Protein 2C7H (pdb70)

GO terms:
  GO:0061630 ubiquitin protein ligase activity (F, IMP)
  GO:0006275 regulation of DNA replication (P, IMP)
  GO:0006511 ubiquitin-dependent protein catabolic process (P, IMP)
  GO:0006974 DNA damage response (P, IMP)
  GO:0005515 protein binding (F, IPI)
  GO:0004842 ubiquitin-protein transferase activity (F, TAS)
  GO:0005654 nucleoplasm (C, TAS)
  GO:0005829 cytosol (C, TAS)
  GO:0180010 co-transcriptional mRNA 3'-end processing, cleavage and polyadenylation pathway (P, TAS)
  GO:0016607 nuclear speck (C, IDA)
  GO:0004842 ubiquitin-protein transferase activity (F, IDA)
  GO:0005813 centrosome (C, IDA)
  GO:0032991 protein-containing complex (C, IDA)
  GO:0006511 ubiquitin-dependent protein catabolic process (P, IDA)
  GO:0003723 RNA binding (F, HDA)
  GO:0019901 protein kinase binding (F, IPI)

Organism: Homo sapiens (NCBI:txid9606)

Solvent-accessible surface area: 5208 Å² total; per-residue (Å²): 81,86,181,51,106,74,1,12,0,79,0,51,10,65,100,55,183,90,103,26,50,1,73,11,118,61,84,93,8,56,0,51,71,0,1,110,65,0,18,50,112,56,162,31,113,57,100,50,4,31,0,18,0,18,2,35,104,94,141,113,80,22,108,78,46,108,21,84,0,30,68,110,13,27,0,39,0,95,124,44,53,98,61,58,93,230

Structure (mmCIF, N/CA/C/O backbone):
data_2C7H
#
_entry.id   2C7H
#
_cell.length_a   1.000
_cell.length_b   1.000
_cell.length_c   1.000
_cell.angle_alpha   90.00
_cell.angle_beta   90.00
_cell.angle_gamma   90.00
#
_symmetry.space_group_name_H-M   'P 1'
#
loop_
_atom_site.group_PDB
_atom_site.id
_atom_site.type_symbol
_atom_site.label_atom_id
_atom_site.label_alt_id
_atom_site.label_comp_id
_atom_site.label_asym_id
_atom_site.label_entity_id
_atom_site.label_seq_id
_atom_site.pdbx_PDB_ins_code
_atom_site.Cartn_x
_atom_site.Cartn_y
_atom_site.Cartn_z
_atom_site.occupancy
_atom_site.B_iso_or_equiv
_atom_site.auth_seq_id
_atom_site.auth_comp_id
_atom_site.auth_asym_id
_atom_site.auth_atom_id
_atom_site.pdbx_PDB_model_num
ATOM 1 N N . GLY A 1 1 ? -15.316 4.702 4.688 1.00 0.00 1 GLY A N 1
ATOM 2 C CA . GLY A 1 1 ? -15.348 5.475 3.457 1.00 0.00 1 GLY A CA 1
ATOM 3 C C . GLY A 1 1 ? -16.757 5.570 2.947 1.00 0.00 1 GLY A C 1
ATOM 4 O O . GLY A 1 1 ? -17.659 4.984 3.557 1.00 0.00 1 GLY A O 1
ATOM 10 N N . PRO A 1 2 ? -17.005 6.318 1.858 1.00 0.00 2 PRO A N 1
ATOM 11 C CA . PRO A 1 2 ? -18.340 6.425 1.274 1.00 0.00 2 PRO A CA 1
ATOM 12 C C . PRO A 1 2 ? -18.819 5.070 0.753 1.00 0.00 2 PRO A C 1
ATOM 13 O O . PRO A 1 2 ? -18.225 4.496 -0.167 1.00 0.00 2 PRO A O 1
ATOM 24 N N . LEU A 1 3 ? -19.855 4.558 1.367 1.00 0.00 3 LEU A N 1
ATOM 25 C CA . LEU A 1 3 ? -20.420 3.285 0.996 1.00 0.00 3 LEU A CA 1
ATOM 26 C C . LEU A 1 3 ? -21.127 3.427 -0.338 1.00 0.00 3 LEU A C 1
ATOM 27 O O . LEU A 1 3 ? -22.007 4.278 -0.496 1.00 0.00 3 LEU A O 1
ATOM 43 N N . GLY A 1 4 ? -20.737 2.636 -1.286 1.00 0.00 4 GLY A N 1
ATOM 44 C CA . GLY A 1 4 ? -21.333 2.708 -2.578 1.00 0.00 4 GLY A CA 1
ATOM 45 C C . GLY A 1 4 ? -20.364 2.294 -3.627 1.00 0.00 4 GLY A C 1
ATOM 46 O O . GLY A 1 4 ? -19.888 1.170 -3.615 1.00 0.00 4 GLY A O 1
ATOM 50 N N . SER A 1 5 ? -20.014 3.200 -4.493 1.00 0.00 5 SER A N 1
ATOM 51 C CA . SER A 1 5 ? -19.108 2.890 -5.579 1.00 0.00 5 SER A CA 1
ATOM 52 C C . SER A 1 5 ? -17.655 3.200 -5.198 1.00 0.00 5 SER A C 1
ATOM 53 O O . SER A 1 5 ? -16.733 3.032 -5.994 1.00 0.00 5 SER A O 1
ATOM 61 N N . MET A 1 6 ? -17.463 3.637 -3.991 1.00 0.00 6 MET A N 1
ATOM 62 C CA . MET A 1 6 ? -16.136 3.894 -3.489 1.00 0.00 6 MET A CA 1
ATOM 63 C C . MET A 1 6 ? -15.604 2.677 -2.781 1.00 0.00 6 MET A C 1
ATOM 64 O O . MET A 1 6 ? -16.361 1.873 -2.235 1.00 0.00 6 MET A O 1
ATOM 78 N N . SER A 1 7 ? -14.327 2.533 -2.807 1.00 0.00 7 SER A N 1
ATOM 79 C CA . SER A 1 7 ? -13.646 1.459 -2.192 1.00 0.00 7 SER A CA 1
ATOM 80 C C . SER A 1 7 ? -12.462 2.067 -1.511 1.00 0.00 7 SER A C 1
ATOM 81 O O . SER A 1 7 ? -11.646 2.726 -2.160 1.00 0.00 7 SER A O 1
ATOM 89 N N . CYS A 1 8 ? -12.383 1.908 -0.232 1.00 0.00 8 CYS A N 1
ATOM 90 C CA . CYS A 1 8 ? -11.380 2.578 0.521 1.00 0.00 8 CYS A CA 1
ATOM 91 C C . CYS A 1 8 ? -10.571 1.598 1.352 1.00 0.00 8 CYS A C 1
ATOM 92 O O . CYS A 1 8 ? -11.131 0.759 2.056 1.00 0.00 8 CYS A O 1
ATOM 100 N N . VAL A 1 9 ? -9.272 1.684 1.236 1.00 0.00 9 VAL A N 1
ATOM 101 C CA . VAL A 1 9 ? -8.385 0.884 2.045 1.00 0.00 9 VAL A CA 1
ATOM 102 C C . VAL A 1 9 ? -7.706 1.750 3.066 1.00 0.00 9 VAL A C 1
ATOM 103 O O . VAL A 1 9 ? -7.107 2.788 2.725 1.00 0.00 9 VAL A O 1
ATOM 116 N N . HIS A 1 10 ? -7.851 1.362 4.303 1.00 0.00 10 HIS A N 1
ATOM 117 C CA . HIS A 1 10 ? -7.172 1.985 5.397 1.00 0.00 10 HIS A CA 1
ATOM 118 C C . HIS A 1 10 ? -5.789 1.435 5.466 1.00 0.00 10 HIS A C 1
ATOM 119 O O . HIS A 1 10 ? -5.586 0.280 5.832 1.00 0.00 10 HIS A O 1
ATOM 133 N N . TYR A 1 11 ? -4.859 2.215 5.067 1.00 0.00 11 TYR A N 1
ATOM 134 C CA . TYR A 1 11 ? -3.504 1.800 5.081 1.00 0.00 11 TYR A CA 1
ATOM 135 C C . TYR A 1 11 ? -2.745 2.715 5.996 1.00 0.00 11 TYR A C 1
ATOM 136 O O . TYR A 1 11 ? -2.835 3.923 5.876 1.00 0.00 11 TYR A O 1
ATOM 154 N N . LYS A 1 12 ? -2.062 2.186 6.938 1.00 0.00 12 LYS A N 1
ATOM 155 C CA . LYS A 1 12 ? -1.286 3.028 7.763 1.00 0.00 12 LYS A CA 1
ATOM 156 C C . LYS A 1 12 ? 0.143 2.858 7.368 1.00 0.00 12 LYS A C 1
ATOM 157 O O . LYS A 1 12 ? 0.603 1.741 7.160 1.00 0.00 12 LYS A O 1
ATOM 176 N N . PHE A 1 13 ? 0.826 3.931 7.205 1.00 0.00 13 PHE A N 1
ATOM 177 C CA . PHE A 1 13 ? 2.202 3.847 6.870 1.00 0.00 13 PHE A CA 1
ATOM 178 C C . PHE A 1 13 ? 2.950 3.639 8.171 1.00 0.00 13 PHE A C 1
ATOM 179 O O . PHE A 1 13 ? 2.476 4.079 9.229 1.00 0.00 13 PHE A O 1
ATOM 196 N N . SER A 1 14 ? 4.066 2.974 8.126 1.00 0.00 14 SER A N 1
ATOM 197 C CA . SER A 1 14 ? 4.880 2.766 9.297 1.00 0.00 14 SER A CA 1
ATOM 198 C C . SER A 1 14 ? 5.420 4.102 9.825 1.00 0.00 14 SER A C 1
ATOM 199 O O . SER A 1 14 ? 5.694 4.258 11.013 1.00 0.00 14 SER A O 1
ATOM 207 N N . SER A 1 15 ? 5.512 5.062 8.931 1.00 0.00 15 SER A N 1
ATOM 208 C CA . SER A 1 15 ? 5.942 6.386 9.253 1.00 0.00 15 SER A CA 1
ATOM 209 C C . SER A 1 15 ? 4.781 7.209 9.871 1.00 0.00 15 SER A C 1
ATOM 210 O O . SER A 1 15 ? 5.010 8.256 10.469 1.00 0.00 15 SER A O 1
ATOM 218 N N . LYS A 1 16 ? 3.536 6.734 9.725 1.00 0.00 16 LYS A N 1
ATOM 219 C CA . LYS A 1 16 ? 2.397 7.450 10.257 1.00 0.00 16 LYS A CA 1
ATOM 220 C C . LYS A 1 16 ? 1.844 6.807 11.528 1.00 0.00 16 LYS A C 1
ATOM 221 O O . LYS A 1 16 ? 2.004 5.603 11.774 1.00 0.00 16 LYS A O 1
ATOM 240 N N . LEU A 1 17 ? 1.149 7.618 12.287 1.00 0.00 17 LEU A N 1
ATOM 241 C CA . LEU A 1 17 ? 0.542 7.234 13.562 1.00 0.00 17 LEU A CA 1
ATOM 242 C C . LEU A 1 17 ? -0.926 6.875 13.328 1.00 0.00 17 LEU A C 1
ATOM 243 O O . LEU A 1 17 ? -1.678 6.528 14.251 1.00 0.00 17 LEU A O 1
ATOM 259 N N . ASN A 1 18 ? -1.320 6.951 12.108 1.00 0.00 18 ASN A N 1
ATOM 260 C CA . ASN A 1 18 ? -2.700 6.879 11.742 1.00 0.00 18 ASN A CA 1
ATOM 261 C C . ASN A 1 18 ? -2.866 6.181 10.419 1.00 0.00 18 ASN A C 1
ATOM 262 O O . ASN A 1 18 ? -1.884 5.979 9.684 1.00 0.00 18 ASN A O 1
ATOM 273 N N . TYR A 1 19 ? -4.082 5.785 10.129 1.00 0.00 19 TYR A N 1
ATOM 274 C CA . TYR A 1 19 ? -4.388 5.137 8.884 1.00 0.00 19 TYR A CA 1
ATOM 275 C C . TYR A 1 19 ? -4.808 6.153 7.866 1.00 0.00 19 TYR A C 1
ATOM 276 O O . TYR A 1 19 ? -5.541 7.109 8.172 1.00 0.00 19 TYR A O 1
ATOM 294 N N . ASP A 1 20 ? -4.348 5.953 6.689 1.00 0.00 20 ASP A N 1
ATOM 295 C CA . ASP A 1 20 ? -4.615 6.806 5.577 1.00 0.00 20 ASP A CA 1
ATOM 296 C C . ASP A 1 20 ? -5.561 6.033 4.674 1.00 0.00 20 ASP A C 1
ATOM 297 O O . ASP A 1 20 ? -5.864 4.871 4.971 1.00 0.00 20 ASP A O 1
ATOM 306 N N . THR A 1 21 ? -6.008 6.606 3.594 1.00 0.00 21 THR A N 1
ATOM 307 C CA . THR A 1 21 ? -7.041 5.959 2.804 1.00 0.00 21 THR A CA 1
ATOM 308 C C . THR A 1 21 ? -6.903 6.163 1.305 1.00 0.00 21 THR A C 1
ATOM 309 O O . THR A 1 21 ? -6.931 7.293 0.814 1.00 0.00 21 THR A O 1
ATOM 320 N N . VAL A 1 22 ? -6.778 5.078 0.586 1.00 0.00 22 VAL A N 1
ATOM 321 C CA . VAL A 1 22 ? -6.818 5.139 -0.857 1.00 0.00 22 VAL A CA 1
ATOM 322 C C . VAL A 1 22 ? -8.219 4.848 -1.306 1.00 0.00 22 VAL A C 1
ATOM 323 O O . VAL A 1 22 ? -8.832 3.862 -0.869 1.00 0.00 22 VAL A O 1
ATOM 336 N N . THR A 1 23 ? -8.745 5.725 -2.094 1.00 0.00 23 THR A N 1
ATOM 337 C CA . THR A 1 23 ? -10.022 5.536 -2.667 1.00 0.00 23 THR A CA 1
ATOM 338 C C . THR A 1 23 ? -9.831 5.027 -4.071 1.00 0.00 23 THR A C 1
ATOM 339 O O . THR A 1 23 ? -9.179 5.674 -4.899 1.00 0.00 23 THR A O 1
ATOM 350 N N . PHE A 1 24 ? -10.312 3.866 -4.319 1.00 0.00 24 PHE A N 1
ATOM 351 C CA . PHE A 1 24 ? -10.173 3.251 -5.598 1.00 0.00 24 PHE A CA 1
ATOM 352 C C . PHE A 1 24 ? -11.505 2.729 -6.054 1.00 0.00 24 PHE A C 1
ATOM 353 O O . PHE A 1 24 ? -12.500 2.814 -5.318 1.00 0.00 24 PHE A O 1
ATOM 370 N N . ASP A 1 25 ? -11.530 2.227 -7.240 1.00 0.00 25 ASP A N 1
ATOM 371 C CA . ASP A 1 25 ? -12.700 1.682 -7.831 1.00 0.00 25 ASP A CA 1
ATOM 372 C C . ASP A 1 25 ? -12.587 0.178 -7.896 1.00 0.00 25 ASP A C 1
ATOM 373 O O . ASP A 1 25 ? -11.476 -0.377 -7.963 1.00 0.00 25 ASP A O 1
ATOM 382 N N . GLY A 1 26 ? -13.710 -0.467 -7.831 1.00 0.00 26 GLY A N 1
ATOM 383 C CA . GLY A 1 26 ? -13.775 -1.883 -7.916 1.00 0.00 26 GLY A CA 1
ATOM 384 C C . GLY A 1 26 ? -14.113 -2.476 -6.588 1.00 0.00 26 GLY A C 1
ATOM 385 O O . GLY A 1 26 ? -15.195 -2.237 -6.052 1.00 0.00 26 GLY A O 1
ATOM 389 N N . LEU A 1 27 ? -13.192 -3.208 -6.047 1.00 0.00 27 LEU A N 1
ATOM 390 C CA . LEU A 1 27 ? -13.356 -3.840 -4.763 1.00 0.00 27 LEU A CA 1
ATOM 391 C C . LEU A 1 27 ? -11.967 -3.993 -4.172 1.00 0.00 27 LEU A C 1
ATOM 392 O O . LEU A 1 27 ? -11.736 -3.764 -2.972 1.00 0.00 27 LEU A O 1
ATOM 408 N N . HIS A 1 28 ? -11.043 -4.366 -5.019 1.00 0.00 28 HIS A N 1
ATOM 409 C CA . HIS A 1 28 ? -9.674 -4.557 -4.630 1.00 0.00 28 HIS A CA 1
ATOM 410 C C . HIS A 1 28 ? -8.709 -3.920 -5.569 1.00 0.00 28 HIS A C 1
ATOM 411 O O . HIS A 1 28 ? -8.985 -3.741 -6.758 1.00 0.00 28 HIS A O 1
ATOM 425 N N . ILE A 1 29 ? -7.592 -3.577 -5.033 1.00 0.00 29 ILE A N 1
ATOM 426 C CA . ILE A 1 29 ? -6.581 -2.931 -5.769 1.00 0.00 29 ILE A CA 1
ATOM 427 C C . ILE A 1 29 ? -5.322 -3.774 -5.817 1.00 0.00 29 ILE A C 1
ATOM 428 O O . ILE A 1 29 ? -4.858 -4.272 -4.792 1.00 0.00 29 ILE A O 1
ATOM 444 N N . SER A 1 30 ? -4.833 -4.000 -7.010 1.00 0.00 30 SER A N 1
ATOM 445 C CA . SER A 1 30 ? -3.593 -4.700 -7.214 1.00 0.00 30 SER A CA 1
ATOM 446 C C . SER A 1 30 ? -2.448 -3.894 -6.587 1.00 0.00 30 SER A C 1
ATOM 447 O O . SER A 1 30 ? -2.430 -2.660 -6.675 1.00 0.00 30 SER A O 1
ATOM 455 N N . LEU A 1 31 ? -1.524 -4.593 -5.965 1.00 0.00 31 LEU A N 1
ATOM 456 C CA . LEU A 1 31 ? -0.420 -4.022 -5.225 1.00 0.00 31 LEU A CA 1
ATOM 457 C C . LEU A 1 31 ? 0.390 -3.057 -6.049 1.00 0.00 31 LEU A C 1
ATOM 458 O O . LEU A 1 31 ? 0.832 -2.040 -5.535 1.00 0.00 31 LEU A O 1
ATOM 474 N N . CYS A 1 32 ? 0.600 -3.379 -7.310 1.00 0.00 32 CYS A N 1
ATOM 475 C CA . CYS A 1 32 ? 1.305 -2.497 -8.203 1.00 0.00 32 CYS A CA 1
ATOM 476 C C . CYS A 1 32 ? 0.639 -1.122 -8.197 1.00 0.00 32 CYS A C 1
ATOM 477 O O . CYS A 1 32 ? 1.288 -0.126 -7.959 1.00 0.00 32 CYS A O 1
ATOM 485 N N . ASP A 1 33 ? -0.673 -1.100 -8.310 1.00 0.00 33 ASP A N 1
ATOM 486 C CA . ASP A 1 33 ? -1.383 0.159 -8.386 1.00 0.00 33 ASP A CA 1
ATOM 487 C C . ASP A 1 33 ? -1.431 0.800 -7.027 1.00 0.00 33 ASP A C 1
ATOM 488 O O . ASP A 1 33 ? -1.276 2.005 -6.893 1.00 0.00 33 ASP A O 1
ATOM 497 N N . LEU A 1 34 ? -1.578 -0.041 -6.015 1.00 0.00 34 LEU A N 1
ATOM 498 C CA . LEU A 1 34 ? -1.628 0.384 -4.620 1.00 0.00 34 LEU A CA 1
ATOM 499 C C . LEU A 1 34 ? -0.341 1.123 -4.260 1.00 0.00 34 LEU A C 1
ATOM 500 O O . LEU A 1 34 ? -0.379 2.233 -3.733 1.00 0.00 34 LEU A O 1
ATOM 516 N N . LYS A 1 35 ? 0.781 0.547 -4.625 1.00 0.00 35 LYS A N 1
ATOM 517 C CA . LYS A 1 35 ? 2.057 1.134 -4.315 1.00 0.00 35 LYS A CA 1
ATOM 518 C C . LYS A 1 35 ? 2.293 2.355 -5.149 1.00 0.00 35 LYS A C 1
ATOM 519 O O . LYS A 1 35 ? 2.687 3.387 -4.633 1.00 0.00 35 LYS A O 1
ATOM 538 N N . LYS A 1 36 ? 2.001 2.252 -6.429 1.00 0.00 36 LYS A N 1
ATOM 539 C CA . LYS A 1 36 ? 2.215 3.349 -7.352 1.00 0.00 36 LYS A CA 1
ATOM 540 C C . LYS A 1 36 ? 1.385 4.587 -6.978 1.00 0.00 36 LYS A C 1
ATOM 541 O O . LYS A 1 36 ? 1.860 5.725 -7.146 1.00 0.00 36 LYS A O 1
ATOM 560 N N . GLN A 1 37 ? 0.167 4.385 -6.453 1.00 0.00 37 GLN A N 1
ATOM 561 C CA . GLN A 1 37 ? -0.635 5.508 -5.998 1.00 0.00 37 GLN A CA 1
ATOM 562 C C . GLN A 1 37 ? 0.013 6.147 -4.787 1.00 0.00 37 GLN A C 1
ATOM 563 O O . GLN A 1 37 ? 0.244 7.356 -4.768 1.00 0.00 37 GLN A O 1
ATOM 577 N N . ILE A 1 38 ? 0.363 5.315 -3.814 1.00 0.00 38 ILE A N 1
ATOM 578 C CA . ILE A 1 38 ? 0.927 5.775 -2.538 1.00 0.00 38 ILE A CA 1
ATOM 579 C C . ILE A 1 38 ? 2.293 6.444 -2.723 1.00 0.00 38 ILE A C 1
ATOM 580 O O . ILE A 1 38 ? 2.558 7.496 -2.139 1.00 0.00 38 ILE A O 1
ATOM 596 N N . MET A 1 39 ? 3.137 5.862 -3.559 1.00 0.00 39 MET A N 1
ATOM 597 C CA . MET A 1 39 ? 4.475 6.409 -3.795 1.00 0.00 39 MET A CA 1
ATOM 598 C C . MET A 1 39 ? 4.402 7.828 -4.345 1.00 0.00 39 MET A C 1
ATOM 599 O O . MET A 1 39 ? 5.113 8.719 -3.881 1.00 0.00 39 MET A O 1
ATOM 613 N N . GLY A 1 40 ? 3.524 8.034 -5.305 1.00 0.00 40 GLY A N 1
ATOM 614 C CA . GLY A 1 40 ? 3.347 9.352 -5.897 1.00 0.00 40 GLY A CA 1
ATOM 615 C C . GLY A 1 40 ? 2.630 10.303 -4.963 1.00 0.00 40 GLY A C 1
ATOM 616 O O . GLY A 1 40 ? 2.835 11.511 -4.993 1.00 0.00 40 GLY A O 1
ATOM 620 N N . ARG A 1 41 ? 1.776 9.744 -4.160 1.00 0.00 41 ARG A N 1
ATOM 621 C CA . ARG A 1 41 ? 0.974 10.474 -3.207 1.00 0.00 41 ARG A CA 1
ATOM 622 C C . ARG A 1 41 ? 1.823 11.042 -2.076 1.00 0.00 41 ARG A C 1
ATOM 623 O O . ARG A 1 41 ? 1.798 12.239 -1.812 1.00 0.00 41 ARG A O 1
ATOM 644 N N . GLU A 1 42 ? 2.618 10.197 -1.472 1.00 0.00 42 GLU A N 1
ATOM 645 C CA . GLU A 1 42 ? 3.355 10.576 -0.279 1.00 0.00 42 GLU A CA 1
ATOM 646 C C . GLU A 1 42 ? 4.735 11.091 -0.593 1.00 0.00 42 GLU A C 1
ATOM 647 O O . GLU A 1 42 ? 5.397 11.677 0.265 1.00 0.00 42 GLU A O 1
ATOM 659 N N . LYS A 1 43 ? 5.151 10.847 -1.808 1.00 0.00 43 LYS A N 1
ATOM 660 C CA . LYS A 1 43 ? 6.460 11.197 -2.344 1.00 0.00 43 LYS A CA 1
ATOM 661 C C . LYS A 1 43 ? 7.519 10.235 -1.870 1.00 0.00 43 LYS A C 1
ATOM 662 O O . LYS A 1 43 ? 8.320 10.535 -0.968 1.00 0.00 43 LYS A O 1
ATOM 681 N N . LEU A 1 44 ? 7.464 9.057 -2.405 1.00 0.00 44 LEU A N 1
ATOM 682 C CA . LEU A 1 44 ? 8.453 8.048 -2.122 1.00 0.00 44 LEU A CA 1
ATOM 683 C C . LEU A 1 44 ? 9.440 7.964 -3.248 1.00 0.00 44 LEU A C 1
ATOM 684 O O . LEU A 1 44 ? 9.119 8.283 -4.395 1.00 0.00 44 LEU A O 1
ATOM 700 N N . LYS A 1 45 ? 10.621 7.525 -2.933 1.00 0.00 45 LYS A N 1
ATOM 701 C CA . LYS A 1 45 ? 11.628 7.332 -3.928 1.00 0.00 45 LYS A CA 1
ATOM 702 C C . LYS A 1 45 ? 11.573 5.890 -4.414 1.00 0.00 45 LYS A C 1
ATOM 703 O O . LYS A 1 45 ? 12.037 4.969 -3.750 1.00 0.00 45 LYS A O 1
ATOM 722 N N . ALA A 1 46 ? 10.991 5.702 -5.555 1.00 0.00 46 ALA A N 1
ATOM 723 C CA . ALA A 1 46 ? 10.823 4.387 -6.125 1.00 0.00 46 ALA A CA 1
ATOM 724 C C . ALA A 1 46 ? 12.114 3.927 -6.792 1.00 0.00 46 ALA A C 1
ATOM 725 O O . ALA A 1 46 ? 12.274 2.762 -7.137 1.00 0.00 46 ALA A O 1
ATOM 732 N N . ALA A 1 47 ? 13.032 4.855 -6.966 1.00 0.00 47 ALA A N 1
ATOM 733 C CA . ALA A 1 47 ? 14.334 4.561 -7.533 1.00 0.00 47 ALA A CA 1
ATOM 734 C C . ALA A 1 47 ? 15.242 3.945 -6.476 1.00 0.00 47 ALA A C 1
ATOM 735 O O . ALA A 1 47 ? 16.278 3.360 -6.791 1.00 0.00 47 ALA A O 1
ATOM 742 N N . ASP A 1 48 ? 14.850 4.079 -5.224 1.00 0.00 48 ASP A N 1
ATOM 743 C CA . ASP A 1 48 ? 15.626 3.527 -4.117 1.00 0.00 48 ASP A CA 1
ATOM 744 C C . ASP A 1 48 ? 14.826 2.474 -3.378 1.00 0.00 48 ASP A C 1
ATOM 745 O O . ASP A 1 48 ? 15.372 1.485 -2.863 1.00 0.00 48 ASP A O 1
ATOM 754 N N . CYS A 1 49 ? 13.534 2.645 -3.354 1.00 0.00 49 CYS A N 1
ATOM 755 C CA . CYS A 1 49 ? 12.708 1.804 -2.553 1.00 0.00 49 CYS A CA 1
ATOM 756 C C . CYS A 1 49 ? 11.530 1.195 -3.311 1.00 0.00 49 CYS A C 1
ATOM 757 O O . CYS A 1 49 ? 11.172 1.610 -4.417 1.00 0.00 49 CYS A O 1
ATOM 765 N N . ASP A 1 50 ? 10.960 0.204 -2.681 1.00 0.00 50 ASP A N 1
ATOM 766 C CA . ASP A 1 50 ? 9.755 -0.466 -3.079 1.00 0.00 50 ASP A CA 1
ATOM 767 C C . ASP A 1 50 ? 8.838 -0.325 -1.898 1.00 0.00 50 ASP A C 1
ATOM 768 O O . ASP A 1 50 ? 9.275 0.102 -0.811 1.00 0.00 50 ASP A O 1
ATOM 777 N N . LEU A 1 51 ? 7.635 -0.654 -2.052 1.00 0.00 51 LEU A N 1
ATOM 778 C CA . LEU A 1 51 ? 6.725 -0.484 -1.003 1.00 0.00 51 LEU A CA 1
ATOM 779 C C . LEU A 1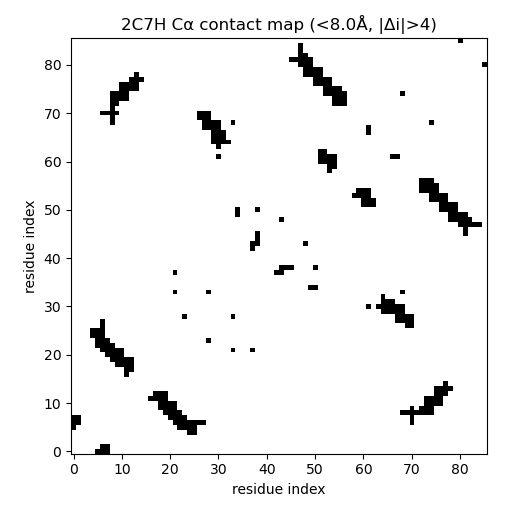 51 ? 6.236 -1.857 -0.567 1.00 0.00 51 LEU A C 1
ATOM 780 O O . LEU A 1 51 ? 5.729 -2.620 -1.355 1.00 0.00 51 LEU A O 1
ATOM 796 N N . GLN A 1 52 ? 6.463 -2.187 0.654 1.00 0.00 52 GLN A N 1
ATOM 797 C CA . GLN A 1 52 ? 6.116 -3.485 1.158 1.00 0.00 52 GLN A CA 1
ATOM 798 C C . GLN A 1 52 ? 4.910 -3.374 2.051 1.00 0.00 52 GLN A C 1
ATOM 799 O O . GLN A 1 52 ? 4.900 -2.624 3.007 1.00 0.00 52 GLN A O 1
ATOM 813 N N . ILE A 1 53 ? 3.899 -4.102 1.729 1.00 0.00 53 ILE A N 1
ATOM 814 C CA . ILE A 1 53 ? 2.642 -3.960 2.408 1.00 0.00 53 ILE A CA 1
ATOM 815 C C . ILE A 1 53 ? 2.336 -5.233 3.182 1.00 0.00 53 ILE A C 1
ATOM 816 O O . ILE A 1 53 ? 2.575 -6.340 2.696 1.00 0.00 53 ILE A O 1
ATOM 832 N N . THR A 1 54 ? 1.897 -5.086 4.390 1.00 0.00 54 THR A N 1
ATOM 833 C CA . THR A 1 54 ? 1.456 -6.211 5.175 1.00 0.00 54 THR A CA 1
ATOM 834 C C . THR A 1 54 ? 0.039 -5.947 5.682 1.00 0.00 54 THR A C 1
ATOM 835 O O . THR A 1 54 ? -0.291 -4.834 6.013 1.00 0.00 54 THR A O 1
ATOM 846 N N . ASN A 1 55 ? -0.789 -6.950 5.692 1.00 0.00 55 ASN A N 1
ATOM 847 C CA . ASN A 1 55 ? -2.144 -6.821 6.173 1.00 0.00 55 ASN A CA 1
ATOM 848 C C . ASN A 1 55 ? -2.129 -6.692 7.680 1.00 0.00 55 ASN A C 1
ATOM 849 O O . ASN A 1 55 ? -1.388 -7.395 8.349 1.00 0.00 55 ASN A O 1
ATOM 860 N N . ALA A 1 56 ? -2.938 -5.815 8.214 1.00 0.00 56 ALA A N 1
ATOM 861 C CA . ALA A 1 56 ? -2.974 -5.611 9.652 1.00 0.00 56 ALA A CA 1
ATOM 862 C C . ALA A 1 56 ? -3.943 -6.579 10.308 1.00 0.00 56 ALA A C 1
ATOM 863 O O . ALA A 1 56 ? -3.899 -6.810 11.505 1.00 0.00 56 ALA A O 1
ATOM 870 N N . GLN A 1 57 ? -4.796 -7.161 9.512 1.00 0.00 57 GLN A N 1
ATOM 871 C CA . GLN A 1 57 ? -5.857 -8.005 10.013 1.00 0.00 57 GLN A CA 1
ATOM 872 C C . GLN A 1 57 ? -5.477 -9.484 9.898 1.00 0.00 57 GLN A C 1
ATOM 873 O O . GLN A 1 57 ? -5.689 -10.261 10.826 1.00 0.00 57 GLN A O 1
ATOM 887 N N . THR A 1 58 ? -4.922 -9.867 8.755 1.00 0.00 58 THR A N 1
ATOM 888 C CA . THR A 1 58 ? -4.558 -11.255 8.512 1.00 0.00 58 THR A CA 1
ATOM 889 C C . THR A 1 58 ? -3.071 -11.453 8.728 1.00 0.00 58 THR A C 1
ATOM 890 O O . THR A 1 58 ? -2.598 -12.573 8.915 1.00 0.00 58 THR A O 1
ATOM 901 N N . LYS A 1 59 ? -2.347 -10.329 8.690 1.00 0.00 59 LYS A N 1
ATOM 902 C CA . LYS A 1 59 ? -0.894 -10.263 8.815 1.00 0.00 59 LYS A CA 1
ATOM 903 C C . LYS A 1 59 ? -0.182 -10.797 7.568 1.00 0.00 59 LYS A C 1
ATOM 904 O O . LYS A 1 59 ? 1.037 -10.974 7.570 1.00 0.00 59 LYS A O 1
ATOM 923 N N . GLU A 1 60 ? -0.938 -10.990 6.490 1.00 0.00 60 GLU A N 1
ATOM 924 C CA . GLU A 1 60 ? -0.379 -11.455 5.236 1.00 0.00 60 GLU A CA 1
ATOM 925 C C . GLU A 1 60 ? 0.437 -10.371 4.570 1.00 0.00 60 GLU A C 1
ATOM 926 O O . GLU A 1 60 ? 0.022 -9.216 4.522 1.00 0.00 60 GLU A O 1
ATOM 938 N N . GLU A 1 61 ? 1.590 -10.731 4.081 1.00 0.00 61 GLU A N 1
ATOM 939 C CA . GLU A 1 61 ? 2.434 -9.816 3.405 1.00 0.00 61 GLU A CA 1
ATOM 940 C C . GLU A 1 61 ? 2.177 -9.855 1.930 1.00 0.00 61 GLU A C 1
ATOM 941 O O . GLU A 1 61 ? 1.883 -10.905 1.360 1.00 0.00 61 GLU A O 1
ATOM 953 N N . TYR A 1 62 ? 2.292 -8.736 1.325 1.00 0.00 62 TYR A N 1
ATOM 954 C CA . TYR A 1 62 ? 2.081 -8.607 -0.095 1.00 0.00 62 TYR A CA 1
ATOM 955 C C . TYR A 1 62 ? 3.423 -8.456 -0.761 1.00 0.00 62 TYR A C 1
ATOM 956 O O . TYR A 1 62 ? 4.019 -7.377 -0.760 1.00 0.00 62 TYR A O 1
ATOM 974 N N . THR A 1 63 ? 3.926 -9.546 -1.273 1.00 0.00 63 THR A N 1
ATOM 975 C CA . THR A 1 63 ? 5.254 -9.565 -1.805 1.00 0.00 63 THR A CA 1
ATOM 976 C C . THR A 1 63 ? 5.323 -9.224 -3.301 1.00 0.00 63 THR A C 1
ATOM 977 O O . THR A 1 63 ? 6.239 -8.518 -3.729 1.00 0.00 63 THR A O 1
ATOM 988 N N . ASP A 1 64 ? 4.359 -9.674 -4.084 1.00 0.00 64 ASP A N 1
ATOM 989 C CA . ASP A 1 64 ? 4.396 -9.423 -5.531 1.00 0.00 64 ASP A CA 1
ATOM 990 C C . ASP A 1 64 ? 3.475 -8.297 -5.874 1.00 0.00 64 ASP A C 1
ATOM 991 O O . ASP A 1 64 ? 2.449 -8.149 -5.250 1.00 0.00 64 ASP A O 1
ATOM 1000 N N . ASP A 1 65 ? 3.787 -7.559 -6.921 1.00 0.00 65 ASP A N 1
ATOM 1001 C CA . ASP A 1 65 ? 2.948 -6.435 -7.357 1.00 0.00 65 ASP A CA 1
ATOM 1002 C C . ASP A 1 65 ? 1.554 -6.883 -7.826 1.00 0.00 65 ASP A C 1
ATOM 1003 O O . ASP A 1 65 ? 0.641 -6.063 -7.952 1.00 0.00 65 ASP A O 1
ATOM 1012 N N . ASN A 1 66 ? 1.394 -8.163 -8.074 1.00 0.00 66 ASN A N 1
ATOM 1013 C CA . ASN A 1 66 ? 0.110 -8.708 -8.515 1.00 0.00 66 ASN A CA 1
ATOM 1014 C C . ASN A 1 66 ? -0.798 -8.963 -7.312 1.00 0.00 66 ASN A C 1
ATOM 1015 O O . ASN A 1 66 ? -1.998 -9.225 -7.476 1.00 0.00 66 ASN A O 1
ATOM 1026 N N . ALA A 1 67 ? -0.220 -8.882 -6.108 1.00 0.00 67 ALA A N 1
ATOM 1027 C CA . ALA A 1 67 ? -0.951 -9.135 -4.884 1.00 0.00 67 ALA A CA 1
ATOM 1028 C C . ALA A 1 67 ? -2.067 -8.118 -4.750 1.00 0.00 67 ALA A C 1
ATOM 1029 O O . ALA A 1 67 ? -1.890 -6.998 -5.112 1.00 0.00 67 ALA A O 1
ATOM 1036 N N . LEU A 1 68 ? -3.206 -8.501 -4.285 1.00 0.00 68 LEU A N 1
ATOM 1037 C CA . LEU A 1 68 ? -4.329 -7.590 -4.317 1.00 0.00 68 LEU A CA 1
ATOM 1038 C C . LEU A 1 68 ? -4.827 -7.247 -2.925 1.00 0.00 68 LEU A C 1
ATOM 1039 O O . LEU A 1 68 ? -4.896 -8.126 -2.038 1.00 0.00 68 LEU A O 1
ATOM 1055 N N . ILE A 1 69 ? -5.134 -5.986 -2.710 1.00 0.00 69 ILE A N 1
ATOM 1056 C CA . ILE A 1 69 ? -5.669 -5.558 -1.440 1.00 0.00 69 ILE A CA 1
ATOM 1057 C C . ILE A 1 69 ? -7.106 -5.042 -1.626 1.00 0.00 69 ILE A C 1
ATOM 1058 O O . ILE A 1 69 ? -7.333 -4.053 -2.310 1.00 0.00 69 ILE A O 1
ATOM 1074 N N . PRO A 1 70 ? -8.086 -5.748 -1.084 1.00 0.00 70 PRO A N 1
ATOM 1075 C CA . PRO A 1 70 ? -9.480 -5.314 -1.107 1.00 0.00 70 PRO A CA 1
ATOM 1076 C C . PRO A 1 70 ? -9.783 -4.238 -0.069 1.00 0.00 70 PRO A C 1
ATOM 1077 O O . PRO A 1 70 ? -9.103 -4.136 0.949 1.00 0.00 70 PRO A O 1
ATOM 1088 N N . LYS A 1 71 ? -10.839 -3.458 -0.321 1.00 0.00 71 LYS A N 1
ATOM 1089 C CA . LYS A 1 71 ? -11.301 -2.385 0.596 1.00 0.00 71 LYS A CA 1
ATOM 1090 C C . LYS A 1 71 ? -11.648 -2.915 1.994 1.00 0.00 71 LYS A C 1
ATOM 1091 O O . LYS A 1 71 ? -11.705 -2.169 2.967 1.00 0.00 71 LYS A O 1
ATOM 1110 N N . ASN A 1 72 ? -11.838 -4.209 2.081 1.00 0.00 72 ASN A N 1
ATOM 1111 C CA . ASN A 1 72 ? -12.168 -4.879 3.350 1.00 0.00 72 ASN A CA 1
ATOM 1112 C C . ASN A 1 72 ? -10.904 -5.153 4.168 1.00 0.00 72 ASN A C 1
ATOM 1113 O O . ASN A 1 72 ? -10.967 -5.691 5.277 1.00 0.00 72 ASN A O 1
ATOM 1124 N N . SER A 1 73 ? -9.767 -4.805 3.626 1.00 0.00 73 SER A N 1
ATOM 1125 C CA . SER A 1 73 ? -8.525 -5.058 4.274 1.00 0.00 73 SER A CA 1
ATOM 1126 C C . SER A 1 73 ? -7.820 -3.768 4.639 1.00 0.00 73 SER A C 1
ATOM 1127 O O . SER A 1 73 ? -7.550 -2.936 3.778 1.00 0.00 73 SER A O 1
ATOM 1135 N N . SER A 1 74 ? -7.604 -3.569 5.906 1.00 0.00 74 SER A N 1
ATOM 1136 C CA . SER A 1 74 ? -6.791 -2.493 6.367 1.00 0.00 74 SER A CA 1
ATOM 1137 C C . SER A 1 74 ? -5.358 -3.020 6.440 1.00 0.00 74 SER A C 1
ATOM 1138 O O . SER A 1 74 ? -5.089 -4.049 7.094 1.00 0.00 74 SER A O 1
ATOM 1146 N N . VAL A 1 75 ? -4.466 -2.370 5.754 1.00 0.00 75 VAL A N 1
ATOM 1147 C CA . VAL A 1 75 ? -3.115 -2.855 5.607 1.00 0.00 75 VAL A CA 1
ATOM 1148 C C . VAL A 1 75 ? -2.085 -1.844 6.137 1.00 0.00 75 VAL A C 1
ATOM 1149 O O . VAL A 1 75 ? -2.389 -0.668 6.316 1.00 0.00 75 VAL A O 1
ATOM 1162 N N . ILE A 1 76 ? -0.906 -2.321 6.425 1.00 0.00 76 ILE A N 1
ATOM 1163 C CA . ILE A 1 76 ? 0.182 -1.507 6.919 1.00 0.00 76 ILE A CA 1
ATOM 1164 C C . ILE A 1 76 ? 1.191 -1.366 5.799 1.00 0.00 76 ILE A C 1
ATOM 1165 O O . ILE A 1 76 ? 1.538 -2.353 5.127 1.00 0.00 76 ILE A O 1
ATOM 1181 N N . VAL A 1 77 ? 1.641 -0.174 5.591 1.00 0.00 77 VAL A N 1
ATOM 1182 C CA . VAL A 1 77 ? 2.538 0.144 4.525 1.00 0.00 77 VAL A CA 1
ATOM 1183 C C . VAL A 1 77 ? 3.945 0.390 5.067 1.00 0.00 77 VAL A C 1
ATOM 1184 O O . VAL A 1 77 ? 4.166 1.306 5.861 1.00 0.00 77 VAL A O 1
ATOM 1197 N N . ARG A 1 78 ? 4.865 -0.432 4.644 1.00 0.00 78 ARG A N 1
ATOM 1198 C CA . ARG A 1 78 ? 6.241 -0.384 5.076 1.00 0.00 78 ARG A CA 1
ATOM 1199 C C . ARG A 1 78 ? 7.115 -0.008 3.868 1.00 0.00 78 ARG A C 1
ATOM 1200 O O . ARG A 1 78 ? 6.910 -0.517 2.766 1.00 0.00 78 ARG A O 1
ATOM 1221 N N . ARG A 1 79 ? 8.073 0.861 4.052 1.00 0.00 79 ARG A N 1
ATOM 1222 C CA . ARG A 1 79 ? 8.959 1.217 2.953 1.00 0.00 79 ARG A CA 1
ATOM 1223 C C . ARG A 1 79 ? 10.194 0.326 2.981 1.00 0.00 79 ARG A C 1
ATOM 1224 O O . ARG A 1 79 ? 10.870 0.247 4.004 1.00 0.00 79 ARG A O 1
ATOM 1245 N N . ILE A 1 80 ? 10.485 -0.360 1.890 1.00 0.00 80 ILE A N 1
ATOM 1246 C CA . ILE A 1 80 ? 11.660 -1.217 1.842 1.00 0.00 80 ILE A CA 1
ATOM 1247 C C . ILE A 1 80 ? 12.526 -0.851 0.649 1.00 0.00 80 ILE A C 1
ATOM 1248 O O . ILE A 1 80 ? 12.018 -0.373 -0.335 1.00 0.00 80 ILE A O 1
ATOM 1264 N N . PRO A 1 81 ? 13.832 -1.022 0.731 1.00 0.00 81 PRO A N 1
ATOM 1265 C CA . PRO A 1 81 ? 14.734 -0.733 -0.393 1.00 0.00 81 PRO A CA 1
ATOM 1266 C C . PRO A 1 81 ? 14.614 -1.786 -1.508 1.00 0.00 81 PRO A C 1
ATOM 1267 O O . PRO A 1 81 ? 14.482 -2.983 -1.225 1.00 0.00 81 PRO A O 1
ATOM 1278 N N . ILE A 1 82 ? 14.670 -1.353 -2.759 1.00 0.00 82 ILE A N 1
ATOM 1279 C CA . ILE A 1 82 ? 14.550 -2.289 -3.882 1.00 0.00 82 ILE A CA 1
ATOM 1280 C C . ILE A 1 82 ? 15.763 -3.209 -4.024 1.00 0.00 82 ILE A C 1
ATOM 1281 O O . ILE A 1 82 ? 15.670 -4.401 -3.786 1.00 0.00 82 ILE A O 1
ATOM 1297 N N . GLY A 1 83 ? 16.891 -2.660 -4.387 1.00 0.00 83 GLY A N 1
ATOM 1298 C CA . GLY A 1 83 ? 18.058 -3.473 -4.572 1.00 0.00 83 GLY A CA 1
ATOM 1299 C C . GLY A 1 83 ? 19.284 -2.639 -4.721 1.00 0.00 83 GLY A C 1
ATOM 1300 O O . GLY A 1 83 ? 19.994 -2.725 -5.714 1.00 0.00 83 GLY A O 1
ATOM 1304 N N . GLY A 1 84 ? 19.507 -1.811 -3.753 1.00 0.00 84 GLY A N 1
ATOM 1305 C CA . GLY A 1 84 ? 20.668 -0.974 -3.734 1.00 0.00 84 GLY A CA 1
ATOM 1306 C C . GLY A 1 84 ? 21.184 -0.965 -2.360 1.00 0.00 84 GLY A C 1
ATOM 1307 O O . GLY A 1 84 ? 22.126 -1.684 -2.039 1.00 0.00 84 GLY A O 1
ATOM 1311 N N . VAL A 1 85 ? 20.564 -0.182 -1.529 1.00 0.00 85 VAL A N 1
ATOM 1312 C CA . VAL A 1 85 ? 20.848 -0.248 -0.134 1.00 0.00 85 VAL A CA 1
ATOM 1313 C C . VAL A 1 85 ? 20.131 -1.465 0.418 1.00 0.00 85 VAL A C 1
ATOM 1314 O O . VAL A 1 85 ? 19.039 -1.812 -0.041 1.00 0.00 85 VAL A O 1
ATOM 1327 N N . LYS A 1 86 ? 20.772 -2.147 1.293 1.00 0.00 86 LYS A N 1
ATOM 1328 C CA . LYS A 1 86 ? 20.233 -3.328 1.904 1.00 0.00 86 LYS A CA 1
ATOM 1329 C C . LYS A 1 86 ? 20.794 -3.461 3.300 1.00 0.00 86 LYS A C 1
ATOM 1330 O O . LYS A 1 86 ? 21.951 -3.881 3.450 1.00 0.00 86 LYS A O 1
ATOM 1350 N N . GLY A 1 1 ? -22.551 10.410 3.152 1.00 0.00 1 GLY A N 2
ATOM 1351 C CA . GLY A 1 1 ? -23.049 10.415 1.784 1.00 0.00 1 GLY A CA 2
ATOM 1352 C C . GLY A 1 1 ? -24.179 9.434 1.634 1.00 0.00 1 GLY A C 2
ATOM 1353 O O . GLY A 1 1 ? -24.902 9.186 2.601 1.00 0.00 1 GLY A O 2
ATOM 1359 N N . PRO A 1 2 ? -24.378 8.863 0.446 1.00 0.00 2 PRO A N 2
ATOM 1360 C CA . PRO A 1 2 ? -25.368 7.834 0.224 1.00 0.00 2 PRO A CA 2
ATOM 1361 C C . PRO A 1 2 ? -24.684 6.485 0.378 1.00 0.00 2 PRO A C 2
ATOM 1362 O O . PRO A 1 2 ? -23.645 6.405 1.053 1.00 0.00 2 PRO A O 2
ATOM 1373 N N . LEU A 1 3 ? -25.238 5.437 -0.215 1.00 0.00 3 LEU A N 2
ATOM 1374 C CA . LEU A 1 3 ? -24.586 4.146 -0.216 1.00 0.00 3 LEU A CA 2
ATOM 1375 C C . LEU A 1 3 ? -23.305 4.294 -1.034 1.00 0.00 3 LEU A C 2
ATOM 1376 O O . LEU A 1 3 ? -23.343 4.383 -2.268 1.00 0.00 3 LEU A O 2
ATOM 1392 N N . GLY A 1 4 ? -22.208 4.406 -0.347 1.00 0.00 4 GLY A N 2
ATOM 1393 C CA . GLY A 1 4 ? -20.959 4.595 -0.986 1.00 0.00 4 GLY A CA 2
ATOM 1394 C C . GLY A 1 4 ? -20.296 3.292 -1.257 1.00 0.00 4 GLY A C 2
ATOM 1395 O O . GLY A 1 4 ? -19.801 2.630 -0.338 1.00 0.00 4 GLY A O 2
ATOM 1399 N N . SER A 1 5 ? -20.281 2.904 -2.501 1.00 0.00 5 SER A N 2
ATOM 1400 C CA . SER A 1 5 ? -19.643 1.683 -2.898 1.00 0.00 5 SER A CA 2
ATOM 1401 C C . SER A 1 5 ? -18.172 1.993 -3.255 1.00 0.00 5 SER A C 2
ATOM 1402 O O . SER A 1 5 ? -17.467 1.169 -3.859 1.00 0.00 5 SER A O 2
ATOM 1410 N N . MET A 1 6 ? -17.717 3.195 -2.842 1.00 0.00 6 MET A N 2
ATOM 1411 C CA . MET A 1 6 ? -16.341 3.628 -3.024 1.00 0.00 6 MET A CA 2
ATOM 1412 C C . MET A 1 6 ? -15.401 2.651 -2.388 1.00 0.00 6 MET A C 2
ATOM 1413 O O . MET A 1 6 ? -15.761 1.908 -1.455 1.00 0.00 6 MET A O 2
ATOM 1427 N N . SER A 1 7 ? -14.225 2.663 -2.836 1.00 0.00 7 SER A N 2
ATOM 1428 C CA . SER A 1 7 ? -13.261 1.794 -2.334 1.00 0.00 7 SER A CA 2
ATOM 1429 C C . SER A 1 7 ? -12.038 2.543 -1.906 1.00 0.00 7 SER A C 2
ATOM 1430 O O . SER A 1 7 ? -11.457 3.310 -2.676 1.00 0.00 7 SER A O 2
ATOM 1438 N N . CYS A 1 8 ? -11.693 2.362 -0.669 1.00 0.00 8 CYS A N 2
ATOM 1439 C CA . CYS A 1 8 ? -10.541 2.957 -0.095 1.00 0.00 8 CYS A CA 2
ATOM 1440 C C . CYS A 1 8 ? -9.870 1.937 0.791 1.00 0.00 8 CYS A C 2
ATOM 1441 O O . CYS A 1 8 ? -10.547 1.257 1.557 1.00 0.00 8 CYS A O 2
ATOM 1449 N N . VAL A 1 9 ? -8.577 1.829 0.709 1.00 0.00 9 VAL A N 2
ATOM 1450 C CA . VAL A 1 9 ? -7.864 0.875 1.536 1.00 0.00 9 VAL A CA 2
ATOM 1451 C C . VAL A 1 9 ? -7.172 1.628 2.625 1.00 0.00 9 VAL A C 2
ATOM 1452 O O . VAL A 1 9 ? -6.520 2.653 2.369 1.00 0.00 9 VAL A O 2
ATOM 1465 N N . HIS A 1 10 ? -7.378 1.168 3.831 1.00 0.00 10 HIS A N 2
ATOM 1466 C CA . HIS A 1 10 ? -6.754 1.733 4.982 1.00 0.00 10 HIS A CA 2
ATOM 1467 C C . HIS A 1 10 ? -5.384 1.159 5.120 1.00 0.00 10 HIS A C 2
ATOM 1468 O O . HIS A 1 10 ? -5.217 -0.050 5.303 1.00 0.00 10 HIS A O 2
ATOM 1482 N N . TYR A 1 11 ? -4.420 1.989 4.999 1.00 0.00 11 TYR A N 2
ATOM 1483 C CA . TYR A 1 11 ? -3.065 1.570 5.080 1.00 0.00 11 TYR A CA 2
ATOM 1484 C C . TYR A 1 11 ? -2.328 2.518 5.981 1.00 0.00 11 TYR A C 2
ATOM 1485 O O . TYR A 1 11 ? -2.618 3.693 5.987 1.00 0.00 11 TYR A O 2
ATOM 1503 N N . LYS A 1 12 ? -1.433 2.039 6.772 1.00 0.00 12 LYS A N 2
ATOM 1504 C CA . LYS A 1 12 ? -0.670 2.952 7.566 1.00 0.00 12 LYS A CA 2
ATOM 1505 C C . LYS A 1 12 ? 0.781 2.780 7.212 1.00 0.00 12 LYS A C 2
ATOM 1506 O O . LYS A 1 12 ? 1.246 1.663 7.023 1.00 0.00 12 LYS A O 2
ATOM 1525 N N . PHE A 1 13 ? 1.474 3.863 7.073 1.00 0.00 13 PHE A N 2
ATOM 1526 C CA . PHE A 1 13 ? 2.878 3.818 6.762 1.00 0.00 13 PHE A CA 2
ATOM 1527 C C . PHE A 1 13 ? 3.656 3.630 8.081 1.00 0.00 13 PHE A C 2
ATOM 1528 O O . PHE A 1 13 ? 3.044 3.653 9.167 1.00 0.00 13 PHE A O 2
ATOM 1545 N N . SER A 1 14 ? 4.964 3.455 7.996 1.00 0.00 14 SER A N 2
ATOM 1546 C CA . SER A 1 14 ? 5.822 3.244 9.165 1.00 0.00 14 SER A CA 2
ATOM 1547 C C . SER A 1 14 ? 5.703 4.382 10.196 1.00 0.00 14 SER A C 2
ATOM 1548 O O . SER A 1 14 ? 5.684 4.135 11.402 1.00 0.00 14 SER A O 2
ATOM 1556 N N . SER A 1 15 ? 5.563 5.607 9.723 1.00 0.00 15 SER A N 2
ATOM 1557 C CA . SER A 1 15 ? 5.471 6.752 10.609 1.00 0.00 15 SER A CA 2
ATOM 1558 C C . SER A 1 15 ? 4.010 7.065 10.976 1.00 0.00 15 SER A C 2
ATOM 1559 O O . SER A 1 15 ? 3.726 8.010 11.713 1.00 0.00 15 SER A O 2
ATOM 1567 N N . LYS A 1 16 ? 3.095 6.263 10.484 1.00 0.00 16 LYS A N 2
ATOM 1568 C CA . LYS A 1 16 ? 1.693 6.498 10.717 1.00 0.00 16 LYS A CA 2
ATOM 1569 C C . LYS A 1 16 ? 1.168 5.651 11.852 1.00 0.00 16 LYS A C 2
ATOM 1570 O O . LYS A 1 16 ? 1.365 4.426 11.892 1.00 0.00 16 LYS A O 2
ATOM 1589 N N . LEU A 1 17 ? 0.541 6.310 12.786 1.00 0.00 17 LEU A N 2
ATOM 1590 C CA . LEU A 1 17 ? -0.112 5.665 13.911 1.00 0.00 17 LEU A CA 2
ATOM 1591 C C . LEU A 1 17 ? -1.561 5.397 13.534 1.00 0.00 17 LEU A C 2
ATOM 1592 O O . LEU A 1 17 ? -2.241 4.545 14.107 1.00 0.00 17 LEU A O 2
ATOM 1608 N N . ASN A 1 18 ? -2.002 6.144 12.575 1.00 0.00 18 ASN A N 2
ATOM 1609 C CA . ASN A 1 18 ? -3.335 6.087 12.055 1.00 0.00 18 ASN A CA 2
ATOM 1610 C C . ASN A 1 18 ? -3.271 5.842 10.573 1.00 0.00 18 ASN A C 2
ATOM 1611 O O . ASN A 1 18 ? -2.313 6.251 9.911 1.00 0.00 18 ASN A O 2
ATOM 1622 N N . TYR A 1 19 ? -4.258 5.174 10.068 1.00 0.00 19 TYR A N 2
ATOM 1623 C CA . TYR A 1 19 ? -4.288 4.749 8.690 1.00 0.00 19 TYR A CA 2
ATOM 1624 C C . TYR A 1 19 ? -4.659 5.870 7.740 1.00 0.00 19 TYR A C 2
ATOM 1625 O O . TYR A 1 19 ? -5.428 6.780 8.086 1.00 0.00 19 TYR A O 2
ATOM 1643 N N . ASP A 1 20 ? -4.089 5.794 6.569 1.00 0.00 20 ASP A N 2
ATOM 1644 C CA . ASP A 1 20 ? -4.370 6.672 5.459 1.00 0.00 20 ASP A CA 2
ATOM 1645 C C . ASP A 1 20 ? -5.294 5.906 4.530 1.00 0.00 20 ASP A C 2
ATOM 1646 O O . ASP A 1 20 ? -5.532 4.705 4.751 1.00 0.00 20 ASP A O 2
ATOM 1655 N N . THR A 1 21 ? -5.797 6.545 3.492 1.00 0.00 21 THR A N 2
ATOM 1656 C CA . THR A 1 21 ? -6.676 5.870 2.563 1.00 0.00 21 THR A CA 2
ATOM 1657 C C . THR A 1 21 ? -6.363 6.172 1.100 1.00 0.00 21 THR A C 2
ATOM 1658 O O . THR A 1 21 ? -6.135 7.327 0.722 1.00 0.00 21 THR A O 2
ATOM 1669 N N . VAL A 1 22 ? -6.298 5.121 0.302 1.00 0.00 22 VAL A N 2
ATOM 1670 C CA . VAL A 1 22 ? -6.230 5.247 -1.151 1.00 0.00 22 VAL A CA 2
ATOM 1671 C C . VAL A 1 22 ? -7.582 4.953 -1.726 1.00 0.00 22 VAL A C 2
ATOM 1672 O O . VAL A 1 22 ? -8.169 3.925 -1.413 1.00 0.00 22 VAL A O 2
ATOM 1685 N N . THR A 1 23 ? -8.093 5.847 -2.510 1.00 0.00 23 THR A N 2
ATOM 1686 C CA . THR A 1 23 ? -9.344 5.634 -3.167 1.00 0.00 23 THR A CA 2
ATOM 1687 C C . THR A 1 23 ? -9.080 5.081 -4.545 1.00 0.00 23 THR A C 2
ATOM 1688 O O . THR A 1 23 ? -8.250 5.610 -5.294 1.00 0.00 23 THR A O 2
ATOM 1699 N N . PHE A 1 24 ? -9.739 4.018 -4.861 1.00 0.00 24 PHE A N 2
ATOM 1700 C CA . PHE A 1 24 ? -9.505 3.326 -6.098 1.00 0.00 24 PHE A CA 2
ATOM 1701 C C . PHE A 1 24 ? -10.822 2.761 -6.559 1.00 0.00 24 PHE A C 2
ATOM 1702 O O . PHE A 1 24 ? -11.736 2.600 -5.739 1.00 0.00 24 PHE A O 2
ATOM 1719 N N . ASP A 1 25 ? -10.948 2.473 -7.816 1.00 0.00 25 ASP A N 2
ATOM 1720 C CA . ASP A 1 25 ? -12.199 1.943 -8.315 1.00 0.00 25 ASP A CA 2
ATOM 1721 C C . ASP A 1 25 ? -12.166 0.428 -8.370 1.00 0.00 25 ASP A C 2
ATOM 1722 O O . ASP A 1 25 ? -11.183 -0.172 -8.825 1.00 0.00 25 ASP A O 2
ATOM 1731 N N . GLY A 1 26 ? -13.209 -0.181 -7.870 1.00 0.00 26 GLY A N 2
ATOM 1732 C CA . GLY A 1 26 ? -13.308 -1.614 -7.851 1.00 0.00 26 GLY A CA 2
ATOM 1733 C C . GLY A 1 26 ? -13.652 -2.092 -6.472 1.00 0.00 26 GLY A C 2
ATOM 1734 O O . GLY A 1 26 ? -14.368 -1.408 -5.751 1.00 0.00 26 GLY A O 2
ATOM 1738 N N . LEU A 1 27 ? -13.159 -3.244 -6.104 1.00 0.00 27 LEU A N 2
ATOM 1739 C CA . LEU A 1 27 ? -13.361 -3.792 -4.769 1.00 0.00 27 LEU A CA 2
ATOM 1740 C C . LEU A 1 27 ? -11.991 -3.985 -4.139 1.00 0.00 27 LEU A C 2
ATOM 1741 O O . LEU A 1 27 ? -11.767 -3.681 -2.948 1.00 0.00 27 LEU A O 2
ATOM 1757 N N . HIS A 1 28 ? -11.087 -4.475 -4.938 1.00 0.00 28 HIS A N 2
ATOM 1758 C CA . HIS A 1 28 ? -9.729 -4.683 -4.537 1.00 0.00 28 HIS A CA 2
ATOM 1759 C C . HIS A 1 28 ? -8.785 -4.131 -5.533 1.00 0.00 28 HIS A C 2
ATOM 1760 O O . HIS A 1 28 ? -9.106 -4.011 -6.718 1.00 0.00 28 HIS A O 2
ATOM 1774 N N . ILE A 1 29 ? -7.647 -3.773 -5.059 1.00 0.00 29 ILE A N 2
ATOM 1775 C CA . ILE A 1 29 ? -6.662 -3.170 -5.858 1.00 0.00 29 ILE A CA 2
ATOM 1776 C C . ILE A 1 29 ? -5.396 -4.002 -5.891 1.00 0.00 29 ILE A C 2
ATOM 1777 O O . ILE A 1 29 ? -4.897 -4.427 -4.847 1.00 0.00 29 ILE A O 2
ATOM 1793 N N . SER A 1 30 ? -4.943 -4.323 -7.097 1.00 0.00 30 SER A N 2
ATOM 1794 C CA . SER A 1 30 ? -3.673 -4.994 -7.283 1.00 0.00 30 SER A CA 2
ATOM 1795 C C . SER A 1 30 ? -2.562 -4.177 -6.615 1.00 0.00 30 SER A C 2
ATOM 1796 O O . SER A 1 30 ? -2.576 -2.944 -6.658 1.00 0.00 30 SER A O 2
ATOM 1804 N N . LEU A 1 31 ? -1.625 -4.859 -6.025 1.00 0.00 31 LEU A N 2
ATOM 1805 C CA . LEU A 1 31 ? -0.556 -4.265 -5.287 1.00 0.00 31 LEU A CA 2
ATOM 1806 C C . LEU A 1 31 ? 0.266 -3.309 -6.132 1.00 0.00 31 LEU A C 2
ATOM 1807 O O . LEU A 1 31 ? 0.697 -2.280 -5.637 1.00 0.00 31 LEU A O 2
ATOM 1823 N N . CYS A 1 32 ? 0.487 -3.654 -7.395 1.00 0.00 32 CYS A N 2
ATOM 1824 C CA . CYS A 1 32 ? 1.190 -2.760 -8.309 1.00 0.00 32 CYS A CA 2
ATOM 1825 C C . CYS A 1 32 ? 0.470 -1.419 -8.355 1.00 0.00 32 CYS A C 2
ATOM 1826 O O . CYS A 1 32 ? 1.065 -0.377 -8.136 1.00 0.00 32 CYS A O 2
ATOM 1834 N N . ASP A 1 33 ? -0.831 -1.487 -8.498 1.00 0.00 33 ASP A N 2
ATOM 1835 C CA . ASP A 1 33 ? -1.654 -0.311 -8.667 1.00 0.00 33 ASP A CA 2
ATOM 1836 C C . ASP A 1 33 ? -1.690 0.470 -7.360 1.00 0.00 33 ASP A C 2
ATOM 1837 O O . ASP A 1 33 ? -1.589 1.691 -7.355 1.00 0.00 33 ASP A O 2
ATOM 1846 N N . LEU A 1 34 ? -1.732 -0.261 -6.254 1.00 0.00 34 LEU A N 2
ATOM 1847 C CA . LEU A 1 34 ? -1.768 0.326 -4.914 1.00 0.00 34 LEU A CA 2
ATOM 1848 C C . LEU A 1 34 ? -0.441 1.007 -4.555 1.00 0.00 34 LEU A C 2
ATOM 1849 O O . LEU A 1 34 ? -0.428 2.150 -4.088 1.00 0.00 34 LEU A O 2
ATOM 1865 N N . LYS A 1 35 ? 0.672 0.331 -4.809 1.00 0.00 35 LYS A N 2
ATOM 1866 C CA . LYS A 1 35 ? 1.973 0.878 -4.466 1.00 0.00 35 LYS A CA 2
ATOM 1867 C C . LYS A 1 35 ? 2.284 2.100 -5.280 1.00 0.00 35 LYS A C 2
ATOM 1868 O O . LYS A 1 35 ? 2.801 3.076 -4.754 1.00 0.00 35 LYS A O 2
ATOM 1887 N N . LYS A 1 36 ? 1.932 2.058 -6.546 1.00 0.00 36 LYS A N 2
ATOM 1888 C CA . LYS A 1 36 ? 2.150 3.181 -7.432 1.00 0.00 36 LYS A CA 2
ATOM 1889 C C . LYS A 1 36 ? 1.328 4.404 -6.991 1.00 0.00 36 LYS A C 2
ATOM 1890 O O . LYS A 1 36 ? 1.807 5.541 -7.083 1.00 0.00 36 LYS A O 2
ATOM 1909 N N . GLN A 1 37 ? 0.119 4.162 -6.462 1.00 0.00 37 GLN A N 2
ATOM 1910 C CA . GLN A 1 37 ? -0.709 5.246 -5.927 1.00 0.00 37 GLN A CA 2
ATOM 1911 C C . GLN A 1 37 ? -0.025 5.863 -4.718 1.00 0.00 37 GLN A C 2
ATOM 1912 O O . GLN A 1 37 ? 0.097 7.081 -4.610 1.00 0.00 37 GLN A O 2
ATOM 1926 N N . ILE A 1 38 ? 0.440 5.008 -3.824 1.00 0.00 38 ILE A N 2
ATOM 1927 C CA . ILE A 1 38 ? 1.067 5.453 -2.590 1.00 0.00 38 ILE A CA 2
ATOM 1928 C C . ILE A 1 38 ? 2.373 6.191 -2.868 1.00 0.00 38 ILE A C 2
ATOM 1929 O O . ILE A 1 38 ? 2.613 7.267 -2.307 1.00 0.00 38 ILE A O 2
ATOM 1945 N N . MET A 1 39 ? 3.196 5.641 -3.758 1.00 0.00 39 MET A N 2
ATOM 1946 C CA . MET A 1 39 ? 4.465 6.274 -4.112 1.00 0.00 39 MET A CA 2
ATOM 1947 C C . MET A 1 39 ? 4.224 7.660 -4.697 1.00 0.00 39 MET A C 2
ATOM 1948 O O . MET A 1 39 ? 4.881 8.628 -4.311 1.00 0.00 39 MET A O 2
ATOM 1962 N N . GLY A 1 40 ? 3.244 7.755 -5.571 1.00 0.00 40 GLY A N 2
ATOM 1963 C CA . GLY A 1 40 ? 2.907 9.020 -6.197 1.00 0.00 40 GLY A CA 2
ATOM 1964 C C . GLY A 1 40 ? 2.297 10.004 -5.224 1.00 0.00 40 GLY A C 2
ATOM 1965 O O . GLY A 1 40 ? 2.507 11.209 -5.331 1.00 0.00 40 GLY A O 2
ATOM 1969 N N . ARG A 1 41 ? 1.558 9.494 -4.264 1.00 0.00 41 ARG A N 2
ATOM 1970 C CA . ARG A 1 41 ? 0.931 10.328 -3.255 1.00 0.00 41 ARG A CA 2
ATOM 1971 C C . ARG A 1 41 ? 1.965 10.902 -2.295 1.00 0.00 41 ARG A C 2
ATOM 1972 O O . ARG A 1 41 ? 2.019 12.109 -2.071 1.00 0.00 41 ARG A O 2
ATOM 1993 N N . GLU A 1 42 ? 2.791 10.036 -1.759 1.00 0.00 42 GLU A N 2
ATOM 1994 C CA . GLU A 1 42 ? 3.716 10.415 -0.705 1.00 0.00 42 GLU A CA 2
ATOM 1995 C C . GLU A 1 42 ? 4.995 11.011 -1.247 1.00 0.00 42 GLU A C 2
ATOM 1996 O O . GLU A 1 42 ? 5.826 11.507 -0.482 1.00 0.00 42 GLU A O 2
ATOM 2008 N N . LYS A 1 43 ? 5.136 10.972 -2.560 1.00 0.00 43 LYS A N 2
ATOM 2009 C CA . LYS A 1 43 ? 6.309 11.475 -3.294 1.00 0.00 43 LYS A CA 2
ATOM 2010 C C . LYS A 1 43 ? 7.482 10.592 -2.939 1.00 0.00 43 LYS A C 2
ATOM 2011 O O . LYS A 1 43 ? 8.580 11.045 -2.623 1.00 0.00 43 LYS A O 2
ATOM 2030 N N . LEU A 1 44 ? 7.210 9.324 -3.000 1.00 0.00 44 LEU A N 2
ATOM 2031 C CA . LEU A 1 44 ? 8.114 8.310 -2.619 1.00 0.00 44 LEU A CA 2
ATOM 2032 C C . LEU A 1 44 ? 9.049 8.026 -3.767 1.00 0.00 44 LEU A C 2
ATOM 2033 O O . LEU A 1 44 ? 8.612 7.599 -4.838 1.00 0.00 44 LEU A O 2
ATOM 2049 N N . LYS A 1 45 ? 10.306 8.296 -3.568 1.00 0.00 45 LYS A N 2
ATOM 2050 C CA . LYS A 1 45 ? 11.304 8.017 -4.570 1.00 0.00 45 LYS A CA 2
ATOM 2051 C C . LYS A 1 45 ? 11.586 6.510 -4.635 1.00 0.00 45 LYS A C 2
ATOM 2052 O O . LYS A 1 45 ? 12.175 5.917 -3.719 1.00 0.00 45 LYS A O 2
ATOM 2071 N N . ALA A 1 46 ? 11.156 5.906 -5.721 1.00 0.00 46 ALA A N 2
ATOM 2072 C CA . ALA A 1 46 ? 11.236 4.465 -5.916 1.00 0.00 46 ALA A CA 2
ATOM 2073 C C . ALA A 1 46 ? 12.649 4.022 -6.311 1.00 0.00 46 ALA A C 2
ATOM 2074 O O . ALA A 1 46 ? 12.946 2.840 -6.367 1.00 0.00 46 ALA A O 2
ATOM 2081 N N . ALA A 1 47 ? 13.512 4.988 -6.579 1.00 0.00 47 ALA A N 2
ATOM 2082 C CA . ALA A 1 47 ? 14.908 4.709 -6.895 1.00 0.00 47 ALA A CA 2
ATOM 2083 C C . ALA A 1 47 ? 15.724 4.597 -5.612 1.00 0.00 47 ALA A C 2
ATOM 2084 O O . ALA A 1 47 ? 16.936 4.349 -5.635 1.00 0.00 47 ALA A O 2
ATOM 2091 N N . ASP A 1 48 ? 15.056 4.800 -4.501 1.00 0.00 48 ASP A N 2
ATOM 2092 C CA . ASP A 1 48 ? 15.670 4.707 -3.196 1.00 0.00 48 ASP A CA 2
ATOM 2093 C C . ASP A 1 48 ? 15.173 3.472 -2.484 1.00 0.00 48 ASP A C 2
ATOM 2094 O O . ASP A 1 48 ? 15.961 2.645 -2.007 1.00 0.00 48 ASP A O 2
ATOM 2103 N N . CYS A 1 49 ? 13.872 3.328 -2.430 1.00 0.00 49 CYS A N 2
ATOM 2104 C CA . CYS A 1 49 ? 13.270 2.220 -1.752 1.00 0.00 49 CYS A CA 2
ATOM 2105 C C . CYS A 1 49 ? 12.081 1.676 -2.507 1.00 0.00 49 CYS A C 2
ATOM 2106 O O . CYS A 1 49 ? 11.531 2.328 -3.396 1.00 0.00 49 CYS A O 2
ATOM 2114 N N . ASP A 1 50 ? 11.699 0.500 -2.112 1.00 0.00 50 ASP A N 2
ATOM 2115 C CA . ASP A 1 50 ? 10.599 -0.233 -2.663 1.00 0.00 50 ASP A CA 2
ATOM 2116 C C . ASP A 1 50 ? 9.507 -0.211 -1.606 1.00 0.00 50 ASP A C 2
ATOM 2117 O O . ASP A 1 50 ? 9.756 0.207 -0.448 1.00 0.00 50 ASP A O 2
ATOM 2126 N N . LEU A 1 51 ? 8.348 -0.648 -1.942 1.00 0.00 51 LEU A N 2
ATOM 2127 C CA . LEU A 1 51 ? 7.242 -0.525 -1.068 1.00 0.00 51 LEU A CA 2
ATOM 2128 C C . LEU A 1 51 ? 6.711 -1.911 -0.705 1.00 0.00 51 LEU A C 2
ATOM 2129 O O . LEU A 1 51 ? 6.203 -2.640 -1.549 1.00 0.00 51 LEU A O 2
ATOM 2145 N N . GLN A 1 52 ? 6.866 -2.274 0.542 1.00 0.00 52 GLN A N 2
ATOM 2146 C CA . GLN A 1 52 ? 6.466 -3.574 1.023 1.00 0.00 52 GLN A CA 2
ATOM 2147 C C . GLN A 1 52 ? 5.152 -3.418 1.758 1.00 0.00 52 GLN A C 2
ATOM 2148 O O . GLN A 1 52 ? 5.040 -2.603 2.671 1.00 0.00 52 GLN A O 2
ATOM 2162 N N . ILE A 1 53 ? 4.164 -4.164 1.383 1.00 0.00 53 ILE A N 2
ATOM 2163 C CA . ILE A 1 53 ? 2.873 -4.024 2.002 1.00 0.00 53 ILE A CA 2
ATOM 2164 C C . ILE A 1 53 ? 2.554 -5.288 2.792 1.00 0.00 53 ILE A C 2
ATOM 2165 O O . ILE A 1 53 ? 2.765 -6.391 2.310 1.00 0.00 53 ILE A O 2
ATOM 2181 N N . THR A 1 54 ? 2.108 -5.132 4.004 1.00 0.00 54 THR A N 2
ATOM 2182 C CA . THR A 1 54 ? 1.815 -6.259 4.856 1.00 0.00 54 THR A CA 2
ATOM 2183 C C . THR A 1 54 ? 0.384 -6.163 5.397 1.00 0.00 54 THR A C 2
ATOM 2184 O O . THR A 1 54 ? -0.096 -5.084 5.668 1.00 0.00 54 THR A O 2
ATOM 2195 N N . ASN A 1 55 ? -0.300 -7.285 5.483 1.00 0.00 55 ASN A N 2
ATOM 2196 C CA . ASN A 1 55 ? -1.624 -7.360 6.090 1.00 0.00 55 ASN A CA 2
ATOM 2197 C C . ASN A 1 55 ? -1.579 -6.913 7.529 1.00 0.00 55 ASN A C 2
ATOM 2198 O O . ASN A 1 55 ? -0.829 -7.467 8.319 1.00 0.00 55 ASN A O 2
ATOM 2209 N N . ALA A 1 56 ? -2.388 -5.935 7.877 1.00 0.00 56 ALA A N 2
ATOM 2210 C CA . ALA A 1 56 ? -2.430 -5.439 9.248 1.00 0.00 56 ALA A CA 2
ATOM 2211 C C . ALA A 1 56 ? -3.074 -6.462 10.161 1.00 0.00 56 ALA A C 2
ATOM 2212 O O . ALA A 1 56 ? -2.752 -6.565 11.333 1.00 0.00 56 ALA A O 2
ATOM 2219 N N . GLN A 1 57 ? -3.954 -7.242 9.597 1.00 0.00 57 GLN A N 2
ATOM 2220 C CA . GLN A 1 57 ? -4.703 -8.195 10.361 1.00 0.00 57 GLN A CA 2
ATOM 2221 C C . GLN A 1 57 ? -4.012 -9.554 10.458 1.00 0.00 57 GLN A C 2
ATOM 2222 O O . GLN A 1 57 ? -3.868 -10.097 11.537 1.00 0.00 57 GLN A O 2
ATOM 2236 N N . THR A 1 58 ? -3.555 -10.086 9.347 1.00 0.00 58 THR A N 2
ATOM 2237 C CA . THR A 1 58 ? -3.012 -11.434 9.350 1.00 0.00 58 THR A CA 2
ATOM 2238 C C . THR A 1 58 ? -1.478 -11.444 9.292 1.00 0.00 58 THR A C 2
ATOM 2239 O O . THR A 1 58 ? -0.846 -12.494 9.438 1.00 0.00 58 THR A O 2
ATOM 2250 N N . LYS A 1 59 ? -0.887 -10.269 9.082 1.00 0.00 59 LYS A N 2
ATOM 2251 C CA . LYS A 1 59 ? 0.556 -10.112 8.894 1.00 0.00 59 LYS A CA 2
ATOM 2252 C C . LYS A 1 59 ? 1.111 -10.892 7.704 1.00 0.00 59 LYS A C 2
ATOM 2253 O O . LYS A 1 59 ? 2.301 -11.231 7.669 1.00 0.00 59 LYS A O 2
ATOM 2272 N N . GLU A 1 60 ? 0.264 -11.164 6.730 1.00 0.00 60 GLU A N 2
ATOM 2273 C CA . GLU A 1 60 ? 0.732 -11.738 5.505 1.00 0.00 60 GLU A CA 2
ATOM 2274 C C . GLU A 1 60 ? 1.322 -10.629 4.661 1.00 0.00 60 GLU A C 2
ATOM 2275 O O . GLU A 1 60 ? 0.681 -9.597 4.433 1.00 0.00 60 GLU A O 2
ATOM 2287 N N . GLU A 1 61 ? 2.526 -10.816 4.245 1.00 0.00 61 GLU A N 2
ATOM 2288 C CA . GLU A 1 61 ? 3.233 -9.815 3.521 1.00 0.00 61 GLU A CA 2
ATOM 2289 C C . GLU A 1 61 ? 3.001 -10.011 2.045 1.00 0.00 61 GLU A C 2
ATOM 2290 O O . GLU A 1 61 ? 3.014 -11.144 1.542 1.00 0.00 61 GLU A O 2
ATOM 2302 N N . TYR A 1 62 ? 2.790 -8.946 1.370 1.00 0.00 62 TYR A N 2
ATOM 2303 C CA . TYR A 1 62 ? 2.600 -8.957 -0.037 1.00 0.00 62 TYR A CA 2
ATOM 2304 C C . TYR A 1 62 ? 3.876 -8.463 -0.677 1.00 0.00 62 TYR A C 2
ATOM 2305 O O . TYR A 1 62 ? 4.204 -7.270 -0.595 1.00 0.00 62 TYR A O 2
ATOM 2323 N N . THR A 1 63 ? 4.602 -9.356 -1.261 1.00 0.00 63 THR A N 2
ATOM 2324 C CA . THR A 1 63 ? 5.872 -9.039 -1.822 1.00 0.00 63 THR A CA 2
ATOM 2325 C C . THR A 1 63 ? 5.807 -8.894 -3.339 1.00 0.00 63 THR A C 2
ATOM 2326 O O . THR A 1 63 ? 6.698 -8.291 -3.958 1.00 0.00 63 THR A O 2
ATOM 2337 N N . ASP A 1 64 ? 4.753 -9.419 -3.934 1.00 0.00 64 ASP A N 2
ATOM 2338 C CA . ASP A 1 64 ? 4.607 -9.360 -5.379 1.00 0.00 64 ASP A CA 2
ATOM 2339 C C . ASP A 1 64 ? 3.571 -8.360 -5.750 1.00 0.00 64 ASP A C 2
ATOM 2340 O O . ASP A 1 64 ? 2.508 -8.332 -5.148 1.00 0.00 64 ASP A O 2
ATOM 2349 N N . ASP A 1 65 ? 3.824 -7.608 -6.794 1.00 0.00 65 ASP A N 2
ATOM 2350 C CA . ASP A 1 65 ? 2.880 -6.601 -7.300 1.00 0.00 65 ASP A CA 2
ATOM 2351 C C . ASP A 1 65 ? 1.572 -7.232 -7.777 1.00 0.00 65 ASP A C 2
ATOM 2352 O O . ASP A 1 65 ? 0.559 -6.536 -7.930 1.00 0.00 65 ASP A O 2
ATOM 2361 N N . ASN A 1 66 ? 1.589 -8.548 -7.993 1.00 0.00 66 ASN A N 2
ATOM 2362 C CA . ASN A 1 66 ? 0.416 -9.281 -8.472 1.00 0.00 66 ASN A CA 2
ATOM 2363 C C . ASN A 1 66 ? -0.598 -9.518 -7.344 1.00 0.00 66 ASN A C 2
ATOM 2364 O O . ASN A 1 66 ? -1.725 -9.978 -7.592 1.00 0.00 66 ASN A O 2
ATOM 2375 N N . ALA A 1 67 ? -0.175 -9.231 -6.114 1.00 0.00 67 ALA A N 2
ATOM 2376 C CA . ALA A 1 67 ? -1.003 -9.413 -4.936 1.00 0.00 67 ALA A CA 2
ATOM 2377 C C . ALA A 1 67 ? -2.138 -8.395 -4.949 1.00 0.00 67 ALA A C 2
ATOM 2378 O O . ALA A 1 67 ? -1.992 -7.357 -5.534 1.00 0.00 67 ALA A O 2
ATOM 2385 N N . LEU A 1 68 ? -3.269 -8.712 -4.382 1.00 0.00 68 LEU A N 2
ATOM 2386 C CA . LEU A 1 68 ? -4.406 -7.792 -4.404 1.00 0.00 68 LEU A CA 2
ATOM 2387 C C . LEU A 1 68 ? -4.819 -7.387 -2.986 1.00 0.00 68 LEU A C 2
ATOM 2388 O O . LEU A 1 68 ? -4.794 -8.220 -2.072 1.00 0.00 68 LEU A O 2
ATOM 2404 N N . ILE A 1 69 ? -5.131 -6.126 -2.774 1.00 0.00 69 ILE A N 2
ATOM 2405 C CA . ILE A 1 69 ? -5.623 -5.705 -1.477 1.00 0.00 69 ILE A CA 2
ATOM 2406 C C . ILE A 1 69 ? -7.023 -5.070 -1.610 1.00 0.00 69 ILE A C 2
ATOM 2407 O O . ILE A 1 69 ? -7.204 -4.092 -2.321 1.00 0.00 69 ILE A O 2
ATOM 2423 N N . PRO A 1 70 ? -8.033 -5.679 -0.990 1.00 0.00 70 PRO A N 2
ATOM 2424 C CA . PRO A 1 70 ? -9.399 -5.145 -0.967 1.00 0.00 70 PRO A CA 2
ATOM 2425 C C . PRO A 1 70 ? -9.587 -3.983 0.008 1.00 0.00 70 PRO A C 2
ATOM 2426 O O . PRO A 1 70 ? -8.891 -3.879 1.018 1.00 0.00 70 PRO A O 2
ATOM 2437 N N . LYS A 1 71 ? -10.583 -3.141 -0.275 1.00 0.00 71 LYS A N 2
ATOM 2438 C CA . LYS A 1 71 ? -10.914 -1.993 0.584 1.00 0.00 71 LYS A CA 2
ATOM 2439 C C . LYS A 1 71 ? -11.577 -2.445 1.879 1.00 0.00 71 LYS A C 2
ATOM 2440 O O . LYS A 1 71 ? -11.775 -1.675 2.813 1.00 0.00 71 LYS A O 2
ATOM 2459 N N . ASN A 1 72 ? -11.887 -3.713 1.913 1.00 0.00 72 ASN A N 2
ATOM 2460 C CA . ASN A 1 72 ? -12.495 -4.351 3.074 1.00 0.00 72 ASN A CA 2
ATOM 2461 C C . ASN A 1 72 ? -11.407 -4.772 4.051 1.00 0.00 72 ASN A C 2
ATOM 2462 O O . ASN A 1 72 ? -11.678 -5.315 5.110 1.00 0.00 72 ASN A O 2
ATOM 2473 N N . SER A 1 73 ? -10.172 -4.528 3.673 1.00 0.00 73 SER A N 2
ATOM 2474 C CA . SER A 1 73 ? -9.042 -4.873 4.475 1.00 0.00 73 SER A CA 2
ATOM 2475 C C . SER A 1 73 ? -8.228 -3.631 4.835 1.00 0.00 73 SER A C 2
ATOM 2476 O O . SER A 1 73 ? -8.524 -2.517 4.393 1.00 0.00 73 SER A O 2
ATOM 2484 N N . SER A 1 74 ? -7.233 -3.822 5.659 1.00 0.00 74 SER A N 2
ATOM 2485 C CA . SER A 1 74 ? -6.343 -2.780 6.061 1.00 0.00 74 SER A CA 2
ATOM 2486 C C . SER A 1 74 ? -4.932 -3.348 6.057 1.00 0.00 74 SER A C 2
ATOM 2487 O O . SER A 1 74 ? -4.722 -4.531 6.422 1.00 0.00 74 SER A O 2
ATOM 2495 N N . VAL A 1 75 ? -3.992 -2.569 5.604 1.00 0.00 75 VAL A N 2
ATOM 2496 C CA . VAL A 1 75 ? -2.627 -3.021 5.448 1.00 0.00 75 VAL A CA 2
ATOM 2497 C C . VAL A 1 75 ? -1.609 -2.040 6.025 1.00 0.00 75 VAL A C 2
ATOM 2498 O O . VAL A 1 75 ? -1.911 -0.876 6.278 1.00 0.00 75 VAL A O 2
ATOM 2511 N N . ILE A 1 76 ? -0.432 -2.539 6.253 1.00 0.00 76 ILE A N 2
ATOM 2512 C CA . ILE A 1 76 ? 0.673 -1.787 6.775 1.00 0.00 76 ILE A CA 2
ATOM 2513 C C . ILE A 1 76 ? 1.633 -1.564 5.631 1.00 0.00 76 ILE A C 2
ATOM 2514 O O . ILE A 1 76 ? 1.950 -2.504 4.887 1.00 0.00 76 ILE A O 2
ATOM 2530 N N . VAL A 1 77 ? 2.062 -0.363 5.470 1.00 0.00 77 VAL A N 2
ATOM 2531 C CA . VAL A 1 77 ? 2.939 0.004 4.406 1.00 0.00 77 VAL A CA 2
ATOM 2532 C C . VAL A 1 77 ? 4.334 0.201 4.957 1.00 0.00 77 VAL A C 2
ATOM 2533 O O . VAL A 1 77 ? 4.566 1.070 5.806 1.00 0.00 77 VAL A O 2
ATOM 2546 N N . ARG A 1 78 ? 5.238 -0.605 4.501 1.00 0.00 78 ARG A N 2
ATOM 2547 C CA . ARG A 1 78 ? 6.58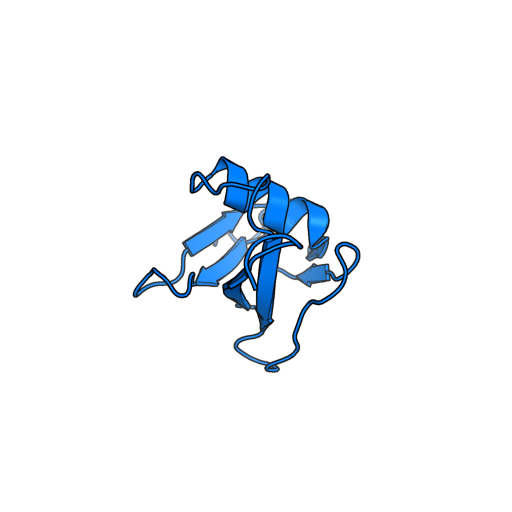2 -0.602 4.975 1.00 0.00 78 ARG A CA 2
ATOM 2548 C C . ARG A 1 78 ? 7.556 -0.294 3.843 1.00 0.00 78 ARG A C 2
ATOM 2549 O O . ARG A 1 78 ? 7.584 -0.963 2.827 1.00 0.00 78 ARG A O 2
ATOM 2570 N N . ARG A 1 79 ? 8.310 0.755 4.016 1.00 0.00 79 ARG A N 2
ATOM 2571 C CA . ARG A 1 79 ? 9.293 1.170 3.035 1.00 0.00 79 ARG A CA 2
ATOM 2572 C C . ARG A 1 79 ? 10.560 0.343 3.214 1.00 0.00 79 ARG A C 2
ATOM 2573 O O . ARG A 1 79 ? 11.183 0.385 4.287 1.00 0.00 79 ARG A O 2
ATOM 2594 N N . ILE A 1 80 ? 10.933 -0.404 2.198 1.00 0.00 80 ILE A N 2
ATOM 2595 C CA . ILE A 1 80 ? 12.089 -1.289 2.285 1.00 0.00 80 ILE A CA 2
ATOM 2596 C C . ILE A 1 80 ? 13.090 -0.964 1.182 1.00 0.00 80 ILE A C 2
ATOM 2597 O O . ILE A 1 80 ? 12.713 -0.416 0.170 1.00 0.00 80 ILE A O 2
ATOM 2613 N N . PRO A 1 81 ? 14.374 -1.255 1.375 1.00 0.00 81 PRO A N 2
ATOM 2614 C CA . PRO A 1 81 ? 15.395 -1.008 0.356 1.00 0.00 81 PRO A CA 2
ATOM 2615 C C . PRO A 1 81 ? 15.131 -1.808 -0.912 1.00 0.00 81 PRO A C 2
ATOM 2616 O O . PRO A 1 81 ? 14.958 -3.021 -0.848 1.00 0.00 81 PRO A O 2
ATOM 2627 N N . ILE A 1 82 ? 15.154 -1.123 -2.056 1.00 0.00 82 ILE A N 2
ATOM 2628 C CA . ILE A 1 82 ? 14.901 -1.726 -3.385 1.00 0.00 82 ILE A CA 2
ATOM 2629 C C . ILE A 1 82 ? 15.598 -3.064 -3.623 1.00 0.00 82 ILE A C 2
ATOM 2630 O O . ILE A 1 82 ? 15.012 -3.972 -4.218 1.00 0.00 82 ILE A O 2
ATOM 2646 N N . GLY A 1 83 ? 16.822 -3.195 -3.160 1.00 0.00 83 GLY A N 2
ATOM 2647 C CA . GLY A 1 83 ? 17.508 -4.443 -3.329 1.00 0.00 83 GLY A CA 2
ATOM 2648 C C . GLY A 1 83 ? 18.180 -4.913 -2.075 1.00 0.00 83 GLY A C 2
ATOM 2649 O O . GLY A 1 83 ? 19.101 -5.731 -2.124 1.00 0.00 83 GLY A O 2
ATOM 2653 N N . GLY A 1 84 ? 17.739 -4.401 -0.942 1.00 0.00 84 GLY A N 2
ATOM 2654 C CA . GLY A 1 84 ? 18.369 -4.735 0.315 1.00 0.00 84 GLY A CA 2
ATOM 2655 C C . GLY A 1 84 ? 19.580 -3.874 0.504 1.00 0.00 84 GLY A C 2
ATOM 2656 O O . GLY A 1 84 ? 19.660 -3.058 1.430 1.00 0.00 84 GLY A O 2
ATOM 2660 N N . VAL A 1 85 ? 20.496 -4.034 -0.401 1.00 0.00 85 VAL A N 2
ATOM 2661 C CA . VAL A 1 85 ? 21.657 -3.229 -0.493 1.00 0.00 85 VAL A CA 2
ATOM 2662 C C . VAL A 1 85 ? 21.257 -2.027 -1.322 1.00 0.00 85 VAL A C 2
ATOM 2663 O O . VAL A 1 85 ? 20.809 -2.185 -2.457 1.00 0.00 85 VAL A O 2
ATOM 2676 N N . LYS A 1 86 ? 21.309 -0.876 -0.751 1.00 0.00 86 LYS A N 2
ATOM 2677 C CA . LYS A 1 86 ? 20.998 0.331 -1.478 1.00 0.00 86 LYS A CA 2
ATOM 2678 C C . LYS A 1 86 ? 22.240 0.843 -2.186 1.00 0.00 86 LYS A C 2
ATOM 2679 O O . LYS A 1 86 ? 22.349 0.665 -3.399 1.00 0.00 86 LYS A O 2
ATOM 2699 N N . GLY A 1 1 ? -26.192 -1.686 -0.669 1.00 0.00 1 GLY A N 3
ATOM 2700 C CA . GLY A 1 1 ? -24.790 -1.988 -0.961 1.00 0.00 1 GLY A CA 3
ATOM 2701 C C . GLY A 1 1 ? -23.910 -0.846 -0.532 1.00 0.00 1 GLY A C 3
ATOM 2702 O O . GLY A 1 1 ? -24.427 0.154 -0.022 1.00 0.00 1 GLY A O 3
ATOM 2708 N N . PRO A 1 2 ? -22.576 -0.953 -0.698 1.00 0.00 2 PRO A N 3
ATOM 2709 C CA . PRO A 1 2 ? -21.657 0.124 -0.338 1.00 0.00 2 PRO A CA 3
ATOM 2710 C C . PRO A 1 2 ? -21.864 1.347 -1.233 1.00 0.00 2 PRO A C 3
ATOM 2711 O O . PRO A 1 2 ? -21.590 1.307 -2.436 1.00 0.00 2 PRO A O 3
ATOM 2722 N N . LEU A 1 3 ? -22.391 2.401 -0.666 1.00 0.00 3 LEU A N 3
ATOM 2723 C CA . LEU A 1 3 ? -22.649 3.604 -1.418 1.00 0.00 3 LEU A CA 3
ATOM 2724 C C . LEU A 1 3 ? -21.401 4.449 -1.464 1.00 0.00 3 LEU A C 3
ATOM 2725 O O . LEU A 1 3 ? -21.049 5.122 -0.483 1.00 0.00 3 LEU A O 3
ATOM 2741 N N . GLY A 1 4 ? -20.720 4.380 -2.570 1.00 0.00 4 GLY A N 3
ATOM 2742 C CA . GLY A 1 4 ? -19.504 5.107 -2.737 1.00 0.00 4 GLY A CA 3
ATOM 2743 C C . GLY A 1 4 ? -18.549 4.358 -3.624 1.00 0.00 4 GLY A C 3
ATOM 2744 O O . GLY A 1 4 ? -18.032 3.304 -3.236 1.00 0.00 4 GLY A O 3
ATOM 2748 N N . SER A 1 5 ? -18.324 4.872 -4.824 1.00 0.00 5 SER A N 3
ATOM 2749 C CA . SER A 1 5 ? -17.385 4.250 -5.743 1.00 0.00 5 SER A CA 3
ATOM 2750 C C . SER A 1 5 ? -15.990 4.539 -5.266 1.00 0.00 5 SER A C 3
ATOM 2751 O O . SER A 1 5 ? -15.051 3.737 -5.453 1.00 0.00 5 SER A O 3
ATOM 2759 N N . MET A 1 6 ? -15.883 5.652 -4.599 1.00 0.00 6 MET A N 3
ATOM 2760 C CA . MET A 1 6 ? -14.651 6.064 -3.994 1.00 0.00 6 MET A CA 3
ATOM 2761 C C . MET A 1 6 ? -14.388 5.173 -2.803 1.00 0.00 6 MET A C 3
ATOM 2762 O O . MET A 1 6 ? -15.084 5.197 -1.780 1.00 0.00 6 MET A O 3
ATOM 2776 N N . SER A 1 7 ? -13.444 4.367 -2.977 1.00 0.00 7 SER A N 3
ATOM 2777 C CA . SER A 1 7 ? -13.099 3.368 -2.068 1.00 0.00 7 SER A CA 3
ATOM 2778 C C . SER A 1 7 ? -11.820 3.765 -1.405 1.00 0.00 7 SER A C 3
ATOM 2779 O O . SER A 1 7 ? -11.030 4.477 -1.999 1.00 0.00 7 SER A O 3
ATOM 2787 N N . CYS A 1 8 ? -11.614 3.348 -0.198 1.00 0.00 8 CYS A N 3
ATOM 2788 C CA . CYS A 1 8 ? -10.432 3.731 0.497 1.00 0.00 8 CYS A CA 3
ATOM 2789 C C . CYS A 1 8 ? -9.881 2.584 1.302 1.00 0.00 8 CYS A C 3
ATOM 2790 O O . CYS A 1 8 ? -10.631 1.862 1.954 1.00 0.00 8 CYS A O 3
ATOM 2798 N N . VAL A 1 9 ? -8.591 2.415 1.253 1.00 0.00 9 VAL A N 3
ATOM 2799 C CA . VAL A 1 9 ? -7.945 1.400 2.044 1.00 0.00 9 VAL A CA 3
ATOM 2800 C C . VAL A 1 9 ? -7.245 2.092 3.166 1.00 0.00 9 VAL A C 3
ATOM 2801 O O . VAL A 1 9 ? -6.527 3.085 2.944 1.00 0.00 9 VAL A O 3
ATOM 2814 N N . HIS A 1 10 ? -7.505 1.625 4.357 1.00 0.00 10 HIS A N 3
ATOM 2815 C CA . HIS A 1 10 ? -6.862 2.126 5.530 1.00 0.00 10 HIS A CA 3
ATOM 2816 C C . HIS A 1 10 ? -5.505 1.527 5.589 1.00 0.00 10 HIS A C 3
ATOM 2817 O O . HIS A 1 10 ? -5.362 0.309 5.719 1.00 0.00 10 HIS A O 3
ATOM 2831 N N . TYR A 1 11 ? -4.523 2.333 5.455 1.00 0.00 11 TYR A N 3
ATOM 2832 C CA . TYR A 1 11 ? -3.189 1.855 5.467 1.00 0.00 11 TYR A CA 3
ATOM 2833 C C . TYR A 1 11 ? -2.366 2.755 6.338 1.00 0.00 11 TYR A C 3
ATOM 2834 O O . TYR A 1 11 ? -2.551 3.961 6.318 1.00 0.00 11 TYR A O 3
ATOM 2852 N N . LYS A 1 12 ? -1.510 2.211 7.126 1.00 0.00 12 LYS A N 3
ATOM 2853 C CA . LYS A 1 12 ? -0.666 3.055 7.904 1.00 0.00 12 LYS A CA 3
ATOM 2854 C C . LYS A 1 12 ? 0.761 2.706 7.658 1.00 0.00 12 LYS A C 3
ATOM 2855 O O . LYS A 1 12 ? 1.118 1.529 7.532 1.00 0.00 12 LYS A O 3
ATOM 2874 N N . PHE A 1 13 ? 1.552 3.714 7.508 1.00 0.00 13 PHE A N 3
ATOM 2875 C CA . PHE A 1 13 ? 2.951 3.549 7.277 1.00 0.00 13 PHE A CA 3
ATOM 2876 C C . PHE A 1 13 ? 3.632 3.486 8.633 1.00 0.00 13 PHE A C 3
ATOM 2877 O O . PHE A 1 13 ? 3.006 3.798 9.650 1.00 0.00 13 PHE A O 3
ATOM 2894 N N . SER A 1 14 ? 4.896 3.150 8.656 1.00 0.00 14 SER A N 3
ATOM 2895 C CA . SER A 1 14 ? 5.653 3.037 9.891 1.00 0.00 14 SER A CA 3
ATOM 2896 C C . SER A 1 14 ? 5.821 4.403 10.596 1.00 0.00 14 SER A C 3
ATOM 2897 O O . SER A 1 14 ? 6.189 4.477 11.775 1.00 0.00 14 SER A O 3
ATOM 2905 N N . SER A 1 15 ? 5.566 5.458 9.866 1.00 0.00 15 SER A N 3
ATOM 2906 C CA . SER A 1 15 ? 5.635 6.800 10.372 1.00 0.00 15 SER A CA 3
ATOM 2907 C C . SER A 1 15 ? 4.263 7.301 10.846 1.00 0.00 15 SER A C 3
ATOM 2908 O O . SER A 1 15 ? 4.160 8.317 11.539 1.00 0.00 15 SER A O 3
ATOM 2916 N N . LYS A 1 16 ? 3.224 6.570 10.511 1.00 0.00 16 LYS A N 3
ATOM 2917 C CA . LYS A 1 16 ? 1.874 6.988 10.808 1.00 0.00 16 LYS A CA 3
ATOM 2918 C C . LYS A 1 16 ? 1.332 6.236 11.995 1.00 0.00 16 LYS A C 3
ATOM 2919 O O . LYS A 1 16 ? 1.464 5.019 12.084 1.00 0.00 16 LYS A O 3
ATOM 2938 N N . LEU A 1 17 ? 0.736 6.963 12.900 1.00 0.00 17 LEU A N 3
ATOM 2939 C CA . LEU A 1 17 ? 0.174 6.398 14.101 1.00 0.00 17 LEU A CA 3
ATOM 2940 C C . LEU A 1 17 ? -1.269 5.988 13.862 1.00 0.00 17 LEU A C 3
ATOM 2941 O O . LEU A 1 17 ? -1.811 5.148 14.579 1.00 0.00 17 LEU A O 3
ATOM 2957 N N . ASN A 1 18 ? -1.890 6.593 12.872 1.00 0.00 18 ASN A N 3
ATOM 2958 C CA . ASN A 1 18 ? -3.237 6.232 12.495 1.00 0.00 18 ASN A CA 3
ATOM 2959 C C . ASN A 1 18 ? -3.264 5.939 11.004 1.00 0.00 18 ASN A C 3
ATOM 2960 O O . ASN A 1 18 ? -2.276 6.211 10.299 1.00 0.00 18 ASN A O 3
ATOM 2971 N N . TYR A 1 19 ? -4.360 5.417 10.515 1.00 0.00 19 TYR A N 3
ATOM 2972 C CA . TYR A 1 19 ? -4.435 4.986 9.138 1.00 0.00 19 TYR A CA 3
ATOM 2973 C C . TYR A 1 19 ? -4.724 6.103 8.154 1.00 0.00 19 TYR A C 3
ATOM 2974 O O . TYR A 1 19 ? -5.608 6.946 8.369 1.00 0.00 19 TYR A O 3
ATOM 2992 N N . ASP A 1 20 ? -3.958 6.112 7.084 1.00 0.00 20 ASP A N 3
ATOM 2993 C CA . ASP A 1 20 ? -4.208 6.981 5.957 1.00 0.00 20 ASP A CA 3
ATOM 2994 C C . ASP A 1 20 ? -5.231 6.261 5.109 1.00 0.00 20 ASP A C 3
ATOM 2995 O O . ASP A 1 20 ? -5.570 5.099 5.392 1.00 0.00 20 ASP A O 3
ATOM 3004 N N . THR A 1 21 ? -5.686 6.878 4.069 1.00 0.00 21 THR A N 3
ATOM 3005 C CA . THR A 1 21 ? -6.692 6.283 3.246 1.00 0.00 21 THR A CA 3
ATOM 3006 C C . THR A 1 21 ? -6.444 6.615 1.807 1.00 0.00 21 THR A C 3
ATOM 3007 O O . THR A 1 21 ? -6.450 7.781 1.424 1.00 0.00 21 THR A O 3
ATOM 3018 N N . VAL A 1 22 ? -6.176 5.620 1.023 1.00 0.00 22 VAL A N 3
ATOM 3019 C CA . VAL A 1 22 ? -5.953 5.850 -0.365 1.00 0.00 22 VAL A CA 3
ATOM 3020 C C . VAL A 1 22 ? -7.266 5.620 -1.098 1.00 0.00 22 VAL A C 3
ATOM 3021 O O . VAL A 1 22 ? -7.927 4.591 -0.897 1.00 0.00 22 VAL A O 3
ATOM 3034 N N . THR A 1 23 ? -7.684 6.595 -1.855 1.00 0.00 23 THR A N 3
ATOM 3035 C CA . THR A 1 23 ? -8.927 6.515 -2.546 1.00 0.00 23 THR A CA 3
ATOM 3036 C C . THR A 1 23 ? -8.778 5.992 -3.971 1.00 0.00 23 THR A C 3
ATOM 3037 O O . THR A 1 23 ? -7.997 6.510 -4.770 1.00 0.00 23 THR A O 3
ATOM 3048 N N . PHE A 1 24 ? -9.496 4.943 -4.243 1.00 0.00 24 PHE A N 3
ATOM 3049 C CA . PHE A 1 24 ? -9.487 4.260 -5.510 1.00 0.00 24 PHE A CA 3
ATOM 3050 C C . PHE A 1 24 ? -10.930 3.949 -5.871 1.00 0.00 24 PHE A C 3
ATOM 3051 O O . PHE A 1 24 ? -11.823 4.227 -5.082 1.00 0.00 24 PHE A O 3
ATOM 3068 N N . ASP A 1 25 ? -11.172 3.397 -7.020 1.00 0.00 25 ASP A N 3
ATOM 3069 C CA . ASP A 1 25 ? -12.521 3.062 -7.413 1.00 0.00 25 ASP A CA 3
ATOM 3070 C C . ASP A 1 25 ? -12.764 1.579 -7.425 1.00 0.00 25 ASP A C 3
ATOM 3071 O O . ASP A 1 25 ? -11.839 0.775 -7.667 1.00 0.00 25 ASP A O 3
ATOM 3080 N N . GLY A 1 26 ? -13.989 1.210 -7.135 1.00 0.00 26 GLY A N 3
ATOM 3081 C CA . GLY A 1 26 ? -14.379 -0.169 -7.189 1.00 0.00 26 GLY A CA 3
ATOM 3082 C C . GLY A 1 26 ? -14.622 -0.758 -5.830 1.00 0.00 26 GLY A C 3
ATOM 3083 O O . GLY A 1 26 ? -15.561 -0.367 -5.128 1.00 0.00 26 GLY A O 3
ATOM 3087 N N . LEU A 1 27 ? -13.775 -1.685 -5.457 1.00 0.00 27 LEU A N 3
ATOM 3088 C CA . LEU A 1 27 ? -13.882 -2.383 -4.184 1.00 0.00 27 LEU A CA 3
ATOM 3089 C C . LEU A 1 27 ? -12.483 -2.737 -3.726 1.00 0.00 27 LEU A C 3
ATOM 3090 O O . LEU A 1 27 ? -12.142 -2.593 -2.550 1.00 0.00 27 LEU A O 3
ATOM 3106 N N . HIS A 1 28 ? -11.670 -3.173 -4.668 1.00 0.00 28 HIS A N 3
ATOM 3107 C CA . HIS A 1 28 ? -10.297 -3.556 -4.400 1.00 0.00 28 HIS A CA 3
ATOM 3108 C C . HIS A 1 28 ? -9.337 -3.059 -5.441 1.00 0.00 28 HIS A C 3
ATOM 3109 O O . HIS A 1 28 ? -9.723 -2.780 -6.585 1.00 0.00 28 HIS A O 3
ATOM 3123 N N . ILE A 1 29 ? -8.110 -2.924 -5.025 1.00 0.00 29 ILE A N 3
ATOM 3124 C CA . ILE A 1 29 ? -7.041 -2.443 -5.839 1.00 0.00 29 ILE A CA 3
ATOM 3125 C C . ILE A 1 29 ? -5.879 -3.426 -5.817 1.00 0.00 29 ILE A C 3
ATOM 3126 O O . ILE A 1 29 ? -5.505 -3.934 -4.761 1.00 0.00 29 ILE A O 3
ATOM 3142 N N . SER A 1 30 ? -5.373 -3.748 -6.985 1.00 0.00 30 SER A N 3
ATOM 3143 C CA . SER A 1 30 ? -4.212 -4.587 -7.112 1.00 0.00 30 SER A CA 3
ATOM 3144 C C . SER A 1 30 ? -3.007 -3.885 -6.473 1.00 0.00 30 SER A C 3
ATOM 3145 O O . SER A 1 30 ? -2.837 -2.667 -6.618 1.00 0.00 30 SER A O 3
ATOM 3153 N N . LEU A 1 31 ? -2.195 -4.649 -5.793 1.00 0.00 31 LEU A N 3
ATOM 3154 C CA . LEU A 1 31 ? -1.053 -4.174 -5.052 1.00 0.00 31 LEU A CA 3
ATOM 3155 C C . LEU A 1 31 ? -0.097 -3.373 -5.913 1.00 0.00 31 LEU A C 3
ATOM 3156 O O . LEU A 1 31 ? 0.494 -2.413 -5.441 1.00 0.00 31 LEU A O 3
ATOM 3172 N N . CYS A 1 32 ? 0.067 -3.778 -7.165 1.00 0.00 32 CYS A N 3
ATOM 3173 C CA . CYS A 1 32 ? 0.897 -3.037 -8.099 1.00 0.00 32 CYS A CA 3
ATOM 3174 C C . CYS A 1 32 ? 0.440 -1.583 -8.155 1.00 0.00 32 CYS A C 3
ATOM 3175 O O . CYS A 1 32 ? 1.229 -0.675 -7.975 1.00 0.00 32 CYS A O 3
ATOM 3183 N N . ASP A 1 33 ? -0.855 -1.387 -8.274 1.00 0.00 33 ASP A N 3
ATOM 3184 C CA . ASP A 1 33 ? -1.393 -0.054 -8.432 1.00 0.00 33 ASP A CA 3
ATOM 3185 C C . ASP A 1 33 ? -1.334 0.671 -7.117 1.00 0.00 33 ASP A C 3
ATOM 3186 O O . ASP A 1 33 ? -0.949 1.838 -7.060 1.00 0.00 33 ASP A O 3
ATOM 3195 N N . LEU A 1 34 ? -1.597 -0.085 -6.065 1.00 0.00 34 LEU A N 3
ATOM 3196 C CA . LEU A 1 34 ? -1.596 0.389 -4.682 1.00 0.00 34 LEU A CA 3
ATOM 3197 C C . LEU A 1 34 ? -0.220 0.969 -4.336 1.00 0.00 34 LEU A C 3
ATOM 3198 O O . LEU A 1 34 ? -0.107 2.089 -3.827 1.00 0.00 34 LEU A O 3
ATOM 3214 N N . LYS A 1 35 ? 0.813 0.240 -4.684 1.00 0.00 35 LYS A N 3
ATOM 3215 C CA . LYS A 1 35 ? 2.162 0.649 -4.373 1.00 0.00 35 LYS A CA 3
ATOM 3216 C C . LYS A 1 35 ? 2.589 1.842 -5.182 1.00 0.00 35 LYS A C 3
ATOM 3217 O O . LYS A 1 35 ? 3.236 2.734 -4.661 1.00 0.00 35 LYS A O 3
ATOM 3236 N N . LYS A 1 36 ? 2.219 1.874 -6.442 1.00 0.00 36 LYS A N 3
ATOM 3237 C CA . LYS A 1 36 ? 2.586 2.993 -7.294 1.00 0.00 36 LYS A CA 3
ATOM 3238 C C . LYS A 1 36 ? 1.929 4.288 -6.830 1.00 0.00 36 LYS A C 3
ATOM 3239 O O . LYS A 1 36 ? 2.556 5.352 -6.859 1.00 0.00 36 LYS A O 3
ATOM 3258 N N . GLN A 1 37 ? 0.689 4.198 -6.357 1.00 0.00 37 GLN A N 3
ATOM 3259 C CA . GLN A 1 37 ? -0.005 5.377 -5.854 1.00 0.00 37 GLN A CA 3
ATOM 3260 C C . GLN A 1 37 ? 0.690 5.879 -4.594 1.00 0.00 37 GLN A C 3
ATOM 3261 O O . GLN A 1 37 ? 0.978 7.064 -4.461 1.00 0.00 37 GLN A O 3
ATOM 3275 N N . ILE A 1 38 ? 1.013 4.956 -3.704 1.00 0.00 38 ILE A N 3
ATOM 3276 C CA . ILE A 1 38 ? 1.649 5.298 -2.438 1.00 0.00 38 ILE A CA 3
ATOM 3277 C C . ILE A 1 38 ? 3.089 5.797 -2.636 1.00 0.00 38 ILE A C 3
ATOM 3278 O O . ILE A 1 38 ? 3.495 6.771 -2.010 1.00 0.00 38 ILE A O 3
ATOM 3294 N N . MET A 1 39 ? 3.841 5.161 -3.528 1.00 0.00 39 MET A N 3
ATOM 3295 C CA . MET A 1 39 ? 5.224 5.580 -3.779 1.00 0.00 39 MET A CA 3
ATOM 3296 C C . MET A 1 39 ? 5.282 6.977 -4.356 1.00 0.00 39 MET A C 3
ATOM 3297 O O . MET A 1 39 ? 6.154 7.763 -3.996 1.00 0.00 39 MET A O 3
ATOM 3311 N N . GLY A 1 40 ? 4.331 7.298 -5.206 1.00 0.00 40 GLY A N 3
ATOM 3312 C CA . GLY A 1 40 ? 4.268 8.624 -5.756 1.00 0.00 40 GLY A CA 3
ATOM 3313 C C . GLY A 1 40 ? 3.805 9.636 -4.729 1.00 0.00 40 GLY A C 3
ATOM 3314 O O . GLY A 1 40 ? 4.403 10.705 -4.581 1.00 0.00 40 GLY A O 3
ATOM 3318 N N . ARG A 1 41 ? 2.781 9.268 -3.985 1.00 0.00 41 ARG A N 3
ATOM 3319 C CA . ARG A 1 41 ? 2.190 10.136 -2.975 1.00 0.00 41 ARG A CA 3
ATOM 3320 C C . ARG A 1 41 ? 3.160 10.443 -1.827 1.00 0.00 41 ARG A C 3
ATOM 3321 O O . ARG A 1 41 ? 3.375 11.598 -1.477 1.00 0.00 41 ARG A O 3
ATOM 3342 N N . GLU A 1 42 ? 3.772 9.416 -1.280 1.00 0.00 42 GLU A N 3
ATOM 3343 C CA . GLU A 1 42 ? 4.608 9.574 -0.090 1.00 0.00 42 GLU A CA 3
ATOM 3344 C C . GLU A 1 42 ? 6.069 9.804 -0.454 1.00 0.00 42 GLU A C 3
ATOM 3345 O O . GLU A 1 42 ? 6.946 9.758 0.409 1.00 0.00 42 GLU A O 3
ATOM 3357 N N . LYS A 1 43 ? 6.304 10.091 -1.730 1.00 0.00 43 LYS A N 3
ATOM 3358 C CA . LYS A 1 43 ? 7.630 10.410 -2.276 1.00 0.00 43 LYS A CA 3
ATOM 3359 C C . LYS A 1 43 ? 8.646 9.289 -2.021 1.00 0.00 43 LYS A C 3
ATOM 3360 O O . LYS A 1 43 ? 9.773 9.546 -1.581 1.00 0.00 43 LYS A O 3
ATOM 3379 N N . LEU A 1 44 ? 8.278 8.064 -2.293 1.00 0.00 44 LEU A N 3
ATOM 3380 C CA . LEU A 1 44 ? 9.199 6.965 -2.080 1.00 0.00 44 LEU A CA 3
ATOM 3381 C C . LEU A 1 44 ? 10.165 6.811 -3.222 1.00 0.00 44 LEU A C 3
ATOM 3382 O O . LEU A 1 44 ? 9.928 7.316 -4.332 1.00 0.00 44 LEU A O 3
ATOM 3398 N N . LYS A 1 45 ? 11.243 6.131 -2.956 1.00 0.00 45 LYS A N 3
ATOM 3399 C CA . LYS A 1 45 ? 12.197 5.800 -3.967 1.00 0.00 45 LYS A CA 3
ATOM 3400 C C . LYS A 1 45 ? 11.920 4.417 -4.444 1.00 0.00 45 LYS A C 3
ATOM 3401 O O . LYS A 1 45 ? 12.119 3.464 -3.704 1.00 0.00 45 LYS A O 3
ATOM 3420 N N . ALA A 1 46 ? 11.493 4.296 -5.659 1.00 0.00 46 ALA A N 3
ATOM 3421 C CA . ALA A 1 46 ? 11.248 3.003 -6.239 1.00 0.00 46 ALA A CA 3
ATOM 3422 C C . ALA A 1 46 ? 12.576 2.415 -6.732 1.00 0.00 46 ALA A C 3
ATOM 3423 O O . ALA A 1 46 ? 12.678 1.221 -7.047 1.00 0.00 46 ALA A O 3
ATOM 3430 N N . ALA A 1 47 ? 13.590 3.274 -6.794 1.00 0.00 47 ALA A N 3
ATOM 3431 C CA . ALA A 1 47 ? 14.924 2.890 -7.225 1.00 0.00 47 ALA A CA 3
ATOM 3432 C C . ALA A 1 47 ? 15.840 2.597 -6.037 1.00 0.00 47 ALA A C 3
ATOM 3433 O O . ALA A 1 47 ? 16.922 2.048 -6.208 1.00 0.00 47 ALA A O 3
ATOM 3440 N N . ASP A 1 48 ? 15.429 2.984 -4.844 1.00 0.00 48 ASP A N 3
ATOM 3441 C CA . ASP A 1 48 ? 16.244 2.715 -3.644 1.00 0.00 48 ASP A CA 3
ATOM 3442 C C . ASP A 1 48 ? 15.539 1.742 -2.725 1.00 0.00 48 ASP A C 3
ATOM 3443 O O . ASP A 1 48 ? 16.159 0.844 -2.118 1.00 0.00 48 ASP A O 3
ATOM 3452 N N . CYS A 1 49 ? 14.253 1.894 -2.627 1.00 0.00 49 CYS A N 3
ATOM 3453 C CA . CYS A 1 49 ? 13.482 1.092 -1.741 1.00 0.00 49 CYS A CA 3
ATOM 3454 C C . CYS A 1 49 ? 12.363 0.364 -2.472 1.00 0.00 49 CYS A C 3
ATOM 3455 O O . CYS A 1 49 ? 12.144 0.554 -3.670 1.00 0.00 49 CYS A O 3
ATOM 3463 N N . ASP A 1 50 ? 11.694 -0.466 -1.741 1.00 0.00 50 ASP A N 3
ATOM 3464 C CA . ASP A 1 50 ? 10.580 -1.245 -2.192 1.00 0.00 50 ASP A CA 3
ATOM 3465 C C . ASP A 1 50 ? 9.451 -0.971 -1.241 1.00 0.00 50 ASP A C 3
ATOM 3466 O O . ASP A 1 50 ? 9.670 -0.413 -0.149 1.00 0.00 50 ASP A O 3
ATOM 3475 N N . LEU A 1 51 ? 8.287 -1.349 -1.599 1.00 0.00 51 LEU A N 3
ATOM 3476 C CA . LEU A 1 51 ? 7.172 -1.093 -0.791 1.00 0.00 51 LEU A CA 3
ATOM 3477 C C . LEU A 1 51 ? 6.517 -2.411 -0.452 1.00 0.00 51 LEU A C 3
ATOM 3478 O O . LEU A 1 51 ? 6.029 -3.116 -1.327 1.00 0.00 51 LEU A O 3
ATOM 3494 N N . GLN A 1 52 ? 6.559 -2.757 0.795 1.00 0.00 52 GLN A N 3
ATOM 3495 C CA . GLN A 1 52 ? 6.063 -4.015 1.257 1.00 0.00 52 GLN A CA 3
ATOM 3496 C C . GLN A 1 52 ? 4.810 -3.801 2.115 1.00 0.00 52 GLN A C 3
ATOM 3497 O O . GLN A 1 52 ? 4.833 -3.063 3.091 1.00 0.00 52 GLN A O 3
ATOM 3511 N N . ILE A 1 53 ? 3.728 -4.431 1.738 1.00 0.00 53 ILE A N 3
ATOM 3512 C CA . ILE A 1 53 ? 2.444 -4.203 2.389 1.00 0.00 53 ILE A CA 3
ATOM 3513 C C . ILE A 1 53 ? 2.002 -5.460 3.128 1.00 0.00 53 ILE A C 3
ATOM 3514 O O . ILE A 1 53 ? 1.990 -6.551 2.572 1.00 0.00 53 ILE A O 3
ATOM 3530 N N . THR A 1 54 ? 1.686 -5.309 4.377 1.00 0.00 54 THR A N 3
ATOM 3531 C CA . THR A 1 54 ? 1.261 -6.408 5.203 1.00 0.00 54 THR A CA 3
ATOM 3532 C C . THR A 1 54 ? -0.120 -6.109 5.770 1.00 0.00 54 THR A C 3
ATOM 3533 O O . THR A 1 54 ? -0.356 -5.021 6.214 1.00 0.00 54 THR A O 3
ATOM 3544 N N . ASN A 1 55 ? -1.022 -7.059 5.732 1.00 0.00 55 ASN A N 3
ATOM 3545 C CA . ASN A 1 55 ? -2.359 -6.870 6.301 1.00 0.00 55 ASN A CA 3
ATOM 3546 C C . ASN A 1 55 ? -2.246 -6.632 7.801 1.00 0.00 55 ASN A C 3
ATOM 3547 O O . ASN A 1 55 ? -1.437 -7.269 8.469 1.00 0.00 55 ASN A O 3
ATOM 3558 N N . ALA A 1 56 ? -3.040 -5.729 8.329 1.00 0.00 56 ALA A N 3
ATOM 3559 C CA . ALA A 1 56 ? -2.969 -5.402 9.748 1.00 0.00 56 ALA A CA 3
ATOM 3560 C C . ALA A 1 56 ? -3.716 -6.419 10.597 1.00 0.00 56 ALA A C 3
ATOM 3561 O O . ALA A 1 56 ? -3.456 -6.568 11.788 1.00 0.00 56 ALA A O 3
ATOM 3568 N N . GLN A 1 57 ? -4.624 -7.123 9.980 1.00 0.00 57 GLN A N 3
ATOM 3569 C CA . GLN A 1 57 ? -5.460 -8.067 10.679 1.00 0.00 57 GLN A CA 3
ATOM 3570 C C . GLN A 1 57 ? -4.978 -9.499 10.484 1.00 0.00 57 GLN A C 3
ATOM 3571 O O . GLN A 1 57 ? -4.832 -10.253 11.451 1.00 0.00 57 GLN A O 3
ATOM 3585 N N . THR A 1 58 ? -4.712 -9.876 9.252 1.00 0.00 58 THR A N 3
ATOM 3586 C CA . THR A 1 58 ? -4.330 -11.240 8.952 1.00 0.00 58 THR A CA 3
ATOM 3587 C C . THR A 1 58 ? -2.821 -11.379 9.019 1.00 0.00 58 THR A C 3
ATOM 3588 O O . THR A 1 58 ? -2.284 -12.479 9.166 1.00 0.00 58 THR A O 3
ATOM 3599 N N . LYS A 1 59 ? -2.147 -10.227 8.909 1.00 0.00 59 LYS A N 3
ATOM 3600 C CA . LYS A 1 59 ? -0.696 -10.117 8.895 1.00 0.00 59 LYS A CA 3
ATOM 3601 C C . LYS A 1 59 ? -0.110 -10.811 7.674 1.00 0.00 59 LYS A C 3
ATOM 3602 O O . LYS A 1 59 ? 1.061 -11.198 7.653 1.00 0.00 59 LYS A O 3
ATOM 3621 N N . GLU A 1 60 ? -0.925 -10.934 6.642 1.00 0.00 60 GLU A N 3
ATOM 3622 C CA . GLU A 1 60 ? -0.480 -11.514 5.415 1.00 0.00 60 GLU A CA 3
ATOM 3623 C C . GLU A 1 60 ? 0.276 -10.470 4.630 1.00 0.00 60 GLU A C 3
ATOM 3624 O O . GLU A 1 60 ? -0.226 -9.357 4.413 1.00 0.00 60 GLU A O 3
ATOM 3636 N N . GLU A 1 61 ? 1.473 -10.794 4.272 1.00 0.00 61 GLU A N 3
ATOM 3637 C CA . GLU A 1 61 ? 2.288 -9.942 3.513 1.00 0.00 61 GLU A CA 3
ATOM 3638 C C . GLU A 1 61 ? 2.008 -10.135 2.067 1.00 0.00 61 GLU A C 3
ATOM 3639 O O . GLU A 1 61 ? 2.032 -11.259 1.554 1.00 0.00 61 GLU A O 3
ATOM 3651 N N . TYR A 1 62 ? 1.710 -9.068 1.437 1.00 0.00 62 TYR A N 3
ATOM 3652 C CA . TYR A 1 62 ? 1.394 -9.077 0.047 1.00 0.00 62 TYR A CA 3
ATOM 3653 C C . TYR A 1 62 ? 2.675 -8.893 -0.723 1.00 0.00 62 TYR A C 3
ATOM 3654 O O . TYR A 1 62 ? 3.166 -7.773 -0.907 1.00 0.00 62 TYR A O 3
ATOM 3672 N N . THR A 1 63 ? 3.242 -9.986 -1.113 1.00 0.00 63 THR A N 3
ATOM 3673 C CA . THR A 1 63 ? 4.524 -10.002 -1.715 1.00 0.00 63 THR A CA 3
ATOM 3674 C C . THR A 1 63 ? 4.472 -9.833 -3.228 1.00 0.00 63 THR A C 3
ATOM 3675 O O . THR A 1 63 ? 5.424 -9.311 -3.828 1.00 0.00 63 THR A O 3
ATOM 3686 N N . ASP A 1 64 ? 3.382 -10.236 -3.853 1.00 0.00 64 ASP A N 3
ATOM 3687 C CA . ASP A 1 64 ? 3.298 -10.119 -5.307 1.00 0.00 64 ASP A CA 3
ATOM 3688 C C . ASP A 1 64 ? 2.443 -8.955 -5.668 1.00 0.00 64 ASP A C 3
ATOM 3689 O O . ASP A 1 64 ? 1.457 -8.691 -5.004 1.00 0.00 64 ASP A O 3
ATOM 3698 N N . ASP A 1 65 ? 2.756 -8.307 -6.755 1.00 0.00 65 ASP A N 3
ATOM 3699 C CA . ASP A 1 65 ? 2.008 -7.128 -7.195 1.00 0.00 65 ASP A CA 3
ATOM 3700 C C . ASP A 1 65 ? 0.603 -7.466 -7.665 1.00 0.00 65 ASP A C 3
ATOM 3701 O O . ASP A 1 65 ? -0.253 -6.573 -7.805 1.00 0.00 65 ASP A O 3
ATOM 3710 N N . ASN A 1 66 ? 0.358 -8.733 -7.891 1.00 0.00 66 ASN A N 3
ATOM 3711 C CA . ASN A 1 66 ? -0.940 -9.199 -8.356 1.00 0.00 66 ASN A CA 3
ATOM 3712 C C . ASN A 1 66 ? -1.908 -9.328 -7.174 1.00 0.00 66 ASN A C 3
ATOM 3713 O O . ASN A 1 66 ? -3.115 -9.498 -7.367 1.00 0.00 66 ASN A O 3
ATOM 3724 N N . ALA A 1 67 ? -1.370 -9.227 -5.958 1.00 0.00 67 ALA A N 3
ATOM 3725 C CA . ALA A 1 67 ? -2.164 -9.311 -4.748 1.00 0.00 67 ALA A CA 3
ATOM 3726 C C . ALA A 1 67 ? -3.135 -8.139 -4.717 1.00 0.00 67 ALA A C 3
ATOM 3727 O O . ALA A 1 67 ? -2.805 -7.085 -5.181 1.00 0.00 67 ALA A O 3
ATOM 3734 N N . LEU A 1 68 ? -4.324 -8.328 -4.236 1.00 0.00 68 LEU A N 3
ATOM 3735 C CA . LEU A 1 68 ? -5.309 -7.261 -4.280 1.00 0.00 68 LEU A CA 3
ATOM 3736 C C . LEU A 1 68 ? -5.722 -6.853 -2.880 1.00 0.00 68 LEU A C 3
ATOM 3737 O O . LEU A 1 68 ? -5.876 -7.713 -2.002 1.00 0.00 68 LEU A O 3
ATOM 3753 N N . ILE A 1 69 ? -5.843 -5.567 -2.639 1.00 0.00 69 ILE A N 3
ATOM 3754 C CA . ILE A 1 69 ? -6.297 -5.115 -1.347 1.00 0.00 69 ILE A CA 3
ATOM 3755 C C . ILE A 1 69 ? -7.626 -4.359 -1.492 1.00 0.00 69 ILE A C 3
ATOM 3756 O O . ILE A 1 69 ? -7.723 -3.385 -2.238 1.00 0.00 69 ILE A O 3
ATOM 3772 N N . PRO A 1 70 ? -8.674 -4.866 -0.858 1.00 0.00 70 PRO A N 3
ATOM 3773 C CA . PRO A 1 70 ? -9.985 -4.228 -0.833 1.00 0.00 70 PRO A CA 3
ATOM 3774 C C . PRO A 1 70 ? -10.114 -3.131 0.226 1.00 0.00 70 PRO A C 3
ATOM 3775 O O . PRO A 1 70 ? -9.369 -3.096 1.208 1.00 0.00 70 PRO A O 3
ATOM 3786 N N . LYS A 1 71 ? -11.113 -2.264 0.045 1.00 0.00 71 LYS A N 3
ATOM 3787 C CA . LYS A 1 71 ? -11.433 -1.204 1.021 1.00 0.00 71 LYS A CA 3
ATOM 3788 C C . LYS A 1 71 ? -12.025 -1.791 2.299 1.00 0.00 71 LYS A C 3
ATOM 3789 O O . LYS A 1 71 ? -12.286 -1.088 3.273 1.00 0.00 71 LYS A O 3
ATOM 3808 N N . ASN A 1 72 ? -12.253 -3.072 2.264 1.00 0.00 72 ASN A N 3
ATOM 3809 C CA . ASN A 1 72 ? -12.761 -3.816 3.400 1.00 0.00 72 ASN A CA 3
ATOM 3810 C C . ASN A 1 72 ? -11.629 -4.294 4.288 1.00 0.00 72 ASN A C 3
ATOM 3811 O O . ASN A 1 72 ? -11.855 -4.933 5.305 1.00 0.00 72 ASN A O 3
ATOM 3822 N N . SER A 1 73 ? -10.416 -4.003 3.896 1.00 0.00 73 SER A N 3
ATOM 3823 C CA . SER A 1 73 ? -9.272 -4.419 4.646 1.00 0.00 73 SER A CA 3
ATOM 3824 C C . SER A 1 73 ? -8.393 -3.225 5.009 1.00 0.00 73 SER A C 3
ATOM 3825 O O . SER A 1 73 ? -8.427 -2.184 4.347 1.00 0.00 73 SER A O 3
ATOM 3833 N N . SER A 1 74 ? -7.677 -3.358 6.090 1.00 0.00 74 SER A N 3
ATOM 3834 C CA . SER A 1 74 ? -6.725 -2.378 6.509 1.00 0.00 74 SER A CA 3
ATOM 3835 C C . SER A 1 74 ? -5.336 -3.012 6.474 1.00 0.00 74 SER A C 3
ATOM 3836 O O . SER A 1 74 ? -5.143 -4.153 6.943 1.00 0.00 74 SER A O 3
ATOM 3844 N N . VAL A 1 75 ? -4.390 -2.312 5.915 1.00 0.00 75 VAL A N 3
ATOM 3845 C CA . VAL A 1 75 ? -3.069 -2.847 5.724 1.00 0.00 75 VAL A CA 3
ATOM 3846 C C . VAL A 1 75 ? -1.974 -1.922 6.287 1.00 0.00 75 VAL A C 3
ATOM 3847 O O . VAL A 1 75 ? -2.177 -0.727 6.471 1.00 0.00 75 VAL A O 3
ATOM 3860 N N . ILE A 1 76 ? -0.854 -2.508 6.594 1.00 0.00 76 ILE A N 3
ATOM 3861 C CA . ILE A 1 76 ? 0.319 -1.829 7.099 1.00 0.00 76 ILE A CA 3
ATOM 3862 C C . ILE A 1 76 ? 1.268 -1.682 5.934 1.00 0.00 76 ILE A C 3
ATOM 3863 O O . ILE A 1 76 ? 1.557 -2.666 5.235 1.00 0.00 76 ILE A O 3
ATOM 3879 N N . VAL A 1 77 ? 1.738 -0.505 5.706 1.00 0.00 77 VAL A N 3
ATOM 3880 C CA . VAL A 1 77 ? 2.603 -0.266 4.595 1.00 0.00 77 VAL A CA 3
ATOM 3881 C C . VAL A 1 77 ? 4.015 -0.016 5.100 1.00 0.00 77 VAL A C 3
ATOM 3882 O O . VAL A 1 77 ? 4.276 0.955 5.814 1.00 0.00 77 VAL A O 3
ATOM 3895 N N . ARG A 1 78 ? 4.903 -0.903 4.752 1.00 0.00 78 ARG A N 3
ATOM 3896 C CA . ARG A 1 78 ? 6.248 -0.877 5.237 1.00 0.00 78 ARG A CA 3
ATOM 3897 C C . ARG A 1 78 ? 7.226 -0.658 4.086 1.00 0.00 78 ARG A C 3
ATOM 3898 O O . ARG A 1 78 ? 7.199 -1.365 3.085 1.00 0.00 78 ARG A O 3
ATOM 3919 N N . ARG A 1 79 ? 8.061 0.322 4.225 1.00 0.00 79 ARG A N 3
ATOM 3920 C CA . ARG A 1 79 ? 9.051 0.624 3.222 1.00 0.00 79 ARG A CA 3
ATOM 3921 C C . ARG A 1 79 ? 10.314 -0.148 3.513 1.00 0.00 79 ARG A C 3
ATOM 3922 O O . ARG A 1 79 ? 10.999 0.108 4.506 1.00 0.00 79 ARG A O 3
ATOM 3943 N N . ILE A 1 80 ? 10.609 -1.088 2.670 1.00 0.00 80 ILE A N 3
ATOM 3944 C CA . ILE A 1 80 ? 11.754 -1.932 2.852 1.00 0.00 80 ILE A CA 3
ATOM 3945 C C . ILE A 1 80 ? 12.769 -1.585 1.758 1.00 0.00 80 ILE A C 3
ATOM 3946 O O . ILE A 1 80 ? 12.383 -1.110 0.713 1.00 0.00 80 ILE A O 3
ATOM 3962 N N . PRO A 1 81 ? 14.057 -1.727 1.990 1.00 0.00 81 PRO A N 3
ATOM 3963 C CA . PRO A 1 81 ? 15.062 -1.394 0.980 1.00 0.00 81 PRO A CA 3
ATOM 3964 C C . PRO A 1 81 ? 15.235 -2.499 -0.081 1.00 0.00 81 PRO A C 3
ATOM 3965 O O . PRO A 1 81 ? 15.242 -3.691 0.243 1.00 0.00 81 PRO A O 3
ATOM 3976 N N . ILE A 1 82 ? 15.369 -2.112 -1.347 1.00 0.00 82 ILE A N 3
ATOM 3977 C CA . ILE A 1 82 ? 15.694 -3.100 -2.381 1.00 0.00 82 ILE A CA 3
ATOM 3978 C C . ILE A 1 82 ? 17.193 -3.320 -2.336 1.00 0.00 82 ILE A C 3
ATOM 3979 O O . ILE A 1 82 ? 17.720 -4.360 -2.719 1.00 0.00 82 ILE A O 3
ATOM 3995 N N . GLY A 1 83 ? 17.846 -2.305 -1.856 1.00 0.00 83 GLY A N 3
ATOM 3996 C CA . GLY A 1 83 ? 19.242 -2.288 -1.677 1.00 0.00 83 GLY A CA 3
ATOM 3997 C C . GLY A 1 83 ? 19.656 -0.881 -1.445 1.00 0.00 83 GLY A C 3
ATOM 3998 O O . GLY A 1 83 ? 19.914 -0.470 -0.316 1.00 0.00 83 GLY A O 3
ATOM 4002 N N . GLY A 1 84 ? 19.600 -0.116 -2.478 1.00 0.00 84 GLY A N 3
ATOM 4003 C CA . GLY A 1 84 ? 19.985 1.250 -2.411 1.00 0.00 84 GLY A CA 3
ATOM 4004 C C . GLY A 1 84 ? 20.222 1.772 -3.781 1.00 0.00 84 GLY A C 3
ATOM 4005 O O . GLY A 1 84 ? 20.148 1.005 -4.749 1.00 0.00 84 GLY A O 3
ATOM 4009 N N . VAL A 1 85 ? 20.466 3.045 -3.883 1.00 0.00 85 VAL A N 3
ATOM 4010 C CA . VAL A 1 85 ? 20.748 3.683 -5.152 1.00 0.00 85 VAL A CA 3
ATOM 4011 C C . VAL A 1 85 ? 22.022 3.141 -5.795 1.00 0.00 85 VAL A C 3
ATOM 4012 O O . VAL A 1 85 ? 23.077 3.047 -5.159 1.00 0.00 85 VAL A O 3
ATOM 4025 N N . LYS A 1 86 ? 21.886 2.721 -7.018 1.00 0.00 86 LYS A N 3
ATOM 4026 C CA . LYS A 1 86 ? 22.978 2.208 -7.791 1.00 0.00 86 LYS A CA 3
ATOM 4027 C C . LYS A 1 86 ? 23.040 3.045 -9.044 1.00 0.00 86 LYS A C 3
ATOM 4028 O O . LYS A 1 86 ? 22.317 2.746 -10.002 1.00 0.00 86 LYS A O 3
ATOM 4048 N N . GLY A 1 1 ? -16.935 9.823 -3.857 1.00 0.00 1 GLY A N 4
ATOM 4049 C CA . GLY A 1 1 ? -17.553 10.898 -3.088 1.00 0.00 1 GLY A CA 4
ATOM 4050 C C . GLY A 1 1 ? -17.791 10.454 -1.677 1.00 0.00 1 GLY A C 4
ATOM 4051 O O . GLY A 1 1 ? -17.510 9.302 -1.359 1.00 0.00 1 GLY A O 4
ATOM 4057 N N . PRO A 1 2 ? -18.279 11.341 -0.789 1.00 0.00 2 PRO A N 4
ATOM 4058 C CA . PRO A 1 2 ? -18.575 10.990 0.607 1.00 0.00 2 PRO A CA 4
ATOM 4059 C C . PRO A 1 2 ? -19.693 9.950 0.720 1.00 0.00 2 PRO A C 4
ATOM 4060 O O . PRO A 1 2 ? -19.706 9.128 1.647 1.00 0.00 2 PRO A O 4
ATOM 4071 N N . LEU A 1 3 ? -20.620 9.994 -0.213 1.00 0.00 3 LEU A N 4
ATOM 4072 C CA . LEU A 1 3 ? -21.710 9.052 -0.246 1.00 0.00 3 LEU A CA 4
ATOM 4073 C C . LEU A 1 3 ? -21.386 7.960 -1.232 1.00 0.00 3 LEU A C 4
ATOM 4074 O O . LEU A 1 3 ? -20.506 8.126 -2.098 1.00 0.00 3 LEU A O 4
ATOM 4090 N N . GLY A 1 4 ? -22.086 6.868 -1.124 1.00 0.00 4 GLY A N 4
ATOM 4091 C CA . GLY A 1 4 ? -21.860 5.775 -2.001 1.00 0.00 4 GLY A CA 4
ATOM 4092 C C . GLY A 1 4 ? -20.939 4.763 -1.389 1.00 0.00 4 GLY A C 4
ATOM 4093 O O . GLY A 1 4 ? -20.066 5.103 -0.583 1.00 0.00 4 GLY A O 4
ATOM 4097 N N . SER A 1 5 ? -21.142 3.530 -1.721 1.00 0.00 5 SER A N 4
ATOM 4098 C CA . SER A 1 5 ? -20.300 2.484 -1.246 1.00 0.00 5 SER A CA 4
ATOM 4099 C C . SER A 1 5 ? -19.153 2.312 -2.227 1.00 0.00 5 SER A C 4
ATOM 4100 O O . SER A 1 5 ? -19.328 1.771 -3.326 1.00 0.00 5 SER A O 4
ATOM 4108 N N . MET A 1 6 ? -18.012 2.834 -1.858 1.00 0.00 6 MET A N 4
ATOM 4109 C CA . MET A 1 6 ? -16.847 2.839 -2.716 1.00 0.00 6 MET A CA 4
ATOM 4110 C C . MET A 1 6 ? -15.895 1.723 -2.346 1.00 0.00 6 MET A C 4
ATOM 4111 O O . MET A 1 6 ? -16.218 0.855 -1.530 1.00 0.00 6 MET A O 4
ATOM 4125 N N . SER A 1 7 ? -14.735 1.741 -2.929 1.00 0.00 7 SER A N 4
ATOM 4126 C CA . SER A 1 7 ? -13.742 0.773 -2.664 1.00 0.00 7 SER A CA 4
ATOM 4127 C C . SER A 1 7 ? -12.572 1.491 -2.065 1.00 0.00 7 SER A C 4
ATOM 4128 O O . SER A 1 7 ? -11.924 2.318 -2.725 1.00 0.00 7 SER A O 4
ATOM 4136 N N . CYS A 1 8 ? -12.327 1.219 -0.826 1.00 0.00 8 CYS A N 4
ATOM 4137 C CA . CYS A 1 8 ? -11.327 1.916 -0.092 1.00 0.00 8 CYS A CA 4
ATOM 4138 C C . CYS A 1 8 ? -10.574 0.940 0.781 1.00 0.00 8 CYS A C 4
ATOM 4139 O O . CYS A 1 8 ? -11.185 0.089 1.416 1.00 0.00 8 CYS A O 4
ATOM 4147 N N . VAL A 1 9 ? -9.272 1.056 0.797 1.00 0.00 9 VAL A N 4
ATOM 4148 C CA . VAL A 1 9 ? -8.435 0.219 1.641 1.00 0.00 9 VAL A CA 4
ATOM 4149 C C . VAL A 1 9 ? -7.923 1.067 2.778 1.00 0.00 9 VAL A C 4
ATOM 4150 O O . VAL A 1 9 ? -7.460 2.196 2.550 1.00 0.00 9 VAL A O 4
ATOM 4163 N N . HIS A 1 10 ? -8.034 0.554 3.984 1.00 0.00 10 HIS A N 4
ATOM 4164 C CA . HIS A 1 10 ? -7.512 1.223 5.140 1.00 0.00 10 HIS A CA 4
ATOM 4165 C C . HIS A 1 10 ? -6.087 0.808 5.322 1.00 0.00 10 HIS A C 4
ATOM 4166 O O . HIS A 1 10 ? -5.799 -0.360 5.552 1.00 0.00 10 HIS A O 4
ATOM 4180 N N . TYR A 1 11 ? -5.202 1.732 5.189 1.00 0.00 11 TYR A N 4
ATOM 4181 C CA . TYR A 1 11 ? -3.809 1.441 5.310 1.00 0.00 11 TYR A CA 4
ATOM 4182 C C . TYR A 1 11 ? -3.191 2.428 6.266 1.00 0.00 11 TYR A C 4
ATOM 4183 O O . TYR A 1 11 ? -3.453 3.616 6.164 1.00 0.00 11 TYR A O 4
ATOM 4201 N N . LYS A 1 12 ? -2.437 1.986 7.228 1.00 0.00 12 LYS A N 4
ATOM 4202 C CA . LYS A 1 12 ? -1.767 2.967 8.022 1.00 0.00 12 LYS A CA 4
ATOM 4203 C C . LYS A 1 12 ? -0.312 2.893 7.688 1.00 0.00 12 LYS A C 4
ATOM 4204 O O . LYS A 1 12 ? 0.220 1.810 7.479 1.00 0.00 12 LYS A O 4
ATOM 4223 N N . PHE A 1 13 ? 0.320 4.011 7.581 1.00 0.00 13 PHE A N 4
ATOM 4224 C CA . PHE A 1 13 ? 1.720 4.017 7.278 1.00 0.00 13 PHE A CA 4
ATOM 4225 C C . PHE A 1 13 ? 2.473 3.830 8.587 1.00 0.00 13 PHE A C 4
ATOM 4226 O O . PHE A 1 13 ? 1.885 3.959 9.661 1.00 0.00 13 PHE A O 4
ATOM 4243 N N . SER A 1 14 ? 3.735 3.526 8.512 1.00 0.00 14 SER A N 4
ATOM 4244 C CA . SER A 1 14 ? 4.560 3.364 9.691 1.00 0.00 14 SER A CA 4
ATOM 4245 C C . SER A 1 14 ? 4.795 4.717 10.388 1.00 0.00 14 SER A C 4
ATOM 4246 O O . SER A 1 14 ? 5.180 4.777 11.555 1.00 0.00 14 SER A O 4
ATOM 4254 N N . SER A 1 15 ? 4.542 5.786 9.666 1.00 0.00 15 SER A N 4
ATOM 4255 C CA . SER A 1 15 ? 4.637 7.116 10.188 1.00 0.00 15 SER A CA 4
ATOM 4256 C C . SER A 1 15 ? 3.285 7.558 10.768 1.00 0.00 15 SER A C 4
ATOM 4257 O O . SER A 1 15 ? 3.192 8.551 11.500 1.00 0.00 15 SER A O 4
ATOM 4265 N N . LYS A 1 16 ? 2.247 6.801 10.459 1.00 0.00 16 LYS A N 4
ATOM 4266 C CA . LYS A 1 16 ? 0.905 7.113 10.883 1.00 0.00 16 LYS A CA 4
ATOM 4267 C C . LYS A 1 16 ? 0.455 6.198 12.008 1.00 0.00 16 LYS A C 4
ATOM 4268 O O . LYS A 1 16 ? 0.852 5.022 12.086 1.00 0.00 16 LYS A O 4
ATOM 4287 N N . LEU A 1 17 ? -0.358 6.733 12.8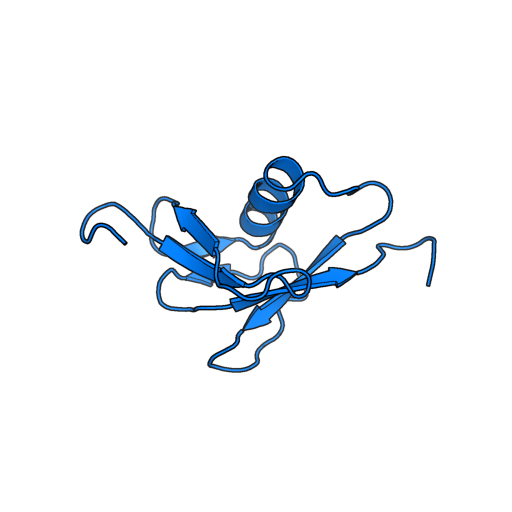68 1.00 0.00 17 LEU A N 4
ATOM 4288 C CA . LEU A 1 17 ? -0.934 5.982 13.957 1.00 0.00 17 LEU A CA 4
ATOM 4289 C C . LEU A 1 17 ? -2.320 5.524 13.535 1.00 0.00 17 LEU A C 4
ATOM 4290 O O . LEU A 1 17 ? -2.795 4.456 13.924 1.00 0.00 17 LEU A O 4
ATOM 4306 N N . ASN A 1 18 ? -2.943 6.328 12.702 1.00 0.00 18 ASN A N 4
ATOM 4307 C CA . ASN A 1 18 ? -4.278 6.060 12.212 1.00 0.00 18 ASN A CA 4
ATOM 4308 C C . ASN A 1 18 ? -4.229 5.606 10.778 1.00 0.00 18 ASN A C 4
ATOM 4309 O O . ASN A 1 18 ? -3.215 5.797 10.089 1.00 0.00 18 ASN A O 4
ATOM 4320 N N . TYR A 1 19 ? -5.304 5.015 10.327 1.00 0.00 19 TYR A N 4
ATOM 4321 C CA . TYR A 1 19 ? -5.381 4.488 8.991 1.00 0.00 19 TYR A CA 4
ATOM 4322 C C . TYR A 1 19 ? -5.822 5.531 8.005 1.00 0.00 19 TYR A C 4
ATOM 4323 O O . TYR A 1 19 ? -6.644 6.393 8.310 1.00 0.00 19 TYR A O 4
ATOM 4341 N N . ASP A 1 20 ? -5.250 5.454 6.854 1.00 0.00 20 ASP A N 4
ATOM 4342 C CA . ASP A 1 20 ? -5.524 6.326 5.747 1.00 0.00 20 ASP A CA 4
ATOM 4343 C C . ASP A 1 20 ? -6.286 5.471 4.738 1.00 0.00 20 ASP A C 4
ATOM 4344 O O . ASP A 1 20 ? -6.448 4.265 4.974 1.00 0.00 20 ASP A O 4
ATOM 4353 N N . THR A 1 21 ? -6.715 6.026 3.639 1.00 0.00 21 THR A N 4
ATOM 4354 C CA . THR A 1 21 ? -7.544 5.284 2.712 1.00 0.00 21 THR A CA 4
ATOM 4355 C C . THR A 1 21 ? -7.276 5.598 1.231 1.00 0.00 21 THR A C 4
ATOM 4356 O O . THR A 1 21 ? -7.252 6.767 0.816 1.00 0.00 21 THR A O 4
ATOM 4367 N N . VAL A 1 22 ? -7.052 4.558 0.450 1.00 0.00 22 VAL A N 4
ATOM 4368 C CA . VAL A 1 22 ? -6.955 4.698 -0.998 1.00 0.00 22 VAL A CA 4
ATOM 4369 C C . VAL A 1 22 ? -8.291 4.391 -1.623 1.00 0.00 22 VAL A C 4
ATOM 4370 O O . VAL A 1 22 ? -8.907 3.370 -1.305 1.00 0.00 22 VAL A O 4
ATOM 4383 N N . THR A 1 23 ? -8.757 5.278 -2.453 1.00 0.00 23 THR A N 4
ATOM 4384 C CA . THR A 1 23 ? -9.968 5.072 -3.172 1.00 0.00 23 THR A CA 4
ATOM 4385 C C . THR A 1 23 ? -9.629 4.502 -4.538 1.00 0.00 23 THR A C 4
ATOM 4386 O O . THR A 1 23 ? -8.826 5.092 -5.291 1.00 0.00 23 THR A O 4
ATOM 4397 N N . PHE A 1 24 ? -10.166 3.359 -4.841 1.00 0.00 24 PHE A N 4
ATOM 4398 C CA . PHE A 1 24 ? -9.878 2.706 -6.090 1.00 0.00 24 PHE A CA 4
ATOM 4399 C C . PHE A 1 24 ? -11.168 2.094 -6.596 1.00 0.00 24 PHE A C 4
ATOM 4400 O O . PHE A 1 24 ? -12.161 2.104 -5.877 1.00 0.00 24 PHE A O 4
ATOM 4417 N N . ASP A 1 25 ? -11.186 1.596 -7.801 1.00 0.00 25 ASP A N 4
ATOM 4418 C CA . ASP A 1 25 ? -12.382 0.946 -8.306 1.00 0.00 25 ASP A CA 4
ATOM 4419 C C . ASP A 1 25 ? -12.089 -0.516 -8.514 1.00 0.00 25 ASP A C 4
ATOM 4420 O O . ASP A 1 25 ? -11.151 -0.874 -9.233 1.00 0.00 25 ASP A O 4
ATOM 4429 N N . GLY A 1 26 ? -12.849 -1.346 -7.867 1.00 0.00 26 GLY A N 4
ATOM 4430 C CA . GLY A 1 26 ? -12.638 -2.760 -7.912 1.00 0.00 26 GLY A CA 4
ATOM 4431 C C . GLY A 1 26 ? -12.829 -3.325 -6.538 1.00 0.00 26 GLY A C 4
ATOM 4432 O O . GLY A 1 26 ? -13.266 -2.606 -5.637 1.00 0.00 26 GLY A O 4
ATOM 4436 N N . LEU A 1 27 ? -12.532 -4.570 -6.345 1.00 0.00 27 LEU A N 4
ATOM 4437 C CA . LEU A 1 27 ? -12.661 -5.153 -5.028 1.00 0.00 27 LEU A CA 4
ATOM 4438 C C . LEU A 1 27 ? -11.279 -5.111 -4.363 1.00 0.00 27 LEU A C 4
ATOM 4439 O O . LEU A 1 27 ? -11.142 -4.908 -3.148 1.00 0.00 27 LEU A O 4
ATOM 4455 N N . HIS A 1 28 ? -10.266 -5.259 -5.177 1.00 0.00 28 HIS A N 4
ATOM 4456 C CA . HIS A 1 28 ? -8.897 -5.298 -4.717 1.00 0.00 28 HIS A CA 4
ATOM 4457 C C . HIS A 1 28 ? -7.930 -4.682 -5.689 1.00 0.00 28 HIS A C 4
ATOM 4458 O O . HIS A 1 28 ? -8.159 -4.686 -6.907 1.00 0.00 28 HIS A O 4
ATOM 4472 N N . ILE A 1 29 ? -6.861 -4.169 -5.142 1.00 0.00 29 ILE A N 4
ATOM 4473 C CA . ILE A 1 29 ? -5.830 -3.505 -5.879 1.00 0.00 29 ILE A CA 4
ATOM 4474 C C . ILE A 1 29 ? -4.485 -4.208 -5.693 1.00 0.00 29 ILE A C 4
ATOM 4475 O O . ILE A 1 29 ? -4.094 -4.538 -4.576 1.00 0.00 29 ILE A O 4
ATOM 4491 N N . SER A 1 30 ? -3.832 -4.493 -6.793 1.00 0.00 30 SER A N 4
ATOM 4492 C CA . SER A 1 30 ? -2.523 -5.093 -6.800 1.00 0.00 30 SER A CA 4
ATOM 4493 C C . SER A 1 30 ? -1.518 -4.171 -6.085 1.00 0.00 30 SER A C 4
ATOM 4494 O O . SER A 1 30 ? -1.576 -2.942 -6.229 1.00 0.00 30 SER A O 4
ATOM 4502 N N . LEU A 1 31 ? -0.607 -4.775 -5.351 1.00 0.00 31 LEU A N 4
ATOM 4503 C CA . LEU A 1 31 ? 0.392 -4.095 -4.549 1.00 0.00 31 LEU A CA 4
ATOM 4504 C C . LEU A 1 31 ? 1.200 -3.134 -5.378 1.00 0.00 31 LEU A C 4
ATOM 4505 O O . LEU A 1 31 ? 1.497 -2.042 -4.929 1.00 0.00 31 LEU A O 4
ATOM 4521 N N . CYS A 1 32 ? 1.547 -3.547 -6.590 1.00 0.00 32 CYS A N 4
ATOM 4522 C CA . CYS A 1 32 ? 2.305 -2.712 -7.504 1.00 0.00 32 CYS A CA 4
ATOM 4523 C C . CYS A 1 32 ? 1.601 -1.374 -7.685 1.00 0.00 32 CYS A C 4
ATOM 4524 O O . CYS A 1 32 ? 2.202 -0.324 -7.516 1.00 0.00 32 CYS A O 4
ATOM 4532 N N . ASP A 1 33 ? 0.300 -1.428 -7.904 1.00 0.00 33 ASP A N 4
ATOM 4533 C CA . ASP A 1 33 ? -0.464 -0.224 -8.168 1.00 0.00 33 ASP A CA 4
ATOM 4534 C C . ASP A 1 33 ? -0.657 0.546 -6.896 1.00 0.00 33 ASP A C 4
ATOM 4535 O O . ASP A 1 33 ? -0.505 1.758 -6.864 1.00 0.00 33 ASP A O 4
ATOM 4544 N N . LEU A 1 34 ? -0.932 -0.185 -5.832 1.00 0.00 34 LEU A N 4
ATOM 4545 C CA . LEU A 1 34 ? -1.168 0.401 -4.522 1.00 0.00 34 LEU A CA 4
ATOM 4546 C C . LEU A 1 34 ? 0.050 1.177 -4.039 1.00 0.00 34 LEU A C 4
ATOM 4547 O O . LEU A 1 34 ? -0.075 2.308 -3.555 1.00 0.00 34 LEU A O 4
ATOM 4563 N N . LYS A 1 35 ? 1.222 0.595 -4.210 1.00 0.00 35 LYS A N 4
ATOM 4564 C CA . LYS A 1 35 ? 2.447 1.255 -3.821 1.00 0.00 35 LYS A CA 4
ATOM 4565 C C . LYS A 1 35 ? 2.674 2.489 -4.667 1.00 0.00 35 LYS A C 4
ATOM 4566 O O . LYS A 1 35 ? 3.097 3.502 -4.155 1.00 0.00 35 LYS A O 4
ATOM 4585 N N . LYS A 1 36 ? 2.353 2.407 -5.960 1.00 0.00 36 LYS A N 4
ATOM 4586 C CA . LYS A 1 36 ? 2.490 3.554 -6.863 1.00 0.00 36 LYS A CA 4
ATOM 4587 C C . LYS A 1 36 ? 1.600 4.705 -6.416 1.00 0.00 36 LYS A C 4
ATOM 4588 O O . LYS A 1 36 ? 2.006 5.878 -6.486 1.00 0.00 36 LYS A O 4
ATOM 4607 N N . GLN A 1 37 ? 0.407 4.377 -5.932 1.00 0.00 37 GLN A N 4
ATOM 4608 C CA . GLN A 1 37 ? -0.518 5.387 -5.456 1.00 0.00 37 GLN A CA 4
ATOM 4609 C C . GLN A 1 37 ? 0.036 6.045 -4.204 1.00 0.00 37 GLN A C 4
ATOM 4610 O O . GLN A 1 37 ? 0.147 7.263 -4.129 1.00 0.00 37 GLN A O 4
ATOM 4624 N N . ILE A 1 38 ? 0.438 5.224 -3.255 1.00 0.00 38 ILE A N 4
ATOM 4625 C CA . ILE A 1 38 ? 0.925 5.700 -1.974 1.00 0.00 38 ILE A CA 4
ATOM 4626 C C . ILE A 1 38 ? 2.270 6.434 -2.102 1.00 0.00 38 ILE A C 4
ATOM 4627 O O . ILE A 1 38 ? 2.448 7.503 -1.527 1.00 0.00 38 ILE A O 4
ATOM 4643 N N . MET A 1 39 ? 3.194 5.886 -2.881 1.00 0.00 39 MET A N 4
ATOM 4644 C CA . MET A 1 39 ? 4.508 6.510 -3.054 1.00 0.00 39 MET A CA 4
ATOM 4645 C C . MET A 1 39 ? 4.385 7.852 -3.723 1.00 0.00 39 MET A C 4
ATOM 4646 O O . MET A 1 39 ? 5.052 8.803 -3.334 1.00 0.00 39 MET A O 4
ATOM 4660 N N . GLY A 1 40 ? 3.502 7.941 -4.694 1.00 0.00 40 GLY A N 4
ATOM 4661 C CA . GLY A 1 40 ? 3.272 9.197 -5.357 1.00 0.00 40 GLY A CA 4
ATOM 4662 C C . GLY A 1 40 ? 2.584 10.187 -4.441 1.00 0.00 40 GLY A C 4
ATOM 4663 O O . GLY A 1 40 ? 2.966 11.357 -4.377 1.00 0.00 40 GLY A O 4
ATOM 4667 N N . ARG A 1 41 ? 1.603 9.697 -3.700 1.00 0.00 41 ARG A N 4
ATOM 4668 C CA . ARG A 1 41 ? 0.811 10.511 -2.787 1.00 0.00 41 ARG A CA 4
ATOM 4669 C C . ARG A 1 41 ? 1.631 11.044 -1.612 1.00 0.00 41 ARG A C 4
ATOM 4670 O O . ARG A 1 41 ? 1.554 12.228 -1.285 1.00 0.00 41 ARG A O 4
ATOM 4691 N N . GLU A 1 42 ? 2.411 10.186 -0.995 1.00 0.00 42 GLU A N 4
ATOM 4692 C CA . GLU A 1 42 ? 3.161 10.558 0.204 1.00 0.00 42 GLU A CA 4
ATOM 4693 C C . GLU A 1 42 ? 4.550 11.061 -0.121 1.00 0.00 42 GLU A C 4
ATOM 4694 O O . GLU A 1 42 ? 5.345 11.345 0.785 1.00 0.00 42 GLU A O 4
ATOM 4706 N N . LYS A 1 43 ? 4.836 11.128 -1.401 1.00 0.00 43 LYS A N 4
ATOM 4707 C CA . LYS A 1 43 ? 6.082 11.665 -1.956 1.00 0.00 43 LYS A CA 4
ATOM 4708 C C . LYS A 1 43 ? 7.275 10.804 -1.557 1.00 0.00 43 LYS A C 4
ATOM 4709 O O . LYS A 1 43 ? 8.244 11.291 -0.970 1.00 0.00 43 LYS A O 4
ATOM 4728 N N . LEU A 1 44 ? 7.189 9.525 -1.826 1.00 0.00 44 LEU A N 4
ATOM 4729 C CA . LEU A 1 44 ? 8.297 8.635 -1.539 1.00 0.00 44 LEU A CA 4
ATOM 4730 C C . LEU A 1 44 ? 9.229 8.575 -2.710 1.00 0.00 44 LEU A C 4
ATOM 4731 O O . LEU A 1 44 ? 8.831 8.890 -3.842 1.00 0.00 44 LEU A O 4
ATOM 4747 N N . LYS A 1 45 ? 10.454 8.190 -2.465 1.00 0.00 45 LYS A N 4
ATOM 4748 C CA . LYS A 1 45 ? 11.398 7.999 -3.526 1.00 0.00 45 LYS A CA 4
ATOM 4749 C C . LYS A 1 45 ? 11.388 6.535 -3.947 1.00 0.00 45 LYS A C 4
ATOM 4750 O O . LYS A 1 45 ? 11.991 5.657 -3.304 1.00 0.00 45 LYS A O 4
ATOM 4769 N N . ALA A 1 46 ? 10.704 6.292 -5.035 1.00 0.00 46 ALA A N 4
ATOM 4770 C CA . ALA A 1 46 ? 10.422 4.957 -5.524 1.00 0.00 46 ALA A CA 4
ATOM 4771 C C . ALA A 1 46 ? 11.626 4.296 -6.172 1.00 0.00 46 ALA A C 4
ATOM 4772 O O . ALA A 1 46 ? 11.653 3.084 -6.347 1.00 0.00 46 ALA A O 4
ATOM 4779 N N . ALA A 1 47 ? 12.612 5.079 -6.525 1.00 0.00 47 ALA A N 4
ATOM 4780 C CA . ALA A 1 47 ? 13.791 4.545 -7.184 1.00 0.00 47 ALA A CA 4
ATOM 4781 C C . ALA A 1 47 ? 14.870 4.195 -6.187 1.00 0.00 47 ALA A C 4
ATOM 4782 O O . ALA A 1 47 ? 15.845 3.512 -6.517 1.00 0.00 47 ALA A O 4
ATOM 4789 N N . ASP A 1 48 ? 14.693 4.641 -4.974 1.00 0.00 48 ASP A N 4
ATOM 4790 C CA . ASP A 1 48 ? 15.678 4.408 -3.941 1.00 0.00 48 ASP A CA 4
ATOM 4791 C C . ASP A 1 48 ? 15.212 3.349 -2.971 1.00 0.00 48 ASP A C 4
ATOM 4792 O O . ASP A 1 48 ? 15.993 2.496 -2.526 1.00 0.00 48 ASP A O 4
ATOM 4801 N N . CYS A 1 49 ? 13.954 3.392 -2.650 1.00 0.00 49 CYS A N 4
ATOM 4802 C CA . CYS A 1 49 ? 13.386 2.475 -1.714 1.00 0.00 49 CYS A CA 4
ATOM 4803 C C . CYS A 1 49 ? 12.124 1.843 -2.278 1.00 0.00 49 CYS A C 4
ATOM 4804 O O . CYS A 1 49 ? 11.684 2.180 -3.385 1.00 0.00 49 CYS A O 4
ATOM 4812 N N . ASP A 1 50 ? 11.557 0.946 -1.527 1.00 0.00 50 ASP A N 4
ATOM 4813 C CA . ASP A 1 50 ? 10.379 0.229 -1.929 1.00 0.00 50 ASP A CA 4
ATOM 4814 C C . ASP A 1 50 ? 9.364 0.371 -0.831 1.00 0.00 50 ASP A C 4
ATOM 4815 O O . ASP A 1 50 ? 9.677 0.874 0.265 1.00 0.00 50 ASP A O 4
ATOM 4824 N N . LEU A 1 51 ? 8.190 -0.055 -1.086 1.00 0.00 51 LEU A N 4
ATOM 4825 C CA . LEU A 1 51 ? 7.148 0.084 -0.151 1.00 0.00 51 LEU A CA 4
ATOM 4826 C C . LEU A 1 51 ? 6.666 -1.319 0.229 1.00 0.00 51 LEU A C 4
ATOM 4827 O O . LEU A 1 51 ? 6.351 -2.125 -0.619 1.00 0.00 51 LEU A O 4
ATOM 4843 N N . GLN A 1 52 ? 6.654 -1.613 1.485 1.00 0.00 52 GLN A N 4
ATOM 4844 C CA . GLN A 1 52 ? 6.319 -2.937 1.943 1.00 0.00 52 GLN A CA 4
ATOM 4845 C C . GLN A 1 52 ? 5.028 -2.908 2.721 1.00 0.00 52 GLN A C 4
ATOM 4846 O O . GLN A 1 52 ? 4.900 -2.190 3.695 1.00 0.00 52 GLN A O 4
ATOM 4860 N N . ILE A 1 53 ? 4.073 -3.658 2.284 1.00 0.00 53 ILE A N 4
ATOM 4861 C CA . ILE A 1 53 ? 2.769 -3.635 2.893 1.00 0.00 53 ILE A CA 4
ATOM 4862 C C . ILE A 1 53 ? 2.459 -4.974 3.564 1.00 0.00 53 ILE A C 4
ATOM 4863 O O . ILE A 1 53 ? 2.620 -6.031 2.966 1.00 0.00 53 ILE A O 4
ATOM 4879 N N . THR A 1 54 ? 2.078 -4.928 4.811 1.00 0.00 54 THR A N 4
ATOM 4880 C CA . THR A 1 54 ? 1.672 -6.121 5.512 1.00 0.00 54 THR A CA 4
ATOM 4881 C C . THR A 1 54 ? 0.178 -6.048 5.786 1.00 0.00 54 THR A C 4
ATOM 4882 O O . THR A 1 54 ? -0.359 -4.968 6.000 1.00 0.00 54 THR A O 4
ATOM 4893 N N . ASN A 1 55 ? -0.489 -7.162 5.734 1.00 0.00 55 ASN A N 4
ATOM 4894 C CA . ASN A 1 55 ? -1.895 -7.203 6.032 1.00 0.00 55 ASN A CA 4
ATOM 4895 C C . ASN A 1 55 ? -2.067 -7.233 7.535 1.00 0.00 55 ASN A C 4
ATOM 4896 O O . ASN A 1 55 ? -1.444 -8.046 8.206 1.00 0.00 55 ASN A O 4
ATOM 4907 N N . ALA A 1 56 ? -2.921 -6.392 8.065 1.00 0.00 56 ALA A N 4
ATOM 4908 C CA . ALA A 1 56 ? -3.115 -6.332 9.507 1.00 0.00 56 ALA A CA 4
ATOM 4909 C C . ALA A 1 56 ? -4.078 -7.411 9.985 1.00 0.00 56 ALA A C 4
ATOM 4910 O O . ALA A 1 56 ? -4.220 -7.645 11.179 1.00 0.00 56 ALA A O 4
ATOM 4917 N N . GLN A 1 57 ? -4.741 -8.054 9.052 1.00 0.00 57 GLN A N 4
ATOM 4918 C CA . GLN A 1 57 ? -5.728 -9.055 9.380 1.00 0.00 57 GLN A CA 4
ATOM 4919 C C . GLN A 1 57 ? -5.220 -10.472 9.107 1.00 0.00 57 GLN A C 4
ATOM 4920 O O . GLN A 1 57 ? -5.329 -11.345 9.965 1.00 0.00 57 GLN A O 4
ATOM 4934 N N . THR A 1 58 ? -4.646 -10.698 7.937 1.00 0.00 58 THR A N 4
ATOM 4935 C CA . THR A 1 58 ? -4.190 -12.030 7.571 1.00 0.00 58 THR A CA 4
ATOM 4936 C C . THR A 1 58 ? -2.762 -12.217 8.021 1.00 0.00 58 THR A C 4
ATOM 4937 O O . THR A 1 58 ? -2.276 -13.345 8.133 1.0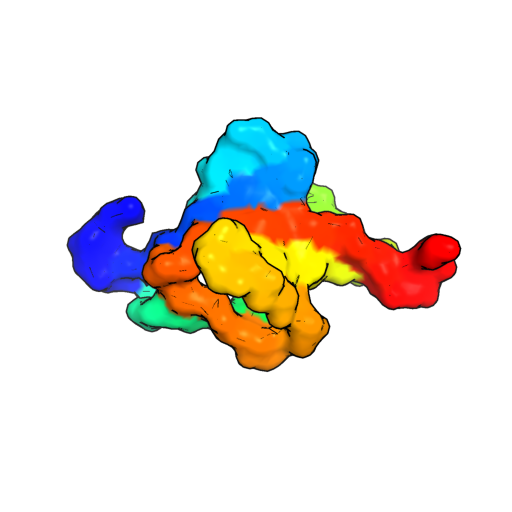0 0.00 58 THR A O 4
ATOM 4948 N N . LYS A 1 59 ? -2.100 -11.072 8.265 1.00 0.00 59 LYS A N 4
ATOM 4949 C CA . LYS A 1 59 ? -0.713 -10.974 8.708 1.00 0.00 59 LYS A CA 4
ATOM 4950 C C . LYS A 1 59 ? 0.234 -11.340 7.585 1.00 0.00 59 LYS A C 4
ATOM 4951 O O . LYS A 1 59 ? 1.424 -11.543 7.807 1.00 0.00 59 LYS A O 4
ATOM 4970 N N . GLU A 1 60 ? -0.288 -11.383 6.374 1.00 0.00 60 GLU A N 4
ATOM 4971 C CA . GLU A 1 60 ? 0.520 -11.711 5.235 1.00 0.00 60 GLU A CA 4
ATOM 4972 C C . GLU A 1 60 ? 1.280 -10.488 4.805 1.00 0.00 60 GLU A C 4
ATOM 4973 O O . GLU A 1 60 ? 0.700 -9.397 4.688 1.00 0.00 60 GLU A O 4
ATOM 4985 N N . GLU A 1 61 ? 2.549 -10.639 4.601 1.00 0.00 61 GLU A N 4
ATOM 4986 C CA . GLU A 1 61 ? 3.337 -9.559 4.158 1.00 0.00 61 GLU A CA 4
ATOM 4987 C C . GLU A 1 61 ? 3.421 -9.666 2.678 1.00 0.00 61 GLU A C 4
ATOM 4988 O O . GLU A 1 61 ? 3.779 -10.716 2.134 1.00 0.00 61 GLU A O 4
ATOM 5000 N N . TYR A 1 62 ? 3.089 -8.631 2.038 1.00 0.00 62 TYR A N 4
ATOM 5001 C CA . TYR A 1 62 ? 3.074 -8.604 0.634 1.00 0.00 62 TYR A CA 4
ATOM 5002 C C . TYR A 1 62 ? 4.431 -8.148 0.138 1.00 0.00 62 TYR A C 4
ATOM 5003 O O . TYR A 1 62 ? 4.782 -6.966 0.220 1.00 0.00 62 TYR A O 4
ATOM 5021 N N . THR A 1 63 ? 5.201 -9.096 -0.295 1.00 0.00 63 THR A N 4
ATOM 5022 C CA . THR A 1 63 ? 6.548 -8.878 -0.726 1.00 0.00 63 THR A CA 4
ATOM 5023 C C . THR A 1 63 ? 6.666 -8.828 -2.261 1.00 0.00 63 THR A C 4
ATOM 5024 O O . THR A 1 63 ? 7.629 -8.256 -2.814 1.00 0.00 63 THR A O 4
ATOM 5035 N N . ASP A 1 64 ? 5.695 -9.420 -2.944 1.00 0.00 64 ASP A N 4
ATOM 5036 C CA . ASP A 1 64 ? 5.684 -9.418 -4.397 1.00 0.00 64 ASP A CA 4
ATOM 5037 C C . ASP A 1 64 ? 4.687 -8.409 -4.843 1.00 0.00 64 ASP A C 4
ATOM 5038 O O . ASP A 1 64 ? 3.654 -8.257 -4.216 1.00 0.00 64 ASP A O 4
ATOM 5047 N N . ASP A 1 65 ? 4.926 -7.782 -5.950 1.00 0.00 65 ASP A N 4
ATOM 5048 C CA . ASP A 1 65 ? 4.045 -6.717 -6.407 1.00 0.00 65 ASP A CA 4
ATOM 5049 C C . ASP A 1 65 ? 2.754 -7.250 -6.999 1.00 0.00 65 ASP A C 4
ATOM 5050 O O . ASP A 1 65 ? 1.817 -6.483 -7.271 1.00 0.00 65 ASP A O 4
ATOM 5059 N N . ASN A 1 66 ? 2.694 -8.557 -7.158 1.00 0.00 66 ASN A N 4
ATOM 5060 C CA . ASN A 1 66 ? 1.516 -9.230 -7.692 1.00 0.00 66 ASN A CA 4
ATOM 5061 C C . ASN A 1 66 ? 0.505 -9.438 -6.569 1.00 0.00 66 ASN A C 4
ATOM 5062 O O . ASN A 1 66 ? -0.648 -9.813 -6.809 1.00 0.00 66 ASN A O 4
ATOM 5073 N N . ALA A 1 67 ? 0.957 -9.197 -5.341 1.00 0.00 67 ALA A N 4
ATOM 5074 C CA . ALA A 1 67 ? 0.133 -9.337 -4.172 1.00 0.00 67 ALA A CA 4
ATOM 5075 C C . ALA A 1 67 ? -1.023 -8.359 -4.259 1.00 0.00 67 ALA A C 4
ATOM 5076 O O . ALA A 1 67 ? -0.857 -7.277 -4.754 1.00 0.00 67 ALA A O 4
ATOM 5083 N N . LEU A 1 68 ? -2.180 -8.748 -3.843 1.00 0.00 68 LEU A N 4
ATOM 5084 C CA . LEU A 1 68 ? -3.347 -7.909 -4.011 1.00 0.00 68 LEU A CA 4
ATOM 5085 C C . LEU A 1 68 ? -3.941 -7.511 -2.673 1.00 0.00 68 LEU A C 4
ATOM 5086 O O . LEU A 1 68 ? -3.963 -8.319 -1.724 1.00 0.00 68 LEU A O 4
ATOM 5102 N N . ILE A 1 69 ? -4.345 -6.272 -2.547 1.00 0.00 69 ILE A N 4
ATOM 5103 C CA . ILE A 1 69 ? -4.985 -5.837 -1.335 1.00 0.00 69 ILE A CA 4
ATOM 5104 C C . ILE A 1 69 ? -6.440 -5.438 -1.611 1.00 0.00 69 ILE A C 4
ATOM 5105 O O . ILE A 1 69 ? -6.704 -4.523 -2.387 1.00 0.00 69 ILE A O 4
ATOM 5121 N N . PRO A 1 70 ? -7.386 -6.165 -1.030 1.00 0.00 70 PRO A N 4
ATOM 5122 C CA . PRO A 1 70 ? -8.802 -5.838 -1.116 1.00 0.00 70 PRO A CA 4
ATOM 5123 C C . PRO A 1 70 ? -9.235 -4.745 -0.148 1.00 0.00 70 PRO A C 4
ATOM 5124 O O . PRO A 1 70 ? -8.651 -4.572 0.918 1.00 0.00 70 PRO A O 4
ATOM 5135 N N . LYS A 1 71 ? -10.298 -4.038 -0.530 1.00 0.00 71 LYS A N 4
ATOM 5136 C CA . LYS A 1 71 ? -10.912 -2.968 0.288 1.00 0.00 71 LYS A CA 4
ATOM 5137 C C . LYS A 1 71 ? -11.409 -3.493 1.626 1.00 0.00 71 LYS A C 4
ATOM 5138 O O . LYS A 1 71 ? -11.607 -2.742 2.573 1.00 0.00 71 LYS A O 4
ATOM 5157 N N . ASN A 1 72 ? -11.607 -4.779 1.686 1.00 0.00 72 ASN A N 4
ATOM 5158 C CA . ASN A 1 72 ? -12.117 -5.436 2.873 1.00 0.00 72 ASN A CA 4
ATOM 5159 C C . ASN A 1 72 ? -11.025 -5.532 3.930 1.00 0.00 72 ASN A C 4
ATOM 5160 O O . ASN A 1 72 ? -11.300 -5.666 5.127 1.00 0.00 72 ASN A O 4
ATOM 5171 N N . SER A 1 73 ? -9.803 -5.407 3.492 1.00 0.00 73 SER A N 4
ATOM 5172 C CA . SER A 1 73 ? -8.678 -5.594 4.345 1.00 0.00 73 SER A CA 4
ATOM 5173 C C . SER A 1 73 ? -8.026 -4.276 4.746 1.00 0.00 73 SER A C 4
ATOM 5174 O O . SER A 1 73 ? -7.917 -3.341 3.950 1.00 0.00 73 SER A O 4
ATOM 5182 N N . SER A 1 74 ? -7.640 -4.201 5.988 1.00 0.00 74 SER A N 4
ATOM 5183 C CA . SER A 1 74 ? -6.857 -3.110 6.460 1.00 0.00 74 SER A CA 4
ATOM 5184 C C . SER A 1 74 ? -5.404 -3.579 6.457 1.00 0.00 74 SER A C 4
ATOM 5185 O O . SER A 1 74 ? -5.091 -4.679 6.960 1.00 0.00 74 SER A O 4
ATOM 5193 N N . VAL A 1 75 ? -4.544 -2.808 5.872 1.00 0.00 75 VAL A N 4
ATOM 5194 C CA . VAL A 1 75 ? -3.161 -3.176 5.745 1.00 0.00 75 VAL A CA 4
ATOM 5195 C C . VAL A 1 75 ? -2.272 -2.098 6.356 1.00 0.00 75 VAL A C 4
ATOM 5196 O O . VAL A 1 75 ? -2.729 -0.988 6.633 1.00 0.00 75 VAL A O 4
ATOM 5209 N N . ILE A 1 76 ? -1.040 -2.425 6.596 1.00 0.00 76 ILE A N 4
ATOM 5210 C CA . ILE A 1 76 ? -0.103 -1.496 7.164 1.00 0.00 76 ILE A CA 4
ATOM 5211 C C . ILE A 1 76 ? 1.063 -1.318 6.218 1.00 0.00 76 ILE A C 4
ATOM 5212 O O . ILE A 1 76 ? 1.643 -2.296 5.723 1.00 0.00 76 ILE A O 4
ATOM 5228 N N . VAL A 1 77 ? 1.379 -0.082 5.954 1.00 0.00 77 VAL A N 4
ATOM 5229 C CA . VAL A 1 77 ? 2.358 0.280 4.977 1.00 0.00 77 VAL A CA 4
ATOM 5230 C C . VAL A 1 77 ? 3.673 0.665 5.646 1.00 0.00 77 VAL A C 4
ATOM 5231 O O . VAL A 1 77 ? 3.731 1.556 6.507 1.00 0.00 77 VAL A O 4
ATOM 5244 N N . ARG A 1 78 ? 4.701 0.001 5.246 1.00 0.00 78 ARG A N 4
ATOM 5245 C CA . ARG A 1 78 ? 6.019 0.168 5.772 1.00 0.00 78 ARG A CA 4
ATOM 5246 C C . ARG A 1 78 ? 6.939 0.587 4.630 1.00 0.00 78 ARG A C 4
ATOM 5247 O O . ARG A 1 78 ? 6.748 0.167 3.502 1.00 0.00 78 ARG A O 4
ATOM 5268 N N . ARG A 1 79 ? 7.896 1.414 4.904 1.00 0.00 79 ARG A N 4
ATOM 5269 C CA . ARG A 1 79 ? 8.844 1.829 3.886 1.00 0.00 79 ARG A CA 4
ATOM 5270 C C . ARG A 1 79 ? 10.126 1.028 4.074 1.00 0.00 79 ARG A C 4
ATOM 5271 O O . ARG A 1 79 ? 10.681 1.009 5.178 1.00 0.00 79 ARG A O 4
ATOM 5292 N N . ILE A 1 80 ? 10.589 0.360 3.028 1.00 0.00 80 ILE A N 4
ATOM 5293 C CA . ILE A 1 80 ? 11.785 -0.463 3.127 1.00 0.00 80 ILE A CA 4
ATOM 5294 C C . ILE A 1 80 ? 12.770 -0.127 2.008 1.00 0.00 80 ILE A C 4
ATOM 5295 O O . ILE A 1 80 ? 12.377 0.419 0.994 1.00 0.00 80 ILE A O 4
ATOM 5311 N N . PRO A 1 81 ? 14.058 -0.397 2.187 1.00 0.00 81 PRO A N 4
ATOM 5312 C CA . PRO A 1 81 ? 15.051 -0.194 1.127 1.00 0.00 81 PRO A CA 4
ATOM 5313 C C . PRO A 1 81 ? 14.949 -1.313 0.079 1.00 0.00 81 PRO A C 4
ATOM 5314 O O . PRO A 1 81 ? 14.726 -2.471 0.435 1.00 0.00 81 PRO A O 4
ATOM 5325 N N . ILE A 1 82 ? 15.092 -0.984 -1.194 1.00 0.00 82 ILE A N 4
ATOM 5326 C CA . ILE A 1 82 ? 15.046 -2.010 -2.230 1.00 0.00 82 ILE A CA 4
ATOM 5327 C C . ILE A 1 82 ? 16.231 -2.952 -2.081 1.00 0.00 82 ILE A C 4
ATOM 5328 O O . ILE A 1 82 ? 16.070 -4.175 -2.088 1.00 0.00 82 ILE A O 4
ATOM 5344 N N . GLY A 1 83 ? 17.413 -2.358 -1.877 1.00 0.00 83 GLY A N 4
ATOM 5345 C CA . GLY A 1 83 ? 18.641 -3.108 -1.753 1.00 0.00 83 GLY A CA 4
ATOM 5346 C C . GLY A 1 83 ? 18.841 -4.046 -2.916 1.00 0.00 83 GLY A C 4
ATOM 5347 O O . GLY A 1 83 ? 19.179 -5.208 -2.732 1.00 0.00 83 GLY A O 4
ATOM 5351 N N . GLY A 1 84 ? 18.589 -3.558 -4.101 1.00 0.00 84 GLY A N 4
ATOM 5352 C CA . GLY A 1 84 ? 18.705 -4.370 -5.268 1.00 0.00 84 GLY A CA 4
ATOM 5353 C C . GLY A 1 84 ? 18.862 -3.531 -6.487 1.00 0.00 84 GLY A C 4
ATOM 5354 O O . GLY A 1 84 ? 18.215 -2.477 -6.611 1.00 0.00 84 GLY A O 4
ATOM 5358 N N . VAL A 1 85 ? 19.717 -3.950 -7.370 1.00 0.00 85 VAL A N 4
ATOM 5359 C CA . VAL A 1 85 ? 19.950 -3.230 -8.585 1.00 0.00 85 VAL A CA 4
ATOM 5360 C C . VAL A 1 85 ? 19.188 -3.857 -9.744 1.00 0.00 85 VAL A C 4
ATOM 5361 O O . VAL A 1 85 ? 19.524 -4.933 -10.246 1.00 0.00 85 VAL A O 4
ATOM 5374 N N . LYS A 1 86 ? 18.133 -3.213 -10.116 1.00 0.00 86 LYS A N 4
ATOM 5375 C CA . LYS A 1 86 ? 17.292 -3.679 -11.171 1.00 0.00 86 LYS A CA 4
ATOM 5376 C C . LYS A 1 86 ? 17.064 -2.548 -12.158 1.00 0.00 86 LYS A C 4
ATOM 5377 O O . LYS A 1 86 ? 16.001 -1.928 -12.157 1.00 0.00 86 LYS A O 4
ATOM 5397 N N . GLY A 1 1 ? -22.132 5.558 3.487 1.00 0.00 1 GLY A N 5
ATOM 5398 C CA . GLY A 1 1 ? -23.529 5.741 3.105 1.00 0.00 1 GLY A CA 5
ATOM 5399 C C . GLY A 1 1 ? -23.990 4.576 2.293 1.00 0.00 1 GLY A C 5
ATOM 5400 O O . GLY A 1 1 ? -23.557 3.458 2.553 1.00 0.00 1 GLY A O 5
ATOM 5406 N N . PRO A 1 2 ? -24.858 4.785 1.293 1.00 0.00 2 PRO A N 5
ATOM 5407 C CA . PRO A 1 2 ? -25.316 3.708 0.415 1.00 0.00 2 PRO A CA 5
ATOM 5408 C C . PRO A 1 2 ? -24.216 3.331 -0.589 1.00 0.00 2 PRO A C 5
ATOM 5409 O O . PRO A 1 2 ? -23.068 3.797 -0.458 1.00 0.00 2 PRO A O 5
ATOM 5420 N N . LEU A 1 3 ? -24.551 2.504 -1.577 1.00 0.00 3 LEU A N 5
ATOM 5421 C CA . LEU A 1 3 ? -23.583 2.112 -2.597 1.00 0.00 3 LEU A CA 5
ATOM 5422 C C . LEU A 1 3 ? -23.037 3.356 -3.269 1.00 0.00 3 LEU A C 5
ATOM 5423 O O . LEU A 1 3 ? -23.793 4.179 -3.788 1.00 0.00 3 LEU A O 5
ATOM 5439 N N . GLY A 1 4 ? -21.752 3.492 -3.245 1.00 0.00 4 GLY A N 5
ATOM 5440 C CA . GLY A 1 4 ? -21.130 4.696 -3.690 1.00 0.00 4 GLY A CA 5
ATOM 5441 C C . GLY A 1 4 ? -20.487 5.361 -2.512 1.00 0.00 4 GLY A C 5
ATOM 5442 O O . GLY A 1 4 ? -20.709 6.535 -2.226 1.00 0.00 4 GLY A O 5
ATOM 5446 N N . SER A 1 5 ? -19.719 4.580 -1.799 1.00 0.00 5 SER A N 5
ATOM 5447 C CA . SER A 1 5 ? -19.006 5.012 -0.636 1.00 0.00 5 SER A CA 5
ATOM 5448 C C . SER A 1 5 ? -17.532 5.053 -0.987 1.00 0.00 5 SER A C 5
ATOM 5449 O O . SER A 1 5 ? -16.663 5.175 -0.114 1.00 0.00 5 SER A O 5
ATOM 5457 N N . MET A 1 6 ? -17.282 5.003 -2.307 1.00 0.00 6 MET A N 5
ATOM 5458 C CA . MET A 1 6 ? -15.968 4.984 -2.905 1.00 0.00 6 MET A CA 5
ATOM 5459 C C . MET A 1 6 ? -15.229 3.723 -2.514 1.00 0.00 6 MET A C 5
ATOM 5460 O O . MET A 1 6 ? -15.810 2.781 -1.949 1.00 0.00 6 MET A O 5
ATOM 5474 N N . SER A 1 7 ? -13.988 3.676 -2.834 1.00 0.00 7 SER A N 5
ATOM 5475 C CA . SER A 1 7 ? -13.179 2.583 -2.472 1.00 0.00 7 SER A CA 5
ATOM 5476 C C . SER A 1 7 ? -11.899 3.086 -1.877 1.00 0.00 7 SER A C 5
ATOM 5477 O O . SER A 1 7 ? -11.187 3.871 -2.498 1.00 0.00 7 SER A O 5
ATOM 5485 N N . CYS A 1 8 ? -11.626 2.684 -0.667 1.00 0.00 8 CYS A N 5
ATOM 5486 C CA . CYS A 1 8 ? -10.423 3.087 -0.010 1.00 0.00 8 CYS A CA 5
ATOM 5487 C C . CYS A 1 8 ? -9.939 2.011 0.931 1.00 0.00 8 CYS A C 5
ATOM 5488 O O . CYS A 1 8 ? -10.745 1.327 1.573 1.00 0.00 8 CYS A O 5
ATOM 5496 N N . VAL A 1 9 ? -8.647 1.858 1.011 1.00 0.00 9 VAL A N 5
ATOM 5497 C CA . VAL A 1 9 ? -8.046 0.864 1.874 1.00 0.00 9 VAL A CA 5
ATOM 5498 C C . VAL A 1 9 ? -7.443 1.574 3.055 1.00 0.00 9 VAL A C 5
ATOM 5499 O O . VAL A 1 9 ? -6.770 2.605 2.886 1.00 0.00 9 VAL A O 5
ATOM 5512 N N . HIS A 1 10 ? -7.732 1.070 4.231 1.00 0.00 10 HIS A N 5
ATOM 5513 C CA . HIS A 1 10 ? -7.141 1.572 5.438 1.00 0.00 10 HIS A CA 5
ATOM 5514 C C . HIS A 1 10 ? -5.745 1.040 5.548 1.00 0.00 10 HIS A C 5
ATOM 5515 O O . HIS A 1 10 ? -5.538 -0.168 5.691 1.00 0.00 10 HIS A O 5
ATOM 5529 N N . TYR A 1 11 ? -4.800 1.906 5.435 1.00 0.00 11 TYR A N 5
ATOM 5530 C CA . TYR A 1 11 ? -3.426 1.519 5.491 1.00 0.00 11 TYR A CA 5
ATOM 5531 C C . TYR A 1 11 ? -2.704 2.437 6.428 1.00 0.00 11 TYR A C 5
ATOM 5532 O O . TYR A 1 11 ? -3.012 3.620 6.475 1.00 0.00 11 TYR A O 5
ATOM 5550 N N . LYS A 1 12 ? -1.791 1.939 7.203 1.00 0.00 12 LYS A N 5
ATOM 5551 C CA . LYS A 1 12 ? -1.009 2.847 7.978 1.00 0.00 12 LYS A CA 5
ATOM 5552 C C . LYS A 1 12 ? 0.429 2.670 7.607 1.00 0.00 12 LYS A C 5
ATOM 5553 O O . LYS A 1 12 ? 0.855 1.563 7.301 1.00 0.00 12 LYS A O 5
ATOM 5572 N N . PHE A 1 13 ? 1.150 3.741 7.562 1.00 0.00 13 PHE A N 5
ATOM 5573 C CA . PHE A 1 13 ? 2.555 3.675 7.281 1.00 0.00 13 PHE A CA 5
ATOM 5574 C C . PHE A 1 13 ? 3.238 3.389 8.607 1.00 0.00 13 PHE A C 5
ATOM 5575 O O . PHE A 1 13 ? 2.674 3.726 9.666 1.00 0.00 13 PHE A O 5
ATOM 5592 N N . SER A 1 14 ? 4.433 2.841 8.564 1.00 0.00 14 SER A N 5
ATOM 5593 C CA . SER A 1 14 ? 5.165 2.416 9.759 1.00 0.00 14 SER A CA 5
ATOM 5594 C C . SER A 1 14 ? 5.341 3.553 10.780 1.00 0.00 14 SER A C 5
ATOM 5595 O O . SER A 1 14 ? 5.384 3.321 11.985 1.00 0.00 14 SER A O 5
ATOM 5603 N N . SER A 1 15 ? 5.433 4.769 10.304 1.00 0.00 15 SER A N 5
ATOM 5604 C CA . SER A 1 15 ? 5.601 5.889 11.181 1.00 0.00 15 SER A CA 5
ATOM 5605 C C . SER A 1 15 ? 4.474 6.915 10.990 1.00 0.00 15 SER A C 5
ATOM 5606 O O . SER A 1 15 ? 4.569 8.056 11.442 1.00 0.00 15 SER A O 5
ATOM 5614 N N . LYS A 1 16 ? 3.385 6.485 10.348 1.00 0.00 16 LYS A N 5
ATOM 5615 C CA . LYS A 1 16 ? 2.229 7.361 10.160 1.00 0.00 16 LYS A CA 5
ATOM 5616 C C . LYS A 1 16 ? 1.376 7.228 11.407 1.00 0.00 16 LYS A C 5
ATOM 5617 O O . LYS A 1 16 ? 0.650 8.149 11.788 1.00 0.00 16 LYS A O 5
ATOM 5636 N N . LEU A 1 17 ? 1.471 6.031 12.017 1.00 0.00 17 LEU A N 5
ATOM 5637 C CA . LEU A 1 17 ? 0.800 5.639 13.266 1.00 0.00 17 LEU A CA 5
ATOM 5638 C C . LEU A 1 17 ? -0.688 5.390 13.065 1.00 0.00 17 LEU A C 5
ATOM 5639 O O . LEU A 1 17 ? -1.214 4.330 13.413 1.00 0.00 17 LEU A O 5
ATOM 5655 N N . ASN A 1 18 ? -1.339 6.340 12.497 1.00 0.00 18 ASN A N 5
ATOM 5656 C CA . ASN A 1 18 ? -2.753 6.253 12.264 1.00 0.00 18 ASN A CA 5
ATOM 5657 C C . ASN A 1 18 ? -3.018 5.836 10.841 1.00 0.00 18 ASN A C 5
ATOM 5658 O O . ASN A 1 18 ? -2.185 6.071 9.949 1.00 0.00 18 ASN A O 5
ATOM 5669 N N . TYR A 1 19 ? -4.142 5.194 10.626 1.00 0.00 19 TYR A N 5
ATOM 5670 C CA . TYR A 1 19 ? -4.488 4.707 9.317 1.00 0.00 19 TYR A CA 5
ATOM 5671 C C . TYR A 1 19 ? -4.928 5.809 8.398 1.00 0.00 19 TYR A C 5
ATOM 5672 O O . TYR A 1 19 ? -5.593 6.774 8.803 1.00 0.00 19 TYR A O 5
ATOM 5690 N N . ASP A 1 20 ? -4.547 5.668 7.185 1.00 0.00 20 ASP A N 5
ATOM 5691 C CA . ASP A 1 20 ? -4.862 6.570 6.127 1.00 0.00 20 ASP A CA 5
ATOM 5692 C C . ASP A 1 20 ? -5.728 5.782 5.159 1.00 0.00 20 ASP A C 5
ATOM 5693 O O . ASP A 1 20 ? -5.964 4.586 5.384 1.00 0.00 20 ASP A O 5
ATOM 5702 N N . THR A 1 21 ? -6.174 6.392 4.108 1.00 0.00 21 THR A N 5
ATOM 5703 C CA . THR A 1 21 ? -7.086 5.759 3.211 1.00 0.00 21 THR A CA 5
ATOM 5704 C C . THR A 1 21 ? -6.743 6.103 1.792 1.00 0.00 21 THR A C 5
ATOM 5705 O O . THR A 1 21 ? -6.745 7.280 1.405 1.00 0.00 21 THR A O 5
ATOM 5716 N N . VAL A 1 22 ? -6.401 5.108 1.033 1.00 0.00 22 VAL A N 5
ATOM 5717 C CA . VAL A 1 22 ? -6.059 5.323 -0.337 1.00 0.00 22 VAL A CA 5
ATOM 5718 C C . VAL A 1 22 ? -7.287 5.079 -1.206 1.00 0.00 22 VAL A C 5
ATOM 5719 O O . VAL A 1 22 ? -7.878 3.999 -1.177 1.00 0.00 22 VAL A O 5
ATOM 5732 N N . THR A 1 23 ? -7.707 6.098 -1.901 1.00 0.00 23 THR A N 5
ATOM 5733 C CA . THR A 1 23 ? -8.879 6.029 -2.721 1.00 0.00 23 THR A CA 5
ATOM 5734 C C . THR A 1 23 ? -8.572 5.480 -4.110 1.00 0.00 23 THR A C 5
ATOM 5735 O O . THR A 1 23 ? -7.654 5.954 -4.796 1.00 0.00 23 THR A O 5
ATOM 5746 N N . PHE A 1 24 ? -9.313 4.473 -4.493 1.00 0.00 24 PHE A N 5
ATOM 5747 C CA . PHE A 1 24 ? -9.176 3.824 -5.771 1.00 0.00 24 PHE A CA 5
ATOM 5748 C C . PHE A 1 24 ? -10.571 3.464 -6.255 1.00 0.00 24 PHE A C 5
ATOM 5749 O O . PHE A 1 24 ? -11.550 3.711 -5.543 1.00 0.00 24 PHE A O 5
ATOM 5766 N N . ASP A 1 25 ? -10.687 2.929 -7.436 1.00 0.00 25 ASP A N 5
ATOM 5767 C CA . ASP A 1 25 ? -11.935 2.448 -7.912 1.00 0.00 25 ASP A CA 5
ATOM 5768 C C . ASP A 1 25 ? -11.842 0.943 -8.083 1.00 0.00 25 ASP A C 5
ATOM 5769 O O . ASP A 1 25 ? -10.768 0.413 -8.409 1.00 0.00 25 ASP A O 5
ATOM 5778 N N . GLY A 1 26 ? -12.923 0.263 -7.812 1.00 0.00 26 GLY A N 5
ATOM 5779 C CA . GLY A 1 26 ? -12.939 -1.182 -7.837 1.00 0.00 26 GLY A CA 5
ATOM 5780 C C . GLY A 1 26 ? -13.106 -1.711 -6.430 1.00 0.00 26 GLY A C 5
ATOM 5781 O O . GLY A 1 26 ? -13.231 -0.923 -5.494 1.00 0.00 26 GLY A O 5
ATOM 5785 N N . LEU A 1 27 ? -13.125 -3.008 -6.259 1.00 0.00 27 LEU A N 5
ATOM 5786 C CA . LEU A 1 27 ? -13.236 -3.579 -4.924 1.00 0.00 27 LEU A CA 5
ATOM 5787 C C . LEU A 1 27 ? -11.848 -3.715 -4.326 1.00 0.00 27 LEU A C 5
ATOM 5788 O O . LEU A 1 27 ? -11.637 -3.554 -3.111 1.00 0.00 27 LEU A O 5
ATOM 5804 N N . HIS A 1 28 ? -10.909 -3.982 -5.185 1.00 0.00 28 HIS A N 5
ATOM 5805 C CA . HIS A 1 28 ? -9.532 -4.162 -4.805 1.00 0.00 28 HIS A CA 5
ATOM 5806 C C . HIS A 1 28 ? -8.600 -3.501 -5.752 1.00 0.00 28 HIS A C 5
ATOM 5807 O O . HIS A 1 28 ? -8.969 -3.185 -6.888 1.00 0.00 28 HIS A O 5
ATOM 5821 N N . ILE A 1 29 ? -7.419 -3.269 -5.279 1.00 0.00 29 ILE A N 5
ATOM 5822 C CA . ILE A 1 29 ? -6.406 -2.632 -6.038 1.00 0.00 29 ILE A CA 5
ATOM 5823 C C . ILE A 1 29 ? -5.122 -3.455 -6.014 1.00 0.00 29 ILE A C 5
ATOM 5824 O O . ILE A 1 29 ? -4.678 -3.906 -4.955 1.00 0.00 29 ILE A O 5
ATOM 5840 N N . SER A 1 30 ? -4.595 -3.714 -7.181 1.00 0.00 30 SER A N 5
ATOM 5841 C CA . SER A 1 30 ? -3.355 -4.424 -7.343 1.00 0.00 30 SER A CA 5
ATOM 5842 C C . SER A 1 30 ? -2.204 -3.636 -6.703 1.00 0.00 30 SER A C 5
ATOM 5843 O O . SER A 1 30 ? -2.215 -2.405 -6.690 1.00 0.00 30 SER A O 5
ATOM 5851 N N . LEU A 1 31 ? -1.240 -4.351 -6.179 1.00 0.00 31 LEU A N 5
ATOM 5852 C CA . LEU A 1 31 ? -0.127 -3.793 -5.451 1.00 0.00 31 LEU A CA 5
ATOM 5853 C C . LEU A 1 31 ? 0.678 -2.809 -6.277 1.00 0.00 31 LEU A C 5
ATOM 5854 O O . LEU A 1 31 ? 1.073 -1.769 -5.766 1.00 0.00 31 LEU A O 5
ATOM 5870 N N . CYS A 1 32 ? 0.925 -3.136 -7.538 1.00 0.00 32 CYS A N 5
ATOM 5871 C CA . CYS A 1 32 ? 1.638 -2.226 -8.426 1.00 0.00 32 CYS A CA 5
ATOM 5872 C C . CYS A 1 32 ? 0.894 -0.888 -8.469 1.00 0.00 32 CYS A C 5
ATOM 5873 O O . CYS A 1 32 ? 1.481 0.170 -8.281 1.00 0.00 32 CYS A O 5
ATOM 5881 N N . ASP A 1 33 ? -0.410 -0.971 -8.612 1.00 0.00 33 ASP A N 5
ATOM 5882 C CA . ASP A 1 33 ? -1.271 0.196 -8.658 1.00 0.00 33 ASP A CA 5
ATOM 5883 C C . ASP A 1 33 ? -1.260 0.927 -7.335 1.00 0.00 33 ASP A C 5
ATOM 5884 O O . ASP A 1 33 ? -1.096 2.148 -7.297 1.00 0.00 33 ASP A O 5
ATOM 5893 N N . LEU A 1 34 ? -1.383 0.169 -6.262 1.00 0.00 34 LEU A N 5
ATOM 5894 C CA . LEU A 1 34 ? -1.466 0.709 -4.908 1.00 0.00 34 LEU A CA 5
ATOM 5895 C C . LEU A 1 34 ? -0.187 1.424 -4.503 1.00 0.00 34 LEU A C 5
ATOM 5896 O O . LEU A 1 34 ? -0.235 2.552 -3.995 1.00 0.00 34 LEU A O 5
ATOM 5912 N N . LYS A 1 35 ? 0.950 0.798 -4.757 1.00 0.00 35 LYS A N 5
ATOM 5913 C CA . LYS A 1 35 ? 2.222 1.393 -4.414 1.00 0.00 35 LYS A CA 5
ATOM 5914 C C . LYS A 1 35 ? 2.435 2.658 -5.213 1.00 0.00 35 LYS A C 5
ATOM 5915 O O . LYS A 1 35 ? 2.884 3.645 -4.682 1.00 0.00 35 LYS A O 5
ATOM 5934 N N . LYS A 1 36 ? 2.075 2.628 -6.494 1.00 0.00 36 LYS A N 5
ATOM 5935 C CA . LYS A 1 36 ? 2.198 3.807 -7.352 1.00 0.00 36 LYS A CA 5
ATOM 5936 C C . LYS A 1 36 ? 1.315 4.955 -6.868 1.00 0.00 36 LYS A C 5
ATOM 5937 O O . LYS A 1 36 ? 1.723 6.120 -6.933 1.00 0.00 36 LYS A O 5
ATOM 5956 N N . GLN A 1 37 ? 0.126 4.627 -6.371 1.00 0.00 37 GLN A N 5
ATOM 5957 C CA . GLN A 1 37 ? -0.772 5.632 -5.804 1.00 0.00 37 GLN A CA 5
ATOM 5958 C C . GLN A 1 37 ? -0.119 6.283 -4.590 1.00 0.00 37 GLN A C 5
ATOM 5959 O O . GLN A 1 37 ? 0.010 7.496 -4.519 1.00 0.00 37 GLN A O 5
ATOM 5973 N N . ILE A 1 38 ? 0.362 5.453 -3.685 1.00 0.00 38 ILE A N 5
ATOM 5974 C CA . ILE A 1 38 ? 0.949 5.921 -2.432 1.00 0.00 38 ILE A CA 5
ATOM 5975 C C . ILE A 1 38 ? 2.292 6.629 -2.659 1.00 0.00 38 ILE A C 5
ATOM 5976 O O . ILE A 1 38 ? 2.511 7.746 -2.162 1.00 0.00 38 ILE A O 5
ATOM 5992 N N . MET A 1 39 ? 3.162 6.008 -3.439 1.00 0.00 39 MET A N 5
ATOM 5993 C CA . MET A 1 39 ? 4.486 6.557 -3.695 1.00 0.00 39 MET A CA 5
ATOM 5994 C C . MET A 1 39 ? 4.420 7.845 -4.468 1.00 0.00 39 MET A C 5
ATOM 5995 O O . MET A 1 39 ? 5.220 8.724 -4.254 1.00 0.00 39 MET A O 5
ATOM 6009 N N . GLY A 1 40 ? 3.461 7.972 -5.343 1.00 0.00 40 GLY A N 5
ATOM 6010 C CA . GLY A 1 40 ? 3.319 9.214 -6.053 1.00 0.00 40 GLY A CA 5
ATOM 6011 C C . GLY A 1 40 ? 2.767 10.294 -5.156 1.00 0.00 40 GLY A C 5
ATOM 6012 O O . GLY A 1 40 ? 3.312 11.404 -5.089 1.00 0.00 40 GLY A O 5
ATOM 6016 N N . ARG A 1 41 ? 1.752 9.927 -4.393 1.00 0.00 41 ARG A N 5
ATOM 6017 C CA . ARG A 1 41 ? 1.039 10.837 -3.515 1.00 0.00 41 ARG A CA 5
ATOM 6018 C C . ARG A 1 41 ? 1.959 11.463 -2.477 1.00 0.00 41 ARG A C 5
ATOM 6019 O O . ARG A 1 41 ? 2.022 12.683 -2.356 1.00 0.00 41 ARG A O 5
ATOM 6040 N N . GLU A 1 42 ? 2.710 10.639 -1.787 1.00 0.00 42 GLU A N 5
ATOM 6041 C CA . GLU A 1 42 ? 3.545 11.114 -0.678 1.00 0.00 42 GLU A CA 5
ATOM 6042 C C . GLU A 1 42 ? 4.942 11.444 -1.173 1.00 0.00 42 GLU A C 5
ATOM 6043 O O . GLU A 1 42 ? 5.809 11.869 -0.406 1.00 0.00 42 GLU A O 5
ATOM 6055 N N . LYS A 1 43 ? 5.132 11.253 -2.458 1.00 0.00 43 LYS A N 5
ATOM 6056 C CA . LYS A 1 43 ? 6.379 11.483 -3.147 1.00 0.00 43 LYS A CA 5
ATOM 6057 C C . LYS A 1 43 ? 7.511 10.617 -2.616 1.00 0.00 43 LYS A C 5
ATOM 6058 O O . LYS A 1 43 ? 8.406 11.079 -1.888 1.00 0.00 43 LYS A O 5
ATOM 6077 N N . LEU A 1 44 ? 7.409 9.355 -2.911 1.00 0.00 44 LEU A N 5
ATOM 6078 C CA . LEU A 1 44 ? 8.415 8.390 -2.579 1.00 0.00 44 LEU A CA 5
ATOM 6079 C C . LEU A 1 44 ? 9.193 8.046 -3.826 1.00 0.00 44 LEU A C 5
ATOM 6080 O O . LEU A 1 44 ? 8.614 7.989 -4.924 1.00 0.00 44 LEU A O 5
ATOM 6096 N N . LYS A 1 45 ? 10.469 7.816 -3.684 1.00 0.00 45 LYS A N 5
ATOM 6097 C CA . LYS A 1 45 ? 11.285 7.464 -4.815 1.00 0.00 45 LYS A CA 5
ATOM 6098 C C . LYS A 1 45 ? 11.384 5.952 -4.978 1.00 0.00 45 LYS A C 5
ATOM 6099 O O . LYS A 1 45 ? 12.128 5.259 -4.260 1.00 0.00 45 LYS A O 5
ATOM 6118 N N . ALA A 1 46 ? 10.641 5.457 -5.943 1.00 0.00 46 ALA A N 5
ATOM 6119 C CA . ALA A 1 46 ? 10.516 4.031 -6.205 1.00 0.00 46 ALA A CA 5
ATOM 6120 C C . ALA A 1 46 ? 11.791 3.433 -6.792 1.00 0.00 46 ALA A C 5
ATOM 6121 O O . ALA A 1 46 ? 11.976 2.218 -6.793 1.00 0.00 46 ALA A O 5
ATOM 6128 N N . ALA A 1 47 ? 12.670 4.275 -7.287 1.00 0.00 47 ALA A N 5
ATOM 6129 C CA . ALA A 1 47 ? 13.929 3.806 -7.849 1.00 0.00 47 ALA A CA 5
ATOM 6130 C C . ALA A 1 47 ? 14.993 3.673 -6.768 1.00 0.00 47 ALA A C 5
ATOM 6131 O O . ALA A 1 47 ? 16.142 3.316 -7.040 1.00 0.00 47 ALA A O 5
ATOM 6138 N N . ASP A 1 48 ? 14.607 3.956 -5.549 1.00 0.00 48 ASP A N 5
ATOM 6139 C CA . ASP A 1 48 ? 15.502 3.840 -4.410 1.00 0.00 48 ASP A CA 5
ATOM 6140 C C . ASP A 1 48 ? 14.921 2.891 -3.394 1.00 0.00 48 ASP A C 5
ATOM 6141 O O . ASP A 1 48 ? 15.633 2.105 -2.761 1.00 0.00 48 ASP A O 5
ATOM 6150 N N . CYS A 1 49 ? 13.632 2.931 -3.251 1.00 0.00 49 CYS A N 5
ATOM 6151 C CA . CYS A 1 49 ? 12.969 2.111 -2.300 1.00 0.00 49 CYS A CA 5
ATOM 6152 C C . CYS A 1 49 ? 11.733 1.478 -2.907 1.00 0.00 49 CYS A C 5
ATOM 6153 O O . CYS A 1 49 ? 11.152 2.003 -3.850 1.00 0.00 49 CYS A O 5
ATOM 6161 N N . ASP A 1 50 ? 11.363 0.356 -2.374 1.00 0.00 50 ASP A N 5
ATOM 6162 C CA . ASP A 1 50 ? 10.181 -0.345 -2.777 1.00 0.00 50 ASP A CA 5
ATOM 6163 C C . ASP A 1 50 ? 9.195 -0.205 -1.665 1.00 0.00 50 ASP A C 5
ATOM 6164 O O . ASP A 1 50 ? 9.573 0.084 -0.512 1.00 0.00 50 ASP A O 5
ATOM 6173 N N . LEU A 1 51 ? 7.978 -0.401 -1.959 1.00 0.00 51 LEU A N 5
ATOM 6174 C CA . LEU A 1 51 ? 6.977 -0.241 -0.982 1.00 0.00 51 LEU A CA 5
ATOM 6175 C C . LEU A 1 51 ? 6.470 -1.620 -0.606 1.00 0.00 51 LEU A C 5
ATOM 6176 O O . LEU A 1 51 ? 5.815 -2.295 -1.385 1.00 0.00 51 LEU A O 5
ATOM 6192 N N . GLN A 1 52 ? 6.813 -2.052 0.553 1.00 0.00 52 GLN A N 5
ATOM 6193 C CA . GLN A 1 52 ? 6.511 -3.381 0.956 1.00 0.00 52 GLN A CA 5
ATOM 6194 C C . GLN A 1 52 ? 5.342 -3.355 1.907 1.00 0.00 52 GLN A C 5
ATOM 6195 O O . GLN A 1 52 ? 5.436 -2.885 3.041 1.00 0.00 52 GLN A O 5
ATOM 6209 N N . ILE A 1 53 ? 4.244 -3.823 1.429 1.00 0.00 53 ILE A N 5
ATOM 6210 C CA . ILE A 1 53 ? 3.003 -3.741 2.142 1.00 0.00 53 ILE A CA 5
ATOM 6211 C C . ILE A 1 53 ? 2.786 -5.022 2.918 1.00 0.00 53 ILE A C 5
ATOM 6212 O O . ILE A 1 53 ? 3.039 -6.096 2.416 1.00 0.00 53 ILE A O 5
ATOM 6228 N N . THR A 1 54 ? 2.380 -4.904 4.127 1.00 0.00 54 THR A N 5
ATOM 6229 C CA . THR A 1 54 ? 2.079 -6.032 4.942 1.00 0.00 54 THR A CA 5
ATOM 6230 C C . THR A 1 54 ? 0.598 -5.952 5.335 1.00 0.00 54 THR A C 5
ATOM 6231 O O . THR A 1 54 ? 0.047 -4.879 5.391 1.00 0.00 54 THR A O 5
ATOM 6242 N N . ASN A 1 55 ? -0.045 -7.070 5.526 1.00 0.00 55 ASN A N 5
ATOM 6243 C CA . ASN A 1 55 ? -1.432 -7.094 5.958 1.00 0.00 55 ASN A CA 5
ATOM 6244 C C . ASN A 1 55 ? -1.511 -6.682 7.418 1.00 0.00 55 ASN A C 5
ATOM 6245 O O . ASN A 1 55 ? -0.667 -7.081 8.205 1.00 0.00 55 ASN A O 5
ATOM 6256 N N . ALA A 1 56 ? -2.505 -5.892 7.787 1.00 0.00 56 ALA A N 5
ATOM 6257 C CA . ALA A 1 56 ? -2.618 -5.431 9.170 1.00 0.00 56 ALA A CA 5
ATOM 6258 C C . ALA A 1 56 ? -3.172 -6.522 10.067 1.00 0.00 56 ALA A C 5
ATOM 6259 O O . ALA A 1 56 ? -2.902 -6.551 11.265 1.00 0.00 56 ALA A O 5
ATOM 6266 N N . GLN A 1 57 ? -3.928 -7.420 9.483 1.00 0.00 57 GLN A N 5
ATOM 6267 C CA . GLN A 1 57 ? -4.538 -8.511 10.217 1.00 0.00 57 GLN A CA 5
ATOM 6268 C C . GLN A 1 57 ? -3.663 -9.750 10.198 1.00 0.00 57 GLN A C 5
ATOM 6269 O O . GLN A 1 57 ? -3.243 -10.243 11.247 1.00 0.00 57 GLN A O 5
ATOM 6283 N N . THR A 1 58 ? -3.357 -10.235 9.009 1.00 0.00 58 THR A N 5
ATOM 6284 C CA . THR A 1 58 ? -2.691 -11.516 8.870 1.00 0.00 58 THR A CA 5
ATOM 6285 C C . THR A 1 58 ? -1.188 -11.346 8.929 1.00 0.00 58 THR A C 5
ATOM 6286 O O . THR A 1 58 ? -0.446 -12.305 9.151 1.00 0.00 58 THR A O 5
ATOM 6297 N N . LYS A 1 59 ? -0.751 -10.105 8.745 1.00 0.00 59 LYS A N 5
ATOM 6298 C CA . LYS A 1 59 ? 0.656 -9.732 8.710 1.00 0.00 59 LYS A CA 5
ATOM 6299 C C . LYS A 1 59 ? 1.378 -10.383 7.533 1.00 0.00 59 LYS A C 5
ATOM 6300 O O . LYS A 1 59 ? 2.601 -10.501 7.527 1.00 0.00 59 LYS A O 5
ATOM 6319 N N . GLU A 1 60 ? 0.614 -10.772 6.526 1.00 0.00 60 GLU A N 5
ATOM 6320 C CA . GLU A 1 60 ? 1.179 -11.316 5.322 1.00 0.00 60 GLU A CA 5
ATOM 6321 C C . GLU A 1 60 ? 1.769 -10.186 4.506 1.00 0.00 60 GLU A C 5
ATOM 6322 O O . GLU A 1 60 ? 1.119 -9.161 4.304 1.00 0.00 60 GLU A O 5
ATOM 6334 N N . GLU A 1 61 ? 2.975 -10.349 4.079 1.00 0.00 61 GLU A N 5
ATOM 6335 C CA . GLU A 1 61 ? 3.645 -9.369 3.315 1.00 0.00 61 GLU A CA 5
ATOM 6336 C C . GLU A 1 61 ? 3.352 -9.543 1.861 1.00 0.00 61 GLU A C 5
ATOM 6337 O O . GLU A 1 61 ? 3.322 -10.657 1.350 1.00 0.00 61 GLU A O 5
ATOM 6349 N N . TYR A 1 62 ? 3.124 -8.466 1.219 1.00 0.00 62 TYR A N 5
ATOM 6350 C CA . TYR A 1 62 ? 2.883 -8.445 -0.189 1.00 0.00 62 TYR A CA 5
ATOM 6351 C C . TYR A 1 62 ? 4.132 -7.949 -0.861 1.00 0.00 62 TYR A C 5
ATOM 6352 O O . TYR A 1 62 ? 4.452 -6.754 -0.796 1.00 0.00 62 TYR A O 5
ATOM 6370 N N . THR A 1 63 ? 4.869 -8.849 -1.430 1.00 0.00 63 THR A N 5
ATOM 6371 C CA . THR A 1 63 ? 6.089 -8.495 -2.072 1.00 0.00 63 THR A CA 5
ATOM 6372 C C . THR A 1 63 ? 5.943 -8.554 -3.591 1.00 0.00 63 THR A C 5
ATOM 6373 O O . THR A 1 63 ? 6.728 -7.944 -4.328 1.00 0.00 63 THR A O 5
ATOM 6384 N N . ASP A 1 64 ? 4.934 -9.281 -4.056 1.00 0.00 64 ASP A N 5
ATOM 6385 C CA . ASP A 1 64 ? 4.697 -9.418 -5.483 1.00 0.00 64 ASP A CA 5
ATOM 6386 C C . ASP A 1 64 ? 3.774 -8.314 -5.910 1.00 0.00 64 ASP A C 5
ATOM 6387 O O . ASP A 1 64 ? 2.743 -8.119 -5.285 1.00 0.00 64 ASP A O 5
ATOM 6396 N N . ASP A 1 65 ? 4.087 -7.641 -7.000 1.00 0.00 65 ASP A N 5
ATOM 6397 C CA . ASP A 1 65 ? 3.275 -6.494 -7.462 1.00 0.00 65 ASP A CA 5
ATOM 6398 C C . ASP A 1 65 ? 1.886 -6.928 -7.918 1.00 0.00 65 ASP A C 5
ATOM 6399 O O . ASP A 1 65 ? 0.986 -6.095 -8.090 1.00 0.00 65 ASP A O 5
ATOM 6408 N N . ASN A 1 66 ? 1.716 -8.225 -8.093 1.00 0.00 66 ASN A N 5
ATOM 6409 C CA . ASN A 1 66 ? 0.453 -8.795 -8.544 1.00 0.00 66 ASN A CA 5
ATOM 6410 C C . ASN A 1 66 ? -0.488 -9.032 -7.385 1.00 0.00 66 ASN A C 5
ATOM 6411 O O . ASN A 1 66 ? -1.648 -9.425 -7.592 1.00 0.00 66 ASN A O 5
ATOM 6422 N N . ALA A 1 67 ? 0.006 -8.818 -6.167 1.00 0.00 67 ALA A N 5
ATOM 6423 C CA . ALA A 1 67 ? -0.810 -8.945 -4.979 1.00 0.00 67 ALA A CA 5
ATOM 6424 C C . ALA A 1 67 ? -1.911 -7.909 -5.032 1.00 0.00 67 ALA A C 5
ATOM 6425 O O . ALA A 1 67 ? -1.692 -6.823 -5.513 1.00 0.00 67 ALA A O 5
ATOM 6432 N N . LEU A 1 68 ? -3.079 -8.245 -4.602 1.00 0.00 68 LEU A N 5
ATOM 6433 C CA . LEU A 1 68 ? -4.182 -7.321 -4.672 1.00 0.00 68 LEU A CA 5
ATOM 6434 C C . LEU A 1 68 ? -4.676 -7.014 -3.279 1.00 0.00 68 LEU A C 5
ATOM 6435 O O . LEU A 1 68 ? -4.728 -7.914 -2.417 1.00 0.00 68 LEU A O 5
ATOM 6451 N N . ILE A 1 69 ? -4.967 -5.774 -3.013 1.00 0.00 69 ILE A N 5
ATOM 6452 C CA . ILE A 1 69 ? -5.490 -5.428 -1.725 1.00 0.00 69 ILE A CA 5
ATOM 6453 C C . ILE A 1 69 ? -6.891 -4.820 -1.866 1.00 0.00 69 ILE A C 5
ATOM 6454 O O . ILE A 1 69 ? -7.069 -3.792 -2.512 1.00 0.00 69 ILE A O 5
ATOM 6470 N N . PRO A 1 70 ? -7.902 -5.498 -1.330 1.00 0.00 70 PRO A N 5
ATOM 6471 C CA . PRO A 1 70 ? -9.273 -4.997 -1.307 1.00 0.00 70 PRO A CA 5
ATOM 6472 C C . PRO A 1 70 ? -9.511 -3.945 -0.231 1.00 0.00 70 PRO A C 5
ATOM 6473 O O . PRO A 1 70 ? -8.832 -3.919 0.800 1.00 0.00 70 PRO A O 5
ATOM 6484 N N . LYS A 1 71 ? -10.522 -3.110 -0.454 1.00 0.00 71 LYS A N 5
ATOM 6485 C CA . LYS A 1 71 ? -10.918 -2.059 0.503 1.00 0.00 71 LYS A CA 5
ATOM 6486 C C . LYS A 1 71 ? -11.539 -2.653 1.754 1.00 0.00 71 LYS A C 5
ATOM 6487 O O . LYS A 1 71 ? -11.792 -1.961 2.736 1.00 0.00 71 LYS A O 5
ATOM 6506 N N . ASN A 1 72 ? -11.765 -3.930 1.700 1.00 0.00 72 ASN A N 5
ATOM 6507 C CA . ASN A 1 72 ? -12.328 -4.686 2.800 1.00 0.00 72 ASN A CA 5
ATOM 6508 C C . ASN A 1 72 ? -11.224 -5.027 3.798 1.00 0.00 72 ASN A C 5
ATOM 6509 O O . ASN A 1 72 ? -11.487 -5.360 4.963 1.00 0.00 72 ASN A O 5
ATOM 6520 N N . SER A 1 73 ? -9.999 -4.926 3.347 1.00 0.00 73 SER A N 5
ATOM 6521 C CA . SER A 1 73 ? -8.853 -5.252 4.145 1.00 0.00 73 SER A CA 5
ATOM 6522 C C . SER A 1 73 ? -8.130 -3.989 4.599 1.00 0.00 73 SER A C 5
ATOM 6523 O O . SER A 1 73 ? -8.301 -2.916 4.013 1.00 0.00 73 SER A O 5
ATOM 6531 N N . SER A 1 74 ? -7.365 -4.110 5.642 1.00 0.00 74 SER A N 5
ATOM 6532 C CA . SER A 1 74 ? -6.538 -3.042 6.111 1.00 0.00 74 SER A CA 5
ATOM 6533 C C . SER A 1 74 ? -5.102 -3.537 6.051 1.00 0.00 74 SER A C 5
ATOM 6534 O O . SER A 1 74 ? -4.821 -4.699 6.396 1.00 0.00 74 SER A O 5
ATOM 6542 N N . VAL A 1 75 ? -4.216 -2.715 5.590 1.00 0.00 75 VAL A N 5
ATOM 6543 C CA . VAL A 1 75 ? -2.844 -3.114 5.408 1.00 0.00 75 VAL A CA 5
ATOM 6544 C C . VAL A 1 75 ? -1.889 -2.095 6.024 1.00 0.00 75 VAL A C 5
ATOM 6545 O O . VAL A 1 75 ? -2.288 -1.000 6.396 1.00 0.00 75 VAL A O 5
ATOM 6558 N N . ILE A 1 76 ? -0.661 -2.475 6.166 1.00 0.00 76 ILE A N 5
ATOM 6559 C CA . ILE A 1 76 ? 0.357 -1.632 6.723 1.00 0.00 76 ILE A CA 5
ATOM 6560 C C . ILE A 1 76 ? 1.442 -1.443 5.694 1.00 0.00 76 ILE A C 5
ATOM 6561 O O . ILE A 1 76 ? 1.920 -2.402 5.086 1.00 0.00 76 ILE A O 5
ATOM 6577 N N . VAL A 1 77 ? 1.797 -0.228 5.495 1.00 0.00 77 VAL A N 5
ATO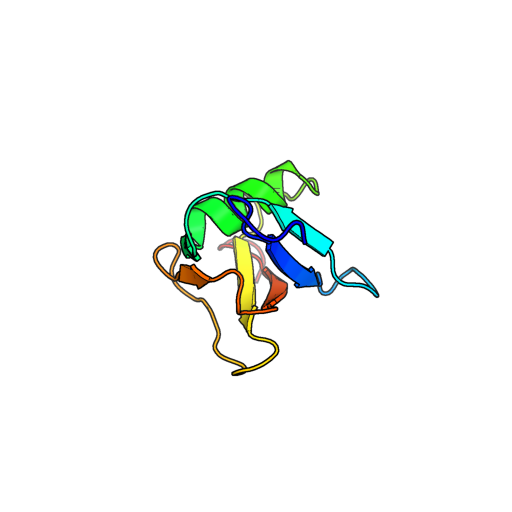M 6578 C CA . VAL A 1 77 ? 2.704 0.161 4.468 1.00 0.00 77 VAL A CA 5
ATOM 6579 C C . VAL A 1 77 ? 4.074 0.417 5.057 1.00 0.00 77 VAL A C 5
ATOM 6580 O O . VAL A 1 77 ? 4.228 1.238 5.966 1.00 0.00 77 VAL A O 5
ATOM 6593 N N . ARG A 1 78 ? 5.052 -0.293 4.558 1.00 0.00 78 ARG A N 5
ATOM 6594 C CA . ARG A 1 78 ? 6.393 -0.173 5.037 1.00 0.00 78 ARG A CA 5
ATOM 6595 C C . ARG A 1 78 ? 7.324 0.082 3.853 1.00 0.00 78 ARG A C 5
ATOM 6596 O O . ARG A 1 78 ? 7.278 -0.624 2.852 1.00 0.00 78 ARG A O 5
ATOM 6617 N N . ARG A 1 79 ? 8.121 1.097 3.946 1.00 0.00 79 ARG A N 5
ATOM 6618 C CA . ARG A 1 79 ? 9.046 1.432 2.892 1.00 0.00 79 ARG A CA 5
ATOM 6619 C C . ARG A 1 79 ? 10.341 0.681 3.102 1.00 0.00 79 ARG A C 5
ATOM 6620 O O . ARG A 1 79 ? 10.936 0.743 4.185 1.00 0.00 79 ARG A O 5
ATOM 6641 N N . ILE A 1 80 ? 10.765 -0.043 2.086 1.00 0.00 80 ILE A N 5
ATOM 6642 C CA . ILE A 1 80 ? 11.967 -0.829 2.180 1.00 0.00 80 ILE A CA 5
ATOM 6643 C C . ILE A 1 80 ? 12.937 -0.412 1.087 1.00 0.00 80 ILE A C 5
ATOM 6644 O O . ILE A 1 80 ? 12.528 -0.095 -0.014 1.00 0.00 80 ILE A O 5
ATOM 6660 N N . PRO A 1 81 ? 14.215 -0.377 1.372 1.00 0.00 81 PRO A N 5
ATOM 6661 C CA . PRO A 1 81 ? 15.227 -0.027 0.377 1.00 0.00 81 PRO A CA 5
ATOM 6662 C C . PRO A 1 81 ? 15.457 -1.190 -0.602 1.00 0.00 81 PRO A C 5
ATOM 6663 O O . PRO A 1 81 ? 15.705 -2.324 -0.181 1.00 0.00 81 PRO A O 5
ATOM 6674 N N . ILE A 1 82 ? 15.393 -0.922 -1.887 1.00 0.00 82 ILE A N 5
ATOM 6675 C CA . ILE A 1 82 ? 15.584 -1.985 -2.878 1.00 0.00 82 ILE A CA 5
ATOM 6676 C C . ILE A 1 82 ? 17.041 -2.429 -2.949 1.00 0.00 82 ILE A C 5
ATOM 6677 O O . ILE A 1 82 ? 17.332 -3.586 -3.232 1.00 0.00 82 ILE A O 5
ATOM 6693 N N . GLY A 1 83 ? 17.949 -1.510 -2.682 1.00 0.00 83 GLY A N 5
ATOM 6694 C CA . GLY A 1 83 ? 19.348 -1.854 -2.674 1.00 0.00 83 GLY A CA 5
ATOM 6695 C C . GLY A 1 83 ? 19.749 -2.462 -1.364 1.00 0.00 83 GLY A C 5
ATOM 6696 O O . GLY A 1 83 ? 20.759 -3.156 -1.274 1.00 0.00 83 GLY A O 5
ATOM 6700 N N . GLY A 1 84 ? 18.959 -2.205 -0.349 1.00 0.00 84 GLY A N 5
ATOM 6701 C CA . GLY A 1 84 ? 19.223 -2.757 0.948 1.00 0.00 84 GLY A CA 5
ATOM 6702 C C . GLY A 1 84 ? 18.708 -4.162 1.019 1.00 0.00 84 GLY A C 5
ATOM 6703 O O . GLY A 1 84 ? 19.461 -5.099 1.293 1.00 0.00 84 GLY A O 5
ATOM 6707 N N . VAL A 1 85 ? 17.438 -4.312 0.724 1.00 0.00 85 VAL A N 5
ATOM 6708 C CA . VAL A 1 85 ? 16.794 -5.593 0.709 1.00 0.00 85 VAL A CA 5
ATOM 6709 C C . VAL A 1 85 ? 16.832 -6.126 -0.717 1.00 0.00 85 VAL A C 5
ATOM 6710 O O . VAL A 1 85 ? 16.015 -5.744 -1.569 1.00 0.00 85 VAL A O 5
ATOM 6723 N N . LYS A 1 86 ? 17.817 -6.932 -0.983 1.00 0.00 86 LYS A N 5
ATOM 6724 C CA . LYS A 1 86 ? 18.024 -7.497 -2.295 1.00 0.00 86 LYS A CA 5
ATOM 6725 C C . LYS A 1 86 ? 17.259 -8.808 -2.430 1.00 0.00 86 LYS A C 5
ATOM 6726 O O . LYS A 1 86 ? 17.779 -9.863 -2.000 1.00 0.00 86 LYS A O 5
ATOM 6746 N N . GLY A 1 1 ? -16.644 7.223 -7.661 1.00 0.00 1 GLY A N 6
ATOM 6747 C CA . GLY A 1 1 ? -18.020 6.716 -7.821 1.00 0.00 1 GLY A CA 6
ATOM 6748 C C . GLY A 1 1 ? -19.043 7.834 -7.749 1.00 0.00 1 GLY A C 6
ATOM 6749 O O . GLY A 1 1 ? -18.888 8.733 -6.932 1.00 0.00 1 GLY A O 6
ATOM 6755 N N . PRO A 1 2 ? -20.090 7.824 -8.634 1.00 0.00 2 PRO A N 6
ATOM 6756 C CA . PRO A 1 2 ? -21.164 8.847 -8.647 1.00 0.00 2 PRO A CA 6
ATOM 6757 C C . PRO A 1 2 ? -21.878 8.968 -7.298 1.00 0.00 2 PRO A C 6
ATOM 6758 O O . PRO A 1 2 ? -22.044 10.071 -6.762 1.00 0.00 2 PRO A O 6
ATOM 6769 N N . LEU A 1 3 ? -22.309 7.849 -6.753 1.00 0.00 3 LEU A N 6
ATOM 6770 C CA . LEU A 1 3 ? -22.904 7.857 -5.429 1.00 0.00 3 LEU A CA 6
ATOM 6771 C C . LEU A 1 3 ? -21.795 7.722 -4.450 1.00 0.00 3 LEU A C 6
ATOM 6772 O O . LEU A 1 3 ? -21.694 8.462 -3.470 1.00 0.00 3 LEU A O 6
ATOM 6788 N N . GLY A 1 4 ? -20.949 6.782 -4.729 1.00 0.00 4 GLY A N 6
ATOM 6789 C CA . GLY A 1 4 ? -19.851 6.528 -3.902 1.00 0.00 4 GLY A CA 6
ATOM 6790 C C . GLY A 1 4 ? -19.539 5.079 -3.889 1.00 0.00 4 GLY A C 6
ATOM 6791 O O . GLY A 1 4 ? -18.947 4.577 -4.848 1.00 0.00 4 GLY A O 6
ATOM 6795 N N . SER A 1 5 ? -19.981 4.389 -2.817 1.00 0.00 5 SER A N 6
ATOM 6796 C CA . SER A 1 5 ? -19.671 2.980 -2.582 1.00 0.00 5 SER A CA 6
ATOM 6797 C C . SER A 1 5 ? -18.149 2.870 -2.527 1.00 0.00 5 SER A C 6
ATOM 6798 O O . SER A 1 5 ? -17.540 1.874 -2.934 1.00 0.00 5 SER A O 6
ATOM 6806 N N . MET A 1 6 ? -17.568 3.924 -1.961 1.00 0.00 6 MET A N 6
ATOM 6807 C CA . MET A 1 6 ? -16.152 4.157 -1.943 1.00 0.00 6 MET A CA 6
ATOM 6808 C C . MET A 1 6 ? -15.388 3.095 -1.189 1.00 0.00 6 MET A C 6
ATOM 6809 O O . MET A 1 6 ? -15.910 2.432 -0.274 1.00 0.00 6 MET A O 6
ATOM 6823 N N . SER A 1 7 ? -14.169 2.945 -1.558 1.00 0.00 7 SER A N 6
ATOM 6824 C CA . SER A 1 7 ? -13.331 1.966 -1.003 1.00 0.00 7 SER A CA 6
ATOM 6825 C C . SER A 1 7 ? -12.059 2.569 -0.516 1.00 0.00 7 SER A C 6
ATOM 6826 O O . SER A 1 7 ? -11.437 3.385 -1.205 1.00 0.00 7 SER A O 6
ATOM 6834 N N . CYS A 1 8 ? -11.682 2.183 0.660 1.00 0.00 8 CYS A N 6
ATOM 6835 C CA . CYS A 1 8 ? -10.498 2.670 1.270 1.00 0.00 8 CYS A CA 6
ATOM 6836 C C . CYS A 1 8 ? -9.887 1.592 2.105 1.00 0.00 8 CYS A C 6
ATOM 6837 O O . CYS A 1 8 ? -10.594 0.808 2.736 1.00 0.00 8 CYS A O 6
ATOM 6845 N N . VAL A 1 9 ? -8.606 1.514 2.061 1.00 0.00 9 VAL A N 6
ATOM 6846 C CA . VAL A 1 9 ? -7.882 0.556 2.826 1.00 0.00 9 VAL A CA 6
ATOM 6847 C C . VAL A 1 9 ? -7.170 1.255 3.950 1.00 0.00 9 VAL A C 6
ATOM 6848 O O . VAL A 1 9 ? -6.446 2.241 3.719 1.00 0.00 9 VAL A O 6
ATOM 6861 N N . HIS A 1 10 ? -7.431 0.795 5.155 1.00 0.00 10 HIS A N 6
ATOM 6862 C CA . HIS A 1 10 ? -6.754 1.286 6.328 1.00 0.00 10 HIS A CA 6
ATOM 6863 C C . HIS A 1 10 ? -5.357 0.752 6.340 1.00 0.00 10 HIS A C 6
ATOM 6864 O O . HIS A 1 10 ? -5.137 -0.438 6.602 1.00 0.00 10 HIS A O 6
ATOM 6878 N N . TYR A 1 11 ? -4.433 1.592 6.034 1.00 0.00 11 TYR A N 6
ATOM 6879 C CA . TYR A 1 11 ? -3.064 1.207 5.978 1.00 0.00 11 TYR A CA 6
ATOM 6880 C C . TYR A 1 11 ? -2.275 2.118 6.881 1.00 0.00 11 TYR A C 6
ATOM 6881 O O . TYR A 1 11 ? -2.485 3.321 6.867 1.00 0.00 11 TYR A O 6
ATOM 6899 N N . LYS A 1 12 ? -1.418 1.596 7.692 1.00 0.00 12 LYS A N 6
ATOM 6900 C CA . LYS A 1 12 ? -0.607 2.496 8.456 1.00 0.00 12 LYS A CA 6
ATOM 6901 C C . LYS A 1 12 ? 0.794 2.441 7.917 1.00 0.00 12 LYS A C 6
ATOM 6902 O O . LYS A 1 12 ? 1.305 1.365 7.603 1.00 0.00 12 LYS A O 6
ATOM 6921 N N . PHE A 1 13 ? 1.385 3.575 7.740 1.00 0.00 13 PHE A N 6
ATOM 6922 C CA . PHE A 1 13 ? 2.744 3.639 7.301 1.00 0.00 13 PHE A CA 6
ATOM 6923 C C . PHE A 1 13 ? 3.556 3.839 8.558 1.00 0.00 13 PHE A C 6
ATOM 6924 O O . PHE A 1 13 ? 3.000 4.259 9.564 1.00 0.00 13 PHE A O 6
ATOM 6941 N N . SER A 1 14 ? 4.831 3.575 8.510 1.00 0.00 14 SER A N 6
ATOM 6942 C CA . SER A 1 14 ? 5.692 3.691 9.671 1.00 0.00 14 SER A CA 6
ATOM 6943 C C . SER A 1 14 ? 5.711 5.132 10.253 1.00 0.00 14 SER A C 6
ATOM 6944 O O . SER A 1 14 ? 5.935 5.308 11.452 1.00 0.00 14 SER A O 6
ATOM 6952 N N . SER A 1 15 ? 5.449 6.141 9.430 1.00 0.00 15 SER A N 6
ATOM 6953 C CA . SER A 1 15 ? 5.454 7.516 9.906 1.00 0.00 15 SER A CA 6
ATOM 6954 C C . SER A 1 15 ? 4.058 7.915 10.456 1.00 0.00 15 SER A C 6
ATOM 6955 O O . SER A 1 15 ? 3.904 8.942 11.126 1.00 0.00 15 SER A O 6
ATOM 6963 N N . LYS A 1 16 ? 3.061 7.089 10.193 1.00 0.00 16 LYS A N 6
ATOM 6964 C CA . LYS A 1 16 ? 1.716 7.313 10.704 1.00 0.00 16 LYS A CA 6
ATOM 6965 C C . LYS A 1 16 ? 1.568 6.490 11.972 1.00 0.00 16 LYS A C 6
ATOM 6966 O O . LYS A 1 16 ? 1.960 5.327 11.994 1.00 0.00 16 LYS A O 6
ATOM 6985 N N . LEU A 1 17 ? 1.050 7.068 13.026 1.00 0.00 17 LEU A N 6
ATOM 6986 C CA . LEU A 1 17 ? 0.842 6.293 14.247 1.00 0.00 17 LEU A CA 6
ATOM 6987 C C . LEU A 1 17 ? -0.507 5.605 14.180 1.00 0.00 17 LEU A C 6
ATOM 6988 O O . LEU A 1 17 ? -0.745 4.586 14.839 1.00 0.00 17 LEU A O 6
ATOM 7004 N N . ASN A 1 18 ? -1.372 6.158 13.369 1.00 0.00 18 ASN A N 6
ATOM 7005 C CA . ASN A 1 18 ? -2.691 5.619 13.139 1.00 0.00 18 ASN A CA 6
ATOM 7006 C C . ASN A 1 18 ? -2.830 5.305 11.684 1.00 0.00 18 ASN A C 6
ATOM 7007 O O . ASN A 1 18 ? -1.995 5.729 10.880 1.00 0.00 18 ASN A O 6
ATOM 7018 N N . TYR A 1 19 ? -3.860 4.606 11.329 1.00 0.00 19 TYR A N 6
ATOM 7019 C CA . TYR A 1 19 ? -4.036 4.167 9.970 1.00 0.00 19 TYR A CA 6
ATOM 7020 C C . TYR A 1 19 ? -4.504 5.281 9.070 1.00 0.00 19 TYR A C 6
ATOM 7021 O O . TYR A 1 19 ? -5.266 6.177 9.481 1.00 0.00 19 TYR A O 6
ATOM 7039 N N . ASP A 1 20 ? -4.027 5.229 7.873 1.00 0.00 20 ASP A N 6
ATOM 7040 C CA . ASP A 1 20 ? -4.349 6.159 6.832 1.00 0.00 20 ASP A CA 6
ATOM 7041 C C . ASP A 1 20 ? -5.299 5.410 5.909 1.00 0.00 20 ASP A C 6
ATOM 7042 O O . ASP A 1 20 ? -5.545 4.214 6.132 1.00 0.00 20 ASP A O 6
ATOM 7051 N N . THR A 1 21 ? -5.793 6.033 4.885 1.00 0.00 21 THR A N 6
ATOM 7052 C CA . THR A 1 21 ? -6.779 5.411 4.055 1.00 0.00 21 THR A CA 6
ATOM 7053 C C . THR A 1 21 ? -6.578 5.739 2.595 1.00 0.00 21 THR A C 6
ATOM 7054 O O . THR A 1 21 ? -6.726 6.893 2.175 1.00 0.00 21 THR A O 6
ATOM 7065 N N . VAL A 1 22 ? -6.242 4.732 1.820 1.00 0.00 22 VAL A N 6
ATOM 7066 C CA . VAL A 1 22 ? -6.039 4.918 0.409 1.00 0.00 22 VAL A CA 6
ATOM 7067 C C . VAL A 1 22 ? -7.337 4.571 -0.306 1.00 0.00 22 VAL A C 6
ATOM 7068 O O . VAL A 1 22 ? -8.005 3.597 0.055 1.00 0.00 22 VAL A O 6
ATOM 7081 N N . THR A 1 23 ? -7.715 5.374 -1.258 1.00 0.00 23 THR A N 6
ATOM 7082 C CA . THR A 1 23 ? -8.982 5.222 -1.921 1.00 0.00 23 THR A CA 6
ATOM 7083 C C . THR A 1 23 ? -8.846 4.705 -3.351 1.00 0.00 23 THR A C 6
ATOM 7084 O O . THR A 1 23 ? -7.870 5.012 -4.049 1.00 0.00 23 THR A O 6
ATOM 7095 N N . PHE A 1 24 ? -9.813 3.907 -3.756 1.00 0.00 24 PHE A N 6
ATOM 7096 C CA . PHE A 1 24 ? -9.897 3.345 -5.096 1.00 0.00 24 PHE A CA 6
ATOM 7097 C C . PHE A 1 24 ? -11.343 2.948 -5.346 1.00 0.00 24 PHE A C 6
ATOM 7098 O O . PHE A 1 24 ? -12.099 2.780 -4.384 1.00 0.00 24 PHE A O 6
ATOM 7115 N N . ASP A 1 25 ? -11.753 2.848 -6.588 1.00 0.00 25 ASP A N 6
ATOM 7116 C CA . ASP A 1 25 ? -13.092 2.372 -6.891 1.00 0.00 25 ASP A CA 6
ATOM 7117 C C . ASP A 1 25 ? -13.042 0.927 -7.266 1.00 0.00 25 ASP A C 6
ATOM 7118 O O . ASP A 1 25 ? -12.452 0.554 -8.282 1.00 0.00 25 ASP A O 6
ATOM 7127 N N . GLY A 1 26 ? -13.650 0.132 -6.462 1.00 0.00 26 GLY A N 6
ATOM 7128 C CA . GLY A 1 26 ? -13.627 -1.291 -6.623 1.00 0.00 26 GLY A CA 6
ATOM 7129 C C . GLY A 1 26 ? -13.523 -1.913 -5.267 1.00 0.00 26 GLY A C 6
ATOM 7130 O O . GLY A 1 26 ? -13.395 -1.198 -4.292 1.00 0.00 26 GLY A O 6
ATOM 7134 N N . LEU A 1 27 ? -13.574 -3.199 -5.176 1.00 0.00 27 LEU A N 6
ATOM 7135 C CA . LEU A 1 27 ? -13.518 -3.852 -3.887 1.00 0.00 27 LEU A CA 6
ATOM 7136 C C . LEU A 1 27 ? -12.078 -4.057 -3.449 1.00 0.00 27 LEU A C 6
ATOM 7137 O O . LEU A 1 27 ? -11.756 -3.993 -2.249 1.00 0.00 27 LEU A O 6
ATOM 7153 N N . HIS A 1 28 ? -11.217 -4.276 -4.403 1.00 0.00 28 HIS A N 6
ATOM 7154 C CA . HIS A 1 28 ? -9.827 -4.545 -4.119 1.00 0.00 28 HIS A CA 6
ATOM 7155 C C . HIS A 1 28 ? -8.889 -3.993 -5.138 1.00 0.00 28 HIS A C 6
ATOM 7156 O O . HIS A 1 28 ? -9.227 -3.852 -6.322 1.00 0.00 28 HIS A O 6
ATOM 7170 N N . ILE A 1 29 ? -7.714 -3.689 -4.672 1.00 0.00 29 ILE A N 6
ATOM 7171 C CA . ILE A 1 29 ? -6.696 -3.102 -5.466 1.00 0.00 29 ILE A CA 6
ATOM 7172 C C . ILE A 1 29 ? -5.422 -3.955 -5.428 1.00 0.00 29 ILE A C 6
ATOM 7173 O O . ILE A 1 29 ? -5.000 -4.407 -4.366 1.00 0.00 29 ILE A O 6
ATOM 7189 N N . SER A 1 30 ? -4.876 -4.223 -6.589 1.00 0.00 30 SER A N 6
ATOM 7190 C CA . SER A 1 30 ? -3.635 -4.962 -6.730 1.00 0.00 30 SER A CA 6
ATOM 7191 C C . SER A 1 30 ? -2.490 -4.212 -6.054 1.00 0.00 30 SER A C 6
ATOM 7192 O O . SER A 1 30 ? -2.479 -2.990 -6.031 1.00 0.00 30 SER A O 6
ATOM 7200 N N . LEU A 1 31 ? -1.544 -4.947 -5.534 1.00 0.00 31 LEU A N 6
ATOM 7201 C CA . LEU A 1 31 ? -0.397 -4.415 -4.840 1.00 0.00 31 LEU A CA 6
ATOM 7202 C C . LEU A 1 31 ? 0.400 -3.469 -5.728 1.00 0.00 31 LEU A C 6
ATOM 7203 O O . LEU A 1 31 ? 0.842 -2.428 -5.271 1.00 0.00 31 LEU A O 6
ATOM 7219 N N . CYS A 1 32 ? 0.575 -3.840 -6.986 1.00 0.00 32 CYS A N 6
ATOM 7220 C CA . CYS A 1 32 ? 1.245 -2.989 -7.962 1.00 0.00 32 CYS A CA 6
ATOM 7221 C C . CYS A 1 32 ? 0.544 -1.616 -8.029 1.00 0.00 32 CYS A C 6
ATOM 7222 O O . CYS A 1 32 ? 1.183 -0.583 -7.928 1.00 0.00 32 CYS A O 6
ATOM 7230 N N . ASP A 1 33 ? -0.774 -1.636 -8.095 1.00 0.00 33 ASP A N 6
ATOM 7231 C CA . ASP A 1 33 ? -1.574 -0.418 -8.161 1.00 0.00 33 ASP A CA 6
ATOM 7232 C C . ASP A 1 33 ? -1.518 0.319 -6.840 1.00 0.00 33 ASP A C 6
ATOM 7233 O O . ASP A 1 33 ? -1.326 1.535 -6.794 1.00 0.00 33 ASP A O 6
ATOM 7242 N N . LEU A 1 34 ? -1.654 -0.440 -5.770 1.00 0.00 34 LEU A N 6
ATOM 7243 C CA . LEU A 1 34 ? -1.699 0.093 -4.421 1.00 0.00 34 LEU A CA 6
ATOM 7244 C C . LEU A 1 34 ? -0.402 0.779 -4.035 1.00 0.00 34 LEU A C 6
ATOM 7245 O O . LEU A 1 34 ? -0.424 1.893 -3.503 1.00 0.00 34 LEU A O 6
ATOM 7261 N N . LYS A 1 35 ? 0.723 0.140 -4.324 1.00 0.00 35 LYS A N 6
ATOM 7262 C CA . LYS A 1 35 ? 2.005 0.719 -4.007 1.00 0.00 35 LYS A CA 6
ATOM 7263 C C . LYS A 1 35 ? 2.214 2.000 -4.757 1.00 0.00 35 LYS A C 6
ATOM 7264 O O . LYS A 1 35 ? 2.629 2.964 -4.175 1.00 0.00 35 LYS A O 6
ATOM 7283 N N . LYS A 1 36 ? 1.859 2.026 -6.036 1.00 0.00 36 LYS A N 6
ATOM 7284 C CA . LYS A 1 36 ? 2.004 3.244 -6.847 1.00 0.00 36 LYS A CA 6
ATOM 7285 C C . LYS A 1 36 ? 1.158 4.384 -6.284 1.00 0.00 36 LYS A C 6
ATOM 7286 O O . LYS A 1 36 ? 1.573 5.555 -6.308 1.00 0.00 36 LYS A O 6
ATOM 7305 N N . GLN A 1 37 ? -0.003 4.045 -5.752 1.00 0.00 37 GLN A N 6
ATOM 7306 C CA . GLN A 1 37 ? -0.860 5.029 -5.134 1.00 0.00 37 GLN A CA 6
ATOM 7307 C C . GLN A 1 37 ? -0.272 5.542 -3.837 1.00 0.00 37 GLN A C 6
ATOM 7308 O O . GLN A 1 37 ? -0.274 6.748 -3.585 1.00 0.00 37 GLN A O 6
ATOM 7322 N N . ILE A 1 38 ? 0.265 4.645 -3.037 1.00 0.00 38 ILE A N 6
ATOM 7323 C CA . ILE A 1 38 ? 0.844 5.014 -1.753 1.00 0.00 38 ILE A CA 6
ATOM 7324 C C . ILE A 1 38 ? 2.199 5.717 -1.929 1.00 0.00 38 ILE A C 6
ATOM 7325 O O . ILE A 1 38 ? 2.522 6.661 -1.194 1.00 0.00 38 ILE A O 6
ATOM 7341 N N . MET A 1 39 ? 2.971 5.283 -2.913 1.00 0.00 39 MET A N 6
ATOM 7342 C CA . MET A 1 39 ? 4.262 5.896 -3.192 1.00 0.00 39 MET A CA 6
ATOM 7343 C C . MET A 1 39 ? 4.079 7.341 -3.587 1.00 0.00 39 MET A C 6
ATOM 7344 O O . MET A 1 39 ? 4.756 8.212 -3.065 1.00 0.00 39 MET A O 6
ATOM 7358 N N . GLY A 1 40 ? 3.129 7.601 -4.469 1.00 0.00 40 GLY A N 6
ATOM 7359 C CA . GLY A 1 40 ? 2.842 8.966 -4.864 1.00 0.00 40 GLY A CA 6
ATOM 7360 C C . GLY A 1 40 ? 2.261 9.768 -3.702 1.00 0.00 40 GLY A C 6
ATOM 7361 O O . GLY A 1 40 ? 2.629 10.937 -3.493 1.00 0.00 40 GLY A O 6
ATOM 7365 N N . ARG A 1 41 ? 1.412 9.101 -2.924 1.00 0.00 41 ARG A N 6
ATOM 7366 C CA . ARG A 1 41 ? 0.741 9.641 -1.725 1.00 0.00 41 ARG A CA 6
ATOM 7367 C C . ARG A 1 41 ? 1.761 10.205 -0.736 1.00 0.00 41 ARG A C 6
ATOM 7368 O O . ARG A 1 41 ? 1.636 11.330 -0.271 1.00 0.00 41 ARG A O 6
ATOM 7389 N N . GLU A 1 42 ? 2.769 9.421 -0.429 1.00 0.00 42 GLU A N 6
ATOM 7390 C CA . GLU A 1 42 ? 3.764 9.818 0.558 1.00 0.00 42 GLU A CA 6
ATOM 7391 C C . GLU A 1 42 ? 5.040 10.335 -0.071 1.00 0.00 42 GLU A C 6
ATOM 7392 O O . GLU A 1 42 ? 6.006 10.649 0.636 1.00 0.00 42 GLU A O 6
ATOM 7404 N N . LYS A 1 43 ? 5.021 10.473 -1.384 1.00 0.00 43 LYS A N 6
ATOM 7405 C CA . LYS A 1 43 ? 6.127 11.035 -2.153 1.00 0.00 43 LYS A CA 6
ATOM 7406 C C . LYS A 1 43 ? 7.402 10.162 -2.058 1.00 0.00 43 LYS A C 6
ATOM 7407 O O . LYS A 1 43 ? 8.520 10.681 -2.080 1.00 0.00 43 LYS A O 6
ATOM 7426 N N . LEU A 1 44 ? 7.215 8.840 -2.017 1.00 0.00 44 LEU A N 6
ATOM 7427 C CA . LEU A 1 44 ? 8.330 7.893 -1.924 1.00 0.00 44 LEU A CA 6
ATOM 7428 C C . LEU A 1 44 ? 9.187 7.893 -3.162 1.00 0.00 44 LEU A C 6
ATOM 7429 O O . LEU A 1 44 ? 8.729 8.214 -4.270 1.00 0.00 44 LEU A O 6
ATOM 7445 N N . LYS A 1 45 ? 10.420 7.522 -2.980 1.00 0.00 45 LYS A N 6
ATOM 7446 C CA . LYS A 1 45 ? 11.318 7.344 -4.069 1.00 0.00 45 LYS A CA 6
ATOM 7447 C C . LYS A 1 45 ? 11.383 5.851 -4.412 1.00 0.00 45 LYS A C 6
ATOM 7448 O O . LYS A 1 45 ? 11.962 5.031 -3.678 1.00 0.00 45 LYS A O 6
ATOM 7467 N N . ALA A 1 46 ? 10.784 5.496 -5.502 1.00 0.00 46 ALA A N 6
ATOM 7468 C CA . ALA A 1 46 ? 10.731 4.112 -5.927 1.00 0.00 46 ALA A CA 6
ATOM 7469 C C . ALA A 1 46 ? 12.050 3.708 -6.570 1.00 0.00 46 ALA A C 6
ATOM 7470 O O . ALA A 1 46 ? 12.260 2.548 -6.927 1.00 0.00 46 ALA A O 6
ATOM 7477 N N . ALA A 1 47 ? 12.921 4.690 -6.734 1.00 0.00 47 ALA A N 6
ATOM 7478 C CA . ALA A 1 47 ? 14.248 4.486 -7.280 1.00 0.00 47 ALA A CA 6
ATOM 7479 C C . ALA A 1 47 ? 15.221 4.035 -6.193 1.00 0.00 47 ALA A C 6
ATOM 7480 O O . ALA A 1 47 ? 16.368 3.724 -6.472 1.00 0.00 47 ALA A O 6
ATOM 7487 N N . ASP A 1 48 ? 14.760 4.012 -4.955 1.00 0.00 48 ASP A N 6
ATOM 7488 C CA . ASP A 1 48 ? 15.590 3.521 -3.845 1.00 0.00 48 ASP A CA 6
ATOM 7489 C C . ASP A 1 48 ? 14.831 2.498 -3.060 1.00 0.00 48 ASP A C 6
ATOM 7490 O O . ASP A 1 48 ? 15.373 1.457 -2.656 1.00 0.00 48 ASP A O 6
ATOM 7499 N N . CYS A 1 49 ? 13.579 2.768 -2.824 1.00 0.00 49 CYS A N 6
ATOM 7500 C CA . CYS A 1 49 ? 12.812 1.851 -2.035 1.00 0.00 49 CYS A CA 6
ATOM 7501 C C . CYS A 1 49 ? 11.584 1.271 -2.754 1.00 0.00 49 CYS A C 6
ATOM 7502 O O . CYS A 1 49 ? 11.065 1.839 -3.711 1.00 0.00 49 CYS A O 6
ATOM 7510 N N . ASP A 1 50 ? 11.164 0.131 -2.250 1.00 0.00 50 ASP A N 6
ATOM 7511 C CA . ASP A 1 50 ? 10.001 -0.618 -2.675 1.00 0.00 50 ASP A CA 6
ATOM 7512 C C . ASP A 1 50 ? 9.040 -0.565 -1.516 1.00 0.00 50 ASP A C 6
ATOM 7513 O O . ASP A 1 50 ? 9.417 -0.158 -0.399 1.00 0.00 50 ASP A O 6
ATOM 7522 N N . LEU A 1 51 ? 7.862 -0.974 -1.718 1.00 0.00 51 LEU A N 6
ATOM 7523 C CA . LEU A 1 51 ? 6.897 -0.851 -0.703 1.00 0.00 51 LEU A CA 6
ATOM 7524 C C . LEU A 1 51 ? 6.391 -2.233 -0.334 1.00 0.00 51 LEU A C 6
ATOM 7525 O O . LEU A 1 51 ? 5.795 -2.915 -1.138 1.00 0.00 51 LEU A O 6
ATOM 7541 N N . GLN A 1 52 ? 6.674 -2.666 0.852 1.00 0.00 52 GLN A N 6
ATOM 7542 C CA . GLN A 1 52 ? 6.273 -3.980 1.245 1.00 0.00 52 GLN A CA 6
ATOM 7543 C C . GLN A 1 52 ? 5.123 -3.901 2.208 1.00 0.00 52 GLN A C 6
ATOM 7544 O O . GLN A 1 52 ? 5.220 -3.304 3.275 1.00 0.00 52 GLN A O 6
ATOM 7558 N N . ILE A 1 53 ? 4.042 -4.490 1.839 1.00 0.00 53 ILE A N 6
ATOM 7559 C CA . ILE A 1 53 ? 2.834 -4.342 2.586 1.00 0.00 53 ILE A CA 6
ATOM 7560 C C . ILE A 1 53 ? 2.544 -5.623 3.350 1.00 0.00 53 ILE A C 6
ATOM 7561 O O . ILE A 1 53 ? 2.727 -6.707 2.837 1.00 0.00 53 ILE A O 6
ATOM 7577 N N . THR A 1 54 ? 2.173 -5.493 4.570 1.00 0.00 54 THR A N 6
ATOM 7578 C CA . THR A 1 54 ? 1.781 -6.610 5.378 1.00 0.00 54 THR A CA 6
ATOM 7579 C C . THR A 1 54 ? 0.318 -6.410 5.763 1.00 0.00 54 THR A C 6
ATOM 7580 O O . THR A 1 54 ? -0.133 -5.308 5.797 1.00 0.00 54 THR A O 6
ATOM 7591 N N . ASN A 1 55 ? -0.418 -7.453 5.977 1.00 0.00 55 ASN A N 6
ATOM 7592 C CA . ASN A 1 55 ? -1.786 -7.320 6.443 1.00 0.00 55 ASN A CA 6
ATOM 7593 C C . ASN A 1 55 ? -1.757 -7.022 7.935 1.00 0.00 55 ASN A C 6
ATOM 7594 O O . ASN A 1 55 ? -0.874 -7.498 8.631 1.00 0.00 55 ASN A O 6
ATOM 7605 N N . ALA A 1 56 ? -2.685 -6.231 8.420 1.00 0.00 56 ALA A N 6
ATOM 7606 C CA . ALA A 1 56 ? -2.707 -5.860 9.835 1.00 0.00 56 ALA A CA 6
ATOM 7607 C C . ALA A 1 56 ? -3.490 -6.869 10.644 1.00 0.00 56 ALA A C 6
ATOM 7608 O O . ALA A 1 56 ? -3.310 -6.996 11.854 1.00 0.00 56 ALA A O 6
ATOM 7615 N N . GLN A 1 57 ? -4.344 -7.586 9.972 1.00 0.00 57 GLN A N 6
ATOM 7616 C CA . GLN A 1 57 ? -5.213 -8.538 10.604 1.00 0.00 57 GLN A CA 6
ATOM 7617 C C . GLN A 1 57 ? -4.621 -9.944 10.520 1.00 0.00 57 GLN A C 6
ATOM 7618 O O . GLN A 1 57 ? -4.529 -10.643 11.517 1.00 0.00 57 GLN A O 6
ATOM 7632 N N . THR A 1 58 ? -4.195 -10.341 9.335 1.00 0.00 58 THR A N 6
ATOM 7633 C CA . THR A 1 58 ? -3.691 -11.687 9.134 1.00 0.00 58 THR A CA 6
ATOM 7634 C C . THR A 1 58 ? -2.176 -11.715 9.294 1.00 0.00 58 THR A C 6
ATOM 7635 O O . THR A 1 58 ? -1.587 -12.758 9.592 1.00 0.00 58 THR A O 6
ATOM 7646 N N . LYS A 1 59 ? -1.570 -10.538 9.122 1.00 0.00 59 LYS A N 6
ATOM 7647 C CA . LYS A 1 59 ? -0.119 -10.330 9.126 1.00 0.00 59 LYS A CA 6
ATOM 7648 C C . LYS A 1 59 ? 0.561 -10.970 7.906 1.00 0.00 59 LYS A C 6
ATOM 7649 O O . LYS A 1 59 ? 1.778 -11.159 7.883 1.00 0.00 59 LYS A O 6
ATOM 7668 N N . GLU A 1 60 ? -0.233 -11.238 6.876 1.00 0.00 60 GLU A N 6
ATOM 7669 C CA . GLU A 1 60 ? 0.269 -11.774 5.618 1.00 0.00 60 GLU A CA 6
ATOM 7670 C C . GLU A 1 60 ? 1.069 -10.692 4.894 1.00 0.00 60 GLU A C 6
ATOM 7671 O O . GLU A 1 60 ? 0.567 -9.592 4.691 1.00 0.00 60 GLU A O 6
ATOM 7683 N N . GLU A 1 61 ? 2.285 -10.981 4.536 1.00 0.00 61 GLU A N 6
ATOM 7684 C CA . GLU A 1 61 ? 3.077 -10.063 3.805 1.00 0.00 61 GLU A CA 6
ATOM 7685 C C . GLU A 1 61 ? 2.852 -10.221 2.335 1.00 0.00 61 GLU A C 6
ATOM 7686 O O . GLU A 1 61 ? 2.940 -11.325 1.789 1.00 0.00 61 GLU A O 6
ATOM 7698 N N . TYR A 1 62 ? 2.551 -9.136 1.715 1.00 0.00 62 TYR A N 6
ATOM 7699 C CA . TYR A 1 62 ? 2.305 -9.092 0.310 1.00 0.00 62 TYR A CA 6
ATOM 7700 C C . TYR A 1 62 ? 3.598 -8.753 -0.376 1.00 0.00 62 TYR A C 6
ATOM 7701 O O . TYR A 1 62 ? 4.053 -7.601 -0.362 1.00 0.00 62 TYR A O 6
ATOM 7719 N N . THR A 1 63 ? 4.212 -9.753 -0.898 1.00 0.00 63 THR A N 6
ATOM 7720 C CA . THR A 1 63 ? 5.483 -9.626 -1.511 1.00 0.00 63 THR A CA 6
ATOM 7721 C C . THR A 1 63 ? 5.368 -9.535 -3.041 1.00 0.00 63 THR A C 6
ATOM 7722 O O . THR A 1 63 ? 6.103 -8.776 -3.689 1.00 0.00 63 THR A O 6
ATOM 7733 N N . ASP A 1 64 ? 4.415 -10.262 -3.606 1.00 0.00 64 ASP A N 6
ATOM 7734 C CA . ASP A 1 64 ? 4.223 -10.287 -5.056 1.00 0.00 64 ASP A CA 6
ATOM 7735 C C . ASP A 1 64 ? 3.340 -9.128 -5.433 1.00 0.00 64 ASP A C 6
ATOM 7736 O O . ASP A 1 64 ? 2.314 -8.920 -4.802 1.00 0.00 64 ASP A O 6
ATOM 7745 N N . ASP A 1 65 ? 3.684 -8.411 -6.485 1.00 0.00 65 ASP A N 6
ATOM 7746 C CA . ASP A 1 65 ? 2.939 -7.193 -6.898 1.00 0.00 65 ASP A CA 6
ATOM 7747 C C . ASP A 1 65 ? 1.538 -7.514 -7.375 1.00 0.00 65 ASP A C 6
ATOM 7748 O O . ASP A 1 65 ? 0.694 -6.618 -7.525 1.00 0.00 65 ASP A O 6
ATOM 7757 N N . ASN A 1 66 ? 1.289 -8.777 -7.593 1.00 0.00 66 ASN A N 6
ATOM 7758 C CA . ASN A 1 66 ? 0.015 -9.239 -8.087 1.00 0.00 66 ASN A CA 6
ATOM 7759 C C . ASN A 1 66 ? -0.918 -9.570 -6.944 1.00 0.00 66 ASN A C 6
ATOM 7760 O O . ASN A 1 66 ? -2.058 -9.977 -7.167 1.00 0.00 66 ASN A O 6
ATOM 7771 N N . ALA A 1 67 ? -0.426 -9.418 -5.715 1.00 0.00 67 ALA A N 6
ATOM 7772 C CA . ALA A 1 67 ? -1.252 -9.588 -4.533 1.00 0.00 67 ALA A CA 6
ATOM 7773 C C . ALA A 1 67 ? -2.315 -8.505 -4.527 1.00 0.00 67 ALA A C 6
ATOM 7774 O O . ALA A 1 67 ? -2.082 -7.440 -5.053 1.00 0.00 67 ALA A O 6
ATOM 7781 N N . LEU A 1 68 ? -3.467 -8.776 -4.002 1.00 0.00 68 LEU A N 6
ATOM 7782 C CA . LEU A 1 68 ? -4.535 -7.795 -4.012 1.00 0.00 68 LEU A CA 6
ATOM 7783 C C . LEU A 1 68 ? -4.940 -7.430 -2.598 1.00 0.00 68 LEU A C 6
ATOM 7784 O O . LEU A 1 68 ? -5.003 -8.308 -1.725 1.00 0.00 68 LEU A O 6
ATOM 7800 N N . ILE A 1 69 ? -5.161 -6.161 -2.342 1.00 0.00 69 ILE A N 6
ATOM 7801 C CA . ILE A 1 69 ? -5.647 -5.769 -1.041 1.00 0.00 69 ILE A CA 6
ATOM 7802 C C . ILE A 1 69 ? -7.044 -5.154 -1.168 1.00 0.00 69 ILE A C 6
ATOM 7803 O O . ILE A 1 69 ? -7.244 -4.177 -1.893 1.00 0.00 69 ILE A O 6
ATOM 7819 N N . PRO A 1 70 ? -8.030 -5.772 -0.537 1.00 0.00 70 PRO A N 6
ATOM 7820 C CA . PRO A 1 70 ? -9.390 -5.264 -0.501 1.00 0.00 70 PRO A CA 6
ATOM 7821 C C . PRO A 1 70 ? -9.607 -4.221 0.589 1.00 0.00 70 PRO A C 6
ATOM 7822 O O . PRO A 1 70 ? -8.919 -4.210 1.610 1.00 0.00 70 PRO A O 6
ATOM 7833 N N . LYS A 1 71 ? -10.636 -3.394 0.398 1.00 0.00 71 LYS A N 6
ATOM 7834 C CA . LYS A 1 71 ? -11.049 -2.368 1.381 1.00 0.00 71 LYS A CA 6
ATOM 7835 C C . LYS A 1 71 ? -11.722 -3.016 2.591 1.00 0.00 71 LYS A C 6
ATOM 7836 O O . LYS A 1 71 ? -12.244 -2.357 3.488 1.00 0.00 71 LYS A O 6
ATOM 7855 N N . ASN A 1 72 ? -11.740 -4.314 2.556 1.00 0.00 72 ASN A N 6
ATOM 7856 C CA . ASN A 1 72 ? -12.251 -5.132 3.624 1.00 0.00 72 ASN A CA 6
ATOM 7857 C C . ASN A 1 72 ? -11.159 -5.413 4.629 1.00 0.00 72 ASN A C 6
ATOM 7858 O O . ASN A 1 72 ? -11.435 -5.762 5.773 1.00 0.00 72 ASN A O 6
ATOM 7869 N N . SER A 1 73 ? -9.925 -5.230 4.216 1.00 0.00 73 SER A N 6
ATOM 7870 C CA . SER A 1 73 ? -8.804 -5.556 5.040 1.00 0.00 73 SER A CA 6
ATOM 7871 C C . SER A 1 73 ? -7.986 -4.322 5.393 1.00 0.00 73 SER A C 6
ATOM 7872 O O . SER A 1 73 ? -7.976 -3.330 4.664 1.00 0.00 73 SER A O 6
ATOM 7880 N N . SER A 1 74 ? -7.347 -4.382 6.528 1.00 0.00 74 SER A N 6
ATOM 7881 C CA . SER A 1 74 ? -6.474 -3.343 6.965 1.00 0.00 74 SER A CA 6
ATOM 7882 C C . SER A 1 74 ? -5.050 -3.864 6.796 1.00 0.00 74 SER A C 6
ATOM 7883 O O . SER A 1 74 ? -4.780 -5.042 7.087 1.00 0.00 74 SER A O 6
ATOM 7891 N N . VAL A 1 75 ? -4.158 -3.036 6.304 1.00 0.00 75 VAL A N 6
ATOM 7892 C CA . VAL A 1 75 ? -2.798 -3.453 6.063 1.00 0.00 75 VAL A CA 6
ATOM 7893 C C . VAL A 1 75 ? -1.754 -2.497 6.701 1.00 0.00 75 VAL A C 6
ATOM 7894 O O . VAL A 1 75 ? -2.050 -1.354 7.042 1.00 0.00 75 VAL A O 6
ATOM 7907 N N . ILE A 1 76 ? -0.567 -3.008 6.884 1.00 0.00 76 ILE A N 6
ATOM 7908 C CA . ILE A 1 76 ? 0.564 -2.308 7.453 1.00 0.00 76 ILE A CA 6
ATOM 7909 C C . ILE A 1 76 ? 1.548 -2.076 6.328 1.00 0.00 76 ILE A C 6
ATOM 7910 O O . ILE A 1 76 ? 1.930 -3.016 5.634 1.00 0.00 76 ILE A O 6
ATOM 7926 N N . VAL A 1 77 ? 1.943 -0.870 6.136 1.00 0.00 77 VAL A N 6
ATOM 7927 C CA . VAL A 1 77 ? 2.832 -0.539 5.059 1.00 0.00 77 VAL A CA 6
ATOM 7928 C C . VAL A 1 77 ? 4.247 -0.375 5.585 1.00 0.00 77 VAL A C 6
ATOM 7929 O O . VAL A 1 77 ? 4.489 0.432 6.495 1.00 0.00 77 VAL A O 6
ATOM 7942 N N . ARG A 1 78 ? 5.165 -1.137 5.034 1.00 0.00 78 ARG A N 6
ATOM 7943 C CA . ARG A 1 78 ? 6.536 -1.102 5.455 1.00 0.00 78 ARG A CA 6
ATOM 7944 C C . ARG A 1 78 ? 7.439 -0.773 4.261 1.00 0.00 78 ARG A C 6
ATOM 7945 O O . ARG A 1 78 ? 7.404 -1.443 3.233 1.00 0.00 78 ARG A O 6
ATOM 7966 N N . ARG A 1 79 ? 8.227 0.253 4.393 1.00 0.00 79 ARG A N 6
ATOM 7967 C CA . ARG A 1 79 ? 9.105 0.692 3.315 1.00 0.00 79 ARG A CA 6
ATOM 7968 C C . ARG A 1 79 ? 10.390 -0.123 3.330 1.00 0.00 79 ARG A C 6
ATOM 7969 O O . ARG A 1 79 ? 11.109 -0.134 4.332 1.00 0.00 79 ARG A O 6
ATOM 7990 N N . ILE A 1 80 ? 10.671 -0.818 2.247 1.00 0.00 80 ILE A N 6
ATOM 7991 C CA . ILE A 1 80 ? 11.862 -1.654 2.170 1.00 0.00 80 ILE A CA 6
ATOM 7992 C C . ILE A 1 80 ? 12.698 -1.251 0.948 1.00 0.00 80 ILE A C 6
ATOM 7993 O O . ILE A 1 80 ? 12.164 -0.700 0.024 1.00 0.00 80 ILE A O 6
ATOM 8009 N N . PRO A 1 81 ? 14.010 -1.470 0.944 1.00 0.00 81 PRO A N 6
ATOM 8010 C CA . PRO A 1 81 ? 14.863 -1.110 -0.210 1.00 0.00 81 PRO A CA 6
ATOM 8011 C C . PRO A 1 81 ? 14.596 -2.013 -1.426 1.00 0.00 81 PRO A C 6
ATOM 8012 O O . PRO A 1 81 ? 14.438 -3.219 -1.273 1.00 0.00 81 PRO A O 6
ATOM 8023 N N . ILE A 1 82 ? 14.557 -1.436 -2.627 1.00 0.00 82 ILE A N 6
ATOM 8024 C CA . ILE A 1 82 ? 14.354 -2.238 -3.859 1.00 0.00 82 ILE A CA 6
ATOM 8025 C C . ILE A 1 82 ? 15.562 -3.120 -4.124 1.00 0.00 82 ILE A C 6
ATOM 8026 O O . ILE A 1 82 ? 15.450 -4.220 -4.661 1.00 0.00 82 ILE A O 6
ATOM 8042 N N . GLY A 1 83 ? 16.703 -2.621 -3.731 1.00 0.00 83 GLY A N 6
ATOM 8043 C CA . GLY A 1 83 ? 17.933 -3.321 -3.925 1.00 0.00 83 GLY A CA 6
ATOM 8044 C C . GLY A 1 83 ? 19.060 -2.374 -4.244 1.00 0.00 83 GLY A C 6
ATOM 8045 O O . GLY A 1 83 ? 19.988 -2.719 -4.978 1.00 0.00 83 GLY A O 6
ATOM 8049 N N . GLY A 1 84 ? 18.961 -1.166 -3.732 1.00 0.00 84 GLY A N 6
ATOM 8050 C CA . GLY A 1 84 ? 19.963 -0.177 -3.960 1.00 0.00 84 GLY A CA 6
ATOM 8051 C C . GLY A 1 84 ? 19.361 0.957 -4.713 1.00 0.00 84 GLY A C 6
ATOM 8052 O O . GLY A 1 84 ? 18.252 0.816 -5.228 1.00 0.00 84 GLY A O 6
ATOM 8056 N N . VAL A 1 85 ? 20.028 2.075 -4.758 1.00 0.00 85 VAL A N 6
ATOM 8057 C CA . VAL A 1 85 ? 19.526 3.200 -5.504 1.00 0.00 85 VAL A CA 6
ATOM 8058 C C . VAL A 1 85 ? 19.761 2.967 -7.003 1.00 0.00 85 VAL A C 6
ATOM 8059 O O . VAL A 1 85 ? 20.901 2.856 -7.477 1.00 0.00 85 VAL A O 6
ATOM 8072 N N . LYS A 1 86 ? 18.691 2.808 -7.719 1.00 0.00 86 LYS A N 6
ATOM 8073 C CA . LYS A 1 86 ? 18.763 2.517 -9.123 1.00 0.00 86 LYS A CA 6
ATOM 8074 C C . LYS A 1 86 ? 18.104 3.630 -9.914 1.00 0.00 86 LYS A C 6
ATOM 8075 O O . LYS A 1 86 ? 16.915 3.513 -10.267 1.00 0.00 86 LYS A O 6
ATOM 8095 N N . GLY A 1 1 ? -18.142 4.401 -11.816 1.00 0.00 1 GLY A N 7
ATOM 8096 C CA . GLY A 1 1 ? -18.227 5.119 -10.546 1.00 0.00 1 GLY A CA 7
ATOM 8097 C C . GLY A 1 1 ? -18.926 4.279 -9.503 1.00 0.00 1 GLY A C 7
ATOM 8098 O O . GLY A 1 1 ? -19.832 3.509 -9.841 1.00 0.00 1 GLY A O 7
ATOM 8104 N N . PRO A 1 2 ? -18.515 4.372 -8.229 1.00 0.00 2 PRO A N 7
ATOM 8105 C CA . PRO A 1 2 ? -19.107 3.574 -7.157 1.00 0.00 2 PRO A CA 7
ATOM 8106 C C . PRO A 1 2 ? -20.514 4.043 -6.788 1.00 0.00 2 PRO A C 7
ATOM 8107 O O . PRO A 1 2 ? -20.767 5.257 -6.666 1.00 0.00 2 PRO A O 7
ATOM 8118 N N . LEU A 1 3 ? -21.426 3.100 -6.634 1.00 0.00 3 LEU A N 7
ATOM 8119 C CA . LEU A 1 3 ? -22.787 3.410 -6.216 1.00 0.00 3 LEU A CA 7
ATOM 8120 C C . LEU A 1 3 ? -22.780 3.783 -4.745 1.00 0.00 3 LEU A C 7
ATOM 8121 O O . LEU A 1 3 ? -23.439 4.733 -4.316 1.00 0.00 3 LEU A O 7
ATOM 8137 N N . GLY A 1 4 ? -22.011 3.050 -3.988 1.00 0.00 4 GLY A N 7
ATOM 8138 C CA . GLY A 1 4 ? -21.850 3.326 -2.606 1.00 0.00 4 GLY A CA 7
ATOM 8139 C C . GLY A 1 4 ? -20.616 2.668 -2.097 1.00 0.00 4 GLY A C 7
ATOM 8140 O O . GLY A 1 4 ? -20.006 1.881 -2.829 1.00 0.00 4 GLY A O 7
ATOM 8144 N N . SER A 1 5 ? -20.249 2.981 -0.867 1.00 0.00 5 SER A N 7
ATOM 8145 C CA . SER A 1 5 ? -19.073 2.427 -0.213 1.00 0.00 5 SER A CA 7
ATOM 8146 C C . SER A 1 5 ? -17.804 2.711 -1.023 1.00 0.00 5 SER A C 7
ATOM 8147 O O . SER A 1 5 ? -17.334 1.863 -1.799 1.00 0.00 5 SER A O 7
ATOM 8155 N N . MET A 1 6 ? -17.284 3.917 -0.880 1.00 0.00 6 MET A N 7
ATOM 8156 C CA . MET A 1 6 ? -16.080 4.291 -1.580 1.00 0.00 6 MET A CA 7
ATOM 8157 C C . MET A 1 6 ? -14.926 3.534 -1.000 1.00 0.00 6 MET A C 7
ATOM 8158 O O . MET A 1 6 ? -14.775 3.447 0.232 1.00 0.00 6 MET A O 7
ATOM 8172 N N . SER A 1 7 ? -14.129 2.988 -1.854 1.00 0.00 7 SER A N 7
ATOM 8173 C CA . SER A 1 7 ? -13.112 2.115 -1.460 1.00 0.00 7 SER A CA 7
ATOM 8174 C C . SER A 1 7 ? -11.928 2.844 -0.937 1.00 0.00 7 SER A C 7
ATOM 8175 O O . SER A 1 7 ? -11.279 3.609 -1.643 1.00 0.00 7 SER A O 7
ATOM 8183 N N . CYS A 1 8 ? -11.686 2.626 0.305 1.00 0.00 8 CYS A N 7
ATOM 8184 C CA . CYS A 1 8 ? -10.634 3.230 1.001 1.00 0.00 8 CYS A CA 7
ATOM 8185 C C . CYS A 1 8 ? -10.010 2.212 1.935 1.00 0.00 8 CYS A C 7
ATOM 8186 O O . CYS A 1 8 ? -10.715 1.469 2.613 1.00 0.00 8 CYS A O 7
ATOM 8194 N N . VAL A 1 9 ? -8.713 2.141 1.916 1.00 0.00 9 VAL A N 7
ATOM 8195 C CA . VAL A 1 9 ? -7.982 1.203 2.741 1.00 0.00 9 VAL A CA 7
ATOM 8196 C C . VAL A 1 9 ? -7.309 1.939 3.854 1.00 0.00 9 VAL A C 7
ATOM 8197 O O . VAL A 1 9 ? -6.634 2.953 3.617 1.00 0.00 9 VAL A O 7
ATOM 8210 N N . HIS A 1 10 ? -7.538 1.470 5.053 1.00 0.00 10 HIS A N 7
ATOM 8211 C CA . HIS A 1 10 ? -6.890 1.986 6.209 1.00 0.00 10 HIS A CA 7
ATOM 8212 C C . HIS A 1 10 ? -5.518 1.395 6.277 1.00 0.00 10 HIS A C 7
ATOM 8213 O O . HIS A 1 10 ? -5.350 0.211 6.561 1.00 0.00 10 HIS A O 7
ATOM 8227 N N . TYR A 1 11 ? -4.558 2.182 5.964 1.00 0.00 11 TYR A N 7
ATOM 8228 C CA . TYR A 1 11 ? -3.207 1.740 5.960 1.00 0.00 11 TYR A CA 7
ATOM 8229 C C . TYR A 1 11 ? -2.446 2.543 6.974 1.00 0.00 11 TYR A C 7
ATOM 8230 O O . TYR A 1 11 ? -2.724 3.727 7.151 1.00 0.00 11 TYR A O 7
ATOM 8248 N N . LYS A 1 12 ? -1.536 1.935 7.671 1.00 0.00 12 LYS A N 7
ATOM 8249 C CA . LYS A 1 12 ? -0.723 2.703 8.559 1.00 0.00 12 LYS A CA 7
ATOM 8250 C C . LYS A 1 12 ? 0.723 2.509 8.233 1.00 0.00 12 LYS A C 7
ATOM 8251 O O . LYS A 1 12 ? 1.220 1.384 8.152 1.00 0.00 12 LYS A O 7
ATOM 8270 N N . PHE A 1 13 ? 1.376 3.593 7.992 1.00 0.00 13 PHE A N 7
ATOM 8271 C CA . PHE A 1 13 ? 2.779 3.593 7.714 1.00 0.00 13 PHE A CA 7
ATOM 8272 C C . PHE A 1 13 ? 3.493 3.494 9.047 1.00 0.00 13 PHE A C 7
ATOM 8273 O O . PHE A 1 13 ? 2.905 3.843 10.096 1.00 0.00 13 PHE A O 7
ATOM 8290 N N . SER A 1 14 ? 4.717 3.040 9.033 1.00 0.00 14 SER A N 7
ATOM 8291 C CA . SER A 1 14 ? 5.522 2.958 10.234 1.00 0.00 14 SER A CA 7
ATOM 8292 C C . SER A 1 14 ? 5.633 4.347 10.898 1.00 0.00 14 SER A C 7
ATOM 8293 O O . SER A 1 14 ? 5.539 4.476 12.114 1.00 0.00 14 SER A O 7
ATOM 8301 N N . SER A 1 15 ? 5.739 5.375 10.074 1.00 0.00 15 SER A N 7
ATOM 8302 C CA . SER A 1 15 ? 5.856 6.732 10.528 1.00 0.00 15 SER A CA 7
ATOM 8303 C C . SER A 1 15 ? 4.482 7.403 10.739 1.00 0.00 15 SER A C 7
ATOM 8304 O O . SER A 1 15 ? 4.388 8.491 11.325 1.00 0.00 15 SER A O 7
ATOM 8312 N N . LYS A 1 16 ? 3.427 6.729 10.318 1.00 0.00 16 LYS A N 7
ATOM 8313 C CA . LYS A 1 16 ? 2.094 7.297 10.374 1.00 0.00 16 LYS A CA 7
ATOM 8314 C C . LYS A 1 16 ? 1.530 7.086 11.767 1.00 0.00 16 LYS A C 7
ATOM 8315 O O . LYS A 1 16 ? 0.828 7.958 12.304 1.00 0.00 16 LYS A O 7
ATOM 8334 N N . LEU A 1 17 ? 1.847 5.902 12.339 1.00 0.00 17 LEU A N 7
ATOM 8335 C CA . LEU A 1 17 ? 1.426 5.451 13.692 1.00 0.00 17 LEU A CA 7
ATOM 8336 C C . LEU A 1 17 ? -0.062 5.076 13.669 1.00 0.00 17 LEU A C 7
ATOM 8337 O O . LEU A 1 17 ? -0.460 3.982 14.077 1.00 0.00 17 LEU A O 7
ATOM 8353 N N . ASN A 1 18 ? -0.843 5.979 13.177 1.00 0.00 18 ASN A N 7
ATOM 8354 C CA . ASN A 1 18 ? -2.263 5.830 13.044 1.00 0.00 18 ASN A CA 7
ATOM 8355 C C . ASN A 1 18 ? -2.551 5.467 11.613 1.00 0.00 18 ASN A C 7
ATOM 8356 O O . ASN A 1 18 ? -1.650 5.539 10.766 1.00 0.00 18 ASN A O 7
ATOM 8367 N N . TYR A 1 19 ? -3.764 5.090 11.318 1.00 0.00 19 TYR A N 7
ATOM 8368 C CA . TYR A 1 19 ? -4.100 4.698 9.969 1.00 0.00 19 TYR A CA 7
ATOM 8369 C C . TYR A 1 19 ? -4.524 5.887 9.149 1.00 0.00 19 TYR A C 7
ATOM 8370 O O . TYR A 1 19 ? -4.978 6.908 9.685 1.00 0.00 19 TYR A O 7
ATOM 8388 N N . ASP A 1 20 ? -4.371 5.756 7.874 1.00 0.00 20 ASP A N 7
ATOM 8389 C CA . ASP A 1 20 ? -4.770 6.745 6.905 1.00 0.00 20 ASP A CA 7
ATOM 8390 C C . ASP A 1 20 ? -5.622 6.003 5.880 1.00 0.00 20 ASP A C 7
ATOM 8391 O O . ASP A 1 20 ? -5.768 4.788 6.004 1.00 0.00 20 ASP A O 7
ATOM 8400 N N . THR A 1 21 ? -6.152 6.667 4.885 1.00 0.00 21 THR A N 7
ATOM 8401 C CA . THR A 1 21 ? -7.078 6.038 3.984 1.00 0.00 21 THR A CA 7
ATOM 8402 C C . THR A 1 21 ? -6.764 6.335 2.548 1.00 0.00 21 THR A C 7
ATOM 8403 O O . THR A 1 21 ? -6.779 7.493 2.117 1.00 0.00 21 THR A O 7
ATOM 8414 N N . VAL A 1 22 ? -6.466 5.306 1.810 1.00 0.00 22 VAL A N 7
ATOM 8415 C CA . VAL A 1 22 ? -6.204 5.462 0.418 1.00 0.00 22 VAL A CA 7
ATOM 8416 C C . VAL A 1 22 ? -7.462 5.072 -0.376 1.00 0.00 22 VAL A C 7
ATOM 8417 O O . VAL A 1 22 ? -8.015 3.985 -0.188 1.00 0.00 22 VAL A O 7
ATOM 8430 N N . THR A 1 23 ? -7.948 5.984 -1.180 1.00 0.00 23 THR A N 7
ATOM 8431 C CA . THR A 1 23 ? -9.163 5.774 -1.948 1.00 0.00 23 THR A CA 7
ATOM 8432 C C . THR A 1 23 ? -8.846 5.208 -3.325 1.00 0.00 23 THR A C 7
ATOM 8433 O O . THR A 1 23 ? -7.835 5.583 -3.924 1.00 0.00 23 THR A O 7
ATOM 8444 N N . PHE A 1 24 ? -9.680 4.317 -3.826 1.00 0.00 24 PHE A N 7
ATOM 8445 C CA . PHE A 1 24 ? -9.450 3.747 -5.136 1.00 0.00 24 PHE A CA 7
ATOM 8446 C C . PHE A 1 24 ? -10.752 3.277 -5.751 1.00 0.00 24 PHE A C 7
ATOM 8447 O O . PHE A 1 24 ? -11.797 3.270 -5.091 1.00 0.00 24 PHE A O 7
ATOM 8464 N N . ASP A 1 25 ? -10.683 2.891 -6.994 1.00 0.00 25 ASP A N 7
ATOM 8465 C CA . ASP A 1 25 ? -11.821 2.372 -7.725 1.00 0.00 25 ASP A CA 7
ATOM 8466 C C . ASP A 1 25 ? -11.766 0.866 -7.725 1.00 0.00 25 ASP A C 7
ATOM 8467 O O . ASP A 1 25 ? -10.714 0.283 -7.971 1.00 0.00 25 ASP A O 7
ATOM 8476 N N . GLY A 1 26 ? -12.861 0.247 -7.432 1.00 0.00 26 GLY A N 7
ATOM 8477 C CA . GLY A 1 26 ? -12.901 -1.184 -7.381 1.00 0.00 26 GLY A CA 7
ATOM 8478 C C . GLY A 1 26 ? -13.031 -1.645 -5.969 1.00 0.00 26 GLY A C 7
ATOM 8479 O O . GLY A 1 26 ? -13.056 -0.823 -5.061 1.00 0.00 26 GLY A O 7
ATOM 8483 N N . LEU A 1 27 ? -13.109 -2.926 -5.760 1.00 0.00 27 LEU A N 7
ATOM 8484 C CA . LEU A 1 27 ? -13.264 -3.454 -4.419 1.00 0.00 27 LEU A CA 7
ATOM 8485 C C . LEU A 1 27 ? -11.870 -3.619 -3.818 1.00 0.00 27 LEU A C 7
ATOM 8486 O O . LEU A 1 27 ? -11.639 -3.407 -2.613 1.00 0.00 27 LEU A O 7
ATOM 8502 N N . HIS A 1 28 ? -10.948 -3.951 -4.670 1.00 0.00 28 HIS A N 7
ATOM 8503 C CA . HIS A 1 28 ? -9.581 -4.169 -4.292 1.00 0.00 28 HIS A CA 7
ATOM 8504 C C . HIS A 1 28 ? -8.625 -3.565 -5.272 1.00 0.00 28 HIS A C 7
ATOM 8505 O O . HIS A 1 28 ? -9.011 -3.176 -6.382 1.00 0.00 28 HIS A O 7
ATOM 8519 N N . ILE A 1 29 ? -7.409 -3.436 -4.850 1.00 0.00 29 ILE A N 7
ATOM 8520 C CA . ILE A 1 29 ? -6.393 -2.820 -5.633 1.00 0.00 29 ILE A CA 7
ATOM 8521 C C . ILE A 1 29 ? -5.106 -3.635 -5.621 1.00 0.00 29 ILE A C 7
ATOM 8522 O O . ILE A 1 29 ? -4.667 -4.100 -4.567 1.00 0.00 29 ILE A O 7
ATOM 8538 N N . SER A 1 30 ? -4.558 -3.870 -6.796 1.00 0.00 30 SER A N 7
ATOM 8539 C CA . SER A 1 30 ? -3.282 -4.528 -6.930 1.00 0.00 30 SER A CA 7
ATOM 8540 C C . SER A 1 30 ? -2.170 -3.668 -6.288 1.00 0.00 30 SER A C 7
ATOM 8541 O O . SER A 1 30 ? -2.187 -2.430 -6.375 1.00 0.00 30 SER A O 7
ATOM 8549 N N . LEU A 1 31 ? -1.230 -4.338 -5.674 1.00 0.00 31 LEU A N 7
ATOM 8550 C CA . LEU A 1 31 ? -0.147 -3.752 -4.912 1.00 0.00 31 LEU A CA 7
ATOM 8551 C C . LEU A 1 31 ? 0.661 -2.728 -5.700 1.00 0.00 31 LEU A C 7
ATOM 8552 O O . LEU A 1 31 ? 1.040 -1.702 -5.151 1.00 0.00 31 LEU A O 7
ATOM 8568 N N . CYS A 1 32 ? 0.923 -2.999 -6.968 1.00 0.00 32 CYS A N 7
ATOM 8569 C CA . CYS A 1 32 ? 1.652 -2.055 -7.812 1.00 0.00 32 CYS A CA 7
ATOM 8570 C C . CYS A 1 32 ? 0.953 -0.696 -7.824 1.00 0.00 32 CYS A C 7
ATOM 8571 O O . CYS A 1 32 ? 1.581 0.335 -7.594 1.00 0.00 32 CYS A O 7
ATOM 8579 N N . ASP A 1 33 ? -0.357 -0.717 -7.994 1.00 0.00 33 ASP A N 7
ATOM 8580 C CA . ASP A 1 33 ? -1.137 0.507 -8.083 1.00 0.00 33 ASP A CA 7
ATOM 8581 C C . ASP A 1 33 ? -1.183 1.162 -6.714 1.00 0.00 33 ASP A C 7
ATOM 8582 O O . ASP A 1 33 ? -0.965 2.370 -6.575 1.00 0.00 33 ASP A O 7
ATOM 8591 N N . LEU A 1 34 ? -1.365 0.325 -5.701 1.00 0.00 34 LEU A N 7
ATOM 8592 C CA . LEU A 1 34 ? -1.496 0.773 -4.318 1.00 0.00 34 LEU A CA 7
ATOM 8593 C C . LEU A 1 34 ? -0.228 1.434 -3.813 1.00 0.00 34 LEU A C 7
ATOM 8594 O O . LEU A 1 34 ? -0.281 2.521 -3.225 1.00 0.00 34 LEU A O 7
ATOM 8610 N N . LYS A 1 35 ? 0.911 0.809 -4.071 1.00 0.00 35 LYS A N 7
ATOM 8611 C CA . LYS A 1 35 ? 2.181 1.365 -3.660 1.00 0.00 35 LYS A CA 7
ATOM 8612 C C . LYS A 1 35 ? 2.412 2.690 -4.323 1.00 0.00 35 LYS A C 7
ATOM 8613 O O . LYS A 1 35 ? 2.806 3.628 -3.675 1.00 0.00 35 LYS A O 7
ATOM 8632 N N . LYS A 1 36 ? 2.096 2.775 -5.607 1.00 0.00 36 LYS A N 7
ATOM 8633 C CA . LYS A 1 36 ? 2.263 4.019 -6.350 1.00 0.00 36 LYS A CA 7
ATOM 8634 C C . LYS A 1 36 ? 1.404 5.139 -5.780 1.00 0.00 36 LYS A C 7
ATOM 8635 O O . LYS A 1 36 ? 1.835 6.304 -5.754 1.00 0.00 36 LYS A O 7
ATOM 8654 N N . GLN A 1 37 ? 0.219 4.796 -5.294 1.00 0.00 37 GLN A N 7
ATOM 8655 C CA . GLN A 1 37 ? -0.644 5.784 -4.681 1.00 0.00 37 GLN A CA 7
ATOM 8656 C C . GLN A 1 37 ? -0.071 6.222 -3.353 1.00 0.00 37 GLN A C 7
ATOM 8657 O O . GLN A 1 37 ? 0.026 7.398 -3.086 1.00 0.00 37 GLN A O 7
ATOM 8671 N N . ILE A 1 38 ? 0.364 5.267 -2.548 1.00 0.00 38 ILE A N 7
ATOM 8672 C CA . ILE A 1 38 ? 0.905 5.571 -1.224 1.00 0.00 38 ILE A CA 7
ATOM 8673 C C . ILE A 1 38 ? 2.248 6.315 -1.325 1.00 0.00 38 ILE A C 7
ATOM 8674 O O . ILE A 1 38 ? 2.510 7.260 -0.566 1.00 0.00 38 ILE A O 7
ATOM 8690 N N . MET A 1 39 ? 3.068 5.922 -2.285 1.00 0.00 39 MET A N 7
ATOM 8691 C CA . MET A 1 39 ? 4.341 6.588 -2.520 1.00 0.00 39 MET A CA 7
ATOM 8692 C C . MET A 1 39 ? 4.105 8.030 -2.945 1.00 0.00 39 MET A C 7
ATOM 8693 O O . MET A 1 39 ? 4.817 8.929 -2.524 1.00 0.00 39 MET A O 7
ATOM 8707 N N . GLY A 1 40 ? 3.086 8.240 -3.757 1.00 0.00 40 GLY A N 7
ATOM 8708 C CA . GLY A 1 40 ? 2.713 9.580 -4.189 1.00 0.00 40 GLY A CA 7
ATOM 8709 C C . GLY A 1 40 ? 2.040 10.366 -3.073 1.00 0.00 40 GLY A C 7
ATOM 8710 O O . GLY A 1 40 ? 2.152 11.577 -2.995 1.00 0.00 40 GLY A O 7
ATOM 8714 N N . ARG A 1 41 ? 1.338 9.655 -2.233 1.00 0.00 41 ARG A N 7
ATOM 8715 C CA . ARG A 1 41 ? 0.604 10.197 -1.090 1.00 0.00 41 ARG A CA 7
ATOM 8716 C C . ARG A 1 41 ? 1.563 10.811 -0.068 1.00 0.00 41 ARG A C 7
ATOM 8717 O O . ARG A 1 41 ? 1.412 11.970 0.329 1.00 0.00 41 ARG A O 7
ATOM 8738 N N . GLU A 1 42 ? 2.565 10.039 0.314 1.00 0.00 42 GLU A N 7
ATOM 8739 C CA . GLU A 1 42 ? 3.491 10.431 1.374 1.00 0.00 42 GLU A CA 7
ATOM 8740 C C . GLU A 1 42 ? 4.745 11.095 0.854 1.00 0.00 42 GLU A C 7
ATOM 8741 O O . GLU A 1 42 ? 5.465 11.746 1.615 1.00 0.00 42 GLU A O 7
ATOM 8753 N N . LYS A 1 43 ? 4.998 10.900 -0.415 1.00 0.00 43 LYS A N 7
ATOM 8754 C CA . LYS A 1 43 ? 6.178 11.378 -1.136 1.00 0.00 43 LYS A CA 7
ATOM 8755 C C . LYS A 1 43 ? 7.380 10.486 -0.903 1.00 0.00 43 LYS A C 7
ATOM 8756 O O . LYS A 1 43 ? 8.314 10.825 -0.168 1.00 0.00 43 LYS A O 7
ATOM 8775 N N . LEU A 1 44 ? 7.305 9.314 -1.459 1.00 0.00 44 LEU A N 7
ATOM 8776 C CA . LEU A 1 44 ? 8.398 8.380 -1.404 1.00 0.00 44 LEU A CA 7
ATOM 8777 C C . LEU A 1 44 ? 9.235 8.422 -2.660 1.00 0.00 44 LEU A C 7
ATOM 8778 O O . LEU A 1 44 ? 8.827 8.977 -3.692 1.00 0.00 44 LEU A O 7
ATOM 8794 N N . LYS A 1 45 ? 10.388 7.823 -2.562 1.00 0.00 45 LYS A N 7
ATOM 8795 C CA . LYS A 1 45 ? 11.309 7.677 -3.652 1.00 0.00 45 LYS A CA 7
ATOM 8796 C C . LYS A 1 45 ? 11.310 6.215 -4.121 1.00 0.00 45 LYS A C 7
ATOM 8797 O O . LYS A 1 45 ? 11.906 5.326 -3.489 1.00 0.00 45 LYS A O 7
ATOM 8816 N N . ALA A 1 46 ? 10.627 5.970 -5.210 1.00 0.00 46 ALA A N 7
ATOM 8817 C CA . ALA A 1 46 ? 10.401 4.619 -5.712 1.00 0.00 46 ALA A CA 7
ATOM 8818 C C . ALA A 1 46 ? 11.643 4.011 -6.367 1.00 0.00 46 ALA A C 7
ATOM 8819 O O . ALA A 1 46 ? 11.707 2.807 -6.593 1.00 0.00 46 ALA A O 7
ATOM 8826 N N . ALA A 1 47 ? 12.629 4.835 -6.653 1.00 0.00 47 ALA A N 7
ATOM 8827 C CA . ALA A 1 47 ? 13.871 4.355 -7.244 1.00 0.00 47 ALA A CA 7
ATOM 8828 C C . ALA A 1 47 ? 14.892 4.040 -6.153 1.00 0.00 47 ALA A C 7
ATOM 8829 O O . ALA A 1 47 ? 16.042 3.666 -6.425 1.00 0.00 47 ALA A O 7
ATOM 8836 N N . ASP A 1 48 ? 14.472 4.202 -4.923 1.00 0.00 48 ASP A N 7
ATOM 8837 C CA . ASP A 1 48 ? 15.332 3.955 -3.774 1.00 0.00 48 ASP A CA 7
ATOM 8838 C C . ASP A 1 48 ? 14.759 2.864 -2.902 1.00 0.00 48 ASP A C 7
ATOM 8839 O O . ASP A 1 48 ? 15.488 2.035 -2.356 1.00 0.00 48 ASP A O 7
ATOM 8848 N N . CYS A 1 49 ? 13.467 2.831 -2.793 1.00 0.00 49 CYS A N 7
ATOM 8849 C CA . CYS A 1 49 ? 12.847 1.899 -1.911 1.00 0.00 49 CYS A CA 7
ATOM 8850 C C . CYS A 1 49 ? 11.607 1.290 -2.520 1.00 0.00 49 CYS A C 7
ATOM 8851 O O . CYS A 1 49 ? 11.048 1.811 -3.496 1.00 0.00 49 CYS A O 7
ATOM 8859 N N . ASP A 1 50 ? 11.197 0.200 -1.950 1.00 0.00 50 ASP A N 7
ATOM 8860 C CA . ASP A 1 50 ? 9.999 -0.478 -2.328 1.00 0.00 50 ASP A CA 7
ATOM 8861 C C . ASP A 1 50 ? 9.076 -0.383 -1.148 1.00 0.00 50 ASP A C 7
ATOM 8862 O O . ASP A 1 50 ? 9.512 -0.032 -0.033 1.00 0.00 50 ASP A O 7
ATOM 8871 N N . LEU A 1 51 ? 7.864 -0.684 -1.340 1.00 0.00 51 LEU A N 7
ATOM 8872 C CA . LEU A 1 51 ? 6.917 -0.507 -0.317 1.00 0.00 51 LEU A CA 7
ATOM 8873 C C . LEU A 1 51 ? 6.344 -1.858 0.057 1.00 0.00 51 LEU A C 7
ATOM 8874 O O . LEU A 1 51 ? 5.575 -2.446 -0.682 1.00 0.00 51 LEU A O 7
ATOM 8890 N N . GLN A 1 52 ? 6.755 -2.360 1.184 1.00 0.00 52 GLN A N 7
ATOM 8891 C CA . GLN A 1 52 ? 6.354 -3.670 1.603 1.00 0.00 52 GLN A CA 7
ATOM 8892 C C . GLN A 1 52 ? 5.103 -3.513 2.418 1.00 0.00 52 GLN A C 7
ATOM 8893 O O . GLN A 1 52 ? 5.081 -2.772 3.400 1.00 0.00 52 GLN A O 7
ATOM 8907 N N . ILE A 1 53 ? 4.076 -4.165 2.030 1.00 0.00 53 ILE A N 7
ATOM 8908 C CA . ILE A 1 53 ? 2.835 -4.021 2.717 1.00 0.00 53 ILE A CA 7
ATOM 8909 C C . ILE A 1 53 ? 2.532 -5.318 3.444 1.00 0.00 53 ILE A C 7
ATOM 8910 O O . ILE A 1 53 ? 2.765 -6.399 2.915 1.00 0.00 53 ILE A O 7
ATOM 8926 N N . THR A 1 54 ? 2.116 -5.223 4.654 1.00 0.00 54 THR A N 7
ATOM 8927 C CA . THR A 1 54 ? 1.694 -6.366 5.406 1.00 0.00 54 THR A CA 7
ATOM 8928 C C . THR A 1 54 ? 0.274 -6.110 5.864 1.00 0.00 54 THR A C 7
ATOM 8929 O O . THR A 1 54 ? -0.064 -4.998 6.171 1.00 0.00 54 THR A O 7
ATOM 8940 N N . ASN A 1 55 ? -0.562 -7.101 5.846 1.00 0.00 55 ASN A N 7
ATOM 8941 C CA . ASN A 1 55 ? -1.933 -6.924 6.295 1.00 0.00 55 ASN A CA 7
ATOM 8942 C C . ASN A 1 55 ? -1.953 -6.761 7.808 1.00 0.00 55 ASN A C 7
ATOM 8943 O O . ASN A 1 55 ? -1.224 -7.440 8.497 1.00 0.00 55 ASN A O 7
ATOM 8954 N N . ALA A 1 56 ? -2.774 -5.869 8.316 1.00 0.00 56 ALA A N 7
ATOM 8955 C CA . ALA A 1 56 ? -2.838 -5.622 9.754 1.00 0.00 56 ALA A CA 7
ATOM 8956 C C . ALA A 1 56 ? -3.608 -6.719 10.450 1.00 0.00 56 ALA A C 7
ATOM 8957 O O . ALA A 1 56 ? -3.338 -7.068 11.595 1.00 0.00 56 ALA A O 7
ATOM 8964 N N . GLN A 1 57 ? -4.526 -7.281 9.736 1.00 0.00 57 GLN A N 7
ATOM 8965 C CA . GLN A 1 57 ? -5.449 -8.240 10.273 1.00 0.00 57 GLN A CA 7
ATOM 8966 C C . GLN A 1 57 ? -4.974 -9.671 10.066 1.00 0.00 57 GLN A C 7
ATOM 8967 O O . GLN A 1 57 ? -4.938 -10.459 11.003 1.00 0.00 57 GLN A O 7
ATOM 8981 N N . THR A 1 58 ? -4.593 -10.000 8.856 1.00 0.00 58 THR A N 7
ATOM 8982 C CA . THR A 1 58 ? -4.225 -11.359 8.545 1.00 0.00 58 THR A CA 7
ATOM 8983 C C . THR A 1 58 ? -2.730 -11.527 8.709 1.00 0.00 58 THR A C 7
ATOM 8984 O O . THR A 1 58 ? -2.224 -12.635 8.826 1.00 0.00 58 THR A O 7
ATOM 8995 N N . LYS A 1 59 ? -2.036 -10.384 8.714 1.00 0.00 59 LYS A N 7
ATOM 8996 C CA . LYS A 1 59 ? -0.591 -10.298 8.809 1.00 0.00 59 LYS A CA 7
ATOM 8997 C C . LYS A 1 59 ? 0.106 -10.904 7.591 1.00 0.00 59 LYS A C 7
ATOM 8998 O O . LYS A 1 59 ? 1.286 -11.240 7.642 1.00 0.00 59 LYS A O 7
ATOM 9017 N N . GLU A 1 60 ? -0.618 -10.977 6.483 1.00 0.00 60 GLU A N 7
ATOM 9018 C CA . GLU A 1 60 ? -0.062 -11.474 5.233 1.00 0.00 60 GLU A CA 7
ATOM 9019 C C . GLU A 1 60 ? 0.782 -10.392 4.593 1.00 0.00 60 GLU A C 7
ATOM 9020 O O . GLU A 1 60 ? 0.333 -9.252 4.466 1.00 0.00 60 GLU A O 7
ATOM 9032 N N . GLU A 1 61 ? 1.985 -10.723 4.226 1.00 0.00 61 GLU A N 7
ATOM 9033 C CA . GLU A 1 61 ? 2.825 -9.815 3.546 1.00 0.00 61 GLU A CA 7
ATOM 9034 C C . GLU A 1 61 ? 2.513 -9.842 2.083 1.00 0.00 61 GLU A C 7
ATOM 9035 O O . GLU A 1 61 ? 2.298 -10.899 1.495 1.00 0.00 61 GLU A O 7
ATOM 9047 N N . TYR A 1 62 ? 2.460 -8.707 1.517 1.00 0.00 62 TYR A N 7
ATOM 9048 C CA . TYR A 1 62 ? 2.229 -8.572 0.113 1.00 0.00 62 TYR A CA 7
ATOM 9049 C C . TYR A 1 62 ? 3.579 -8.429 -0.551 1.00 0.00 62 TYR A C 7
ATOM 9050 O O . TYR A 1 62 ? 4.213 -7.368 -0.491 1.00 0.00 62 TYR A O 7
ATOM 9068 N N . THR A 1 63 ? 4.059 -9.522 -1.077 1.00 0.00 63 THR A N 7
ATOM 9069 C CA . THR A 1 63 ? 5.369 -9.587 -1.655 1.00 0.00 63 THR A CA 7
ATOM 9070 C C . THR A 1 63 ? 5.391 -9.291 -3.158 1.00 0.00 63 THR A C 7
ATOM 9071 O O . THR A 1 63 ? 6.279 -8.578 -3.644 1.00 0.00 63 THR A O 7
ATOM 9082 N N . ASP A 1 64 ? 4.421 -9.803 -3.886 1.00 0.00 64 ASP A N 7
ATOM 9083 C CA . ASP A 1 64 ? 4.399 -9.606 -5.333 1.00 0.00 64 ASP A CA 7
ATOM 9084 C C . ASP A 1 64 ? 3.591 -8.372 -5.632 1.00 0.00 64 ASP A C 7
ATOM 9085 O O . ASP A 1 64 ? 2.617 -8.113 -4.948 1.00 0.00 64 ASP A O 7
ATOM 9094 N N . ASP A 1 65 ? 3.942 -7.646 -6.678 1.00 0.00 65 ASP A N 7
ATOM 9095 C CA . ASP A 1 65 ? 3.229 -6.398 -7.042 1.00 0.00 65 ASP A CA 7
ATOM 9096 C C . ASP A 1 65 ? 1.802 -6.695 -7.472 1.00 0.00 65 ASP A C 7
ATOM 9097 O O . ASP A 1 65 ? 0.950 -5.799 -7.538 1.00 0.00 65 ASP A O 7
ATOM 9106 N N . ASN A 1 66 ? 1.551 -7.944 -7.764 1.00 0.00 66 ASN A N 7
ATOM 9107 C CA . ASN A 1 66 ? 0.249 -8.390 -8.206 1.00 0.00 66 ASN A CA 7
ATOM 9108 C C . ASN A 1 66 ? -0.626 -8.773 -7.032 1.00 0.00 66 ASN A C 7
ATOM 9109 O O . ASN A 1 66 ? -1.779 -9.150 -7.216 1.00 0.00 66 ASN A O 7
ATOM 9120 N N . ALA A 1 67 ? -0.082 -8.674 -5.822 1.00 0.00 67 ALA A N 7
ATOM 9121 C CA . ALA A 1 67 ? -0.849 -8.949 -4.624 1.00 0.00 67 ALA A CA 7
ATOM 9122 C C . ALA A 1 67 ? -1.932 -7.892 -4.483 1.00 0.00 67 ALA A C 7
ATOM 9123 O O . ALA A 1 67 ? -1.723 -6.767 -4.872 1.00 0.00 67 ALA A O 7
ATOM 9130 N N . LEU A 1 68 ? -3.073 -8.236 -3.982 1.00 0.00 68 LEU A N 7
ATOM 9131 C CA . LEU A 1 68 ? -4.178 -7.295 -3.984 1.00 0.00 68 LEU A CA 7
ATOM 9132 C C . LEU A 1 68 ? -4.651 -6.939 -2.577 1.00 0.00 68 LEU A C 7
ATOM 9133 O O . LEU A 1 68 ? -4.726 -7.810 -1.688 1.00 0.00 68 LEU A O 7
ATOM 9149 N N . ILE A 1 69 ? -4.925 -5.675 -2.354 1.00 0.00 69 ILE A N 7
ATOM 9150 C CA . ILE A 1 69 ? -5.474 -5.262 -1.083 1.00 0.00 69 ILE A CA 7
ATOM 9151 C C . ILE A 1 69 ? -6.895 -4.711 -1.282 1.00 0.00 69 ILE A C 7
ATOM 9152 O O . ILE A 1 69 ? -7.102 -3.771 -2.038 1.00 0.00 69 ILE A O 7
ATOM 9168 N N . PRO A 1 70 ? -7.883 -5.352 -0.676 1.00 0.00 70 PRO A N 7
ATOM 9169 C CA . PRO A 1 70 ? -9.264 -4.873 -0.677 1.00 0.00 70 PRO A CA 7
ATOM 9170 C C . PRO A 1 70 ? -9.520 -3.801 0.380 1.00 0.00 70 PRO A C 7
ATOM 9171 O O . PRO A 1 70 ? -8.863 -3.769 1.423 1.00 0.00 70 PRO A O 7
ATOM 9182 N N . LYS A 1 71 ? -10.520 -2.957 0.135 1.00 0.00 71 LYS A N 7
ATOM 9183 C CA . LYS A 1 71 ? -10.849 -1.865 1.047 1.00 0.00 71 LYS A CA 7
ATOM 9184 C C . LYS A 1 71 ? -11.414 -2.312 2.383 1.00 0.00 71 LYS A C 7
ATOM 9185 O O . LYS A 1 71 ? -11.550 -1.522 3.299 1.00 0.00 71 LYS A O 7
ATOM 9204 N N . ASN A 1 72 ? -11.742 -3.568 2.488 1.00 0.00 72 ASN A N 7
ATOM 9205 C CA . ASN A 1 72 ? -12.226 -4.104 3.768 1.00 0.00 72 ASN A CA 7
ATOM 9206 C C . ASN A 1 72 ? -11.073 -4.572 4.643 1.00 0.00 72 ASN A C 7
ATOM 9207 O O . ASN A 1 72 ? -11.272 -5.021 5.764 1.00 0.00 72 ASN A O 7
ATOM 9218 N N . SER A 1 73 ? -9.872 -4.470 4.125 1.00 0.00 73 SER A N 7
ATOM 9219 C CA . SER A 1 73 ? -8.702 -4.847 4.857 1.00 0.00 73 SER A CA 7
ATOM 9220 C C . SER A 1 73 ? -7.927 -3.605 5.294 1.00 0.00 73 SER A C 7
ATOM 9221 O O . SER A 1 73 ? -7.852 -2.614 4.560 1.00 0.00 73 SER A O 7
ATOM 9229 N N . SER A 1 74 ? -7.417 -3.639 6.491 1.00 0.00 74 SER A N 7
ATOM 9230 C CA . SER A 1 74 ? -6.540 -2.612 6.970 1.00 0.00 74 SER A CA 7
ATOM 9231 C C . SER A 1 74 ? -5.116 -3.167 6.829 1.00 0.00 74 SER A C 7
ATOM 9232 O O . SER A 1 74 ? -4.867 -4.331 7.191 1.00 0.00 74 SER A O 7
ATOM 9240 N N . VAL A 1 75 ? -4.210 -2.406 6.263 1.00 0.00 75 VAL A N 7
ATOM 9241 C CA . VAL A 1 75 ? -2.864 -2.905 6.031 1.00 0.00 75 VAL A CA 7
ATOM 9242 C C . VAL A 1 75 ? -1.780 -1.991 6.633 1.00 0.00 75 VAL A C 7
ATOM 9243 O O . VAL A 1 75 ? -2.023 -0.824 6.933 1.00 0.00 75 VAL A O 7
ATOM 9256 N N . ILE A 1 76 ? -0.613 -2.547 6.831 1.00 0.00 76 ILE A N 7
ATOM 9257 C CA . ILE A 1 76 ? 0.528 -1.858 7.399 1.00 0.00 76 ILE A CA 7
ATOM 9258 C C . ILE A 1 76 ? 1.482 -1.574 6.259 1.00 0.00 76 ILE A C 7
ATOM 9259 O O . ILE A 1 76 ? 1.732 -2.452 5.420 1.00 0.00 76 ILE A O 7
ATOM 9275 N N . VAL A 1 77 ? 2.001 -0.390 6.217 1.00 0.00 77 VAL A N 7
ATOM 9276 C CA . VAL A 1 77 ? 2.867 0.017 5.150 1.00 0.00 77 VAL A CA 7
ATOM 9277 C C . VAL A 1 77 ? 4.291 0.207 5.673 1.00 0.00 77 VAL A C 7
ATOM 9278 O O . VAL A 1 77 ? 4.545 1.059 6.538 1.00 0.00 77 VAL A O 7
ATOM 9291 N N . ARG A 1 78 ? 5.200 -0.584 5.154 1.00 0.00 78 ARG A N 7
ATOM 9292 C CA . ARG A 1 78 ? 6.581 -0.588 5.571 1.00 0.00 78 ARG A CA 7
ATOM 9293 C C . ARG A 1 78 ? 7.489 -0.227 4.385 1.00 0.00 78 ARG A C 7
ATOM 9294 O O . ARG A 1 78 ? 7.440 -0.870 3.344 1.00 0.00 78 ARG A O 7
ATOM 9315 N N . ARG A 1 79 ? 8.284 0.804 4.528 1.00 0.00 79 ARG A N 7
ATOM 9316 C CA . ARG A 1 79 ? 9.237 1.163 3.487 1.00 0.00 79 ARG A CA 7
ATOM 9317 C C . ARG A 1 79 ? 10.431 0.223 3.570 1.00 0.00 79 ARG A C 7
ATOM 9318 O O . ARG A 1 79 ? 11.073 0.136 4.618 1.00 0.00 79 ARG A O 7
ATOM 9339 N N . ILE A 1 80 ? 10.719 -0.489 2.509 1.00 0.00 80 ILE A N 7
ATOM 9340 C CA . ILE A 1 80 ? 11.857 -1.371 2.517 1.00 0.00 80 ILE A CA 7
ATOM 9341 C C . ILE A 1 80 ? 12.815 -0.986 1.407 1.00 0.00 80 ILE A C 7
ATOM 9342 O O . ILE A 1 80 ? 12.398 -0.470 0.380 1.00 0.00 80 ILE A O 7
ATOM 9358 N N . PRO A 1 81 ? 14.101 -1.154 1.611 1.00 0.00 81 PRO A N 7
ATOM 9359 C CA . PRO A 1 81 ? 15.096 -0.855 0.593 1.00 0.00 81 PRO A CA 7
ATOM 9360 C C . PRO A 1 81 ? 15.076 -1.902 -0.517 1.00 0.00 81 PRO A C 7
ATOM 9361 O O . PRO A 1 81 ? 14.985 -3.105 -0.251 1.00 0.00 81 PRO A O 7
ATOM 9372 N N . ILE A 1 82 ? 15.130 -1.458 -1.745 1.00 0.00 82 ILE A N 7
ATOM 9373 C CA . ILE A 1 82 ? 15.199 -2.382 -2.860 1.00 0.00 82 ILE A CA 7
ATOM 9374 C C . ILE A 1 82 ? 16.622 -2.856 -3.022 1.00 0.00 82 ILE A C 7
ATOM 9375 O O . ILE A 1 82 ? 16.876 -3.953 -3.498 1.00 0.00 82 ILE A O 7
ATOM 9391 N N . GLY A 1 83 ? 17.548 -2.022 -2.610 1.00 0.00 83 GLY A N 7
ATOM 9392 C CA . GLY A 1 83 ? 18.925 -2.284 -2.832 1.00 0.00 83 GLY A CA 7
ATOM 9393 C C . GLY A 1 83 ? 19.268 -1.903 -4.242 1.00 0.00 83 GLY A C 7
ATOM 9394 O O . GLY A 1 83 ? 19.764 -0.799 -4.496 1.00 0.00 83 GLY A O 7
ATOM 9398 N N . GLY A 1 84 ? 18.939 -2.766 -5.159 1.00 0.00 84 GLY A N 7
ATOM 9399 C CA . GLY A 1 84 ? 19.184 -2.501 -6.530 1.00 0.00 84 GLY A CA 7
ATOM 9400 C C . GLY A 1 84 ? 18.339 -3.350 -7.425 1.00 0.00 84 GLY A C 7
ATOM 9401 O O . GLY A 1 84 ? 18.827 -3.857 -8.432 1.00 0.00 84 GLY A O 7
ATOM 9405 N N . VAL A 1 85 ? 17.077 -3.526 -7.066 1.00 0.00 85 VAL A N 7
ATOM 9406 C CA . VAL A 1 85 ? 16.165 -4.291 -7.903 1.00 0.00 85 VAL A CA 7
ATOM 9407 C C . VAL A 1 85 ? 15.713 -3.408 -9.053 1.00 0.00 85 VAL A C 7
ATOM 9408 O O . VAL A 1 85 ? 14.730 -2.660 -8.957 1.00 0.00 85 VAL A O 7
ATOM 9421 N N . LYS A 1 86 ? 16.504 -3.426 -10.078 1.00 0.00 86 LYS A N 7
ATOM 9422 C CA . LYS A 1 86 ? 16.308 -2.638 -11.251 1.00 0.00 86 LYS A CA 7
ATOM 9423 C C . LYS A 1 86 ? 16.524 -3.538 -12.431 1.00 0.00 86 LYS A C 7
ATOM 9424 O O . LYS A 1 86 ? 15.560 -4.073 -12.958 1.00 0.00 86 LYS A O 7
ATOM 9444 N N . GLY A 1 1 ? -28.457 1.129 -6.028 1.00 0.00 1 GLY A N 8
ATOM 9445 C CA . GLY A 1 1 ? -27.465 0.204 -6.563 1.00 0.00 1 GLY A CA 8
ATOM 9446 C C . GLY A 1 1 ? -26.290 0.113 -5.638 1.00 0.00 1 GLY A C 8
ATOM 9447 O O . GLY A 1 1 ? -26.273 0.804 -4.621 1.00 0.00 1 GLY A O 8
ATOM 9453 N N . PRO A 1 2 ? -25.302 -0.748 -5.930 1.00 0.00 2 PRO A N 8
ATOM 9454 C CA . PRO A 1 2 ? -24.083 -0.861 -5.121 1.00 0.00 2 PRO A CA 8
ATOM 9455 C C . PRO A 1 2 ? -23.343 0.473 -5.066 1.00 0.00 2 PRO A C 8
ATOM 9456 O O . PRO A 1 2 ? -23.063 1.087 -6.111 1.00 0.00 2 PRO A O 8
ATOM 9467 N N . LEU A 1 3 ? -23.078 0.937 -3.877 1.00 0.00 3 LEU A N 8
ATOM 9468 C CA . LEU A 1 3 ? -22.383 2.183 -3.692 1.00 0.00 3 LEU A CA 8
ATOM 9469 C C . LEU A 1 3 ? -20.936 1.916 -3.354 1.00 0.00 3 LEU A C 8
ATOM 9470 O O . LEU A 1 3 ? -20.622 0.936 -2.664 1.00 0.00 3 LEU A O 8
ATOM 9486 N N . GLY A 1 4 ? -20.063 2.753 -3.864 1.00 0.00 4 GLY A N 8
ATOM 9487 C CA . GLY A 1 4 ? -18.660 2.612 -3.593 1.00 0.00 4 GLY A CA 8
ATOM 9488 C C . GLY A 1 4 ? -18.313 3.135 -2.227 1.00 0.00 4 GLY A C 8
ATOM 9489 O O . GLY A 1 4 ? -17.482 2.546 -1.522 1.00 0.00 4 GLY A O 8
ATOM 9493 N N . SER A 1 5 ? -18.962 4.257 -1.860 1.00 0.00 5 SER A N 8
ATOM 9494 C CA . SER A 1 5 ? -18.806 4.914 -0.555 1.00 0.00 5 SER A CA 8
ATOM 9495 C C . SER A 1 5 ? -17.367 5.394 -0.359 1.00 0.00 5 SER A C 8
ATOM 9496 O O . SER A 1 5 ? -16.920 5.609 0.778 1.00 0.00 5 SER A O 8
ATOM 9504 N N . MET A 1 6 ? -16.710 5.674 -1.490 1.00 0.00 6 MET A N 8
ATOM 9505 C CA . MET A 1 6 ? -15.302 5.963 -1.570 1.00 0.00 6 MET A CA 8
ATOM 9506 C C . MET A 1 6 ? -14.483 4.862 -0.978 1.00 0.00 6 MET A C 8
ATOM 9507 O O . MET A 1 6 ? -14.303 4.745 0.248 1.00 0.00 6 MET A O 8
ATOM 9521 N N . SER A 1 7 ? -14.013 4.061 -1.861 1.00 0.00 7 SER A N 8
ATOM 9522 C CA . SER A 1 7 ? -13.278 2.886 -1.570 1.00 0.00 7 SER A CA 8
ATOM 9523 C C . SER A 1 7 ? -12.008 3.292 -0.874 1.00 0.00 7 SER A C 8
ATOM 9524 O O . SER A 1 7 ? -11.225 4.062 -1.423 1.00 0.00 7 SER A O 8
ATOM 9532 N N . CYS A 1 8 ? -11.811 2.827 0.313 1.00 0.00 8 CYS A N 8
ATOM 9533 C CA . CYS A 1 8 ? -10.680 3.257 1.054 1.00 0.00 8 CYS A CA 8
ATOM 9534 C C . CYS A 1 8 ? -10.019 2.115 1.782 1.00 0.00 8 CYS A C 8
ATOM 9535 O O . CYS A 1 8 ? -10.687 1.289 2.398 1.00 0.00 8 CYS A O 8
ATOM 9543 N N . VAL A 1 9 ? -8.724 2.053 1.694 1.00 0.00 9 VAL A N 8
ATOM 9544 C CA . VAL A 1 9 ? -7.967 1.067 2.422 1.00 0.00 9 VAL A CA 8
ATOM 9545 C C . VAL A 1 9 ? -7.262 1.768 3.554 1.00 0.00 9 VAL A C 8
ATOM 9546 O O . VAL A 1 9 ? -6.585 2.790 3.333 1.00 0.00 9 VAL A O 8
ATOM 9559 N N . HIS A 1 10 ? -7.476 1.275 4.754 1.00 0.00 10 HIS A N 8
ATOM 9560 C CA . HIS A 1 10 ? -6.801 1.792 5.920 1.00 0.00 10 HIS A CA 8
ATOM 9561 C C . HIS A 1 10 ? -5.410 1.246 5.934 1.00 0.00 10 HIS A C 8
ATOM 9562 O O . HIS A 1 10 ? -5.219 0.034 5.952 1.00 0.00 10 HIS A O 8
ATOM 9576 N N . TYR A 1 11 ? -4.453 2.104 5.893 1.00 0.00 11 TYR A N 8
ATOM 9577 C CA . TYR A 1 11 ? -3.094 1.673 5.885 1.00 0.00 11 TYR A CA 8
ATOM 9578 C C . TYR A 1 11 ? -2.304 2.488 6.866 1.00 0.00 11 TYR A C 8
ATOM 9579 O O . TYR A 1 11 ? -2.525 3.687 6.985 1.00 0.00 11 TYR A O 8
ATOM 9597 N N . LYS A 1 12 ? -1.431 1.872 7.605 1.00 0.00 12 LYS A N 8
ATOM 9598 C CA . LYS A 1 12 ? -0.572 2.652 8.434 1.00 0.00 12 LYS A CA 8
ATOM 9599 C C . LYS A 1 12 ? 0.832 2.402 7.994 1.00 0.00 12 LYS A C 8
ATOM 9600 O O . LYS A 1 12 ? 1.156 1.314 7.537 1.00 0.00 12 LYS A O 8
ATOM 9619 N N . PHE A 1 13 ? 1.645 3.388 8.082 1.00 0.00 13 PHE A N 8
ATOM 9620 C CA . PHE A 1 13 ? 3.007 3.254 7.674 1.00 0.00 13 PHE A CA 8
ATOM 9621 C C . PHE A 1 13 ? 3.812 2.863 8.907 1.00 0.00 13 PHE A C 8
ATOM 9622 O O . PHE A 1 13 ? 3.285 2.912 10.028 1.00 0.00 13 PHE A O 8
ATOM 9639 N N . SER A 1 14 ? 5.056 2.479 8.719 1.00 0.00 14 SER A N 8
ATOM 9640 C CA . SER A 1 14 ? 5.961 2.184 9.818 1.00 0.00 14 SER A CA 8
ATOM 9641 C C . SER A 1 14 ? 6.222 3.451 10.667 1.00 0.00 14 SER A C 8
ATOM 9642 O O . SER A 1 14 ? 6.724 3.390 11.789 1.00 0.00 14 SER A O 8
ATOM 9650 N N . SER A 1 15 ? 5.899 4.582 10.094 1.00 0.00 15 SER A N 8
ATOM 9651 C CA . SER A 1 15 ? 5.903 5.846 10.755 1.00 0.00 15 SER A CA 8
ATOM 9652 C C . SER A 1 15 ? 4.645 6.587 10.300 1.00 0.00 15 SER A C 8
ATOM 9653 O O . SER A 1 15 ? 4.548 6.987 9.138 1.00 0.00 15 SER A O 8
ATOM 9661 N N . LYS A 1 16 ? 3.674 6.708 11.195 1.00 0.00 16 LYS A N 8
ATOM 9662 C CA . LYS A 1 16 ? 2.402 7.305 10.909 1.00 0.00 16 LYS A CA 8
ATOM 9663 C C . LYS A 1 16 ? 1.563 7.320 12.186 1.00 0.00 16 LYS A C 8
ATOM 9664 O O . LYS A 1 16 ? 0.833 8.283 12.441 1.00 0.00 16 LYS A O 8
ATOM 9683 N N . LEU A 1 17 ? 1.668 6.222 12.958 1.00 0.00 17 LEU A N 8
ATOM 9684 C CA . LEU A 1 17 ? 0.940 5.978 14.226 1.00 0.00 17 LEU A CA 8
ATOM 9685 C C . LEU A 1 17 ? -0.503 5.584 13.962 1.00 0.00 17 LEU A C 8
ATOM 9686 O O . LEU A 1 17 ? -0.979 4.555 14.439 1.00 0.00 17 LEU A O 8
ATOM 9702 N N . ASN A 1 18 ? -1.170 6.383 13.196 1.00 0.00 18 ASN A N 8
ATOM 9703 C CA . ASN A 1 18 ? -2.560 6.166 12.868 1.00 0.00 18 ASN A CA 8
ATOM 9704 C C . ASN A 1 18 ? -2.654 5.590 11.482 1.00 0.00 18 ASN A C 8
ATOM 9705 O O . ASN A 1 18 ? -1.644 5.501 10.769 1.00 0.00 18 ASN A O 8
ATOM 9716 N N . TYR A 1 19 ? -3.837 5.197 11.090 1.00 0.00 19 TYR A N 8
ATOM 9717 C CA . TYR A 1 19 ? -4.040 4.697 9.763 1.00 0.00 19 TYR A CA 8
ATOM 9718 C C . TYR A 1 19 ? -4.513 5.801 8.877 1.00 0.00 19 TYR A C 8
ATOM 9719 O O . TYR A 1 19 ? -5.275 6.690 9.303 1.00 0.00 19 TYR A O 8
ATOM 9737 N N . ASP A 1 20 ? -4.068 5.769 7.682 1.00 0.00 20 ASP A N 8
ATOM 9738 C CA . ASP A 1 20 ? -4.499 6.687 6.688 1.00 0.00 20 ASP A CA 8
ATOM 9739 C C . ASP A 1 20 ? -5.438 5.903 5.800 1.00 0.00 20 ASP A C 8
ATOM 9740 O O . ASP A 1 20 ? -5.607 4.692 6.010 1.00 0.00 20 ASP A O 8
ATOM 9749 N N . THR A 1 21 ? -6.007 6.517 4.838 1.00 0.00 21 THR A N 8
ATOM 9750 C CA . THR A 1 21 ? -6.995 5.897 4.049 1.00 0.00 21 THR A CA 8
ATOM 9751 C C . THR A 1 21 ? -6.836 6.323 2.630 1.00 0.00 21 THR A C 8
ATOM 9752 O O . THR A 1 21 ? -6.963 7.507 2.311 1.00 0.00 21 THR A O 8
ATOM 9763 N N . VAL A 1 22 ? -6.537 5.388 1.785 1.00 0.00 22 VAL A N 8
ATOM 9764 C CA . VAL A 1 22 ? -6.350 5.696 0.408 1.00 0.00 22 VAL A CA 8
ATOM 9765 C C . VAL A 1 22 ? -7.649 5.454 -0.349 1.00 0.00 22 VAL A C 8
ATOM 9766 O O . VAL A 1 22 ? -8.192 4.344 -0.342 1.00 0.00 22 VAL A O 8
ATOM 9779 N N . THR A 1 23 ? -8.195 6.506 -0.906 1.00 0.00 23 THR A N 8
ATOM 9780 C CA . THR A 1 23 ? -9.404 6.397 -1.656 1.00 0.00 23 THR A CA 8
ATOM 9781 C C . THR A 1 23 ? -9.145 6.108 -3.121 1.00 0.00 23 THR A C 8
ATOM 9782 O O . THR A 1 23 ? -8.434 6.858 -3.819 1.00 0.00 23 THR A O 8
ATOM 9793 N N . PHE A 1 24 ? -9.734 5.049 -3.575 1.00 0.00 24 PHE A N 8
ATOM 9794 C CA . PHE A 1 24 ? -9.571 4.546 -4.909 1.00 0.00 24 PHE A CA 8
ATOM 9795 C C . PHE A 1 24 ? -10.938 4.241 -5.450 1.00 0.00 24 PHE A C 8
ATOM 9796 O O . PHE A 1 24 ? -11.930 4.434 -4.742 1.00 0.00 24 PHE A O 8
ATOM 9813 N N . ASP A 1 25 ? -11.017 3.824 -6.675 1.00 0.00 25 ASP A N 8
ATOM 9814 C CA . ASP A 1 25 ? -12.287 3.417 -7.215 1.00 0.00 25 ASP A CA 8
ATOM 9815 C C . ASP A 1 25 ? -12.249 1.933 -7.502 1.00 0.00 25 ASP A C 8
ATOM 9816 O O . ASP A 1 25 ? -11.235 1.414 -7.996 1.00 0.00 25 ASP A O 8
ATOM 9825 N N . GLY A 1 26 ? -13.299 1.256 -7.140 1.00 0.00 26 GLY A N 8
ATOM 9826 C CA . GLY A 1 26 ? -13.368 -0.166 -7.287 1.00 0.00 26 GLY A CA 8
ATOM 9827 C C . GLY A 1 26 ? -13.492 -0.795 -5.934 1.00 0.00 26 GLY A C 8
ATOM 9828 O O . GLY A 1 26 ? -13.424 -0.096 -4.929 1.00 0.00 26 GLY A O 8
ATOM 9832 N N . LEU A 1 27 ? -13.677 -2.075 -5.878 1.00 0.00 27 LEU A N 8
ATOM 9833 C CA . LEU A 1 27 ? -13.798 -2.744 -4.603 1.00 0.00 27 LEU A CA 8
ATOM 9834 C C . LEU A 1 27 ? -12.377 -2.988 -4.074 1.00 0.00 27 LEU A C 8
ATOM 9835 O O . LEU A 1 27 ? -12.095 -2.888 -2.864 1.00 0.00 27 LEU A O 8
ATOM 9851 N N . HIS A 1 28 ? -11.484 -3.267 -4.983 1.00 0.00 28 HIS A N 8
ATOM 9852 C CA . HIS A 1 28 ? -10.111 -3.525 -4.638 1.00 0.00 28 HIS A CA 8
ATOM 9853 C C . HIS A 1 28 ? -9.138 -2.827 -5.524 1.00 0.00 28 HIS A C 8
ATOM 9854 O O . HIS A 1 28 ? -9.470 -2.396 -6.639 1.00 0.00 28 HIS A O 8
ATOM 9868 N N . ILE A 1 29 ? -7.954 -2.685 -5.013 1.00 0.00 29 ILE A N 8
ATOM 9869 C CA . ILE A 1 29 ? -6.897 -2.028 -5.689 1.00 0.00 29 ILE A CA 8
ATOM 9870 C C . ILE A 1 29 ? -5.663 -2.908 -5.731 1.00 0.00 29 ILE A C 8
ATOM 9871 O O . ILE A 1 29 ? -5.233 -3.442 -4.714 1.00 0.00 29 ILE A O 8
ATOM 9887 N N . SER A 1 30 ? -5.157 -3.114 -6.914 1.00 0.00 30 SER A N 8
ATOM 9888 C CA . SER A 1 30 ? -3.944 -3.854 -7.121 1.00 0.00 30 SER A CA 8
ATOM 9889 C C . SER A 1 30 ? -2.790 -3.179 -6.385 1.00 0.00 30 SER A C 8
ATOM 9890 O O . SER A 1 30 ? -2.704 -1.950 -6.343 1.00 0.00 30 SER A O 8
ATOM 9898 N N . LEU A 1 31 ? -1.931 -3.983 -5.816 1.00 0.00 31 LEU A N 8
ATOM 9899 C CA . LEU A 1 31 ? -0.810 -3.537 -5.030 1.00 0.00 31 LEU A CA 8
ATOM 9900 C C . LEU A 1 31 ? 0.073 -2.572 -5.795 1.00 0.00 31 LEU A C 8
ATOM 9901 O O . LEU A 1 31 ? 0.535 -1.592 -5.232 1.00 0.00 31 LEU A O 8
ATOM 9917 N N . CYS A 1 32 ? 0.306 -2.850 -7.072 1.00 0.00 32 CYS A N 8
ATOM 9918 C CA . CYS A 1 32 ? 1.097 -1.967 -7.908 1.00 0.00 32 CYS A CA 8
ATOM 9919 C C . CYS A 1 32 ? 0.490 -0.573 -7.895 1.00 0.00 32 CYS A C 8
ATOM 9920 O O . CYS A 1 32 ? 1.166 0.393 -7.613 1.00 0.00 32 CYS A O 8
ATOM 9928 N N . ASP A 1 33 ? -0.811 -0.508 -8.069 1.00 0.00 33 ASP A N 8
ATOM 9929 C CA . ASP A 1 33 ? -1.507 0.764 -8.136 1.00 0.00 33 ASP A CA 8
ATOM 9930 C C . ASP A 1 33 ? -1.452 1.420 -6.770 1.00 0.00 33 ASP A C 8
ATOM 9931 O O . ASP A 1 33 ? -1.085 2.576 -6.648 1.00 0.00 33 ASP A O 8
ATOM 9940 N N . LEU A 1 34 ? -1.695 0.613 -5.740 1.00 0.00 34 LEU A N 8
ATOM 9941 C CA . LEU A 1 34 ? -1.727 1.079 -4.349 1.00 0.00 34 LEU A CA 8
ATOM 9942 C C . LEU A 1 34 ? -0.384 1.663 -3.913 1.00 0.00 34 LEU A C 8
ATOM 9943 O O . LEU A 1 34 ? -0.327 2.761 -3.345 1.00 0.00 34 LEU A O 8
ATOM 9959 N N . LYS A 1 35 ? 0.690 0.962 -4.213 1.00 0.00 35 LYS A N 8
ATOM 9960 C CA . LYS A 1 35 ? 2.011 1.419 -3.837 1.00 0.00 35 LYS A CA 8
ATOM 9961 C C . LYS A 1 35 ? 2.376 2.667 -4.594 1.00 0.00 35 LYS A C 8
ATOM 9962 O O . LYS A 1 35 ? 2.928 3.605 -4.027 1.00 0.00 35 LYS A O 8
ATOM 9981 N N . LYS A 1 36 ? 2.028 2.695 -5.863 1.00 0.00 36 LYS A N 8
ATOM 9982 C CA . LYS A 1 36 ? 2.288 3.848 -6.701 1.00 0.00 36 LYS A CA 8
ATOM 9983 C C . LYS A 1 36 ? 1.487 5.072 -6.223 1.00 0.00 36 LYS A C 8
ATOM 9984 O O . LYS A 1 36 ? 1.973 6.208 -6.325 1.00 0.00 36 LYS A O 8
ATOM 10003 N N . GLN A 1 37 ? 0.270 4.842 -5.700 1.00 0.00 37 GLN A N 8
ATOM 10004 C CA . GLN A 1 37 ? -0.547 5.921 -5.121 1.00 0.00 37 GLN A CA 8
ATOM 10005 C C . GLN A 1 37 ? 0.180 6.525 -3.932 1.00 0.00 37 GLN A C 8
ATOM 10006 O O . GLN A 1 37 ? 0.357 7.740 -3.839 1.00 0.00 37 GLN A O 8
ATOM 10020 N N . ILE A 1 38 ? 0.626 5.654 -3.047 1.00 0.00 38 ILE A N 8
ATOM 10021 C CA . ILE A 1 38 ? 1.266 6.053 -1.797 1.00 0.00 38 ILE A CA 8
ATOM 10022 C C . ILE A 1 38 ? 2.618 6.716 -2.044 1.00 0.00 38 ILE A C 8
ATOM 10023 O O . ILE A 1 38 ? 2.893 7.806 -1.518 1.00 0.00 38 ILE A O 8
ATOM 10039 N N . MET A 1 39 ? 3.438 6.090 -2.875 1.00 0.00 39 MET A N 8
ATOM 10040 C CA . MET A 1 39 ? 4.773 6.611 -3.171 1.00 0.00 39 MET A CA 8
ATOM 10041 C C . MET A 1 39 ? 4.686 7.957 -3.858 1.00 0.00 39 MET A C 8
ATOM 10042 O O . MET A 1 39 ? 5.462 8.859 -3.567 1.00 0.00 39 MET A O 8
ATOM 10056 N N . GLY A 1 40 ? 3.697 8.101 -4.716 1.00 0.00 40 GLY A N 8
ATOM 10057 C CA . GLY A 1 40 ? 3.493 9.344 -5.423 1.00 0.00 40 GLY A CA 8
ATOM 10058 C C . GLY A 1 40 ? 2.944 10.425 -4.526 1.00 0.00 40 GLY A C 8
ATOM 10059 O O . GLY A 1 40 ? 3.218 11.606 -4.728 1.00 0.00 40 GLY A O 8
ATOM 10063 N N . ARG A 1 41 ? 2.165 10.020 -3.548 1.00 0.00 41 ARG A N 8
ATOM 10064 C CA . ARG A 1 41 ? 1.568 10.934 -2.595 1.00 0.00 41 ARG A CA 8
ATOM 10065 C C . ARG A 1 41 ? 2.605 11.484 -1.621 1.00 0.00 41 ARG A C 8
ATOM 10066 O O . ARG A 1 41 ? 2.698 12.695 -1.422 1.00 0.00 41 ARG A O 8
ATOM 10087 N N . GLU A 1 42 ? 3.396 10.614 -1.029 1.00 0.00 42 GLU A N 8
ATOM 10088 C CA . GLU A 1 42 ? 4.345 11.069 -0.016 1.00 0.00 42 GLU A CA 8
ATOM 10089 C C . GLU A 1 42 ? 5.718 11.378 -0.565 1.00 0.00 42 GLU A C 8
ATOM 10090 O O . GLU A 1 42 ? 6.600 11.796 0.179 1.00 0.00 42 GLU A O 8
ATOM 10102 N N . LYS A 1 43 ? 5.883 11.166 -1.849 1.00 0.00 43 LYS A N 8
ATOM 10103 C CA . LYS A 1 43 ? 7.110 11.486 -2.593 1.00 0.00 43 LYS A CA 8
ATOM 10104 C C . LYS A 1 43 ? 8.240 10.527 -2.233 1.00 0.00 43 LYS A C 8
ATOM 10105 O O . LYS A 1 43 ? 9.399 10.932 -2.061 1.00 0.00 43 LYS A O 8
ATOM 10124 N N . LEU A 1 44 ? 7.908 9.254 -2.185 1.00 0.00 44 LEU A N 8
ATOM 10125 C CA . LEU A 1 44 ? 8.880 8.222 -1.882 1.00 0.00 44 LEU A CA 8
ATOM 10126 C C . LEU A 1 44 ? 9.813 7.996 -3.054 1.00 0.00 44 LEU A C 8
ATOM 10127 O O . LEU A 1 44 ? 9.520 8.388 -4.193 1.00 0.00 44 LEU A O 8
ATOM 10143 N N . LYS A 1 45 ? 10.914 7.359 -2.781 1.00 0.00 45 LYS A N 8
ATOM 10144 C CA . LYS A 1 45 ? 11.878 7.045 -3.788 1.00 0.00 45 LYS A CA 8
ATOM 10145 C C . LYS A 1 45 ? 11.607 5.655 -4.360 1.00 0.00 45 LYS A C 8
ATOM 10146 O O . LYS A 1 45 ? 11.993 4.630 -3.784 1.00 0.00 45 LYS A O 8
ATOM 10165 N N . ALA A 1 46 ? 10.978 5.638 -5.512 1.00 0.00 46 ALA A N 8
ATOM 10166 C CA . ALA A 1 46 ? 10.505 4.408 -6.134 1.00 0.00 46 ALA A CA 8
ATOM 10167 C C . ALA A 1 46 ? 11.606 3.650 -6.857 1.00 0.00 46 ALA A C 8
ATOM 10168 O O . ALA A 1 46 ? 11.443 2.475 -7.198 1.00 0.00 46 ALA A O 8
ATOM 10175 N N . ALA A 1 47 ? 12.721 4.301 -7.093 1.00 0.00 47 ALA A N 8
ATOM 10176 C CA . ALA A 1 47 ? 13.808 3.648 -7.813 1.00 0.00 47 ALA A CA 8
ATOM 10177 C C . ALA A 1 47 ? 14.912 3.231 -6.862 1.00 0.00 47 ALA A C 8
ATOM 10178 O O . ALA A 1 47 ? 15.888 2.581 -7.253 1.00 0.00 47 ALA A O 8
ATOM 10185 N N . ASP A 1 48 ? 14.751 3.596 -5.618 1.00 0.00 48 ASP A N 8
ATOM 10186 C CA . ASP A 1 48 ? 15.730 3.281 -4.601 1.00 0.00 48 ASP A CA 8
ATOM 10187 C C . ASP A 1 48 ? 15.222 2.133 -3.772 1.00 0.00 48 ASP A C 8
ATOM 10188 O O . ASP A 1 48 ? 15.946 1.188 -3.474 1.00 0.00 48 ASP A O 8
ATOM 10197 N N . CYS A 1 49 ? 13.961 2.188 -3.445 1.00 0.00 49 CYS A N 8
ATOM 10198 C CA . CYS A 1 49 ? 13.367 1.184 -2.630 1.00 0.00 49 CYS A CA 8
ATOM 10199 C C . CYS A 1 49 ? 12.042 0.733 -3.215 1.00 0.00 49 CYS A C 8
ATOM 10200 O O . CYS A 1 49 ? 11.487 1.375 -4.113 1.00 0.00 49 CYS A O 8
ATOM 10208 N N . ASP A 1 50 ? 11.559 -0.363 -2.711 1.00 0.00 50 ASP A N 8
ATOM 10209 C CA . ASP A 1 50 ? 10.289 -0.912 -3.090 1.00 0.00 50 ASP A CA 8
ATOM 10210 C C . ASP A 1 50 ? 9.388 -0.682 -1.921 1.00 0.00 50 ASP A C 8
ATOM 10211 O O . ASP A 1 50 ? 9.860 -0.434 -0.792 1.00 0.00 50 ASP A O 8
ATOM 10220 N N . LEU A 1 51 ? 8.158 -0.761 -2.138 1.00 0.00 51 LEU A N 8
ATOM 10221 C CA . LEU A 1 51 ? 7.247 -0.571 -1.108 1.00 0.00 51 LEU A CA 8
ATOM 10222 C C . LEU A 1 51 ? 6.668 -1.927 -0.776 1.00 0.00 51 LEU A C 8
ATOM 10223 O O . LEU A 1 51 ? 6.234 -2.651 -1.651 1.00 0.00 51 LEU A O 8
ATOM 10239 N N . GLN A 1 52 ? 6.757 -2.305 0.450 1.00 0.00 52 GLN A N 8
ATOM 10240 C CA . GLN A 1 52 ? 6.275 -3.581 0.872 1.00 0.00 52 GLN A CA 8
ATOM 10241 C C . GLN A 1 52 ? 5.067 -3.391 1.734 1.00 0.00 52 GLN A C 8
ATOM 10242 O O . GLN A 1 52 ? 5.076 -2.599 2.674 1.00 0.00 52 GLN A O 8
ATOM 10256 N N . ILE A 1 53 ? 4.030 -4.080 1.414 1.00 0.00 53 ILE A N 8
ATOM 10257 C CA . ILE A 1 53 ? 2.807 -3.929 2.127 1.00 0.00 53 ILE A CA 8
ATOM 10258 C C . ILE A 1 53 ? 2.509 -5.209 2.877 1.00 0.00 53 ILE A C 8
ATOM 10259 O O . ILE A 1 53 ? 2.675 -6.303 2.348 1.00 0.00 53 ILE A O 8
ATOM 10275 N N . THR A 1 54 ? 2.150 -5.074 4.101 1.00 0.00 54 THR A N 8
ATOM 10276 C CA . THR A 1 54 ? 1.772 -6.182 4.923 1.00 0.00 54 THR A CA 8
ATOM 10277 C C . THR A 1 54 ? 0.314 -5.974 5.298 1.00 0.00 54 THR A C 8
ATOM 10278 O O . THR A 1 54 ? -0.154 -4.867 5.266 1.00 0.00 54 THR A O 8
ATOM 10289 N N . ASN A 1 55 ? -0.402 -7.005 5.568 1.00 0.00 55 ASN A N 8
ATOM 10290 C CA . ASN A 1 55 ? -1.776 -6.865 5.985 1.00 0.00 55 ASN A CA 8
ATOM 10291 C C . ASN A 1 55 ? -1.807 -6.597 7.494 1.00 0.00 55 ASN A C 8
ATOM 10292 O O . ASN A 1 55 ? -0.964 -7.098 8.211 1.00 0.00 55 ASN A O 8
ATOM 10303 N N . ALA A 1 56 ? -2.756 -5.816 7.969 1.00 0.00 56 ALA A N 8
ATOM 10304 C CA . ALA A 1 56 ? -2.841 -5.505 9.404 1.00 0.00 56 ALA A CA 8
ATOM 10305 C C . ALA A 1 56 ? -3.787 -6.462 10.120 1.00 0.00 56 ALA A C 8
ATOM 10306 O O . ALA A 1 56 ? -3.837 -6.510 11.340 1.00 0.00 56 ALA A O 8
ATOM 10313 N N . GLN A 1 57 ? -4.538 -7.201 9.346 1.00 0.00 57 GLN A N 8
ATOM 10314 C CA . GLN A 1 57 ? -5.545 -8.106 9.866 1.00 0.00 57 GLN A CA 8
ATOM 10315 C C . GLN A 1 57 ? -5.068 -9.552 9.803 1.00 0.00 57 GLN A C 8
ATOM 10316 O O . GLN A 1 57 ? -5.345 -10.348 10.703 1.00 0.00 57 GLN A O 8
ATOM 10330 N N . THR A 1 58 ? -4.395 -9.904 8.730 1.00 0.00 58 THR A N 8
ATOM 10331 C CA . THR A 1 58 ? -3.896 -11.248 8.573 1.00 0.00 58 THR A CA 8
ATOM 10332 C C . THR A 1 58 ? -2.423 -11.277 8.930 1.00 0.00 58 THR A C 8
ATOM 10333 O O . THR A 1 58 ? -1.891 -12.296 9.367 1.00 0.00 58 THR A O 8
ATOM 10344 N N . LYS A 1 59 ? -1.796 -10.097 8.784 1.00 0.00 59 LYS A N 8
ATOM 10345 C CA . LYS A 1 59 ? -0.369 -9.872 8.999 1.00 0.00 59 LYS A CA 8
ATOM 10346 C C . LYS A 1 59 ? 0.467 -10.568 7.924 1.00 0.00 59 LYS A C 8
ATOM 10347 O O . LYS A 1 59 ? 1.650 -10.835 8.112 1.00 0.00 59 LYS A O 8
ATOM 10366 N N . GLU A 1 60 ? -0.150 -10.783 6.771 1.00 0.00 60 GLU A N 8
ATOM 10367 C CA . GLU A 1 60 ? 0.510 -11.413 5.636 1.00 0.00 60 GLU A CA 8
ATOM 10368 C C . GLU A 1 60 ? 1.167 -10.341 4.759 1.00 0.00 60 GLU A C 8
ATOM 10369 O O . GLU A 1 60 ? 0.564 -9.294 4.504 1.00 0.00 60 GLU A O 8
ATOM 10381 N N . GLU A 1 61 ? 2.392 -10.578 4.331 1.00 0.00 61 GLU A N 8
ATOM 10382 C CA . GLU A 1 61 ? 3.063 -9.686 3.430 1.00 0.00 61 GLU A CA 8
ATOM 10383 C C . GLU A 1 61 ? 2.582 -9.890 2.006 1.00 0.00 61 GLU A C 8
ATOM 10384 O O . GLU A 1 61 ? 2.347 -11.021 1.569 1.00 0.00 61 GLU A O 8
ATOM 10396 N N . TYR A 1 62 ? 2.454 -8.811 1.299 1.00 0.00 62 TYR A N 8
ATOM 10397 C CA . TYR A 1 62 ? 2.133 -8.840 -0.103 1.00 0.00 62 TYR A CA 8
ATOM 10398 C C . TYR A 1 62 ? 3.408 -8.562 -0.872 1.00 0.00 62 TYR A C 8
ATOM 10399 O O . TYR A 1 62 ? 3.865 -7.414 -0.976 1.00 0.00 62 TYR A O 8
ATOM 10417 N N . THR A 1 63 ? 4.007 -9.612 -1.347 1.00 0.00 63 THR A N 8
ATOM 10418 C CA . THR A 1 63 ? 5.294 -9.551 -1.975 1.00 0.00 63 THR A CA 8
ATOM 10419 C C . THR A 1 63 ? 5.246 -9.128 -3.450 1.00 0.00 63 THR A C 8
ATOM 10420 O O . THR A 1 63 ? 6.168 -8.476 -3.946 1.00 0.00 63 THR A O 8
ATOM 10431 N N . ASP A 1 64 ? 4.179 -9.468 -4.134 1.00 0.00 64 ASP A N 8
ATOM 10432 C CA . ASP A 1 64 ? 4.050 -9.130 -5.552 1.00 0.00 64 ASP A CA 8
ATOM 10433 C C . ASP A 1 64 ? 3.080 -8.009 -5.784 1.00 0.00 64 ASP A C 8
ATOM 10434 O O . ASP A 1 64 ? 2.002 -7.997 -5.211 1.00 0.00 64 ASP A O 8
ATOM 10443 N N . ASP A 1 65 ? 3.436 -7.100 -6.705 1.00 0.00 65 ASP A N 8
ATOM 10444 C CA . ASP A 1 65 ? 2.583 -5.929 -7.106 1.00 0.00 65 ASP A CA 8
ATOM 10445 C C . ASP A 1 65 ? 1.270 -6.386 -7.746 1.00 0.00 65 ASP A C 8
ATOM 10446 O O . ASP A 1 65 ? 0.373 -5.576 -8.034 1.00 0.00 65 ASP A O 8
ATOM 10455 N N . ASN A 1 66 ? 1.174 -7.670 -7.971 1.00 0.00 66 ASN A N 8
ATOM 10456 C CA . ASN A 1 66 ? 0.009 -8.292 -8.560 1.00 0.00 66 ASN A CA 8
ATOM 10457 C C . ASN A 1 66 ? -0.980 -8.727 -7.499 1.00 0.00 66 ASN A C 8
ATOM 10458 O O . ASN A 1 66 ? -2.028 -9.292 -7.809 1.00 0.00 66 ASN A O 8
ATOM 10469 N N . ALA A 1 67 ? -0.643 -8.486 -6.243 1.00 0.00 67 ALA A N 8
ATOM 10470 C CA . ALA A 1 67 ? -1.560 -8.749 -5.154 1.00 0.00 67 ALA A CA 8
ATOM 10471 C C . ALA A 1 67 ? -2.602 -7.644 -5.145 1.00 0.00 67 ALA A C 8
ATOM 10472 O O . ALA A 1 67 ? -2.333 -6.557 -5.625 1.00 0.00 67 ALA A O 8
ATOM 10479 N N . LEU A 1 68 ? -3.772 -7.914 -4.678 1.00 0.00 68 LEU A N 8
ATOM 10480 C CA . LEU A 1 68 ? -4.814 -6.920 -4.658 1.00 0.00 68 LEU A CA 8
ATOM 10481 C C . LEU A 1 68 ? -5.254 -6.645 -3.232 1.00 0.00 68 LEU A C 8
ATOM 10482 O O . LEU A 1 68 ? -5.364 -7.582 -2.416 1.00 0.00 68 LEU A O 8
ATOM 10498 N N . ILE A 1 69 ? -5.453 -5.401 -2.895 1.00 0.00 69 ILE A N 8
ATOM 10499 C CA . ILE A 1 69 ? -5.943 -5.083 -1.586 1.00 0.00 69 ILE A CA 8
ATOM 10500 C C . ILE A 1 69 ? -7.320 -4.422 -1.698 1.00 0.00 69 ILE A C 8
ATOM 10501 O O . ILE A 1 69 ? -7.476 -3.397 -2.347 1.00 0.00 69 ILE A O 8
ATOM 10517 N N . PRO A 1 70 ? -8.340 -5.059 -1.146 1.00 0.00 70 PRO A N 8
ATOM 10518 C CA . PRO A 1 70 ? -9.688 -4.512 -1.109 1.00 0.00 70 PRO A CA 8
ATOM 10519 C C . PRO A 1 70 ? -9.874 -3.483 -0.002 1.00 0.00 70 PRO A C 8
ATOM 10520 O O . PRO A 1 70 ? -9.144 -3.476 0.993 1.00 0.00 70 PRO A O 8
ATOM 10531 N N . LYS A 1 71 ? -10.895 -2.652 -0.150 1.00 0.00 71 LYS A N 8
ATOM 10532 C CA . LYS A 1 71 ? -11.238 -1.625 0.850 1.00 0.00 71 LYS A CA 8
ATOM 10533 C C . LYS A 1 71 ? -11.812 -2.259 2.129 1.00 0.00 71 LYS A C 8
ATOM 10534 O O . LYS A 1 71 ? -12.208 -1.571 3.062 1.00 0.00 71 LYS A O 8
ATOM 10553 N N . ASN A 1 72 ? -11.886 -3.555 2.144 1.00 0.00 72 ASN A N 8
ATOM 10554 C CA . ASN A 1 72 ? -12.407 -4.296 3.286 1.00 0.00 72 ASN A CA 8
ATOM 10555 C C . ASN A 1 72 ? -11.293 -4.581 4.271 1.00 0.00 72 ASN A C 8
ATOM 10556 O O . ASN A 1 72 ? -11.539 -5.016 5.399 1.00 0.00 72 ASN A O 8
ATOM 10567 N N . SER A 1 73 ? -10.078 -4.345 3.857 1.00 0.00 73 SER A N 8
ATOM 10568 C CA . SER A 1 73 ? -8.953 -4.733 4.643 1.00 0.00 73 SER A CA 8
ATOM 10569 C C . SER A 1 73 ? -8.053 -3.561 4.990 1.00 0.00 73 SER A C 8
ATOM 10570 O O . SER A 1 73 ? -7.969 -2.578 4.255 1.00 0.00 73 SER A O 8
ATOM 10578 N N . SER A 1 74 ? -7.423 -3.665 6.134 1.00 0.00 74 SER A N 8
ATOM 10579 C CA . SER A 1 74 ? -6.466 -2.704 6.578 1.00 0.00 74 SER A CA 8
ATOM 10580 C C . SER A 1 74 ? -5.080 -3.301 6.372 1.00 0.00 74 SER A C 8
ATOM 10581 O O . SER A 1 74 ? -4.848 -4.478 6.703 1.00 0.00 74 SER A O 8
ATOM 10589 N N . VAL A 1 75 ? -4.190 -2.542 5.812 1.00 0.00 75 VAL A N 8
ATOM 10590 C CA . VAL A 1 75 ? -2.856 -3.005 5.544 1.00 0.00 75 VAL A CA 8
ATOM 10591 C C . VAL A 1 75 ? -1.809 -2.054 6.151 1.00 0.00 75 VAL A C 8
ATOM 10592 O O . VAL A 1 75 ? -2.143 -0.985 6.650 1.00 0.00 75 VAL A O 8
ATOM 10605 N N . ILE A 1 76 ? -0.578 -2.471 6.153 1.00 0.00 76 ILE A N 8
ATOM 10606 C CA . ILE A 1 76 ? 0.518 -1.727 6.723 1.00 0.00 76 ILE A CA 8
ATOM 10607 C C . ILE A 1 76 ? 1.576 -1.524 5.667 1.00 0.00 76 ILE A C 8
ATOM 10608 O O . ILE A 1 76 ? 1.906 -2.446 4.917 1.00 0.00 76 ILE A O 8
ATOM 10624 N N . VAL A 1 77 ? 2.084 -0.338 5.610 1.00 0.00 77 VAL A N 8
ATOM 10625 C CA . VAL A 1 77 ? 3.002 0.065 4.595 1.00 0.00 77 VAL A CA 8
ATOM 10626 C C . VAL A 1 77 ? 4.421 0.169 5.166 1.00 0.00 77 VAL A C 8
ATOM 10627 O O . VAL A 1 77 ? 4.647 0.819 6.191 1.00 0.00 77 VAL A O 8
ATOM 10640 N N . ARG A 1 78 ? 5.350 -0.473 4.503 1.00 0.00 78 ARG A N 8
ATOM 10641 C CA . ARG A 1 78 ? 6.729 -0.538 4.928 1.00 0.00 78 ARG A CA 8
ATOM 10642 C C . ARG A 1 78 ? 7.637 -0.325 3.710 1.00 0.00 78 ARG A C 8
ATOM 10643 O O . ARG A 1 78 ? 7.412 -0.913 2.667 1.00 0.00 78 ARG A O 8
ATOM 10664 N N . ARG A 1 79 ? 8.639 0.512 3.821 1.00 0.00 79 ARG A N 8
ATOM 10665 C CA . ARG A 1 79 ? 9.542 0.717 2.693 1.00 0.00 79 ARG A CA 8
ATOM 10666 C C . ARG A 1 79 ? 10.673 -0.300 2.807 1.00 0.00 79 ARG A C 8
ATOM 10667 O O . ARG A 1 79 ? 11.239 -0.472 3.898 1.00 0.00 79 ARG A O 8
ATOM 10688 N N . ILE A 1 80 ? 11.001 -0.987 1.736 1.00 0.00 80 ILE A N 8
ATOM 10689 C CA . ILE A 1 80 ? 12.066 -1.983 1.784 1.00 0.00 80 ILE A CA 8
ATOM 10690 C C . ILE A 1 80 ? 13.033 -1.782 0.619 1.00 0.00 80 ILE A C 8
ATOM 10691 O O . ILE A 1 80 ? 12.647 -1.254 -0.407 1.00 0.00 80 ILE A O 8
ATOM 10707 N N . PRO A 1 81 ? 14.296 -2.171 0.759 1.00 0.00 81 PRO A N 8
ATOM 10708 C CA . PRO A 1 81 ? 15.259 -2.065 -0.333 1.00 0.00 81 PRO A CA 8
ATOM 10709 C C . PRO A 1 81 ? 14.919 -3.051 -1.460 1.00 0.00 81 PRO A C 8
ATOM 10710 O O . PRO A 1 81 ? 14.710 -4.248 -1.201 1.00 0.00 81 PRO A O 8
ATOM 10721 N N . ILE A 1 82 ? 14.847 -2.541 -2.698 1.00 0.00 82 ILE A N 8
ATOM 10722 C CA . ILE A 1 82 ? 14.547 -3.367 -3.890 1.00 0.00 82 ILE A CA 8
ATOM 10723 C C . ILE A 1 82 ? 15.448 -4.607 -3.967 1.00 0.00 82 ILE A C 8
ATOM 10724 O O . ILE A 1 82 ? 14.978 -5.719 -4.192 1.00 0.00 82 ILE A O 8
ATOM 10740 N N . GLY A 1 83 ? 16.715 -4.412 -3.723 1.00 0.00 83 GLY A N 8
ATOM 10741 C CA . GLY A 1 83 ? 17.638 -5.514 -3.679 1.00 0.00 83 GLY A CA 8
ATOM 10742 C C . GLY A 1 83 ? 18.423 -5.486 -2.393 1.00 0.00 83 GLY A C 8
ATOM 10743 O O . GLY A 1 83 ? 18.499 -6.478 -1.659 1.00 0.00 83 GLY A O 8
ATOM 10747 N N . GLY A 1 84 ? 18.999 -4.349 -2.129 1.00 0.00 84 GLY A N 8
ATOM 10748 C CA . GLY A 1 84 ? 19.765 -4.127 -0.935 1.00 0.00 84 GLY A CA 8
ATOM 10749 C C . GLY A 1 84 ? 20.578 -2.915 -1.127 1.00 0.00 84 GLY A C 8
ATOM 10750 O O . GLY A 1 84 ? 20.242 -1.844 -0.615 1.00 0.00 84 GLY A O 8
ATOM 10754 N N . VAL A 1 85 ? 21.621 -3.058 -1.901 1.00 0.00 85 VAL A N 8
ATOM 10755 C CA . VAL A 1 85 ? 22.405 -1.932 -2.301 1.00 0.00 85 VAL A CA 8
ATOM 10756 C C . VAL A 1 85 ? 21.581 -1.161 -3.315 1.00 0.00 85 VAL A C 8
ATOM 10757 O O . VAL A 1 85 ? 20.904 -1.761 -4.169 1.00 0.00 85 VAL A O 8
ATOM 10770 N N . LYS A 1 86 ? 21.553 0.114 -3.169 1.00 0.00 86 LYS A N 8
ATOM 10771 C CA . LYS A 1 86 ? 20.680 0.938 -3.946 1.00 0.00 86 LYS A CA 8
ATOM 10772 C C . LYS A 1 86 ? 21.264 2.312 -4.071 1.00 0.00 86 LYS A C 8
ATOM 10773 O O . LYS A 1 86 ? 21.082 2.966 -5.110 1.00 0.00 86 LYS A O 8
ATOM 10793 N N . GLY A 1 1 ? -26.482 6.094 1.627 1.00 0.00 1 GLY A N 9
ATOM 10794 C CA . GLY A 1 1 ? -25.181 5.712 1.105 1.00 0.00 1 GLY A CA 9
ATOM 10795 C C . GLY A 1 1 ? -24.127 5.833 2.175 1.00 0.00 1 GLY A C 9
ATOM 10796 O O . GLY A 1 1 ? -24.170 6.776 2.976 1.00 0.00 1 GLY A O 9
ATOM 10802 N N . PRO A 1 2 ? -23.188 4.884 2.252 1.00 0.00 2 PRO A N 9
ATOM 10803 C CA . PRO A 1 2 ? -22.118 4.904 3.245 1.00 0.00 2 PRO A CA 9
ATOM 10804 C C . PRO A 1 2 ? -20.912 5.724 2.777 1.00 0.00 2 PRO A C 9
ATOM 10805 O O . PRO A 1 2 ? -20.820 6.099 1.590 1.00 0.00 2 PRO A O 9
ATOM 10816 N N . LEU A 1 3 ? -19.997 6.004 3.691 1.00 0.00 3 LEU A N 9
ATOM 10817 C CA . LEU A 1 3 ? -18.767 6.714 3.355 1.00 0.00 3 LEU A CA 9
ATOM 10818 C C . LEU A 1 3 ? -17.880 5.818 2.484 1.00 0.00 3 LEU A C 9
ATOM 10819 O O . LEU A 1 3 ? -17.182 6.290 1.586 1.00 0.00 3 LEU A O 9
ATOM 10835 N N . GLY A 1 4 ? -17.952 4.519 2.722 1.00 0.00 4 GLY A N 9
ATOM 10836 C CA . GLY A 1 4 ? -17.183 3.565 1.947 1.00 0.00 4 GLY A CA 9
ATOM 10837 C C . GLY A 1 4 ? -17.881 3.169 0.651 1.00 0.00 4 GLY A C 9
ATOM 10838 O O . GLY A 1 4 ? -17.817 2.009 0.235 1.00 0.00 4 GLY A O 9
ATOM 10842 N N . SER A 1 5 ? -18.529 4.144 0.009 1.00 0.00 5 SER A N 9
ATOM 10843 C CA . SER A 1 5 ? -19.259 3.928 -1.233 1.00 0.00 5 SER A CA 9
ATOM 10844 C C . SER A 1 5 ? -18.288 3.590 -2.338 1.00 0.00 5 SER A C 9
ATOM 10845 O O . SER A 1 5 ? -18.459 2.622 -3.096 1.00 0.00 5 SER A O 9
ATOM 10853 N N . MET A 1 6 ? -17.258 4.338 -2.369 1.00 0.00 6 MET A N 9
ATOM 10854 C CA . MET A 1 6 ? -16.200 4.149 -3.323 1.00 0.00 6 MET A CA 9
ATOM 10855 C C . MET A 1 6 ? -15.161 3.251 -2.721 1.00 0.00 6 MET A C 9
ATOM 10856 O O . MET A 1 6 ? -15.314 2.795 -1.586 1.00 0.00 6 MET A O 9
ATOM 10870 N N . SER A 1 7 ? -14.137 2.972 -3.427 1.00 0.00 7 SER A N 9
ATOM 10871 C CA . SER A 1 7 ? -13.175 2.054 -2.943 1.00 0.00 7 SER A CA 9
ATOM 10872 C C . SER A 1 7 ? -12.024 2.750 -2.285 1.00 0.00 7 SER A C 9
ATOM 10873 O O . SER A 1 7 ? -11.415 3.644 -2.866 1.00 0.00 7 SER A O 9
ATOM 10881 N N . CYS A 1 8 ? -11.744 2.343 -1.076 1.00 0.00 8 CYS A N 9
ATOM 10882 C CA . CYS A 1 8 ? -10.686 2.902 -0.306 1.00 0.00 8 CYS A CA 9
ATOM 10883 C C . CYS A 1 8 ? -10.109 1.835 0.605 1.00 0.00 8 CYS A C 9
ATOM 10884 O O . CYS A 1 8 ? -10.859 1.063 1.200 1.00 0.00 8 CYS A O 9
ATOM 10892 N N . VAL A 1 9 ? -8.804 1.760 0.673 1.00 0.00 9 VAL A N 9
ATOM 10893 C CA . VAL A 1 9 ? -8.140 0.816 1.557 1.00 0.00 9 VAL A CA 9
ATOM 10894 C C . VAL A 1 9 ? -7.555 1.591 2.702 1.00 0.00 9 VAL A C 9
ATOM 10895 O O . VAL A 1 9 ? -6.955 2.662 2.486 1.00 0.00 9 VAL A O 9
ATOM 10908 N N . HIS A 1 10 ? -7.752 1.092 3.902 1.00 0.00 10 HIS A N 9
ATOM 10909 C CA . HIS A 1 10 ? -7.167 1.689 5.061 1.00 0.00 10 HIS A CA 9
ATOM 10910 C C . HIS A 1 10 ? -5.779 1.168 5.196 1.00 0.00 10 HIS A C 9
ATOM 10911 O O . HIS A 1 10 ? -5.570 -0.010 5.472 1.00 0.00 10 HIS A O 9
ATOM 10925 N N . TYR A 1 11 ? -4.840 2.001 4.960 1.00 0.00 11 TYR A N 9
ATOM 10926 C CA . TYR A 1 11 ? -3.482 1.591 5.021 1.00 0.00 11 TYR A CA 9
ATOM 10927 C C . TYR A 1 11 ? -2.738 2.525 5.917 1.00 0.00 11 TYR A C 9
ATOM 10928 O O . TYR A 1 11 ? -2.990 3.729 5.910 1.00 0.00 11 TYR A O 9
ATOM 10946 N N . LYS A 1 12 ? -1.882 2.009 6.718 1.00 0.00 12 LYS A N 9
ATOM 10947 C CA . LYS A 1 12 ? -1.065 2.862 7.498 1.00 0.00 12 LYS A CA 9
ATOM 10948 C C . LYS A 1 12 ? 0.357 2.564 7.164 1.00 0.00 12 LYS A C 9
ATOM 10949 O O . LYS A 1 12 ? 0.733 1.402 6.956 1.00 0.00 12 LYS A O 9
ATOM 10968 N N . PHE A 1 13 ? 1.120 3.587 7.029 1.00 0.00 13 PHE A N 9
ATOM 10969 C CA . PHE A 1 13 ? 2.492 3.445 6.681 1.00 0.00 13 PHE A CA 9
ATOM 10970 C C . PHE A 1 13 ? 3.258 3.338 7.972 1.00 0.00 13 PHE A C 9
ATOM 10971 O O . PHE A 1 13 ? 2.777 3.812 8.998 1.00 0.00 13 PHE A O 9
ATOM 10988 N N . SER A 1 14 ? 4.429 2.750 7.931 1.00 0.00 14 SER A N 9
ATOM 10989 C CA . SER A 1 14 ? 5.285 2.633 9.099 1.00 0.00 14 SER A CA 9
ATOM 10990 C C . SER A 1 14 ? 5.595 4.029 9.704 1.00 0.00 14 SER A C 9
ATOM 10991 O O . SER A 1 14 ? 5.775 4.168 10.915 1.00 0.00 14 SER A O 9
ATOM 10999 N N . SER A 1 15 ? 5.604 5.043 8.853 1.00 0.00 15 SER A N 9
ATOM 11000 C CA . SER A 1 15 ? 5.858 6.412 9.250 1.00 0.00 15 SER A CA 9
ATOM 11001 C C . SER A 1 15 ? 4.577 7.106 9.775 1.00 0.00 15 SER A C 9
ATOM 11002 O O . SER A 1 15 ? 4.638 8.198 10.341 1.00 0.00 15 SER A O 9
ATOM 11010 N N . LYS A 1 16 ? 3.436 6.478 9.588 1.00 0.00 16 LYS A N 9
ATOM 11011 C CA . LYS A 1 16 ? 2.171 7.067 9.996 1.00 0.00 16 LYS A CA 9
ATOM 11012 C C . LYS A 1 16 ? 1.695 6.470 11.295 1.00 0.00 16 LYS A C 9
ATOM 11013 O O . LYS A 1 16 ? 2.098 5.371 11.663 1.00 0.00 16 LYS A O 9
ATOM 11032 N N . LEU A 1 17 ? 0.868 7.200 11.984 1.00 0.00 17 LEU A N 9
ATOM 11033 C CA . LEU A 1 17 ? 0.305 6.767 13.240 1.00 0.00 17 LEU A CA 9
ATOM 11034 C C . LEU A 1 17 ? -1.078 6.195 12.989 1.00 0.00 17 LEU A C 9
ATOM 11035 O O . LEU A 1 17 ? -1.453 5.149 13.521 1.00 0.00 17 LEU A O 9
ATOM 11051 N N . ASN A 1 18 ? -1.828 6.876 12.165 1.00 0.00 18 ASN A N 9
ATOM 11052 C CA . ASN A 1 18 ? -3.177 6.460 11.842 1.00 0.00 18 ASN A CA 9
ATOM 11053 C C . ASN A 1 18 ? -3.275 6.078 10.385 1.00 0.00 18 ASN A C 9
ATOM 11054 O O . ASN A 1 18 ? -2.360 6.362 9.589 1.00 0.00 18 ASN A O 9
ATOM 11065 N N . TYR A 1 19 ? -4.370 5.450 10.030 1.00 0.00 19 TYR A N 9
ATOM 11066 C CA . TYR A 1 19 ? -4.573 4.974 8.687 1.00 0.00 19 TYR A CA 9
ATOM 11067 C C . TYR A 1 19 ? -4.923 6.073 7.728 1.00 0.00 19 TYR A C 9
ATOM 11068 O O . TYR A 1 19 ? -5.536 7.080 8.086 1.00 0.00 19 TYR A O 9
ATOM 11086 N N . ASP A 1 20 ? -4.519 5.874 6.530 1.00 0.00 20 ASP A N 9
ATOM 11087 C CA . ASP A 1 20 ? -4.832 6.732 5.441 1.00 0.00 20 ASP A CA 9
ATOM 11088 C C . ASP A 1 20 ? -5.747 5.913 4.540 1.00 0.00 20 ASP A C 9
ATOM 11089 O O . ASP A 1 20 ? -5.969 4.725 4.824 1.00 0.00 20 ASP A O 9
ATOM 11098 N N . THR A 1 21 ? -6.237 6.471 3.488 1.00 0.00 21 THR A N 9
ATOM 11099 C CA . THR A 1 21 ? -7.195 5.810 2.670 1.00 0.00 21 THR A CA 9
ATOM 11100 C C . THR A 1 21 ? -6.917 6.075 1.227 1.00 0.00 21 THR A C 9
ATOM 11101 O O . THR A 1 21 ? -6.996 7.212 0.766 1.00 0.00 21 THR A O 9
ATOM 11112 N N . VAL A 1 22 ? -6.550 5.047 0.527 1.00 0.00 22 VAL A N 9
ATOM 11113 C CA . VAL A 1 22 ? -6.251 5.177 -0.864 1.00 0.00 22 VAL A CA 9
ATOM 11114 C C . VAL A 1 22 ? -7.477 4.799 -1.682 1.00 0.00 22 VAL A C 9
ATOM 11115 O O . VAL A 1 22 ? -8.064 3.730 -1.481 1.00 0.00 22 VAL A O 9
ATOM 11128 N N . THR A 1 23 ? -7.908 5.693 -2.519 1.00 0.00 23 THR A N 9
ATOM 11129 C CA . THR A 1 23 ? -9.044 5.457 -3.359 1.00 0.00 23 THR A CA 9
ATOM 11130 C C . THR A 1 23 ? -8.624 4.780 -4.648 1.00 0.00 23 THR A C 9
ATOM 11131 O O . THR A 1 23 ? -7.572 5.106 -5.217 1.00 0.00 23 THR A O 9
ATOM 11142 N N . PHE A 1 24 ? -9.412 3.839 -5.102 1.00 0.00 24 PHE A N 9
ATOM 11143 C CA . PHE A 1 24 ? -9.085 3.110 -6.298 1.00 0.00 24 PHE A CA 9
ATOM 11144 C C . PHE A 1 24 ? -10.338 2.704 -7.036 1.00 0.00 24 PHE A C 9
ATOM 11145 O O . PHE A 1 24 ? -11.456 2.790 -6.496 1.00 0.00 24 PHE A O 9
ATOM 11162 N N . ASP A 1 25 ? -10.160 2.270 -8.246 1.00 0.00 25 ASP A N 9
ATOM 11163 C CA . ASP A 1 25 ? -11.241 1.870 -9.081 1.00 0.00 25 ASP A CA 9
ATOM 11164 C C . ASP A 1 25 ? -11.332 0.364 -9.105 1.00 0.00 25 ASP A C 9
ATOM 11165 O O . ASP A 1 25 ? -10.398 -0.320 -9.532 1.00 0.00 25 ASP A O 9
ATOM 11174 N N . GLY A 1 26 ? -12.425 -0.148 -8.603 1.00 0.00 26 GLY A N 9
ATOM 11175 C CA . GLY A 1 26 ? -12.629 -1.576 -8.545 1.00 0.00 26 GLY A CA 9
ATOM 11176 C C . GLY A 1 26 ? -12.847 -2.019 -7.121 1.00 0.00 26 GLY A C 9
ATOM 11177 O O . GLY A 1 26 ? -12.781 -1.204 -6.217 1.00 0.00 26 GLY A O 9
ATOM 11181 N N . LEU A 1 27 ? -13.106 -3.287 -6.909 1.00 0.00 27 LEU A N 9
ATOM 11182 C CA . LEU A 1 27 ? -13.335 -3.812 -5.559 1.00 0.00 27 LEU A CA 9
ATOM 11183 C C . LEU A 1 27 ? -12.004 -3.968 -4.842 1.00 0.00 27 LEU A C 9
ATOM 11184 O O . LEU A 1 27 ? -11.896 -3.820 -3.607 1.00 0.00 27 LEU A O 9
ATOM 11200 N N . HIS A 1 28 ? -11.002 -4.243 -5.619 1.00 0.00 28 HIS A N 9
ATOM 11201 C CA . HIS A 1 28 ? -9.675 -4.430 -5.129 1.00 0.00 28 HIS A CA 9
ATOM 11202 C C . HIS A 1 28 ? -8.663 -3.846 -6.054 1.00 0.00 28 HIS A C 9
ATOM 11203 O O . HIS A 1 28 ? -8.956 -3.586 -7.231 1.00 0.00 28 HIS A O 9
ATOM 11217 N N . ILE A 1 29 ? -7.511 -3.581 -5.519 1.00 0.00 29 ILE A N 9
ATOM 11218 C CA . ILE A 1 29 ? -6.461 -2.972 -6.250 1.00 0.00 29 ILE A CA 9
ATOM 11219 C C . ILE A 1 29 ? -5.200 -3.810 -6.199 1.00 0.00 29 ILE A C 9
ATOM 11220 O O . ILE A 1 29 ? -4.771 -4.250 -5.131 1.00 0.00 29 ILE A O 9
ATOM 11236 N N . SER A 1 30 ? -4.661 -4.080 -7.355 1.00 0.00 30 SER A N 9
ATOM 11237 C CA . SER A 1 30 ? -3.418 -4.769 -7.478 1.00 0.00 30 SER A CA 9
ATOM 11238 C C . SER A 1 30 ? -2.297 -3.949 -6.821 1.00 0.00 30 SER A C 9
ATOM 11239 O O . SER A 1 30 ? -2.265 -2.713 -6.912 1.00 0.00 30 SER A O 9
ATOM 11247 N N . LEU A 1 31 ? -1.398 -4.652 -6.187 1.00 0.00 31 LEU A N 9
ATOM 11248 C CA . LEU A 1 31 ? -0.299 -4.109 -5.427 1.00 0.00 31 LEU A CA 9
ATOM 11249 C C . LEU A 1 31 ? 0.548 -3.140 -6.247 1.00 0.00 31 LEU A C 9
ATOM 11250 O O . LEU A 1 31 ? 0.969 -2.114 -5.732 1.00 0.00 31 LEU A O 9
ATOM 11266 N N . CYS A 1 32 ? 0.780 -3.467 -7.511 1.00 0.00 32 CYS A N 9
ATOM 11267 C CA . CYS A 1 32 ? 1.526 -2.590 -8.409 1.00 0.00 32 CYS A CA 9
ATOM 11268 C C . CYS A 1 32 ? 0.881 -1.205 -8.467 1.00 0.00 32 CYS A C 9
ATOM 11269 O O . CYS A 1 32 ? 1.547 -0.194 -8.270 1.00 0.00 32 CYS A O 9
ATOM 11277 N N . ASP A 1 33 ? -0.430 -1.181 -8.616 1.00 0.00 33 ASP A N 9
ATOM 11278 C CA . ASP A 1 33 ? -1.155 0.074 -8.791 1.00 0.00 33 ASP A CA 9
ATOM 11279 C C . ASP A 1 33 ? -1.199 0.803 -7.473 1.00 0.00 33 ASP A C 9
ATOM 11280 O O . ASP A 1 33 ? -0.990 2.007 -7.405 1.00 0.00 33 ASP A O 9
ATOM 11289 N N . LEU A 1 34 ? -1.383 0.032 -6.416 1.00 0.00 34 LEU A N 9
ATOM 11290 C CA . LEU A 1 34 ? -1.474 0.564 -5.066 1.00 0.00 34 LEU A CA 9
ATOM 11291 C C . LEU A 1 34 ? -0.173 1.249 -4.658 1.00 0.00 34 LEU A C 9
ATOM 11292 O O . LEU A 1 34 ? -0.183 2.375 -4.146 1.00 0.00 34 LEU A O 9
ATOM 11308 N N . LYS A 1 35 ? 0.937 0.589 -4.923 1.00 0.00 35 LYS A N 9
ATOM 11309 C CA . LYS A 1 35 ? 2.237 1.129 -4.594 1.00 0.00 35 LYS A CA 9
ATOM 11310 C C . LYS A 1 35 ? 2.526 2.356 -5.421 1.00 0.00 35 LYS A C 9
ATOM 11311 O O . LYS A 1 35 ? 3.046 3.333 -4.912 1.00 0.00 35 LYS A O 9
ATOM 11330 N N . LYS A 1 36 ? 2.145 2.317 -6.691 1.00 0.00 36 LYS A N 9
ATOM 11331 C CA . LYS A 1 36 ? 2.335 3.458 -7.581 1.00 0.00 36 LYS A CA 9
ATOM 11332 C C . LYS A 1 36 ? 1.566 4.672 -7.092 1.00 0.00 36 LYS A C 9
ATOM 11333 O O . LYS A 1 36 ? 2.090 5.799 -7.122 1.00 0.00 36 LYS A O 9
ATOM 11352 N N . GLN A 1 37 ? 0.350 4.454 -6.607 1.00 0.00 37 GLN A N 9
ATOM 11353 C CA . GLN A 1 37 ? -0.438 5.551 -6.095 1.00 0.00 37 GLN A CA 9
ATOM 11354 C C . GLN A 1 37 ? 0.193 6.115 -4.843 1.00 0.00 37 GLN A C 9
ATOM 11355 O O . GLN A 1 37 ? 0.438 7.304 -4.758 1.00 0.00 37 GLN A O 9
ATOM 11369 N N . ILE A 1 38 ? 0.514 5.244 -3.900 1.00 0.00 38 ILE A N 9
ATOM 11370 C CA . ILE A 1 38 ? 1.090 5.664 -2.623 1.00 0.00 38 ILE A CA 9
ATOM 11371 C C . ILE A 1 38 ? 2.434 6.367 -2.815 1.00 0.00 38 ILE A C 9
ATOM 11372 O O . ILE A 1 38 ? 2.672 7.430 -2.233 1.00 0.00 38 ILE A O 9
ATOM 11388 N N . MET A 1 39 ? 3.279 5.816 -3.668 1.00 0.00 39 MET A N 9
ATOM 11389 C CA . MET A 1 39 ? 4.597 6.388 -3.886 1.00 0.00 39 MET A CA 9
ATOM 11390 C C . MET A 1 39 ? 4.514 7.773 -4.496 1.00 0.00 39 MET A C 9
ATOM 11391 O O . MET A 1 39 ? 5.170 8.702 -4.025 1.00 0.00 39 MET A O 9
ATOM 11405 N N . GLY A 1 40 ? 3.673 7.927 -5.493 1.00 0.00 40 GLY A N 9
ATOM 11406 C CA . GLY A 1 40 ? 3.542 9.210 -6.143 1.00 0.00 40 GLY A CA 9
ATOM 11407 C C . GLY A 1 40 ? 2.826 10.229 -5.294 1.00 0.00 40 GLY A C 9
ATOM 11408 O O . GLY A 1 40 ? 3.154 11.429 -5.323 1.00 0.00 40 GLY A O 9
ATOM 11412 N N . ARG A 1 41 ? 1.887 9.760 -4.525 1.00 0.00 41 ARG A N 9
ATOM 11413 C CA . ARG A 1 41 ? 1.076 10.601 -3.683 1.00 0.00 41 ARG A CA 9
ATOM 11414 C C . ARG A 1 41 ? 1.834 11.086 -2.450 1.00 0.00 41 ARG A C 9
ATOM 11415 O O . ARG A 1 41 ? 1.832 12.277 -2.140 1.00 0.00 41 ARG A O 9
ATOM 11436 N N . GLU A 1 42 ? 2.517 10.187 -1.779 1.00 0.00 42 GLU A N 9
ATOM 11437 C CA . GLU A 1 42 ? 3.183 10.529 -0.528 1.00 0.00 42 GLU A CA 9
ATOM 11438 C C . GLU A 1 42 ? 4.639 10.915 -0.737 1.00 0.00 42 GLU A C 9
ATOM 11439 O O . GLU A 1 42 ? 5.412 10.990 0.217 1.00 0.00 42 GLU A O 9
ATOM 11451 N N . LYS A 1 43 ? 4.997 11.146 -1.991 1.00 0.00 43 LYS A N 9
ATOM 11452 C CA . LYS A 1 43 ? 6.317 11.682 -2.403 1.00 0.00 43 LYS A CA 9
ATOM 11453 C C . LYS A 1 43 ? 7.446 10.678 -2.147 1.00 0.00 43 LYS A C 9
ATOM 11454 O O . LYS A 1 43 ? 8.594 11.079 -1.876 1.00 0.00 43 LYS A O 9
ATOM 11473 N N . LEU A 1 44 ? 7.153 9.398 -2.293 1.00 0.00 44 LEU A N 9
ATOM 11474 C CA . LEU A 1 44 ? 8.144 8.366 -2.038 1.00 0.00 44 LEU A CA 9
ATOM 11475 C C . LEU A 1 44 ? 9.188 8.266 -3.139 1.00 0.00 44 LEU A C 9
ATOM 11476 O O . LEU A 1 44 ? 9.095 8.908 -4.200 1.00 0.00 44 LEU A O 9
ATOM 11492 N N . LYS A 1 45 ? 10.147 7.435 -2.875 1.00 0.00 45 LYS A N 9
ATOM 11493 C CA . LYS A 1 45 ? 11.236 7.131 -3.753 1.00 0.00 45 LYS A CA 9
ATOM 11494 C C . LYS A 1 45 ? 11.063 5.706 -4.268 1.00 0.00 45 LYS A C 9
ATOM 11495 O O . LYS A 1 45 ? 11.208 4.742 -3.523 1.00 0.00 45 LYS A O 9
ATOM 11514 N N . ALA A 1 46 ? 10.718 5.584 -5.522 1.00 0.00 46 ALA A N 9
ATOM 11515 C CA . ALA A 1 46 ? 10.420 4.284 -6.108 1.00 0.00 46 ALA A CA 9
ATOM 11516 C C . ALA A 1 46 ? 11.667 3.558 -6.575 1.00 0.00 46 ALA A C 9
ATOM 11517 O O . ALA A 1 46 ? 11.659 2.341 -6.732 1.00 0.00 46 ALA A O 9
ATOM 11524 N N . ALA A 1 47 ? 12.727 4.293 -6.791 1.00 0.00 47 ALA A N 9
ATOM 11525 C CA . ALA A 1 47 ? 13.950 3.701 -7.317 1.00 0.00 47 ALA A CA 9
ATOM 11526 C C . ALA A 1 47 ? 15.017 3.606 -6.252 1.00 0.00 47 ALA A C 9
ATOM 11527 O O . ALA A 1 47 ? 16.008 2.888 -6.409 1.00 0.00 47 ALA A O 9
ATOM 11534 N N . ASP A 1 48 ? 14.811 4.320 -5.169 1.00 0.00 48 ASP A N 9
ATOM 11535 C CA . ASP A 1 48 ? 15.791 4.372 -4.101 1.00 0.00 48 ASP A CA 9
ATOM 11536 C C . ASP A 1 48 ? 15.461 3.301 -3.083 1.00 0.00 48 ASP A C 9
ATOM 11537 O O . ASP A 1 48 ? 16.325 2.788 -2.403 1.00 0.00 48 ASP A O 9
ATOM 11546 N N . CYS A 1 49 ? 14.193 2.956 -2.996 1.00 0.00 49 CYS A N 9
ATOM 11547 C CA . CYS A 1 49 ? 13.728 1.959 -2.063 1.00 0.00 49 CYS A CA 9
ATOM 11548 C C . CYS A 1 49 ? 12.550 1.242 -2.678 1.00 0.00 49 CYS A C 9
ATOM 11549 O O . CYS A 1 49 ? 12.010 1.694 -3.694 1.00 0.00 49 CYS A O 9
ATOM 11557 N N . ASP A 1 50 ? 12.154 0.144 -2.092 1.00 0.00 50 ASP A N 9
ATOM 11558 C CA . ASP A 1 50 ? 11.055 -0.624 -2.626 1.00 0.00 50 ASP A CA 9
ATOM 11559 C C . ASP A 1 50 ? 9.898 -0.491 -1.657 1.00 0.00 50 ASP A C 9
ATOM 11560 O O . ASP A 1 50 ? 10.081 -0.009 -0.521 1.00 0.00 50 ASP A O 9
ATOM 11569 N N . LEU A 1 51 ? 8.751 -0.928 -2.041 1.00 0.00 51 LEU A N 9
ATOM 11570 C CA . LEU A 1 51 ? 7.594 -0.755 -1.229 1.00 0.00 51 LEU A CA 9
ATOM 11571 C C . LEU A 1 51 ? 6.915 -2.097 -1.037 1.00 0.00 51 LEU A C 9
ATOM 11572 O O . LEU A 1 51 ? 6.543 -2.755 -2.002 1.00 0.00 51 LEU A O 9
ATOM 11588 N N . GLN A 1 52 ? 6.803 -2.524 0.190 1.00 0.00 52 GLN A N 9
ATOM 11589 C CA . GLN A 1 52 ? 6.220 -3.800 0.478 1.00 0.00 52 GLN A CA 9
ATOM 11590 C C . GLN A 1 52 ? 5.024 -3.622 1.393 1.00 0.00 52 GLN A C 9
ATOM 11591 O O . GLN A 1 52 ? 5.064 -2.846 2.342 1.00 0.00 52 GLN A O 9
ATOM 11605 N N . ILE A 1 53 ? 3.972 -4.317 1.110 1.00 0.00 53 ILE A N 9
ATOM 11606 C CA . ILE A 1 53 ? 2.753 -4.183 1.857 1.00 0.00 53 ILE A CA 9
ATOM 11607 C C . ILE A 1 53 ? 2.437 -5.494 2.588 1.00 0.00 53 ILE A C 9
ATOM 11608 O O . ILE A 1 53 ? 2.637 -6.578 2.047 1.00 0.00 53 ILE A O 9
ATOM 11624 N N . THR A 1 54 ? 2.051 -5.386 3.830 1.00 0.00 54 THR A N 9
ATOM 11625 C CA . THR A 1 54 ? 1.650 -6.514 4.634 1.00 0.00 54 THR A CA 9
ATOM 11626 C C . THR A 1 54 ? 0.217 -6.272 5.108 1.00 0.00 54 THR A C 9
ATOM 11627 O O . THR A 1 54 ? -0.169 -5.144 5.304 1.00 0.00 54 THR A O 9
ATOM 11638 N N . ASN A 1 55 ? -0.572 -7.300 5.237 1.00 0.00 55 ASN A N 9
ATOM 11639 C CA . ASN A 1 55 ? -1.930 -7.139 5.715 1.00 0.00 55 ASN A CA 9
ATOM 11640 C C . ASN A 1 55 ? -1.911 -6.880 7.217 1.00 0.00 55 ASN A C 9
ATOM 11641 O O . ASN A 1 55 ? -1.177 -7.535 7.943 1.00 0.00 55 ASN A O 9
ATOM 11652 N N . ALA A 1 56 ? -2.716 -5.945 7.682 1.00 0.00 56 ALA A N 9
ATOM 11653 C CA . ALA A 1 56 ? -2.731 -5.591 9.100 1.00 0.00 56 ALA A CA 9
ATOM 11654 C C . ALA A 1 56 ? -3.577 -6.563 9.899 1.00 0.00 56 ALA A C 9
ATOM 11655 O O . ALA A 1 56 ? -3.460 -6.660 11.126 1.00 0.00 56 ALA A O 9
ATOM 11662 N N . GLN A 1 57 ? -4.421 -7.270 9.210 1.00 0.00 57 GLN A N 9
ATOM 11663 C CA . GLN A 1 57 ? -5.361 -8.172 9.825 1.00 0.00 57 GLN A CA 9
ATOM 11664 C C . GLN A 1 57 ? -4.864 -9.615 9.747 1.00 0.00 57 GLN A C 9
ATOM 11665 O O . GLN A 1 57 ? -4.752 -10.296 10.767 1.00 0.00 57 GLN A O 9
ATOM 11679 N N . THR A 1 58 ? -4.522 -10.061 8.549 1.00 0.00 58 THR A N 9
ATOM 11680 C CA . THR A 1 58 ? -4.162 -11.449 8.325 1.00 0.00 58 THR A CA 9
ATOM 11681 C C . THR A 1 58 ? -2.668 -11.627 8.464 1.00 0.00 58 THR A C 9
ATOM 11682 O O . THR A 1 58 ? -2.166 -12.752 8.603 1.00 0.00 58 THR A O 9
ATOM 11693 N N . LYS A 1 59 ? -1.961 -10.487 8.407 1.00 0.00 59 LYS A N 9
ATOM 11694 C CA . LYS A 1 59 ? -0.509 -10.401 8.534 1.00 0.00 59 LYS A CA 9
ATOM 11695 C C . LYS A 1 59 ? 0.191 -11.025 7.340 1.00 0.00 59 LYS A C 9
ATOM 11696 O O . LYS A 1 59 ? 1.396 -11.274 7.372 1.00 0.00 59 LYS A O 9
ATOM 11715 N N . GLU A 1 60 ? -0.554 -11.208 6.266 1.00 0.00 60 GLU A N 9
ATOM 11716 C CA . GLU A 1 60 ? -0.005 -11.793 5.079 1.00 0.00 60 GLU A CA 9
ATOM 11717 C C . GLU A 1 60 ? 0.738 -10.726 4.290 1.00 0.00 60 GLU A C 9
ATOM 11718 O O . GLU A 1 60 ? 0.222 -9.620 4.109 1.00 0.00 60 GLU A O 9
ATOM 11730 N N . GLU A 1 61 ? 1.938 -11.029 3.860 1.00 0.00 61 GLU A N 9
ATOM 11731 C CA . GLU A 1 61 ? 2.696 -10.122 3.082 1.00 0.00 61 GLU A CA 9
ATOM 11732 C C . GLU A 1 61 ? 2.310 -10.224 1.634 1.00 0.00 61 GLU A C 9
ATOM 11733 O O . GLU A 1 61 ? 1.934 -11.294 1.137 1.00 0.00 61 GLU A O 9
ATOM 11745 N N . TYR A 1 62 ? 2.374 -9.123 0.981 1.00 0.00 62 TYR A N 9
ATOM 11746 C CA . TYR A 1 62 ? 2.103 -9.042 -0.421 1.00 0.00 62 TYR A CA 9
ATOM 11747 C C . TYR A 1 62 ? 3.424 -8.835 -1.117 1.00 0.00 62 TYR A C 9
ATOM 11748 O O . TYR A 1 62 ? 4.010 -7.747 -1.047 1.00 0.00 62 TYR A O 9
ATOM 11766 N N . THR A 1 63 ? 3.924 -9.872 -1.717 1.00 0.00 63 THR A N 9
ATOM 11767 C CA . THR A 1 63 ? 5.230 -9.829 -2.316 1.00 0.00 63 THR A CA 9
ATOM 11768 C C . THR A 1 63 ? 5.181 -9.633 -3.828 1.00 0.00 63 THR A C 9
ATOM 11769 O O . THR A 1 63 ? 6.014 -8.903 -4.398 1.00 0.00 63 THR A O 9
ATOM 11780 N N . ASP A 1 64 ? 4.202 -10.240 -4.475 1.00 0.00 64 ASP A N 9
ATOM 11781 C CA . ASP A 1 64 ? 4.088 -10.144 -5.924 1.00 0.00 64 ASP A CA 9
ATOM 11782 C C . ASP A 1 64 ? 3.262 -8.925 -6.240 1.00 0.00 64 ASP A C 9
ATOM 11783 O O . ASP A 1 64 ? 2.275 -8.677 -5.574 1.00 0.00 64 ASP A O 9
ATOM 11792 N N . ASP A 1 65 ? 3.624 -8.183 -7.255 1.00 0.00 65 ASP A N 9
ATOM 11793 C CA . ASP A 1 65 ? 2.908 -6.946 -7.610 1.00 0.00 65 ASP A CA 9
ATOM 11794 C C . ASP A 1 65 ? 1.510 -7.209 -8.142 1.00 0.00 65 ASP A C 9
ATOM 11795 O O . ASP A 1 65 ? 0.697 -6.279 -8.280 1.00 0.00 65 ASP A O 9
ATOM 11804 N N . ASN A 1 66 ? 1.226 -8.463 -8.416 1.00 0.00 66 ASN A N 9
ATOM 11805 C CA . ASN A 1 66 ? -0.078 -8.874 -8.903 1.00 0.00 66 ASN A CA 9
ATOM 11806 C C . ASN A 1 66 ? -0.994 -9.187 -7.735 1.00 0.00 66 ASN A C 9
ATOM 11807 O O . ASN A 1 66 ? -2.187 -9.493 -7.928 1.00 0.00 66 ASN A O 9
ATOM 11818 N N . ALA A 1 67 ? -0.437 -9.126 -6.514 1.00 0.00 67 ALA A N 9
ATOM 11819 C CA . ALA A 1 67 ? -1.212 -9.333 -5.310 1.00 0.00 67 ALA A CA 9
ATOM 11820 C C . ALA A 1 67 ? -2.243 -8.238 -5.204 1.00 0.00 67 ALA A C 9
ATOM 11821 O O . ALA A 1 67 ? -1.973 -7.122 -5.580 1.00 0.00 67 ALA A O 9
ATOM 11828 N N . LEU A 1 68 ? -3.400 -8.542 -4.741 1.00 0.00 68 LEU A N 9
ATOM 11829 C CA . LEU A 1 68 ? -4.462 -7.573 -4.746 1.00 0.00 68 LEU A CA 9
ATOM 11830 C C . LEU A 1 68 ? -4.916 -7.235 -3.338 1.00 0.00 68 LEU A C 9
ATOM 11831 O O . LEU A 1 68 ? -4.984 -8.124 -2.460 1.00 0.00 68 LEU A O 9
ATOM 11847 N N . ILE A 1 69 ? -5.146 -5.974 -3.090 1.00 0.00 69 ILE A N 9
ATOM 11848 C CA . ILE A 1 69 ? -5.663 -5.563 -1.818 1.00 0.00 69 ILE A CA 9
ATOM 11849 C C . ILE A 1 69 ? -7.050 -4.930 -2.009 1.00 0.00 69 ILE A C 9
ATOM 11850 O O . ILE A 1 69 ? -7.205 -3.963 -2.742 1.00 0.00 69 ILE A O 9
ATOM 11866 N N . PRO A 1 70 ? -8.071 -5.527 -1.421 1.00 0.00 70 PRO A N 9
ATOM 11867 C CA . PRO A 1 70 ? -9.435 -5.013 -1.472 1.00 0.00 70 PRO A CA 9
ATOM 11868 C C . PRO A 1 70 ? -9.719 -3.901 -0.466 1.00 0.00 70 PRO A C 9
ATOM 11869 O O . PRO A 1 70 ? -9.046 -3.769 0.558 1.00 0.00 70 PRO A O 9
ATOM 11880 N N . LYS A 1 71 ? -10.772 -3.149 -0.749 1.00 0.00 71 LYS A N 9
ATOM 11881 C CA . LYS A 1 71 ? -11.248 -2.050 0.116 1.00 0.00 71 LYS A CA 9
ATOM 11882 C C . LYS A 1 71 ? -11.814 -2.570 1.440 1.00 0.00 71 LYS A C 9
ATOM 11883 O O . LYS A 1 71 ? -12.126 -1.800 2.344 1.00 0.00 71 LYS A O 9
ATOM 11902 N N . ASN A 1 72 ? -11.965 -3.875 1.525 1.00 0.00 72 ASN A N 9
ATOM 11903 C CA . ASN A 1 72 ? -12.475 -4.523 2.722 1.00 0.00 72 ASN A CA 9
ATOM 11904 C C . ASN A 1 72 ? -11.358 -4.844 3.697 1.00 0.00 72 ASN A C 9
ATOM 11905 O O . ASN A 1 72 ? -11.604 -5.372 4.776 1.00 0.00 72 ASN A O 9
ATOM 11916 N N . SER A 1 73 ? -10.142 -4.538 3.330 1.00 0.00 73 SER A N 9
ATOM 11917 C CA . SER A 1 73 ? -9.023 -4.868 4.160 1.00 0.00 73 SER A CA 9
ATOM 11918 C C . SER A 1 73 ? -8.224 -3.638 4.565 1.00 0.00 73 SER A C 9
ATOM 11919 O O . SER A 1 73 ? -8.305 -2.581 3.932 1.00 0.00 73 SER A O 9
ATOM 11927 N N . SER A 1 74 ? -7.507 -3.776 5.648 1.00 0.00 74 SER A N 9
ATOM 11928 C CA . SER A 1 74 ? -6.614 -2.767 6.120 1.00 0.00 74 SER A CA 9
ATOM 11929 C C . SER A 1 74 ? -5.198 -3.336 6.034 1.00 0.00 74 SER A C 9
ATOM 11930 O O . SER A 1 74 ? -4.948 -4.478 6.468 1.00 0.00 74 SER A O 9
ATOM 11938 N N . VAL A 1 75 ? -4.289 -2.595 5.460 1.00 0.00 75 VAL A N 9
ATOM 11939 C CA . VAL A 1 75 ? -2.945 -3.088 5.256 1.00 0.00 75 VAL A CA 9
ATOM 11940 C C . VAL A 1 75 ? -1.874 -2.137 5.812 1.00 0.00 75 VAL A C 9
ATOM 11941 O O . VAL A 1 75 ? -2.130 -0.954 6.065 1.00 0.00 75 VAL A O 9
ATOM 11954 N N . ILE A 1 76 ? -0.707 -2.684 6.026 1.00 0.00 76 ILE A N 9
ATOM 11955 C CA . ILE A 1 76 ? 0.449 -1.979 6.529 1.00 0.00 76 ILE A CA 9
ATOM 11956 C C . ILE A 1 76 ? 1.377 -1.749 5.362 1.00 0.00 76 ILE A C 9
ATOM 11957 O O . ILE A 1 76 ? 1.768 -2.705 4.672 1.00 0.00 76 ILE A O 9
ATOM 11973 N N . VAL A 1 77 ? 1.718 -0.526 5.123 1.00 0.00 77 VAL A N 9
ATOM 11974 C CA . VAL A 1 77 ? 2.574 -0.198 4.019 1.00 0.00 77 VAL A CA 9
ATOM 11975 C C . VAL A 1 77 ? 3.967 0.111 4.551 1.00 0.00 77 VAL A C 9
ATOM 11976 O O . VAL A 1 77 ? 4.146 1.027 5.367 1.00 0.00 77 VAL A O 9
ATOM 11989 N N . ARG A 1 78 ? 4.933 -0.652 4.106 1.00 0.00 78 ARG A N 9
ATOM 11990 C CA . ARG A 1 78 ? 6.269 -0.584 4.633 1.00 0.00 78 ARG A CA 9
ATOM 11991 C C . ARG A 1 78 ? 7.298 -0.388 3.514 1.00 0.00 78 ARG A C 9
ATOM 11992 O O . ARG A 1 78 ? 7.292 -1.097 2.513 1.00 0.00 78 ARG A O 9
ATOM 12013 N N . ARG A 1 79 ? 8.171 0.571 3.688 1.00 0.00 79 ARG A N 9
ATOM 12014 C CA . ARG A 1 79 ? 9.230 0.816 2.724 1.00 0.00 79 ARG A CA 9
ATOM 12015 C C . ARG A 1 79 ? 10.379 -0.139 3.030 1.00 0.00 79 ARG A C 9
ATOM 12016 O O . ARG A 1 79 ? 10.913 -0.126 4.144 1.00 0.00 79 ARG A O 9
ATOM 12037 N N . ILE A 1 80 ? 10.744 -0.968 2.079 1.00 0.00 80 ILE A N 9
ATOM 12038 C CA . ILE A 1 80 ? 11.771 -1.971 2.311 1.00 0.00 80 ILE A CA 9
ATOM 12039 C C . ILE A 1 80 ? 12.974 -1.735 1.398 1.00 0.00 80 ILE A C 9
ATOM 12040 O O . ILE A 1 80 ? 12.850 -1.053 0.371 1.00 0.00 80 ILE A O 9
ATOM 12056 N N . PRO A 1 81 ? 14.161 -2.227 1.779 1.00 0.00 81 PRO A N 9
ATOM 12057 C CA . PRO A 1 81 ? 15.361 -2.066 0.975 1.00 0.00 81 PRO A CA 9
ATOM 12058 C C . PRO A 1 81 ? 15.272 -2.772 -0.357 1.00 0.00 81 PRO A C 9
ATOM 12059 O O . PRO A 1 81 ? 14.914 -3.945 -0.428 1.00 0.00 81 PRO A O 9
ATOM 12070 N N . ILE A 1 82 ? 15.611 -2.055 -1.417 1.00 0.00 82 ILE A N 9
ATOM 12071 C CA . ILE A 1 82 ? 15.681 -2.655 -2.759 1.00 0.00 82 ILE A CA 9
ATOM 12072 C C . ILE A 1 82 ? 16.778 -3.718 -2.789 1.00 0.00 82 ILE A C 9
ATOM 12073 O O . ILE A 1 82 ? 16.765 -4.629 -3.602 1.00 0.00 82 ILE A O 9
ATOM 12089 N N . GLY A 1 83 ? 17.711 -3.548 -1.899 1.00 0.00 83 GLY A N 9
ATOM 12090 C CA . GLY A 1 83 ? 18.776 -4.468 -1.673 1.00 0.00 83 GLY A CA 9
ATOM 12091 C C . GLY A 1 83 ? 19.355 -4.160 -0.326 1.00 0.00 83 GLY A C 9
ATOM 12092 O O . GLY A 1 83 ? 19.324 -4.973 0.595 1.00 0.00 83 GLY A O 9
ATOM 12096 N N . GLY A 1 84 ? 19.808 -2.946 -0.197 1.00 0.00 84 GLY A N 9
ATOM 12097 C CA . GLY A 1 84 ? 20.328 -2.447 1.039 1.00 0.00 84 GLY A CA 9
ATOM 12098 C C . GLY A 1 84 ? 19.888 -1.026 1.230 1.00 0.00 84 GLY A C 9
ATOM 12099 O O . GLY A 1 84 ? 19.731 -0.545 2.361 1.00 0.00 84 GLY A O 9
ATOM 12103 N N . VAL A 1 85 ? 19.669 -0.351 0.112 1.00 0.00 85 VAL A N 9
ATOM 12104 C CA . VAL A 1 85 ? 19.217 1.015 0.126 1.00 0.00 85 VAL A CA 9
ATOM 12105 C C . VAL A 1 85 ? 17.788 1.078 0.627 1.00 0.00 85 VAL A C 9
ATOM 12106 O O . VAL A 1 85 ? 16.868 0.479 0.037 1.00 0.00 85 VAL A O 9
ATOM 12119 N N . LYS A 1 86 ? 17.657 1.717 1.739 1.00 0.00 86 LYS A N 9
ATOM 12120 C CA . LYS A 1 86 ? 16.420 2.016 2.392 1.00 0.00 86 LYS A CA 9
ATOM 12121 C C . LYS A 1 86 ? 16.687 3.157 3.317 1.00 0.00 86 LYS A C 9
ATOM 12122 O O . LYS A 1 86 ? 17.756 3.133 3.982 1.00 0.00 86 LYS A O 9
ATOM 12142 N N . GLY A 1 1 ? -17.861 9.671 -5.299 1.00 0.00 1 GLY A N 10
ATOM 12143 C CA . GLY A 1 1 ? -19.147 9.938 -4.658 1.00 0.00 1 GLY A CA 10
ATOM 12144 C C . GLY A 1 1 ? -18.963 10.162 -3.173 1.00 0.00 1 GLY A C 10
ATOM 12145 O O . GLY A 1 1 ? -18.250 9.403 -2.533 1.00 0.00 1 GLY A O 10
ATOM 12151 N N . PRO A 1 2 ? -19.610 11.185 -2.584 1.00 0.00 2 PRO A N 10
ATOM 12152 C CA . PRO A 1 2 ? -19.451 11.534 -1.151 1.00 0.00 2 PRO A CA 10
ATOM 12153 C C . PRO A 1 2 ? -20.336 10.670 -0.226 1.00 0.00 2 PRO A C 10
ATOM 12154 O O . PRO A 1 2 ? -20.904 11.162 0.764 1.00 0.00 2 PRO A O 10
ATOM 12165 N N . LEU A 1 3 ? -20.401 9.395 -0.511 1.00 0.00 3 LEU A N 10
ATOM 12166 C CA . LEU A 1 3 ? -21.247 8.486 0.227 1.00 0.00 3 LEU A CA 10
ATOM 12167 C C . LEU A 1 3 ? -20.486 7.243 0.672 1.00 0.00 3 LEU A C 10
ATOM 12168 O O . LEU A 1 3 ? -19.444 6.910 0.097 1.00 0.00 3 LEU A O 10
ATOM 12184 N N . GLY A 1 4 ? -21.013 6.553 1.671 1.00 0.00 4 GLY A N 10
ATOM 12185 C CA . GLY A 1 4 ? -20.346 5.393 2.251 1.00 0.00 4 GLY A CA 10
ATOM 12186 C C . GLY A 1 4 ? -20.541 4.118 1.452 1.00 0.00 4 GLY A C 10
ATOM 12187 O O . GLY A 1 4 ? -21.049 3.114 1.959 1.00 0.00 4 GLY A O 10
ATOM 12191 N N . SER A 1 5 ? -20.178 4.171 0.211 1.00 0.00 5 SER A N 10
ATOM 12192 C CA . SER A 1 5 ? -20.201 3.046 -0.680 1.00 0.00 5 SER A CA 10
ATOM 12193 C C . SER A 1 5 ? -19.167 3.278 -1.752 1.00 0.00 5 SER A C 10
ATOM 12194 O O . SER A 1 5 ? -19.412 3.978 -2.734 1.00 0.00 5 SER A O 10
ATOM 12202 N N . MET A 1 6 ? -17.995 2.771 -1.498 1.00 0.00 6 MET A N 10
ATOM 12203 C CA . MET A 1 6 ? -16.865 2.891 -2.375 1.00 0.00 6 MET A CA 10
ATOM 12204 C C . MET A 1 6 ? -15.872 1.855 -1.950 1.00 0.00 6 MET A C 10
ATOM 12205 O O . MET A 1 6 ? -16.127 1.123 -0.987 1.00 0.00 6 MET A O 10
ATOM 12219 N N . SER A 1 7 ? -14.764 1.776 -2.613 1.00 0.00 7 SER A N 10
ATOM 12220 C CA . SER A 1 7 ? -13.761 0.855 -2.203 1.00 0.00 7 SER A CA 10
ATOM 12221 C C . SER A 1 7 ? -12.585 1.593 -1.601 1.00 0.00 7 SER A C 10
ATOM 12222 O O . SER A 1 7 ? -11.914 2.374 -2.268 1.00 0.00 7 SER A O 10
ATOM 12230 N N . CYS A 1 8 ? -12.376 1.374 -0.337 1.00 0.00 8 CYS A N 10
ATOM 12231 C CA . CYS A 1 8 ? -11.334 2.032 0.386 1.00 0.00 8 CYS A CA 10
ATOM 12232 C C . CYS A 1 8 ? -10.546 1.040 1.220 1.00 0.00 8 CYS A C 10
ATOM 12233 O O . CYS A 1 8 ? -11.121 0.150 1.855 1.00 0.00 8 CYS A O 10
ATOM 12241 N N . VAL A 1 9 ? -9.252 1.171 1.183 1.00 0.00 9 VAL A N 10
ATOM 12242 C CA . VAL A 1 9 ? -8.368 0.347 1.962 1.00 0.00 9 VAL A CA 10
ATOM 12243 C C . VAL A 1 9 ? -7.743 1.191 3.037 1.00 0.00 9 VAL A C 10
ATOM 12244 O O . VAL A 1 9 ? -7.201 2.277 2.753 1.00 0.00 9 VAL A O 10
ATOM 12257 N N . HIS A 1 10 ? -7.867 0.731 4.253 1.00 0.00 10 HIS A N 10
ATOM 12258 C CA . HIS A 1 10 ? -7.256 1.356 5.377 1.00 0.00 10 HIS A CA 10
ATOM 12259 C C . HIS A 1 10 ? -5.838 0.895 5.443 1.00 0.00 10 HIS A C 10
ATOM 12260 O O . HIS A 1 10 ? -5.563 -0.285 5.686 1.00 0.00 10 HIS A O 10
ATOM 12274 N N . TYR A 1 11 ? -4.955 1.786 5.189 1.00 0.00 11 TYR A N 10
ATOM 12275 C CA . TYR A 1 11 ? -3.577 1.473 5.174 1.00 0.00 11 TYR A CA 10
ATOM 12276 C C . TYR A 1 11 ? -2.876 2.439 6.076 1.00 0.00 11 TYR A C 10
ATOM 12277 O O . TYR A 1 11 ? -3.231 3.594 6.111 1.00 0.00 11 TYR A O 10
ATOM 12295 N N . LYS A 1 12 ? -1.936 2.005 6.825 1.00 0.00 12 LYS A N 10
ATOM 12296 C CA . LYS A 1 12 ? -1.200 2.956 7.597 1.00 0.00 12 LYS A CA 10
ATOM 12297 C C . LYS A 1 12 ? 0.251 2.816 7.239 1.00 0.00 12 LYS A C 10
ATOM 12298 O O . LYS A 1 12 ? 0.735 1.701 7.029 1.00 0.00 12 LYS A O 10
ATOM 12317 N N . PHE A 1 13 ? 0.933 3.912 7.116 1.00 0.00 13 PHE A N 10
ATOM 12318 C CA . PHE A 1 13 ? 2.337 3.870 6.820 1.00 0.00 13 PHE A CA 10
ATOM 12319 C C . PHE A 1 13 ? 3.101 3.546 8.105 1.00 0.00 13 PHE A C 10
ATOM 12320 O O . PHE A 1 13 ? 2.512 3.541 9.208 1.00 0.00 13 PHE A O 10
ATOM 12337 N N . SER A 1 14 ? 4.381 3.295 7.977 1.00 0.00 14 SER A N 10
ATOM 12338 C CA . SER A 1 14 ? 5.231 2.926 9.085 1.00 0.00 14 SER A CA 10
ATOM 12339 C C . SER A 1 14 ? 5.221 3.996 10.199 1.00 0.00 14 SER A C 10
ATOM 12340 O O . SER A 1 14 ? 5.186 3.671 11.395 1.00 0.00 14 SER A O 10
ATOM 12348 N N . SER A 1 15 ? 5.176 5.250 9.808 1.00 0.00 15 SER A N 10
ATOM 12349 C CA . SER A 1 15 ? 5.197 6.329 10.760 1.00 0.00 15 SER A CA 10
ATOM 12350 C C . SER A 1 15 ? 3.787 6.934 10.980 1.00 0.00 15 SER A C 10
ATOM 12351 O O . SER A 1 15 ? 3.631 7.957 11.651 1.00 0.00 15 SER A O 10
ATOM 12359 N N . LYS A 1 16 ? 2.768 6.275 10.448 1.00 0.00 16 LYS A N 10
ATOM 12360 C CA . LYS A 1 16 ? 1.399 6.727 10.646 1.00 0.00 16 LYS A CA 10
ATOM 12361 C C . LYS A 1 16 ? 0.816 6.025 11.854 1.00 0.00 16 LYS A C 10
ATOM 12362 O O . LYS A 1 16 ? 0.998 4.804 12.025 1.00 0.00 16 LYS A O 10
ATOM 12381 N N . LEU A 1 17 ? 0.148 6.773 12.692 1.00 0.00 17 LEU A N 10
ATOM 12382 C CA . LEU A 1 17 ? -0.472 6.220 13.883 1.00 0.00 17 LEU A CA 10
ATOM 12383 C C . LEU A 1 17 ? -1.939 5.935 13.614 1.00 0.00 17 LEU A C 10
ATOM 12384 O O . LEU A 1 17 ? -2.564 5.097 14.273 1.00 0.00 17 LEU A O 10
ATOM 12400 N N . ASN A 1 18 ? -2.481 6.637 12.655 1.00 0.00 18 ASN A N 10
ATOM 12401 C CA . ASN A 1 18 ? -3.847 6.443 12.221 1.00 0.00 18 ASN A CA 10
ATOM 12402 C C . ASN A 1 18 ? -3.803 5.763 10.883 1.00 0.00 18 ASN A C 10
ATOM 12403 O O . ASN A 1 18 ? -2.744 5.734 10.235 1.00 0.00 18 ASN A O 10
ATOM 12414 N N . TYR A 1 19 ? -4.900 5.234 10.448 1.00 0.00 19 TYR A N 10
ATOM 12415 C CA . TYR A 1 19 ? -4.949 4.608 9.159 1.00 0.00 19 TYR A CA 10
ATOM 12416 C C . TYR A 1 19 ? -5.390 5.595 8.120 1.00 0.00 19 TYR A C 10
ATOM 12417 O O . TYR A 1 19 ? -6.272 6.423 8.357 1.00 0.00 19 TYR A O 10
ATOM 12435 N N . ASP A 1 20 ? -4.756 5.534 7.008 1.00 0.00 20 ASP A N 10
ATOM 12436 C CA . ASP A 1 20 ? -5.087 6.329 5.868 1.00 0.00 20 ASP A CA 10
ATOM 12437 C C . ASP A 1 20 ? -6.016 5.512 5.014 1.00 0.00 20 ASP A C 10
ATOM 12438 O O . ASP A 1 20 ? -6.223 4.323 5.279 1.00 0.00 20 ASP A O 10
ATOM 12447 N N . THR A 1 21 ? -6.542 6.094 4.000 1.00 0.00 21 THR A N 10
ATOM 12448 C CA . THR A 1 21 ? -7.466 5.433 3.162 1.00 0.00 21 THR A CA 10
ATOM 12449 C C . THR A 1 21 ? -7.162 5.714 1.730 1.00 0.00 21 THR A C 10
ATOM 12450 O O . THR A 1 21 ? -6.936 6.863 1.341 1.00 0.00 21 THR A O 10
ATOM 12461 N N . VAL A 1 22 ? -7.073 4.680 0.970 1.00 0.00 22 VAL A N 10
ATOM 12462 C CA . VAL A 1 22 ? -6.866 4.813 -0.423 1.00 0.00 22 VAL A CA 10
ATOM 12463 C C . VAL A 1 22 ? -8.141 4.344 -1.102 1.00 0.00 22 VAL A C 10
ATOM 12464 O O . VAL A 1 22 ? -8.763 3.371 -0.641 1.00 0.00 22 VAL A O 10
ATOM 12477 N N . THR A 1 23 ? -8.571 5.031 -2.124 1.00 0.00 23 THR A N 10
ATOM 12478 C CA . THR A 1 23 ? -9.829 4.704 -2.737 1.00 0.00 23 THR A CA 10
ATOM 12479 C C . THR A 1 23 ? -9.683 4.246 -4.182 1.00 0.00 23 THR A C 10
ATOM 12480 O O . THR A 1 23 ? -8.823 4.722 -4.926 1.00 0.00 23 THR A O 10
ATOM 12491 N N . PHE A 1 24 ? -10.508 3.310 -4.542 1.00 0.00 24 PHE A N 10
ATOM 12492 C CA . PHE A 1 24 ? -10.566 2.726 -5.859 1.00 0.00 24 PHE A CA 10
ATOM 12493 C C . PHE A 1 24 ? -11.979 2.218 -6.054 1.00 0.00 24 PHE A C 10
ATOM 12494 O O . PHE A 1 24 ? -12.794 2.330 -5.128 1.00 0.00 24 PHE A O 10
ATOM 12511 N N . ASP A 1 25 ? -12.295 1.700 -7.205 1.00 0.00 25 ASP A N 10
ATOM 12512 C CA . ASP A 1 25 ? -13.636 1.193 -7.428 1.00 0.00 25 ASP A CA 10
ATOM 12513 C C . ASP A 1 25 ? -13.585 -0.235 -7.905 1.00 0.00 25 ASP A C 10
ATOM 12514 O O . ASP A 1 25 ? -12.813 -0.567 -8.816 1.00 0.00 25 ASP A O 10
ATOM 12523 N N . GLY A 1 26 ? -14.362 -1.074 -7.275 1.00 0.00 26 GLY A N 10
ATOM 12524 C CA . GLY A 1 26 ? -14.388 -2.468 -7.603 1.00 0.00 26 GLY A CA 10
ATOM 12525 C C . GLY A 1 26 ? -14.394 -3.301 -6.350 1.00 0.00 26 GLY A C 10
ATOM 12526 O O . GLY A 1 26 ? -15.338 -3.234 -5.555 1.00 0.00 26 GLY A O 10
ATOM 12530 N N . LEU A 1 27 ? -13.350 -4.048 -6.134 1.00 0.00 27 LEU A N 10
ATOM 12531 C CA . LEU A 1 27 ? -13.264 -4.876 -4.949 1.00 0.00 27 LEU A CA 10
ATOM 12532 C C . LEU A 1 27 ? -11.843 -4.847 -4.420 1.00 0.00 27 LEU A C 10
ATOM 12533 O O . LEU A 1 27 ? -11.618 -4.649 -3.215 1.00 0.00 27 LEU A O 10
ATOM 12549 N N . HIS A 1 28 ? -10.897 -5.000 -5.316 1.00 0.00 28 HIS A N 10
ATOM 12550 C CA . HIS A 1 28 ? -9.493 -5.051 -4.957 1.00 0.00 28 HIS A CA 10
ATOM 12551 C C . HIS A 1 28 ? -8.609 -4.348 -5.934 1.00 0.00 28 HIS A C 10
ATOM 12552 O O . HIS A 1 28 ? -8.981 -4.136 -7.088 1.00 0.00 28 HIS A O 10
ATOM 12566 N N . ILE A 1 29 ? -7.448 -3.987 -5.456 1.00 0.00 29 ILE A N 10
ATOM 12567 C CA . ILE A 1 29 ? -6.468 -3.308 -6.233 1.00 0.00 29 ILE A CA 10
ATOM 12568 C C . ILE A 1 29 ? -5.137 -4.067 -6.191 1.00 0.00 29 ILE A C 10
ATOM 12569 O O . ILE A 1 29 ? -4.679 -4.468 -5.121 1.00 0.00 29 ILE A O 10
ATOM 12585 N N . SER A 1 30 ? -4.568 -4.310 -7.348 1.00 0.00 30 SER A N 10
ATOM 12586 C CA . SER A 1 30 ? -3.291 -4.989 -7.471 1.00 0.00 30 SER A CA 10
ATOM 12587 C C . SER A 1 30 ? -2.173 -4.154 -6.823 1.00 0.00 30 SER A C 10
ATOM 12588 O O . SER A 1 30 ? -2.237 -2.924 -6.805 1.00 0.00 30 SER A O 10
ATOM 12596 N N . LEU A 1 31 ? -1.170 -4.829 -6.309 1.00 0.00 31 LEU A N 10
ATOM 12597 C CA . LEU A 1 31 ? -0.095 -4.235 -5.554 1.00 0.00 31 LEU A CA 10
ATOM 12598 C C . LEU A 1 31 ? 0.665 -3.156 -6.310 1.00 0.00 31 LEU A C 10
ATOM 12599 O O . LEU A 1 31 ? 0.948 -2.111 -5.739 1.00 0.00 31 LEU A O 10
ATOM 12615 N N . CYS A 1 32 ? 1.004 -3.393 -7.571 1.00 0.00 32 CYS A N 10
ATOM 12616 C CA . CYS A 1 32 ? 1.685 -2.363 -8.362 1.00 0.00 32 CYS A CA 10
ATOM 12617 C C . CYS A 1 32 ? 0.843 -1.081 -8.388 1.00 0.00 32 CYS A C 10
ATOM 12618 O O . CYS A 1 32 ? 1.342 0.008 -8.099 1.00 0.00 32 CYS A O 10
ATOM 12626 N N . ASP A 1 33 ? -0.441 -1.245 -8.622 1.00 0.00 33 ASP A N 10
ATOM 12627 C CA . ASP A 1 33 ? -1.389 -0.136 -8.685 1.00 0.00 33 ASP A CA 10
ATOM 12628 C C . ASP A 1 33 ? -1.502 0.540 -7.334 1.00 0.00 33 ASP A C 10
ATOM 12629 O O . ASP A 1 33 ? -1.517 1.777 -7.231 1.00 0.00 33 ASP A O 10
ATOM 12638 N N . LEU A 1 34 ? -1.553 -0.283 -6.312 1.00 0.00 34 LEU A N 10
ATOM 12639 C CA . LEU A 1 34 ? -1.687 0.136 -4.927 1.00 0.00 34 LEU A CA 10
ATOM 12640 C C . LEU A 1 34 ? -0.474 0.975 -4.506 1.00 0.00 34 LEU A C 10
ATOM 12641 O O . LEU A 1 34 ? -0.623 2.082 -3.973 1.00 0.00 34 LEU A O 10
ATOM 12657 N N . LYS A 1 35 ? 0.707 0.481 -4.821 1.00 0.00 35 LYS A N 10
ATOM 12658 C CA . LYS A 1 35 ? 1.942 1.148 -4.459 1.00 0.00 35 LYS A CA 10
ATOM 12659 C C . LYS A 1 35 ? 2.099 2.456 -5.205 1.00 0.00 35 LYS A C 10
ATOM 12660 O O . LYS A 1 35 ? 2.479 3.454 -4.619 1.00 0.00 35 LYS A O 10
ATOM 12679 N N . LYS A 1 36 ? 1.765 2.459 -6.491 1.00 0.00 36 LYS A N 10
ATOM 12680 C CA . LYS A 1 36 ? 1.879 3.667 -7.316 1.00 0.00 36 LYS A CA 10
ATOM 12681 C C . LYS A 1 36 ? 0.987 4.798 -6.804 1.00 0.00 36 LYS A C 10
ATOM 12682 O O . LYS A 1 36 ? 1.371 5.983 -6.864 1.00 0.00 36 LYS A O 10
ATOM 12701 N N . GLN A 1 37 ? -0.179 4.451 -6.282 1.00 0.00 37 GLN A N 10
ATOM 12702 C CA . GLN A 1 37 ? -1.063 5.454 -5.707 1.00 0.00 37 GLN A CA 10
ATOM 12703 C C . GLN A 1 37 ? -0.470 6.016 -4.426 1.00 0.00 37 GLN A C 10
ATOM 12704 O O . GLN A 1 37 ? -0.344 7.231 -4.262 1.00 0.00 37 GLN A O 10
ATOM 12718 N N . ILE A 1 38 ? -0.050 5.127 -3.560 1.00 0.00 38 ILE A N 10
ATOM 12719 C CA . ILE A 1 38 ? 0.452 5.499 -2.246 1.00 0.00 38 ILE A CA 10
ATOM 12720 C C . ILE A 1 38 ? 1.804 6.223 -2.322 1.00 0.00 38 ILE A C 10
ATOM 12721 O O . ILE A 1 38 ? 1.996 7.248 -1.681 1.00 0.00 38 ILE A O 10
ATOM 12737 N N . MET A 1 39 ? 2.716 5.720 -3.139 1.00 0.00 39 MET A N 10
ATOM 12738 C CA . MET A 1 39 ? 4.052 6.323 -3.254 1.00 0.00 39 MET A CA 10
ATOM 12739 C C . MET A 1 39 ? 3.974 7.734 -3.785 1.00 0.00 39 MET A C 10
ATOM 12740 O O . MET A 1 39 ? 4.698 8.607 -3.326 1.00 0.00 39 MET A O 10
ATOM 12754 N N . GLY A 1 40 ? 3.065 7.961 -4.709 1.00 0.00 40 GLY A N 10
ATOM 12755 C CA . GLY A 1 40 ? 2.870 9.290 -5.237 1.00 0.00 40 GLY A CA 10
ATOM 12756 C C . GLY A 1 40 ? 2.292 10.209 -4.181 1.00 0.00 40 GLY A C 10
ATOM 12757 O O . GLY A 1 40 ? 2.740 11.340 -4.013 1.00 0.00 40 GLY A O 10
ATOM 12761 N N . ARG A 1 41 ? 1.342 9.685 -3.425 1.00 0.00 41 ARG A N 10
ATOM 12762 C CA . ARG A 1 41 ? 0.656 10.432 -2.377 1.00 0.00 41 ARG A CA 10
ATOM 12763 C C . ARG A 1 41 ? 1.590 10.791 -1.220 1.00 0.00 41 ARG A C 10
ATOM 12764 O O . ARG A 1 41 ? 1.522 11.887 -0.670 1.00 0.00 41 ARG A O 10
ATOM 12785 N N . GLU A 1 42 ? 2.472 9.889 -0.880 1.00 0.00 42 GLU A N 10
ATOM 12786 C CA . GLU A 1 42 ? 3.347 10.086 0.261 1.00 0.00 42 GLU A CA 10
ATOM 12787 C C . GLU A 1 42 ? 4.732 10.503 -0.179 1.00 0.00 42 GLU A C 10
ATOM 12788 O O . GLU A 1 42 ? 5.676 10.525 0.623 1.00 0.00 42 GLU A O 10
ATOM 12800 N N . LYS A 1 43 ? 4.830 10.849 -1.457 1.00 0.00 43 LYS A N 10
ATOM 12801 C CA . LYS A 1 43 ? 6.024 11.436 -2.049 1.00 0.00 43 LYS A CA 10
ATOM 12802 C C . LYS A 1 43 ? 7.254 10.526 -1.917 1.00 0.00 43 LYS A C 10
ATOM 12803 O O . LYS A 1 43 ? 8.378 11.010 -1.741 1.00 0.00 43 LYS A O 10
ATOM 12822 N N . LEU A 1 44 ? 7.051 9.229 -2.067 1.00 0.00 44 LEU A N 10
ATOM 12823 C CA . LEU A 1 44 ? 8.140 8.279 -1.928 1.00 0.00 44 LEU A CA 10
ATOM 12824 C C . LEU A 1 44 ? 9.098 8.303 -3.090 1.00 0.00 44 LEU A C 10
ATOM 12825 O O . LEU A 1 44 ? 8.733 8.662 -4.221 1.00 0.00 44 LEU A O 10
ATOM 12841 N N . LYS A 1 45 ? 10.323 7.928 -2.807 1.00 0.00 45 LYS A N 10
ATOM 12842 C CA . LYS A 1 45 ? 11.326 7.788 -3.821 1.00 0.00 45 LYS A CA 10
ATOM 12843 C C . LYS A 1 45 ? 11.200 6.401 -4.475 1.00 0.00 45 LYS A C 10
ATOM 12844 O O . LYS A 1 45 ? 11.671 5.381 -3.951 1.00 0.00 45 LYS A O 10
ATOM 12863 N N . ALA A 1 46 ? 10.583 6.384 -5.632 1.00 0.00 46 ALA A N 10
ATOM 12864 C CA . ALA A 1 46 ? 10.257 5.151 -6.331 1.00 0.00 46 ALA A CA 10
ATOM 12865 C C . ALA A 1 46 ? 11.430 4.625 -7.147 1.00 0.00 46 ALA A C 10
ATOM 12866 O O . ALA A 1 46 ? 11.379 3.526 -7.688 1.00 0.00 46 ALA A O 10
ATOM 12873 N N . ALA A 1 47 ? 12.474 5.413 -7.245 1.00 0.00 47 ALA A N 10
ATOM 12874 C CA . ALA A 1 47 ? 13.665 5.008 -7.973 1.00 0.00 47 ALA A CA 10
ATOM 12875 C C . ALA A 1 47 ? 14.739 4.558 -7.001 1.00 0.00 47 ALA A C 10
ATOM 12876 O O . ALA A 1 47 ? 15.869 4.267 -7.391 1.00 0.00 47 ALA A O 10
ATOM 12883 N N . ASP A 1 48 ? 14.375 4.481 -5.744 1.00 0.00 48 ASP A N 10
ATOM 12884 C CA . ASP A 1 48 ? 15.318 4.097 -4.706 1.00 0.00 48 ASP A CA 10
ATOM 12885 C C . ASP A 1 48 ? 14.738 3.012 -3.848 1.00 0.00 48 ASP A C 10
ATOM 12886 O O . ASP A 1 48 ? 15.420 2.065 -3.467 1.00 0.00 48 ASP A O 10
ATOM 12895 N N . CYS A 1 49 ? 13.491 3.131 -3.540 1.00 0.00 49 CYS A N 10
ATOM 12896 C CA . CYS A 1 49 ? 12.874 2.195 -2.672 1.00 0.00 49 CYS A CA 10
ATOM 12897 C C . CYS A 1 49 ? 11.649 1.574 -3.315 1.00 0.00 49 CYS A C 10
ATOM 12898 O O . CYS A 1 49 ? 11.212 1.978 -4.402 1.00 0.00 49 CYS A O 10
ATOM 12906 N N . ASP A 1 50 ? 11.119 0.600 -2.645 1.00 0.00 50 ASP A N 10
ATOM 12907 C CA . ASP A 1 50 ? 9.930 -0.078 -3.047 1.00 0.00 50 ASP A CA 10
ATOM 12908 C C . ASP A 1 50 ? 8.987 -0.025 -1.886 1.00 0.00 50 ASP A C 10
ATOM 12909 O O . ASP A 1 50 ? 9.396 0.300 -0.754 1.00 0.00 50 ASP A O 10
ATOM 12918 N N . LEU A 1 51 ? 7.780 -0.341 -2.119 1.00 0.00 51 LEU A N 10
ATOM 12919 C CA . LEU A 1 51 ? 6.808 -0.271 -1.109 1.00 0.00 51 LEU A CA 10
ATOM 12920 C C . LEU A 1 51 ? 6.372 -1.685 -0.751 1.00 0.00 51 LEU A C 10
ATOM 12921 O O . LEU A 1 51 ? 5.889 -2.421 -1.584 1.00 0.00 51 LEU A O 10
ATOM 12937 N N . GLN A 1 52 ? 6.590 -2.065 0.462 1.00 0.00 52 GLN A N 10
ATOM 12938 C CA . GLN A 1 52 ? 6.252 -3.384 0.899 1.00 0.00 52 GLN A CA 10
ATOM 12939 C C . GLN A 1 52 ? 5.009 -3.289 1.731 1.00 0.00 52 GLN A C 10
ATOM 12940 O O . GLN A 1 52 ? 4.941 -2.508 2.684 1.00 0.00 52 GLN A O 10
ATOM 12954 N N . ILE A 1 53 ? 4.033 -4.040 1.385 1.00 0.00 53 ILE A N 10
ATOM 12955 C CA . ILE A 1 53 ? 2.782 -3.960 2.062 1.00 0.00 53 ILE A CA 10
ATOM 12956 C C . ILE A 1 53 ? 2.606 -5.215 2.895 1.00 0.00 53 ILE A C 10
ATOM 12957 O O . ILE A 1 53 ? 2.950 -6.309 2.462 1.00 0.00 53 ILE A O 10
ATOM 12973 N N . THR A 1 54 ? 2.178 -5.056 4.095 1.00 0.00 54 THR A N 10
ATOM 12974 C CA . THR A 1 54 ? 1.945 -6.167 4.970 1.00 0.00 54 THR A CA 10
ATOM 12975 C C . THR A 1 54 ? 0.533 -6.066 5.516 1.00 0.00 54 THR A C 10
ATOM 12976 O O . THR A 1 54 ? 0.090 -4.996 5.829 1.00 0.00 54 THR A O 10
ATOM 12987 N N . ASN A 1 55 ? -0.182 -7.155 5.563 1.00 0.00 55 ASN A N 10
ATOM 12988 C CA . ASN A 1 55 ? -1.546 -7.136 6.075 1.00 0.00 55 ASN A CA 10
ATOM 12989 C C . ASN A 1 55 ? -1.550 -6.774 7.560 1.00 0.00 55 ASN A C 10
ATOM 12990 O O . ASN A 1 55 ? -0.760 -7.309 8.329 1.00 0.00 55 ASN A O 10
ATOM 13001 N N . ALA A 1 56 ? -2.446 -5.886 7.966 1.00 0.00 56 ALA A N 10
ATOM 13002 C CA . ALA A 1 56 ? -2.502 -5.443 9.357 1.00 0.00 56 ALA A CA 10
ATOM 13003 C C . ALA A 1 56 ? -3.110 -6.510 10.235 1.00 0.00 56 ALA A C 10
ATOM 13004 O O . ALA A 1 56 ? -2.873 -6.556 11.430 1.00 0.00 56 ALA A O 10
ATOM 13011 N N . GLN A 1 57 ? -3.876 -7.367 9.637 1.00 0.00 57 GLN A N 10
ATOM 13012 C CA . GLN A 1 57 ? -4.568 -8.400 10.361 1.00 0.00 57 GLN A CA 10
ATOM 13013 C C . GLN A 1 57 ? -3.771 -9.696 10.351 1.00 0.00 57 GLN A C 10
ATOM 13014 O O . GLN A 1 57 ? -3.417 -10.221 11.395 1.00 0.00 57 GLN A O 10
ATOM 13028 N N . THR A 1 58 ? -3.445 -10.170 9.174 1.00 0.00 58 THR A N 10
ATOM 13029 C CA . THR A 1 58 ? -2.845 -11.476 9.029 1.00 0.00 58 THR A CA 10
ATOM 13030 C C . THR A 1 58 ? -1.321 -11.405 9.029 1.00 0.00 58 THR A C 10
ATOM 13031 O O . THR A 1 58 ? -0.644 -12.421 9.224 1.00 0.00 58 THR A O 10
ATOM 13042 N N . LYS A 1 59 ? -0.787 -10.193 8.829 1.00 0.00 59 LYS A N 10
ATOM 13043 C CA . LYS A 1 59 ? 0.650 -9.956 8.688 1.00 0.00 59 LYS A CA 10
ATOM 13044 C C . LYS A 1 59 ? 1.232 -10.630 7.454 1.00 0.00 59 LYS A C 10
ATOM 13045 O O . LYS A 1 59 ? 2.445 -10.831 7.345 1.00 0.00 59 LYS A O 10
ATOM 13064 N N . GLU A 1 60 ? 0.363 -10.925 6.505 1.00 0.00 60 GLU A N 10
ATOM 13065 C CA . GLU A 1 60 ? 0.769 -11.483 5.239 1.00 0.00 60 GLU A CA 10
ATOM 13066 C C . GLU A 1 60 ? 1.457 -10.389 4.454 1.00 0.00 60 GLU A C 10
ATOM 13067 O O . GLU A 1 60 ? 0.856 -9.338 4.192 1.00 0.00 60 GLU A O 10
ATOM 13079 N N . GLU A 1 61 ? 2.703 -10.584 4.150 1.00 0.00 61 GLU A N 10
ATOM 13080 C CA . GLU A 1 61 ? 3.415 -9.652 3.370 1.00 0.00 61 GLU A CA 10
ATOM 13081 C C . GLU A 1 61 ? 3.122 -9.861 1.928 1.00 0.00 61 GLU A C 10
ATOM 13082 O O . GLU A 1 61 ? 3.029 -11.001 1.448 1.00 0.00 61 GLU A O 10
ATOM 13094 N N . TYR A 1 62 ? 2.967 -8.789 1.258 1.00 0.00 62 TYR A N 10
ATOM 13095 C CA . TYR A 1 62 ? 2.716 -8.797 -0.148 1.00 0.00 62 TYR A CA 10
ATOM 13096 C C . TYR A 1 62 ? 4.019 -8.477 -0.847 1.00 0.00 62 TYR A C 10
ATOM 13097 O O . TYR A 1 62 ? 4.434 -7.323 -0.919 1.00 0.00 62 TYR A O 10
ATOM 13115 N N . THR A 1 63 ? 4.694 -9.509 -1.272 1.00 0.00 63 THR A N 10
ATOM 13116 C CA . THR A 1 63 ? 5.999 -9.396 -1.876 1.00 0.00 63 THR A CA 10
ATOM 13117 C C . THR A 1 63 ? 5.914 -9.333 -3.394 1.00 0.00 63 THR A C 10
ATOM 13118 O O . THR A 1 63 ? 6.846 -8.874 -4.079 1.00 0.00 63 THR A O 10
ATOM 13129 N N . ASP A 1 64 ? 4.812 -9.785 -3.903 1.00 0.00 64 ASP A N 10
ATOM 13130 C CA . ASP A 1 64 ? 4.598 -9.917 -5.326 1.00 0.00 64 ASP A CA 10
ATOM 13131 C C . ASP A 1 64 ? 3.798 -8.748 -5.797 1.00 0.00 64 ASP A C 10
ATOM 13132 O O . ASP A 1 64 ? 2.761 -8.482 -5.246 1.00 0.00 64 ASP A O 10
ATOM 13141 N N . ASP A 1 65 ? 4.231 -8.061 -6.841 1.00 0.00 65 ASP A N 10
ATOM 13142 C CA . ASP A 1 65 ? 3.472 -6.885 -7.324 1.00 0.00 65 ASP A CA 10
ATOM 13143 C C . ASP A 1 65 ? 2.177 -7.277 -7.989 1.00 0.00 65 ASP A C 10
ATOM 13144 O O . ASP A 1 65 ? 1.337 -6.429 -8.291 1.00 0.00 65 ASP A O 10
ATOM 13153 N N . ASN A 1 66 ? 2.004 -8.558 -8.173 1.00 0.00 66 ASN A N 10
ATOM 13154 C CA . ASN A 1 66 ? 0.783 -9.098 -8.712 1.00 0.00 66 ASN A CA 10
ATOM 13155 C C . ASN A 1 66 ? -0.165 -9.484 -7.586 1.00 0.00 66 ASN A C 10
ATOM 13156 O O . ASN A 1 66 ? -1.249 -10.010 -7.832 1.00 0.00 66 ASN A O 10
ATOM 13167 N N . ALA A 1 67 ? 0.255 -9.226 -6.334 1.00 0.00 67 ALA A N 10
ATOM 13168 C CA . ALA A 1 67 ? -0.596 -9.454 -5.181 1.00 0.00 67 ALA A CA 10
ATOM 13169 C C . ALA A 1 67 ? -1.695 -8.425 -5.201 1.00 0.00 67 ALA A C 10
ATOM 13170 O O . ALA A 1 67 ? -1.492 -7.339 -5.685 1.00 0.00 67 ALA A O 10
ATOM 13177 N N . LEU A 1 68 ? -2.838 -8.763 -4.734 1.00 0.00 68 LEU A N 10
ATOM 13178 C CA . LEU A 1 68 ? -3.955 -7.850 -4.773 1.00 0.00 68 LEU A CA 10
ATOM 13179 C C . LEU A 1 68 ? -4.422 -7.511 -3.364 1.00 0.00 68 LEU A C 10
ATOM 13180 O O . LEU A 1 68 ? -4.428 -8.385 -2.480 1.00 0.00 68 LEU A O 10
ATOM 13196 N N . ILE A 1 69 ? -4.736 -6.267 -3.117 1.00 0.00 69 ILE A N 10
ATOM 13197 C CA . ILE A 1 69 ? -5.283 -5.900 -1.834 1.00 0.00 69 ILE A CA 10
ATOM 13198 C C . ILE A 1 69 ? -6.734 -5.425 -2.002 1.00 0.00 69 ILE A C 10
ATOM 13199 O O . ILE A 1 69 ? -7.002 -4.443 -2.696 1.00 0.00 69 ILE A O 10
ATOM 13215 N N . PRO A 1 70 ? -7.685 -6.169 -1.448 1.00 0.00 70 PRO A N 10
ATOM 13216 C CA . PRO A 1 70 ? -9.090 -5.791 -1.447 1.00 0.00 70 PRO A CA 10
ATOM 13217 C C . PRO A 1 70 ? -9.412 -4.739 -0.414 1.00 0.00 70 PRO A C 10
ATOM 13218 O O . PRO A 1 70 ? -8.687 -4.565 0.565 1.00 0.00 70 PRO A O 10
ATOM 13229 N N . LYS A 1 71 ? -10.549 -4.072 -0.601 1.00 0.00 71 LYS A N 10
ATOM 13230 C CA . LYS A 1 71 ? -11.022 -3.052 0.345 1.00 0.00 71 LYS A CA 10
ATOM 13231 C C . LYS A 1 71 ? -11.400 -3.676 1.688 1.00 0.00 71 LYS A C 10
ATOM 13232 O O . LYS A 1 71 ? -11.663 -2.992 2.663 1.00 0.00 71 LYS A O 10
ATOM 13251 N N . ASN A 1 72 ? -11.417 -4.977 1.710 1.00 0.00 72 ASN A N 10
ATOM 13252 C CA . ASN A 1 72 ? -11.762 -5.740 2.884 1.00 0.00 72 ASN A CA 10
ATOM 13253 C C . ASN A 1 72 ? -10.528 -5.983 3.744 1.00 0.00 72 ASN A C 10
ATOM 13254 O O . ASN A 1 72 ? -10.612 -6.570 4.821 1.00 0.00 72 ASN A O 10
ATOM 13265 N N . SER A 1 73 ? -9.390 -5.541 3.271 1.00 0.00 73 SER A N 10
ATOM 13266 C CA . SER A 1 73 ? -8.157 -5.743 3.965 1.00 0.00 73 SER A CA 10
ATOM 13267 C C . SER A 1 73 ? -7.559 -4.422 4.432 1.00 0.00 73 SER A C 10
ATOM 13268 O O . SER A 1 73 ? -7.427 -3.478 3.654 1.00 0.00 73 SER A O 10
ATOM 13276 N N . SER A 1 74 ? -7.283 -4.334 5.709 1.00 0.00 74 SER A N 10
ATOM 13277 C CA . SER A 1 74 ? -6.549 -3.232 6.254 1.00 0.00 74 SER A CA 10
ATOM 13278 C C . SER A 1 74 ? -5.079 -3.633 6.201 1.00 0.00 74 SER A C 10
ATOM 13279 O O . SER A 1 74 ? -4.703 -4.702 6.713 1.00 0.00 74 SER A O 10
ATOM 13287 N N . VAL A 1 75 ? -4.265 -2.846 5.562 1.00 0.00 75 VAL A N 10
ATOM 13288 C CA . VAL A 1 75 ? -2.877 -3.205 5.376 1.00 0.00 75 VAL A CA 10
ATOM 13289 C C . VAL A 1 75 ? -1.913 -2.142 5.927 1.00 0.00 75 VAL A C 10
ATOM 13290 O O . VAL A 1 75 ? -2.265 -0.982 6.083 1.00 0.00 75 VAL A O 10
ATOM 13303 N N . ILE A 1 76 ? -0.728 -2.572 6.261 1.00 0.00 76 ILE A N 10
ATOM 13304 C CA . ILE A 1 76 ? 0.323 -1.724 6.763 1.00 0.00 76 ILE A CA 10
ATOM 13305 C C . ILE A 1 76 ? 1.282 -1.489 5.614 1.00 0.00 76 ILE A C 10
ATOM 13306 O O . ILE A 1 76 ? 1.669 -2.432 4.908 1.00 0.00 76 ILE A O 10
ATOM 13322 N N . VAL A 1 77 ? 1.633 -0.272 5.417 1.00 0.00 77 VAL A N 10
ATOM 13323 C CA . VAL A 1 77 ? 2.474 0.121 4.334 1.00 0.00 77 VAL A CA 10
ATOM 13324 C C . VAL A 1 77 ? 3.871 0.445 4.862 1.00 0.00 77 VAL A C 10
ATOM 13325 O O . VAL A 1 77 ? 4.029 1.256 5.788 1.00 0.00 77 VAL A O 10
ATOM 13338 N N . ARG A 1 78 ? 4.861 -0.194 4.302 1.00 0.00 78 ARG A N 10
ATOM 13339 C CA . ARG A 1 78 ? 6.217 -0.033 4.728 1.00 0.00 78 ARG A CA 10
ATOM 13340 C C . ARG A 1 78 ? 7.114 0.214 3.513 1.00 0.00 78 ARG A C 10
ATOM 13341 O O . ARG A 1 78 ? 6.870 -0.315 2.453 1.00 0.00 78 ARG A O 10
ATOM 13362 N N . ARG A 1 79 ? 8.126 1.018 3.667 1.00 0.00 79 ARG A N 10
ATOM 13363 C CA . ARG A 1 79 ? 9.040 1.298 2.579 1.00 0.00 79 ARG A CA 10
ATOM 13364 C C . ARG A 1 79 ? 10.308 0.457 2.732 1.00 0.00 79 ARG A C 10
ATOM 13365 O O . ARG A 1 79 ? 10.959 0.484 3.783 1.00 0.00 79 ARG A O 10
ATOM 13386 N N . ILE A 1 80 ? 10.655 -0.275 1.698 1.00 0.00 80 ILE A N 10
ATOM 13387 C CA . ILE A 1 80 ? 11.823 -1.137 1.725 1.00 0.00 80 ILE A CA 10
ATOM 13388 C C . ILE A 1 80 ? 12.766 -0.776 0.575 1.00 0.00 80 ILE A C 10
ATOM 13389 O O . ILE A 1 80 ? 12.335 -0.189 -0.400 1.00 0.00 80 ILE A O 10
ATOM 13405 N N . PRO A 1 81 ? 14.055 -1.070 0.688 1.00 0.00 81 PRO A N 10
ATOM 13406 C CA . PRO A 1 81 ? 15.015 -0.816 -0.392 1.00 0.00 81 PRO A CA 10
ATOM 13407 C C . PRO A 1 81 ? 14.865 -1.830 -1.548 1.00 0.00 81 PRO A C 10
ATOM 13408 O O . PRO A 1 81 ? 14.801 -3.045 -1.315 1.00 0.00 81 PRO A O 10
ATOM 13419 N N . ILE A 1 82 ? 14.801 -1.332 -2.786 1.00 0.00 82 ILE A N 10
ATOM 13420 C CA . ILE A 1 82 ? 14.700 -2.207 -3.962 1.00 0.00 82 ILE A CA 10
ATOM 13421 C C . ILE A 1 82 ? 15.929 -3.110 -4.091 1.00 0.00 82 ILE A C 10
ATOM 13422 O O . ILE A 1 82 ? 15.803 -4.301 -4.390 1.00 0.00 82 ILE A O 10
ATOM 13438 N N . GLY A 1 83 ? 17.102 -2.546 -3.854 1.00 0.00 83 GLY A N 10
ATOM 13439 C CA . GLY A 1 83 ? 18.317 -3.321 -3.938 1.00 0.00 83 GLY A CA 10
ATOM 13440 C C . GLY A 1 83 ? 19.544 -2.490 -3.665 1.00 0.00 83 GLY A C 10
ATOM 13441 O O . GLY A 1 83 ? 20.628 -2.755 -4.197 1.00 0.00 83 GLY A O 10
ATOM 13445 N N . GLY A 1 84 ? 19.378 -1.476 -2.860 1.00 0.00 84 GLY A N 10
ATOM 13446 C CA . GLY A 1 84 ? 20.477 -0.629 -2.494 1.00 0.00 84 GLY A CA 10
ATOM 13447 C C . GLY A 1 84 ? 20.981 -1.019 -1.146 1.00 0.00 84 GLY A C 10
ATOM 13448 O O . GLY A 1 84 ? 22.101 -1.509 -1.005 1.00 0.00 84 GLY A O 10
ATOM 13452 N N . VAL A 1 85 ? 20.141 -0.844 -0.159 1.00 0.00 85 VAL A N 10
ATOM 13453 C CA . VAL A 1 85 ? 20.464 -1.229 1.192 1.00 0.00 85 VAL A CA 10
ATOM 13454 C C . VAL A 1 85 ? 20.315 -2.742 1.309 1.00 0.00 85 VAL A C 10
ATOM 13455 O O . VAL A 1 85 ? 19.206 -3.267 1.435 1.00 0.00 85 VAL A O 10
ATOM 13468 N N . LYS A 1 86 ? 21.419 -3.418 1.207 1.00 0.00 86 LYS A N 10
ATOM 13469 C CA . LYS A 1 86 ? 21.478 -4.845 1.209 1.00 0.00 86 LYS A CA 10
ATOM 13470 C C . LYS A 1 86 ? 22.857 -5.260 1.659 1.00 0.00 86 LYS A C 10
ATOM 13471 O O . LYS A 1 86 ? 22.972 -5.977 2.661 1.00 0.00 86 LYS A O 10
ATOM 13491 N N . GLY A 1 1 ? -12.955 9.596 -6.248 1.00 0.00 1 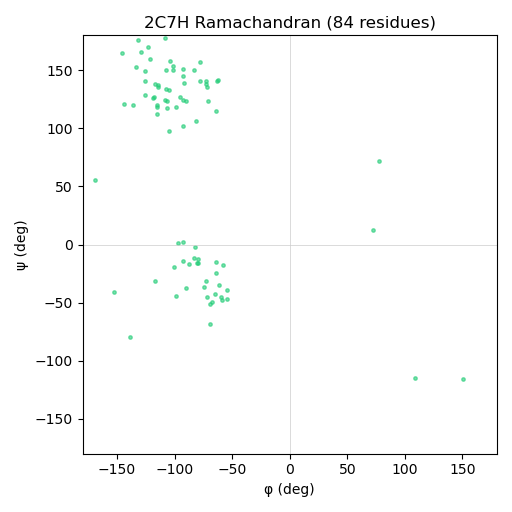GLY A N 11
ATOM 13492 C CA . GLY A 1 1 ? -14.229 9.316 -6.901 1.00 0.00 1 GLY A CA 11
ATOM 13493 C C . GLY A 1 1 ? -15.354 9.957 -6.141 1.00 0.00 1 GLY A C 11
ATOM 13494 O O . GLY A 1 1 ? -15.186 11.076 -5.657 1.00 0.00 1 GLY A O 11
ATOM 13500 N N . PRO A 1 2 ? -16.520 9.289 -6.009 1.00 0.00 2 PRO A N 11
ATOM 13501 C CA . PRO A 1 2 ? -17.651 9.829 -5.252 1.00 0.00 2 PRO A CA 11
ATOM 13502 C C . PRO A 1 2 ? -17.333 9.925 -3.760 1.00 0.00 2 PRO A C 11
ATOM 13503 O O . PRO A 1 2 ? -16.390 9.269 -3.265 1.00 0.00 2 PRO A O 11
ATOM 13514 N N . LEU A 1 3 ? -18.104 10.717 -3.048 1.00 0.00 3 LEU A N 11
ATOM 13515 C CA . LEU A 1 3 ? -17.886 10.949 -1.631 1.00 0.00 3 LEU A CA 11
ATOM 13516 C C . LEU A 1 3 ? -18.409 9.776 -0.794 1.00 0.00 3 LEU A C 11
ATOM 13517 O O . LEU A 1 3 ? -19.438 9.877 -0.094 1.00 0.00 3 LEU A O 11
ATOM 13533 N N . GLY A 1 4 ? -17.731 8.667 -0.920 1.00 0.00 4 GLY A N 11
ATOM 13534 C CA . GLY A 1 4 ? -18.076 7.479 -0.212 1.00 0.00 4 GLY A CA 11
ATOM 13535 C C . GLY A 1 4 ? -18.468 6.374 -1.168 1.00 0.00 4 GLY A C 11
ATOM 13536 O O . GLY A 1 4 ? -18.419 6.565 -2.388 1.00 0.00 4 GLY A O 11
ATOM 13540 N N . SER A 1 5 ? -18.802 5.211 -0.613 1.00 0.00 5 SER A N 11
ATOM 13541 C CA . SER A 1 5 ? -19.256 4.032 -1.358 1.00 0.00 5 SER A CA 11
ATOM 13542 C C . SER A 1 5 ? -18.150 3.453 -2.256 1.00 0.00 5 SER A C 11
ATOM 13543 O O . SER A 1 5 ? -18.417 2.598 -3.118 1.00 0.00 5 SER A O 11
ATOM 13551 N N . MET A 1 6 ? -16.923 3.851 -2.023 1.00 0.00 6 MET A N 11
ATOM 13552 C CA . MET A 1 6 ? -15.839 3.396 -2.851 1.00 0.00 6 MET A CA 11
ATOM 13553 C C . MET A 1 6 ? -15.110 2.266 -2.192 1.00 0.00 6 MET A C 11
ATOM 13554 O O . MET A 1 6 ? -15.390 1.912 -1.038 1.00 0.00 6 MET A O 11
ATOM 13568 N N . SER A 1 7 ? -14.183 1.702 -2.901 1.00 0.00 7 SER A N 11
ATOM 13569 C CA . SER A 1 7 ? -13.379 0.675 -2.367 1.00 0.00 7 SER A CA 11
ATOM 13570 C C . SER A 1 7 ? -12.202 1.322 -1.659 1.00 0.00 7 SER A C 11
ATOM 13571 O O . SER A 1 7 ? -11.355 1.955 -2.287 1.00 0.00 7 SER A O 11
ATOM 13579 N N . CYS A 1 8 ? -12.181 1.210 -0.374 1.00 0.00 8 CYS A N 11
ATOM 13580 C CA . CYS A 1 8 ? -11.170 1.853 0.413 1.00 0.00 8 CYS A CA 11
ATOM 13581 C C . CYS A 1 8 ? -10.426 0.856 1.282 1.00 0.00 8 CYS A C 11
ATOM 13582 O O . CYS A 1 8 ? -11.036 -0.024 1.882 1.00 0.00 8 CYS A O 11
ATOM 13590 N N . VAL A 1 9 ? -9.122 0.971 1.317 1.00 0.00 9 VAL A N 11
ATOM 13591 C CA . VAL A 1 9 ? -8.308 0.125 2.166 1.00 0.00 9 VAL A CA 11
ATOM 13592 C C . VAL A 1 9 ? -7.769 0.929 3.319 1.00 0.00 9 VAL A C 11
ATOM 13593 O O . VAL A 1 9 ? -7.163 1.995 3.123 1.00 0.00 9 VAL A O 11
ATOM 13606 N N . HIS A 1 10 ? -8.043 0.444 4.496 1.00 0.00 10 HIS A N 11
ATOM 13607 C CA . HIS A 1 10 ? -7.546 0.996 5.715 1.00 0.00 10 HIS A CA 11
ATOM 13608 C C . HIS A 1 10 ? -6.126 0.563 5.888 1.00 0.00 10 HIS A C 11
ATOM 13609 O O . HIS A 1 10 ? -5.844 -0.628 6.105 1.00 0.00 10 HIS A O 11
ATOM 13623 N N . TYR A 1 11 ? -5.242 1.484 5.769 1.00 0.00 11 TYR A N 11
ATOM 13624 C CA . TYR A 1 11 ? -3.860 1.182 5.853 1.00 0.00 11 TYR A CA 11
ATOM 13625 C C . TYR A 1 11 ? -3.217 2.102 6.855 1.00 0.00 11 TYR A C 11
ATOM 13626 O O . TYR A 1 11 ? -3.593 3.264 6.946 1.00 0.00 11 TYR A O 11
ATOM 13644 N N . LYS A 1 12 ? -2.301 1.616 7.632 1.00 0.00 12 LYS A N 11
ATOM 13645 C CA . LYS A 1 12 ? -1.576 2.519 8.477 1.00 0.00 12 LYS A CA 11
ATOM 13646 C C . LYS A 1 12 ? -0.136 2.475 8.069 1.00 0.00 12 LYS A C 11
ATOM 13647 O O . LYS A 1 12 ? 0.430 1.398 7.868 1.00 0.00 12 LYS A O 11
ATOM 13666 N N . PHE A 1 13 ? 0.434 3.619 7.881 1.00 0.00 13 PHE A N 11
ATOM 13667 C CA . PHE A 1 13 ? 1.795 3.706 7.444 1.00 0.00 13 PHE A CA 11
ATOM 13668 C C . PHE A 1 13 ? 2.686 3.616 8.666 1.00 0.00 13 PHE A C 11
ATOM 13669 O O . PHE A 1 13 ? 2.214 3.802 9.782 1.00 0.00 13 PHE A O 11
ATOM 13686 N N . SER A 1 14 ? 3.946 3.344 8.463 1.00 0.00 14 SER A N 11
ATOM 13687 C CA . SER A 1 14 ? 4.935 3.313 9.520 1.00 0.00 14 SER A CA 11
ATOM 13688 C C . SER A 1 14 ? 4.992 4.657 10.283 1.00 0.00 14 SER A C 11
ATOM 13689 O O . SER A 1 14 ? 5.369 4.699 11.457 1.00 0.00 14 SER A O 11
ATOM 13697 N N . SER A 1 15 ? 4.585 5.728 9.612 1.00 0.00 15 SER A N 11
ATOM 13698 C CA . SER A 1 15 ? 4.564 7.056 10.195 1.00 0.00 15 SER A CA 11
ATOM 13699 C C . SER A 1 15 ? 3.169 7.400 10.777 1.00 0.00 15 SER A C 11
ATOM 13700 O O . SER A 1 15 ? 2.998 8.428 11.431 1.00 0.00 15 SER A O 11
ATOM 13708 N N . LYS A 1 16 ? 2.175 6.559 10.521 1.00 0.00 16 LYS A N 11
ATOM 13709 C CA . LYS A 1 16 ? 0.816 6.843 10.955 1.00 0.00 16 LYS A CA 11
ATOM 13710 C C . LYS A 1 16 ? 0.393 5.869 12.023 1.00 0.00 16 LYS A C 11
ATOM 13711 O O . LYS A 1 16 ? 0.435 4.661 11.817 1.00 0.00 16 LYS A O 11
ATOM 13730 N N . LEU A 1 17 ? -0.021 6.378 13.152 1.00 0.00 17 LEU A N 11
ATOM 13731 C CA . LEU A 1 17 ? -0.464 5.523 14.241 1.00 0.00 17 LEU A CA 11
ATOM 13732 C C . LEU A 1 17 ? -1.943 5.234 14.117 1.00 0.00 17 LEU A C 11
ATOM 13733 O O . LEU A 1 17 ? -2.513 4.467 14.886 1.00 0.00 17 LEU A O 11
ATOM 13749 N N . ASN A 1 18 ? -2.557 5.852 13.163 1.00 0.00 18 ASN A N 11
ATOM 13750 C CA . ASN A 1 18 ? -3.950 5.629 12.866 1.00 0.00 18 ASN A CA 11
ATOM 13751 C C . ASN A 1 18 ? -4.057 5.181 11.433 1.00 0.00 18 ASN A C 11
ATOM 13752 O O . ASN A 1 18 ? -3.071 5.273 10.680 1.00 0.00 18 ASN A O 11
ATOM 13763 N N . TYR A 1 19 ? -5.199 4.691 11.050 1.00 0.00 19 TYR A N 11
ATOM 13764 C CA . TYR A 1 19 ? -5.366 4.195 9.716 1.00 0.00 19 TYR A CA 11
ATOM 13765 C C . TYR A 1 19 ? -5.857 5.254 8.771 1.00 0.00 19 TYR A C 11
ATOM 13766 O O . TYR A 1 19 ? -6.659 6.125 9.133 1.00 0.00 19 TYR A O 11
ATOM 13784 N N . ASP A 1 20 ? -5.364 5.172 7.581 1.00 0.00 20 ASP A N 11
ATOM 13785 C CA . ASP A 1 20 ? -5.707 6.049 6.499 1.00 0.00 20 ASP A CA 11
ATOM 13786 C C . ASP A 1 20 ? -6.474 5.188 5.500 1.00 0.00 20 ASP A C 11
ATOM 13787 O O . ASP A 1 20 ? -6.591 3.977 5.704 1.00 0.00 20 ASP A O 11
ATOM 13796 N N . THR A 1 21 ? -6.940 5.755 4.436 1.00 0.00 21 THR A N 11
ATOM 13797 C CA . THR A 1 21 ? -7.765 5.052 3.512 1.00 0.00 21 THR A CA 11
ATOM 13798 C C . THR A 1 21 ? -7.417 5.416 2.096 1.00 0.00 21 THR A C 11
ATOM 13799 O O . THR A 1 21 ? -7.521 6.584 1.693 1.00 0.00 21 THR A O 11
ATOM 13810 N N . VAL A 1 22 ? -6.978 4.446 1.357 1.00 0.00 22 VAL A N 11
ATOM 13811 C CA . VAL A 1 22 ? -6.677 4.648 -0.025 1.00 0.00 22 VAL A CA 11
ATOM 13812 C C . VAL A 1 22 ? -7.915 4.220 -0.813 1.00 0.00 22 VAL A C 11
ATOM 13813 O O . VAL A 1 22 ? -8.606 3.267 -0.406 1.00 0.00 22 VAL A O 11
ATOM 13826 N N . THR A 1 23 ? -8.235 4.924 -1.861 1.00 0.00 23 THR A N 11
ATOM 13827 C CA . THR A 1 23 ? -9.451 4.659 -2.583 1.00 0.00 23 THR A CA 11
ATOM 13828 C C . THR A 1 23 ? -9.217 4.192 -4.016 1.00 0.00 23 THR A C 11
ATOM 13829 O O . THR A 1 23 ? -8.407 4.758 -4.756 1.00 0.00 23 THR A O 11
ATOM 13840 N N . PHE A 1 24 ? -9.918 3.149 -4.373 1.00 0.00 24 PHE A N 11
ATOM 13841 C CA . PHE A 1 24 ? -9.893 2.557 -5.686 1.00 0.00 24 PHE A CA 11
ATOM 13842 C C . PHE A 1 24 ? -11.288 2.096 -6.013 1.00 0.00 24 PHE A C 11
ATOM 13843 O O . PHE A 1 24 ? -12.200 2.247 -5.188 1.00 0.00 24 PHE A O 11
ATOM 13860 N N . ASP A 1 25 ? -11.483 1.587 -7.182 1.00 0.00 25 ASP A N 11
ATOM 13861 C CA . ASP A 1 25 ? -12.785 1.108 -7.568 1.00 0.00 25 ASP A CA 11
ATOM 13862 C C . ASP A 1 25 ? -12.704 -0.359 -7.916 1.00 0.00 25 ASP A C 11
ATOM 13863 O O . ASP A 1 25 ? -11.820 -0.770 -8.684 1.00 0.00 25 ASP A O 11
ATOM 13872 N N . GLY A 1 26 ? -13.562 -1.150 -7.325 1.00 0.00 26 GLY A N 11
ATOM 13873 C CA . GLY A 1 26 ? -13.593 -2.548 -7.624 1.00 0.00 26 GLY A CA 11
ATOM 13874 C C . GLY A 1 26 ? -13.766 -3.372 -6.383 1.00 0.00 26 GLY A C 11
ATOM 13875 O O . GLY A 1 26 ? -14.803 -3.310 -5.726 1.00 0.00 26 GLY A O 11
ATOM 13879 N N . LEU A 1 27 ? -12.764 -4.131 -6.055 1.00 0.00 27 LEU A N 11
ATOM 13880 C CA . LEU A 1 27 ? -12.794 -4.973 -4.882 1.00 0.00 27 LEU A CA 11
ATOM 13881 C C . LEU A 1 27 ? -11.395 -5.019 -4.292 1.00 0.00 27 LEU A C 11
ATOM 13882 O O . LEU A 1 27 ? -11.210 -4.909 -3.067 1.00 0.00 27 LEU A O 11
ATOM 13898 N N . HIS A 1 28 ? -10.413 -5.145 -5.158 1.00 0.00 28 HIS A N 11
ATOM 13899 C CA . HIS A 1 28 ? -9.030 -5.247 -4.745 1.00 0.00 28 HIS A CA 11
ATOM 13900 C C . HIS A 1 28 ? -8.083 -4.563 -5.679 1.00 0.00 28 HIS A C 11
ATOM 13901 O O . HIS A 1 28 ? -8.347 -4.416 -6.875 1.00 0.00 28 HIS A O 11
ATOM 13915 N N . ILE A 1 29 ? -6.981 -4.156 -5.131 1.00 0.00 29 ILE A N 11
ATOM 13916 C CA . ILE A 1 29 ? -5.989 -3.455 -5.862 1.00 0.00 29 ILE A CA 11
ATOM 13917 C C . ILE A 1 29 ? -4.653 -4.197 -5.816 1.00 0.00 29 ILE A C 11
ATOM 13918 O O . ILE A 1 29 ? -4.229 -4.667 -4.762 1.00 0.00 29 ILE A O 11
ATOM 13934 N N . SER A 1 30 ? -4.039 -4.348 -6.962 1.00 0.00 30 SER A N 11
ATOM 13935 C CA . SER A 1 30 ? -2.736 -4.960 -7.064 1.00 0.00 30 SER A CA 11
ATOM 13936 C C . SER A 1 30 ? -1.691 -4.095 -6.345 1.00 0.00 30 SER A C 11
ATOM 13937 O O . SER A 1 30 ? -1.792 -2.872 -6.317 1.00 0.00 30 SER A O 11
ATOM 13945 N N . LEU A 1 31 ? -0.717 -4.743 -5.771 1.00 0.00 31 LEU A N 11
ATOM 13946 C CA . LEU A 1 31 ? 0.299 -4.134 -4.961 1.00 0.00 31 LEU A CA 11
ATOM 13947 C C . LEU A 1 31 ? 1.078 -3.052 -5.689 1.00 0.00 31 LEU A C 11
ATOM 13948 O O . LEU A 1 31 ? 1.343 -2.007 -5.111 1.00 0.00 31 LEU A O 11
ATOM 13964 N N . CYS A 1 32 ? 1.455 -3.298 -6.936 1.00 0.00 32 CYS A N 11
ATOM 13965 C CA . CYS A 1 32 ? 2.162 -2.292 -7.718 1.00 0.00 32 CYS A CA 11
ATOM 13966 C C . CYS A 1 32 ? 1.320 -1.015 -7.783 1.00 0.00 32 CYS A C 11
ATOM 13967 O O . CYS A 1 32 ? 1.810 0.072 -7.482 1.00 0.00 32 CYS A O 11
ATOM 13975 N N . ASP A 1 33 ? 0.038 -1.185 -8.058 1.00 0.00 33 ASP A N 11
ATOM 13976 C CA . ASP A 1 33 ? -0.914 -0.083 -8.143 1.00 0.00 33 ASP A CA 11
ATOM 13977 C C . ASP A 1 33 ? -1.030 0.596 -6.793 1.00 0.00 33 ASP A C 11
ATOM 13978 O O . ASP A 1 33 ? -0.906 1.815 -6.683 1.00 0.00 33 ASP A O 11
ATOM 13987 N N . LEU A 1 34 ? -1.188 -0.224 -5.775 1.00 0.00 34 LEU A N 11
ATOM 13988 C CA . LEU A 1 34 ? -1.394 0.203 -4.390 1.00 0.00 34 LEU A CA 11
ATOM 13989 C C . LEU A 1 34 ? -0.226 1.068 -3.911 1.00 0.00 34 LEU A C 11
ATOM 13990 O O . LEU A 1 34 ? -0.419 2.165 -3.378 1.00 0.00 34 LEU A O 11
ATOM 14006 N N . LYS A 1 35 ? 0.972 0.598 -4.165 1.00 0.00 35 LYS A N 11
ATOM 14007 C CA . LYS A 1 35 ? 2.165 1.290 -3.747 1.00 0.00 35 LYS A CA 11
ATOM 14008 C C . LYS A 1 35 ? 2.350 2.567 -4.529 1.00 0.00 35 LYS A C 11
ATOM 14009 O O . LYS A 1 35 ? 2.661 3.598 -3.956 1.00 0.00 35 LYS A O 11
ATOM 14028 N N . LYS A 1 36 ? 2.133 2.503 -5.836 1.00 0.00 36 LYS A N 11
ATOM 14029 C CA . LYS A 1 36 ? 2.289 3.673 -6.696 1.00 0.00 36 LYS A CA 11
ATOM 14030 C C . LYS A 1 36 ? 1.325 4.789 -6.316 1.00 0.00 36 LYS A C 11
ATOM 14031 O O . LYS A 1 36 ? 1.712 5.970 -6.316 1.00 0.00 36 LYS A O 11
ATOM 14050 N N . GLN A 1 37 ? 0.088 4.432 -5.965 1.00 0.00 37 GLN A N 11
ATOM 14051 C CA . GLN A 1 37 ? -0.885 5.428 -5.538 1.00 0.00 37 GLN A CA 11
ATOM 14052 C C . GLN A 1 37 ? -0.430 6.072 -4.240 1.00 0.00 37 GLN A C 11
ATOM 14053 O O . GLN A 1 37 ? -0.326 7.282 -4.151 1.00 0.00 37 GLN A O 11
ATOM 14067 N N . ILE A 1 38 ? -0.086 5.243 -3.266 1.00 0.00 38 ILE A N 11
ATOM 14068 C CA . ILE A 1 38 ? 0.307 5.722 -1.936 1.00 0.00 38 ILE A CA 11
ATOM 14069 C C . ILE A 1 38 ? 1.591 6.557 -1.986 1.00 0.00 38 ILE A C 11
ATOM 14070 O O . ILE A 1 38 ? 1.641 7.674 -1.445 1.00 0.00 38 ILE A O 11
ATOM 14086 N N . MET A 1 39 ? 2.600 6.049 -2.677 1.00 0.00 39 MET A N 11
ATOM 14087 C CA . MET A 1 39 ? 3.879 6.736 -2.764 1.00 0.00 39 MET A CA 11
ATOM 14088 C C . MET A 1 39 ? 3.745 8.061 -3.501 1.00 0.00 39 MET A C 11
ATOM 14089 O O . MET A 1 39 ? 4.421 9.019 -3.174 1.00 0.00 39 MET A O 11
ATOM 14103 N N . GLY A 1 40 ? 2.864 8.119 -4.471 1.00 0.00 40 GLY A N 11
ATOM 14104 C CA . GLY A 1 40 ? 2.624 9.371 -5.156 1.00 0.00 40 GLY A CA 11
ATOM 14105 C C . GLY A 1 40 ? 1.834 10.331 -4.287 1.00 0.00 40 GLY A C 11
ATOM 14106 O O . GLY A 1 40 ? 2.176 11.509 -4.157 1.00 0.00 40 GLY A O 11
ATOM 14110 N N . ARG A 1 41 ? 0.826 9.788 -3.637 1.00 0.00 41 ARG A N 11
ATOM 14111 C CA . ARG A 1 41 ? -0.128 10.518 -2.805 1.00 0.00 41 ARG A CA 11
ATOM 14112 C C . ARG A 1 41 ? 0.561 11.245 -1.658 1.00 0.00 41 ARG A C 11
ATOM 14113 O O . ARG A 1 41 ? 0.254 12.404 -1.347 1.00 0.00 41 ARG A O 11
ATOM 14134 N N . GLU A 1 42 ? 1.493 10.583 -1.039 1.00 0.00 42 GLU A N 11
ATOM 14135 C CA . GLU A 1 42 ? 2.145 11.147 0.120 1.00 0.00 42 GLU A CA 11
ATOM 14136 C C . GLU A 1 42 ? 3.513 11.651 -0.197 1.00 0.00 42 GLU A C 11
ATOM 14137 O O . GLU A 1 42 ? 4.255 12.080 0.705 1.00 0.00 42 GLU A O 11
ATOM 14149 N N . LYS A 1 43 ? 3.814 11.669 -1.476 1.00 0.00 43 LYS A N 11
ATOM 14150 C CA . LYS A 1 43 ? 5.050 12.198 -1.989 1.00 0.00 43 LYS A CA 11
ATOM 14151 C C . LYS A 1 43 ? 6.258 11.451 -1.410 1.00 0.00 43 LYS A C 11
ATOM 14152 O O . LYS A 1 43 ? 7.043 11.992 -0.613 1.00 0.00 43 LYS A O 11
ATOM 14171 N N . LEU A 1 44 ? 6.332 10.185 -1.743 1.00 0.00 44 LEU A N 11
ATOM 14172 C CA . LEU A 1 44 ? 7.418 9.333 -1.334 1.00 0.00 44 LEU A CA 11
ATOM 14173 C C . LEU A 1 44 ? 8.415 9.190 -2.465 1.00 0.00 44 LEU A C 11
ATOM 14174 O O . LEU A 1 44 ? 8.254 9.821 -3.522 1.00 0.00 44 LEU A O 11
ATOM 14190 N N . LYS A 1 45 ? 9.434 8.376 -2.267 1.00 0.00 45 LYS A N 11
ATOM 14191 C CA . LYS A 1 45 ? 10.376 8.092 -3.323 1.00 0.00 45 LYS A CA 11
ATOM 14192 C C . LYS A 1 45 ? 10.174 6.658 -3.853 1.00 0.00 45 LYS A C 11
ATOM 14193 O O . LYS A 1 45 ? 10.641 5.669 -3.264 1.00 0.00 45 LYS A O 11
ATOM 14212 N N . ALA A 1 46 ? 9.500 6.568 -4.977 1.00 0.00 46 ALA A N 11
ATOM 14213 C CA . ALA A 1 46 ? 9.148 5.297 -5.593 1.00 0.00 46 ALA A CA 11
ATOM 14214 C C . ALA A 1 46 ? 10.297 4.769 -6.426 1.00 0.00 46 ALA A C 11
ATOM 14215 O O . ALA A 1 46 ? 10.368 3.581 -6.750 1.00 0.00 46 ALA A O 11
ATOM 14222 N N . ALA A 1 47 ? 11.202 5.653 -6.757 1.00 0.00 47 ALA A N 11
ATOM 14223 C CA . ALA A 1 47 ? 12.351 5.321 -7.571 1.00 0.00 47 ALA A CA 11
ATOM 14224 C C . ALA A 1 47 ? 13.535 4.943 -6.706 1.00 0.00 47 ALA A C 11
ATOM 14225 O O . ALA A 1 47 ? 14.653 4.795 -7.199 1.00 0.00 47 ALA A O 11
ATOM 14232 N N . ASP A 1 48 ? 13.308 4.789 -5.422 1.00 0.00 48 ASP A N 11
ATOM 14233 C CA . ASP A 1 48 ? 14.393 4.418 -4.537 1.00 0.00 48 ASP A CA 11
ATOM 14234 C C . ASP A 1 48 ? 14.000 3.312 -3.612 1.00 0.00 48 ASP A C 11
ATOM 14235 O O . ASP A 1 48 ? 14.727 2.365 -3.442 1.00 0.00 48 ASP A O 11
ATOM 14244 N N . CYS A 1 49 ? 12.869 3.429 -3.006 1.00 0.00 49 CYS A N 11
ATOM 14245 C CA . CYS A 1 49 ? 12.483 2.469 -2.015 1.00 0.00 49 CYS A CA 11
ATOM 14246 C C . CYS A 1 49 ? 11.295 1.647 -2.490 1.00 0.00 49 CYS A C 11
ATOM 14247 O O . CYS A 1 49 ? 10.766 1.860 -3.593 1.00 0.00 49 CYS A O 11
ATOM 14255 N N . ASP A 1 50 ? 10.904 0.703 -1.687 1.00 0.00 50 ASP A N 11
ATOM 14256 C CA . ASP A 1 50 ? 9.783 -0.133 -1.979 1.00 0.00 50 ASP A CA 11
ATOM 14257 C C . ASP A 1 50 ? 8.822 -0.029 -0.834 1.00 0.00 50 ASP A C 11
ATOM 14258 O O . ASP A 1 50 ? 9.183 0.430 0.259 1.00 0.00 50 ASP A O 11
ATOM 14267 N N . LEU A 1 51 ? 7.639 -0.427 -1.049 1.00 0.00 51 LEU A N 11
ATOM 14268 C CA . LEU A 1 51 ? 6.652 -0.283 -0.071 1.00 0.00 51 LEU A CA 11
ATOM 14269 C C . LEU A 1 51 ? 6.150 -1.666 0.315 1.00 0.00 51 LEU A C 11
ATOM 14270 O O . LEU A 1 51 ? 5.509 -2.351 -0.456 1.00 0.00 51 LEU A O 11
ATOM 14286 N N . GLN A 1 52 ? 6.494 -2.074 1.483 1.00 0.00 52 GLN A N 11
ATOM 14287 C CA . GLN A 1 52 ? 6.168 -3.374 1.965 1.00 0.00 52 GLN A CA 11
ATOM 14288 C C . GLN A 1 52 ? 4.867 -3.307 2.687 1.00 0.00 52 GLN A C 11
ATOM 14289 O O . GLN A 1 52 ? 4.706 -2.573 3.654 1.00 0.00 52 GLN A O 11
ATOM 14303 N N . ILE A 1 53 ? 3.952 -4.049 2.223 1.00 0.00 53 ILE A N 11
ATOM 14304 C CA . ILE A 1 53 ? 2.644 -4.006 2.741 1.00 0.00 53 ILE A CA 11
ATOM 14305 C C . ILE A 1 53 ? 2.412 -5.303 3.460 1.00 0.00 53 ILE A C 11
ATOM 14306 O O . ILE A 1 53 ? 2.691 -6.364 2.937 1.00 0.00 53 ILE A O 11
ATOM 14322 N N . THR A 1 54 ? 1.992 -5.223 4.654 1.00 0.00 54 THR A N 11
ATOM 14323 C CA . THR A 1 54 ? 1.762 -6.391 5.434 1.00 0.00 54 THR A CA 11
ATOM 14324 C C . THR A 1 54 ? 0.319 -6.394 5.890 1.00 0.00 54 THR A C 11
ATOM 14325 O O . THR A 1 54 ? -0.216 -5.361 6.184 1.00 0.00 54 THR A O 11
ATOM 14336 N N . ASN A 1 55 ? -0.312 -7.527 5.881 1.00 0.00 55 ASN A N 11
ATOM 14337 C CA . ASN A 1 55 ? -1.679 -7.635 6.349 1.00 0.00 55 ASN A CA 11
ATOM 14338 C C . ASN A 1 55 ? -1.716 -7.339 7.826 1.00 0.00 55 ASN A C 11
ATOM 14339 O O . ASN A 1 55 ? -0.914 -7.882 8.576 1.00 0.00 55 ASN A O 11
ATOM 14350 N N . ALA A 1 56 ? -2.627 -6.490 8.252 1.00 0.00 56 ALA A N 11
ATOM 14351 C CA . ALA A 1 56 ? -2.704 -6.116 9.659 1.00 0.00 56 ALA A CA 11
ATOM 14352 C C . ALA A 1 56 ? -3.143 -7.291 10.502 1.00 0.00 56 ALA A C 11
ATOM 14353 O O . ALA A 1 56 ? -2.715 -7.453 11.647 1.00 0.00 56 ALA A O 11
ATOM 14360 N N . GLN A 1 57 ? -3.932 -8.136 9.911 1.00 0.00 57 GLN A N 11
ATOM 14361 C CA . GLN A 1 57 ? -4.510 -9.238 10.611 1.00 0.00 57 GLN A CA 11
ATOM 14362 C C . GLN A 1 57 ? -3.652 -10.486 10.522 1.00 0.00 57 GLN A C 11
ATOM 14363 O O . GLN A 1 57 ? -3.196 -11.009 11.539 1.00 0.00 57 GLN A O 11
ATOM 14377 N N . THR A 1 58 ? -3.393 -10.933 9.313 1.00 0.00 58 THR A N 11
ATOM 14378 C CA . THR A 1 58 ? -2.723 -12.193 9.113 1.00 0.00 58 THR A CA 11
ATOM 14379 C C . THR A 1 58 ? -1.214 -12.023 9.167 1.00 0.00 58 THR A C 11
ATOM 14380 O O . THR A 1 58 ? -0.478 -12.994 9.293 1.00 0.00 58 THR A O 11
ATOM 14391 N N . LYS A 1 59 ? -0.769 -10.763 9.070 1.00 0.00 59 LYS A N 11
ATOM 14392 C CA . LYS A 1 59 ? 0.644 -10.394 9.052 1.00 0.00 59 LYS A CA 11
ATOM 14393 C C . LYS A 1 59 ? 1.348 -10.925 7.812 1.00 0.00 59 LYS A C 11
ATOM 14394 O O . LYS A 1 59 ? 2.572 -11.004 7.758 1.00 0.00 59 LYS A O 11
ATOM 14413 N N . GLU A 1 60 ? 0.551 -11.224 6.810 1.00 0.00 60 GLU A N 11
ATOM 14414 C CA . GLU A 1 60 ? 1.006 -11.670 5.513 1.00 0.00 60 GLU A CA 11
ATOM 14415 C C . GLU A 1 60 ? 1.682 -10.511 4.802 1.00 0.00 60 GLU A C 11
ATOM 14416 O O . GLU A 1 60 ? 1.068 -9.466 4.601 1.00 0.00 60 GLU A O 11
ATOM 14428 N N . GLU A 1 61 ? 2.923 -10.668 4.477 1.00 0.00 61 GLU A N 11
ATOM 14429 C CA . GLU A 1 61 ? 3.641 -9.671 3.767 1.00 0.00 61 GLU A CA 11
ATOM 14430 C C . GLU A 1 61 ? 3.415 -9.830 2.296 1.00 0.00 61 GLU A C 11
ATOM 14431 O O . GLU A 1 61 ? 3.382 -10.952 1.766 1.00 0.00 61 GLU A O 11
ATOM 14443 N N . TYR A 1 62 ? 3.235 -8.741 1.651 1.00 0.00 62 TYR A N 11
ATOM 14444 C CA . TYR A 1 62 ? 3.032 -8.725 0.237 1.00 0.00 62 TYR A CA 11
ATOM 14445 C C . TYR A 1 62 ? 4.338 -8.343 -0.430 1.00 0.00 62 TYR A C 11
ATOM 14446 O O . TYR A 1 62 ? 4.665 -7.173 -0.569 1.00 0.00 62 TYR A O 11
ATOM 14464 N N . THR A 1 63 ? 5.118 -9.347 -0.739 1.00 0.00 63 THR A N 11
ATOM 14465 C CA . THR A 1 63 ? 6.430 -9.168 -1.298 1.00 0.00 63 THR A CA 11
ATOM 14466 C C . THR A 1 63 ? 6.411 -8.937 -2.815 1.00 0.00 63 THR A C 11
ATOM 14467 O O . THR A 1 63 ? 7.167 -8.114 -3.331 1.00 0.00 63 THR A O 11
ATOM 14478 N N . ASP A 1 64 ? 5.545 -9.658 -3.518 1.00 0.00 64 ASP A N 11
ATOM 14479 C CA . ASP A 1 64 ? 5.447 -9.519 -4.971 1.00 0.00 64 ASP A CA 11
ATOM 14480 C C . ASP A 1 64 ? 4.538 -8.406 -5.335 1.00 0.00 64 ASP A C 11
ATOM 14481 O O . ASP A 1 64 ? 3.456 -8.294 -4.781 1.00 0.00 64 ASP A O 11
ATOM 14490 N N . ASP A 1 65 ? 4.922 -7.629 -6.337 1.00 0.00 65 ASP A N 11
ATOM 14491 C CA . ASP A 1 65 ? 4.146 -6.452 -6.775 1.00 0.00 65 ASP A CA 11
ATOM 14492 C C . ASP A 1 65 ? 2.811 -6.864 -7.372 1.00 0.00 65 ASP A C 11
ATOM 14493 O O . ASP A 1 65 ? 1.915 -6.037 -7.571 1.00 0.00 65 ASP A O 11
ATOM 14502 N N . ASN A 1 66 ? 2.681 -8.130 -7.629 1.00 0.00 66 ASN A N 11
ATOM 14503 C CA . ASN A 1 66 ? 1.500 -8.675 -8.239 1.00 0.00 66 ASN A CA 11
ATOM 14504 C C . ASN A 1 66 ? 0.500 -9.154 -7.189 1.00 0.00 66 ASN A C 11
ATOM 14505 O O . ASN A 1 66 ? -0.567 -9.667 -7.530 1.00 0.00 66 ASN A O 11
ATOM 14516 N N . ALA A 1 67 ? 0.845 -8.984 -5.915 1.00 0.00 67 ALA A N 11
ATOM 14517 C CA . ALA A 1 67 ? -0.060 -9.321 -4.826 1.00 0.00 67 ALA A CA 11
ATOM 14518 C C . ALA A 1 67 ? -1.220 -8.344 -4.834 1.00 0.00 67 ALA A C 11
ATOM 14519 O O . ALA A 1 67 ? -1.073 -7.251 -5.314 1.00 0.00 67 ALA A O 11
ATOM 14526 N N . LEU A 1 68 ? -2.356 -8.745 -4.374 1.00 0.00 68 LEU A N 11
ATOM 14527 C CA . LEU A 1 68 ? -3.520 -7.884 -4.404 1.00 0.00 68 LEU A CA 11
ATOM 14528 C C . LEU A 1 68 ? -4.039 -7.602 -2.999 1.00 0.00 68 LEU A C 11
ATOM 14529 O O . LEU A 1 68 ? -4.045 -8.499 -2.147 1.00 0.00 68 LEU A O 11
ATOM 14545 N N . ILE A 1 69 ? -4.415 -6.378 -2.726 1.00 0.00 69 ILE A N 11
ATOM 14546 C CA . ILE A 1 69 ? -5.014 -6.069 -1.446 1.00 0.00 69 ILE A CA 11
ATOM 14547 C C . ILE A 1 69 ? -6.472 -5.629 -1.643 1.00 0.00 69 ILE A C 11
ATOM 14548 O O . ILE A 1 69 ? -6.748 -4.643 -2.332 1.00 0.00 69 ILE A O 11
ATOM 14564 N N . PRO A 1 70 ? -7.420 -6.403 -1.114 1.00 0.00 70 PRO A N 11
ATOM 14565 C CA . PRO A 1 70 ? -8.835 -6.055 -1.147 1.00 0.00 70 PRO A CA 11
ATOM 14566 C C . PRO A 1 70 ? -9.216 -4.973 -0.149 1.00 0.00 70 PRO A C 11
ATOM 14567 O O . PRO A 1 70 ? -8.607 -4.836 0.911 1.00 0.00 70 PRO A O 11
ATOM 14578 N N . LYS A 1 71 ? -10.280 -4.246 -0.476 1.00 0.00 71 LYS A N 11
ATOM 14579 C CA . LYS A 1 71 ? -10.800 -3.154 0.364 1.00 0.00 71 LYS A CA 11
ATOM 14580 C C . LYS A 1 71 ? -11.292 -3.669 1.710 1.00 0.00 71 LYS A C 11
ATOM 14581 O O . LYS A 1 71 ? -11.412 -2.927 2.674 1.00 0.00 71 LYS A O 11
ATOM 14600 N N . ASN A 1 72 ? -11.527 -4.943 1.772 1.00 0.00 72 ASN A N 11
ATOM 14601 C CA . ASN A 1 72 ? -12.088 -5.570 2.952 1.00 0.00 72 ASN A CA 11
ATOM 14602 C C . ASN A 1 72 ? -10.995 -5.919 3.943 1.00 0.00 72 ASN A C 11
ATOM 14603 O O . ASN A 1 72 ? -11.272 -6.372 5.047 1.00 0.00 72 ASN A O 11
ATOM 14614 N N . SER A 1 73 ? -9.761 -5.706 3.555 1.00 0.00 73 SER A N 11
ATOM 14615 C CA . SER A 1 73 ? -8.650 -6.038 4.392 1.00 0.00 73 SER A CA 11
ATOM 14616 C C . SER A 1 73 ? -7.858 -4.795 4.774 1.00 0.00 73 SER A C 11
ATOM 14617 O O . SER A 1 73 ? -7.695 -3.876 3.969 1.00 0.00 73 SER A O 11
ATOM 14625 N N . SER A 1 74 ? -7.439 -4.741 6.008 1.00 0.00 74 SER A N 11
ATOM 14626 C CA . SER A 1 74 ? -6.641 -3.661 6.488 1.00 0.00 74 SER A CA 11
ATOM 14627 C C . SER A 1 74 ? -5.184 -4.099 6.418 1.00 0.00 74 SER A C 11
ATOM 14628 O O . SER A 1 74 ? -4.848 -5.248 6.775 1.00 0.00 74 SER A O 11
ATOM 14636 N N . VAL A 1 75 ? -4.332 -3.235 5.942 1.00 0.00 75 VAL A N 11
ATOM 14637 C CA . VAL A 1 75 ? -2.941 -3.561 5.789 1.00 0.00 75 VAL A CA 11
ATOM 14638 C C . VAL A 1 75 ? -2.037 -2.503 6.432 1.00 0.00 75 VAL A C 11
ATOM 14639 O O . VAL A 1 75 ? -2.445 -1.360 6.650 1.00 0.00 75 VAL A O 11
ATOM 14652 N N . ILE A 1 76 ? -0.849 -2.909 6.757 1.00 0.00 76 ILE A N 11
ATOM 14653 C CA . ILE A 1 76 ? 0.158 -2.068 7.344 1.00 0.00 76 ILE A CA 11
ATOM 14654 C C . ILE A 1 76 ? 1.111 -1.717 6.234 1.00 0.00 76 ILE A C 11
ATOM 14655 O O . ILE A 1 76 ? 1.520 -2.594 5.462 1.00 0.00 76 ILE A O 11
ATOM 14671 N N . VAL A 1 77 ? 1.437 -0.477 6.126 1.00 0.00 77 VAL A N 11
ATOM 14672 C CA . VAL A 1 77 ? 2.259 -0.008 5.054 1.00 0.00 77 VAL A CA 11
ATOM 14673 C C . VAL A 1 77 ? 3.627 0.403 5.583 1.00 0.00 77 VAL A C 11
ATOM 14674 O O . VAL A 1 77 ? 3.776 1.429 6.262 1.00 0.00 77 VAL A O 11
ATOM 14687 N N . ARG A 1 78 ? 4.592 -0.405 5.284 1.00 0.00 78 ARG A N 11
ATOM 14688 C CA . ARG A 1 78 ? 5.944 -0.241 5.740 1.00 0.00 78 ARG A CA 11
ATOM 14689 C C . ARG A 1 78 ? 6.852 0.142 4.572 1.00 0.00 78 ARG A C 11
ATOM 14690 O O . ARG A 1 78 ? 6.916 -0.552 3.586 1.00 0.00 78 ARG A O 11
ATOM 14711 N N . ARG A 1 79 ? 7.541 1.239 4.679 1.00 0.00 79 ARG A N 11
ATOM 14712 C CA . ARG A 1 79 ? 8.478 1.621 3.629 1.00 0.00 79 ARG A CA 11
ATOM 14713 C C . ARG A 1 79 ? 9.784 0.859 3.834 1.00 0.00 79 ARG A C 11
ATOM 14714 O O . ARG A 1 79 ? 10.380 0.943 4.909 1.00 0.00 79 ARG A O 11
ATOM 14735 N N . ILE A 1 80 ? 10.211 0.105 2.838 1.00 0.00 80 ILE A N 11
ATOM 14736 C CA . ILE A 1 80 ? 11.439 -0.670 2.944 1.00 0.00 80 ILE A CA 11
ATOM 14737 C C . ILE A 1 80 ? 12.389 -0.348 1.780 1.00 0.00 80 ILE A C 11
ATOM 14738 O O . ILE A 1 80 ? 11.960 0.152 0.749 1.00 0.00 80 ILE A O 11
ATOM 14754 N N . PRO A 1 81 ? 13.686 -0.571 1.943 1.00 0.00 81 PRO A N 11
ATOM 14755 C CA . PRO A 1 81 ? 14.658 -0.380 0.861 1.00 0.00 81 PRO A CA 11
ATOM 14756 C C . PRO A 1 81 ? 14.537 -1.498 -0.200 1.00 0.00 81 PRO A C 11
ATOM 14757 O O . PRO A 1 81 ? 14.424 -2.675 0.144 1.00 0.00 81 PRO A O 11
ATOM 14768 N N . ILE A 1 82 ? 14.570 -1.128 -1.480 1.00 0.00 82 ILE A N 11
ATOM 14769 C CA . ILE A 1 82 ? 14.453 -2.105 -2.590 1.00 0.00 82 ILE A CA 11
ATOM 14770 C C . ILE A 1 82 ? 15.598 -3.120 -2.595 1.00 0.00 82 ILE A C 11
ATOM 14771 O O . ILE A 1 82 ? 15.448 -4.239 -3.089 1.00 0.00 82 ILE A O 11
ATOM 14787 N N . GLY A 1 83 ? 16.729 -2.719 -2.086 1.00 0.00 83 GLY A N 11
ATOM 14788 C CA . GLY A 1 83 ? 17.869 -3.571 -2.063 1.00 0.00 83 GLY A CA 11
ATOM 14789 C C . GLY A 1 83 ? 18.977 -2.984 -2.878 1.00 0.00 83 GLY A C 11
ATOM 14790 O O . GLY A 1 83 ? 19.984 -2.531 -2.335 1.00 0.00 83 GLY A O 11
ATOM 14794 N N . GLY A 1 84 ? 18.787 -2.970 -4.168 1.00 0.00 84 GLY A N 11
ATOM 14795 C CA . GLY A 1 84 ? 19.758 -2.428 -5.053 1.00 0.00 84 GLY A CA 11
ATOM 14796 C C . GLY A 1 84 ? 19.160 -2.094 -6.387 1.00 0.00 84 GLY A C 11
ATOM 14797 O O . GLY A 1 84 ? 18.629 -1.013 -6.578 1.00 0.00 84 GLY A O 11
ATOM 14801 N N . VAL A 1 85 ? 19.225 -3.020 -7.301 1.00 0.00 85 VAL A N 11
ATOM 14802 C CA . VAL A 1 85 ? 18.721 -2.808 -8.642 1.00 0.00 85 VAL A CA 11
ATOM 14803 C C . VAL A 1 85 ? 17.588 -3.787 -8.951 1.00 0.00 85 VAL A C 11
ATOM 14804 O O . VAL A 1 85 ? 17.821 -4.996 -9.081 1.00 0.00 85 VAL A O 11
ATOM 14817 N N . LYS A 1 86 ? 16.386 -3.276 -9.017 1.00 0.00 86 LYS A N 11
ATOM 14818 C CA . LYS A 1 86 ? 15.205 -4.040 -9.383 1.00 0.00 86 LYS A CA 11
ATOM 14819 C C . LYS A 1 86 ? 14.190 -3.126 -10.062 1.00 0.00 86 LYS A C 11
ATOM 14820 O O . LYS A 1 86 ? 13.171 -2.774 -9.447 1.00 0.00 86 LYS A O 11
ATOM 14840 N N . GLY A 1 1 ? -16.955 5.243 -7.015 1.00 0.00 1 GLY A N 12
ATOM 14841 C CA . GLY A 1 1 ? -18.341 4.958 -7.387 1.00 0.00 1 GLY A CA 12
ATOM 14842 C C . GLY A 1 1 ? -19.208 4.805 -6.165 1.00 0.00 1 GLY A C 12
ATOM 14843 O O . GLY A 1 1 ? -18.725 4.998 -5.054 1.00 0.00 1 GLY A O 12
ATOM 14849 N N . PRO A 1 2 ? -20.493 4.406 -6.324 1.00 0.00 2 PRO A N 12
ATOM 14850 C CA . PRO A 1 2 ? -21.442 4.190 -5.198 1.00 0.00 2 PRO A CA 12
ATOM 14851 C C . PRO A 1 2 ? -21.152 2.866 -4.481 1.00 0.00 2 PRO A C 12
ATOM 14852 O O . PRO A 1 2 ? -22.051 2.075 -4.184 1.00 0.00 2 PRO A O 12
ATOM 14863 N N . LEU A 1 3 ? -19.906 2.658 -4.179 1.00 0.00 3 LEU A N 12
ATOM 14864 C CA . LEU A 1 3 ? -19.450 1.446 -3.580 1.00 0.00 3 LEU A CA 12
ATOM 14865 C C . LEU A 1 3 ? -19.311 1.678 -2.083 1.00 0.00 3 LEU A C 12
ATOM 14866 O O . LEU A 1 3 ? -18.221 1.997 -1.590 1.00 0.00 3 LEU A O 12
ATOM 14882 N N . GLY A 1 4 ? -20.431 1.605 -1.381 1.00 0.00 4 GLY A N 12
ATOM 14883 C CA . GLY A 1 4 ? -20.473 1.912 0.046 1.00 0.00 4 GLY A CA 12
ATOM 14884 C C . GLY A 1 4 ? -20.592 3.409 0.236 1.00 0.00 4 GLY A C 12
ATOM 14885 O O . GLY A 1 4 ? -21.570 3.919 0.784 1.00 0.00 4 GLY A O 12
ATOM 14889 N N . SER A 1 5 ? -19.593 4.086 -0.242 1.00 0.00 5 SER A N 12
ATOM 14890 C CA . SER A 1 5 ? -19.517 5.504 -0.318 1.00 0.00 5 SER A CA 12
ATOM 14891 C C . SER A 1 5 ? -18.375 5.772 -1.237 1.00 0.00 5 SER A C 12
ATOM 14892 O O . SER A 1 5 ? -18.526 6.292 -2.336 1.00 0.00 5 SER A O 12
ATOM 14900 N N . MET A 1 6 ? -17.264 5.328 -0.793 1.00 0.00 6 MET A N 12
ATOM 14901 C CA . MET A 1 6 ? -16.016 5.359 -1.516 1.00 0.00 6 MET A CA 12
ATOM 14902 C C . MET A 1 6 ? -15.241 4.149 -1.060 1.00 0.00 6 MET A C 12
ATOM 14903 O O . MET A 1 6 ? -15.259 3.822 0.139 1.00 0.00 6 MET A O 12
ATOM 14917 N N . SER A 1 7 ? -14.627 3.458 -1.969 1.00 0.00 7 SER A N 12
ATOM 14918 C CA . SER A 1 7 ? -13.831 2.321 -1.635 1.00 0.00 7 SER A CA 12
ATOM 14919 C C . SER A 1 7 ? -12.530 2.817 -1.080 1.00 0.00 7 SER A C 12
ATOM 14920 O O . SER A 1 7 ? -11.830 3.569 -1.742 1.00 0.00 7 SER A O 12
ATOM 14928 N N . CYS A 1 8 ? -12.224 2.452 0.123 1.00 0.00 8 CYS A N 12
ATOM 14929 C CA . CYS A 1 8 ? -11.040 2.939 0.735 1.00 0.00 8 CYS A CA 12
ATOM 14930 C C . CYS A 1 8 ? -10.316 1.854 1.489 1.00 0.00 8 CYS A C 12
ATOM 14931 O O . CYS A 1 8 ? -10.936 0.998 2.118 1.00 0.00 8 CYS A O 12
ATOM 14939 N N . VAL A 1 9 ? -9.018 1.874 1.394 1.00 0.00 9 VAL A N 12
ATOM 14940 C CA . VAL A 1 9 ? -8.188 0.961 2.128 1.00 0.00 9 VAL A CA 12
ATOM 14941 C C . VAL A 1 9 ? -7.519 1.730 3.239 1.00 0.00 9 VAL A C 12
ATOM 14942 O O . VAL A 1 9 ? -6.907 2.789 2.995 1.00 0.00 9 VAL A O 12
ATOM 14955 N N . HIS A 1 10 ? -7.704 1.251 4.441 1.00 0.00 10 HIS A N 12
ATOM 14956 C CA . HIS A 1 10 ? -7.075 1.800 5.605 1.00 0.00 10 HIS A CA 12
ATOM 14957 C C . HIS A 1 10 ? -5.678 1.281 5.651 1.00 0.00 10 HIS A C 12
ATOM 14958 O O . HIS A 1 10 ? -5.464 0.072 5.779 1.00 0.00 10 HIS A O 12
ATOM 14972 N N . TYR A 1 11 ? -4.742 2.146 5.511 1.00 0.00 11 TYR A N 12
ATOM 14973 C CA . TYR A 1 11 ? -3.380 1.742 5.528 1.00 0.00 11 TYR A CA 12
ATOM 14974 C C . TYR A 1 11 ? -2.623 2.620 6.484 1.00 0.00 11 TYR A C 12
ATOM 14975 O O . TYR A 1 11 ? -2.902 3.818 6.583 1.00 0.00 11 TYR A O 12
ATOM 14993 N N . LYS A 1 12 ? -1.716 2.065 7.214 1.00 0.00 12 LYS A N 12
ATOM 14994 C CA . LYS A 1 12 ? -0.886 2.882 8.036 1.00 0.00 12 LYS A CA 12
ATOM 14995 C C . LYS A 1 12 ? 0.547 2.516 7.821 1.00 0.00 12 LYS A C 12
ATOM 14996 O O . LYS A 1 12 ? 0.892 1.348 7.709 1.00 0.00 12 LYS A O 12
ATOM 15015 N N . PHE A 1 13 ? 1.358 3.509 7.720 1.00 0.00 13 PHE A N 12
ATOM 15016 C CA . PHE A 1 13 ? 2.751 3.344 7.424 1.00 0.00 13 PHE A CA 12
ATOM 15017 C C . PHE A 1 13 ? 3.492 3.100 8.718 1.00 0.00 13 PHE A C 12
ATOM 15018 O O . PHE A 1 13 ? 2.943 3.335 9.787 1.00 0.00 13 PHE A O 12
ATOM 15035 N N . SER A 1 14 ? 4.718 2.643 8.631 1.00 0.00 14 SER A N 12
ATOM 15036 C CA . SER A 1 14 ? 5.580 2.516 9.797 1.00 0.00 14 SER A CA 12
ATOM 15037 C C . SER A 1 14 ? 5.738 3.909 10.461 1.00 0.00 14 SER A C 12
ATOM 15038 O O . SER A 1 14 ? 5.836 4.039 11.676 1.00 0.00 14 SER A O 12
ATOM 15046 N N . SER A 1 15 ? 5.694 4.930 9.627 1.00 0.00 15 SER A N 12
ATOM 15047 C CA . SER A 1 15 ? 5.838 6.309 10.027 1.00 0.00 15 SER A CA 12
ATOM 15048 C C . SER A 1 15 ? 4.489 6.921 10.515 1.00 0.00 15 SER A C 12
ATOM 15049 O O . SER A 1 15 ? 4.474 7.990 11.122 1.00 0.00 15 SER A O 12
ATOM 15057 N N . LYS A 1 16 ? 3.370 6.245 10.251 1.00 0.00 16 LYS A N 12
ATOM 15058 C CA . LYS A 1 16 ? 2.051 6.812 10.536 1.00 0.00 16 LYS A CA 12
ATOM 15059 C C . LYS A 1 16 ? 1.318 5.999 11.590 1.00 0.00 16 LYS A C 12
ATOM 15060 O O . LYS A 1 16 ? 1.160 4.794 11.456 1.00 0.00 16 LYS A O 12
ATOM 15079 N N . LEU A 1 17 ? 0.874 6.666 12.626 1.00 0.00 17 LEU A N 12
ATOM 15080 C CA . LEU A 1 17 ? 0.209 6.012 13.743 1.00 0.00 17 LEU A CA 12
ATOM 15081 C C . LEU A 1 17 ? -1.227 5.626 13.408 1.00 0.00 17 LEU A C 12
ATOM 15082 O O . LEU A 1 17 ? -1.686 4.532 13.762 1.00 0.00 17 LEU A O 12
ATOM 15098 N N . ASN A 1 18 ? -1.930 6.495 12.723 1.00 0.00 18 ASN A N 12
ATOM 15099 C CA . ASN A 1 18 ? -3.316 6.229 12.394 1.00 0.00 18 ASN A CA 12
ATOM 15100 C C . ASN A 1 18 ? -3.438 5.853 10.943 1.00 0.00 18 ASN A C 12
ATOM 15101 O O . ASN A 1 18 ? -2.540 6.150 10.130 1.00 0.00 18 ASN A O 12
ATOM 15112 N N . TYR A 1 19 ? -4.524 5.198 10.609 1.00 0.00 19 TYR A N 12
ATOM 15113 C CA . TYR A 1 19 ? -4.735 4.736 9.266 1.00 0.00 19 TYR A CA 12
ATOM 15114 C C . TYR A 1 19 ? -5.157 5.837 8.358 1.00 0.00 19 TYR A C 12
ATOM 15115 O O . TYR A 1 19 ? -6.003 6.675 8.709 1.00 0.00 19 TYR A O 12
ATOM 15133 N N . ASP A 1 20 ? -4.581 5.831 7.208 1.00 0.00 20 ASP A N 12
ATOM 15134 C CA . ASP A 1 20 ? -4.913 6.746 6.173 1.00 0.00 20 ASP A CA 12
ATOM 15135 C C . ASP A 1 20 ? -5.817 5.972 5.244 1.00 0.00 20 ASP A C 12
ATOM 15136 O O . ASP A 1 20 ? -5.959 4.753 5.413 1.00 0.00 20 ASP A O 12
ATOM 15145 N N . THR A 1 21 ? -6.387 6.602 4.281 1.00 0.00 21 THR A N 12
ATOM 15146 C CA . THR A 1 21 ? -7.329 5.933 3.433 1.00 0.00 21 THR A CA 12
ATOM 15147 C C . THR A 1 21 ? -7.166 6.285 1.964 1.00 0.00 21 THR A C 12
ATOM 15148 O O . THR A 1 21 ? -7.230 7.459 1.579 1.00 0.00 21 THR A O 12
ATOM 15159 N N . VAL A 1 22 ? -6.950 5.278 1.148 1.00 0.00 22 VAL A N 12
ATOM 15160 C CA . VAL A 1 22 ? -6.899 5.472 -0.284 1.00 0.00 22 VAL A CA 12
ATOM 15161 C C . VAL A 1 22 ? -8.254 5.199 -0.859 1.00 0.00 22 VAL A C 12
ATOM 15162 O O . VAL A 1 22 ? -8.767 4.088 -0.769 1.00 0.00 22 VAL A O 12
ATOM 15175 N N . THR A 1 23 ? -8.850 6.224 -1.368 1.00 0.00 23 THR A N 12
ATOM 15176 C CA . THR A 1 23 ? -10.132 6.152 -1.971 1.00 0.00 23 THR A CA 12
ATOM 15177 C C . THR A 1 23 ? -9.977 5.809 -3.435 1.00 0.00 23 THR A C 12
ATOM 15178 O O . THR A 1 23 ? -9.473 6.615 -4.224 1.00 0.00 23 THR A O 12
ATOM 15189 N N . PHE A 1 24 ? -10.384 4.647 -3.798 1.00 0.00 24 PHE A N 12
ATOM 15190 C CA . PHE A 1 24 ? -10.162 4.162 -5.124 1.00 0.00 24 PHE A CA 12
ATOM 15191 C C . PHE A 1 24 ? -11.469 3.684 -5.709 1.00 0.00 24 PHE A C 12
ATOM 15192 O O . PHE A 1 24 ? -12.403 3.351 -4.971 1.00 0.00 24 PHE A O 12
ATOM 15209 N N . ASP A 1 25 ? -11.570 3.689 -6.995 1.00 0.00 25 ASP A N 12
ATOM 15210 C CA . ASP A 1 25 ? -12.762 3.213 -7.636 1.00 0.00 25 ASP A CA 12
ATOM 15211 C C . ASP A 1 25 ? -12.577 1.776 -8.048 1.00 0.00 25 ASP A C 12
ATOM 15212 O O . ASP A 1 25 ? -11.886 1.465 -9.021 1.00 0.00 25 ASP A O 12
ATOM 15221 N N . GLY A 1 26 ? -13.137 0.918 -7.269 1.00 0.00 26 GLY A N 12
ATOM 15222 C CA . GLY A 1 26 ? -13.051 -0.503 -7.486 1.00 0.00 26 GLY A CA 12
ATOM 15223 C C . GLY A 1 26 ? -13.299 -1.215 -6.189 1.00 0.00 26 GLY A C 12
ATOM 15224 O O . GLY A 1 26 ? -13.637 -0.568 -5.198 1.00 0.00 26 GLY A O 12
ATOM 15228 N N . LEU A 1 27 ? -13.151 -2.502 -6.165 1.00 0.00 27 LEU A N 12
ATOM 15229 C CA . LEU A 1 27 ? -13.360 -3.251 -4.942 1.00 0.00 27 LEU A CA 12
ATOM 15230 C C . LEU A 1 27 ? -11.991 -3.512 -4.314 1.00 0.00 27 LEU A C 12
ATOM 15231 O O . LEU A 1 27 ? -11.790 -3.376 -3.092 1.00 0.00 27 LEU A O 12
ATOM 15247 N N . HIS A 1 28 ? -11.060 -3.864 -5.151 1.00 0.00 28 HIS A N 12
ATOM 15248 C CA . HIS A 1 28 ? -9.709 -4.146 -4.742 1.00 0.00 28 HIS A CA 12
ATOM 15249 C C . HIS A 1 28 ? -8.718 -3.572 -5.685 1.00 0.00 28 HIS A C 12
ATOM 15250 O O . HIS A 1 28 ? -8.993 -3.413 -6.876 1.00 0.00 28 HIS A O 12
ATOM 15264 N N . ILE A 1 29 ? -7.587 -3.250 -5.158 1.00 0.00 29 ILE A N 12
ATOM 15265 C CA . ILE A 1 29 ? -6.557 -2.645 -5.909 1.00 0.00 29 ILE A CA 12
ATOM 15266 C C . ILE A 1 29 ? -5.289 -3.492 -5.893 1.00 0.00 29 ILE A C 12
ATOM 15267 O O . ILE A 1 29 ? -4.858 -3.970 -4.839 1.00 0.00 29 ILE A O 12
ATOM 15283 N N . SER A 1 30 ? -4.764 -3.736 -7.077 1.00 0.00 30 SER A N 12
ATOM 15284 C CA . SER A 1 30 ? -3.532 -4.466 -7.282 1.00 0.00 30 SER A CA 12
ATOM 15285 C C . SER A 1 30 ? -2.398 -3.786 -6.512 1.00 0.00 30 SER A C 12
ATOM 15286 O O . SER A 1 30 ? -2.342 -2.566 -6.461 1.00 0.00 30 SER A O 12
ATOM 15294 N N . LEU A 1 31 ? -1.516 -4.570 -5.934 1.00 0.00 31 LEU A N 12
ATOM 15295 C CA . LEU A 1 31 ? -0.435 -4.077 -5.105 1.00 0.00 31 LEU A CA 12
ATOM 15296 C C . LEU A 1 31 ? 0.452 -3.066 -5.809 1.00 0.00 31 LEU A C 12
ATOM 15297 O O . LEU A 1 31 ? 0.822 -2.078 -5.207 1.00 0.00 31 LEU A O 12
ATOM 15313 N N . CYS A 1 32 ? 0.790 -3.299 -7.074 1.00 0.00 32 CYS A N 12
ATOM 15314 C CA . CYS A 1 32 ? 1.616 -2.341 -7.805 1.00 0.00 32 CYS A CA 12
ATOM 15315 C C . CYS A 1 32 ? 0.923 -0.986 -7.825 1.00 0.00 32 CYS A C 12
ATOM 15316 O O . CYS A 1 32 ? 1.509 0.032 -7.474 1.00 0.00 32 CYS A O 12
ATOM 15324 N N . ASP A 1 33 ? -0.346 -1.022 -8.122 1.00 0.00 33 ASP A N 12
ATOM 15325 C CA . ASP A 1 33 ? -1.188 0.151 -8.206 1.00 0.00 33 ASP A CA 12
ATOM 15326 C C . ASP A 1 33 ? -1.347 0.789 -6.843 1.00 0.00 33 ASP A C 12
ATOM 15327 O O . ASP A 1 33 ? -1.202 1.996 -6.688 1.00 0.00 33 ASP A O 12
ATOM 15336 N N . LEU A 1 34 ? -1.584 -0.052 -5.862 1.00 0.00 34 LEU A N 12
ATOM 15337 C CA . LEU A 1 34 ? -1.752 0.339 -4.466 1.00 0.00 34 LEU A CA 12
ATOM 15338 C C . LEU A 1 34 ? -0.500 1.054 -3.970 1.00 0.00 34 LEU A C 12
ATOM 15339 O O . LEU A 1 34 ? -0.584 2.129 -3.363 1.00 0.00 34 LEU A O 12
ATOM 15355 N N . LYS A 1 35 ? 0.653 0.480 -4.268 1.00 0.00 35 LYS A N 12
ATOM 15356 C CA . LYS A 1 35 ? 1.906 1.062 -3.872 1.00 0.00 35 LYS A CA 12
ATOM 15357 C C . LYS A 1 35 ? 2.111 2.389 -4.547 1.00 0.00 35 LYS A C 12
ATOM 15358 O O . LYS A 1 35 ? 2.507 3.329 -3.907 1.00 0.00 35 LYS A O 12
ATOM 15377 N N . LYS A 1 36 ? 1.786 2.473 -5.829 1.00 0.00 36 LYS A N 12
ATOM 15378 C CA . LYS A 1 36 ? 1.937 3.722 -6.576 1.00 0.00 36 LYS A CA 12
ATOM 15379 C C . LYS A 1 36 ? 1.074 4.844 -5.996 1.00 0.00 36 LYS A C 12
ATOM 15380 O O . LYS A 1 36 ? 1.529 6.001 -5.911 1.00 0.00 36 LYS A O 12
ATOM 15399 N N . GLN A 1 37 ? -0.140 4.501 -5.561 1.00 0.00 37 GLN A N 12
ATOM 15400 C CA . GLN A 1 37 ? -1.032 5.476 -4.935 1.00 0.00 37 GLN A CA 12
ATOM 15401 C C . GLN A 1 37 ? -0.390 6.010 -3.660 1.00 0.00 37 GLN A C 12
ATOM 15402 O O . GLN A 1 37 ? -0.315 7.224 -3.438 1.00 0.00 37 GLN A O 12
ATOM 15416 N N . ILE A 1 38 ? 0.103 5.095 -2.844 1.00 0.00 38 ILE A N 12
ATOM 15417 C CA . ILE A 1 38 ? 0.717 5.443 -1.578 1.00 0.00 38 ILE A CA 12
ATOM 15418 C C . ILE A 1 38 ? 2.043 6.178 -1.786 1.00 0.00 38 ILE A C 12
ATOM 15419 O O . ILE A 1 38 ? 2.299 7.181 -1.142 1.00 0.00 38 ILE A O 12
ATOM 15435 N N . MET A 1 39 ? 2.849 5.704 -2.721 1.00 0.00 39 MET A N 12
ATOM 15436 C CA . MET A 1 39 ? 4.159 6.304 -3.003 1.00 0.00 39 MET A CA 12
ATOM 15437 C C . MET A 1 39 ? 4.013 7.740 -3.458 1.00 0.00 39 MET A C 12
ATOM 15438 O O . MET A 1 39 ? 4.777 8.599 -3.045 1.00 0.00 39 MET A O 12
ATOM 15452 N N . GLY A 1 40 ? 3.020 7.997 -4.287 1.00 0.00 40 GLY A N 12
ATOM 15453 C CA . GLY A 1 40 ? 2.790 9.345 -4.761 1.00 0.00 40 GLY A CA 12
ATOM 15454 C C . GLY A 1 40 ? 2.225 10.229 -3.670 1.00 0.00 40 GLY A C 12
ATOM 15455 O O . GLY A 1 40 ? 2.563 11.407 -3.564 1.00 0.00 40 GLY A O 12
ATOM 15459 N N . ARG A 1 41 ? 1.392 9.651 -2.834 1.00 0.00 41 ARG A N 12
ATOM 15460 C CA . ARG A 1 41 ? 0.754 10.382 -1.753 1.00 0.00 41 ARG A CA 12
ATOM 15461 C C . ARG A 1 41 ? 1.736 10.704 -0.626 1.00 0.00 41 ARG A C 12
ATOM 15462 O O . ARG A 1 41 ? 1.784 11.829 -0.135 1.00 0.00 41 ARG A O 12
ATOM 15483 N N . GLU A 1 42 ? 2.530 9.732 -0.253 1.00 0.00 42 GLU A N 12
ATOM 15484 C CA . GLU A 1 42 ? 3.455 9.860 0.854 1.00 0.00 42 GLU A CA 12
ATOM 15485 C C . GLU A 1 42 ? 4.800 10.343 0.369 1.00 0.00 42 GLU A C 12
ATOM 15486 O O . GLU A 1 42 ? 5.757 10.392 1.138 1.00 0.00 42 GLU A O 12
ATOM 15498 N N . LYS A 1 43 ? 4.847 10.737 -0.902 1.00 0.00 43 LYS A N 12
ATOM 15499 C CA . LYS A 1 43 ? 6.061 11.176 -1.575 1.00 0.00 43 LYS A CA 12
ATOM 15500 C C . LYS A 1 43 ? 7.267 10.281 -1.328 1.00 0.00 43 LYS A C 12
ATOM 15501 O O . LYS A 1 43 ? 8.211 10.642 -0.612 1.00 0.00 43 LYS A O 12
ATOM 15520 N N . LEU A 1 44 ? 7.181 9.075 -1.832 1.00 0.00 44 LEU A N 12
ATOM 15521 C CA . LEU A 1 44 ? 8.247 8.113 -1.697 1.00 0.00 44 LEU A CA 12
ATOM 15522 C C . LEU A 1 44 ? 9.162 8.139 -2.874 1.00 0.00 44 LEU A C 12
ATOM 15523 O O . LEU A 1 44 ? 8.734 8.353 -4.013 1.00 0.00 44 LEU A O 12
ATOM 15539 N N . LYS A 1 45 ? 10.404 7.911 -2.601 1.00 0.00 45 LYS A N 12
ATOM 15540 C CA . LYS A 1 45 ? 11.389 7.770 -3.616 1.00 0.00 45 LYS A CA 12
ATOM 15541 C C . LYS A 1 45 ? 11.467 6.295 -4.043 1.00 0.00 45 LYS A C 12
ATOM 15542 O O . LYS A 1 45 ? 12.047 5.440 -3.347 1.00 0.00 45 LYS A O 12
ATOM 15561 N N . ALA A 1 46 ? 10.858 6.001 -5.166 1.00 0.00 46 ALA A N 12
ATOM 15562 C CA . ALA A 1 46 ? 10.760 4.641 -5.682 1.00 0.00 46 ALA A CA 12
ATOM 15563 C C . ALA A 1 46 ? 12.076 4.201 -6.320 1.00 0.00 46 ALA A C 12
ATOM 15564 O O . ALA A 1 46 ? 12.304 3.020 -6.559 1.00 0.00 46 ALA A O 12
ATOM 15571 N N . ALA A 1 47 ? 12.952 5.161 -6.559 1.00 0.00 47 ALA A N 12
ATOM 15572 C CA . ALA A 1 47 ? 14.280 4.887 -7.099 1.00 0.00 47 ALA A CA 12
ATOM 15573 C C . ALA A 1 47 ? 15.256 4.583 -5.959 1.00 0.00 47 ALA A C 12
ATOM 15574 O O . ALA A 1 47 ? 16.476 4.488 -6.156 1.00 0.00 47 ALA A O 12
ATOM 15581 N N . ASP A 1 48 ? 14.711 4.449 -4.770 1.00 0.00 48 ASP A N 12
ATOM 15582 C CA . ASP A 1 48 ? 15.483 4.133 -3.580 1.00 0.00 48 ASP A CA 12
ATOM 15583 C C . ASP A 1 48 ? 14.853 2.991 -2.829 1.00 0.00 48 ASP A C 12
ATOM 15584 O O . ASP A 1 48 ? 15.531 2.056 -2.422 1.00 0.00 48 ASP A O 12
ATOM 15593 N N . CYS A 1 49 ? 13.564 3.041 -2.666 1.00 0.00 49 CYS A N 12
ATOM 15594 C CA . CYS A 1 49 ? 12.906 2.054 -1.875 1.00 0.00 49 CYS A CA 12
ATOM 15595 C C . CYS A 1 49 ? 11.672 1.492 -2.565 1.00 0.00 49 CYS A C 12
ATOM 15596 O O . CYS A 1 49 ? 11.214 2.018 -3.589 1.00 0.00 49 CYS A O 12
ATOM 15604 N N . ASP A 1 50 ? 11.168 0.420 -2.015 1.00 0.00 50 ASP A N 12
ATOM 15605 C CA . ASP A 1 50 ? 9.992 -0.250 -2.505 1.00 0.00 50 ASP A CA 12
ATOM 15606 C C . ASP A 1 50 ? 9.022 -0.289 -1.369 1.00 0.00 50 ASP A C 12
ATOM 15607 O O . ASP A 1 50 ? 9.376 0.027 -0.219 1.00 0.00 50 ASP A O 12
ATOM 15616 N N . LEU A 1 51 ? 7.849 -0.681 -1.633 1.00 0.00 51 LEU A N 12
ATOM 15617 C CA . LEU A 1 51 ? 6.852 -0.637 -0.650 1.00 0.00 51 LEU A CA 12
ATOM 15618 C C . LEU A 1 51 ? 6.363 -2.060 -0.383 1.00 0.00 51 LEU A C 12
ATOM 15619 O O . LEU A 1 51 ? 6.057 -2.804 -1.298 1.00 0.00 51 LEU A O 12
ATOM 15635 N N . GLN A 1 52 ? 6.368 -2.457 0.849 1.00 0.00 52 GLN A N 12
ATOM 15636 C CA . GLN A 1 52 ? 5.947 -3.781 1.217 1.00 0.00 52 GLN A CA 12
ATOM 15637 C C . GLN A 1 52 ? 4.723 -3.668 2.088 1.00 0.00 52 GLN A C 12
ATOM 15638 O O . GLN A 1 52 ? 4.744 -3.043 3.135 1.00 0.00 52 GLN A O 12
ATOM 15652 N N . ILE A 1 53 ? 3.673 -4.253 1.666 1.00 0.00 53 ILE A N 12
ATOM 15653 C CA . ILE A 1 53 ? 2.424 -4.084 2.340 1.00 0.00 53 ILE A CA 12
ATOM 15654 C C . ILE A 1 53 ? 2.090 -5.355 3.096 1.00 0.00 53 ILE A C 12
ATOM 15655 O O . ILE A 1 53 ? 2.319 -6.444 2.605 1.00 0.00 53 ILE A O 12
ATOM 15671 N N . THR A 1 54 ? 1.653 -5.212 4.299 1.00 0.00 54 THR A N 12
ATOM 15672 C CA . THR A 1 54 ? 1.278 -6.322 5.130 1.00 0.00 54 THR A CA 12
ATOM 15673 C C . THR A 1 54 ? -0.172 -6.134 5.566 1.00 0.00 54 THR A C 12
ATOM 15674 O O . THR A 1 54 ? -0.619 -5.034 5.679 1.00 0.00 54 THR A O 12
ATOM 15685 N N . ASN A 1 55 ? -0.894 -7.192 5.749 1.00 0.00 55 ASN A N 12
ATOM 15686 C CA . ASN A 1 55 ? -2.267 -7.107 6.211 1.00 0.00 55 ASN A CA 12
ATOM 15687 C C . ASN A 1 55 ? -2.275 -6.783 7.694 1.00 0.00 55 ASN A C 12
ATOM 15688 O O . ASN A 1 55 ? -1.449 -7.299 8.438 1.00 0.00 55 ASN A O 12
ATOM 15699 N N . ALA A 1 56 ? -3.187 -5.946 8.131 1.00 0.00 56 ALA A N 12
ATOM 15700 C CA . ALA A 1 56 ? -3.252 -5.575 9.538 1.00 0.00 56 ALA A CA 12
ATOM 15701 C C . ALA A 1 56 ? -3.977 -6.635 10.356 1.00 0.00 56 ALA A C 12
ATOM 15702 O O . ALA A 1 56 ? -3.748 -6.775 11.546 1.00 0.00 56 ALA A O 12
ATOM 15709 N N . GLN A 1 57 ? -4.819 -7.396 9.706 1.00 0.00 57 GLN A N 12
ATOM 15710 C CA . GLN A 1 57 ? -5.635 -8.388 10.382 1.00 0.00 57 GLN A CA 12
ATOM 15711 C C . GLN A 1 57 ? -4.995 -9.780 10.337 1.00 0.00 57 GLN A C 12
ATOM 15712 O O . GLN A 1 57 ? -4.924 -10.467 11.353 1.00 0.00 57 GLN A O 12
ATOM 15726 N N . THR A 1 58 ? -4.541 -10.196 9.176 1.00 0.00 58 THR A N 12
ATOM 15727 C CA . THR A 1 58 ? -3.978 -11.521 9.029 1.00 0.00 58 THR A CA 12
ATOM 15728 C C . THR A 1 58 ? -2.484 -11.474 9.279 1.00 0.00 58 THR A C 12
ATOM 15729 O O . THR A 1 58 ? -1.860 -12.485 9.604 1.00 0.00 58 THR A O 12
ATOM 15740 N N . LYS A 1 59 ? -1.926 -10.265 9.129 1.00 0.00 59 LYS A N 12
ATOM 15741 C CA . LYS A 1 59 ? -0.500 -9.984 9.299 1.00 0.00 59 LYS A CA 12
ATOM 15742 C C . LYS A 1 59 ? 0.301 -10.681 8.204 1.00 0.00 59 LYS A C 12
ATOM 15743 O O . LYS A 1 59 ? 1.490 -10.968 8.370 1.00 0.00 59 LYS A O 12
ATOM 15762 N N . GLU A 1 60 ? -0.350 -10.902 7.074 1.00 0.00 60 GLU A N 12
ATOM 15763 C CA . GLU A 1 60 ? 0.263 -11.563 5.941 1.00 0.00 60 GLU A CA 12
ATOM 15764 C C . GLU A 1 60 ? 0.874 -10.507 5.028 1.00 0.00 60 GLU A C 12
ATOM 15765 O O . GLU A 1 60 ? 0.254 -9.463 4.799 1.00 0.00 60 GLU A O 12
ATOM 15777 N N . GLU A 1 61 ? 2.079 -10.741 4.544 1.00 0.00 61 GLU A N 12
ATOM 15778 C CA . GLU A 1 61 ? 2.705 -9.825 3.647 1.00 0.00 61 GLU A CA 12
ATOM 15779 C C . GLU A 1 61 ? 2.185 -9.993 2.234 1.00 0.00 61 GLU A C 12
ATOM 15780 O O . GLU A 1 61 ? 1.807 -11.091 1.804 1.00 0.00 61 GLU A O 12
ATOM 15792 N N . TYR A 1 62 ? 2.146 -8.910 1.538 1.00 0.00 62 TYR A N 12
ATOM 15793 C CA . TYR A 1 62 ? 1.847 -8.898 0.149 1.00 0.00 62 TYR A CA 12
ATOM 15794 C C . TYR A 1 62 ? 3.165 -8.689 -0.543 1.00 0.00 62 TYR A C 12
ATOM 15795 O O . TYR A 1 62 ? 3.683 -7.573 -0.609 1.00 0.00 62 TYR A O 12
ATOM 15813 N N . THR A 1 63 ? 3.749 -9.774 -0.946 1.00 0.00 63 THR A N 12
ATOM 15814 C CA . THR A 1 63 ? 5.073 -9.772 -1.478 1.00 0.00 63 THR A CA 12
ATOM 15815 C C . THR A 1 63 ? 5.141 -9.346 -2.937 1.00 0.00 63 THR A C 12
ATOM 15816 O O . THR A 1 63 ? 5.952 -8.487 -3.298 1.00 0.00 63 THR A O 12
ATOM 15827 N N . ASP A 1 64 ? 4.290 -9.897 -3.768 1.00 0.00 64 ASP A N 12
ATOM 15828 C CA . ASP A 1 64 ? 4.368 -9.611 -5.191 1.00 0.00 64 ASP A CA 12
ATOM 15829 C C . ASP A 1 64 ? 3.438 -8.499 -5.523 1.00 0.00 64 ASP A C 12
ATOM 15830 O O . ASP A 1 64 ? 2.357 -8.430 -4.972 1.00 0.00 64 ASP A O 12
ATOM 15839 N N . ASP A 1 65 ? 3.806 -7.670 -6.471 1.00 0.00 65 ASP A N 12
ATOM 15840 C CA . ASP A 1 65 ? 2.998 -6.503 -6.847 1.00 0.00 65 ASP A CA 12
ATOM 15841 C C . ASP A 1 65 ? 1.695 -6.896 -7.553 1.00 0.00 65 ASP A C 12
ATOM 15842 O O . ASP A 1 65 ? 0.838 -6.044 -7.837 1.00 0.00 65 ASP A O 12
ATOM 15851 N N . ASN A 1 66 ? 1.547 -8.184 -7.790 1.00 0.00 66 ASN A N 12
ATOM 15852 C CA . ASN A 1 66 ? 0.336 -8.757 -8.368 1.00 0.00 66 ASN A CA 12
ATOM 15853 C C . ASN A 1 66 ? -0.655 -9.122 -7.292 1.00 0.00 66 ASN A C 12
ATOM 15854 O O . ASN A 1 66 ? -1.790 -9.531 -7.589 1.00 0.00 66 ASN A O 12
ATOM 15865 N N . ALA A 1 67 ? -0.228 -9.011 -6.043 1.00 0.00 67 ALA A N 12
ATOM 15866 C CA . ALA A 1 67 ? -1.095 -9.251 -4.913 1.00 0.00 67 ALA A CA 12
ATOM 15867 C C . ALA A 1 67 ? -2.157 -8.148 -4.877 1.00 0.00 67 ALA A C 12
ATOM 15868 O O . ALA A 1 67 ? -1.918 -7.074 -5.372 1.00 0.00 67 ALA A O 12
ATOM 15875 N N . LEU A 1 68 ? -3.317 -8.421 -4.381 1.00 0.00 68 LEU A N 12
ATOM 15876 C CA . LEU A 1 68 ? -4.389 -7.439 -4.429 1.00 0.00 68 LEU A CA 12
ATOM 15877 C C . LEU A 1 68 ? -4.855 -7.047 -3.030 1.00 0.00 68 LEU A C 12
ATOM 15878 O O . LEU A 1 68 ? -4.938 -7.909 -2.139 1.00 0.00 68 LEU A O 12
ATOM 15894 N N . ILE A 1 69 ? -5.100 -5.771 -2.802 1.00 0.00 69 ILE A N 12
ATOM 15895 C CA . ILE A 1 69 ? -5.637 -5.352 -1.522 1.00 0.00 69 ILE A CA 12
ATOM 15896 C C . ILE A 1 69 ? -7.049 -4.761 -1.699 1.00 0.00 69 ILE A C 12
ATOM 15897 O O . ILE A 1 69 ? -7.238 -3.765 -2.397 1.00 0.00 69 ILE A O 12
ATOM 15913 N N . PRO A 1 70 ? -8.057 -5.421 -1.132 1.00 0.00 70 PRO A N 12
ATOM 15914 C CA . PRO A 1 70 ? -9.439 -4.941 -1.151 1.00 0.00 70 PRO A CA 12
ATOM 15915 C C . PRO A 1 70 ? -9.720 -3.875 -0.094 1.00 0.00 70 PRO A C 12
ATOM 15916 O O . PRO A 1 70 ? -9.086 -3.842 0.965 1.00 0.00 70 PRO A O 12
ATOM 15927 N N . LYS A 1 71 ? -10.715 -3.031 -0.374 1.00 0.00 71 LYS A N 12
ATOM 15928 C CA . LYS A 1 71 ? -11.127 -1.953 0.539 1.00 0.00 71 LYS A CA 12
ATOM 15929 C C . LYS A 1 71 ? -11.568 -2.473 1.900 1.00 0.00 71 LYS A C 12
ATOM 15930 O O . LYS A 1 71 ? -11.500 -1.768 2.893 1.00 0.00 71 LYS A O 12
ATOM 15949 N N . ASN A 1 72 ? -12.010 -3.704 1.947 1.00 0.00 72 ASN A N 12
ATOM 15950 C CA . ASN A 1 72 ? -12.459 -4.305 3.202 1.00 0.00 72 ASN A CA 12
ATOM 15951 C C . ASN A 1 72 ? -11.297 -4.712 4.097 1.00 0.00 72 ASN A C 12
ATOM 15952 O O . ASN A 1 72 ? -11.510 -5.145 5.213 1.00 0.00 72 ASN A O 12
ATOM 15963 N N . SER A 1 73 ? -10.087 -4.593 3.622 1.00 0.00 73 SER A N 12
ATOM 15964 C CA . SER A 1 73 ? -8.956 -5.005 4.402 1.00 0.00 73 SER A CA 12
ATOM 15965 C C . SER A 1 73 ? -8.053 -3.823 4.741 1.00 0.00 73 SER A C 12
ATOM 15966 O O . SER A 1 73 ? -7.794 -2.965 3.891 1.00 0.00 73 SER A O 12
ATOM 15974 N N . SER A 1 74 ? -7.649 -3.739 5.990 1.00 0.00 74 SER A N 12
ATOM 15975 C CA . SER A 1 74 ? -6.715 -2.739 6.424 1.00 0.00 74 SER A CA 12
ATOM 15976 C C . SER A 1 74 ? -5.324 -3.324 6.305 1.00 0.00 74 SER A C 12
ATOM 15977 O O . SER A 1 74 ? -5.101 -4.501 6.648 1.00 0.00 74 SER A O 12
ATOM 15985 N N . VAL A 1 75 ? -4.410 -2.556 5.812 1.00 0.00 75 VAL A N 12
ATOM 15986 C CA . VAL A 1 75 ? -3.073 -3.020 5.613 1.00 0.00 75 VAL A CA 12
ATOM 15987 C C . VAL A 1 75 ? -2.041 -2.080 6.250 1.00 0.00 75 VAL A C 12
ATOM 15988 O O . VAL A 1 75 ? -2.294 -0.893 6.457 1.00 0.00 75 VAL A O 12
ATOM 16001 N N . ILE A 1 76 ? -0.918 -2.633 6.582 1.00 0.00 76 ILE A N 12
ATOM 16002 C CA . ILE A 1 76 ? 0.183 -1.925 7.166 1.00 0.00 76 ILE A CA 12
ATOM 16003 C C . ILE A 1 76 ? 1.196 -1.722 6.061 1.00 0.00 76 ILE A C 12
ATOM 16004 O O . ILE A 1 76 ? 1.488 -2.651 5.294 1.00 0.00 76 ILE A O 12
ATOM 16020 N N . VAL A 1 77 ? 1.700 -0.548 5.960 1.00 0.00 77 VAL A N 12
ATOM 16021 C CA . VAL A 1 77 ? 2.592 -0.199 4.906 1.00 0.00 77 VAL A CA 12
ATOM 16022 C C . VAL A 1 77 ? 4.016 -0.089 5.433 1.00 0.00 77 VAL A C 12
ATOM 16023 O O . VAL A 1 77 ? 4.353 0.834 6.189 1.00 0.00 77 VAL A O 12
ATOM 16036 N N . ARG A 1 78 ? 4.822 -1.024 5.040 1.00 0.00 78 ARG A N 12
ATOM 16037 C CA . ARG A 1 78 ? 6.178 -1.129 5.467 1.00 0.00 78 ARG A CA 12
ATOM 16038 C C . ARG A 1 78 ? 7.066 -0.756 4.285 1.00 0.00 78 ARG A C 12
ATOM 16039 O O . ARG A 1 78 ? 6.840 -1.196 3.170 1.00 0.00 78 ARG A O 12
ATOM 16060 N N . ARG A 1 79 ? 8.026 0.064 4.499 1.00 0.00 79 ARG A N 12
ATOM 16061 C CA . ARG A 1 79 ? 8.894 0.459 3.420 1.00 0.00 79 ARG A CA 12
ATOM 16062 C C . ARG A 1 79 ? 10.135 -0.421 3.440 1.00 0.00 79 ARG A C 12
ATOM 16063 O O . ARG A 1 79 ? 10.752 -0.596 4.499 1.00 0.00 79 ARG A O 12
ATOM 16084 N N . ILE A 1 80 ? 10.483 -0.993 2.300 1.00 0.00 80 ILE A N 12
ATOM 16085 C CA . ILE A 1 80 ? 11.623 -1.895 2.204 1.00 0.00 80 ILE A CA 12
ATOM 16086 C C . ILE A 1 80 ? 12.569 -1.432 1.089 1.00 0.00 80 ILE A C 12
ATOM 16087 O O . ILE A 1 80 ? 12.153 -0.692 0.209 1.00 0.00 80 ILE A O 12
ATOM 16103 N N . PRO A 1 81 ? 13.851 -1.796 1.133 1.00 0.00 81 PRO A N 12
ATOM 16104 C CA . PRO A 1 81 ? 14.809 -1.410 0.090 1.00 0.00 81 PRO A CA 12
ATOM 16105 C C . PRO A 1 81 ? 14.592 -2.201 -1.213 1.00 0.00 81 PRO A C 12
ATOM 16106 O O . PRO A 1 81 ? 14.233 -3.375 -1.187 1.00 0.00 81 PRO A O 12
ATOM 16117 N N . ILE A 1 82 ? 14.802 -1.557 -2.338 1.00 0.00 82 ILE A N 12
ATOM 16118 C CA . ILE A 1 82 ? 14.705 -2.237 -3.628 1.00 0.00 82 ILE A CA 12
ATOM 16119 C C . ILE A 1 82 ? 16.006 -2.961 -3.916 1.00 0.00 82 ILE A C 12
ATOM 16120 O O . ILE A 1 82 ? 16.031 -3.992 -4.584 1.00 0.00 82 ILE A O 12
ATOM 16136 N N . GLY A 1 83 ? 17.064 -2.416 -3.388 1.00 0.00 83 GLY A N 12
ATOM 16137 C CA . GLY A 1 83 ? 18.376 -2.896 -3.626 1.00 0.00 83 GLY A CA 12
ATOM 16138 C C . GLY A 1 83 ? 19.252 -1.732 -3.983 1.00 0.00 83 GLY A C 12
ATOM 16139 O O . GLY A 1 83 ? 20.208 -1.412 -3.265 1.00 0.00 83 GLY A O 12
ATOM 16143 N N . GLY A 1 84 ? 18.898 -1.084 -5.078 1.00 0.00 84 GLY A N 12
ATOM 16144 C CA . GLY A 1 84 ? 19.592 0.092 -5.534 1.00 0.00 84 GLY A CA 12
ATOM 16145 C C . GLY A 1 84 ? 20.962 -0.238 -6.045 1.00 0.00 84 GLY A C 12
ATOM 16146 O O . GLY A 1 84 ? 21.123 -0.681 -7.182 1.00 0.00 84 GLY A O 12
ATOM 16150 N N . VAL A 1 85 ? 21.938 -0.057 -5.206 1.00 0.00 85 VAL A N 12
ATOM 16151 C CA . VAL A 1 85 ? 23.290 -0.358 -5.554 1.00 0.00 85 VAL A CA 12
ATOM 16152 C C . VAL A 1 85 ? 23.582 -1.830 -5.288 1.00 0.00 85 VAL A C 12
ATOM 16153 O O . VAL A 1 85 ? 23.714 -2.273 -4.142 1.00 0.00 85 VAL A O 12
ATOM 16166 N N . LYS A 1 86 ? 23.575 -2.592 -6.344 1.00 0.00 86 LYS A N 12
ATOM 16167 C CA . LYS A 1 86 ? 23.834 -3.998 -6.282 1.00 0.00 86 LYS A CA 12
ATOM 16168 C C . LYS A 1 86 ? 24.942 -4.344 -7.243 1.00 0.00 86 LYS A C 12
ATOM 16169 O O . LYS A 1 86 ? 24.678 -4.492 -8.457 1.00 0.00 86 LYS A O 12
ATOM 16189 N N . GLY A 1 1 ? -25.882 9.889 -5.256 1.00 0.00 1 GLY A N 13
ATOM 16190 C CA . GLY A 1 1 ? -26.736 8.747 -4.927 1.00 0.00 1 GLY A CA 13
ATOM 16191 C C . GLY A 1 1 ? -26.248 8.085 -3.669 1.00 0.00 1 GLY A C 13
ATOM 16192 O O . GLY A 1 1 ? -25.681 8.762 -2.819 1.00 0.00 1 GLY A O 13
ATOM 16198 N N . PRO A 1 2 ? -26.454 6.775 -3.502 1.00 0.00 2 PRO A N 13
ATOM 16199 C CA . PRO A 1 2 ? -25.970 6.041 -2.332 1.00 0.00 2 PRO A CA 13
ATOM 16200 C C . PRO A 1 2 ? -24.449 6.005 -2.296 1.00 0.00 2 PRO A C 13
ATOM 16201 O O . PRO A 1 2 ? -23.810 5.479 -3.221 1.00 0.00 2 PRO A O 13
ATOM 16212 N N . LEU A 1 3 ? -23.873 6.593 -1.276 1.00 0.00 3 LEU A N 13
ATOM 16213 C CA . LEU A 1 3 ? -22.448 6.571 -1.128 1.00 0.00 3 LEU A CA 13
ATOM 16214 C C . LEU A 1 3 ? -22.006 5.316 -0.390 1.00 0.00 3 LEU A C 13
ATOM 16215 O O . LEU A 1 3 ? -22.833 4.599 0.182 1.00 0.00 3 LEU A O 13
ATOM 16231 N N . GLY A 1 4 ? -20.739 5.062 -0.390 1.00 0.00 4 GLY A N 13
ATOM 16232 C CA . GLY A 1 4 ? -20.232 3.852 0.185 1.00 0.00 4 GLY A CA 13
ATOM 16233 C C . GLY A 1 4 ? -19.593 3.020 -0.883 1.00 0.00 4 GLY A C 13
ATOM 16234 O O . GLY A 1 4 ? -19.082 1.939 -0.625 1.00 0.00 4 GLY A O 13
ATOM 16238 N N . SER A 1 5 ? -19.608 3.547 -2.093 1.00 0.00 5 SER A N 13
ATOM 16239 C CA . SER A 1 5 ? -19.047 2.878 -3.235 1.00 0.00 5 SER A CA 13
ATOM 16240 C C . SER A 1 5 ? -17.625 3.340 -3.495 1.00 0.00 5 SER A C 13
ATOM 16241 O O . SER A 1 5 ? -16.974 2.891 -4.433 1.00 0.00 5 SER A O 13
ATOM 16249 N N . MET A 1 6 ? -17.144 4.224 -2.664 1.00 0.00 6 MET A N 13
ATOM 16250 C CA . MET A 1 6 ? -15.769 4.651 -2.773 1.00 0.00 6 MET A CA 13
ATOM 16251 C C . MET A 1 6 ? -14.895 3.656 -2.084 1.00 0.00 6 MET A C 13
ATOM 16252 O O . MET A 1 6 ? -14.953 3.486 -0.852 1.00 0.00 6 MET A O 13
ATOM 16266 N N . SER A 1 7 ? -14.147 2.976 -2.865 1.00 0.00 7 SER A N 13
ATOM 16267 C CA . SER A 1 7 ? -13.282 1.954 -2.420 1.00 0.00 7 SER A CA 13
ATOM 16268 C C . SER A 1 7 ? -12.076 2.574 -1.772 1.00 0.00 7 SER A C 13
ATOM 16269 O O . SER A 1 7 ? -11.360 3.348 -2.401 1.00 0.00 7 SER A O 13
ATOM 16277 N N . CYS A 1 8 ? -11.874 2.278 -0.526 1.00 0.00 8 CYS A N 13
ATOM 16278 C CA . CYS A 1 8 ? -10.788 2.844 0.193 1.00 0.00 8 CYS A CA 13
ATOM 16279 C C . CYS A 1 8 ? -10.151 1.810 1.090 1.00 0.00 8 CYS A C 13
ATOM 16280 O O . CYS A 1 8 ? -10.850 1.048 1.751 1.00 0.00 8 CYS A O 13
ATOM 16288 N N . VAL A 1 9 ? -8.846 1.771 1.097 1.00 0.00 9 VAL A N 13
ATOM 16289 C CA . VAL A 1 9 ? -8.121 0.860 1.952 1.00 0.00 9 VAL A CA 13
ATOM 16290 C C . VAL A 1 9 ? -7.495 1.646 3.079 1.00 0.00 9 VAL A C 13
ATOM 16291 O O . VAL A 1 9 ? -6.807 2.653 2.834 1.00 0.00 9 VAL A O 13
ATOM 16304 N N . HIS A 1 10 ? -7.792 1.234 4.289 1.00 0.00 10 HIS A N 13
ATOM 16305 C CA . HIS A 1 10 ? -7.190 1.781 5.467 1.00 0.00 10 HIS A CA 13
ATOM 16306 C C . HIS A 1 10 ? -5.811 1.218 5.602 1.00 0.00 10 HIS A C 13
ATOM 16307 O O . HIS A 1 10 ? -5.635 0.022 5.881 1.00 0.00 10 HIS A O 13
ATOM 16321 N N . TYR A 1 11 ? -4.849 2.033 5.379 1.00 0.00 11 TYR A N 13
ATOM 16322 C CA . TYR A 1 11 ? -3.494 1.604 5.441 1.00 0.00 11 TYR A CA 13
ATOM 16323 C C . TYR A 1 11 ? -2.743 2.514 6.363 1.00 0.00 11 TYR A C 13
ATOM 16324 O O . TYR A 1 11 ? -2.935 3.723 6.329 1.00 0.00 11 TYR A O 13
ATOM 16342 N N . LYS A 1 12 ? -1.941 1.978 7.213 1.00 0.00 12 LYS A N 13
ATOM 16343 C CA . LYS A 1 12 ? -1.133 2.836 8.014 1.00 0.00 12 LYS A CA 13
ATOM 16344 C C . LYS A 1 12 ? 0.296 2.565 7.641 1.00 0.00 12 LYS A C 13
ATOM 16345 O O . LYS A 1 12 ? 0.680 1.415 7.441 1.00 0.00 12 LYS A O 13
ATOM 16364 N N . PHE A 1 13 ? 1.051 3.588 7.485 1.00 0.00 13 PHE A N 13
ATOM 16365 C CA . PHE A 1 13 ? 2.418 3.443 7.086 1.00 0.00 13 PHE A CA 13
ATOM 16366 C C . PHE A 1 13 ? 3.246 3.292 8.347 1.00 0.00 13 PHE A C 13
ATOM 16367 O O . PHE A 1 13 ? 2.771 3.640 9.419 1.00 0.00 13 PHE A O 13
ATOM 16384 N N . SER A 1 14 ? 4.447 2.771 8.239 1.00 0.00 14 SER A N 13
ATOM 16385 C CA . SER A 1 14 ? 5.360 2.687 9.368 1.00 0.00 14 SER A CA 13
ATOM 16386 C C . SER A 1 14 ? 5.627 4.098 9.940 1.00 0.00 14 SER A C 13
ATOM 16387 O O . SER A 1 14 ? 5.814 4.281 11.148 1.00 0.00 14 SER A O 13
ATOM 16395 N N . SER A 1 15 ? 5.570 5.087 9.065 1.00 0.00 15 SER A N 13
ATOM 16396 C CA . SER A 1 15 ? 5.792 6.455 9.425 1.00 0.00 15 SER A CA 13
ATOM 16397 C C . SER A 1 15 ? 4.492 7.130 9.932 1.00 0.00 15 SER A C 13
ATOM 16398 O O . SER A 1 15 ? 4.492 8.314 10.276 1.00 0.00 15 SER A O 13
ATOM 16406 N N . LYS A 1 16 ? 3.400 6.381 9.997 1.00 0.00 16 LYS A N 13
ATOM 16407 C CA . LYS A 1 16 ? 2.146 6.904 10.520 1.00 0.00 16 LYS A CA 13
ATOM 16408 C C . LYS A 1 16 ? 1.608 6.053 11.654 1.00 0.00 16 LYS A C 13
ATOM 16409 O O . LYS A 1 16 ? 1.651 4.820 11.624 1.00 0.00 16 LYS A O 13
ATOM 16428 N N . LEU A 1 17 ? 1.120 6.717 12.649 1.00 0.00 17 LEU A N 13
ATOM 16429 C CA . LEU A 1 17 ? 0.560 6.072 13.798 1.00 0.00 17 LEU A CA 13
ATOM 16430 C C . LEU A 1 17 ? -0.904 5.749 13.538 1.00 0.00 17 LEU A C 13
ATOM 16431 O O . LEU A 1 17 ? -1.449 4.805 14.100 1.00 0.00 17 LEU A O 13
ATOM 16447 N N . ASN A 1 18 ? -1.528 6.532 12.676 1.00 0.00 18 ASN A N 13
ATOM 16448 C CA . ASN A 1 18 ? -2.936 6.334 12.322 1.00 0.00 18 ASN A CA 13
ATOM 16449 C C . ASN A 1 18 ? -3.063 5.840 10.894 1.00 0.00 18 ASN A C 13
ATOM 16450 O O . ASN A 1 18 ? -2.076 5.827 10.141 1.00 0.00 18 ASN A O 13
ATOM 16461 N N . TYR A 1 19 ? -4.266 5.470 10.509 1.00 0.00 19 TYR A N 13
ATOM 16462 C CA . TYR A 1 19 ? -4.527 4.916 9.194 1.00 0.00 19 TYR A CA 13
ATOM 16463 C C . TYR A 1 19 ? -4.917 5.984 8.195 1.00 0.00 19 TYR A C 13
ATOM 16464 O O . TYR A 1 19 ? -5.661 6.912 8.511 1.00 0.00 19 TYR A O 13
ATOM 16482 N N . ASP A 1 20 ? -4.410 5.846 7.014 1.00 0.00 20 ASP A N 13
ATOM 16483 C CA . ASP A 1 20 ? -4.767 6.673 5.883 1.00 0.00 20 ASP A CA 13
ATOM 16484 C C . ASP A 1 20 ? -5.692 5.851 5.019 1.00 0.00 20 ASP A C 13
ATOM 16485 O O . ASP A 1 20 ? -5.894 4.663 5.295 1.00 0.00 20 ASP A O 13
ATOM 16494 N N . THR A 1 21 ? -6.222 6.425 3.979 1.00 0.00 21 THR A N 13
ATOM 16495 C CA . THR A 1 21 ? -7.103 5.716 3.107 1.00 0.00 21 THR A CA 13
ATOM 16496 C C . THR A 1 21 ? -6.779 6.039 1.700 1.00 0.00 21 THR A C 13
ATOM 16497 O O . THR A 1 21 ? -6.572 7.208 1.355 1.00 0.00 21 THR A O 13
ATOM 16508 N N . VAL A 1 22 ? -6.656 5.043 0.903 1.00 0.00 22 VAL A N 13
ATOM 16509 C CA . VAL A 1 22 ? -6.422 5.254 -0.476 1.00 0.00 22 VAL A CA 13
ATOM 16510 C C . VAL A 1 22 ? -7.670 4.863 -1.238 1.00 0.00 22 VAL A C 13
ATOM 16511 O O . VAL A 1 22 ? -8.223 3.780 -1.016 1.00 0.00 22 VAL A O 13
ATOM 16524 N N . THR A 1 23 ? -8.171 5.764 -2.026 1.00 0.00 23 THR A N 13
ATOM 16525 C CA . THR A 1 23 ? -9.323 5.501 -2.814 1.00 0.00 23 THR A CA 13
ATOM 16526 C C . THR A 1 23 ? -8.933 4.966 -4.162 1.00 0.00 23 THR A C 13
ATOM 16527 O O . THR A 1 23 ? -7.915 5.381 -4.732 1.00 0.00 23 THR A O 13
ATOM 16538 N N . PHE A 1 24 ? -9.686 4.023 -4.634 1.00 0.00 24 PHE A N 13
ATOM 16539 C CA . PHE A 1 24 ? -9.428 3.388 -5.890 1.00 0.00 24 PHE A CA 13
ATOM 16540 C C . PHE A 1 24 ? -10.738 2.934 -6.474 1.00 0.00 24 PHE A C 13
ATOM 16541 O O . PHE A 1 24 ? -11.779 3.046 -5.819 1.00 0.00 24 PHE A O 13
ATOM 16558 N N . ASP A 1 25 ? -10.697 2.439 -7.675 1.00 0.00 25 ASP A N 13
ATOM 16559 C CA . ASP A 1 25 ? -11.860 1.932 -8.316 1.00 0.00 25 ASP A CA 13
ATOM 16560 C C . ASP A 1 25 ? -11.765 0.443 -8.347 1.00 0.00 25 ASP A C 13
ATOM 16561 O O . ASP A 1 25 ? -10.670 -0.107 -8.561 1.00 0.00 25 ASP A O 13
ATOM 16570 N N . GLY A 1 26 ? -12.864 -0.213 -8.132 1.00 0.00 26 GLY A N 13
ATOM 16571 C CA . GLY A 1 26 ? -12.884 -1.647 -8.096 1.00 0.00 26 GLY A CA 13
ATOM 16572 C C . GLY A 1 26 ? -13.117 -2.130 -6.692 1.00 0.00 26 GLY A C 13
ATOM 16573 O O . GLY A 1 26 ? -13.352 -1.327 -5.793 1.00 0.00 26 GLY A O 13
ATOM 16577 N N . LEU A 1 27 ? -13.062 -3.406 -6.486 1.00 0.00 27 LEU A N 13
ATOM 16578 C CA . LEU A 1 27 ? -13.265 -3.956 -5.164 1.00 0.00 27 LEU A CA 13
ATOM 16579 C C . LEU A 1 27 ? -11.901 -4.025 -4.490 1.00 0.00 27 LEU A C 13
ATOM 16580 O O . LEU A 1 27 ? -11.735 -3.705 -3.302 1.00 0.00 27 LEU A O 13
ATOM 16596 N N . HIS A 1 28 ? -10.933 -4.413 -5.255 1.00 0.00 28 HIS A N 13
ATOM 16597 C CA . HIS A 1 28 ? -9.596 -4.567 -4.770 1.00 0.00 28 HIS A CA 13
ATOM 16598 C C . HIS A 1 28 ? -8.600 -3.950 -5.674 1.00 0.00 28 HIS A C 13
ATOM 16599 O O . HIS A 1 28 ? -8.848 -3.768 -6.870 1.00 0.00 28 HIS A O 13
ATOM 16613 N N . ILE A 1 29 ? -7.496 -3.607 -5.104 1.00 0.00 29 ILE A N 13
ATOM 16614 C CA . ILE A 1 29 ? -6.451 -2.987 -5.813 1.00 0.00 29 ILE A CA 13
ATOM 16615 C C . ILE A 1 29 ? -5.179 -3.810 -5.714 1.00 0.00 29 ILE A C 13
ATOM 16616 O O . ILE A 1 29 ? -4.771 -4.215 -4.626 1.00 0.00 29 ILE A O 13
ATOM 16632 N N . SER A 1 30 ? -4.616 -4.118 -6.858 1.00 0.00 30 SER A N 13
ATOM 16633 C CA . SER A 1 30 ? -3.375 -4.839 -6.948 1.00 0.00 30 SER A CA 13
ATOM 16634 C C . SER A 1 30 ? -2.273 -4.046 -6.250 1.00 0.00 30 SER A C 13
ATOM 16635 O O . SER A 1 30 ? -2.288 -2.816 -6.250 1.00 0.00 30 SER A O 13
ATOM 16643 N N . LEU A 1 31 ? -1.349 -4.746 -5.664 1.00 0.00 31 LEU A N 13
ATOM 16644 C CA . LEU A 1 31 ? -0.268 -4.172 -4.917 1.00 0.00 31 LEU A CA 13
ATOM 16645 C C . LEU A 1 31 ? 0.564 -3.238 -5.776 1.00 0.00 31 LEU A C 13
ATOM 16646 O O . LEU A 1 31 ? 1.021 -2.220 -5.299 1.00 0.00 31 LEU A O 13
ATOM 16662 N N . CYS A 1 32 ? 0.769 -3.602 -7.034 1.00 0.00 32 CYS A N 13
ATOM 16663 C CA . CYS A 1 32 ? 1.463 -2.734 -7.978 1.00 0.00 32 CYS A CA 13
ATOM 16664 C C . CYS A 1 32 ? 0.752 -1.393 -8.031 1.00 0.00 32 CYS A C 13
ATOM 16665 O O . CYS A 1 32 ? 1.358 -0.349 -7.859 1.00 0.00 32 CYS A O 13
ATOM 16673 N N . ASP A 1 33 ? -0.548 -1.455 -8.145 1.00 0.00 33 ASP A N 13
ATOM 16674 C CA . ASP A 1 33 ? -1.364 -0.280 -8.280 1.00 0.00 33 ASP A CA 13
ATOM 16675 C C . ASP A 1 33 ? -1.358 0.510 -7.002 1.00 0.00 33 ASP A C 13
ATOM 16676 O O . ASP A 1 33 ? -1.206 1.728 -7.019 1.00 0.00 33 ASP A O 13
ATOM 16685 N N . LEU A 1 34 ? -1.449 -0.196 -5.905 1.00 0.00 34 LEU A N 13
ATOM 16686 C CA . LEU A 1 34 ? -1.487 0.405 -4.592 1.00 0.00 34 LEU A CA 13
ATOM 16687 C C . LEU A 1 34 ? -0.147 1.062 -4.219 1.00 0.00 34 LEU A C 13
ATOM 16688 O O . LEU A 1 34 ? -0.125 2.219 -3.785 1.00 0.00 34 LEU A O 13
ATOM 16704 N N . LYS A 1 35 ? 0.958 0.357 -4.441 1.00 0.00 35 LYS A N 13
ATOM 16705 C CA . LYS A 1 35 ? 2.274 0.876 -4.081 1.00 0.00 35 LYS A CA 13
ATOM 16706 C C . LYS A 1 35 ? 2.616 2.100 -4.879 1.00 0.00 35 LYS A C 13
ATOM 16707 O O . LYS A 1 35 ? 3.099 3.071 -4.328 1.00 0.00 35 LYS A O 13
ATOM 16726 N N . LYS A 1 36 ? 2.326 2.064 -6.166 1.00 0.00 36 LYS A N 13
ATOM 16727 C CA . LYS A 1 36 ? 2.619 3.182 -7.048 1.00 0.00 36 LYS A CA 13
ATOM 16728 C C . LYS A 1 36 ? 1.860 4.439 -6.613 1.00 0.00 36 LYS A C 13
ATOM 16729 O O . LYS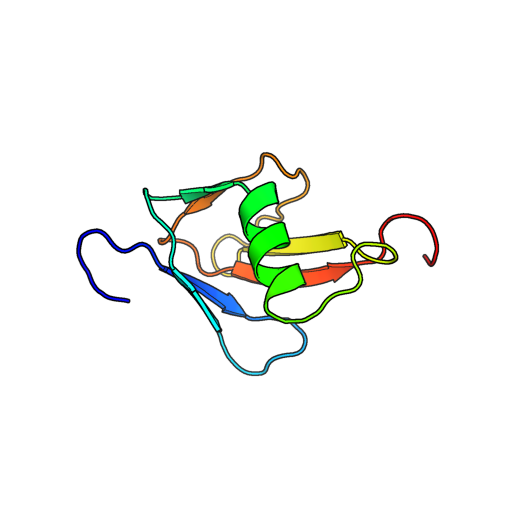 A 1 36 ? 2.403 5.552 -6.660 1.00 0.00 36 LYS A O 13
ATOM 16748 N N . GLN A 1 37 ? 0.633 4.261 -6.139 1.00 0.00 37 GLN A N 13
ATOM 16749 C CA . GLN A 1 37 ? -0.152 5.389 -5.674 1.00 0.00 37 GLN A CA 13
ATOM 16750 C C . GLN A 1 37 ? 0.413 5.923 -4.364 1.00 0.00 37 GLN A C 13
ATOM 16751 O O . GLN A 1 37 ? 0.589 7.129 -4.196 1.00 0.00 37 GLN A O 13
ATOM 16765 N N . ILE A 1 38 ? 0.743 5.015 -3.459 1.00 0.00 38 ILE A N 13
ATOM 16766 C CA . ILE A 1 38 ? 1.275 5.389 -2.153 1.00 0.00 38 ILE A CA 13
ATOM 16767 C C . ILE A 1 38 ? 2.658 6.033 -2.274 1.00 0.00 38 ILE A C 13
ATOM 16768 O O . ILE A 1 38 ? 2.937 7.027 -1.610 1.00 0.00 38 ILE A O 13
ATOM 16784 N N . MET A 1 39 ? 3.498 5.496 -3.153 1.00 0.00 39 MET A N 13
ATOM 16785 C CA . MET A 1 39 ? 4.843 6.045 -3.357 1.00 0.00 39 MET A CA 13
ATOM 16786 C C . MET A 1 39 ? 4.764 7.480 -3.822 1.00 0.00 39 MET A C 13
ATOM 16787 O O . MET A 1 39 ? 5.524 8.328 -3.361 1.00 0.00 39 MET A O 13
ATOM 16801 N N . GLY A 1 40 ? 3.815 7.757 -4.694 1.00 0.00 40 GLY A N 13
ATOM 16802 C CA . GLY A 1 40 ? 3.643 9.100 -5.177 1.00 0.00 40 GLY A CA 13
ATOM 16803 C C . GLY A 1 40 ? 3.044 10.004 -4.128 1.00 0.00 40 GLY A C 13
ATOM 16804 O O . GLY A 1 40 ? 3.465 11.137 -3.962 1.00 0.00 40 GLY A O 13
ATOM 16808 N N . ARG A 1 41 ? 2.102 9.476 -3.390 1.00 0.00 41 ARG A N 13
ATOM 16809 C CA . ARG A 1 41 ? 1.395 10.229 -2.369 1.00 0.00 41 ARG A CA 13
ATOM 16810 C C . ARG A 1 41 ? 2.294 10.584 -1.179 1.00 0.00 41 ARG A C 13
ATOM 16811 O O . ARG A 1 41 ? 2.380 11.745 -0.777 1.00 0.00 41 ARG A O 13
ATOM 16832 N N . GLU A 1 42 ? 2.988 9.601 -0.661 1.00 0.00 42 GLU A N 13
ATOM 16833 C CA . GLU A 1 42 ? 3.777 9.763 0.560 1.00 0.00 42 GLU A CA 13
ATOM 16834 C C . GLU A 1 42 ? 5.126 10.378 0.284 1.00 0.00 42 GLU A C 13
ATOM 16835 O O . GLU A 1 42 ? 5.827 10.813 1.210 1.00 0.00 42 GLU A O 13
ATOM 16847 N N . LYS A 1 43 ? 5.473 10.387 -0.983 1.00 0.00 43 LYS A N 13
ATOM 16848 C CA . LYS A 1 43 ? 6.730 10.888 -1.519 1.00 0.00 43 LYS A CA 13
ATOM 16849 C C . LYS A 1 43 ? 7.856 9.909 -1.239 1.00 0.00 43 LYS A C 13
ATOM 16850 O O . LYS A 1 43 ? 8.752 10.163 -0.429 1.00 0.00 43 LYS A O 13
ATOM 16869 N N . LEU A 1 44 ? 7.756 8.755 -1.844 1.00 0.00 44 LEU A N 13
ATOM 16870 C CA . LEU A 1 44 ? 8.782 7.750 -1.710 1.00 0.00 44 LEU A CA 13
ATOM 16871 C C . LEU A 1 44 ? 9.711 7.753 -2.874 1.00 0.00 44 LEU A C 13
ATOM 16872 O O . LEU A 1 44 ? 9.344 8.136 -3.993 1.00 0.00 44 LEU A O 13
ATOM 16888 N N . LYS A 1 45 ? 10.902 7.327 -2.609 1.00 0.00 45 LYS A N 13
ATOM 16889 C CA . LYS A 1 45 ? 11.900 7.167 -3.605 1.00 0.00 45 LYS A CA 13
ATOM 16890 C C . LYS A 1 45 ? 12.081 5.692 -3.924 1.00 0.00 45 LYS A C 13
ATOM 16891 O O . LYS A 1 45 ? 12.714 4.931 -3.169 1.00 0.00 45 LYS A O 13
ATOM 16910 N N . ALA A 1 46 ? 11.508 5.293 -5.038 1.00 0.00 46 ALA A N 13
ATOM 16911 C CA . ALA A 1 46 ? 11.474 3.903 -5.468 1.00 0.00 46 ALA A CA 13
ATOM 16912 C C . ALA A 1 46 ? 12.842 3.406 -5.951 1.00 0.00 46 ALA A C 13
ATOM 16913 O O . ALA A 1 46 ? 13.028 2.221 -6.213 1.00 0.00 46 ALA A O 13
ATOM 16920 N N . ALA A 1 47 ? 13.798 4.307 -6.065 1.00 0.00 47 ALA A N 13
ATOM 16921 C CA . ALA A 1 47 ? 15.139 3.918 -6.464 1.00 0.00 47 ALA A CA 13
ATOM 16922 C C . ALA A 1 47 ? 15.992 3.626 -5.247 1.00 0.00 47 ALA A C 13
ATOM 16923 O O . ALA A 1 47 ? 17.101 3.112 -5.359 1.00 0.00 47 ALA A O 13
ATOM 16930 N N . ASP A 1 48 ? 15.471 3.942 -4.084 1.00 0.00 48 ASP A N 13
ATOM 16931 C CA . ASP A 1 48 ? 16.212 3.731 -2.852 1.00 0.00 48 ASP A CA 13
ATOM 16932 C C . ASP A 1 48 ? 15.559 2.647 -2.034 1.00 0.00 48 ASP A C 13
ATOM 16933 O O . ASP A 1 48 ? 16.231 1.775 -1.490 1.00 0.00 48 ASP A O 13
ATOM 16942 N N . CYS A 1 49 ? 14.252 2.687 -1.970 1.00 0.00 49 CYS A N 13
ATOM 16943 C CA . CYS A 1 49 ? 13.511 1.756 -1.167 1.00 0.00 49 CYS A CA 13
ATOM 16944 C C . CYS A 1 49 ? 12.386 1.113 -1.972 1.00 0.00 49 CYS A C 13
ATOM 16945 O O . CYS A 1 49 ? 12.101 1.512 -3.103 1.00 0.00 49 CYS A O 13
ATOM 16953 N N . ASP A 1 50 ? 11.764 0.130 -1.380 1.00 0.00 50 ASP A N 13
ATOM 16954 C CA . ASP A 1 50 ? 10.646 -0.579 -1.954 1.00 0.00 50 ASP A CA 13
ATOM 16955 C C . ASP A 1 50 ? 9.522 -0.507 -0.944 1.00 0.00 50 ASP A C 13
ATOM 16956 O O . ASP A 1 50 ? 9.745 -0.096 0.212 1.00 0.00 50 ASP A O 13
ATOM 16965 N N . LEU A 1 51 ? 8.361 -0.913 -1.318 1.00 0.00 51 LEU A N 13
ATOM 16966 C CA . LEU A 1 51 ? 7.232 -0.753 -0.476 1.00 0.00 51 LEU A CA 13
ATOM 16967 C C . LEU A 1 51 ? 6.628 -2.121 -0.181 1.00 0.00 51 LEU A C 13
ATOM 16968 O O . LEU A 1 51 ? 6.160 -2.813 -1.073 1.00 0.00 51 LEU A O 13
ATOM 16984 N N . GLN A 1 52 ? 6.660 -2.506 1.057 1.00 0.00 52 GLN A N 13
ATOM 16985 C CA . GLN A 1 52 ? 6.222 -3.815 1.457 1.00 0.00 52 GLN A CA 13
ATOM 16986 C C . GLN A 1 52 ? 4.986 -3.711 2.339 1.00 0.00 52 GLN A C 13
ATOM 16987 O O . GLN A 1 52 ? 5.038 -3.202 3.447 1.00 0.00 52 GLN A O 13
ATOM 17001 N N . ILE A 1 53 ? 3.889 -4.178 1.840 1.00 0.00 53 ILE A N 13
ATOM 17002 C CA . ILE A 1 53 ? 2.630 -4.063 2.536 1.00 0.00 53 ILE A CA 13
ATOM 17003 C C . ILE A 1 53 ? 2.314 -5.377 3.257 1.00 0.00 53 ILE A C 13
ATOM 17004 O O . ILE A 1 53 ? 2.530 -6.449 2.723 1.00 0.00 53 ILE A O 13
ATOM 17020 N N . THR A 1 54 ? 1.882 -5.282 4.479 1.00 0.00 54 THR A N 13
ATOM 17021 C CA . THR A 1 54 ? 1.550 -6.426 5.286 1.00 0.00 54 THR A CA 13
ATOM 17022 C C . THR A 1 54 ? 0.102 -6.295 5.793 1.00 0.00 54 THR A C 13
ATOM 17023 O O . THR A 1 54 ? -0.304 -5.228 6.206 1.00 0.00 54 THR A O 13
ATOM 17034 N N . ASN A 1 55 ? -0.671 -7.364 5.714 1.00 0.00 55 ASN A N 13
ATOM 17035 C CA . ASN A 1 55 ? -2.066 -7.366 6.185 1.00 0.00 55 ASN A CA 13
ATOM 17036 C C . ASN A 1 55 ? -2.119 -7.075 7.676 1.00 0.00 55 ASN A C 13
ATOM 17037 O O . ASN A 1 55 ? -1.344 -7.644 8.436 1.00 0.00 55 ASN A O 13
ATOM 17048 N N . ALA A 1 56 ? -3.028 -6.210 8.101 1.00 0.00 56 ALA A N 13
ATOM 17049 C CA . ALA A 1 56 ? -3.123 -5.843 9.514 1.00 0.00 56 ALA A CA 13
ATOM 17050 C C . ALA A 1 56 ? -3.725 -6.972 10.344 1.00 0.00 56 ALA A C 13
ATOM 17051 O O . ALA A 1 56 ? -3.443 -7.103 11.528 1.00 0.00 56 ALA A O 13
ATOM 17058 N N . GLN A 1 57 ? -4.512 -7.804 9.708 1.00 0.00 57 GLN A N 13
ATOM 17059 C CA . GLN A 1 57 ? -5.194 -8.888 10.387 1.00 0.00 57 GLN A CA 13
ATOM 17060 C C . GLN A 1 57 ? -4.400 -10.179 10.332 1.00 0.00 57 GLN A C 13
ATOM 17061 O O . GLN A 1 57 ? -4.143 -10.806 11.355 1.00 0.00 57 GLN A O 13
ATOM 17075 N N . THR A 1 58 ? -4.008 -10.572 9.151 1.00 0.00 58 THR A N 13
ATOM 17076 C CA . THR A 1 58 ? -3.387 -11.862 8.969 1.00 0.00 58 THR A CA 13
ATOM 17077 C C . THR A 1 58 ? -1.866 -11.776 9.001 1.00 0.00 58 THR A C 13
ATOM 17078 O O . THR A 1 58 ? -1.183 -12.796 9.159 1.00 0.00 58 THR A O 13
ATOM 17089 N N . LYS A 1 59 ? -1.343 -10.552 8.856 1.00 0.00 59 LYS A N 13
ATOM 17090 C CA . LYS A 1 59 ? 0.094 -10.300 8.755 1.00 0.00 59 LYS A CA 13
ATOM 17091 C C . LYS A 1 59 ? 0.705 -10.957 7.531 1.00 0.00 59 LYS A C 13
ATOM 17092 O O . LYS A 1 59 ? 1.896 -11.248 7.480 1.00 0.00 59 LYS A O 13
ATOM 17111 N N . GLU A 1 60 ? -0.133 -11.137 6.536 1.00 0.00 60 GLU A N 13
ATOM 17112 C CA . GLU A 1 60 ? 0.252 -11.645 5.248 1.00 0.00 60 GLU A CA 13
ATOM 17113 C C . GLU A 1 60 ? 1.015 -10.542 4.530 1.00 0.00 60 GLU A C 13
ATOM 17114 O O . GLU A 1 60 ? 0.476 -9.454 4.301 1.00 0.00 60 GLU A O 13
ATOM 17126 N N . GLU A 1 61 ? 2.254 -10.790 4.252 1.00 0.00 61 GLU A N 13
ATOM 17127 C CA . GLU A 1 61 ? 3.102 -9.847 3.614 1.00 0.00 61 GLU A CA 13
ATOM 17128 C C . GLU A 1 61 ? 2.986 -9.956 2.133 1.00 0.00 61 GLU A C 13
ATOM 17129 O O . GLU A 1 61 ? 3.135 -11.038 1.553 1.00 0.00 61 GLU A O 13
ATOM 17141 N N . TYR A 1 62 ? 2.717 -8.858 1.536 1.00 0.00 62 TYR A N 13
ATOM 17142 C CA . TYR A 1 62 ? 2.552 -8.769 0.120 1.00 0.00 62 TYR A CA 13
ATOM 17143 C C . TYR A 1 62 ? 3.830 -8.256 -0.470 1.00 0.00 62 TYR A C 13
ATOM 17144 O O . TYR A 1 62 ? 4.164 -7.078 -0.327 1.00 0.00 62 TYR A O 13
ATOM 17162 N N . THR A 1 63 ? 4.572 -9.137 -1.064 1.00 0.00 63 THR A N 13
ATOM 17163 C CA . THR A 1 63 ? 5.837 -8.787 -1.636 1.00 0.00 63 THR A CA 13
ATOM 17164 C C . THR A 1 63 ? 5.789 -8.928 -3.165 1.00 0.00 63 THR A C 13
ATOM 17165 O O . THR A 1 63 ? 6.761 -8.643 -3.876 1.00 0.00 63 THR A O 13
ATOM 17176 N N . ASP A 1 64 ? 4.645 -9.380 -3.660 1.00 0.00 64 ASP A N 13
ATOM 17177 C CA . ASP A 1 64 ? 4.412 -9.522 -5.092 1.00 0.00 64 ASP A CA 13
ATOM 17178 C C . ASP A 1 64 ? 3.490 -8.423 -5.521 1.00 0.00 64 ASP A C 13
ATOM 17179 O O . ASP A 1 64 ? 2.453 -8.242 -4.917 1.00 0.00 64 ASP A O 13
ATOM 17188 N N . ASP A 1 65 ? 3.817 -7.730 -6.586 1.00 0.00 65 ASP A N 13
ATOM 17189 C CA . ASP A 1 65 ? 2.987 -6.617 -7.102 1.00 0.00 65 ASP A CA 13
ATOM 17190 C C . ASP A 1 65 ? 1.642 -7.114 -7.601 1.00 0.00 65 ASP A C 13
ATOM 17191 O O . ASP A 1 65 ? 0.718 -6.328 -7.852 1.00 0.00 65 ASP A O 13
ATOM 17200 N N . ASN A 1 66 ? 1.537 -8.409 -7.738 1.00 0.00 66 ASN A N 13
ATOM 17201 C CA . ASN A 1 66 ? 0.317 -9.054 -8.174 1.00 0.00 66 ASN A CA 13
ATOM 17202 C C . ASN A 1 66 ? -0.561 -9.447 -7.003 1.00 0.00 66 ASN A C 13
ATOM 17203 O O . ASN A 1 66 ? -1.614 -10.049 -7.187 1.00 0.00 66 ASN A O 13
ATOM 17214 N N . ALA A 1 67 ? -0.122 -9.115 -5.796 1.00 0.00 67 ALA A N 13
ATOM 17215 C CA . ALA A 1 67 ? -0.933 -9.312 -4.618 1.00 0.00 67 ALA A CA 13
ATOM 17216 C C . ALA A 1 67 ? -2.043 -8.291 -4.666 1.00 0.00 67 ALA A C 13
ATOM 17217 O O . ALA A 1 67 ? -1.856 -7.235 -5.216 1.00 0.00 67 ALA A O 13
ATOM 17224 N N . LEU A 1 68 ? -3.181 -8.606 -4.162 1.00 0.00 68 LEU A N 13
ATOM 17225 C CA . LEU A 1 68 ? -4.301 -7.698 -4.251 1.00 0.00 68 LEU A CA 13
ATOM 17226 C C . LEU A 1 68 ? -4.783 -7.289 -2.865 1.00 0.00 68 LEU A C 13
ATOM 17227 O O . LEU A 1 68 ? -4.778 -8.110 -1.940 1.00 0.00 68 LEU A O 13
ATOM 17243 N N . ILE A 1 69 ? -5.107 -6.029 -2.682 1.00 0.00 69 ILE A N 13
ATOM 17244 C CA . ILE A 1 69 ? -5.666 -5.591 -1.420 1.00 0.00 69 ILE A CA 13
ATOM 17245 C C . ILE A 1 69 ? -7.076 -5.007 -1.636 1.00 0.00 69 ILE A C 13
ATOM 17246 O O . ILE A 1 69 ? -7.244 -4.012 -2.336 1.00 0.00 69 ILE A O 13
ATOM 17262 N N . PRO A 1 70 ? -8.107 -5.669 -1.101 1.00 0.00 70 PRO A N 13
ATOM 17263 C CA . PRO A 1 70 ? -9.485 -5.186 -1.165 1.00 0.00 70 PRO A CA 13
ATOM 17264 C C . PRO A 1 70 ? -9.779 -4.059 -0.176 1.00 0.00 70 PRO A C 13
ATOM 17265 O O . PRO A 1 70 ? -9.177 -3.973 0.895 1.00 0.00 70 PRO A O 13
ATOM 17276 N N . LYS A 1 71 ? -10.746 -3.227 -0.535 1.00 0.00 71 LYS A N 13
ATOM 17277 C CA . LYS A 1 71 ? -11.166 -2.065 0.274 1.00 0.00 71 LYS A CA 13
ATOM 17278 C C . LYS A 1 71 ? -11.652 -2.424 1.665 1.00 0.00 71 LYS A C 13
ATOM 17279 O O . LYS A 1 71 ? -11.617 -1.608 2.567 1.00 0.00 71 LYS A O 13
ATOM 17298 N N . ASN A 1 72 ? -12.095 -3.626 1.841 1.00 0.00 72 ASN A N 13
ATOM 17299 C CA . ASN A 1 72 ? -12.573 -4.051 3.149 1.00 0.00 72 ASN A CA 13
ATOM 17300 C C . ASN A 1 72 ? -11.424 -4.389 4.088 1.00 0.00 72 ASN A C 13
ATOM 17301 O O . ASN A 1 72 ? -11.596 -4.398 5.303 1.00 0.00 72 ASN A O 13
ATOM 17312 N N . SER A 1 73 ? -10.251 -4.597 3.547 1.00 0.00 73 SER A N 13
ATOM 17313 C CA . SER A 1 73 ? -9.138 -5.023 4.362 1.00 0.00 73 SER A CA 13
ATOM 17314 C C . SER A 1 73 ? -8.217 -3.848 4.707 1.00 0.00 73 SER A C 13
ATOM 17315 O O . SER A 1 73 ? -7.996 -2.957 3.883 1.00 0.00 73 SER A O 13
ATOM 17323 N N . SER A 1 74 ? -7.741 -3.823 5.931 1.00 0.00 74 SER A N 13
ATOM 17324 C CA . SER A 1 74 ? -6.819 -2.824 6.372 1.00 0.00 74 SER A CA 13
ATOM 17325 C C . SER A 1 74 ? -5.423 -3.446 6.315 1.00 0.00 74 SER A C 13
ATOM 17326 O O . SER A 1 74 ? -5.234 -4.625 6.687 1.00 0.00 74 SER A O 13
ATOM 17334 N N . VAL A 1 75 ? -4.472 -2.709 5.824 1.00 0.00 75 VAL A N 13
ATOM 17335 C CA . VAL A 1 75 ? -3.131 -3.207 5.668 1.00 0.00 75 VAL A CA 13
ATOM 17336 C C . VAL A 1 75 ? -2.114 -2.216 6.251 1.00 0.00 75 VAL A C 13
ATOM 17337 O O . VAL A 1 75 ? -2.395 -1.024 6.383 1.00 0.00 75 VAL A O 13
ATOM 17350 N N . ILE A 1 76 ? -0.972 -2.714 6.617 1.00 0.00 76 ILE A N 13
ATOM 17351 C CA . ILE A 1 76 ? 0.100 -1.917 7.174 1.00 0.00 76 ILE A CA 13
ATOM 17352 C C . ILE A 1 76 ? 1.153 -1.767 6.087 1.00 0.00 76 ILE A C 13
ATOM 17353 O O . ILE A 1 76 ? 1.539 -2.751 5.452 1.00 0.00 76 ILE A O 13
ATOM 17369 N N . VAL A 1 77 ? 1.589 -0.568 5.856 1.00 0.00 77 VAL A N 13
ATOM 17370 C CA . VAL A 1 77 ? 2.520 -0.292 4.793 1.00 0.00 77 VAL A CA 13
ATOM 17371 C C . VAL A 1 77 ? 3.911 -0.029 5.362 1.00 0.00 77 VAL A C 13
ATOM 17372 O O . VAL A 1 77 ? 4.138 0.965 6.055 1.00 0.00 77 VAL A O 13
ATOM 17385 N N . ARG A 1 78 ? 4.811 -0.922 5.067 1.00 0.00 78 ARG A N 13
ATOM 17386 C CA . ARG A 1 78 ? 6.171 -0.882 5.551 1.00 0.00 78 ARG A CA 13
ATOM 17387 C C . ARG A 1 78 ? 7.098 -0.466 4.400 1.00 0.00 78 ARG A C 13
ATOM 17388 O O . ARG A 1 78 ? 6.865 -0.835 3.245 1.00 0.00 78 ARG A O 13
ATOM 17409 N N . ARG A 1 79 ? 8.119 0.299 4.686 1.00 0.00 79 ARG A N 13
ATOM 17410 C CA . ARG A 1 79 ? 9.057 0.691 3.654 1.00 0.00 79 ARG A CA 13
ATOM 17411 C C . ARG A 1 79 ? 10.335 -0.106 3.836 1.00 0.00 79 ARG A C 13
ATOM 17412 O O . ARG A 1 79 ? 11.011 0.021 4.854 1.00 0.00 79 ARG A O 13
ATOM 17433 N N . ILE A 1 80 ? 10.670 -0.910 2.870 1.00 0.00 80 ILE A N 13
ATOM 17434 C CA . ILE A 1 80 ? 11.819 -1.779 2.994 1.00 0.00 80 ILE A CA 13
ATOM 17435 C C . ILE A 1 80 ? 12.898 -1.384 1.984 1.00 0.00 80 ILE A C 13
ATOM 17436 O O . ILE A 1 80 ? 12.594 -0.764 0.979 1.00 0.00 80 ILE A O 13
ATOM 17452 N N . PRO A 1 81 ? 14.160 -1.678 2.260 1.00 0.00 81 PRO A N 13
ATOM 17453 C CA . PRO A 1 81 ? 15.257 -1.377 1.344 1.00 0.00 81 PRO A CA 13
ATOM 17454 C C . PRO A 1 81 ? 15.269 -2.338 0.154 1.00 0.00 81 PRO A C 13
ATOM 17455 O O . PRO A 1 81 ? 14.965 -3.523 0.293 1.00 0.00 81 PRO A O 13
ATOM 17466 N N . ILE A 1 82 ? 15.619 -1.838 -1.001 1.00 0.00 82 ILE A N 13
ATOM 17467 C CA . ILE A 1 82 ? 15.723 -2.684 -2.187 1.00 0.00 82 ILE A CA 13
ATOM 17468 C C . ILE A 1 82 ? 17.084 -3.350 -2.233 1.00 0.00 82 ILE A C 13
ATOM 17469 O O . ILE A 1 82 ? 17.320 -4.259 -3.011 1.00 0.00 82 ILE A O 13
ATOM 17485 N N . GLY A 1 83 ? 17.986 -2.829 -1.462 1.00 0.00 83 GLY A N 13
ATOM 17486 C CA . GLY A 1 83 ? 19.291 -3.380 -1.380 1.00 0.00 83 GLY A CA 13
ATOM 17487 C C . GLY A 1 83 ? 20.295 -2.393 -1.850 1.00 0.00 83 GLY A C 13
ATOM 17488 O O . GLY A 1 83 ? 21.022 -1.783 -1.050 1.00 0.00 83 GLY A O 13
ATOM 17492 N N . GLY A 1 84 ? 20.316 -2.209 -3.126 1.00 0.00 84 GLY A N 13
ATOM 17493 C CA . GLY A 1 84 ? 21.174 -1.285 -3.738 1.00 0.00 84 GLY A CA 13
ATOM 17494 C C . GLY A 1 84 ? 20.392 -0.531 -4.733 1.00 0.00 84 GLY A C 13
ATOM 17495 O O . GLY A 1 84 ? 19.402 -1.066 -5.263 1.00 0.00 84 GLY A O 13
ATOM 17499 N N . VAL A 1 85 ? 20.798 0.678 -4.979 1.00 0.00 85 VAL A N 13
ATOM 17500 C CA . VAL A 1 85 ? 20.095 1.580 -5.865 1.00 0.00 85 VAL A CA 13
ATOM 17501 C C . VAL A 1 85 ? 20.022 1.040 -7.291 1.00 0.00 85 VAL A C 13
ATOM 17502 O O . VAL A 1 85 ? 21.036 0.642 -7.889 1.00 0.00 85 VAL A O 13
ATOM 17515 N N . LYS A 1 86 ? 18.820 0.974 -7.785 1.00 0.00 86 LYS A N 13
ATOM 17516 C CA . LYS A 1 86 ? 18.519 0.506 -9.104 1.00 0.00 86 LYS A CA 13
ATOM 17517 C C . LYS A 1 86 ? 17.283 1.220 -9.614 1.00 0.00 86 LYS A C 13
ATOM 17518 O O . LYS A 1 86 ? 17.384 1.957 -10.612 1.00 0.00 86 LYS A O 13
ATOM 17538 N N . GLY A 1 1 ? -27.151 -1.342 -3.748 1.00 0.00 1 GLY A N 14
ATOM 17539 C CA . GLY A 1 1 ? -26.189 -0.706 -2.857 1.00 0.00 1 GLY A CA 14
ATOM 17540 C C . GLY A 1 1 ? -25.654 0.556 -3.474 1.00 0.00 1 GLY A C 14
ATOM 17541 O O . GLY A 1 1 ? -25.006 0.491 -4.520 1.00 0.00 1 GLY A O 14
ATOM 17547 N N . PRO A 1 2 ? -25.944 1.732 -2.894 1.00 0.00 2 PRO A N 14
ATOM 17548 C CA . PRO A 1 2 ? -25.463 3.007 -3.422 1.00 0.00 2 PRO A CA 14
ATOM 17549 C C . PRO A 1 2 ? -23.953 3.140 -3.296 1.00 0.00 2 PRO A C 14
ATOM 17550 O O . PRO A 1 2 ? -23.396 3.052 -2.188 1.00 0.00 2 PRO A O 14
ATOM 17561 N N . LEU A 1 3 ? -23.292 3.344 -4.404 1.00 0.00 3 LEU A N 14
ATOM 17562 C CA . LEU A 1 3 ? -21.863 3.519 -4.394 1.00 0.00 3 LEU A CA 14
ATOM 17563 C C . LEU A 1 3 ? -21.500 4.932 -3.986 1.00 0.00 3 LEU A C 14
ATOM 17564 O O . LEU A 1 3 ? -21.459 5.864 -4.801 1.00 0.00 3 LEU A O 14
ATOM 17580 N N . GLY A 1 4 ? -21.296 5.091 -2.719 1.00 0.00 4 GLY A N 14
ATOM 17581 C CA . GLY A 1 4 ? -20.958 6.349 -2.170 1.00 0.00 4 GLY A CA 14
ATOM 17582 C C . GLY A 1 4 ? -19.883 6.188 -1.157 1.00 0.00 4 GLY A C 14
ATOM 17583 O O . GLY A 1 4 ? -19.587 5.054 -0.757 1.00 0.00 4 GLY A O 14
ATOM 17587 N N . SER A 1 5 ? -19.272 7.293 -0.773 1.00 0.00 5 SER A N 14
ATOM 17588 C CA . SER A 1 5 ? -18.220 7.330 0.229 1.00 0.00 5 SER A CA 14
ATOM 17589 C C . SER A 1 5 ? -16.913 6.701 -0.292 1.00 0.00 5 SER A C 14
ATOM 17590 O O . SER A 1 5 ? -15.998 6.398 0.499 1.00 0.00 5 SER A O 14
ATOM 17598 N N . MET A 1 6 ? -16.824 6.544 -1.625 1.00 0.00 6 MET A N 14
ATOM 17599 C CA . MET A 1 6 ? -15.635 6.028 -2.301 1.00 0.00 6 MET A CA 14
ATOM 17600 C C . MET A 1 6 ? -15.273 4.610 -1.843 1.00 0.00 6 MET A C 14
ATOM 17601 O O . MET A 1 6 ? -16.089 3.886 -1.236 1.00 0.00 6 MET A O 14
ATOM 17615 N N . SER A 1 7 ? -14.082 4.227 -2.149 1.00 0.00 7 SER A N 14
ATOM 17616 C CA . SER A 1 7 ? -13.530 2.991 -1.768 1.00 0.00 7 SER A CA 14
ATOM 17617 C C . SER A 1 7 ? -12.173 3.301 -1.217 1.00 0.00 7 SER A C 14
ATOM 17618 O O . SER A 1 7 ? -11.329 3.870 -1.918 1.00 0.00 7 SER A O 14
ATOM 17626 N N . CYS A 1 8 ? -11.982 3.000 0.028 1.00 0.00 8 CYS A N 14
ATOM 17627 C CA . CYS A 1 8 ? -10.791 3.391 0.716 1.00 0.00 8 CYS A CA 14
ATOM 17628 C C . CYS A 1 8 ? -10.204 2.222 1.506 1.00 0.00 8 CYS A C 14
ATOM 17629 O O . CYS A 1 8 ? -10.932 1.518 2.199 1.00 0.00 8 CYS A O 14
ATOM 17637 N N . VAL A 1 9 ? -8.900 2.037 1.411 1.00 0.00 9 VAL A N 14
ATOM 17638 C CA . VAL A 1 9 ? -8.205 1.009 2.187 1.00 0.00 9 VAL A CA 14
ATOM 17639 C C . VAL A 1 9 ? -7.429 1.703 3.279 1.00 0.00 9 VAL A C 14
ATOM 17640 O O . VAL A 1 9 ? -6.781 2.734 3.024 1.00 0.00 9 VAL A O 14
ATOM 17653 N N . HIS A 1 10 ? -7.520 1.177 4.476 1.00 0.00 10 HIS A N 14
ATOM 17654 C CA . HIS A 1 10 ? -6.783 1.699 5.601 1.00 0.00 10 HIS A CA 14
ATOM 17655 C C . HIS A 1 10 ? -5.398 1.111 5.605 1.00 0.00 10 HIS A C 14
ATOM 17656 O O . HIS A 1 10 ? -5.233 -0.106 5.603 1.00 0.00 10 HIS A O 14
ATOM 17670 N N . TYR A 1 11 ? -4.418 1.953 5.580 1.00 0.00 11 TYR A N 14
ATOM 17671 C CA . TYR A 1 11 ? -3.054 1.508 5.559 1.00 0.00 11 TYR A CA 14
ATOM 17672 C C . TYR A 1 11 ? -2.223 2.337 6.512 1.00 0.00 11 TYR A C 14
ATOM 17673 O O . TYR A 1 11 ? -2.465 3.534 6.655 1.00 0.00 11 TYR A O 14
ATOM 17691 N N . LYS A 1 12 ? -1.287 1.726 7.192 1.00 0.00 12 LYS A N 14
ATOM 17692 C CA . LYS A 1 12 ? -0.387 2.492 8.023 1.00 0.00 12 LYS A CA 14
ATOM 17693 C C . LYS A 1 12 ? 1.052 2.226 7.622 1.00 0.00 12 LYS A C 14
ATOM 17694 O O . LYS A 1 12 ? 1.523 1.091 7.626 1.00 0.00 12 LYS A O 14
ATOM 17713 N N . PHE A 1 13 ? 1.678 3.258 7.162 1.00 0.00 13 PHE A N 14
ATOM 17714 C CA . PHE A 1 13 ? 3.072 3.259 6.736 1.00 0.00 13 PHE A CA 14
ATOM 17715 C C . PHE A 1 13 ? 4.009 3.081 7.917 1.00 0.00 13 PHE A C 14
ATOM 17716 O O . PHE A 1 13 ? 3.606 3.234 9.076 1.00 0.00 13 PHE A O 14
ATOM 17733 N N . SER A 1 14 ? 5.253 2.775 7.614 1.00 0.00 14 SER A N 14
ATOM 17734 C CA . SER A 1 14 ? 6.301 2.629 8.593 1.00 0.00 14 SER A CA 14
ATOM 17735 C C . SER A 1 14 ? 6.448 3.912 9.441 1.00 0.00 14 SER A C 14
ATOM 17736 O O . SER A 1 14 ? 6.657 3.847 10.643 1.00 0.00 14 SER A O 14
ATOM 17744 N N . SER A 1 15 ? 6.281 5.060 8.825 1.00 0.00 15 SER A N 14
ATOM 17745 C CA . SER A 1 15 ? 6.400 6.295 9.553 1.00 0.00 15 SER A CA 14
ATOM 17746 C C . SER A 1 15 ? 5.011 6.921 9.760 1.00 0.00 15 SER A C 14
ATOM 17747 O O . SER A 1 15 ? 4.889 8.114 10.054 1.00 0.00 15 SER A O 14
ATOM 17755 N N . LYS A 1 16 ? 3.976 6.118 9.641 1.00 0.00 16 LYS A N 14
ATOM 17756 C CA . LYS A 1 16 ? 2.634 6.599 9.866 1.00 0.00 16 LYS A CA 14
ATOM 17757 C C . LYS A 1 16 ? 2.250 6.179 11.267 1.00 0.00 16 LYS A C 14
ATOM 17758 O O . LYS A 1 16 ? 2.563 5.059 11.688 1.00 0.00 16 LYS A O 14
ATOM 17777 N N . LEU A 1 17 ? 1.609 7.051 11.984 1.00 0.00 17 LEU A N 14
ATOM 17778 C CA . LEU A 1 17 ? 1.260 6.776 13.364 1.00 0.00 17 LEU A CA 14
ATOM 17779 C C . LEU A 1 17 ? -0.110 6.133 13.426 1.00 0.00 17 LEU A C 14
ATOM 17780 O O . LEU A 1 17 ? -0.387 5.271 14.275 1.00 0.00 17 LEU A O 14
ATOM 17796 N N . ASN A 1 18 ? -0.941 6.506 12.497 1.00 0.00 18 ASN A N 14
ATOM 17797 C CA . ASN A 1 18 ? -2.293 6.008 12.404 1.00 0.00 18 ASN A CA 14
ATOM 17798 C C . ASN A 1 18 ? -2.524 5.547 10.994 1.00 0.00 18 ASN A C 14
ATOM 17799 O O . ASN A 1 18 ? -1.629 5.674 10.149 1.00 0.00 18 ASN A O 14
ATOM 17810 N N . TYR A 1 19 ? -3.684 5.004 10.720 1.00 0.00 19 TYR A N 14
ATOM 17811 C CA . TYR A 1 19 ? -3.977 4.548 9.383 1.00 0.00 19 TYR A CA 14
ATOM 17812 C C . TYR A 1 19 ? -4.454 5.685 8.515 1.00 0.00 19 TYR A C 14
ATOM 17813 O O . TYR A 1 19 ? -5.107 6.630 8.992 1.00 0.00 19 TYR A O 14
ATOM 17831 N N . ASP A 1 20 ? -4.116 5.600 7.274 1.00 0.00 20 ASP A N 14
ATOM 17832 C CA . ASP A 1 20 ? -4.512 6.543 6.265 1.00 0.00 20 ASP A CA 14
ATOM 17833 C C . ASP A 1 20 ? -5.402 5.775 5.290 1.00 0.00 20 ASP A C 14
ATOM 17834 O O . ASP A 1 20 ? -5.575 4.566 5.461 1.00 0.00 20 ASP A O 14
ATOM 17843 N N . THR A 1 21 ? -5.923 6.414 4.281 1.00 0.00 21 THR A N 14
ATOM 17844 C CA . THR A 1 21 ? -6.883 5.808 3.420 1.00 0.00 21 THR A CA 14
ATOM 17845 C C . THR A 1 21 ? -6.582 6.122 1.990 1.00 0.00 21 THR A C 14
ATOM 17846 O O . THR A 1 21 ? -6.496 7.297 1.598 1.00 0.00 21 THR A O 14
ATOM 17857 N N . VAL A 1 22 ? -6.391 5.105 1.216 1.00 0.00 22 VAL A N 14
ATOM 17858 C CA . VAL A 1 22 ? -6.135 5.286 -0.173 1.00 0.00 22 VAL A CA 14
ATOM 17859 C C . VAL A 1 22 ? -7.458 5.137 -0.915 1.00 0.00 22 VAL A C 14
ATOM 17860 O O . VAL A 1 22 ? -8.249 4.243 -0.601 1.00 0.00 22 VAL A O 14
ATOM 17873 N N . THR A 1 23 ? -7.719 6.023 -1.826 1.00 0.00 23 THR A N 14
ATOM 17874 C CA . THR A 1 23 ? -8.965 6.042 -2.519 1.00 0.00 23 THR A CA 14
ATOM 17875 C C . THR A 1 23 ? -8.834 5.459 -3.916 1.00 0.00 23 THR A C 14
ATOM 17876 O O . THR A 1 23 ? -7.956 5.858 -4.699 1.00 0.00 23 THR A O 14
ATOM 17887 N N . PHE A 1 24 ? -9.668 4.503 -4.201 1.00 0.00 24 PHE A N 14
ATOM 17888 C CA . PHE A 1 24 ? -9.674 3.826 -5.465 1.00 0.00 24 PHE A CA 14
ATOM 17889 C C . PHE A 1 24 ? -11.113 3.562 -5.866 1.00 0.00 24 PHE A C 14
ATOM 17890 O O . PHE A 1 24 ? -12.033 3.822 -5.086 1.00 0.00 24 PHE A O 14
ATOM 17907 N N . ASP A 1 25 ? -11.313 3.093 -7.059 1.00 0.00 25 ASP A N 14
ATOM 17908 C CA . ASP A 1 25 ? -12.607 2.706 -7.518 1.00 0.00 25 ASP A CA 14
ATOM 17909 C C . ASP A 1 25 ? -12.656 1.206 -7.572 1.00 0.00 25 ASP A C 14
ATOM 17910 O O . ASP A 1 25 ? -11.678 0.566 -7.984 1.00 0.00 25 ASP A O 14
ATOM 17919 N N . GLY A 1 26 ? -13.743 0.642 -7.131 1.00 0.00 26 GLY A N 14
ATOM 17920 C CA . GLY A 1 26 ? -13.881 -0.780 -7.125 1.00 0.00 26 GLY A CA 14
ATOM 17921 C C . GLY A 1 26 ? -14.003 -1.305 -5.727 1.00 0.00 26 GLY A C 14
ATOM 17922 O O . GLY A 1 26 ? -14.215 -0.536 -4.785 1.00 0.00 26 GLY A O 14
ATOM 17926 N N . LEU A 1 27 ? -13.873 -2.592 -5.573 1.00 0.00 27 LEU A N 14
ATOM 17927 C CA . LEU A 1 27 ? -13.972 -3.207 -4.267 1.00 0.00 27 LEU A CA 14
ATOM 17928 C C . LEU A 1 27 ? -12.568 -3.429 -3.730 1.00 0.00 27 LEU A C 14
ATOM 17929 O O . LEU A 1 27 ? -12.315 -3.335 -2.509 1.00 0.00 27 LEU A O 14
ATOM 17945 N N . HIS A 1 28 ? -11.650 -3.671 -4.636 1.00 0.00 28 HIS A N 14
ATOM 17946 C CA . HIS A 1 28 ? -10.279 -3.945 -4.284 1.00 0.00 28 HIS A CA 14
ATOM 17947 C C . HIS A 1 28 ? -9.289 -3.380 -5.261 1.00 0.00 28 HIS A C 14
ATOM 17948 O O . HIS A 1 28 ? -9.552 -3.292 -6.462 1.00 0.00 28 HIS A O 14
ATOM 17962 N N . ILE A 1 29 ? -8.160 -3.009 -4.731 1.00 0.00 29 ILE A N 14
ATOM 17963 C CA . ILE A 1 29 ? -7.116 -2.392 -5.479 1.00 0.00 29 ILE A CA 14
ATOM 17964 C C . ILE A 1 29 ? -5.901 -3.303 -5.588 1.00 0.00 29 ILE A C 14
ATOM 17965 O O . ILE A 1 29 ? -5.389 -3.798 -4.587 1.00 0.00 29 ILE A O 14
ATOM 17981 N N . SER A 1 30 ? -5.497 -3.568 -6.803 1.00 0.00 30 SER A N 14
ATOM 17982 C CA . SER A 1 30 ? -4.325 -4.355 -7.077 1.00 0.00 30 SER A CA 14
ATOM 17983 C C . SER A 1 30 ? -3.078 -3.637 -6.550 1.00 0.00 30 SER A C 14
ATOM 17984 O O . SER A 1 30 ? -2.981 -2.408 -6.626 1.00 0.00 30 SER A O 14
ATOM 17992 N N . LEU A 1 31 ? -2.146 -4.409 -6.043 1.00 0.00 31 LEU A N 14
ATOM 17993 C CA . LEU A 1 31 ? -0.937 -3.933 -5.416 1.00 0.00 31 LEU A CA 14
ATOM 17994 C C . LEU A 1 31 ? -0.147 -3.003 -6.311 1.00 0.00 31 LEU A C 14
ATOM 17995 O O . LEU A 1 31 ? 0.393 -2.013 -5.841 1.00 0.00 31 LEU A O 14
ATOM 18011 N N . CYS A 1 32 ? -0.064 -3.336 -7.588 1.00 0.00 32 CYS A N 14
ATOM 18012 C CA . CYS A 1 32 ? 0.607 -2.491 -8.559 1.00 0.00 32 CYS A CA 14
ATOM 18013 C C . CYS A 1 32 ? 0.042 -1.052 -8.501 1.00 0.00 32 CYS A C 14
ATOM 18014 O O . CYS A 1 32 ? 0.789 -0.099 -8.400 1.00 0.00 32 CYS A O 14
ATOM 18022 N N . ASP A 1 33 ? -1.271 -0.924 -8.462 1.00 0.00 33 ASP A N 14
ATOM 18023 C CA . ASP A 1 33 ? -1.911 0.400 -8.419 1.00 0.00 33 ASP A CA 14
ATOM 18024 C C . ASP A 1 33 ? -1.761 1.002 -7.043 1.00 0.00 33 ASP A C 14
ATOM 18025 O O . ASP A 1 33 ? -1.472 2.193 -6.887 1.00 0.00 33 ASP A O 14
ATOM 18034 N N . LEU A 1 34 ? -1.908 0.142 -6.052 1.00 0.00 34 LEU A N 14
ATOM 18035 C CA . LEU A 1 34 ? -1.859 0.512 -4.644 1.00 0.00 34 LEU A CA 14
ATOM 18036 C C . LEU A 1 34 ? -0.520 1.157 -4.314 1.00 0.00 34 LEU A C 14
ATOM 18037 O O . LEU A 1 34 ? -0.469 2.237 -3.722 1.00 0.00 34 LEU A O 14
ATOM 18053 N N . LYS A 1 35 ? 0.541 0.534 -4.756 1.00 0.00 35 LYS A N 14
ATOM 18054 C CA . LYS A 1 35 ? 1.859 1.021 -4.477 1.00 0.00 35 LYS A CA 14
ATOM 18055 C C . LYS A 1 35 ? 2.143 2.281 -5.235 1.00 0.00 35 LYS A C 14
ATOM 18056 O O . LYS A 1 35 ? 2.619 3.228 -4.667 1.00 0.00 35 LYS A O 14
ATOM 18075 N N . LYS A 1 36 ? 1.794 2.309 -6.504 1.00 0.00 36 LYS A N 14
ATOM 18076 C CA . LYS A 1 36 ? 2.104 3.455 -7.355 1.00 0.00 36 LYS A CA 14
ATOM 18077 C C . LYS A 1 36 ? 1.442 4.726 -6.849 1.00 0.00 36 LYS A C 14
ATOM 18078 O O . LYS A 1 36 ? 2.058 5.801 -6.873 1.00 0.00 36 LYS A O 14
ATOM 18097 N N . GLN A 1 37 ? 0.223 4.602 -6.344 1.00 0.00 37 GLN A N 14
ATOM 18098 C CA . GLN A 1 37 ? -0.450 5.739 -5.743 1.00 0.00 37 GLN A CA 14
ATOM 18099 C C . GLN A 1 37 ? 0.278 6.221 -4.491 1.00 0.00 37 GLN A C 14
ATOM 18100 O O . GLN A 1 37 ? 0.521 7.421 -4.323 1.00 0.00 37 GLN A O 14
ATOM 18114 N N . ILE A 1 38 ? 0.664 5.287 -3.650 1.00 0.00 38 ILE A N 14
ATOM 18115 C CA . ILE A 1 38 ? 1.301 5.611 -2.379 1.00 0.00 38 ILE A CA 14
ATOM 18116 C C . ILE A 1 38 ? 2.757 6.087 -2.566 1.00 0.00 38 ILE A C 14
ATOM 18117 O O . ILE A 1 38 ? 3.174 7.066 -1.950 1.00 0.00 38 ILE A O 14
ATOM 18133 N N . MET A 1 39 ? 3.497 5.430 -3.454 1.00 0.00 39 MET A N 14
ATOM 18134 C CA . MET A 1 39 ? 4.910 5.764 -3.704 1.00 0.00 39 MET A CA 14
ATOM 18135 C C . MET A 1 39 ? 5.037 7.175 -4.234 1.00 0.00 39 MET A C 14
ATOM 18136 O O . MET A 1 39 ? 5.952 7.903 -3.864 1.00 0.00 39 MET A O 14
ATOM 18150 N N . GLY A 1 40 ? 4.096 7.570 -5.066 1.00 0.00 40 GLY A N 14
ATOM 18151 C CA . GLY A 1 40 ? 4.086 8.921 -5.567 1.00 0.00 40 GLY A CA 14
ATOM 18152 C C . GLY A 1 40 ? 3.649 9.911 -4.506 1.00 0.00 40 GLY A C 14
ATOM 18153 O O . GLY A 1 40 ? 4.256 10.976 -4.340 1.00 0.00 40 GLY A O 14
ATOM 18157 N N . ARG A 1 41 ? 2.624 9.535 -3.759 1.00 0.00 41 ARG A N 14
ATOM 18158 C CA . ARG A 1 41 ? 2.042 10.393 -2.737 1.00 0.00 41 ARG A CA 14
ATOM 18159 C C . ARG A 1 41 ? 3.011 10.685 -1.600 1.00 0.00 41 ARG A C 14
ATOM 18160 O O . ARG A 1 41 ? 3.200 11.841 -1.225 1.00 0.00 41 ARG A O 14
ATOM 18181 N N . GLU A 1 42 ? 3.648 9.655 -1.094 1.00 0.00 42 GLU A N 14
ATOM 18182 C CA . GLU A 1 42 ? 4.529 9.786 0.073 1.00 0.00 42 GLU A CA 14
ATOM 18183 C C . GLU A 1 42 ? 5.942 10.112 -0.336 1.00 0.00 42 GLU A C 14
ATOM 18184 O O . GLU A 1 42 ? 6.854 10.084 0.488 1.00 0.00 42 GLU A O 14
ATOM 18196 N N . LYS A 1 43 ? 6.102 10.447 -1.601 1.00 0.00 43 LYS A N 14
ATOM 18197 C CA . LYS A 1 43 ? 7.377 10.823 -2.185 1.00 0.00 43 LYS A CA 14
ATOM 18198 C C . LYS A 1 43 ? 8.430 9.741 -1.954 1.00 0.00 43 LYS A C 14
ATOM 18199 O O . LYS A 1 43 ? 9.411 9.944 -1.226 1.00 0.00 43 LYS A O 14
ATOM 18218 N N . LEU A 1 44 ? 8.186 8.575 -2.486 1.00 0.00 44 LEU A N 14
ATOM 18219 C CA . LEU A 1 44 ? 9.130 7.500 -2.367 1.00 0.00 44 LEU A CA 14
ATOM 18220 C C . LEU A 1 44 ? 10.064 7.495 -3.523 1.00 0.00 44 LEU A C 14
ATOM 18221 O O . LEU A 1 44 ? 9.680 7.837 -4.639 1.00 0.00 44 LEU A O 14
ATOM 18237 N N . LYS A 1 45 ? 11.273 7.118 -3.273 1.00 0.00 45 LYS A N 14
ATOM 18238 C CA . LYS A 1 45 ? 12.233 6.989 -4.317 1.00 0.00 45 LYS A CA 14
ATOM 18239 C C . LYS A 1 45 ? 12.259 5.532 -4.775 1.00 0.00 45 LYS A C 14
ATOM 18240 O O . LYS A 1 45 ? 12.826 4.651 -4.119 1.00 0.00 45 LYS A O 14
ATOM 18259 N N . ALA A 1 46 ? 11.619 5.286 -5.886 1.00 0.00 46 ALA A N 14
ATOM 18260 C CA . ALA A 1 46 ? 11.451 3.949 -6.428 1.00 0.00 46 ALA A CA 14
ATOM 18261 C C . ALA A 1 46 ? 12.764 3.395 -7.012 1.00 0.00 46 ALA A C 14
ATOM 18262 O O . ALA A 1 46 ? 12.861 2.213 -7.369 1.00 0.00 46 ALA A O 14
ATOM 18269 N N . ALA A 1 47 ? 13.765 4.252 -7.095 1.00 0.00 47 ALA A N 14
ATOM 18270 C CA . ALA A 1 47 ? 15.092 3.871 -7.555 1.00 0.00 47 ALA A CA 14
ATOM 18271 C C . ALA A 1 47 ? 15.967 3.423 -6.386 1.00 0.00 47 ALA A C 14
ATOM 18272 O O . ALA A 1 47 ? 17.128 3.033 -6.572 1.00 0.00 47 ALA A O 14
ATOM 18279 N N . ASP A 1 48 ? 15.417 3.485 -5.195 1.00 0.00 48 ASP A N 14
ATOM 18280 C CA . ASP A 1 48 ? 16.140 3.099 -3.986 1.00 0.00 48 ASP A CA 14
ATOM 18281 C C . ASP A 1 48 ? 15.318 2.120 -3.165 1.00 0.00 48 ASP A C 14
ATOM 18282 O O . ASP A 1 48 ? 15.844 1.148 -2.598 1.00 0.00 48 ASP A O 14
ATOM 18291 N N . CYS A 1 49 ? 14.026 2.331 -3.144 1.00 0.00 49 CYS A N 14
ATOM 18292 C CA . CYS A 1 49 ? 13.158 1.528 -2.344 1.00 0.00 49 CYS A CA 14
ATOM 18293 C C . CYS A 1 49 ? 11.981 0.969 -3.142 1.00 0.00 49 CYS A C 14
ATOM 18294 O O . CYS A 1 49 ? 11.689 1.402 -4.262 1.00 0.00 49 CYS A O 14
ATOM 18302 N N . ASP A 1 50 ? 11.335 0.015 -2.533 1.00 0.00 50 ASP A N 14
ATOM 18303 C CA . ASP A 1 50 ? 10.149 -0.649 -3.016 1.00 0.00 50 ASP A CA 14
ATOM 18304 C C . ASP A 1 50 ? 9.109 -0.526 -1.927 1.00 0.00 50 ASP A C 14
ATOM 18305 O O . ASP A 1 50 ? 9.428 -0.121 -0.793 1.00 0.00 50 ASP A O 14
ATOM 18314 N N . LEU A 1 51 ? 7.910 -0.862 -2.223 1.00 0.00 51 LEU A N 14
ATOM 18315 C CA . LEU A 1 51 ? 6.878 -0.739 -1.279 1.00 0.00 51 LEU A CA 14
ATOM 18316 C C . LEU A 1 51 ? 6.304 -2.115 -0.971 1.00 0.00 51 LEU A C 14
ATOM 18317 O O . LEU A 1 51 ? 5.686 -2.744 -1.822 1.00 0.00 51 LEU A O 14
ATOM 18333 N N . GLN A 1 52 ? 6.532 -2.589 0.223 1.00 0.00 52 GLN A N 14
ATOM 18334 C CA . GLN A 1 52 ? 6.071 -3.891 0.602 1.00 0.00 52 GLN A CA 14
ATOM 18335 C C . GLN A 1 52 ? 4.935 -3.765 1.603 1.00 0.00 52 GLN A C 14
ATOM 18336 O O . GLN A 1 52 ? 5.122 -3.334 2.737 1.00 0.00 52 GLN A O 14
ATOM 18350 N N . ILE A 1 53 ? 3.778 -4.121 1.174 1.00 0.00 53 ILE A N 14
ATOM 18351 C CA . ILE A 1 53 ? 2.577 -3.978 1.963 1.00 0.00 53 ILE A CA 14
ATOM 18352 C C . ILE A 1 53 ? 2.353 -5.286 2.712 1.00 0.00 53 ILE A C 14
ATOM 18353 O O . ILE A 1 53 ? 2.562 -6.347 2.164 1.00 0.00 53 ILE A O 14
ATOM 18369 N N . THR A 1 54 ? 2.018 -5.213 3.940 1.00 0.00 54 THR A N 14
ATOM 18370 C CA . THR A 1 54 ? 1.776 -6.379 4.740 1.00 0.00 54 THR A CA 14
ATOM 18371 C C . THR A 1 54 ? 0.357 -6.299 5.329 1.00 0.00 54 THR A C 14
ATOM 18372 O O . THR A 1 54 ? -0.121 -5.228 5.610 1.00 0.00 54 THR A O 14
ATOM 18383 N N . ASN A 1 55 ? -0.325 -7.412 5.430 1.00 0.00 55 ASN A N 14
ATOM 18384 C CA . ASN A 1 55 ? -1.667 -7.443 5.998 1.00 0.00 55 ASN A CA 14
ATOM 18385 C C . ASN A 1 55 ? -1.623 -7.148 7.483 1.00 0.00 55 ASN A C 14
ATOM 18386 O O . ASN A 1 55 ? -0.768 -7.678 8.192 1.00 0.00 55 ASN A O 14
ATOM 18397 N N . ALA A 1 56 ? -2.538 -6.315 7.957 1.00 0.00 56 ALA A N 14
ATOM 18398 C CA . ALA A 1 56 ? -2.576 -5.948 9.370 1.00 0.00 56 ALA A CA 14
ATOM 18399 C C . ALA A 1 56 ? -3.037 -7.108 10.230 1.00 0.00 56 ALA A C 14
ATOM 18400 O O . ALA A 1 56 ? -2.650 -7.227 11.389 1.00 0.00 56 ALA A O 14
ATOM 18407 N N . GLN A 1 57 ? -3.830 -7.971 9.659 1.00 0.00 57 GLN A N 14
ATOM 18408 C CA . GLN A 1 57 ? -4.373 -9.088 10.386 1.00 0.00 57 GLN A CA 14
ATOM 18409 C C . GLN A 1 57 ? -3.477 -10.305 10.270 1.00 0.00 57 GLN A C 14
ATOM 18410 O O . GLN A 1 57 ? -2.970 -10.817 11.262 1.00 0.00 57 GLN A O 14
ATOM 18424 N N . THR A 1 58 ? -3.247 -10.726 9.059 1.00 0.00 58 THR A N 14
ATOM 18425 C CA . THR A 1 58 ? -2.603 -11.990 8.807 1.00 0.00 58 THR A CA 14
ATOM 18426 C C . THR A 1 58 ? -1.092 -11.851 8.683 1.00 0.00 58 THR A C 14
ATOM 18427 O O . THR A 1 58 ? -0.362 -12.827 8.823 1.00 0.00 58 THR A O 14
ATOM 18438 N N . LYS A 1 59 ? -0.627 -10.617 8.459 1.00 0.00 59 LYS A N 14
ATOM 18439 C CA . LYS A 1 59 ? 0.783 -10.342 8.176 1.00 0.00 59 LYS A CA 14
ATOM 18440 C C . LYS A 1 59 ? 1.249 -10.961 6.851 1.00 0.00 59 LYS A C 14
ATOM 18441 O O . LYS A 1 59 ? 2.447 -11.180 6.622 1.00 0.00 59 LYS A O 14
ATOM 18460 N N . GLU A 1 60 ? 0.280 -11.194 5.977 1.00 0.00 60 GLU A N 14
ATOM 18461 C CA . GLU A 1 60 ? 0.508 -11.617 4.610 1.00 0.00 60 GLU A CA 14
ATOM 18462 C C . GLU A 1 60 ? 1.182 -10.462 3.883 1.00 0.00 60 GLU A C 14
ATOM 18463 O O . GLU A 1 60 ? 0.613 -9.370 3.781 1.00 0.00 60 GLU A O 14
ATOM 18475 N N . GLU A 1 61 ? 2.383 -10.668 3.452 1.00 0.00 61 GLU A N 14
ATOM 18476 C CA . GLU A 1 61 ? 3.114 -9.672 2.766 1.00 0.00 61 GLU A CA 14
ATOM 18477 C C . GLU A 1 61 ? 2.816 -9.729 1.307 1.00 0.00 61 GLU A C 14
ATOM 18478 O O . GLU A 1 61 ? 2.883 -10.783 0.669 1.00 0.00 61 GLU A O 14
ATOM 18490 N N . TYR A 1 62 ? 2.471 -8.622 0.796 1.00 0.00 62 TYR A N 14
ATOM 18491 C CA . TYR A 1 62 ? 2.115 -8.495 -0.573 1.00 0.00 62 TYR A CA 14
ATOM 18492 C C . TYR A 1 62 ? 3.336 -8.127 -1.365 1.00 0.00 62 TYR A C 14
ATOM 18493 O O . TYR A 1 62 ? 3.742 -6.965 -1.415 1.00 0.00 62 TYR A O 14
ATOM 18511 N N . THR A 1 63 ? 3.971 -9.138 -1.878 1.00 0.00 63 THR A N 14
ATOM 18512 C CA . THR A 1 63 ? 5.163 -8.995 -2.653 1.00 0.00 63 THR A CA 14
ATOM 18513 C C . THR A 1 63 ? 4.852 -9.038 -4.154 1.00 0.00 63 THR A C 14
ATOM 18514 O O . THR A 1 63 ? 5.574 -8.453 -4.974 1.00 0.00 63 THR A O 14
ATOM 18525 N N . ASP A 1 64 ? 3.763 -9.715 -4.510 1.00 0.00 64 ASP A N 14
ATOM 18526 C CA . ASP A 1 64 ? 3.381 -9.856 -5.913 1.00 0.00 64 ASP A CA 14
ATOM 18527 C C . ASP A 1 64 ? 2.486 -8.711 -6.272 1.00 0.00 64 ASP A C 14
ATOM 18528 O O . ASP A 1 64 ? 1.541 -8.434 -5.554 1.00 0.00 64 ASP A O 14
ATOM 18537 N N . ASP A 1 65 ? 2.717 -8.099 -7.412 1.00 0.00 65 ASP A N 14
ATOM 18538 C CA . ASP A 1 65 ? 1.956 -6.914 -7.831 1.00 0.00 65 ASP A CA 14
ATOM 18539 C C . ASP A 1 65 ? 0.510 -7.257 -8.156 1.00 0.00 65 ASP A C 14
ATOM 18540 O O . ASP A 1 65 ? -0.345 -6.367 -8.270 1.00 0.00 65 ASP A O 14
ATOM 18549 N N . ASN A 1 66 ? 0.241 -8.544 -8.279 1.00 0.00 66 ASN A N 14
ATOM 18550 C CA . ASN A 1 66 ? -1.101 -9.049 -8.578 1.00 0.00 66 ASN A CA 14
ATOM 18551 C C . ASN A 1 66 ? -1.930 -9.162 -7.327 1.00 0.00 66 ASN A C 14
ATOM 18552 O O . ASN A 1 66 ? -3.139 -9.442 -7.402 1.00 0.00 66 ASN A O 14
ATOM 18563 N N . ALA A 1 67 ? -1.284 -8.983 -6.177 1.00 0.00 67 ALA A N 14
ATOM 18564 C CA . ALA A 1 67 ? -1.966 -9.029 -4.905 1.00 0.00 67 ALA A CA 14
ATOM 18565 C C . ALA A 1 67 ? -2.970 -7.908 -4.855 1.00 0.00 67 ALA A C 14
ATOM 18566 O O . ALA A 1 67 ? -2.680 -6.828 -5.291 1.00 0.00 67 ALA A O 14
ATOM 18573 N N . LEU A 1 68 ? -4.136 -8.167 -4.392 1.00 0.00 68 LEU A N 14
ATOM 18574 C CA . LEU A 1 68 ? -5.163 -7.160 -4.376 1.00 0.00 68 LEU A CA 14
ATOM 18575 C C . LEU A 1 68 ? -5.582 -6.865 -2.957 1.00 0.00 68 LEU A C 14
ATOM 18576 O O . LEU A 1 68 ? -5.680 -7.787 -2.121 1.00 0.00 68 LEU A O 14
ATOM 18592 N N . ILE A 1 69 ? -5.764 -5.620 -2.642 1.00 0.00 69 ILE A N 14
ATOM 18593 C CA . ILE A 1 69 ? -6.206 -5.288 -1.321 1.00 0.00 69 ILE A CA 14
ATOM 18594 C C . ILE A 1 69 ? -7.585 -4.609 -1.390 1.00 0.00 69 ILE A C 14
ATOM 18595 O O . ILE A 1 69 ? -7.755 -3.596 -2.051 1.00 0.00 69 ILE A O 14
ATOM 18611 N N . PRO A 1 70 ? -8.588 -5.215 -0.773 1.00 0.00 70 PRO A N 14
ATOM 18612 C CA . PRO A 1 70 ? -9.942 -4.661 -0.708 1.00 0.00 70 PRO A CA 14
ATOM 18613 C C . PRO A 1 70 ? -10.097 -3.564 0.336 1.00 0.00 70 PRO A C 14
ATOM 18614 O O . PRO A 1 70 ? -9.352 -3.504 1.315 1.00 0.00 70 PRO A O 14
ATOM 18625 N N . LYS A 1 71 ? -11.116 -2.728 0.146 1.00 0.00 71 LYS A N 14
ATOM 18626 C CA . LYS A 1 71 ? -11.434 -1.644 1.091 1.00 0.00 71 LYS A CA 14
ATOM 18627 C C . LYS A 1 71 ? -11.988 -2.180 2.405 1.00 0.00 71 LYS A C 14
ATOM 18628 O O . LYS A 1 71 ? -12.236 -1.437 3.345 1.00 0.00 71 LYS A O 14
ATOM 18647 N N . ASN A 1 72 ? -12.194 -3.467 2.441 1.00 0.00 72 ASN A N 14
ATOM 18648 C CA . ASN A 1 72 ? -12.690 -4.149 3.625 1.00 0.00 72 ASN A CA 14
ATOM 18649 C C . ASN A 1 72 ? -11.544 -4.555 4.531 1.00 0.00 72 ASN A C 14
ATOM 18650 O O . ASN A 1 72 ? -11.756 -5.062 5.630 1.00 0.00 72 ASN A O 14
ATOM 18661 N N . SER A 1 73 ? -10.341 -4.322 4.089 1.00 0.00 73 SER A N 14
ATOM 18662 C CA . SER A 1 73 ? -9.186 -4.752 4.809 1.00 0.00 73 SER A CA 14
ATOM 18663 C C . SER A 1 73 ? -8.277 -3.580 5.143 1.00 0.00 73 SER A C 14
ATOM 18664 O O . SER A 1 73 ? -8.359 -2.514 4.522 1.00 0.00 73 SER A O 14
ATOM 18672 N N . SER A 1 74 ? -7.462 -3.765 6.145 1.00 0.00 74 SER A N 14
ATOM 18673 C CA . SER A 1 74 ? -6.502 -2.794 6.543 1.00 0.00 74 SER A CA 14
ATOM 18674 C C . SER A 1 74 ? -5.126 -3.425 6.396 1.00 0.00 74 SER A C 14
ATOM 18675 O O . SER A 1 74 ? -4.934 -4.614 6.718 1.00 0.00 74 SER A O 14
ATOM 18683 N N . VAL A 1 75 ? -4.202 -2.680 5.886 1.00 0.00 75 VAL A N 14
ATOM 18684 C CA . VAL A 1 75 ? -2.885 -3.180 5.635 1.00 0.00 75 VAL A CA 14
ATOM 18685 C C . VAL A 1 75 ? -1.812 -2.252 6.199 1.00 0.00 75 VAL A C 14
ATOM 18686 O O . VAL A 1 75 ? -2.078 -1.104 6.557 1.00 0.00 75 VAL A O 14
ATOM 18699 N N . ILE A 1 76 ? -0.633 -2.766 6.310 1.00 0.00 76 ILE A N 14
ATOM 18700 C CA . ILE A 1 76 ? 0.503 -2.047 6.810 1.00 0.00 76 ILE A CA 14
ATOM 18701 C C . ILE A 1 76 ? 1.400 -1.825 5.616 1.00 0.00 76 ILE A C 14
ATOM 18702 O O . ILE A 1 76 ? 1.644 -2.749 4.859 1.00 0.00 76 ILE A O 14
ATOM 18718 N N . VAL A 1 77 ? 1.865 -0.653 5.428 1.00 0.00 77 VAL A N 14
ATOM 18719 C CA . VAL A 1 77 ? 2.671 -0.367 4.278 1.00 0.00 77 VAL A CA 14
ATOM 18720 C C . VAL A 1 77 ? 4.111 -0.053 4.677 1.00 0.00 77 VAL A C 14
ATOM 18721 O O . VAL A 1 77 ? 4.422 1.000 5.243 1.00 0.00 77 VAL A O 14
ATOM 18734 N N . ARG A 1 78 ? 4.962 -0.994 4.406 1.00 0.00 78 ARG A N 14
ATOM 18735 C CA . ARG A 1 78 ? 6.342 -0.940 4.795 1.00 0.00 78 ARG A CA 14
ATOM 18736 C C . ARG A 1 78 ? 7.206 -0.582 3.590 1.00 0.00 78 ARG A C 14
ATOM 18737 O O . ARG A 1 78 ? 7.063 -1.160 2.515 1.00 0.00 78 ARG A O 14
ATOM 18758 N N . ARG A 1 79 ? 8.080 0.355 3.755 1.00 0.00 79 ARG A N 14
ATOM 18759 C CA . ARG A 1 79 ? 8.981 0.722 2.688 1.00 0.00 79 ARG A CA 14
ATOM 18760 C C . ARG A 1 79 ? 10.241 -0.119 2.810 1.00 0.00 79 ARG A C 14
ATOM 18761 O O . ARG A 1 79 ? 10.937 -0.054 3.828 1.00 0.00 79 ARG A O 14
ATOM 18782 N N . ILE A 1 80 ? 10.515 -0.925 1.817 1.00 0.00 80 ILE A N 14
ATOM 18783 C CA . ILE A 1 80 ? 11.666 -1.797 1.865 1.00 0.00 80 ILE A CA 14
ATOM 18784 C C . ILE A 1 80 ? 12.650 -1.428 0.756 1.00 0.00 80 ILE A C 14
ATOM 18785 O O . ILE A 1 80 ? 12.247 -0.879 -0.242 1.00 0.00 80 ILE A O 14
ATOM 18801 N N . PRO A 1 81 ? 13.941 -1.666 0.939 1.00 0.00 81 PRO A N 14
ATOM 18802 C CA . PRO A 1 81 ? 14.953 -1.361 -0.087 1.00 0.00 81 PRO A CA 14
ATOM 18803 C C . PRO A 1 81 ? 14.940 -2.384 -1.250 1.00 0.00 81 PRO A C 14
ATOM 18804 O O . PRO A 1 81 ? 14.814 -3.599 -1.024 1.00 0.00 81 PRO A O 14
ATOM 18815 N N . ILE A 1 82 ? 15.066 -1.894 -2.474 1.00 0.00 82 ILE A N 14
ATOM 18816 C CA . ILE A 1 82 ? 15.112 -2.776 -3.648 1.00 0.00 82 ILE A CA 14
ATOM 18817 C C . ILE A 1 82 ? 16.481 -3.434 -3.773 1.00 0.00 82 ILE A C 14
ATOM 18818 O O . ILE A 1 82 ? 16.594 -4.641 -4.001 1.00 0.00 82 ILE A O 14
ATOM 18834 N N . GLY A 1 83 ? 17.496 -2.640 -3.584 1.00 0.00 83 GLY A N 14
ATOM 18835 C CA . GLY A 1 83 ? 18.852 -3.075 -3.705 1.00 0.00 83 GLY A CA 14
ATOM 18836 C C . GLY A 1 83 ? 19.753 -1.942 -3.346 1.00 0.00 83 GLY A C 14
ATOM 18837 O O . GLY A 1 83 ? 20.463 -1.413 -4.193 1.00 0.00 83 GLY A O 14
ATOM 18841 N N . GLY A 1 84 ? 19.685 -1.536 -2.107 1.00 0.00 84 GLY A N 14
ATOM 18842 C CA . GLY A 1 84 ? 20.450 -0.421 -1.651 1.00 0.00 84 GLY A CA 14
ATOM 18843 C C . GLY A 1 84 ? 20.677 -0.496 -0.170 1.00 0.00 84 GLY A C 14
ATOM 18844 O O . GLY A 1 84 ? 19.829 -1.020 0.571 1.00 0.00 84 GLY A O 14
ATOM 18848 N N . VAL A 1 85 ? 21.802 0.003 0.265 1.00 0.00 85 VAL A N 14
ATOM 18849 C CA . VAL A 1 85 ? 22.164 -0.027 1.667 1.00 0.00 85 VAL A CA 14
ATOM 18850 C C . VAL A 1 85 ? 21.615 1.184 2.420 1.00 0.00 85 VAL A C 14
ATOM 18851 O O . VAL A 1 85 ? 22.005 2.339 2.183 1.00 0.00 85 VAL A O 14
ATOM 18864 N N . LYS A 1 86 ? 20.689 0.924 3.294 1.00 0.00 86 LYS A N 14
ATOM 18865 C CA . LYS A 1 86 ? 20.058 1.959 4.052 1.00 0.00 86 LYS A CA 14
ATOM 18866 C C . LYS A 1 86 ? 20.194 1.618 5.515 1.00 0.00 86 LYS A C 14
ATOM 18867 O O . LYS A 1 86 ? 19.256 1.028 6.091 1.00 0.00 86 LYS A O 14
ATOM 18887 N N . GLY A 1 1 ? -18.220 8.300 -7.935 1.00 0.00 1 GLY A N 15
ATOM 18888 C CA . GLY A 1 1 ? -17.878 6.912 -8.220 1.00 0.00 1 GLY A CA 15
ATOM 18889 C C . GLY A 1 1 ? -19.104 6.036 -8.183 1.00 0.00 1 GLY A C 15
ATOM 18890 O O . GLY A 1 1 ? -20.203 6.546 -7.937 1.00 0.00 1 GLY A O 15
ATOM 18896 N N . PRO A 1 2 ? -18.962 4.714 -8.429 1.00 0.00 2 PRO A N 15
ATOM 18897 C CA . PRO A 1 2 ? -20.090 3.777 -8.403 1.00 0.00 2 PRO A CA 15
ATOM 18898 C C . PRO A 1 2 ? -20.723 3.724 -7.009 1.00 0.00 2 PRO A C 15
ATOM 18899 O O . PRO A 1 2 ? -21.944 3.873 -6.846 1.00 0.00 2 PRO A O 15
ATOM 18910 N N . LEU A 1 3 ? -19.889 3.531 -6.014 1.00 0.00 3 LEU A N 15
ATOM 18911 C CA . LEU A 1 3 ? -20.318 3.546 -4.640 1.00 0.00 3 LEU A CA 15
ATOM 18912 C C . LEU A 1 3 ? -20.082 4.938 -4.066 1.00 0.00 3 LEU A C 15
ATOM 18913 O O . LEU A 1 3 ? -18.996 5.509 -4.232 1.00 0.00 3 LEU A O 15
ATOM 18929 N N . GLY A 1 4 ? -21.098 5.485 -3.420 1.00 0.00 4 GLY A N 15
ATOM 18930 C CA . GLY A 1 4 ? -21.012 6.811 -2.827 1.00 0.00 4 GLY A CA 15
ATOM 18931 C C . GLY A 1 4 ? -19.993 6.883 -1.713 1.00 0.00 4 GLY A C 15
ATOM 18932 O O . GLY A 1 4 ? -19.211 7.825 -1.645 1.00 0.00 4 GLY A O 15
ATOM 18936 N N . SER A 1 5 ? -19.971 5.862 -0.872 1.00 0.00 5 SER A N 15
ATOM 18937 C CA . SER A 1 5 ? -19.040 5.803 0.250 1.00 0.00 5 SER A CA 15
ATOM 18938 C C . SER A 1 5 ? -17.631 5.543 -0.245 1.00 0.00 5 SER A C 15
ATOM 18939 O O . SER A 1 5 ? -16.644 5.941 0.383 1.00 0.00 5 SER A O 15
ATOM 18947 N N . MET A 1 6 ? -17.587 4.928 -1.396 1.00 0.00 6 MET A N 15
ATOM 18948 C CA . MET A 1 6 ? -16.381 4.470 -2.070 1.00 0.00 6 MET A CA 15
ATOM 18949 C C . MET A 1 6 ? -15.662 3.397 -1.275 1.00 0.00 6 MET A C 15
ATOM 18950 O O . MET A 1 6 ? -16.045 3.060 -0.143 1.00 0.00 6 MET A O 15
ATOM 18964 N N . SER A 1 7 ? -14.657 2.852 -1.861 1.00 0.00 7 SER A N 15
ATOM 18965 C CA . SER A 1 7 ? -13.877 1.864 -1.235 1.00 0.00 7 SER A CA 15
ATOM 18966 C C . SER A 1 7 ? -12.642 2.496 -0.667 1.00 0.00 7 SER A C 15
ATOM 18967 O O . SER A 1 7 ? -12.053 3.390 -1.283 1.00 0.00 7 SER A O 15
ATOM 18975 N N . CYS A 1 8 ? -12.262 2.073 0.496 1.00 0.00 8 CYS A N 15
ATOM 18976 C CA . CYS A 1 8 ? -11.099 2.606 1.114 1.00 0.00 8 CYS A CA 15
ATOM 18977 C C . CYS A 1 8 ? -10.364 1.542 1.900 1.00 0.00 8 CYS A C 15
ATOM 18978 O O . CYS A 1 8 ? -10.983 0.740 2.613 1.00 0.00 8 CYS A O 15
ATOM 18986 N N . VAL A 1 9 ? -9.072 1.512 1.745 1.00 0.00 9 VAL A N 15
ATOM 18987 C CA . VAL A 1 9 ? -8.236 0.578 2.466 1.00 0.00 9 VAL A CA 15
ATOM 18988 C C . VAL A 1 9 ? -7.503 1.343 3.533 1.00 0.00 9 VAL A C 15
ATOM 18989 O O . VAL A 1 9 ? -6.871 2.378 3.244 1.00 0.00 9 VAL A O 15
ATOM 19002 N N . HIS A 1 10 ? -7.638 0.880 4.748 1.00 0.00 10 HIS A N 15
ATOM 19003 C CA . HIS A 1 10 ? -6.964 1.461 5.868 1.00 0.00 10 HIS A CA 15
ATOM 19004 C C . HIS A 1 10 ? -5.560 0.948 5.907 1.00 0.00 10 HIS A C 15
ATOM 19005 O O . HIS A 1 10 ? -5.336 -0.260 6.028 1.00 0.00 10 HIS A O 15
ATOM 19019 N N . TYR A 1 11 ? -4.631 1.832 5.766 1.00 0.00 11 TYR A N 15
ATOM 19020 C CA . TYR A 1 11 ? -3.253 1.476 5.775 1.00 0.00 11 TYR A CA 15
ATOM 19021 C C . TYR A 1 11 ? -2.524 2.435 6.682 1.00 0.00 11 TYR A C 15
ATOM 19022 O O . TYR A 1 11 ? -2.845 3.612 6.715 1.00 0.00 11 TYR A O 15
ATOM 19040 N N . LYS A 1 12 ? -1.597 1.967 7.436 1.00 0.00 12 LYS A N 15
ATOM 19041 C CA . LYS A 1 12 ? -0.822 2.882 8.219 1.00 0.00 12 LYS A CA 15
ATOM 19042 C C . LYS A 1 12 ? 0.621 2.662 7.880 1.00 0.00 12 LYS A C 15
ATOM 19043 O O . LYS A 1 12 ? 1.036 1.527 7.646 1.00 0.00 12 LYS A O 15
ATOM 19062 N N . PHE A 1 13 ? 1.369 3.715 7.796 1.00 0.00 13 PHE A N 15
ATOM 19063 C CA . PHE A 1 13 ? 2.761 3.593 7.475 1.00 0.00 13 PHE A CA 15
ATOM 19064 C C . PHE A 1 13 ? 3.520 3.281 8.765 1.00 0.00 13 PHE A C 15
ATOM 19065 O O . PHE A 1 13 ? 2.957 3.432 9.853 1.00 0.00 13 PHE A O 15
ATOM 19082 N N . SER A 1 14 ? 4.759 2.848 8.657 1.00 0.00 14 SER A N 15
ATOM 19083 C CA . SER A 1 14 ? 5.587 2.512 9.814 1.00 0.00 14 SER A CA 15
ATOM 19084 C C . SER A 1 14 ? 5.700 3.708 10.776 1.00 0.00 14 SER A C 15
ATOM 19085 O O . SER A 1 14 ? 5.645 3.566 11.995 1.00 0.00 14 SER A O 15
ATOM 19093 N N . SER A 1 15 ? 5.781 4.885 10.217 1.00 0.00 15 SER A N 15
ATOM 19094 C CA . SER A 1 15 ? 5.928 6.074 10.998 1.00 0.00 15 SER A CA 15
ATOM 19095 C C . SER A 1 15 ? 4.571 6.565 11.545 1.00 0.00 15 SER A C 15
ATOM 19096 O O . SER A 1 15 ? 4.514 7.501 12.330 1.00 0.00 15 SER A O 15
ATOM 19104 N N . LYS A 1 16 ? 3.493 5.897 11.167 1.00 0.00 16 LYS A N 15
ATOM 19105 C CA . LYS A 1 16 ? 2.169 6.333 11.539 1.00 0.00 16 LYS A CA 15
ATOM 19106 C C . LYS A 1 16 ? 1.483 5.418 12.540 1.00 0.00 16 LYS A C 15
ATOM 19107 O O . LYS A 1 16 ? 1.631 4.187 12.506 1.00 0.00 16 LYS A O 15
ATOM 19126 N N . LEU A 1 17 ? 0.743 6.036 13.428 1.00 0.00 17 LEU A N 15
ATOM 19127 C CA . LEU A 1 17 ? -0.011 5.338 14.444 1.00 0.00 17 LEU A CA 15
ATOM 19128 C C . LEU A 1 17 ? -1.445 5.126 13.962 1.00 0.00 17 LEU A C 15
ATOM 19129 O O . LEU A 1 17 ? -2.052 4.077 14.203 1.00 0.00 17 LEU A O 15
ATOM 19145 N N . ASN A 1 18 ? -1.980 6.112 13.267 1.00 0.00 18 ASN A N 15
ATOM 19146 C CA . ASN A 1 18 ? -3.337 6.002 12.760 1.00 0.00 18 ASN A CA 15
ATOM 19147 C C . ASN A 1 18 ? -3.306 5.619 11.301 1.00 0.00 18 ASN A C 15
ATOM 19148 O O . ASN A 1 18 ? -2.295 5.831 10.615 1.00 0.00 18 ASN A O 15
ATOM 19159 N N . TYR A 1 19 ? -4.387 5.061 10.832 1.00 0.00 19 TYR A N 15
ATOM 19160 C CA . TYR A 1 19 ? -4.474 4.582 9.475 1.00 0.00 19 TYR A CA 15
ATOM 19161 C C . TYR A 1 19 ? -4.967 5.647 8.530 1.00 0.00 19 TYR A C 15
ATOM 19162 O O . TYR A 1 19 ? -5.901 6.395 8.841 1.00 0.00 19 TYR A O 15
ATOM 19180 N N . ASP A 1 20 ? -4.337 5.716 7.397 1.00 0.00 20 ASP A N 15
ATOM 19181 C CA . ASP A 1 20 ? -4.773 6.544 6.301 1.00 0.00 20 ASP A CA 15
ATOM 19182 C C . ASP A 1 20 ? -5.588 5.669 5.396 1.00 0.00 20 ASP A C 15
ATOM 19183 O O . ASP A 1 20 ? -5.670 4.451 5.616 1.00 0.00 20 ASP A O 15
ATOM 19192 N N . THR A 1 21 ? -6.170 6.231 4.396 1.00 0.00 21 THR A N 15
ATOM 19193 C CA . THR A 1 21 ? -7.035 5.476 3.546 1.00 0.00 21 THR A CA 15
ATOM 19194 C C . THR A 1 21 ? -6.857 5.790 2.072 1.00 0.00 21 THR A C 15
ATOM 19195 O O . THR A 1 21 ? -6.761 6.955 1.675 1.00 0.00 21 THR A O 15
ATOM 19206 N N . VAL A 1 22 ? -6.782 4.756 1.272 1.00 0.00 22 VAL A N 15
ATOM 19207 C CA . VAL A 1 22 ? -6.799 4.917 -0.163 1.00 0.00 22 VAL A CA 15
ATOM 19208 C C . VAL A 1 22 ? -8.204 4.744 -0.643 1.00 0.00 22 VAL A C 15
ATOM 19209 O O . VAL A 1 22 ? -8.809 3.687 -0.455 1.00 0.00 22 VAL A O 15
ATOM 19222 N N . THR A 1 23 ? -8.741 5.793 -1.163 1.00 0.00 23 THR A N 15
ATOM 19223 C CA . THR A 1 23 ? -10.044 5.809 -1.701 1.00 0.00 23 THR A CA 15
ATOM 19224 C C . THR A 1 23 ? -9.979 5.455 -3.165 1.00 0.00 23 THR A C 15
ATOM 19225 O O . THR A 1 23 ? -9.379 6.173 -3.977 1.00 0.00 23 THR A O 15
ATOM 19236 N N . PHE A 1 24 ? -10.543 4.350 -3.490 1.00 0.00 24 PHE A N 15
ATOM 19237 C CA . PHE A 1 24 ? -10.519 3.838 -4.820 1.00 0.00 24 PHE A CA 15
ATOM 19238 C C . PHE A 1 24 ? -11.926 3.347 -5.140 1.00 0.00 24 PHE A C 15
ATOM 19239 O O . PHE A 1 24 ? -12.747 3.217 -4.224 1.00 0.00 24 PHE A O 15
ATOM 19256 N N . ASP A 1 25 ? -12.233 3.101 -6.389 1.00 0.00 25 ASP A N 15
ATOM 19257 C CA . ASP A 1 25 ? -13.585 2.739 -6.754 1.00 0.00 25 ASP A CA 15
ATOM 19258 C C . ASP A 1 25 ? -13.729 1.268 -7.065 1.00 0.00 25 ASP A C 15
ATOM 19259 O O . ASP A 1 25 ? -14.807 0.793 -7.459 1.00 0.00 25 ASP A O 15
ATOM 19268 N N . GLY A 1 26 ? -12.677 0.564 -6.841 1.00 0.00 26 GLY A N 15
ATOM 19269 C CA . GLY A 1 26 ? -12.664 -0.857 -7.030 1.00 0.00 26 GLY A CA 15
ATOM 19270 C C . GLY A 1 26 ? -13.079 -1.565 -5.762 1.00 0.00 26 GLY A C 15
ATOM 19271 O O . GLY A 1 26 ? -13.407 -0.923 -4.774 1.00 0.00 26 GLY A O 15
ATOM 19275 N N . LEU A 1 27 ? -13.083 -2.859 -5.782 1.00 0.00 27 LEU A N 15
ATOM 19276 C CA . LEU A 1 27 ? -13.378 -3.641 -4.598 1.00 0.00 27 LEU A CA 15
ATOM 19277 C C . LEU A 1 27 ? -12.036 -3.876 -3.897 1.00 0.00 27 LEU A C 15
ATOM 19278 O O . LEU A 1 27 ? -11.907 -3.793 -2.657 1.00 0.00 27 LEU A O 15
ATOM 19294 N N . HIS A 1 28 ? -11.047 -4.127 -4.709 1.00 0.00 28 HIS A N 15
ATOM 19295 C CA . HIS A 1 28 ? -9.694 -4.364 -4.277 1.00 0.00 28 HIS A CA 15
ATOM 19296 C C . HIS A 1 28 ? -8.718 -3.744 -5.213 1.00 0.00 28 HIS A C 15
ATOM 19297 O O . HIS A 1 28 ? -9.010 -3.550 -6.392 1.00 0.00 28 HIS A O 15
ATOM 19311 N N . ILE A 1 29 ? -7.585 -3.422 -4.696 1.00 0.00 29 ILE A N 15
ATOM 19312 C CA . ILE A 1 29 ? -6.565 -2.809 -5.460 1.00 0.00 29 ILE A CA 15
ATOM 19313 C C . ILE A 1 29 ? -5.282 -3.625 -5.398 1.00 0.00 29 ILE A C 15
ATOM 19314 O O . ILE A 1 29 ? -4.855 -4.051 -4.326 1.00 0.00 29 ILE A O 15
ATOM 19330 N N . SER A 1 30 ? -4.731 -3.902 -6.554 1.00 0.00 30 SER A N 15
ATOM 19331 C CA . SER A 1 30 ? -3.499 -4.635 -6.674 1.00 0.00 30 SER A CA 15
ATOM 19332 C C . SER A 1 30 ? -2.353 -3.856 -6.020 1.00 0.00 30 SER A C 15
ATOM 19333 O O . SER A 1 30 ? -2.325 -2.629 -6.064 1.00 0.00 30 SER A O 15
ATOM 19341 N N . LEU A 1 31 ? -1.437 -4.575 -5.426 1.00 0.00 31 LEU A N 15
ATOM 19342 C CA . LEU A 1 31 ? -0.323 -4.031 -4.685 1.00 0.00 31 LEU A CA 15
ATOM 19343 C C . LEU A 1 31 ? 0.506 -3.054 -5.495 1.00 0.00 31 LEU A C 15
ATOM 19344 O O . LEU A 1 31 ? 0.850 -2.010 -4.995 1.00 0.00 31 LEU A O 15
ATOM 19360 N N . CYS A 1 32 ? 0.814 -3.384 -6.745 1.00 0.00 32 CYS A N 15
ATOM 19361 C CA . CYS A 1 32 ? 1.581 -2.470 -7.597 1.00 0.00 32 CYS A CA 15
ATOM 19362 C C . CYS A 1 32 ? 0.861 -1.133 -7.696 1.00 0.00 32 CYS A C 15
ATOM 19363 O O . CYS A 1 32 ? 1.450 -0.076 -7.479 1.00 0.00 32 CYS A O 15
ATOM 19371 N N . ASP A 1 33 ? -0.426 -1.211 -7.918 1.00 0.00 33 ASP A N 15
ATOM 19372 C CA . ASP A 1 33 ? -1.284 -0.054 -8.073 1.00 0.00 33 ASP A CA 15
ATOM 19373 C C . ASP A 1 33 ? -1.368 0.707 -6.776 1.00 0.00 33 ASP A C 15
ATOM 19374 O O . ASP A 1 33 ? -1.228 1.926 -6.751 1.00 0.00 33 ASP A O 15
ATOM 19383 N N . LEU A 1 34 ? -1.528 -0.030 -5.703 1.00 0.00 34 LEU A N 15
ATOM 19384 C CA . LEU A 1 34 ? -1.630 0.519 -4.365 1.00 0.00 34 LEU A CA 15
ATOM 19385 C C . LEU A 1 34 ? -0.341 1.226 -3.964 1.00 0.00 34 LEU A C 15
ATOM 19386 O O . LEU A 1 34 ? -0.375 2.337 -3.428 1.00 0.00 34 LEU A O 15
ATOM 19402 N N . LYS A 1 35 ? 0.792 0.602 -4.259 1.00 0.00 35 LYS A N 15
ATOM 19403 C CA . LYS A 1 35 ? 2.075 1.182 -3.944 1.00 0.00 35 LYS A CA 15
ATOM 19404 C C . LYS A 1 35 ? 2.267 2.475 -4.707 1.00 0.00 35 LYS A C 15
ATOM 19405 O O . LYS A 1 35 ? 2.723 3.455 -4.151 1.00 0.00 35 LYS A O 15
ATOM 19424 N N . LYS A 1 36 ? 1.868 2.480 -5.972 1.00 0.00 36 LYS A N 15
ATOM 19425 C CA . LYS A 1 36 ? 1.959 3.678 -6.807 1.00 0.00 36 LYS A CA 15
ATOM 19426 C C . LYS A 1 36 ? 1.113 4.820 -6.246 1.00 0.00 36 LYS A C 15
ATOM 19427 O O . LYS A 1 36 ? 1.520 5.991 -6.307 1.00 0.00 36 LYS A O 15
ATOM 19446 N N . GLN A 1 37 ? -0.049 4.487 -5.701 1.00 0.00 37 GLN A N 15
ATOM 19447 C CA . GLN A 1 37 ? -0.920 5.488 -5.099 1.00 0.00 37 GLN A CA 15
ATOM 19448 C C . GLN A 1 37 ? -0.251 6.079 -3.866 1.00 0.00 37 GLN A C 15
ATOM 19449 O O . GLN A 1 37 ? -0.117 7.292 -3.738 1.00 0.00 37 GLN A O 15
ATOM 19463 N N . ILE A 1 38 ? 0.221 5.207 -2.993 1.00 0.00 38 ILE A N 15
ATOM 19464 C CA . ILE A 1 38 ? 0.842 5.623 -1.745 1.00 0.00 38 ILE A CA 15
ATOM 19465 C C . ILE A 1 38 ? 2.157 6.370 -1.990 1.00 0.00 38 ILE A C 15
ATOM 19466 O O . ILE A 1 38 ? 2.400 7.420 -1.396 1.00 0.00 38 ILE A O 15
ATOM 19482 N N . MET A 1 39 ? 2.973 5.864 -2.898 1.00 0.00 39 MET A N 15
ATOM 19483 C CA . MET A 1 39 ? 4.265 6.484 -3.185 1.00 0.00 39 MET A CA 15
ATOM 19484 C C . MET A 1 39 ? 4.091 7.853 -3.805 1.00 0.00 39 MET A C 15
ATOM 19485 O O . MET A 1 39 ? 4.865 8.761 -3.530 1.00 0.00 39 MET A O 15
ATOM 19499 N N . GLY A 1 40 ? 3.064 8.009 -4.611 1.00 0.00 40 GLY A N 15
ATOM 19500 C CA . GLY A 1 40 ? 2.782 9.300 -5.195 1.00 0.00 40 GLY A CA 15
ATOM 19501 C C . GLY A 1 40 ? 2.213 10.262 -4.169 1.00 0.00 40 GLY A C 15
ATOM 19502 O O . GLY A 1 40 ? 2.585 11.443 -4.125 1.00 0.00 40 GLY A O 15
ATOM 19506 N N . ARG A 1 41 ? 1.348 9.738 -3.319 1.00 0.00 41 ARG A N 15
ATOM 19507 C CA . ARG A 1 41 ? 0.662 10.514 -2.291 1.00 0.00 41 ARG A CA 15
ATOM 19508 C C . ARG A 1 41 ? 1.619 11.018 -1.217 1.00 0.00 41 ARG A C 15
ATOM 19509 O O . ARG A 1 41 ? 1.599 12.196 -0.861 1.00 0.00 41 ARG A O 15
ATOM 19530 N N . GLU A 1 42 ? 2.452 10.127 -0.719 1.00 0.00 42 GLU A N 15
ATOM 19531 C CA . GLU A 1 42 ? 3.341 10.433 0.404 1.00 0.00 42 GLU A CA 15
ATOM 19532 C C . GLU A 1 42 ? 4.678 10.937 -0.077 1.00 0.00 42 GLU A C 15
ATOM 19533 O O . GLU A 1 42 ? 5.566 11.229 0.733 1.00 0.00 42 GLU A O 15
ATOM 19545 N N . LYS A 1 43 ? 4.799 11.055 -1.385 1.00 0.00 43 LYS A N 15
ATOM 19546 C CA . LYS A 1 43 ? 5.992 11.539 -2.060 1.00 0.00 43 LYS A CA 15
ATOM 19547 C C . LYS A 1 43 ? 7.197 10.669 -1.742 1.00 0.00 43 LYS A C 15
ATOM 19548 O O . LYS A 1 43 ? 8.130 11.085 -1.044 1.00 0.00 43 LYS A O 15
ATOM 19567 N N . LEU A 1 44 ? 7.134 9.442 -2.186 1.00 0.00 44 LEU A N 15
ATOM 19568 C CA . LEU A 1 44 ? 8.227 8.526 -1.992 1.00 0.00 44 LEU A CA 15
ATOM 19569 C C . LEU A 1 44 ? 9.138 8.501 -3.194 1.00 0.00 44 LEU A C 15
ATOM 19570 O O . LEU A 1 44 ? 8.845 9.112 -4.230 1.00 0.00 44 LEU A O 15
ATOM 19586 N N . LYS A 1 45 ? 10.225 7.797 -3.051 1.00 0.00 45 LYS A N 15
ATOM 19587 C CA . LYS A 1 45 ? 11.201 7.619 -4.096 1.00 0.00 45 LYS A CA 15
ATOM 19588 C C . LYS A 1 45 ? 11.087 6.186 -4.664 1.00 0.00 45 LYS A C 15
ATOM 19589 O O . LYS A 1 45 ? 11.575 5.210 -4.071 1.00 0.00 45 LYS A O 15
ATOM 19608 N N . ALA A 1 46 ? 10.448 6.073 -5.804 1.00 0.00 46 ALA A N 15
ATOM 19609 C CA . ALA A 1 46 ? 10.150 4.779 -6.416 1.00 0.00 46 ALA A CA 15
ATOM 19610 C C . ALA A 1 46 ? 11.360 4.182 -7.133 1.00 0.00 46 ALA A C 15
ATOM 19611 O O . ALA A 1 46 ? 11.361 3.002 -7.505 1.00 0.00 46 ALA A O 15
ATOM 19618 N N . ALA A 1 47 ? 12.377 4.988 -7.340 1.00 0.00 47 ALA A N 15
ATOM 19619 C CA . ALA A 1 47 ? 13.587 4.536 -8.012 1.00 0.00 47 ALA A CA 15
ATOM 19620 C C . ALA A 1 47 ? 14.679 4.210 -7.014 1.00 0.00 47 ALA A C 15
ATOM 19621 O O . ALA A 1 47 ? 15.799 3.877 -7.389 1.00 0.00 47 ALA A O 15
ATOM 19628 N N . ASP A 1 48 ? 14.349 4.287 -5.753 1.00 0.00 48 ASP A N 15
ATOM 19629 C CA . ASP A 1 48 ? 15.329 4.031 -4.701 1.00 0.00 48 ASP A CA 15
ATOM 19630 C C . ASP A 1 48 ? 14.808 2.945 -3.778 1.00 0.00 48 ASP A C 15
ATOM 19631 O O . ASP A 1 48 ? 15.539 2.035 -3.380 1.00 0.00 48 ASP A O 15
ATOM 19640 N N . CYS A 1 49 ? 13.532 3.003 -3.479 1.00 0.00 49 CYS A N 15
ATOM 19641 C CA . CYS A 1 49 ? 12.951 2.048 -2.588 1.00 0.00 49 CYS A CA 15
ATOM 19642 C C . CYS A 1 49 ? 11.641 1.516 -3.141 1.00 0.00 49 CYS A C 15
ATOM 19643 O O . CYS A 1 49 ? 11.058 2.092 -4.076 1.00 0.00 49 CYS A O 15
ATOM 19651 N N . ASP A 1 50 ? 11.204 0.429 -2.573 1.00 0.00 50 ASP A N 15
ATOM 19652 C CA . ASP A 1 50 ? 9.982 -0.230 -2.938 1.00 0.00 50 ASP A CA 15
ATOM 19653 C C . ASP A 1 50 ? 9.095 -0.147 -1.727 1.00 0.00 50 ASP A C 15
ATOM 19654 O O . ASP A 1 50 ? 9.558 0.221 -0.626 1.00 0.00 50 ASP A O 15
ATOM 19663 N N . LEU A 1 51 ? 7.887 -0.499 -1.872 1.00 0.00 51 LEU A N 15
ATOM 19664 C CA . LEU A 1 51 ? 6.973 -0.350 -0.820 1.00 0.00 51 LEU A CA 15
ATOM 19665 C C . LEU A 1 51 ? 6.491 -1.734 -0.368 1.00 0.00 51 LEU A C 15
ATOM 19666 O O . LEU A 1 51 ? 6.014 -2.531 -1.158 1.00 0.00 51 LEU A O 15
ATOM 19682 N N . GLN A 1 52 ? 6.660 -2.021 0.878 1.00 0.00 52 GLN A N 15
ATOM 19683 C CA . GLN A 1 52 ? 6.309 -3.313 1.420 1.00 0.00 52 GLN A CA 15
ATOM 19684 C C . GLN A 1 52 ? 5.011 -3.201 2.188 1.00 0.00 52 GLN A C 15
ATOM 19685 O O . GLN A 1 52 ? 4.899 -2.398 3.097 1.00 0.00 52 GLN A O 15
ATOM 19699 N N . ILE A 1 53 ? 4.043 -3.981 1.838 1.00 0.00 53 ILE A N 15
ATOM 19700 C CA . ILE A 1 53 ? 2.779 -3.926 2.516 1.00 0.00 53 ILE A CA 15
ATOM 19701 C C . ILE A 1 53 ? 2.496 -5.252 3.214 1.00 0.00 53 ILE A C 15
ATOM 19702 O O . ILE A 1 53 ? 2.639 -6.320 2.629 1.00 0.00 53 ILE A O 15
ATOM 19718 N N . THR A 1 54 ? 2.190 -5.177 4.467 1.00 0.00 54 THR A N 15
ATOM 19719 C CA . THR A 1 54 ? 1.845 -6.334 5.246 1.00 0.00 54 THR A CA 15
ATOM 19720 C C . THR A 1 54 ? 0.402 -6.191 5.691 1.00 0.00 54 THR A C 15
ATOM 19721 O O . THR A 1 54 ? -0.063 -5.091 5.888 1.00 0.00 54 THR A O 15
ATOM 19732 N N . ASN A 1 55 ? -0.307 -7.266 5.805 1.00 0.00 55 ASN A N 15
ATOM 19733 C CA . ASN A 1 55 ? -1.669 -7.198 6.282 1.00 0.00 55 ASN A CA 15
ATOM 19734 C C . ASN A 1 55 ? -1.652 -7.013 7.790 1.00 0.00 55 ASN A C 15
ATOM 19735 O O . ASN A 1 55 ? -0.873 -7.653 8.471 1.00 0.00 55 ASN A O 15
ATOM 19746 N N . ALA A 1 56 ? -2.509 -6.158 8.313 1.00 0.00 56 ALA A N 15
ATOM 19747 C CA . ALA A 1 56 ? -2.530 -5.883 9.754 1.00 0.00 56 ALA A CA 15
ATOM 19748 C C . ALA A 1 56 ? -3.254 -6.984 10.507 1.00 0.00 56 ALA A C 15
ATOM 19749 O O . ALA A 1 56 ? -3.055 -7.187 11.708 1.00 0.00 56 ALA A O 15
ATOM 19756 N N . GLN A 1 57 ? -4.070 -7.694 9.789 1.00 0.00 57 GLN A N 15
ATOM 19757 C CA . GLN A 1 57 ? -4.911 -8.720 10.348 1.00 0.00 57 GLN A CA 15
ATOM 19758 C C . GLN A 1 57 ? -4.290 -10.101 10.152 1.00 0.00 57 GLN A C 15
ATOM 19759 O O . GLN A 1 57 ? -4.053 -10.825 11.110 1.00 0.00 57 GLN A O 15
ATOM 19773 N N . THR A 1 58 ? -4.001 -10.452 8.911 1.00 0.00 58 THR A N 15
ATOM 19774 C CA . THR A 1 58 ? -3.531 -11.792 8.594 1.00 0.00 58 THR A CA 15
ATOM 19775 C C . THR A 1 58 ? -2.030 -11.861 8.773 1.00 0.00 58 THR A C 15
ATOM 19776 O O . THR A 1 58 ? -1.447 -12.936 8.917 1.00 0.00 58 THR A O 15
ATOM 19787 N N . LYS A 1 59 ? -1.415 -10.678 8.762 1.00 0.00 59 LYS A N 15
ATOM 19788 C CA . LYS A 1 59 ? 0.018 -10.510 8.845 1.00 0.00 59 LYS A CA 15
ATOM 19789 C C . LYS A 1 59 ? 0.726 -11.118 7.659 1.00 0.00 59 LYS A C 15
ATOM 19790 O O . LYS A 1 59 ? 1.931 -11.383 7.708 1.00 0.00 59 LYS A O 15
ATOM 19809 N N . GLU A 1 60 ? -0.008 -11.299 6.576 1.00 0.00 60 GLU A N 15
ATOM 19810 C CA . GLU A 1 60 ? 0.580 -11.793 5.376 1.00 0.00 60 GLU A CA 15
ATOM 19811 C C . GLU A 1 60 ? 1.313 -10.646 4.722 1.00 0.00 60 GLU A C 15
ATOM 19812 O O . GLU A 1 60 ? 0.760 -9.540 4.593 1.00 0.00 60 GLU A O 15
ATOM 19824 N N . GLU A 1 61 ? 2.539 -10.869 4.374 1.00 0.00 61 GLU A N 15
ATOM 19825 C CA . GLU A 1 61 ? 3.317 -9.847 3.777 1.00 0.00 61 GLU A CA 15
ATOM 19826 C C . GLU A 1 61 ? 3.190 -9.999 2.293 1.00 0.00 61 GLU A C 15
ATOM 19827 O O . GLU A 1 61 ? 3.393 -11.091 1.742 1.00 0.00 61 GLU A O 15
ATOM 19839 N N . TYR A 1 62 ? 2.848 -8.955 1.657 1.00 0.00 62 TYR A N 15
ATOM 19840 C CA . TYR A 1 62 ? 2.637 -8.971 0.260 1.00 0.00 62 TYR A CA 15
ATOM 19841 C C . TYR A 1 62 ? 3.910 -8.543 -0.422 1.00 0.00 62 TYR A C 15
ATOM 19842 O O . TYR A 1 62 ? 4.207 -7.356 -0.514 1.00 0.00 62 TYR A O 15
ATOM 19860 N N . THR A 1 63 ? 4.679 -9.505 -0.824 1.00 0.00 63 THR A N 15
ATOM 19861 C CA . THR A 1 63 ? 5.947 -9.265 -1.439 1.00 0.00 63 THR A CA 15
ATOM 19862 C C . THR A 1 63 ? 5.841 -9.197 -2.971 1.00 0.00 63 THR A C 15
ATOM 19863 O O . THR A 1 63 ? 6.696 -8.615 -3.647 1.00 0.00 63 THR A O 15
ATOM 19874 N N . ASP A 1 64 ? 4.786 -9.770 -3.505 1.00 0.00 64 ASP A N 15
ATOM 19875 C CA . ASP A 1 64 ? 4.545 -9.756 -4.936 1.00 0.00 64 ASP A CA 15
ATOM 19876 C C . ASP A 1 64 ? 3.586 -8.661 -5.263 1.00 0.00 64 ASP A C 15
ATOM 19877 O O . ASP A 1 64 ? 2.534 -8.561 -4.646 1.00 0.00 64 ASP A O 15
ATOM 19886 N N . ASP A 1 65 ? 3.887 -7.881 -6.273 1.00 0.00 65 ASP A N 15
ATOM 19887 C CA . ASP A 1 65 ? 3.062 -6.718 -6.612 1.00 0.00 65 ASP A CA 15
ATOM 19888 C C . ASP A 1 65 ? 1.739 -7.098 -7.257 1.00 0.00 65 ASP A C 15
ATOM 19889 O O . ASP A 1 65 ? 0.879 -6.231 -7.513 1.00 0.00 65 ASP A O 15
ATOM 19898 N N . ASN A 1 66 ? 1.563 -8.368 -7.490 1.00 0.00 66 ASN A N 15
ATOM 19899 C CA . ASN A 1 66 ? 0.334 -8.887 -8.058 1.00 0.00 66 ASN A CA 15
ATOM 19900 C C . ASN A 1 66 ? -0.689 -9.133 -6.954 1.00 0.00 66 ASN A C 15
ATOM 19901 O O . ASN A 1 66 ? -1.859 -9.400 -7.236 1.00 0.00 66 ASN A O 15
ATOM 19912 N N . ALA A 1 67 ? -0.232 -9.042 -5.693 1.00 0.00 67 ALA A N 15
ATOM 19913 C CA . ALA A 1 67 ? -1.093 -9.225 -4.538 1.00 0.00 67 ALA A CA 15
ATOM 19914 C C . ALA A 1 67 ? -2.181 -8.180 -4.554 1.00 0.00 67 ALA A C 15
ATOM 19915 O O . ALA A 1 67 ? -1.958 -7.082 -5.019 1.00 0.00 67 ALA A O 15
ATOM 19922 N N . LEU A 1 68 ? -3.340 -8.511 -4.097 1.00 0.00 68 LEU A N 15
ATOM 19923 C CA . LEU A 1 68 ? -4.430 -7.574 -4.131 1.00 0.00 68 LEU A CA 15
ATOM 19924 C C . LEU A 1 68 ? -4.892 -7.252 -2.723 1.00 0.00 68 LEU A C 15
ATOM 19925 O O . LEU A 1 68 ? -4.941 -8.145 -1.855 1.00 0.00 68 LEU A O 15
ATOM 19941 N N . ILE A 1 69 ? -5.157 -5.996 -2.458 1.00 0.00 69 ILE A N 15
ATOM 19942 C CA . ILE A 1 69 ? -5.667 -5.628 -1.168 1.00 0.00 69 ILE A CA 15
ATOM 19943 C C . ILE A 1 69 ? -7.076 -5.037 -1.308 1.00 0.00 69 ILE A C 15
ATOM 19944 O O . ILE A 1 69 ? -7.270 -4.006 -1.956 1.00 0.00 69 ILE A O 15
ATOM 19960 N N . PRO A 1 70 ? -8.073 -5.728 -0.763 1.00 0.00 70 PRO A N 15
ATOM 19961 C CA . PRO A 1 70 ? -9.453 -5.263 -0.754 1.00 0.00 70 PRO A CA 15
ATOM 19962 C C . PRO A 1 70 ? -9.706 -4.221 0.324 1.00 0.00 70 PRO A C 15
ATOM 19963 O O . PRO A 1 70 ? -9.023 -4.184 1.352 1.00 0.00 70 PRO A O 15
ATOM 19974 N N . LYS A 1 71 ? -10.737 -3.412 0.117 1.00 0.00 71 LYS A N 15
ATOM 19975 C CA . LYS A 1 71 ? -11.130 -2.372 1.071 1.00 0.00 71 LYS A CA 15
ATOM 19976 C C . LYS A 1 71 ? -11.687 -2.964 2.353 1.00 0.00 71 LYS A C 15
ATOM 19977 O O . LYS A 1 71 ? -11.936 -2.269 3.335 1.00 0.00 71 LYS A O 15
ATOM 19996 N N . ASN A 1 72 ? -11.861 -4.249 2.326 1.00 0.00 72 ASN A N 15
ATOM 19997 C CA . ASN A 1 72 ? -12.368 -5.007 3.446 1.00 0.00 72 ASN A CA 15
ATOM 19998 C C . ASN A 1 72 ? -11.233 -5.340 4.424 1.00 0.00 72 ASN A C 15
ATOM 19999 O O . ASN A 1 72 ? -11.485 -5.782 5.546 1.00 0.00 72 ASN A O 15
ATOM 20010 N N . SER A 1 73 ? -9.990 -5.121 3.999 1.00 0.00 73 SER A N 15
ATOM 20011 C CA . SER A 1 73 ? -8.827 -5.424 4.815 1.00 0.00 73 SER A CA 15
ATOM 20012 C C . SER A 1 73 ? -8.089 -4.141 5.238 1.00 0.00 73 SER A C 15
ATOM 20013 O O . SER A 1 73 ? -8.167 -3.108 4.557 1.00 0.00 73 SER A O 15
ATOM 20021 N N . SER A 1 74 ? -7.423 -4.211 6.366 1.00 0.00 74 SER A N 15
ATOM 20022 C CA . SER A 1 74 ? -6.574 -3.144 6.844 1.00 0.00 74 SER A CA 15
ATOM 20023 C C . SER A 1 74 ? -5.113 -3.635 6.731 1.00 0.00 74 SER A C 15
ATOM 20024 O O . SER A 1 74 ? -4.804 -4.777 7.124 1.00 0.00 74 SER A O 15
ATOM 20032 N N . VAL A 1 75 ? -4.238 -2.826 6.181 1.00 0.00 75 VAL A N 15
ATOM 20033 C CA . VAL A 1 75 ? -2.860 -3.231 5.950 1.00 0.00 75 VAL A CA 15
ATOM 20034 C C . VAL A 1 75 ? -1.836 -2.220 6.546 1.00 0.00 75 VAL A C 15
ATOM 20035 O O . VAL A 1 75 ? -2.174 -1.079 6.843 1.00 0.00 75 VAL A O 15
ATOM 20048 N N . ILE A 1 76 ? -0.611 -2.671 6.744 1.00 0.00 76 ILE A N 15
ATOM 20049 C CA . ILE A 1 76 ? 0.472 -1.862 7.297 1.00 0.00 76 ILE A CA 15
ATOM 20050 C C . ILE A 1 76 ? 1.493 -1.653 6.189 1.00 0.00 76 ILE A C 15
ATOM 20051 O O . ILE A 1 76 ? 1.883 -2.612 5.507 1.00 0.00 76 ILE A O 15
ATOM 20067 N N . VAL A 1 77 ? 1.927 -0.444 6.014 1.00 0.00 77 VAL A N 15
ATOM 20068 C CA . VAL A 1 77 ? 2.814 -0.106 4.935 1.00 0.00 77 VAL A CA 15
ATOM 20069 C C . VAL A 1 77 ? 4.220 0.204 5.463 1.00 0.00 77 VAL A C 15
ATOM 20070 O O . VAL A 1 77 ? 4.391 0.999 6.389 1.00 0.00 77 VAL A O 15
ATOM 20083 N N . ARG A 1 78 ? 5.193 -0.426 4.863 1.00 0.00 78 ARG A N 15
ATOM 20084 C CA . ARG A 1 78 ? 6.581 -0.337 5.219 1.00 0.00 78 ARG A CA 15
ATOM 20085 C C . ARG A 1 78 ? 7.361 0.041 3.961 1.00 0.00 78 ARG A C 15
ATOM 20086 O O . ARG A 1 78 ? 6.932 -0.257 2.868 1.00 0.00 78 ARG A O 15
ATOM 20107 N N . ARG A 1 79 ? 8.469 0.692 4.108 1.00 0.00 79 ARG A N 15
ATOM 20108 C CA . ARG A 1 79 ? 9.287 1.058 2.976 1.00 0.00 79 ARG A CA 15
ATOM 20109 C C . ARG A 1 79 ? 10.569 0.230 3.004 1.00 0.00 79 ARG A C 15
ATOM 20110 O O . ARG A 1 79 ? 11.245 0.174 4.033 1.00 0.00 79 ARG A O 15
ATOM 20131 N N . ILE A 1 80 ? 10.882 -0.429 1.894 1.00 0.00 80 ILE A N 15
ATOM 20132 C CA . ILE A 1 80 ? 12.029 -1.340 1.820 1.00 0.00 80 ILE A CA 15
ATOM 20133 C C . ILE A 1 80 ? 12.867 -1.061 0.552 1.00 0.00 80 ILE A C 15
ATOM 20134 O O . ILE A 1 80 ? 12.385 -0.410 -0.347 1.00 0.00 80 ILE A O 15
ATOM 20150 N N . PRO A 1 81 ? 14.134 -1.512 0.481 1.00 0.00 81 PRO A N 15
ATOM 20151 C CA . PRO A 1 81 ? 14.975 -1.326 -0.723 1.00 0.00 81 PRO A CA 15
ATOM 20152 C C . PRO A 1 81 ? 14.450 -2.127 -1.925 1.00 0.00 81 PRO A C 15
ATOM 20153 O O . PRO A 1 81 ? 14.055 -3.285 -1.779 1.00 0.00 81 PRO A O 15
ATOM 20164 N N . ILE A 1 82 ? 14.463 -1.517 -3.107 1.00 0.00 82 ILE A N 15
ATOM 20165 C CA . ILE A 1 82 ? 13.979 -2.187 -4.335 1.00 0.00 82 ILE A CA 15
ATOM 20166 C C . ILE A 1 82 ? 14.764 -3.442 -4.693 1.00 0.00 82 ILE A C 15
ATOM 20167 O O . ILE A 1 82 ? 14.197 -4.403 -5.197 1.00 0.00 82 ILE A O 15
ATOM 20183 N N . GLY A 1 83 ? 16.053 -3.436 -4.457 1.00 0.00 83 GLY A N 15
ATOM 20184 C CA . GLY A 1 83 ? 16.825 -4.595 -4.796 1.00 0.00 83 GLY A CA 15
ATOM 20185 C C . GLY A 1 83 ? 18.266 -4.278 -5.025 1.00 0.00 83 GLY A C 15
ATOM 20186 O O . GLY A 1 83 ? 19.125 -4.675 -4.239 1.00 0.00 83 GLY A O 15
ATOM 20190 N N . GLY A 1 84 ? 18.532 -3.540 -6.082 1.00 0.00 84 GLY A N 15
ATOM 20191 C CA . GLY A 1 84 ? 19.886 -3.192 -6.438 1.00 0.00 84 GLY A CA 15
ATOM 20192 C C . GLY A 1 84 ? 20.324 -2.003 -5.666 1.00 0.00 84 GLY A C 15
ATOM 20193 O O . GLY A 1 84 ? 21.458 -1.944 -5.169 1.00 0.00 84 GLY A O 15
ATOM 20197 N N . VAL A 1 85 ? 19.421 -1.049 -5.558 1.00 0.00 85 VAL A N 15
ATOM 20198 C CA . VAL A 1 85 ? 19.640 0.113 -4.745 1.00 0.00 85 VAL A CA 15
ATOM 20199 C C . VAL A 1 85 ? 19.497 -0.300 -3.283 1.00 0.00 85 VAL A C 15
ATOM 20200 O O . VAL A 1 85 ? 18.390 -0.380 -2.732 1.00 0.00 85 VAL A O 15
ATOM 20213 N N . LYS A 1 86 ? 20.605 -0.678 -2.737 1.00 0.00 86 LYS A N 15
ATOM 20214 C CA . LYS A 1 86 ? 20.743 -1.145 -1.396 1.00 0.00 86 LYS A CA 15
ATOM 20215 C C . LYS A 1 86 ? 22.084 -0.685 -0.891 1.00 0.00 86 LYS A C 15
ATOM 20216 O O . LYS A 1 86 ? 23.013 -0.585 -1.718 1.00 0.00 86 LYS A O 15
ATOM 20236 N N . GLY A 1 1 ? -19.707 -3.018 -6.385 1.00 0.00 1 GLY A N 16
ATOM 20237 C CA . GLY A 1 1 ? -19.471 -3.048 -4.949 1.00 0.00 1 GLY A CA 16
ATOM 20238 C C . GLY A 1 1 ? -19.783 -1.720 -4.313 1.00 0.00 1 GLY A C 16
ATOM 20239 O O . GLY A 1 1 ? -20.354 -0.844 -4.962 1.00 0.00 1 GLY A O 16
ATOM 20245 N N . PRO A 1 2 ? -19.392 -1.517 -3.045 1.00 0.00 2 PRO A N 16
ATOM 20246 C CA . PRO A 1 2 ? -19.667 -0.288 -2.298 1.00 0.00 2 PRO A CA 16
ATOM 20247 C C . PRO A 1 2 ? -18.699 0.851 -2.656 1.00 0.00 2 PRO A C 16
ATOM 20248 O O . PRO A 1 2 ? -18.075 1.452 -1.779 1.00 0.00 2 PRO A O 16
ATOM 20259 N N . LEU A 1 3 ? -18.603 1.171 -3.933 1.00 0.00 3 LEU A N 16
ATOM 20260 C CA . LEU A 1 3 ? -17.717 2.242 -4.378 1.00 0.00 3 LEU A CA 16
ATOM 20261 C C . LEU A 1 3 ? -18.429 3.583 -4.285 1.00 0.00 3 LEU A C 16
ATOM 20262 O O . LEU A 1 3 ? -17.824 4.640 -4.459 1.00 0.00 3 LEU A O 16
ATOM 20278 N N . GLY A 1 4 ? -19.715 3.530 -3.950 1.00 0.00 4 GLY A N 16
ATOM 20279 C CA . GLY A 1 4 ? -20.535 4.720 -3.846 1.00 0.00 4 GLY A CA 16
ATOM 20280 C C . GLY A 1 4 ? -20.474 5.317 -2.461 1.00 0.00 4 GLY A C 16
ATOM 20281 O O . GLY A 1 4 ? -21.439 5.915 -1.974 1.00 0.00 4 GLY A O 16
ATOM 20285 N N . SER A 1 5 ? -19.355 5.135 -1.829 1.00 0.00 5 SER A N 16
ATOM 20286 C CA . SER A 1 5 ? -19.101 5.640 -0.519 1.00 0.00 5 SER A CA 16
ATOM 20287 C C . SER A 1 5 ? -17.592 5.911 -0.448 1.00 0.00 5 SER A C 16
ATOM 20288 O O . SER A 1 5 ? -17.006 6.021 0.630 1.00 0.00 5 SER A O 16
ATOM 20296 N N . MET A 1 6 ? -17.008 6.120 -1.652 1.00 0.00 6 MET A N 16
ATOM 20297 C CA . MET A 1 6 ? -15.573 6.274 -1.874 1.00 0.00 6 MET A CA 16
ATOM 20298 C C . MET A 1 6 ? -14.778 5.083 -1.415 1.00 0.00 6 MET A C 16
ATOM 20299 O O . MET A 1 6 ? -14.668 4.788 -0.212 1.00 0.00 6 MET A O 16
ATOM 20313 N N . SER A 1 7 ? -14.204 4.412 -2.360 1.00 0.00 7 SER A N 16
ATOM 20314 C CA . SER A 1 7 ? -13.480 3.217 -2.084 1.00 0.00 7 SER A CA 16
ATOM 20315 C C . SER A 1 7 ? -12.177 3.580 -1.445 1.00 0.00 7 SER A C 16
ATOM 20316 O O . SER A 1 7 ? -11.393 4.334 -2.009 1.00 0.00 7 SER A O 16
ATOM 20324 N N . CYS A 1 8 ? -11.961 3.092 -0.258 1.00 0.00 8 CYS A N 16
ATOM 20325 C CA . CYS A 1 8 ? -10.791 3.449 0.468 1.00 0.00 8 CYS A CA 16
ATOM 20326 C C . CYS A 1 8 ? -10.317 2.321 1.345 1.00 0.00 8 CYS A C 16
ATOM 20327 O O . CYS A 1 8 ? -11.124 1.576 1.911 1.00 0.00 8 CYS A O 16
ATOM 20335 N N . VAL A 1 9 ? -9.027 2.183 1.432 1.00 0.00 9 VAL A N 16
ATOM 20336 C CA . VAL A 1 9 ? -8.404 1.178 2.259 1.00 0.00 9 VAL A CA 16
ATOM 20337 C C . VAL A 1 9 ? -7.805 1.881 3.445 1.00 0.00 9 VAL A C 16
ATOM 20338 O O . VAL A 1 9 ? -7.217 2.965 3.291 1.00 0.00 9 VAL A O 16
ATOM 20351 N N . HIS A 1 10 ? -7.987 1.310 4.606 1.00 0.00 10 HIS A N 16
ATOM 20352 C CA . HIS A 1 10 ? -7.395 1.833 5.805 1.00 0.00 10 HIS A CA 16
ATOM 20353 C C . HIS A 1 10 ? -5.997 1.318 5.879 1.00 0.00 10 HIS A C 16
ATOM 20354 O O . HIS A 1 10 ? -5.779 0.125 6.069 1.00 0.00 10 HIS A O 16
ATOM 20368 N N . TYR A 1 11 ? -5.062 2.173 5.689 1.00 0.00 11 TYR A N 16
ATOM 20369 C CA . TYR A 1 11 ? -3.700 1.761 5.686 1.00 0.00 11 TYR A CA 16
ATOM 20370 C C . TYR A 1 11 ? -2.944 2.570 6.691 1.00 0.00 11 TYR A C 16
ATOM 20371 O O . TYR A 1 11 ? -3.211 3.757 6.848 1.00 0.00 11 TYR A O 16
ATOM 20389 N N . LYS A 1 12 ? -2.052 1.966 7.406 1.00 0.00 12 LYS A N 16
ATOM 20390 C CA . LYS A 1 12 ? -1.246 2.744 8.283 1.00 0.00 12 LYS A CA 16
ATOM 20391 C C . LYS A 1 12 ? 0.213 2.506 8.024 1.00 0.00 12 LYS A C 16
ATOM 20392 O O . LYS A 1 12 ? 0.692 1.376 8.016 1.00 0.00 12 LYS A O 16
ATOM 20411 N N . PHE A 1 13 ? 0.883 3.581 7.744 1.00 0.00 13 PHE A N 16
ATOM 20412 C CA . PHE A 1 13 ? 2.281 3.589 7.392 1.00 0.00 13 PHE A CA 16
ATOM 20413 C C . PHE A 1 13 ? 3.098 3.594 8.679 1.00 0.00 13 PHE A C 16
ATOM 20414 O O . PHE A 1 13 ? 2.549 3.731 9.749 1.00 0.00 13 PHE A O 16
ATOM 20431 N N . SER A 1 14 ? 4.386 3.450 8.577 1.00 0.00 14 SER A N 16
ATOM 20432 C CA . SER A 1 14 ? 5.257 3.653 9.710 1.00 0.00 14 SER A CA 16
ATOM 20433 C C . SER A 1 14 ? 5.176 5.138 10.158 1.00 0.00 14 SER A C 16
ATOM 20434 O O . SER A 1 14 ? 5.383 5.470 11.320 1.00 0.00 14 SER A O 16
ATOM 20442 N N . SER A 1 15 ? 4.853 6.005 9.204 1.00 0.00 15 SER A N 16
ATOM 20443 C CA . SER A 1 15 ? 4.693 7.423 9.434 1.00 0.00 15 SER A CA 16
ATOM 20444 C C . SER A 1 15 ? 3.274 7.723 9.990 1.00 0.00 15 SER A C 16
ATOM 20445 O O . SER A 1 15 ? 3.035 8.754 10.600 1.00 0.00 15 SER A O 16
ATOM 20453 N N . LYS A 1 16 ? 2.351 6.795 9.773 1.00 0.00 16 LYS A N 16
ATOM 20454 C CA . LYS A 1 16 ? 0.968 6.950 10.211 1.00 0.00 16 LYS A CA 16
ATOM 20455 C C . LYS A 1 16 ? 0.669 5.964 11.317 1.00 0.00 16 LYS A C 16
ATOM 20456 O O . LYS A 1 16 ? 0.454 4.787 11.067 1.00 0.00 16 LYS A O 16
ATOM 20475 N N . LEU A 1 17 ? 0.672 6.449 12.534 1.00 0.00 17 LEU A N 16
ATOM 20476 C CA . LEU A 1 17 ? 0.445 5.610 13.712 1.00 0.00 17 LEU A CA 16
ATOM 20477 C C . LEU A 1 17 ? -0.964 5.039 13.700 1.00 0.00 17 LEU A C 16
ATOM 20478 O O . LEU A 1 17 ? -1.207 3.913 14.133 1.00 0.00 17 LEU A O 16
ATOM 20494 N N . ASN A 1 18 ? -1.866 5.811 13.173 1.00 0.00 18 ASN A N 16
ATOM 20495 C CA . ASN A 1 18 ? -3.231 5.396 13.002 1.00 0.00 18 ASN A CA 16
ATOM 20496 C C . ASN A 1 18 ? -3.528 5.313 11.526 1.00 0.00 18 ASN A C 16
ATOM 20497 O O . ASN A 1 18 ? -2.729 5.793 10.706 1.00 0.00 18 ASN A O 16
ATOM 20508 N N . TYR A 1 19 ? -4.654 4.743 11.179 1.00 0.00 19 TYR A N 16
ATOM 20509 C CA . TYR A 1 19 ? -4.969 4.490 9.790 1.00 0.00 19 TYR A CA 16
ATOM 20510 C C . TYR A 1 19 ? -5.262 5.730 9.003 1.00 0.00 19 TYR A C 16
ATOM 20511 O O . TYR A 1 19 ? -5.750 6.731 9.524 1.00 0.00 19 TYR A O 16
ATOM 20529 N N . ASP A 1 20 ? -4.903 5.654 7.772 1.00 0.00 20 ASP A N 16
ATOM 20530 C CA . ASP A 1 20 ? -5.134 6.676 6.800 1.00 0.00 20 ASP A CA 16
ATOM 20531 C C . ASP A 1 20 ? -5.946 5.992 5.709 1.00 0.00 20 ASP A C 16
ATOM 20532 O O . ASP A 1 20 ? -6.167 4.775 5.791 1.00 0.00 20 ASP A O 16
ATOM 20541 N N . THR A 1 21 ? -6.352 6.697 4.706 1.00 0.00 21 THR A N 16
ATOM 20542 C CA . THR A 1 21 ? -7.203 6.126 3.694 1.00 0.00 21 THR A CA 16
ATOM 20543 C C . THR A 1 21 ? -6.787 6.487 2.273 1.00 0.00 21 THR A C 16
ATOM 20544 O O . THR A 1 21 ? -6.586 7.655 1.949 1.00 0.00 21 THR A O 16
ATOM 20555 N N . VAL A 1 22 ? -6.626 5.469 1.449 1.00 0.00 22 VAL A N 16
ATOM 20556 C CA . VAL A 1 22 ? -6.400 5.664 0.020 1.00 0.00 22 VAL A CA 16
ATOM 20557 C C . VAL A 1 22 ? -7.702 5.548 -0.715 1.00 0.00 22 VAL A C 16
ATOM 20558 O O . VAL A 1 22 ? -8.324 4.495 -0.703 1.00 0.00 22 VAL A O 16
ATOM 20571 N N . THR A 1 23 ? -8.129 6.617 -1.304 1.00 0.00 23 THR A N 16
ATOM 20572 C CA . THR A 1 23 ? -9.308 6.618 -2.092 1.00 0.00 23 THR A CA 16
ATOM 20573 C C . THR A 1 23 ? -8.967 6.178 -3.512 1.00 0.00 23 THR A C 16
ATOM 20574 O O . THR A 1 23 ? -8.060 6.739 -4.154 1.00 0.00 23 THR A O 16
ATOM 20585 N N . PHE A 1 24 ? -9.647 5.163 -3.979 1.00 0.00 24 PHE A N 16
ATOM 20586 C CA . PHE A 1 24 ? -9.380 4.586 -5.264 1.00 0.00 24 PHE A CA 16
ATOM 20587 C C . PHE A 1 24 ? -10.704 4.196 -5.889 1.00 0.00 24 PHE A C 16
ATOM 20588 O O . PHE A 1 24 ? -11.749 4.352 -5.261 1.00 0.00 24 PHE A O 16
ATOM 20605 N N . ASP A 1 25 ? -10.673 3.712 -7.095 1.00 0.00 25 ASP A N 16
ATOM 20606 C CA . ASP A 1 25 ? -11.883 3.296 -7.776 1.00 0.00 25 ASP A CA 16
ATOM 20607 C C . ASP A 1 25 ? -11.996 1.787 -7.827 1.00 0.00 25 ASP A C 16
ATOM 20608 O O . ASP A 1 25 ? -11.005 1.088 -8.065 1.00 0.00 25 ASP A O 16
ATOM 20617 N N . GLY A 1 26 ? -13.178 1.292 -7.564 1.00 0.00 26 GLY A N 16
ATOM 20618 C CA . GLY A 1 26 ? -13.421 -0.112 -7.661 1.00 0.00 26 GLY A CA 16
ATOM 20619 C C . GLY A 1 26 ? -13.700 -0.739 -6.331 1.00 0.00 26 GLY A C 16
ATOM 20620 O O . GLY A 1 26 ? -14.306 -0.115 -5.452 1.00 0.00 26 GLY A O 16
ATOM 20624 N N . LEU A 1 27 ? -13.302 -1.968 -6.188 1.00 0.00 27 LEU A N 16
ATOM 20625 C CA . LEU A 1 27 ? -13.473 -2.704 -4.957 1.00 0.00 27 LEU A CA 16
ATOM 20626 C C . LEU A 1 27 ? -12.097 -2.944 -4.362 1.00 0.00 27 LEU A C 16
ATOM 20627 O O . LEU A 1 27 ? -11.885 -2.825 -3.145 1.00 0.00 27 LEU A O 16
ATOM 20643 N N . HIS A 1 28 ? -11.162 -3.243 -5.224 1.00 0.00 28 HIS A N 16
ATOM 20644 C CA . HIS A 1 28 ? -9.808 -3.520 -4.830 1.00 0.00 28 HIS A CA 16
ATOM 20645 C C . HIS A 1 28 ? -8.813 -2.904 -5.747 1.00 0.00 28 HIS A C 16
ATOM 20646 O O . HIS A 1 28 ? -9.118 -2.581 -6.904 1.00 0.00 28 HIS A O 16
ATOM 20660 N N . ILE A 1 29 ? -7.641 -2.727 -5.232 1.00 0.00 29 ILE A N 16
ATOM 20661 C CA . ILE A 1 29 ? -6.573 -2.124 -5.942 1.00 0.00 29 ILE A CA 16
ATOM 20662 C C . ILE A 1 29 ? -5.326 -3.007 -5.877 1.00 0.00 29 ILE A C 16
ATOM 20663 O O . ILE A 1 29 ? -4.961 -3.497 -4.811 1.00 0.00 29 ILE A O 16
ATOM 20679 N N . SER A 1 30 ? -4.738 -3.271 -7.030 1.00 0.00 30 SER A N 16
ATOM 20680 C CA . SER A 1 30 ? -3.516 -4.053 -7.131 1.00 0.00 30 SER A CA 16
ATOM 20681 C C . SER A 1 30 ? -2.386 -3.355 -6.385 1.00 0.00 30 SER A C 16
ATOM 20682 O O . SER A 1 30 ? -2.345 -2.136 -6.329 1.00 0.00 30 SER A O 16
ATOM 20690 N N . LEU A 1 31 ? -1.489 -4.132 -5.836 1.00 0.00 31 LEU A N 16
ATOM 20691 C CA . LEU A 1 31 ? -0.390 -3.658 -5.029 1.00 0.00 31 LEU A CA 16
ATOM 20692 C C . LEU A 1 31 ? 0.488 -2.668 -5.767 1.00 0.00 31 LEU A C 16
ATOM 20693 O O . LEU A 1 31 ? 0.913 -1.681 -5.183 1.00 0.00 31 LEU A O 16
ATOM 20709 N N . CYS A 1 32 ? 0.768 -2.936 -7.036 1.00 0.00 32 CYS A N 16
ATOM 20710 C CA . CYS A 1 32 ? 1.535 -2.005 -7.850 1.00 0.00 32 CYS A CA 16
ATOM 20711 C C . CYS A 1 32 ? 0.852 -0.636 -7.834 1.00 0.00 32 CYS A C 16
ATOM 20712 O O . CYS A 1 32 ? 1.470 0.371 -7.527 1.00 0.00 32 CYS A O 16
ATOM 20720 N N . ASP A 1 33 ? -0.445 -0.644 -8.030 1.00 0.00 33 ASP A N 16
ATOM 20721 C CA . ASP A 1 33 ? -1.243 0.570 -8.070 1.00 0.00 33 ASP A CA 16
ATOM 20722 C C . ASP A 1 33 ? -1.328 1.190 -6.686 1.00 0.00 33 ASP A C 16
ATOM 20723 O O . ASP A 1 33 ? -1.173 2.395 -6.526 1.00 0.00 33 ASP A O 16
ATOM 20732 N N . LEU A 1 34 ? -1.528 0.340 -5.696 1.00 0.00 34 LEU A N 16
ATOM 20733 C CA . LEU A 1 34 ? -1.658 0.733 -4.294 1.00 0.00 34 LEU A CA 16
ATOM 20734 C C . LEU A 1 34 ? -0.397 1.450 -3.825 1.00 0.00 34 LEU A C 16
ATOM 20735 O O . LEU A 1 34 ? -0.468 2.531 -3.225 1.00 0.00 34 LEU A O 16
ATOM 20751 N N . LYS A 1 35 ? 0.751 0.876 -4.140 1.00 0.00 35 LYS A N 16
ATOM 20752 C CA . LYS A 1 35 ? 2.004 1.468 -3.762 1.00 0.00 35 LYS A CA 16
ATOM 20753 C C . LYS A 1 35 ? 2.223 2.763 -4.503 1.00 0.00 35 LYS A C 16
ATOM 20754 O O . LYS A 1 35 ? 2.683 3.709 -3.927 1.00 0.00 35 LYS A O 16
ATOM 20773 N N . LYS A 1 36 ? 1.833 2.809 -5.771 1.00 0.00 36 LYS A N 16
ATOM 20774 C CA . LYS A 1 36 ? 1.981 4.024 -6.578 1.00 0.00 36 LYS A CA 16
ATOM 20775 C C . LYS A 1 36 ? 1.186 5.187 -5.997 1.00 0.00 36 LYS A C 16
ATOM 20776 O O . LYS A 1 36 ? 1.649 6.334 -6.034 1.00 0.00 36 LYS A O 16
ATOM 20795 N N . GLN A 1 37 ? 0.014 4.888 -5.449 1.00 0.00 37 GLN A N 16
ATOM 20796 C CA . GLN A 1 37 ? -0.811 5.900 -4.798 1.00 0.00 37 GLN A CA 16
ATOM 20797 C C . GLN A 1 37 ? -0.080 6.441 -3.570 1.00 0.00 37 GLN A C 16
ATOM 20798 O O . GLN A 1 37 ? 0.091 7.644 -3.400 1.00 0.00 37 GLN A O 16
ATOM 20812 N N . ILE A 1 38 ? 0.389 5.528 -2.748 1.00 0.00 38 ILE A N 16
ATOM 20813 C CA . ILE A 1 38 ? 1.008 5.872 -1.482 1.00 0.00 38 ILE A CA 16
ATOM 20814 C C . ILE A 1 38 ? 2.405 6.485 -1.659 1.00 0.00 38 ILE A C 16
ATOM 20815 O O . ILE A 1 38 ? 2.741 7.461 -0.996 1.00 0.00 38 ILE A O 16
ATOM 20831 N N . MET A 1 39 ? 3.194 5.928 -2.572 1.00 0.00 39 MET A N 16
ATOM 20832 C CA . MET A 1 39 ? 4.560 6.408 -2.819 1.00 0.00 39 MET A CA 16
ATOM 20833 C C . MET A 1 39 ? 4.541 7.847 -3.249 1.00 0.00 39 MET A C 16
ATOM 20834 O O . MET A 1 39 ? 5.308 8.660 -2.739 1.00 0.00 39 MET A O 16
ATOM 20848 N N . GLY A 1 40 ? 3.627 8.167 -4.147 1.00 0.00 40 GLY A N 16
ATOM 20849 C CA . GLY A 1 40 ? 3.507 9.518 -4.624 1.00 0.00 40 GLY A CA 16
ATOM 20850 C C . GLY A 1 40 ? 2.972 10.441 -3.558 1.00 0.00 40 GLY A C 16
ATOM 20851 O O . GLY A 1 40 ? 3.372 11.600 -3.471 1.00 0.00 40 GLY A O 16
ATOM 20855 N N . ARG A 1 41 ? 2.105 9.912 -2.723 1.00 0.00 41 ARG A N 16
ATOM 20856 C CA . ARG A 1 41 ? 1.487 10.682 -1.674 1.00 0.00 41 ARG A CA 16
ATOM 20857 C C . ARG A 1 41 ? 2.460 11.015 -0.555 1.00 0.00 41 ARG A C 16
ATOM 20858 O O . ARG A 1 41 ? 2.540 12.150 -0.112 1.00 0.00 41 ARG A O 16
ATOM 20879 N N . GLU A 1 42 ? 3.207 10.037 -0.113 1.00 0.00 42 GLU A N 16
ATOM 20880 C CA . GLU A 1 42 ? 4.085 10.223 1.029 1.00 0.00 42 GLU A CA 16
ATOM 20881 C C . GLU A 1 42 ? 5.474 10.662 0.610 1.00 0.00 42 GLU A C 16
ATOM 20882 O O . GLU A 1 42 ? 6.356 10.870 1.454 1.00 0.00 42 GLU A O 16
ATOM 20894 N N . LYS A 1 43 ? 5.661 10.769 -0.680 1.00 0.00 43 LYS A N 16
ATOM 20895 C CA . LYS A 1 43 ? 6.906 11.206 -1.317 1.00 0.00 43 LYS A CA 16
ATOM 20896 C C . LYS A 1 43 ? 8.017 10.171 -1.085 1.00 0.00 43 LYS A C 16
ATOM 20897 O O . LYS A 1 43 ? 8.961 10.404 -0.316 1.00 0.00 43 LYS A O 16
ATOM 20916 N N . LEU A 1 44 ? 7.856 9.004 -1.670 1.00 0.00 44 LEU A N 16
ATOM 20917 C CA . LEU A 1 44 ? 8.851 7.945 -1.528 1.00 0.00 44 LEU A CA 16
ATOM 20918 C C . LEU A 1 44 ? 9.850 7.891 -2.674 1.00 0.00 44 LEU A C 16
ATOM 20919 O O . LEU A 1 44 ? 9.694 8.556 -3.710 1.00 0.00 44 LEU A O 16
ATOM 20935 N N . LYS A 1 45 ? 10.872 7.088 -2.471 1.00 0.00 45 LYS A N 16
ATOM 20936 C CA . LYS A 1 45 ? 11.882 6.813 -3.457 1.00 0.00 45 LYS A CA 16
ATOM 20937 C C . LYS A 1 45 ? 11.769 5.343 -3.897 1.00 0.00 45 LYS A C 16
ATOM 20938 O O . LYS A 1 45 ? 12.203 4.429 -3.194 1.00 0.00 45 LYS A O 16
ATOM 20957 N N . ALA A 1 46 ? 11.178 5.125 -5.048 1.00 0.00 46 ALA A N 16
ATOM 20958 C CA . ALA A 1 46 ? 10.885 3.774 -5.526 1.00 0.00 46 ALA A CA 16
ATOM 20959 C C . ALA A 1 46 ? 12.087 3.126 -6.209 1.00 0.00 46 ALA A C 16
ATOM 20960 O O . ALA A 1 46 ? 12.054 1.951 -6.578 1.00 0.00 46 ALA A O 16
ATOM 20967 N N . ALA A 1 47 ? 13.139 3.887 -6.393 1.00 0.00 47 ALA A N 16
ATOM 20968 C CA . ALA A 1 47 ? 14.362 3.356 -6.975 1.00 0.00 47 ALA A CA 16
ATOM 20969 C C . ALA A 1 47 ? 15.307 2.892 -5.877 1.00 0.00 47 ALA A C 16
ATOM 20970 O O . ALA A 1 47 ? 16.367 2.323 -6.141 1.00 0.00 47 ALA A O 16
ATOM 20977 N N . ASP A 1 48 ? 14.910 3.118 -4.650 1.00 0.00 48 ASP A N 16
ATOM 20978 C CA . ASP A 1 48 ? 15.740 2.775 -3.506 1.00 0.00 48 ASP A CA 16
ATOM 20979 C C . ASP A 1 48 ? 14.974 1.952 -2.492 1.00 0.00 48 ASP A C 16
ATOM 20980 O O . ASP A 1 48 ? 15.533 1.097 -1.798 1.00 0.00 48 ASP A O 16
ATOM 20989 N N . CYS A 1 49 ? 13.705 2.172 -2.423 1.00 0.00 49 CYS A N 16
ATOM 20990 C CA . CYS A 1 49 ? 12.900 1.517 -1.462 1.00 0.00 49 CYS A CA 16
ATOM 20991 C C . CYS A 1 49 ? 11.650 0.938 -2.121 1.00 0.00 49 CYS A C 16
ATOM 20992 O O . CYS A 1 49 ? 11.233 1.380 -3.198 1.00 0.00 49 CYS A O 16
ATOM 21000 N N . ASP A 1 50 ? 11.081 -0.046 -1.487 1.00 0.00 50 ASP A N 16
ATOM 21001 C CA . ASP A 1 50 ? 9.844 -0.638 -1.920 1.00 0.00 50 ASP A CA 16
ATOM 21002 C C . ASP A 1 50 ? 8.875 -0.458 -0.810 1.00 0.00 50 ASP A C 16
ATOM 21003 O O . ASP A 1 50 ? 9.265 -0.201 0.345 1.00 0.00 50 ASP A O 16
ATOM 21012 N N . LEU A 1 51 ? 7.661 -0.589 -1.109 1.00 0.00 51 LEU A N 16
ATOM 21013 C CA . LEU A 1 51 ? 6.662 -0.385 -0.161 1.00 0.00 51 LEU A CA 16
ATOM 21014 C C . LEU A 1 51 ? 6.067 -1.739 0.172 1.00 0.00 51 LEU A C 16
ATOM 21015 O O . LEU A 1 51 ? 5.416 -2.364 -0.648 1.00 0.00 51 LEU A O 16
ATOM 21031 N N . GLN A 1 52 ? 6.354 -2.223 1.338 1.00 0.00 52 GLN A N 16
ATOM 21032 C CA . GLN A 1 52 ? 5.936 -3.530 1.700 1.00 0.00 52 GLN A CA 16
ATOM 21033 C C . GLN A 1 52 ? 4.684 -3.441 2.498 1.00 0.00 52 GLN A C 16
ATOM 21034 O O . GLN A 1 52 ? 4.650 -2.866 3.586 1.00 0.00 52 GLN A O 16
ATOM 21048 N N . ILE A 1 53 ? 3.665 -3.986 1.965 1.00 0.00 53 ILE A N 16
ATOM 21049 C CA . ILE A 1 53 ? 2.379 -3.891 2.564 1.00 0.00 53 ILE A CA 16
ATOM 21050 C C . ILE A 1 53 ? 2.054 -5.231 3.197 1.00 0.00 53 ILE A C 16
ATOM 21051 O O . ILE A 1 53 ? 2.244 -6.288 2.571 1.00 0.00 53 ILE A O 16
ATOM 21067 N N . THR A 1 54 ? 1.638 -5.203 4.421 1.00 0.00 54 THR A N 16
ATOM 21068 C CA . THR A 1 54 ? 1.298 -6.396 5.142 1.00 0.00 54 THR A CA 16
ATOM 21069 C C . THR A 1 54 ? -0.133 -6.276 5.683 1.00 0.00 54 THR A C 16
ATOM 21070 O O . THR A 1 54 ? -0.552 -5.193 6.061 1.00 0.00 54 THR A O 16
ATOM 21081 N N . ASN A 1 55 ? -0.882 -7.362 5.658 1.00 0.00 55 ASN A N 16
ATOM 21082 C CA . ASN A 1 55 ? -2.209 -7.405 6.226 1.00 0.00 55 ASN A CA 16
ATOM 21083 C C . ASN A 1 55 ? -2.170 -7.133 7.710 1.00 0.00 55 ASN A C 16
ATOM 21084 O O . ASN A 1 55 ? -1.431 -7.787 8.449 1.00 0.00 55 ASN A O 16
ATOM 21095 N N . ALA A 1 56 ? -2.987 -6.207 8.155 1.00 0.00 56 ALA A N 16
ATOM 21096 C CA . ALA A 1 56 ? -3.042 -5.839 9.556 1.00 0.00 56 ALA A CA 16
ATOM 21097 C C . ALA A 1 56 ? -3.675 -6.952 10.369 1.00 0.00 56 ALA A C 16
ATOM 21098 O O . ALA A 1 56 ? -3.359 -7.144 11.544 1.00 0.00 56 ALA A O 16
ATOM 21105 N N . GLN A 1 57 ? -4.551 -7.687 9.738 1.00 0.00 57 GLN A N 16
ATOM 21106 C CA . GLN A 1 57 ? -5.284 -8.746 10.393 1.00 0.00 57 GLN A CA 16
ATOM 21107 C C . GLN A 1 57 ? -4.531 -10.063 10.353 1.00 0.00 57 GLN A C 16
ATOM 21108 O O . GLN A 1 57 ? -4.187 -10.620 11.389 1.00 0.00 57 GLN A O 16
ATOM 21122 N N . THR A 1 58 ? -4.225 -10.518 9.167 1.00 0.00 58 THR A N 16
ATOM 21123 C CA . THR A 1 58 ? -3.681 -11.844 8.985 1.00 0.00 58 THR A CA 16
ATOM 21124 C C . THR A 1 58 ? -2.150 -11.859 9.035 1.00 0.00 58 THR A C 16
ATOM 21125 O O . THR A 1 58 ? -1.537 -12.921 9.194 1.00 0.00 58 THR A O 16
ATOM 21136 N N . LYS A 1 59 ? -1.541 -10.670 8.936 1.00 0.00 59 LYS A N 16
ATOM 21137 C CA . LYS A 1 59 ? -0.094 -10.517 8.816 1.00 0.00 59 LYS A CA 16
ATOM 21138 C C . LYS A 1 59 ? 0.460 -11.138 7.543 1.00 0.00 59 LYS A C 16
ATOM 21139 O O . LYS A 1 59 ? 1.646 -11.407 7.441 1.00 0.00 59 LYS A O 16
ATOM 21158 N N . GLU A 1 60 ? -0.403 -11.308 6.560 1.00 0.00 60 GLU A N 16
ATOM 21159 C CA . GLU A 1 60 ? -0.004 -11.785 5.258 1.00 0.00 60 GLU A CA 16
ATOM 21160 C C . GLU A 1 60 ? 0.701 -10.648 4.538 1.00 0.00 60 GLU A C 16
ATOM 21161 O O . GLU A 1 60 ? 0.139 -9.557 4.380 1.00 0.00 60 GLU A O 16
ATOM 21173 N N . GLU A 1 61 ? 1.909 -10.871 4.152 1.00 0.00 61 GLU A N 16
ATOM 21174 C CA . GLU A 1 61 ? 2.646 -9.875 3.461 1.00 0.00 61 GLU A CA 16
ATOM 21175 C C . GLU A 1 61 ? 2.435 -10.095 1.985 1.00 0.00 61 GLU A C 16
ATOM 21176 O O . GLU A 1 61 ? 2.745 -11.156 1.459 1.00 0.00 61 GLU A O 16
ATOM 21188 N N . TYR A 1 62 ? 1.886 -9.109 1.343 1.00 0.00 62 TYR A N 16
ATOM 21189 C CA . TYR A 1 62 ? 1.532 -9.163 -0.064 1.00 0.00 62 TYR A CA 16
ATOM 21190 C C . TYR A 1 62 ? 2.724 -9.525 -0.952 1.00 0.00 62 TYR A C 16
ATOM 21191 O O . TYR A 1 62 ? 2.707 -10.539 -1.630 1.00 0.00 62 TYR A O 16
ATOM 21209 N N . THR A 1 63 ? 3.691 -8.651 -0.982 1.00 0.00 63 THR A N 16
ATOM 21210 C CA . THR A 1 63 ? 5.024 -8.797 -1.600 1.00 0.00 63 THR A CA 16
ATOM 21211 C C . THR A 1 63 ? 5.031 -8.715 -3.123 1.00 0.00 63 THR A C 16
ATOM 21212 O O . THR A 1 63 ? 5.941 -8.136 -3.730 1.00 0.00 63 THR A O 16
ATOM 21223 N N . ASP A 1 64 ? 4.019 -9.250 -3.705 1.00 0.00 64 ASP A N 16
ATOM 21224 C CA . ASP A 1 64 ? 3.900 -9.364 -5.136 1.00 0.00 64 ASP A CA 16
ATOM 21225 C C . ASP A 1 64 ? 3.104 -8.202 -5.617 1.00 0.00 64 ASP A C 16
ATOM 21226 O O . ASP A 1 64 ? 2.047 -7.941 -5.070 1.00 0.00 64 ASP A O 16
ATOM 21235 N N . ASP A 1 65 ? 3.552 -7.532 -6.651 1.00 0.00 65 ASP A N 16
ATOM 21236 C CA . ASP A 1 65 ? 2.876 -6.309 -7.137 1.00 0.00 65 ASP A CA 16
ATOM 21237 C C . ASP A 1 65 ? 1.477 -6.612 -7.675 1.00 0.00 65 ASP A C 16
ATOM 21238 O O . ASP A 1 65 ? 0.644 -5.708 -7.848 1.00 0.00 65 ASP A O 16
ATOM 21247 N N . ASN A 1 66 ? 1.224 -7.881 -7.891 1.00 0.00 66 ASN A N 16
ATOM 21248 C CA . ASN A 1 66 ? -0.032 -8.371 -8.424 1.00 0.00 66 ASN A CA 16
ATOM 21249 C C . ASN A 1 66 ? -0.980 -8.716 -7.306 1.00 0.00 66 ASN A C 16
ATOM 21250 O O . ASN A 1 66 ? -2.094 -9.173 -7.548 1.00 0.00 66 ASN A O 16
ATOM 21261 N N . ALA A 1 67 ? -0.528 -8.566 -6.080 1.00 0.00 67 ALA A N 16
ATOM 21262 C CA . ALA A 1 67 ? -1.378 -8.807 -4.950 1.00 0.00 67 ALA A CA 16
ATOM 21263 C C . ALA A 1 67 ? -2.374 -7.676 -4.861 1.00 0.00 67 ALA A C 16
ATOM 21264 O O . ALA A 1 67 ? -2.045 -6.579 -5.199 1.00 0.00 67 ALA A O 16
ATOM 21271 N N . LEU A 1 68 ? -3.568 -7.931 -4.452 1.00 0.00 68 LEU A N 16
ATOM 21272 C CA . LEU A 1 68 ? -4.593 -6.904 -4.492 1.00 0.00 68 LEU A CA 16
ATOM 21273 C C . LEU A 1 68 ? -5.096 -6.571 -3.103 1.00 0.00 68 LEU A C 16
ATOM 21274 O O . LEU A 1 68 ? -5.240 -7.476 -2.256 1.00 0.00 68 LEU A O 16
ATOM 21290 N N . ILE A 1 69 ? -5.295 -5.303 -2.831 1.00 0.00 69 ILE A N 16
ATOM 21291 C CA . ILE A 1 69 ? -5.841 -4.909 -1.552 1.00 0.00 69 ILE A CA 16
ATOM 21292 C C . ILE A 1 69 ? -7.232 -4.289 -1.769 1.00 0.00 69 ILE A C 16
ATOM 21293 O O . ILE A 1 69 ? -7.371 -3.289 -2.469 1.00 0.00 69 ILE A O 16
ATOM 21309 N N . PRO A 1 70 ? -8.269 -4.927 -1.250 1.00 0.00 70 PRO A N 16
ATOM 21310 C CA . PRO A 1 70 ? -9.634 -4.409 -1.305 1.00 0.00 70 PRO A CA 16
ATOM 21311 C C . PRO A 1 70 ? -9.932 -3.365 -0.232 1.00 0.00 70 PRO A C 16
ATOM 21312 O O . PRO A 1 70 ? -9.284 -3.317 0.816 1.00 0.00 70 PRO A O 16
ATOM 21323 N N . LYS A 1 71 ? -10.975 -2.559 -0.471 1.00 0.00 71 LYS A N 16
ATOM 21324 C CA . LYS A 1 71 ? -11.439 -1.558 0.510 1.00 0.00 71 LYS A CA 16
ATOM 21325 C C . LYS A 1 71 ? -12.155 -2.228 1.675 1.00 0.00 71 LYS A C 16
ATOM 21326 O O . LYS A 1 71 ? -12.744 -1.566 2.520 1.00 0.00 71 LYS A O 16
ATOM 21345 N N . ASN A 1 72 ? -12.151 -3.518 1.665 1.00 0.00 72 ASN A N 16
ATOM 21346 C CA . ASN A 1 72 ? -12.735 -4.321 2.712 1.00 0.00 72 ASN A CA 16
ATOM 21347 C C . ASN A 1 72 ? -11.705 -4.548 3.797 1.00 0.00 72 ASN A C 16
ATOM 21348 O O . ASN A 1 72 ? -12.047 -4.859 4.941 1.00 0.00 72 ASN A O 16
ATOM 21359 N N . SER A 1 73 ? -10.452 -4.353 3.443 1.00 0.00 73 SER A N 16
ATOM 21360 C CA . SER A 1 73 ? -9.359 -4.663 4.320 1.00 0.00 73 SER A CA 16
ATOM 21361 C C . SER A 1 73 ? -8.649 -3.408 4.852 1.00 0.00 73 SER A C 16
ATOM 21362 O O . SER A 1 73 ? -8.818 -2.290 4.328 1.00 0.00 73 SER A O 16
ATOM 21370 N N . SER A 1 74 ? -7.903 -3.610 5.914 1.00 0.00 74 SER A N 16
ATOM 21371 C CA . SER A 1 74 ? -7.036 -2.623 6.491 1.00 0.00 74 SER A CA 16
ATOM 21372 C C . SER A 1 74 ? -5.629 -3.219 6.474 1.00 0.00 74 SER A C 16
ATOM 21373 O O . SER A 1 74 ? -5.442 -4.381 6.881 1.00 0.00 74 SER A O 16
ATOM 21381 N N . VAL A 1 75 ? -4.667 -2.481 5.988 1.00 0.00 75 VAL A N 16
ATOM 21382 C CA . VAL A 1 75 ? -3.323 -3.004 5.840 1.00 0.00 75 VAL A CA 16
ATOM 21383 C C . VAL A 1 75 ? -2.261 -2.095 6.458 1.00 0.00 75 VAL A C 16
ATOM 21384 O O . VAL A 1 75 ? -2.486 -0.898 6.683 1.00 0.00 75 VAL A O 16
ATOM 21397 N N . ILE A 1 76 ? -1.128 -2.680 6.745 1.00 0.00 76 ILE A N 16
ATOM 21398 C CA . ILE A 1 76 ? -0.001 -1.994 7.316 1.00 0.00 76 ILE A CA 16
ATOM 21399 C C . ILE A 1 76 ? 0.960 -1.692 6.195 1.00 0.00 76 ILE A C 16
ATOM 21400 O O . ILE A 1 76 ? 1.311 -2.583 5.404 1.00 0.00 76 ILE A O 16
ATOM 21416 N N . VAL A 1 77 ? 1.365 -0.474 6.112 1.00 0.00 77 VAL A N 16
ATOM 21417 C CA . VAL A 1 77 ? 2.217 -0.026 5.060 1.00 0.00 77 VAL A CA 16
ATOM 21418 C C . VAL A 1 77 ? 3.594 0.269 5.617 1.00 0.00 77 VAL A C 16
ATOM 21419 O O . VAL A 1 77 ? 3.788 1.205 6.398 1.00 0.00 77 VAL A O 16
ATOM 21432 N N . ARG A 1 78 ? 4.528 -0.531 5.239 1.00 0.00 78 ARG A N 16
ATOM 21433 C CA . ARG A 1 78 ? 5.850 -0.446 5.759 1.00 0.00 78 ARG A CA 16
ATOM 21434 C C . ARG A 1 78 ? 6.838 -0.210 4.623 1.00 0.00 78 ARG A C 16
ATOM 21435 O O . ARG A 1 78 ? 6.740 -0.815 3.577 1.00 0.00 78 ARG A O 16
ATOM 21456 N N . ARG A 1 79 ? 7.762 0.672 4.819 1.00 0.00 79 ARG A N 16
ATOM 21457 C CA . ARG A 1 79 ? 8.739 0.972 3.795 1.00 0.00 79 ARG A CA 16
ATOM 21458 C C . ARG A 1 79 ? 9.984 0.119 3.990 1.00 0.00 79 ARG A C 16
ATOM 21459 O O . ARG A 1 79 ? 10.544 0.078 5.086 1.00 0.00 79 ARG A O 16
ATOM 21480 N N . ILE A 1 80 ? 10.407 -0.554 2.940 1.00 0.00 80 ILE A N 16
ATOM 21481 C CA . ILE A 1 80 ? 11.569 -1.425 3.006 1.00 0.00 80 ILE A CA 16
ATOM 21482 C C . ILE A 1 80 ? 12.559 -1.021 1.919 1.00 0.00 80 ILE A C 16
ATOM 21483 O O . ILE A 1 80 ? 12.157 -0.452 0.917 1.00 0.00 80 ILE A O 16
ATOM 21499 N N . PRO A 1 81 ? 13.851 -1.254 2.103 1.00 0.00 81 PRO A N 16
ATOM 21500 C CA . PRO A 1 81 ? 14.855 -0.951 1.073 1.00 0.00 81 PRO A CA 16
ATOM 21501 C C . PRO A 1 81 ? 14.897 -2.049 0.002 1.00 0.00 81 PRO A C 16
ATOM 21502 O O . PRO A 1 81 ? 14.701 -3.226 0.305 1.00 0.00 81 PRO A O 16
ATOM 21513 N N . ILE A 1 82 ? 15.136 -1.691 -1.228 1.00 0.00 82 ILE A N 16
ATOM 21514 C CA . ILE A 1 82 ? 15.218 -2.707 -2.260 1.00 0.00 82 ILE A CA 16
ATOM 21515 C C . ILE A 1 82 ? 16.650 -3.115 -2.521 1.00 0.00 82 ILE A C 16
ATOM 21516 O O . ILE A 1 82 ? 16.930 -4.298 -2.720 1.00 0.00 82 ILE A O 16
ATOM 21532 N N . GLY A 1 83 ? 17.551 -2.134 -2.502 1.00 0.00 83 GLY A N 16
ATOM 21533 C CA . GLY A 1 83 ? 18.940 -2.384 -2.798 1.00 0.00 83 GLY A CA 16
ATOM 21534 C C . GLY A 1 83 ? 19.115 -2.983 -4.175 1.00 0.00 83 GLY A C 16
ATOM 21535 O O . GLY A 1 83 ? 19.786 -4.004 -4.353 1.00 0.00 83 GLY A O 16
ATOM 21539 N N . GLY A 1 84 ? 18.516 -2.351 -5.151 1.00 0.00 84 GLY A N 16
ATOM 21540 C CA . GLY A 1 84 ? 18.571 -2.827 -6.489 1.00 0.00 84 GLY A CA 16
ATOM 21541 C C . GLY A 1 84 ? 19.670 -2.140 -7.213 1.00 0.00 84 GLY A C 16
ATOM 21542 O O . GLY A 1 84 ? 19.445 -1.484 -8.237 1.00 0.00 84 GLY A O 16
ATOM 21546 N N . VAL A 1 85 ? 20.856 -2.266 -6.677 1.00 0.00 85 VAL A N 16
ATOM 21547 C CA . VAL A 1 85 ? 22.005 -1.606 -7.218 1.00 0.00 85 VAL A CA 16
ATOM 21548 C C . VAL A 1 85 ? 22.509 -2.358 -8.427 1.00 0.00 85 VAL A C 16
ATOM 21549 O O . VAL A 1 85 ? 23.263 -3.322 -8.318 1.00 0.00 85 VAL A O 16
ATOM 21562 N N . LYS A 1 86 ? 22.004 -1.974 -9.541 1.00 0.00 86 LYS A N 16
ATOM 21563 C CA . LYS A 1 86 ? 22.399 -2.520 -10.800 1.00 0.00 86 LYS A CA 16
ATOM 21564 C C . LYS A 1 86 ? 22.541 -1.390 -11.798 1.00 0.00 86 LYS A C 16
ATOM 21565 O O . LYS A 1 86 ? 23.664 -0.934 -12.030 1.00 0.00 86 LYS A O 16
ATOM 21585 N N . GLY A 1 1 ? -20.112 4.392 3.000 1.00 0.00 1 GLY A N 17
ATOM 21586 C CA . GLY A 1 1 ? -21.224 5.276 3.346 1.00 0.00 1 GLY A CA 17
ATOM 21587 C C . GLY A 1 1 ? -22.536 4.726 2.835 1.00 0.00 1 GLY A C 17
ATOM 21588 O O . GLY A 1 1 ? -22.692 3.508 2.756 1.00 0.00 1 GLY A O 17
ATOM 21594 N N . PRO A 1 2 ? -23.497 5.601 2.419 1.00 0.00 2 PRO A N 17
ATOM 21595 C CA . PRO A 1 2 ? -24.823 5.177 1.895 1.00 0.00 2 PRO A CA 17
ATOM 21596 C C . PRO A 1 2 ? -24.714 4.595 0.484 1.00 0.00 2 PRO A C 17
ATOM 21597 O O . PRO A 1 2 ? -25.713 4.272 -0.165 1.00 0.00 2 PRO A O 17
ATOM 21608 N N . LEU A 1 3 ? -23.507 4.517 0.018 1.00 0.00 3 LEU A N 17
ATOM 21609 C CA . LEU A 1 3 ? -23.171 3.965 -1.238 1.00 0.00 3 LEU A CA 17
ATOM 21610 C C . LEU A 1 3 ? -21.819 3.307 -1.113 1.00 0.00 3 LEU A C 17
ATOM 21611 O O . LEU A 1 3 ? -21.047 3.647 -0.195 1.00 0.00 3 LEU A O 17
ATOM 21627 N N . GLY A 1 4 ? -21.555 2.359 -1.960 1.00 0.00 4 GLY A N 17
ATOM 21628 C CA . GLY A 1 4 ? -20.280 1.703 -1.970 1.00 0.00 4 GLY A CA 17
ATOM 21629 C C . GLY A 1 4 ? -19.593 1.939 -3.277 1.00 0.00 4 GLY A C 17
ATOM 21630 O O . GLY A 1 4 ? -18.736 1.174 -3.688 1.00 0.00 4 GLY A O 17
ATOM 21634 N N . SER A 1 5 ? -19.964 3.021 -3.922 1.00 0.00 5 SER A N 17
ATOM 21635 C CA . SER A 1 5 ? -19.470 3.351 -5.239 1.00 0.00 5 SER A CA 17
ATOM 21636 C C . SER A 1 5 ? -18.080 3.976 -5.206 1.00 0.00 5 SER A C 17
ATOM 21637 O O . SER A 1 5 ? -17.491 4.272 -6.242 1.00 0.00 5 SER A O 17
ATOM 21645 N N . MET A 1 6 ? -17.579 4.172 -4.036 1.00 0.00 6 MET A N 17
ATOM 21646 C CA . MET A 1 6 ? -16.237 4.651 -3.854 1.00 0.00 6 MET A CA 17
ATOM 21647 C C . MET A 1 6 ? -15.484 3.613 -3.089 1.00 0.00 6 MET A C 17
ATOM 21648 O O . MET A 1 6 ? -16.076 2.849 -2.294 1.00 0.00 6 MET A O 17
ATOM 21662 N N . SER A 1 7 ? -14.227 3.569 -3.294 1.00 0.00 7 SER A N 17
ATOM 21663 C CA . SER A 1 7 ? -13.425 2.568 -2.713 1.00 0.00 7 SER A CA 17
ATOM 21664 C C . SER A 1 7 ? -12.175 3.169 -2.132 1.00 0.00 7 SER A C 17
ATOM 21665 O O . SER A 1 7 ? -11.518 3.984 -2.770 1.00 0.00 7 SER A O 17
ATOM 21673 N N . CYS A 1 8 ? -11.863 2.780 -0.925 1.00 0.00 8 CYS A N 17
ATOM 21674 C CA . CYS A 1 8 ? -10.718 3.284 -0.231 1.00 0.00 8 CYS A CA 17
ATOM 21675 C C . CYS A 1 8 ? -10.111 2.195 0.625 1.00 0.00 8 CYS A C 17
ATOM 21676 O O . CYS A 1 8 ? -10.839 1.400 1.219 1.00 0.00 8 CYS A O 17
ATOM 21684 N N . VAL A 1 9 ? -8.808 2.154 0.693 1.00 0.00 9 VAL A N 17
ATOM 21685 C CA . VAL A 1 9 ? -8.133 1.178 1.524 1.00 0.00 9 VAL A CA 17
ATOM 21686 C C . VAL A 1 9 ? -7.573 1.894 2.722 1.00 0.00 9 VAL A C 17
ATOM 21687 O O . VAL A 1 9 ? -6.937 2.949 2.574 1.00 0.00 9 VAL A O 17
ATOM 21700 N N . HIS A 1 10 ? -7.852 1.362 3.892 1.00 0.00 10 HIS A N 17
ATOM 21701 C CA . HIS A 1 10 ? -7.282 1.877 5.109 1.00 0.00 10 HIS A CA 17
ATOM 21702 C C . HIS A 1 10 ? -5.899 1.338 5.254 1.00 0.00 10 HIS A C 17
ATOM 21703 O O . HIS A 1 10 ? -5.706 0.139 5.447 1.00 0.00 10 HIS A O 17
ATOM 21717 N N . TYR A 1 11 ? -4.948 2.184 5.122 1.00 0.00 11 TYR A N 17
ATOM 21718 C CA . TYR A 1 11 ? -3.587 1.776 5.225 1.00 0.00 11 TYR A CA 17
ATOM 21719 C C . TYR A 1 11 ? -2.880 2.724 6.146 1.00 0.00 11 TYR A C 17
ATOM 21720 O O . TYR A 1 11 ? -3.230 3.905 6.207 1.00 0.00 11 TYR A O 17
ATOM 21738 N N . LYS A 1 12 ? -1.943 2.242 6.878 1.00 0.00 12 LYS A N 17
ATOM 21739 C CA . LYS A 1 12 ? -1.151 3.113 7.676 1.00 0.00 12 LYS A CA 17
ATOM 21740 C C . LYS A 1 12 ? 0.288 2.765 7.410 1.00 0.00 12 LYS A C 17
ATOM 21741 O O . LYS A 1 12 ? 0.624 1.597 7.207 1.00 0.00 12 LYS A O 17
ATOM 21760 N N . PHE A 1 13 ? 1.113 3.746 7.360 1.00 0.00 13 PHE A N 17
ATOM 21761 C CA . PHE A 1 13 ? 2.502 3.543 7.061 1.00 0.00 13 PHE A CA 17
ATOM 21762 C C . PHE A 1 13 ? 3.238 3.309 8.362 1.00 0.00 13 PHE A C 17
ATOM 21763 O O . PHE A 1 13 ? 2.670 3.502 9.432 1.00 0.00 13 PHE A O 17
ATOM 21780 N N . SER A 1 14 ? 4.473 2.894 8.275 1.00 0.00 14 SER A N 17
ATOM 21781 C CA . SER A 1 14 ? 5.312 2.709 9.435 1.00 0.00 14 SER A CA 17
ATOM 21782 C C . SER A 1 14 ? 5.425 4.005 10.255 1.00 0.00 14 SER A C 17
ATOM 21783 O O . SER A 1 14 ? 5.398 3.981 11.490 1.00 0.00 14 SER A O 17
ATOM 21791 N N . SER A 1 15 ? 5.475 5.124 9.562 1.00 0.00 15 SER A N 17
ATOM 21792 C CA . SER A 1 15 ? 5.608 6.406 10.196 1.00 0.00 15 SER A CA 17
ATOM 21793 C C . SER A 1 15 ? 4.232 7.034 10.500 1.00 0.00 15 SER A C 17
ATOM 21794 O O . SER A 1 15 ? 4.159 8.167 10.966 1.00 0.00 15 SER A O 17
ATOM 21802 N N . LYS A 1 16 ? 3.149 6.309 10.229 1.00 0.00 16 LYS A N 17
ATOM 21803 C CA . LYS A 1 16 ? 1.815 6.836 10.461 1.00 0.00 16 LYS A CA 17
ATOM 21804 C C . LYS A 1 16 ? 1.105 5.985 11.497 1.00 0.00 16 LYS A C 17
ATOM 21805 O O . LYS A 1 16 ? 1.023 4.754 11.364 1.00 0.00 16 LYS A O 17
ATOM 21824 N N . LEU A 1 17 ? 0.621 6.613 12.525 1.00 0.00 17 LEU A N 17
ATOM 21825 C CA . LEU A 1 17 ? -0.108 5.907 13.543 1.00 0.00 17 LEU A CA 17
ATOM 21826 C C . LEU A 1 17 ? -1.553 5.755 13.083 1.00 0.00 17 LEU A C 17
ATOM 21827 O O . LEU A 1 17 ? -2.153 4.684 13.212 1.00 0.00 17 LEU A O 17
ATOM 21843 N N . ASN A 1 18 ? -2.087 6.808 12.513 1.00 0.00 18 ASN A N 17
ATOM 21844 C CA . ASN A 1 18 ? -3.462 6.807 12.039 1.00 0.00 18 ASN A CA 17
ATOM 21845 C C . ASN A 1 18 ? -3.512 6.228 10.641 1.00 0.00 18 ASN A C 17
ATOM 21846 O O . ASN A 1 18 ? -2.498 6.231 9.924 1.00 0.00 18 ASN A O 17
ATOM 21857 N N . TYR A 1 19 ? -4.668 5.741 10.241 1.00 0.00 19 TYR A N 17
ATOM 21858 C CA . TYR A 1 19 ? -4.821 5.186 8.916 1.00 0.00 19 TYR A CA 17
ATOM 21859 C C . TYR A 1 19 ? -5.205 6.256 7.933 1.00 0.00 19 TYR A C 17
ATOM 21860 O O . TYR A 1 19 ? -5.926 7.208 8.274 1.00 0.00 19 TYR A O 17
ATOM 21878 N N . ASP A 1 20 ? -4.745 6.099 6.738 1.00 0.00 20 ASP A N 17
ATOM 21879 C CA . ASP A 1 20 ? -5.052 6.992 5.657 1.00 0.00 20 ASP A CA 17
ATOM 21880 C C . ASP A 1 20 ? -5.906 6.203 4.692 1.00 0.00 20 ASP A C 17
ATOM 21881 O O . ASP A 1 20 ? -6.077 4.989 4.886 1.00 0.00 20 ASP A O 17
ATOM 21890 N N . THR A 1 21 ? -6.405 6.821 3.671 1.00 0.00 21 THR A N 17
ATOM 21891 C CA . THR A 1 21 ? -7.304 6.166 2.782 1.00 0.00 21 THR A CA 17
ATOM 21892 C C . THR A 1 21 ? -7.020 6.526 1.366 1.00 0.00 21 THR A C 17
ATOM 21893 O O . THR A 1 21 ? -7.119 7.699 0.969 1.00 0.00 21 THR A O 17
ATOM 21904 N N . VAL A 1 22 ? -6.631 5.554 0.612 1.00 0.00 22 VAL A N 17
ATOM 21905 C CA . VAL A 1 22 ? -6.381 5.772 -0.766 1.00 0.00 22 VAL A CA 17
ATOM 21906 C C . VAL A 1 22 ? -7.631 5.387 -1.550 1.00 0.00 22 VAL A C 17
ATOM 21907 O O . VAL A 1 22 ? -8.144 4.274 -1.411 1.00 0.00 22 VAL A O 17
ATOM 21920 N N . THR A 1 23 ? -8.169 6.326 -2.269 1.00 0.00 23 THR A N 17
ATOM 21921 C CA . THR A 1 23 ? -9.352 6.095 -3.046 1.00 0.00 23 THR A CA 17
ATOM 21922 C C . THR A 1 23 ? -9.000 5.574 -4.425 1.00 0.00 23 THR A C 17
ATOM 21923 O O . THR A 1 23 ? -8.007 6.007 -5.030 1.00 0.00 23 THR A O 17
ATOM 21934 N N . PHE A 1 24 ? -9.775 4.638 -4.895 1.00 0.00 24 PHE A N 17
ATOM 21935 C CA . PHE A 1 24 ? -9.549 4.013 -6.175 1.00 0.00 24 PHE A CA 17
ATOM 21936 C C . PHE A 1 24 ? -10.877 3.546 -6.719 1.00 0.00 24 PHE A C 17
ATOM 21937 O O . PHE A 1 24 ? -11.890 3.591 -6.006 1.00 0.00 24 PHE A O 17
ATOM 21954 N N . ASP A 1 25 ? -10.893 3.122 -7.945 1.00 0.00 25 ASP A N 17
ATOM 21955 C CA . ASP A 1 25 ? -12.097 2.595 -8.550 1.00 0.00 25 ASP A CA 17
ATOM 21956 C C . ASP A 1 25 ? -12.027 1.081 -8.587 1.00 0.00 25 ASP A C 17
ATOM 21957 O O . ASP A 1 25 ? -10.971 0.508 -8.888 1.00 0.00 25 ASP A O 17
ATOM 21966 N N . GLY A 1 26 ? -13.119 0.437 -8.282 1.00 0.00 26 GLY A N 17
ATOM 21967 C CA . GLY A 1 26 ? -13.151 -0.996 -8.286 1.00 0.00 26 GLY A CA 17
ATOM 21968 C C . GLY A 1 26 ? -13.265 -1.535 -6.897 1.00 0.00 26 GLY A C 17
ATOM 21969 O O . GLY A 1 26 ? -13.418 -0.781 -5.957 1.00 0.00 26 GLY A O 17
ATOM 21973 N N . LEU A 1 27 ? -13.182 -2.818 -6.753 1.00 0.00 27 LEU A N 17
ATOM 21974 C CA . LEU A 1 27 ? -13.308 -3.446 -5.456 1.00 0.00 27 LEU A CA 17
ATOM 21975 C C . LEU A 1 27 ? -11.925 -3.516 -4.804 1.00 0.00 27 LEU A C 17
ATOM 21976 O O . LEU A 1 27 ? -11.781 -3.399 -3.570 1.00 0.00 27 LEU A O 17
ATOM 21992 N N . HIS A 1 28 ? -10.912 -3.645 -5.634 1.00 0.00 28 HIS A N 17
ATOM 21993 C CA . HIS A 1 28 ? -9.550 -3.823 -5.165 1.00 0.00 28 HIS A CA 17
ATOM 21994 C C . HIS A 1 28 ? -8.520 -3.211 -6.072 1.00 0.00 28 HIS A C 17
ATOM 21995 O O . HIS A 1 28 ? -8.767 -2.991 -7.260 1.00 0.00 28 HIS A O 17
ATOM 22009 N N . ILE A 1 29 ? -7.377 -2.937 -5.502 1.00 0.00 29 ILE A N 17
ATOM 22010 C CA . ILE A 1 29 ? -6.282 -2.349 -6.207 1.00 0.00 29 ILE A CA 17
ATOM 22011 C C . ILE A 1 29 ? -5.054 -3.254 -6.126 1.00 0.00 29 ILE A C 17
ATOM 22012 O O . ILE A 1 29 ? -4.693 -3.732 -5.050 1.00 0.00 29 ILE A O 17
ATOM 22028 N N . SER A 1 30 ? -4.476 -3.542 -7.270 1.00 0.00 30 SER A N 17
ATOM 22029 C CA . SER A 1 30 ? -3.293 -4.373 -7.360 1.00 0.00 30 SER A CA 17
ATOM 22030 C C . SER A 1 30 ? -2.117 -3.698 -6.650 1.00 0.00 30 SER A C 17
ATOM 22031 O O . SER A 1 30 ? -2.019 -2.481 -6.631 1.00 0.00 30 SER A O 17
ATOM 22039 N N . LEU A 1 31 ? -1.253 -4.495 -6.069 1.00 0.00 31 LEU A N 17
ATOM 22040 C CA . LEU A 1 31 ? -0.126 -4.034 -5.282 1.00 0.00 31 LEU A CA 17
ATOM 22041 C C . LEU A 1 31 ? 0.797 -3.122 -6.071 1.00 0.00 31 LEU A C 17
ATOM 22042 O O . LEU A 1 31 ? 1.257 -2.118 -5.549 1.00 0.00 31 LEU A O 17
ATOM 22058 N N . CYS A 1 32 ? 1.072 -3.485 -7.310 1.00 0.00 32 CYS A N 17
ATOM 22059 C CA . CYS A 1 32 ? 1.875 -2.668 -8.205 1.00 0.00 32 CYS A CA 17
ATOM 22060 C C . CYS A 1 32 ? 1.282 -1.269 -8.286 1.00 0.00 32 CYS A C 17
ATOM 22061 O O . CYS A 1 32 ? 1.987 -0.283 -8.138 1.00 0.00 32 CYS A O 17
ATOM 22069 N N . ASP A 1 33 ? -0.027 -1.208 -8.435 1.00 0.00 33 ASP A N 17
ATOM 22070 C CA . ASP A 1 33 ? -0.740 0.050 -8.513 1.00 0.00 33 ASP A CA 17
ATOM 22071 C C . ASP A 1 33 ? -0.682 0.743 -7.178 1.00 0.00 33 ASP A C 17
ATOM 22072 O O . ASP A 1 33 ? -0.258 1.888 -7.076 1.00 0.00 33 ASP A O 17
ATOM 22081 N N . LEU A 1 34 ? -1.015 -0.009 -6.150 1.00 0.00 34 LEU A N 17
ATOM 22082 C CA . LEU A 1 34 ? -1.121 0.494 -4.791 1.00 0.00 34 LEU A CA 17
ATOM 22083 C C . LEU A 1 34 ? 0.183 1.095 -4.282 1.00 0.00 34 LEU A C 17
ATOM 22084 O O . LEU A 1 34 ? 0.180 2.187 -3.718 1.00 0.00 34 LEU A O 17
ATOM 22100 N N . LYS A 1 35 ? 1.289 0.410 -4.506 1.00 0.00 35 LYS A N 17
ATOM 22101 C CA . LYS A 1 35 ? 2.580 0.907 -4.073 1.00 0.00 35 LYS A CA 17
ATOM 22102 C C . LYS A 1 35 ? 2.919 2.206 -4.775 1.00 0.00 35 LYS A C 17
ATOM 22103 O O . LYS A 1 35 ? 3.392 3.132 -4.148 1.00 0.00 35 LYS A O 17
ATOM 22122 N N . LYS A 1 36 ? 2.631 2.282 -6.073 1.00 0.00 36 LYS A N 17
ATOM 22123 C CA . LYS A 1 36 ? 2.885 3.502 -6.849 1.00 0.00 36 LYS A CA 17
ATOM 22124 C C . LYS A 1 36 ? 2.070 4.665 -6.292 1.00 0.00 36 LYS A C 17
ATOM 22125 O O . LYS A 1 36 ? 2.568 5.799 -6.196 1.00 0.00 36 LYS A O 17
ATOM 22144 N N . GLN A 1 37 ? 0.839 4.372 -5.881 1.00 0.00 37 GLN A N 17
ATOM 22145 C CA . GLN A 1 37 ? -0.038 5.379 -5.316 1.00 0.00 37 GLN A CA 17
ATOM 22146 C C . GLN A 1 37 ? 0.507 5.835 -3.956 1.00 0.00 37 GLN A C 17
ATOM 22147 O O . GLN A 1 37 ? 0.700 7.027 -3.719 1.00 0.00 37 GLN A O 17
ATOM 22161 N N . ILE A 1 38 ? 0.814 4.870 -3.104 1.00 0.00 38 ILE A N 17
ATOM 22162 C CA . ILE A 1 38 ? 1.250 5.138 -1.733 1.00 0.00 38 ILE A CA 17
ATOM 22163 C C . ILE A 1 38 ? 2.656 5.753 -1.656 1.00 0.00 38 ILE A C 17
ATOM 22164 O O . ILE A 1 38 ? 2.900 6.670 -0.856 1.00 0.00 38 ILE A O 17
ATOM 22180 N N . MET A 1 39 ? 3.571 5.293 -2.497 1.00 0.00 39 MET A N 17
ATOM 22181 C CA . MET A 1 39 ? 4.921 5.861 -2.510 1.00 0.00 39 MET A CA 17
ATOM 22182 C C . MET A 1 39 ? 4.868 7.307 -2.943 1.00 0.00 39 MET A C 17
ATOM 22183 O O . MET A 1 39 ? 5.632 8.137 -2.465 1.00 0.00 39 MET A O 17
ATOM 22197 N N . GLY A 1 40 ? 3.942 7.611 -3.822 1.00 0.00 40 GLY A N 17
ATOM 22198 C CA . GLY A 1 40 ? 3.740 8.975 -4.219 1.00 0.00 40 GLY A CA 17
ATOM 22199 C C . GLY A 1 40 ? 3.064 9.774 -3.128 1.00 0.00 40 GLY A C 17
ATOM 22200 O O . GLY A 1 40 ? 3.378 10.930 -2.922 1.00 0.00 40 GLY A O 17
ATOM 22204 N N . ARG A 1 41 ? 2.172 9.125 -2.418 1.00 0.00 41 ARG A N 17
ATOM 22205 C CA . ARG A 1 41 ? 1.381 9.725 -1.346 1.00 0.00 41 ARG A CA 17
ATOM 22206 C C . ARG A 1 41 ? 2.262 10.252 -0.214 1.00 0.00 41 ARG A C 17
ATOM 22207 O O . ARG A 1 41 ? 2.146 11.412 0.181 1.00 0.00 41 ARG A O 17
ATOM 22228 N N . GLU A 1 42 ? 3.155 9.416 0.279 1.00 0.00 42 GLU A N 17
ATOM 22229 C CA . GLU A 1 42 ? 3.995 9.786 1.422 1.00 0.00 42 GLU A CA 17
ATOM 22230 C C . GLU A 1 42 ? 5.327 10.345 0.983 1.00 0.00 42 GLU A C 17
ATOM 22231 O O . GLU A 1 42 ? 6.148 10.742 1.809 1.00 0.00 42 GLU A O 17
ATOM 22243 N N . LYS A 1 43 ? 5.514 10.383 -0.316 1.00 0.00 43 LYS A N 17
ATOM 22244 C CA . LYS A 1 43 ? 6.717 10.904 -0.982 1.00 0.00 43 LYS A CA 17
ATOM 22245 C C . LYS A 1 43 ? 7.922 10.027 -0.668 1.00 0.00 43 LYS A C 17
ATOM 22246 O O . LYS A 1 43 ? 8.813 10.410 0.100 1.00 0.00 43 LYS A O 17
ATOM 22265 N N . LEU A 1 44 ? 7.905 8.838 -1.182 1.00 0.00 44 LEU A N 17
ATOM 22266 C CA . LEU A 1 44 ? 8.997 7.918 -0.990 1.00 0.00 44 LEU A CA 17
ATOM 22267 C C . LEU A 1 44 ? 9.967 7.957 -2.136 1.00 0.00 44 LEU A C 17
ATOM 22268 O O . LEU A 1 44 ? 9.620 8.379 -3.246 1.00 0.00 44 LEU A O 17
ATOM 22284 N N . LYS A 1 45 ? 11.178 7.517 -1.868 1.00 0.00 45 LYS A N 17
ATOM 22285 C CA . LYS A 1 45 ? 12.145 7.318 -2.904 1.00 0.00 45 LYS A CA 17
ATOM 22286 C C . LYS A 1 45 ? 11.908 5.917 -3.488 1.00 0.00 45 LYS A C 17
ATOM 22287 O O . LYS A 1 45 ? 12.302 4.899 -2.917 1.00 0.00 45 LYS A O 17
ATOM 22306 N N . ALA A 1 46 ? 11.257 5.882 -4.617 1.00 0.00 46 ALA A N 17
ATOM 22307 C CA . ALA A 1 46 ? 10.748 4.643 -5.188 1.00 0.00 46 ALA A CA 17
ATOM 22308 C C . ALA A 1 46 ? 11.787 3.855 -5.972 1.00 0.00 46 ALA A C 17
ATOM 22309 O O . ALA A 1 46 ? 11.538 2.723 -6.390 1.00 0.00 46 ALA A O 17
ATOM 22316 N N . ALA A 1 47 ? 12.941 4.426 -6.174 1.00 0.00 47 ALA A N 17
ATOM 22317 C CA . ALA A 1 47 ? 13.970 3.736 -6.925 1.00 0.00 47 ALA A CA 17
ATOM 22318 C C . ALA A 1 47 ? 15.012 3.159 -5.997 1.00 0.00 47 ALA A C 17
ATOM 22319 O O . ALA A 1 47 ? 15.809 2.315 -6.385 1.00 0.00 47 ALA A O 17
ATOM 22326 N N . ASP A 1 48 ? 14.970 3.582 -4.762 1.00 0.00 48 ASP A N 17
ATOM 22327 C CA . ASP A 1 48 ? 15.968 3.178 -3.781 1.00 0.00 48 ASP A CA 17
ATOM 22328 C C . ASP A 1 48 ? 15.448 2.175 -2.783 1.00 0.00 48 ASP A C 17
ATOM 22329 O O . ASP A 1 48 ? 16.230 1.522 -2.095 1.00 0.00 48 ASP A O 17
ATOM 22338 N N . CYS A 1 49 ? 14.161 2.041 -2.688 1.00 0.00 49 CYS A N 17
ATOM 22339 C CA . CYS A 1 49 ? 13.570 1.134 -1.742 1.00 0.00 49 CYS A CA 17
ATOM 22340 C C . CYS A 1 49 ? 12.278 0.579 -2.300 1.00 0.00 49 CYS A C 17
ATOM 22341 O O . CYS A 1 49 ? 11.806 1.047 -3.341 1.00 0.00 49 CYS A O 17
ATOM 22349 N N . ASP A 1 50 ? 11.727 -0.407 -1.638 1.00 0.00 50 ASP A N 17
ATOM 22350 C CA . ASP A 1 50 ? 10.512 -1.049 -2.085 1.00 0.00 50 ASP A CA 17
ATOM 22351 C C . ASP A 1 50 ? 9.466 -0.912 -1.015 1.00 0.00 50 ASP A C 17
ATOM 22352 O O . ASP A 1 50 ? 9.777 -0.598 0.148 1.00 0.00 50 ASP A O 17
ATOM 22361 N N . LEU A 1 51 ? 8.260 -1.159 -1.370 1.00 0.00 51 LEU A N 17
ATOM 22362 C CA . LEU A 1 51 ? 7.189 -1.014 -0.473 1.00 0.00 51 LEU A CA 17
ATOM 22363 C C . LEU A 1 51 ? 6.556 -2.380 -0.250 1.00 0.00 51 LEU A C 17
ATOM 22364 O O . LEU A 1 51 ? 6.017 -2.978 -1.161 1.00 0.00 51 LEU A O 17
ATOM 22380 N N . GLN A 1 52 ? 6.661 -2.881 0.924 1.00 0.00 52 GLN A N 17
ATOM 22381 C CA . GLN A 1 52 ? 6.141 -4.178 1.217 1.00 0.00 52 GLN A CA 17
ATOM 22382 C C . GLN A 1 52 ? 4.954 -4.041 2.142 1.00 0.00 52 GLN A C 17
ATOM 22383 O O . GLN A 1 52 ? 5.078 -3.650 3.301 1.00 0.00 52 GLN A O 17
ATOM 22397 N N . ILE A 1 53 ? 3.824 -4.352 1.630 1.00 0.00 53 ILE A N 17
ATOM 22398 C CA . ILE A 1 53 ? 2.591 -4.136 2.322 1.00 0.00 53 ILE A CA 17
ATOM 22399 C C . ILE A 1 53 ? 2.242 -5.362 3.134 1.00 0.00 53 ILE A C 17
ATOM 22400 O O . ILE A 1 53 ? 2.416 -6.475 2.678 1.00 0.00 53 ILE A O 17
ATOM 22416 N N . THR A 1 54 ? 1.826 -5.166 4.333 1.00 0.00 54 THR A N 17
ATOM 22417 C CA . THR A 1 54 ? 1.428 -6.244 5.174 1.00 0.00 54 THR A CA 17
ATOM 22418 C C . THR A 1 54 ? -0.041 -6.063 5.518 1.00 0.00 54 THR A C 17
ATOM 22419 O O . THR A 1 54 ? -0.509 -4.953 5.614 1.00 0.00 54 THR A O 17
ATOM 22430 N N . ASN A 1 55 ? -0.766 -7.124 5.645 1.00 0.00 55 ASN A N 17
ATOM 22431 C CA . ASN A 1 55 ? -2.150 -7.032 6.045 1.00 0.00 55 ASN A CA 17
ATOM 22432 C C . ASN A 1 55 ? -2.210 -6.722 7.535 1.00 0.00 55 ASN A C 17
ATOM 22433 O O . ASN A 1 55 ? -1.395 -7.224 8.279 1.00 0.00 55 ASN A O 17
ATOM 22444 N N . ALA A 1 56 ? -3.146 -5.894 7.969 1.00 0.00 56 ALA A N 17
ATOM 22445 C CA . ALA A 1 56 ? -3.260 -5.566 9.394 1.00 0.00 56 ALA A CA 17
ATOM 22446 C C . ALA A 1 56 ? -4.088 -6.614 10.120 1.00 0.00 56 ALA A C 17
ATOM 22447 O O . ALA A 1 56 ? -3.893 -6.886 11.302 1.00 0.00 56 ALA A O 17
ATOM 22454 N N . GLN A 1 57 ? -4.961 -7.223 9.386 1.00 0.00 57 GLN A N 17
ATOM 22455 C CA . GLN A 1 57 ? -5.910 -8.172 9.907 1.00 0.00 57 GLN A CA 17
ATOM 22456 C C . GLN A 1 57 ? -5.311 -9.574 9.995 1.00 0.00 57 GLN A C 17
ATOM 22457 O O . GLN A 1 57 ? -5.425 -10.241 11.026 1.00 0.00 57 GLN A O 17
ATOM 22471 N N . THR A 1 58 ? -4.689 -10.015 8.923 1.00 0.00 58 THR A N 17
ATOM 22472 C CA . THR A 1 58 ? -4.145 -11.353 8.860 1.00 0.00 58 THR A CA 17
ATOM 22473 C C . THR A 1 58 ? -2.652 -11.326 9.168 1.00 0.00 58 THR A C 17
ATOM 22474 O O . THR A 1 58 ? -2.053 -12.346 9.533 1.00 0.00 58 THR A O 17
ATOM 22485 N N . LYS A 1 59 ? -2.064 -10.136 9.011 1.00 0.00 59 LYS A N 17
ATOM 22486 C CA . LYS A 1 59 ? -0.628 -9.906 9.167 1.00 0.00 59 LYS A CA 17
ATOM 22487 C C . LYS A 1 59 ? 0.158 -10.734 8.170 1.00 0.00 59 LYS A C 17
ATOM 22488 O O . LYS A 1 59 ? 1.238 -11.244 8.470 1.00 0.00 59 LYS A O 17
ATOM 22507 N N . GLU A 1 60 ? -0.394 -10.862 6.984 1.00 0.00 60 GLU A N 17
ATOM 22508 C CA . GLU A 1 60 ? 0.250 -11.568 5.902 1.00 0.00 60 GLU A CA 17
ATOM 22509 C C . GLU A 1 60 ? 0.856 -10.521 4.968 1.00 0.00 60 GLU A C 17
ATOM 22510 O O . GLU A 1 60 ? 0.191 -9.521 4.660 1.00 0.00 60 GLU A O 17
ATOM 22522 N N . GLU A 1 61 ? 2.102 -10.694 4.572 1.00 0.00 61 GLU A N 17
ATOM 22523 C CA . GLU A 1 61 ? 2.734 -9.751 3.711 1.00 0.00 61 GLU A CA 17
ATOM 22524 C C . GLU A 1 61 ? 2.369 -9.967 2.247 1.00 0.00 61 GLU A C 17
ATOM 22525 O O . GLU A 1 61 ? 2.114 -11.093 1.795 1.00 0.00 61 GLU A O 17
ATOM 22537 N N . TYR A 1 62 ? 2.332 -8.886 1.532 1.00 0.00 62 TYR A N 17
ATOM 22538 C CA . TYR A 1 62 ? 2.140 -8.886 0.115 1.00 0.00 62 TYR A CA 17
ATOM 22539 C C . TYR A 1 62 ? 3.469 -8.511 -0.502 1.00 0.00 62 TYR A C 17
ATOM 22540 O O . TYR A 1 62 ? 3.875 -7.345 -0.462 1.00 0.00 62 TYR A O 17
ATOM 22558 N N . THR A 1 63 ? 4.176 -9.492 -0.981 1.00 0.00 63 THR A N 17
ATOM 22559 C CA . THR A 1 63 ? 5.498 -9.283 -1.530 1.00 0.00 63 THR A CA 17
ATOM 22560 C C . THR A 1 63 ? 5.475 -9.177 -3.055 1.00 0.00 63 THR A C 17
ATOM 22561 O O . THR A 1 63 ? 6.319 -8.518 -3.663 1.00 0.00 63 THR A O 17
ATOM 22572 N N . ASP A 1 64 ? 4.496 -9.805 -3.660 1.00 0.00 64 ASP A N 17
ATOM 22573 C CA . ASP A 1 64 ? 4.385 -9.826 -5.107 1.00 0.00 64 ASP A CA 17
ATOM 22574 C C . ASP A 1 64 ? 3.548 -8.674 -5.552 1.00 0.00 64 ASP A C 17
ATOM 22575 O O . ASP A 1 64 ? 2.438 -8.519 -5.083 1.00 0.00 64 ASP A O 17
ATOM 22584 N N . ASP A 1 65 ? 4.039 -7.887 -6.493 1.00 0.00 65 ASP A N 17
ATOM 22585 C CA . ASP A 1 65 ? 3.313 -6.681 -6.967 1.00 0.00 65 ASP A CA 17
ATOM 22586 C C . ASP A 1 65 ? 2.033 -7.014 -7.702 1.00 0.00 65 ASP A C 17
ATOM 22587 O O . ASP A 1 65 ? 1.239 -6.131 -8.028 1.00 0.00 65 ASP A O 17
ATOM 22596 N N . ASN A 1 66 ? 1.813 -8.269 -7.926 1.00 0.00 66 ASN A N 17
ATOM 22597 C CA . ASN A 1 66 ? 0.618 -8.709 -8.575 1.00 0.00 66 ASN A CA 17
ATOM 22598 C C . ASN A 1 66 ? -0.434 -9.112 -7.552 1.00 0.00 66 ASN A C 17
ATOM 22599 O O . ASN A 1 66 ? -1.533 -9.528 -7.912 1.00 0.00 66 ASN A O 17
ATOM 22610 N N . ALA A 1 67 ? -0.097 -8.959 -6.262 1.00 0.00 67 ALA A N 17
ATOM 22611 C CA . ALA A 1 67 ? -1.054 -9.184 -5.187 1.00 0.00 67 ALA A CA 17
ATOM 22612 C C . ALA A 1 67 ? -2.075 -8.061 -5.219 1.00 0.00 67 ALA A C 17
ATOM 22613 O O . ALA A 1 67 ? -1.783 -7.002 -5.718 1.00 0.00 67 ALA A O 17
ATOM 22620 N N . LEU A 1 68 ? -3.259 -8.294 -4.765 1.00 0.00 68 LEU A N 17
ATOM 22621 C CA . LEU A 1 68 ? -4.286 -7.267 -4.810 1.00 0.00 68 LEU A CA 17
ATOM 22622 C C . LEU A 1 68 ? -4.773 -6.902 -3.410 1.00 0.00 68 LEU A C 17
ATOM 22623 O O . LEU A 1 68 ? -4.912 -7.785 -2.552 1.00 0.00 68 LEU A O 17
ATOM 22639 N N . ILE A 1 69 ? -4.974 -5.628 -3.143 1.00 0.00 69 ILE A N 17
ATOM 22640 C CA . ILE A 1 69 ? -5.536 -5.235 -1.869 1.00 0.00 69 ILE A CA 17
ATOM 22641 C C . ILE A 1 69 ? -6.903 -4.554 -2.077 1.00 0.00 69 ILE A C 17
ATOM 22642 O O . ILE A 1 69 ? -7.011 -3.545 -2.769 1.00 0.00 69 ILE A O 17
ATOM 22658 N N . PRO A 1 70 ? -7.961 -5.156 -1.546 1.00 0.00 70 PRO A N 17
ATOM 22659 C CA . PRO A 1 70 ? -9.319 -4.606 -1.603 1.00 0.00 70 PRO A CA 17
ATOM 22660 C C . PRO A 1 70 ? -9.595 -3.529 -0.568 1.00 0.00 70 PRO A C 17
ATOM 22661 O O . PRO A 1 70 ? -8.927 -3.440 0.460 1.00 0.00 70 PRO A O 17
ATOM 22672 N N . LYS A 1 71 ? -10.642 -2.746 -0.826 1.00 0.00 71 LYS A N 17
ATOM 22673 C CA . LYS A 1 71 ? -11.097 -1.694 0.097 1.00 0.00 71 LYS A CA 17
ATOM 22674 C C . LYS A 1 71 ? -11.659 -2.289 1.373 1.00 0.00 71 LYS A C 17
ATOM 22675 O O . LYS A 1 71 ? -11.831 -1.600 2.374 1.00 0.00 71 LYS A O 17
ATOM 22694 N N . ASN A 1 72 ? -11.957 -3.562 1.314 1.00 0.00 72 ASN A N 17
ATOM 22695 C CA . ASN A 1 72 ? -12.486 -4.298 2.448 1.00 0.00 72 ASN A CA 17
ATOM 22696 C C . ASN A 1 72 ? -11.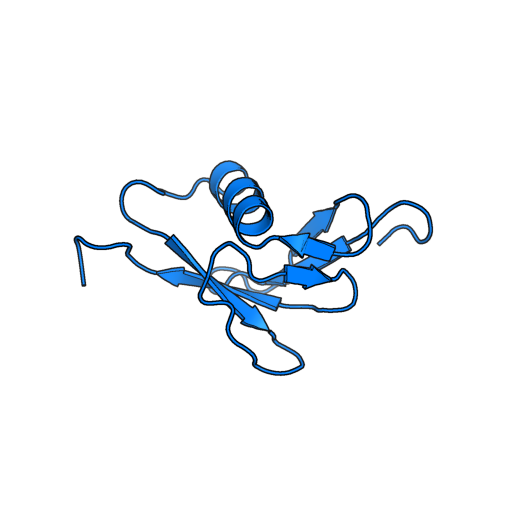405 -4.481 3.489 1.00 0.00 72 ASN A C 17
ATOM 22697 O O . ASN A 1 72 ? -11.678 -4.576 4.676 1.00 0.00 72 ASN A O 17
ATOM 22708 N N . SER A 1 73 ? -10.181 -4.463 3.047 1.00 0.00 73 SER A N 17
ATOM 22709 C CA . SER A 1 73 ? -9.078 -4.756 3.895 1.00 0.00 73 SER A CA 17
ATOM 22710 C C . SER A 1 73 ? -8.404 -3.496 4.416 1.00 0.00 73 SER A C 17
ATOM 22711 O O . SER A 1 73 ? -8.592 -2.393 3.887 1.00 0.00 73 SER A O 17
ATOM 22719 N N . SER A 1 74 ? -7.682 -3.661 5.489 1.00 0.00 74 SER A N 17
ATOM 22720 C CA . SER A 1 74 ? -6.873 -2.623 6.041 1.00 0.00 74 SER A CA 17
ATOM 22721 C C . SER A 1 74 ? -5.454 -3.168 6.125 1.00 0.00 74 SER A C 17
ATOM 22722 O O . SER A 1 74 ? -5.233 -4.286 6.630 1.00 0.00 74 SER A O 17
ATOM 22730 N N . VAL A 1 75 ? -4.515 -2.442 5.589 1.00 0.00 75 VAL A N 17
ATOM 22731 C CA . VAL A 1 75 ? -3.163 -2.928 5.482 1.00 0.00 75 VAL A CA 17
ATOM 22732 C C . VAL A 1 75 ? -2.137 -1.977 6.115 1.00 0.00 75 VAL A C 17
ATOM 22733 O O . VAL A 1 75 ? -2.373 -0.778 6.260 1.00 0.00 75 VAL A O 17
ATOM 22746 N N . ILE A 1 76 ? -1.024 -2.537 6.511 1.00 0.00 76 ILE A N 17
ATOM 22747 C CA . ILE A 1 76 ? 0.068 -1.808 7.103 1.00 0.00 76 ILE A CA 17
ATOM 22748 C C . ILE A 1 76 ? 1.131 -1.692 6.032 1.00 0.00 76 ILE A C 17
ATOM 22749 O O . ILE A 1 76 ? 1.511 -2.687 5.410 1.00 0.00 76 ILE A O 17
ATOM 22765 N N . VAL A 1 77 ? 1.576 -0.518 5.793 1.00 0.00 77 VAL A N 17
ATOM 22766 C CA . VAL A 1 77 ? 2.512 -0.265 4.749 1.00 0.00 77 VAL A CA 17
ATOM 22767 C C . VAL A 1 77 ? 3.927 -0.162 5.317 1.00 0.00 77 VAL A C 17
ATOM 22768 O O . VAL A 1 77 ? 4.248 0.787 6.045 1.00 0.00 77 VAL A O 17
ATOM 22781 N N . ARG A 1 78 ? 4.749 -1.133 4.990 1.00 0.00 78 ARG A N 17
ATOM 22782 C CA . ARG A 1 78 ? 6.110 -1.197 5.472 1.00 0.00 78 ARG A CA 17
ATOM 22783 C C . ARG A 1 78 ? 7.080 -0.941 4.323 1.00 0.00 78 ARG A C 17
ATOM 22784 O O . ARG A 1 78 ? 6.951 -1.512 3.253 1.00 0.00 78 ARG A O 17
ATOM 22805 N N . ARG A 1 79 ? 8.018 -0.067 4.529 1.00 0.00 79 ARG A N 17
ATOM 22806 C CA . ARG A 1 79 ? 9.016 0.213 3.520 1.00 0.00 79 ARG A CA 17
ATOM 22807 C C . ARG A 1 79 ? 10.180 -0.734 3.736 1.00 0.00 79 ARG A C 17
ATOM 22808 O O . ARG A 1 79 ? 10.702 -0.830 4.852 1.00 0.00 79 ARG A O 17
ATOM 22829 N N . ILE A 1 80 ? 10.581 -1.433 2.710 1.00 0.00 80 ILE A N 17
ATOM 22830 C CA . ILE A 1 80 ? 11.662 -2.377 2.844 1.00 0.00 80 ILE A CA 17
ATOM 22831 C C . ILE A 1 80 ? 12.783 -2.026 1.882 1.00 0.00 80 ILE A C 17
ATOM 22832 O O . ILE A 1 80 ? 12.543 -1.423 0.832 1.00 0.00 80 ILE A O 17
ATOM 22848 N N . PRO A 1 81 ? 14.013 -2.337 2.232 1.00 0.00 81 PRO A N 17
ATOM 22849 C CA . PRO A 1 81 ? 15.148 -2.067 1.374 1.00 0.00 81 PRO A CA 17
ATOM 22850 C C . PRO A 1 81 ? 15.252 -3.069 0.219 1.00 0.00 81 PRO A C 17
ATOM 22851 O O . PRO A 1 81 ? 15.057 -4.276 0.395 1.00 0.00 81 PRO A O 17
ATOM 22862 N N . ILE A 1 82 ? 15.554 -2.574 -0.944 1.00 0.00 82 ILE A N 17
ATOM 22863 C CA . ILE A 1 82 ? 15.798 -3.437 -2.085 1.00 0.00 82 ILE A CA 17
ATOM 22864 C C . ILE A 1 82 ? 17.283 -3.775 -2.105 1.00 0.00 82 ILE A C 17
ATOM 22865 O O . ILE A 1 82 ? 17.718 -4.739 -2.712 1.00 0.00 82 ILE A O 17
ATOM 22881 N N . GLY A 1 83 ? 18.038 -2.937 -1.444 1.00 0.00 83 GLY A N 17
ATOM 22882 C CA . GLY A 1 83 ? 19.454 -3.066 -1.368 1.00 0.00 83 GLY A CA 17
ATOM 22883 C C . GLY A 1 83 ? 20.065 -1.767 -1.775 1.00 0.00 83 GLY A C 17
ATOM 22884 O O . GLY A 1 83 ? 20.792 -1.134 -1.011 1.00 0.00 83 GLY A O 17
ATOM 22888 N N . GLY A 1 84 ? 19.708 -1.349 -2.959 1.00 0.00 84 GLY A N 17
ATOM 22889 C CA . GLY A 1 84 ? 20.160 -0.098 -3.493 1.00 0.00 84 GLY A CA 17
ATOM 22890 C C . GLY A 1 84 ? 20.432 -0.229 -4.958 1.00 0.00 84 GLY A C 17
ATOM 22891 O O . GLY A 1 84 ? 21.506 0.118 -5.437 1.00 0.00 84 GLY A O 17
ATOM 22895 N N . VAL A 1 85 ? 19.461 -0.734 -5.685 1.00 0.00 85 VAL A N 17
ATOM 22896 C CA . VAL A 1 85 ? 19.660 -0.977 -7.086 1.00 0.00 85 VAL A CA 17
ATOM 22897 C C . VAL A 1 85 ? 19.099 0.143 -7.913 1.00 0.00 85 VAL A C 17
ATOM 22898 O O . VAL A 1 85 ? 17.909 0.169 -8.252 1.00 0.00 85 VAL A O 17
ATOM 22911 N N . LYS A 1 86 ? 19.948 1.077 -8.168 1.00 0.00 86 LYS A N 17
ATOM 22912 C CA . LYS A 1 86 ? 19.680 2.181 -9.000 1.00 0.00 86 LYS A CA 17
ATOM 22913 C C . LYS A 1 86 ? 20.994 2.638 -9.574 1.00 0.00 86 LYS A C 17
ATOM 22914 O O . LYS A 1 86 ? 21.144 2.619 -10.802 1.00 0.00 86 LYS A O 17
ATOM 22934 N N . GLY A 1 1 ? -15.819 10.799 -0.760 1.00 0.00 1 GLY A N 18
ATOM 22935 C CA . GLY A 1 1 ? -16.884 9.925 -0.275 1.00 0.00 1 GLY A CA 18
ATOM 22936 C C . GLY A 1 1 ? -16.481 8.462 -0.297 1.00 0.00 1 GLY A C 18
ATOM 22937 O O . GLY A 1 1 ? -16.559 7.818 -1.342 1.00 0.00 1 GLY A O 18
ATOM 22943 N N . PRO A 1 2 ? -16.067 7.884 0.854 1.00 0.00 2 PRO A N 18
ATOM 22944 C CA . PRO A 1 2 ? -15.631 6.475 0.928 1.00 0.00 2 PRO A CA 18
ATOM 22945 C C . PRO A 1 2 ? -16.775 5.487 0.657 1.00 0.00 2 PRO A C 18
ATOM 22946 O O . PRO A 1 2 ? -16.551 4.372 0.207 1.00 0.00 2 PRO A O 18
ATOM 22957 N N . LEU A 1 3 ? -17.998 5.921 0.903 1.00 0.00 3 LEU A N 18
ATOM 22958 C CA . LEU A 1 3 ? -19.172 5.084 0.683 1.00 0.00 3 LEU A CA 18
ATOM 22959 C C . LEU A 1 3 ? -19.825 5.483 -0.631 1.00 0.00 3 LEU A C 18
ATOM 22960 O O . LEU A 1 3 ? -20.945 5.081 -0.943 1.00 0.00 3 LEU A O 18
ATOM 22976 N N . GLY A 1 4 ? -19.113 6.267 -1.403 1.00 0.00 4 GLY A N 18
ATOM 22977 C CA . GLY A 1 4 ? -19.628 6.758 -2.643 1.00 0.00 4 GLY A CA 18
ATOM 22978 C C . GLY A 1 4 ? -19.219 5.908 -3.812 1.00 0.00 4 GLY A C 18
ATOM 22979 O O . GLY A 1 4 ? -18.602 6.405 -4.756 1.00 0.00 4 GLY A O 18
ATOM 22983 N N . SER A 1 5 ? -19.536 4.614 -3.724 1.00 0.00 5 SER A N 18
ATOM 22984 C CA . SER A 1 5 ? -19.289 3.621 -4.780 1.00 0.00 5 SER A CA 18
ATOM 22985 C C . SER A 1 5 ? -17.798 3.405 -5.062 1.00 0.00 5 SER A C 18
ATOM 22986 O O . SER A 1 5 ? -17.426 2.803 -6.067 1.00 0.00 5 SER A O 18
ATOM 22994 N N . MET A 1 6 ? -16.960 3.853 -4.164 1.00 0.00 6 MET A N 18
ATOM 22995 C CA . MET A 1 6 ? -15.550 3.717 -4.340 1.00 0.00 6 MET A CA 18
ATOM 22996 C C . MET A 1 6 ? -15.013 2.720 -3.370 1.00 0.00 6 MET A C 18
ATOM 22997 O O . MET A 1 6 ? -15.631 2.449 -2.342 1.00 0.00 6 MET A O 18
ATOM 23011 N N . SER A 1 7 ? -13.895 2.173 -3.686 1.00 0.00 7 SER A N 18
ATOM 23012 C CA . SER A 1 7 ? -13.263 1.212 -2.864 1.00 0.00 7 SER A CA 18
ATOM 23013 C C . SER A 1 7 ? -12.191 1.887 -2.056 1.00 0.00 7 SER A C 18
ATOM 23014 O O . SER A 1 7 ? -11.365 2.614 -2.605 1.00 0.00 7 SER A O 18
ATOM 23022 N N . CYS A 1 8 ? -12.216 1.683 -0.777 1.00 0.00 8 CYS A N 18
ATOM 23023 C CA . CYS A 1 8 ? -11.291 2.336 0.093 1.00 0.00 8 CYS A CA 18
ATOM 23024 C C . CYS A 1 8 ? -10.571 1.332 0.978 1.00 0.00 8 CYS A C 18
ATOM 23025 O O . CYS A 1 8 ? -11.209 0.504 1.616 1.00 0.00 8 CYS A O 18
ATOM 23033 N N . VAL A 1 9 ? -9.263 1.405 0.998 1.00 0.00 9 VAL A N 18
ATOM 23034 C CA . VAL A 1 9 ? -8.455 0.545 1.847 1.00 0.00 9 VAL A CA 18
ATOM 23035 C C . VAL A 1 9 ? -7.908 1.362 2.985 1.00 0.00 9 VAL A C 18
ATOM 23036 O O . VAL A 1 9 ? -7.388 2.475 2.778 1.00 0.00 9 VAL A O 18
ATOM 23049 N N . HIS A 1 10 ? -8.067 0.838 4.173 1.00 0.00 10 HIS A N 18
ATOM 23050 C CA . HIS A 1 10 ? -7.527 1.438 5.350 1.00 0.00 10 HIS A CA 18
ATOM 23051 C C . HIS A 1 10 ? -6.121 0.947 5.516 1.00 0.00 10 HIS A C 18
ATOM 23052 O O . HIS A 1 10 ? -5.893 -0.245 5.737 1.00 0.00 10 HIS A O 18
ATOM 23066 N N . TYR A 1 11 ? -5.191 1.828 5.368 1.00 0.00 11 TYR A N 18
ATOM 23067 C CA . TYR A 1 11 ? -3.811 1.461 5.445 1.00 0.00 11 TYR A CA 18
ATOM 23068 C C . TYR A 1 11 ? -3.107 2.325 6.460 1.00 0.00 11 TYR A C 18
ATOM 23069 O O . TYR A 1 11 ? -3.308 3.534 6.492 1.00 0.00 11 TYR A O 18
ATOM 23087 N N . LYS A 1 12 ? -2.335 1.738 7.315 1.00 0.00 12 LYS A N 18
ATOM 23088 C CA . LYS A 1 12 ? -1.576 2.534 8.229 1.00 0.00 12 LYS A CA 18
ATOM 23089 C C . LYS A 1 12 ? -0.115 2.290 7.991 1.00 0.00 12 LYS A C 18
ATOM 23090 O O . LYS A 1 12 ? 0.314 1.163 7.788 1.00 0.00 12 LYS A O 18
ATOM 23109 N N . PHE A 1 13 ? 0.626 3.340 7.972 1.00 0.00 13 PHE A N 18
ATOM 23110 C CA . PHE A 1 13 ? 2.027 3.283 7.688 1.00 0.00 13 PHE A CA 18
ATOM 23111 C C . PHE A 1 13 ? 2.734 3.158 9.013 1.00 0.00 13 PHE A C 18
ATOM 23112 O O . PHE A 1 13 ? 2.116 3.398 10.050 1.00 0.00 13 PHE A O 18
ATOM 23129 N N . SER A 1 14 ? 3.993 2.796 8.995 1.00 0.00 14 SER A N 18
ATOM 23130 C CA . SER A 1 14 ? 4.807 2.744 10.203 1.00 0.00 14 SER A CA 18
ATOM 23131 C C . SER A 1 14 ? 4.807 4.130 10.896 1.00 0.00 14 SER A C 18
ATOM 23132 O O . SER A 1 14 ? 4.851 4.235 12.119 1.00 0.00 14 SER A O 18
ATOM 23140 N N . SER A 1 15 ? 4.714 5.166 10.082 1.00 0.00 15 SER A N 18
ATOM 23141 C CA . SER A 1 15 ? 4.705 6.538 10.531 1.00 0.00 15 SER A CA 18
ATOM 23142 C C . SER A 1 15 ? 3.292 6.989 10.992 1.00 0.00 15 SER A C 18
ATOM 23143 O O . SER A 1 15 ? 3.138 8.065 11.565 1.00 0.00 15 SER A O 18
ATOM 23151 N N . LYS A 1 16 ? 2.277 6.167 10.758 1.00 0.00 16 LYS A N 18
ATOM 23152 C CA . LYS A 1 16 ? 0.910 6.534 11.097 1.00 0.00 16 LYS A CA 18
ATOM 23153 C C . LYS A 1 16 ? 0.417 5.729 12.283 1.00 0.00 16 LYS A C 18
ATOM 23154 O O . LYS A 1 16 ? 0.796 4.561 12.464 1.00 0.00 16 LYS A O 18
ATOM 23173 N N . LEU A 1 17 ? -0.402 6.336 13.087 1.00 0.00 17 LEU A N 18
ATOM 23174 C CA . LEU A 1 17 ? -1.074 5.627 14.139 1.00 0.00 17 LEU A CA 18
ATOM 23175 C C . LEU A 1 17 ? -2.413 5.161 13.613 1.00 0.00 17 LEU A C 18
ATOM 23176 O O . LEU A 1 17 ? -2.789 4.006 13.763 1.00 0.00 17 LEU A O 18
ATOM 23192 N N . ASN A 1 18 ? -3.104 6.057 12.956 1.00 0.00 18 ASN A N 18
ATOM 23193 C CA . ASN A 1 18 ? -4.428 5.769 12.460 1.00 0.00 18 ASN A CA 18
ATOM 23194 C C . ASN A 1 18 ? -4.354 5.375 11.018 1.00 0.00 18 ASN A C 18
ATOM 23195 O O . ASN A 1 18 ? -3.406 5.749 10.305 1.00 0.00 18 ASN A O 18
ATOM 23206 N N . TYR A 1 19 ? -5.336 4.640 10.575 1.00 0.00 19 TYR A N 18
ATOM 23207 C CA . TYR A 1 19 ? -5.382 4.198 9.212 1.00 0.00 19 TYR A CA 18
ATOM 23208 C C . TYR A 1 19 ? -5.789 5.316 8.295 1.00 0.00 19 TYR A C 18
ATOM 23209 O O . TYR A 1 19 ? -6.724 6.079 8.584 1.00 0.00 19 TYR A O 18
ATOM 23227 N N . ASP A 1 20 ? -5.093 5.401 7.216 1.00 0.00 20 ASP A N 18
ATOM 23228 C CA . ASP A 1 20 ? -5.338 6.355 6.170 1.00 0.00 20 ASP A CA 18
ATOM 23229 C C . ASP A 1 20 ? -6.210 5.623 5.167 1.00 0.00 20 ASP A C 18
ATOM 23230 O O . ASP A 1 20 ? -6.462 4.419 5.340 1.00 0.00 20 ASP A O 18
ATOM 23239 N N . THR A 1 21 ? -6.620 6.261 4.136 1.00 0.00 21 THR A N 18
ATOM 23240 C CA . THR A 1 21 ? -7.532 5.659 3.229 1.00 0.00 21 THR A CA 18
ATOM 23241 C C . THR A 1 21 ? -7.154 5.937 1.806 1.00 0.00 21 THR A C 18
ATOM 23242 O O . THR A 1 21 ? -6.868 7.081 1.435 1.00 0.00 21 THR A O 18
ATOM 23253 N N . VAL A 1 22 ? -7.066 4.900 1.033 1.00 0.00 22 VAL A N 18
ATOM 23254 C CA . VAL A 1 22 ? -6.787 5.045 -0.357 1.00 0.00 22 VAL A CA 18
ATOM 23255 C C . VAL A 1 22 ? -8.021 4.604 -1.127 1.00 0.00 22 VAL A C 18
ATOM 23256 O O . VAL A 1 22 ? -8.663 3.617 -0.753 1.00 0.00 22 VAL A O 18
ATOM 23269 N N . THR A 1 23 ? -8.393 5.349 -2.127 1.00 0.00 23 THR A N 18
ATOM 23270 C CA . THR A 1 23 ? -9.561 5.039 -2.893 1.00 0.00 23 THR A CA 18
ATOM 23271 C C . THR A 1 23 ? -9.204 4.622 -4.309 1.00 0.00 23 THR A C 18
ATOM 23272 O O . THR A 1 23 ? -8.289 5.186 -4.926 1.00 0.00 23 THR A O 18
ATOM 23283 N N . PHE A 1 24 ? -9.885 3.616 -4.790 1.00 0.00 24 PHE A N 18
ATOM 23284 C CA . PHE A 1 24 ? -9.655 3.063 -6.103 1.00 0.00 24 PHE A CA 18
ATOM 23285 C C . PHE A 1 24 ? -10.939 2.460 -6.635 1.00 0.00 24 PHE A C 18
ATOM 23286 O O . PHE A 1 24 ? -11.973 2.443 -5.932 1.00 0.00 24 PHE A O 18
ATOM 23303 N N . ASP A 1 25 ? -10.884 1.990 -7.853 1.00 0.00 25 ASP A N 18
ATOM 23304 C CA . ASP A 1 25 ? -11.975 1.303 -8.480 1.00 0.00 25 ASP A CA 18
ATOM 23305 C C . ASP A 1 25 ? -11.667 -0.165 -8.481 1.00 0.00 25 ASP A C 18
ATOM 23306 O O . ASP A 1 25 ? -10.496 -0.552 -8.525 1.00 0.00 25 ASP A O 18
ATOM 23315 N N . GLY A 1 26 ? -12.682 -0.980 -8.431 1.00 0.00 26 GLY A N 18
ATOM 23316 C CA . GLY A 1 26 ? -12.476 -2.403 -8.354 1.00 0.00 26 GLY A CA 18
ATOM 23317 C C . GLY A 1 26 ? -12.519 -2.850 -6.920 1.00 0.00 26 GLY A C 18
ATOM 23318 O O . GLY A 1 26 ? -12.377 -2.034 -6.028 1.00 0.00 26 GLY A O 18
ATOM 23322 N N . LEU A 1 27 ? -12.720 -4.123 -6.676 1.00 0.00 27 LEU A N 18
ATOM 23323 C CA . LEU A 1 27 ? -12.820 -4.619 -5.298 1.00 0.00 27 LEU A CA 18
ATOM 23324 C C . LEU A 1 27 ? -11.427 -4.578 -4.654 1.00 0.00 27 LEU A C 18
ATOM 23325 O O . LEU A 1 27 ? -11.270 -4.310 -3.450 1.00 0.00 27 LEU A O 18
ATOM 23341 N N . HIS A 1 28 ? -10.438 -4.793 -5.463 1.00 0.00 28 HIS A N 18
ATOM 23342 C CA . HIS A 1 28 ? -9.079 -4.870 -5.010 1.00 0.00 28 HIS A CA 18
ATOM 23343 C C . HIS A 1 28 ? -8.139 -4.171 -5.922 1.00 0.00 28 HIS A C 18
ATOM 23344 O O . HIS A 1 28 ? -8.463 -3.902 -7.081 1.00 0.00 28 HIS A O 18
ATOM 23358 N N . ILE A 1 29 ? -7.004 -3.851 -5.387 1.00 0.00 29 ILE A N 18
ATOM 23359 C CA . ILE A 1 29 ? -5.989 -3.164 -6.097 1.00 0.00 29 ILE A CA 18
ATOM 23360 C C . ILE A 1 29 ? -4.665 -3.890 -5.970 1.00 0.00 29 ILE A C 18
ATOM 23361 O O . ILE A 1 29 ? -4.262 -4.281 -4.874 1.00 0.00 29 ILE A O 18
ATOM 23377 N N . SER A 1 30 ? -4.050 -4.146 -7.091 1.00 0.00 30 SER A N 18
ATOM 23378 C CA . SER A 1 30 ? -2.736 -4.713 -7.144 1.00 0.00 30 SER A CA 18
ATOM 23379 C C . SER A 1 30 ? -1.769 -3.842 -6.377 1.00 0.00 30 SER A C 18
ATOM 23380 O O . SER A 1 30 ? -1.845 -2.610 -6.421 1.00 0.00 30 SER A O 18
ATOM 23388 N N . LEU A 1 31 ? -0.864 -4.493 -5.708 1.00 0.00 31 LEU A N 18
ATOM 23389 C CA . LEU A 1 31 ? 0.129 -3.890 -4.893 1.00 0.00 31 LEU A CA 18
ATOM 23390 C C . LEU A 1 31 ? 0.976 -2.930 -5.702 1.00 0.00 31 LEU A C 18
ATOM 23391 O O . LEU A 1 31 ? 1.393 -1.905 -5.199 1.00 0.00 31 LEU A O 18
ATOM 23407 N N . CYS A 1 32 ? 1.211 -3.268 -6.963 1.00 0.00 32 CYS A N 18
ATOM 23408 C CA . CYS A 1 32 ? 1.979 -2.413 -7.848 1.00 0.00 32 CYS A CA 18
ATOM 23409 C C . CYS A 1 32 ? 1.302 -1.054 -7.936 1.00 0.00 32 CYS A C 18
ATOM 23410 O O . CYS A 1 32 ? 1.918 -0.029 -7.722 1.00 0.00 32 CYS A O 18
ATOM 23418 N N . ASP A 1 33 ? 0.011 -1.078 -8.126 1.00 0.00 33 ASP A N 18
ATOM 23419 C CA . ASP A 1 33 ? -0.753 0.135 -8.308 1.00 0.00 33 ASP A CA 18
ATOM 23420 C C . ASP A 1 33 ? -0.903 0.848 -6.975 1.00 0.00 33 ASP A C 18
ATOM 23421 O O . ASP A 1 33 ? -0.723 2.067 -6.878 1.00 0.00 33 ASP A O 18
ATOM 23430 N N . LEU A 1 34 ? -1.156 0.047 -5.952 1.00 0.00 34 LEU A N 18
ATOM 23431 C CA . LEU A 1 34 ? -1.347 0.486 -4.570 1.00 0.00 34 LEU A CA 18
ATOM 23432 C C . LEU A 1 34 ? -0.107 1.236 -4.045 1.00 0.00 34 LEU A C 18
ATOM 23433 O O . LEU A 1 34 ? -0.224 2.334 -3.493 1.00 0.00 34 LEU A O 18
ATOM 23449 N N . LYS A 1 35 ? 1.068 0.670 -4.263 1.00 0.00 35 LYS A N 18
ATOM 23450 C CA . LYS A 1 35 ? 2.307 1.275 -3.794 1.00 0.00 35 LYS A CA 18
ATOM 23451 C C . LYS A 1 35 ? 2.585 2.553 -4.514 1.00 0.00 35 LYS A C 18
ATOM 23452 O O . LYS A 1 35 ? 2.951 3.545 -3.900 1.00 0.00 35 LYS A O 18
ATOM 23471 N N . LYS A 1 36 ? 2.381 2.532 -5.815 1.00 0.00 36 LYS A N 18
ATOM 23472 C CA . LYS A 1 36 ? 2.587 3.703 -6.642 1.00 0.00 36 LYS A CA 18
ATOM 23473 C C . LYS A 1 36 ? 1.637 4.846 -6.222 1.00 0.00 36 LYS A C 18
ATOM 23474 O O . LYS A 1 36 ? 2.030 6.016 -6.225 1.00 0.00 36 LYS A O 18
ATOM 23493 N N . GLN A 1 37 ? 0.406 4.491 -5.801 1.00 0.00 37 GLN A N 18
ATOM 23494 C CA . GLN A 1 37 ? -0.548 5.475 -5.289 1.00 0.00 37 GLN A CA 18
ATOM 23495 C C . GLN A 1 37 ? -0.006 6.122 -4.032 1.00 0.00 37 GLN A C 18
ATOM 23496 O O . GLN A 1 37 ? 0.058 7.348 -3.929 1.00 0.00 37 GLN A O 18
ATOM 23510 N N . ILE A 1 38 ? 0.433 5.289 -3.109 1.00 0.00 38 ILE A N 18
ATOM 23511 C CA . ILE A 1 38 ? 0.904 5.735 -1.797 1.00 0.00 38 ILE A CA 18
ATOM 23512 C C . ILE A 1 38 ? 2.217 6.499 -1.899 1.00 0.00 38 ILE A C 18
ATOM 23513 O O . ILE A 1 38 ? 2.369 7.574 -1.296 1.00 0.00 38 ILE A O 18
ATOM 23529 N N . MET A 1 39 ? 3.147 5.978 -2.677 1.00 0.00 39 MET A N 18
ATOM 23530 C CA . MET A 1 39 ? 4.447 6.609 -2.815 1.00 0.00 39 MET A CA 18
ATOM 23531 C C . MET A 1 39 ? 4.334 7.949 -3.496 1.00 0.00 39 MET A C 18
ATOM 23532 O O . MET A 1 39 ? 4.969 8.907 -3.082 1.00 0.00 39 MET A O 18
ATOM 23546 N N . GLY A 1 40 ? 3.490 8.036 -4.498 1.00 0.00 40 GLY A N 18
ATOM 23547 C CA . GLY A 1 40 ? 3.281 9.301 -5.158 1.00 0.00 40 GLY A CA 18
ATOM 23548 C C . GLY A 1 40 ? 2.577 10.287 -4.245 1.00 0.00 40 GLY A C 18
ATOM 23549 O O . GLY A 1 40 ? 2.912 11.470 -4.210 1.00 0.00 40 GLY A O 18
ATOM 23553 N N . ARG A 1 41 ? 1.650 9.769 -3.453 1.00 0.00 41 ARG A N 18
ATOM 23554 C CA . ARG A 1 41 ? 0.847 10.568 -2.546 1.00 0.00 41 ARG A CA 18
ATOM 23555 C C . ARG A 1 41 ? 1.688 11.198 -1.455 1.00 0.00 41 ARG A C 18
ATOM 23556 O O . ARG A 1 41 ? 1.601 12.395 -1.203 1.00 0.00 41 ARG A O 18
ATOM 23577 N N . GLU A 1 42 ? 2.512 10.409 -0.816 1.00 0.00 42 GLU A N 18
ATOM 23578 C CA . GLU A 1 42 ? 3.264 10.913 0.311 1.00 0.00 42 GLU A CA 18
ATOM 23579 C C . GLU A 1 42 ? 4.695 11.201 -0.012 1.00 0.00 42 GLU A C 18
ATOM 23580 O O . GLU A 1 42 ? 5.537 11.303 0.881 1.00 0.00 42 GLU A O 18
ATOM 23592 N N . LYS A 1 43 ? 4.952 11.348 -1.289 1.00 0.00 43 LYS A N 18
ATOM 23593 C CA . LYS A 1 43 ? 6.238 11.799 -1.825 1.00 0.00 43 LYS A CA 18
ATOM 23594 C C . LYS A 1 43 ? 7.350 10.815 -1.460 1.00 0.00 43 LYS A C 18
ATOM 23595 O O . LYS A 1 43 ? 8.500 11.211 -1.247 1.00 0.00 43 LYS A O 18
ATOM 23614 N N . LEU A 1 44 ? 7.017 9.533 -1.406 1.00 0.00 44 LEU A N 18
ATOM 23615 C CA . LEU A 1 44 ? 8.004 8.541 -1.093 1.00 0.00 44 LEU A CA 18
ATOM 23616 C C . LEU A 1 44 ? 8.942 8.369 -2.245 1.00 0.00 44 LEU A C 18
ATOM 23617 O O . LEU A 1 44 ? 8.508 8.265 -3.406 1.00 0.00 44 LEU A O 18
ATOM 23633 N N . LYS A 1 45 ? 10.202 8.363 -1.943 1.00 0.00 45 LYS A N 18
ATOM 23634 C CA . LYS A 1 45 ? 11.223 8.190 -2.924 1.00 0.00 45 LYS A CA 18
ATOM 23635 C C . LYS A 1 45 ? 11.261 6.740 -3.442 1.00 0.00 45 LYS A C 18
ATOM 23636 O O . LYS A 1 45 ? 11.798 5.822 -2.799 1.00 0.00 45 LYS A O 18
ATOM 23655 N N . ALA A 1 46 ? 10.692 6.554 -4.614 1.00 0.00 46 ALA A N 18
ATOM 23656 C CA . ALA A 1 46 ? 10.512 5.239 -5.220 1.00 0.00 46 ALA A CA 18
ATOM 23657 C C . ALA A 1 46 ? 11.792 4.692 -5.841 1.00 0.00 46 ALA A C 18
ATOM 23658 O O . ALA A 1 46 ? 11.836 3.539 -6.285 1.00 0.00 46 ALA A O 18
ATOM 23665 N N . ALA A 1 47 ? 12.822 5.507 -5.901 1.00 0.00 47 ALA A N 18
ATOM 23666 C CA . ALA A 1 47 ? 14.106 5.058 -6.433 1.00 0.00 47 ALA A CA 18
ATOM 23667 C C . ALA A 1 47 ? 15.040 4.668 -5.300 1.00 0.00 47 ALA A C 18
ATOM 23668 O O . ALA A 1 47 ? 16.178 4.242 -5.518 1.00 0.00 47 ALA A O 18
ATOM 23675 N N . ASP A 1 48 ? 14.546 4.808 -4.100 1.00 0.00 48 ASP A N 18
ATOM 23676 C CA . ASP A 1 48 ? 15.298 4.478 -2.899 1.00 0.00 48 ASP A CA 18
ATOM 23677 C C . ASP A 1 48 ? 14.694 3.300 -2.192 1.00 0.00 48 ASP A C 18
ATOM 23678 O O . ASP A 1 48 ? 15.400 2.394 -1.721 1.00 0.00 48 ASP A O 18
ATOM 23687 N N . CYS A 1 49 ? 13.406 3.276 -2.133 1.00 0.00 49 CYS A N 18
ATOM 23688 C CA . CYS A 1 49 ? 12.755 2.271 -1.380 1.00 0.00 49 CYS A CA 18
ATOM 23689 C C . CYS A 1 49 ? 11.620 1.650 -2.154 1.00 0.00 49 CYS A C 18
ATOM 23690 O O . CYS A 1 49 ? 11.206 2.158 -3.202 1.00 0.00 49 CYS A O 18
ATOM 23698 N N . ASP A 1 50 ? 11.160 0.557 -1.644 1.00 0.00 50 ASP A N 18
ATOM 23699 C CA . ASP A 1 50 ? 10.026 -0.137 -2.149 1.00 0.00 50 ASP A CA 18
ATOM 23700 C C . ASP A 1 50 ? 9.031 -0.087 -1.040 1.00 0.00 50 ASP A C 18
ATOM 23701 O O . ASP A 1 50 ? 9.382 0.237 0.114 1.00 0.00 50 ASP A O 18
ATOM 23710 N N . LEU A 1 51 ? 7.856 -0.402 -1.314 1.00 0.00 51 LEU A N 18
ATOM 23711 C CA . LEU A 1 51 ? 6.876 -0.328 -0.332 1.00 0.00 51 LEU A CA 18
ATOM 23712 C C . LEU A 1 51 ? 6.413 -1.756 -0.013 1.00 0.00 51 LEU A C 18
ATOM 23713 O O . LEU A 1 51 ? 6.106 -2.532 -0.896 1.00 0.00 51 LEU A O 18
ATOM 23729 N N . GLN A 1 52 ? 6.468 -2.119 1.217 1.00 0.00 52 GLN A N 18
ATOM 23730 C CA . GLN A 1 52 ? 6.106 -3.446 1.630 1.00 0.00 52 GLN A CA 18
ATOM 23731 C C . GLN A 1 52 ? 4.831 -3.397 2.446 1.00 0.00 52 GLN A C 18
ATOM 23732 O O . GLN A 1 52 ? 4.810 -2.894 3.565 1.00 0.00 52 GLN A O 18
ATOM 23746 N N . ILE A 1 53 ? 3.770 -3.881 1.875 1.00 0.00 53 ILE A N 18
ATOM 23747 C CA . ILE A 1 53 ? 2.477 -3.825 2.512 1.00 0.00 53 ILE A CA 18
ATOM 23748 C C . ILE A 1 53 ? 2.154 -5.166 3.159 1.00 0.00 53 ILE A C 18
ATOM 23749 O O . ILE A 1 53 ? 2.237 -6.210 2.533 1.00 0.00 53 ILE A O 18
ATOM 23765 N N . THR A 1 54 ? 1.849 -5.123 4.411 1.00 0.00 54 THR A N 18
ATOM 23766 C CA . THR A 1 54 ? 1.539 -6.292 5.180 1.00 0.00 54 THR A CA 18
ATOM 23767 C C . THR A 1 54 ? 0.087 -6.201 5.622 1.00 0.00 54 THR A C 18
ATOM 23768 O O . THR A 1 54 ? -0.361 -5.153 5.981 1.00 0.00 54 THR A O 18
ATOM 23779 N N . ASN A 1 55 ? -0.649 -7.269 5.545 1.00 0.00 55 ASN A N 18
ATOM 23780 C CA . ASN A 1 55 ? -2.033 -7.258 5.996 1.00 0.00 55 ASN A CA 18
ATOM 23781 C C . ASN A 1 55 ? -2.062 -7.074 7.512 1.00 0.00 55 ASN A C 18
ATOM 23782 O O . ASN A 1 55 ? -1.266 -7.669 8.206 1.00 0.00 55 ASN A O 18
ATOM 23793 N N . ALA A 1 56 ? -2.965 -6.260 8.022 1.00 0.00 56 ALA A N 18
ATOM 23794 C CA . ALA A 1 56 ? -3.025 -5.996 9.465 1.00 0.00 56 ALA A CA 18
ATOM 23795 C C . ALA A 1 56 ? -3.748 -7.109 10.198 1.00 0.00 56 ALA A C 18
ATOM 23796 O O . ALA A 1 56 ? -3.572 -7.308 11.403 1.00 0.00 56 ALA A O 18
ATOM 23803 N N . GLN A 1 57 ? -4.528 -7.839 9.467 1.00 0.00 57 GLN A N 18
ATOM 23804 C CA . GLN A 1 57 ? -5.376 -8.858 10.024 1.00 0.00 57 GLN A CA 18
ATOM 23805 C C . GLN A 1 57 ? -4.750 -10.240 9.883 1.00 0.00 57 GLN A C 18
ATOM 23806 O O . GLN A 1 57 ? -4.696 -11.002 10.843 1.00 0.00 57 GLN A O 18
ATOM 23820 N N . THR A 1 58 ? -4.260 -10.556 8.705 1.00 0.00 58 THR A N 18
ATOM 23821 C CA . THR A 1 58 ? -3.701 -11.865 8.461 1.00 0.00 58 THR A CA 18
ATOM 23822 C C . THR A 1 58 ? -2.184 -11.830 8.660 1.00 0.00 58 THR A C 18
ATOM 23823 O O . THR A 1 58 ? -1.552 -12.845 8.964 1.00 0.00 58 THR A O 18
ATOM 23834 N N . LYS A 1 59 ? -1.628 -10.623 8.538 1.00 0.00 59 LYS A N 18
ATOM 23835 C CA . LYS A 1 59 ? -0.192 -10.341 8.594 1.00 0.00 59 LYS A CA 18
ATOM 23836 C C . LYS A 1 59 ? 0.534 -10.885 7.367 1.00 0.00 59 LYS A C 18
ATOM 23837 O O . LYS A 1 59 ? 1.760 -11.055 7.367 1.00 0.00 59 LYS A O 18
ATOM 23856 N N . GLU A 1 60 ? -0.246 -11.089 6.303 1.00 0.00 60 GLU A N 18
ATOM 23857 C CA . GLU A 1 60 ? 0.251 -11.523 5.006 1.00 0.00 60 GLU A CA 18
ATOM 23858 C C . GLU A 1 60 ? 1.091 -10.404 4.415 1.00 0.00 60 GLU A C 18
ATOM 23859 O O . GLU A 1 60 ? 0.588 -9.288 4.219 1.00 0.00 60 GLU A O 18
ATOM 23871 N N . GLU A 1 61 ? 2.334 -10.663 4.164 1.00 0.00 61 GLU A N 18
ATOM 23872 C CA . GLU A 1 61 ? 3.179 -9.691 3.587 1.00 0.00 61 GLU A CA 18
ATOM 23873 C C . GLU A 1 61 ? 3.150 -9.777 2.103 1.00 0.00 61 GLU A C 18
ATOM 23874 O O . GLU A 1 61 ? 3.446 -10.819 1.511 1.00 0.00 61 GLU A O 18
ATOM 23886 N N . TYR A 1 62 ? 2.771 -8.711 1.517 1.00 0.00 62 TYR A N 18
ATOM 23887 C CA . TYR A 1 62 ? 2.705 -8.607 0.097 1.00 0.00 62 TYR A CA 18
ATOM 23888 C C . TYR A 1 62 ? 4.020 -8.029 -0.381 1.00 0.00 62 TYR A C 18
ATOM 23889 O O . TYR A 1 62 ? 4.278 -6.830 -0.238 1.00 0.00 62 TYR A O 18
ATOM 23907 N N . THR A 1 63 ? 4.869 -8.885 -0.863 1.00 0.00 63 THR A N 18
ATOM 23908 C CA . THR A 1 63 ? 6.194 -8.505 -1.268 1.00 0.00 63 THR A CA 18
ATOM 23909 C C . THR A 1 63 ? 6.325 -8.335 -2.790 1.00 0.00 63 THR A C 18
ATOM 23910 O O . THR A 1 63 ? 7.232 -7.644 -3.272 1.00 0.00 63 THR A O 18
ATOM 23921 N N . ASP A 1 64 ? 5.438 -8.962 -3.542 1.00 0.00 64 ASP A N 18
ATOM 23922 C CA . ASP A 1 64 ? 5.470 -8.851 -5.000 1.00 0.00 64 ASP A CA 18
ATOM 23923 C C . ASP A 1 64 ? 4.442 -7.850 -5.409 1.00 0.00 64 ASP A C 18
ATOM 23924 O O . ASP A 1 64 ? 3.331 -7.895 -4.903 1.00 0.00 64 ASP A O 18
ATOM 23933 N N . ASP A 1 65 ? 4.767 -6.985 -6.355 1.00 0.00 65 ASP A N 18
ATOM 23934 C CA . ASP A 1 65 ? 3.823 -5.962 -6.832 1.00 0.00 65 ASP A CA 18
ATOM 23935 C C . ASP A 1 65 ? 2.547 -6.574 -7.422 1.00 0.00 65 ASP A C 18
ATOM 23936 O O . ASP A 1 65 ? 1.520 -5.921 -7.496 1.00 0.00 65 ASP A O 18
ATOM 23945 N N . ASN A 1 66 ? 2.605 -7.831 -7.793 1.00 0.00 66 ASN A N 18
ATOM 23946 C CA . ASN A 1 66 ? 1.455 -8.523 -8.390 1.00 0.00 66 ASN A CA 18
ATOM 23947 C C . ASN A 1 66 ? 0.442 -8.942 -7.341 1.00 0.00 66 ASN A C 18
ATOM 23948 O O . ASN A 1 66 ? -0.658 -9.394 -7.681 1.00 0.00 66 ASN A O 18
ATOM 23959 N N . ALA A 1 67 ? 0.809 -8.797 -6.071 1.00 0.00 67 ALA A N 18
ATOM 23960 C CA . ALA A 1 67 ? -0.083 -9.107 -4.963 1.00 0.00 67 ALA A CA 18
ATOM 23961 C C . ALA A 1 67 ? -1.262 -8.129 -4.973 1.00 0.00 67 ALA A C 18
ATOM 23962 O O . ALA A 1 67 ? -1.138 -7.054 -5.505 1.00 0.00 67 ALA A O 18
ATOM 23969 N N . LEU A 1 68 ? -2.403 -8.520 -4.472 1.00 0.00 68 LEU A N 18
ATOM 23970 C CA . LEU A 1 68 ? -3.588 -7.662 -4.531 1.00 0.00 68 LEU A CA 18
ATOM 23971 C C . LEU A 1 68 ? -4.129 -7.307 -3.134 1.00 0.00 68 LEU A C 18
ATOM 23972 O O . LEU A 1 68 ? -4.123 -8.154 -2.229 1.00 0.00 68 LEU A O 18
ATOM 23988 N N . ILE A 1 69 ? -4.533 -6.067 -2.927 1.00 0.00 69 ILE A N 18
ATOM 23989 C CA . ILE A 1 69 ? -5.176 -5.700 -1.671 1.00 0.00 69 ILE A CA 18
ATOM 23990 C C . ILE A 1 69 ? -6.623 -5.232 -1.920 1.00 0.00 69 ILE A C 18
ATOM 23991 O O . ILE A 1 69 ? -6.853 -4.253 -2.622 1.00 0.00 69 ILE A O 18
ATOM 24007 N N . PRO A 1 70 ? -7.605 -5.979 -1.404 1.00 0.00 70 PRO A N 18
ATOM 24008 C CA . PRO A 1 70 ? -9.016 -5.594 -1.466 1.00 0.00 70 PRO A CA 18
ATOM 24009 C C . PRO A 1 70 ? -9.391 -4.524 -0.435 1.00 0.00 70 PRO A C 18
ATOM 24010 O O . PRO A 1 70 ? -8.812 -4.457 0.652 1.00 0.00 70 PRO A O 18
ATOM 24021 N N . LYS A 1 71 ? -10.400 -3.716 -0.773 1.00 0.00 71 LYS A N 18
ATOM 24022 C CA . LYS A 1 71 ? -10.863 -2.600 0.075 1.00 0.00 71 LYS A CA 18
ATOM 24023 C C . LYS A 1 71 ? -11.501 -3.057 1.371 1.00 0.00 71 LYS A C 18
ATOM 24024 O O . LYS A 1 71 ? -11.766 -2.279 2.268 1.00 0.00 71 LYS A O 18
ATOM 24043 N N . ASN A 1 72 ? -11.743 -4.309 1.447 1.00 0.00 72 ASN A N 18
ATOM 24044 C CA . ASN A 1 72 ? -12.346 -4.885 2.624 1.00 0.00 72 ASN A CA 18
ATOM 24045 C C . ASN A 1 72 ? -11.288 -5.253 3.649 1.00 0.00 72 ASN A C 18
ATOM 24046 O O . ASN A 1 72 ? -11.607 -5.667 4.761 1.00 0.00 72 ASN A O 18
ATOM 24057 N N . SER A 1 73 ? -10.041 -5.089 3.276 1.00 0.00 73 SER A N 18
ATOM 24058 C CA . SER A 1 73 ? -8.941 -5.430 4.117 1.00 0.00 73 SER A CA 18
ATOM 24059 C C . SER A 1 73 ? -8.228 -4.165 4.607 1.00 0.00 73 SER A C 18
ATOM 24060 O O . SER A 1 73 ? -8.140 -3.170 3.891 1.00 0.00 73 SER A O 18
ATOM 24068 N N . SER A 1 74 ? -7.771 -4.193 5.832 1.00 0.00 74 SER A N 18
ATOM 24069 C CA . SER A 1 74 ? -6.977 -3.120 6.362 1.00 0.00 74 SER A CA 18
ATOM 24070 C C . SER A 1 74 ? -5.525 -3.599 6.372 1.00 0.00 74 SER A C 18
ATOM 24071 O O . SER A 1 74 ? -5.236 -4.724 6.827 1.00 0.00 74 SER A O 18
ATOM 24079 N N . VAL A 1 75 ? -4.635 -2.815 5.824 1.00 0.00 75 VAL A N 18
ATOM 24080 C CA . VAL A 1 75 ? -3.261 -3.233 5.688 1.00 0.00 75 VAL A CA 18
ATOM 24081 C C . VAL A 1 75 ? -2.256 -2.247 6.335 1.00 0.00 75 VAL A C 18
ATOM 24082 O O . VAL A 1 75 ? -2.567 -1.079 6.593 1.00 0.00 75 VAL A O 18
ATOM 24095 N N . ILE A 1 76 ? -1.083 -2.758 6.609 1.00 0.00 76 ILE A N 18
ATOM 24096 C CA . ILE A 1 76 ? 0.031 -2.039 7.197 1.00 0.00 76 ILE A CA 18
ATOM 24097 C C . ILE A 1 76 ? 0.977 -1.711 6.063 1.00 0.00 76 ILE A C 18
ATOM 24098 O O . ILE A 1 76 ? 1.262 -2.572 5.225 1.00 0.00 76 ILE A O 18
ATOM 24114 N N . VAL A 1 77 ? 1.449 -0.516 6.014 1.00 0.00 77 VAL A N 18
ATOM 24115 C CA . VAL A 1 77 ? 2.334 -0.117 4.963 1.00 0.00 77 VAL A CA 18
ATOM 24116 C C . VAL A 1 77 ? 3.712 0.200 5.540 1.00 0.00 77 VAL A C 18
ATOM 24117 O O . VAL A 1 77 ? 3.873 1.139 6.325 1.00 0.00 77 VAL A O 18
ATOM 24130 N N . ARG A 1 78 ? 4.677 -0.594 5.168 1.00 0.00 78 ARG A N 18
ATOM 24131 C CA . ARG A 1 78 ? 6.031 -0.476 5.651 1.00 0.00 78 ARG A CA 18
ATOM 24132 C C . ARG A 1 78 ? 6.958 -0.069 4.494 1.00 0.00 78 ARG A C 18
ATOM 24133 O O . ARG A 1 78 ? 6.885 -0.635 3.413 1.00 0.00 78 ARG A O 18
ATOM 24154 N N . ARG A 1 79 ? 7.793 0.910 4.708 1.00 0.00 79 ARG A N 18
ATOM 24155 C CA . ARG A 1 79 ? 8.760 1.318 3.703 1.00 0.00 79 ARG A CA 18
ATOM 24156 C C . ARG A 1 79 ? 10.005 0.457 3.836 1.00 0.00 79 ARG A C 18
ATOM 24157 O O . ARG A 1 79 ? 10.617 0.414 4.900 1.00 0.00 79 ARG A O 18
ATOM 24178 N N . ILE A 1 80 ? 10.375 -0.235 2.788 1.00 0.00 80 ILE A N 18
ATOM 24179 C CA . ILE A 1 80 ? 11.550 -1.069 2.838 1.00 0.00 80 ILE A CA 18
ATOM 24180 C C . ILE A 1 80 ? 12.520 -0.663 1.741 1.00 0.00 80 ILE A C 18
ATOM 24181 O O . ILE A 1 80 ? 12.106 -0.190 0.712 1.00 0.00 80 ILE A O 18
ATOM 24197 N N . PRO A 1 81 ? 13.807 -0.791 1.952 1.00 0.00 81 PRO A N 18
ATOM 24198 C CA . PRO A 1 81 ? 14.796 -0.430 0.941 1.00 0.00 81 PRO A CA 18
ATOM 24199 C C . PRO A 1 81 ? 14.758 -1.397 -0.241 1.00 0.00 81 PRO A C 18
ATOM 24200 O O . PRO A 1 81 ? 14.614 -2.607 -0.057 1.00 0.00 81 PRO A O 18
ATOM 24211 N N . ILE A 1 82 ? 14.857 -0.882 -1.450 1.00 0.00 82 ILE A N 18
ATOM 24212 C CA . ILE A 1 82 ? 14.905 -1.762 -2.610 1.00 0.00 82 ILE A CA 18
ATOM 24213 C C . ILE A 1 82 ? 16.237 -2.478 -2.641 1.00 0.00 82 ILE A C 18
ATOM 24214 O O . ILE A 1 82 ? 16.307 -3.664 -2.971 1.00 0.00 82 ILE A O 18
ATOM 24230 N N . GLY A 1 83 ? 17.284 -1.743 -2.274 1.00 0.00 83 GLY A N 18
ATOM 24231 C CA . GLY A 1 83 ? 18.634 -2.229 -2.302 1.00 0.00 83 GLY A CA 18
ATOM 24232 C C . GLY A 1 83 ? 19.124 -2.423 -3.709 1.00 0.00 83 GLY A C 18
ATOM 24233 O O . GLY A 1 83 ? 19.932 -1.648 -4.222 1.00 0.00 83 GLY A O 18
ATOM 24237 N N . GLY A 1 84 ? 18.568 -3.394 -4.345 1.00 0.00 84 GLY A N 18
ATOM 24238 C CA . GLY A 1 84 ? 18.966 -3.756 -5.657 1.00 0.00 84 GLY A CA 18
ATOM 24239 C C . GLY A 1 84 ? 17.802 -4.184 -6.508 1.00 0.00 84 GLY A C 18
ATOM 24240 O O . GLY A 1 84 ? 17.967 -4.431 -7.692 1.00 0.00 84 GLY A O 18
ATOM 24244 N N . VAL A 1 85 ? 16.612 -4.281 -5.925 1.00 0.00 85 VAL A N 18
ATOM 24245 C CA . VAL A 1 85 ? 15.456 -4.673 -6.707 1.00 0.00 85 VAL A CA 18
ATOM 24246 C C . VAL A 1 85 ? 14.896 -3.501 -7.503 1.00 0.00 85 VAL A C 18
ATOM 24247 O O . VAL A 1 85 ? 14.174 -2.645 -6.995 1.00 0.00 85 VAL A O 18
ATOM 24260 N N . LYS A 1 86 ? 15.312 -3.433 -8.729 1.00 0.00 86 LYS A N 18
ATOM 24261 C CA . LYS A 1 86 ? 14.874 -2.411 -9.624 1.00 0.00 86 LYS A CA 18
ATOM 24262 C C . LYS A 1 86 ? 14.045 -3.069 -10.706 1.00 0.00 86 LYS A C 18
ATOM 24263 O O . LYS A 1 86 ? 14.583 -3.395 -11.790 1.00 0.00 86 LYS A O 18
ATOM 24283 N N . GLY A 1 1 ? -24.451 9.034 -6.774 1.00 0.00 1 GLY A N 19
ATOM 24284 C CA . GLY A 1 1 ? -23.561 7.875 -6.766 1.00 0.00 1 GLY A CA 19
ATOM 24285 C C . GLY A 1 1 ? -23.466 7.293 -5.385 1.00 0.00 1 GLY A C 19
ATOM 24286 O O . GLY A 1 1 ? -23.985 7.890 -4.438 1.00 0.00 1 GLY A O 19
ATOM 24292 N N . PRO A 1 2 ? -22.825 6.130 -5.219 1.00 0.00 2 PRO A N 19
ATOM 24293 C CA . PRO A 1 2 ? -22.684 5.479 -3.917 1.00 0.00 2 PRO A CA 19
ATOM 24294 C C . PRO A 1 2 ? -21.695 6.232 -3.020 1.00 0.00 2 PRO A C 19
ATOM 24295 O O . PRO A 1 2 ? -20.570 6.533 -3.436 1.00 0.00 2 PRO A O 19
ATOM 24306 N N . LEU A 1 3 ? -22.109 6.535 -1.812 1.00 0.00 3 LEU A N 19
ATOM 24307 C CA . LEU A 1 3 ? -21.279 7.273 -0.877 1.00 0.00 3 LEU A CA 19
ATOM 24308 C C . LEU A 1 3 ? -20.230 6.370 -0.237 1.00 0.00 3 LEU A C 19
ATOM 24309 O O . LEU A 1 3 ? -19.030 6.522 -0.478 1.00 0.00 3 LEU A O 19
ATOM 24325 N N . GLY A 1 4 ? -20.694 5.383 0.505 1.00 0.00 4 GLY A N 19
ATOM 24326 C CA . GLY A 1 4 ? -19.808 4.541 1.284 1.00 0.00 4 GLY A CA 19
ATOM 24327 C C . GLY A 1 4 ? -19.269 3.350 0.524 1.00 0.00 4 GLY A C 19
ATOM 24328 O O . GLY A 1 4 ? -18.585 2.499 1.100 1.00 0.00 4 GLY A O 19
ATOM 24332 N N . SER A 1 5 ? -19.562 3.273 -0.755 1.00 0.00 5 SER A N 19
ATOM 24333 C CA . SER A 1 5 ? -19.062 2.182 -1.555 1.00 0.00 5 SER A CA 19
ATOM 24334 C C . SER A 1 5 ? -17.763 2.540 -2.265 1.00 0.00 5 SER A C 19
ATOM 24335 O O . SER A 1 5 ? -17.225 1.734 -3.044 1.00 0.00 5 SER A O 19
ATOM 24343 N N . MET A 1 6 ? -17.242 3.723 -1.970 1.00 0.00 6 MET A N 19
ATOM 24344 C CA . MET A 1 6 ? -15.975 4.142 -2.535 1.00 0.00 6 MET A CA 19
ATOM 24345 C C . MET A 1 6 ? -14.875 3.312 -1.956 1.00 0.00 6 MET A C 19
ATOM 24346 O O . MET A 1 6 ? -14.834 3.057 -0.739 1.00 0.00 6 MET A O 19
ATOM 24360 N N . SER A 1 7 ? -13.994 2.901 -2.795 1.00 0.00 7 SER A N 19
ATOM 24361 C CA . SER A 1 7 ? -13.002 1.980 -2.430 1.00 0.00 7 SER A CA 19
ATOM 24362 C C . SER A 1 7 ? -11.876 2.655 -1.726 1.00 0.00 7 SER A C 19
ATOM 24363 O O . SER A 1 7 ? -11.131 3.443 -2.307 1.00 0.00 7 SER A O 19
ATOM 24371 N N . CYS A 1 8 ? -11.791 2.366 -0.472 1.00 0.00 8 CYS A N 19
ATOM 24372 C CA . CYS A 1 8 ? -10.837 2.938 0.387 1.00 0.00 8 CYS A CA 19
ATOM 24373 C C . CYS A 1 8 ? -10.274 1.878 1.323 1.00 0.00 8 CYS A C 19
ATOM 24374 O O . CYS A 1 8 ? -11.020 1.124 1.952 1.00 0.00 8 CYS A O 19
ATOM 24382 N N . VAL A 1 9 ? -8.975 1.810 1.378 1.00 0.00 9 VAL A N 19
ATOM 24383 C CA . VAL A 1 9 ? -8.274 0.853 2.212 1.00 0.00 9 VAL A CA 19
ATOM 24384 C C . VAL A 1 9 ? -7.671 1.575 3.372 1.00 0.00 9 VAL A C 19
ATOM 24385 O O . VAL A 1 9 ? -7.051 2.635 3.192 1.00 0.00 9 VAL A O 19
ATOM 24398 N N . HIS A 1 10 ? -7.878 1.034 4.547 1.00 0.00 10 HIS A N 19
ATOM 24399 C CA . HIS A 1 10 ? -7.295 1.568 5.738 1.00 0.00 10 HIS A CA 19
ATOM 24400 C C . HIS A 1 10 ? -5.882 1.086 5.828 1.00 0.00 10 HIS A C 19
ATOM 24401 O O . HIS A 1 10 ? -5.632 -0.095 6.032 1.00 0.00 10 HIS A O 19
ATOM 24415 N N . TYR A 1 11 ? -4.971 1.964 5.625 1.00 0.00 11 TYR A N 19
ATOM 24416 C CA . TYR A 1 11 ? -3.599 1.606 5.660 1.00 0.00 11 TYR A CA 19
ATOM 24417 C C . TYR A 1 11 ? -2.887 2.470 6.658 1.00 0.00 11 TYR A C 19
ATOM 24418 O O . TYR A 1 11 ? -3.165 3.669 6.753 1.00 0.00 11 TYR A O 19
ATOM 24436 N N . LYS A 1 12 ? -2.030 1.892 7.432 1.00 0.00 12 LYS A N 19
ATOM 24437 C CA . LYS A 1 12 ? -1.241 2.680 8.319 1.00 0.00 12 LYS A CA 19
ATOM 24438 C C . LYS A 1 12 ? 0.198 2.464 7.990 1.00 0.00 12 LYS A C 19
ATOM 24439 O O . LYS A 1 12 ? 0.636 1.332 7.761 1.00 0.00 12 LYS A O 19
ATOM 24458 N N . PHE A 1 13 ? 0.909 3.531 7.903 1.00 0.00 13 PHE A N 19
ATOM 24459 C CA . PHE A 1 13 ? 2.290 3.486 7.549 1.00 0.00 13 PHE A CA 19
ATOM 24460 C C . PHE A 1 13 ? 3.069 3.322 8.834 1.00 0.00 13 PHE A C 19
ATOM 24461 O O . PHE A 1 13 ? 2.590 3.732 9.889 1.00 0.00 13 PHE A O 19
ATOM 24478 N N . SER A 1 14 ? 4.242 2.746 8.766 1.00 0.00 14 SER A N 19
ATOM 24479 C CA . SER A 1 14 ? 5.079 2.584 9.938 1.00 0.00 14 SER A CA 19
ATOM 24480 C C . SER A 1 14 ? 5.606 3.943 10.449 1.00 0.00 14 SER A C 19
ATOM 24481 O O . SER A 1 14 ? 6.144 4.049 11.554 1.00 0.00 14 SER A O 19
ATOM 24489 N N . SER A 1 15 ? 5.446 4.971 9.634 1.00 0.00 15 SER A N 19
ATOM 24490 C CA . SER A 1 15 ? 5.788 6.322 9.995 1.00 0.00 15 SER A CA 19
ATOM 24491 C C . SER A 1 15 ? 4.593 6.996 10.692 1.00 0.00 15 SER A C 19
ATOM 24492 O O . SER A 1 15 ? 4.711 8.092 11.254 1.00 0.00 15 SER A O 19
ATOM 24500 N N . LYS A 1 16 ? 3.452 6.327 10.654 1.00 0.00 16 LYS A N 19
ATOM 24501 C CA . LYS A 1 16 ? 2.233 6.821 11.244 1.00 0.00 16 LYS A CA 19
ATOM 24502 C C . LYS A 1 16 ? 1.850 5.926 12.403 1.00 0.00 16 LYS A C 19
ATOM 24503 O O . LYS A 1 16 ? 2.584 4.980 12.755 1.00 0.00 16 LYS A O 19
ATOM 24522 N N . LEU A 1 17 ? 0.735 6.216 12.993 1.00 0.00 17 LEU A N 19
ATOM 24523 C CA . LEU A 1 17 ? 0.199 5.408 14.047 1.00 0.00 17 LEU A CA 19
ATOM 24524 C C . LEU A 1 17 ? -1.300 5.178 13.800 1.00 0.00 17 LEU A C 19
ATOM 24525 O O . LEU A 1 17 ? -1.887 4.231 14.309 1.00 0.00 17 LEU A O 19
ATOM 24541 N N . ASN A 1 18 ? -1.900 6.039 12.999 1.00 0.00 18 ASN A N 19
ATOM 24542 C CA . ASN A 1 18 ? -3.312 5.925 12.652 1.00 0.00 18 ASN A CA 19
ATOM 24543 C C . ASN A 1 18 ? -3.448 5.403 11.240 1.00 0.00 18 ASN A C 19
ATOM 24544 O O . ASN A 1 18 ? -2.509 5.509 10.439 1.00 0.00 18 ASN A O 19
ATOM 24555 N N . TYR A 1 19 ? -4.589 4.819 10.938 1.00 0.00 19 TYR A N 19
ATOM 24556 C CA . TYR A 1 19 ? -4.875 4.366 9.591 1.00 0.00 19 TYR A CA 19
ATOM 24557 C C . TYR A 1 19 ? -5.388 5.502 8.753 1.00 0.00 19 TYR A C 19
ATOM 24558 O O . TYR A 1 19 ? -6.076 6.398 9.257 1.00 0.00 19 TYR A O 19
ATOM 24576 N N . ASP A 1 20 ? -5.079 5.457 7.504 1.00 0.00 20 ASP A N 19
ATOM 24577 C CA . ASP A 1 20 ? -5.546 6.419 6.548 1.00 0.00 20 ASP A CA 19
ATOM 24578 C C . ASP A 1 20 ? -6.264 5.641 5.462 1.00 0.00 20 ASP A C 19
ATOM 24579 O O . ASP A 1 20 ? -6.285 4.419 5.518 1.00 0.00 20 ASP A O 19
ATOM 24588 N N . THR A 1 21 ? -6.806 6.299 4.482 1.00 0.00 21 THR A N 19
ATOM 24589 C CA . THR A 1 21 ? -7.611 5.659 3.504 1.00 0.00 21 THR A CA 19
ATOM 24590 C C . THR A 1 21 ? -7.170 6.030 2.123 1.00 0.00 21 THR A C 19
ATOM 24591 O O . THR A 1 21 ? -7.235 7.203 1.721 1.00 0.00 21 THR A O 19
ATOM 24602 N N . VAL A 1 22 ? -6.705 5.062 1.409 1.00 0.00 22 VAL A N 19
ATOM 24603 C CA . VAL A 1 22 ? -6.303 5.284 0.065 1.00 0.00 22 VAL A CA 19
ATOM 24604 C C . VAL A 1 22 ? -7.479 4.909 -0.824 1.00 0.00 22 VAL A C 19
ATOM 24605 O O . VAL A 1 22 ? -8.158 3.905 -0.569 1.00 0.00 22 VAL A O 19
ATOM 24618 N N . THR A 1 23 ? -7.762 5.721 -1.789 1.00 0.00 23 THR A N 19
ATOM 24619 C CA . THR A 1 23 ? -8.918 5.529 -2.614 1.00 0.00 23 THR A CA 19
ATOM 24620 C C . THR A 1 23 ? -8.568 5.001 -3.998 1.00 0.00 23 THR A C 19
ATOM 24621 O O . THR A 1 23 ? -7.495 5.294 -4.536 1.00 0.00 23 THR A O 19
ATOM 24632 N N . PHE A 1 24 ? -9.444 4.182 -4.536 1.00 0.00 24 PHE A N 19
ATOM 24633 C CA . PHE A 1 24 ? -9.296 3.621 -5.862 1.00 0.00 24 PHE A CA 19
ATOM 24634 C C . PHE A 1 24 ? -10.653 3.236 -6.377 1.00 0.00 24 PHE A C 19
ATOM 24635 O O . PHE A 1 24 ? -11.657 3.412 -5.672 1.00 0.00 24 PHE A O 19
ATOM 24652 N N . ASP A 1 25 ? -10.707 2.779 -7.591 1.00 0.00 25 ASP A N 19
ATOM 24653 C CA . ASP A 1 25 ? -11.930 2.256 -8.141 1.00 0.00 25 ASP A CA 19
ATOM 24654 C C . ASP A 1 25 ? -11.757 0.781 -8.368 1.00 0.00 25 ASP A C 19
ATOM 24655 O O . ASP A 1 25 ? -10.713 0.343 -8.871 1.00 0.00 25 ASP A O 19
ATOM 24664 N N . GLY A 1 26 ? -12.734 0.026 -7.986 1.00 0.00 26 GLY A N 19
ATOM 24665 C CA . GLY A 1 26 ? -12.665 -1.393 -8.102 1.00 0.00 26 GLY A CA 19
ATOM 24666 C C . GLY A 1 26 ? -12.786 -2.002 -6.746 1.00 0.00 26 GLY A C 19
ATOM 24667 O O . GLY A 1 26 ? -12.876 -1.284 -5.763 1.00 0.00 26 GLY A O 19
ATOM 24671 N N . LEU A 1 27 ? -12.795 -3.288 -6.663 1.00 0.00 27 LEU A N 19
ATOM 24672 C CA . LEU A 1 27 ? -12.934 -3.944 -5.379 1.00 0.00 27 LEU A CA 19
ATOM 24673 C C . LEU A 1 27 ? -11.569 -3.975 -4.693 1.00 0.00 27 LEU A C 19
ATOM 24674 O O . LEU A 1 27 ? -11.456 -3.848 -3.454 1.00 0.00 27 LEU A O 19
ATOM 24690 N N . HIS A 1 28 ? -10.541 -4.075 -5.502 1.00 0.00 28 HIS A N 19
ATOM 24691 C CA . HIS A 1 28 ? -9.186 -4.203 -5.019 1.00 0.00 28 HIS A CA 19
ATOM 24692 C C . HIS A 1 28 ? -8.177 -3.588 -5.939 1.00 0.00 28 HIS A C 19
ATOM 24693 O O . HIS A 1 28 ? -8.445 -3.377 -7.121 1.00 0.00 28 HIS A O 19
ATOM 24707 N N . ILE A 1 29 ? -7.029 -3.311 -5.394 1.00 0.00 29 ILE A N 19
ATOM 24708 C CA . ILE A 1 29 ? -5.963 -2.711 -6.127 1.00 0.00 29 ILE A CA 19
ATOM 24709 C C . ILE A 1 29 ? -4.676 -3.540 -6.005 1.00 0.00 29 ILE A C 19
ATOM 24710 O O . ILE A 1 29 ? -4.275 -3.924 -4.907 1.00 0.00 29 ILE A O 19
ATOM 24726 N N . SER A 1 30 ? -4.088 -3.861 -7.140 1.00 0.00 30 SER A N 19
ATOM 24727 C CA . SER A 1 30 ? -2.839 -4.611 -7.212 1.00 0.00 30 SER A CA 19
ATOM 24728 C C . SER A 1 30 ? -1.691 -3.842 -6.533 1.00 0.00 30 SER A C 19
ATOM 24729 O O . SER A 1 30 ? -1.657 -2.616 -6.575 1.00 0.00 30 SER A O 19
ATOM 24737 N N . LEU A 1 31 ? -0.755 -4.576 -5.950 1.00 0.00 31 LEU A N 19
ATOM 24738 C CA . LEU A 1 31 ? 0.346 -4.024 -5.161 1.00 0.00 31 LEU A CA 19
ATOM 24739 C C . LEU A 1 31 ? 1.167 -2.981 -5.902 1.00 0.00 31 LEU A C 19
ATOM 24740 O O . LEU A 1 31 ? 1.459 -1.930 -5.338 1.00 0.00 31 LEU A O 19
ATOM 24756 N N . CYS A 1 32 ? 1.540 -3.262 -7.148 1.00 0.00 32 CYS A N 19
ATOM 24757 C CA . CYS A 1 32 ? 2.313 -2.303 -7.936 1.00 0.00 32 CYS A CA 19
ATOM 24758 C C . CYS A 1 32 ? 1.559 -0.951 -8.012 1.00 0.00 32 CYS A C 19
ATOM 24759 O O . CYS A 1 32 ? 2.125 0.104 -7.741 1.00 0.00 32 CYS A O 19
ATOM 24767 N N . ASP A 1 33 ? 0.263 -1.023 -8.278 1.00 0.00 33 ASP A N 19
ATOM 24768 C CA . ASP A 1 33 ? -0.611 0.158 -8.363 1.00 0.00 33 ASP A CA 19
ATOM 24769 C C . ASP A 1 33 ? -0.780 0.811 -7.003 1.00 0.00 33 ASP A C 19
ATOM 24770 O O . ASP A 1 33 ? -0.730 2.036 -6.863 1.00 0.00 33 ASP A O 19
ATOM 24779 N N . LEU A 1 34 ? -0.935 -0.026 -6.008 1.00 0.00 34 LEU A N 19
ATOM 24780 C CA . LEU A 1 34 ? -1.164 0.376 -4.626 1.00 0.00 34 LEU A CA 19
ATOM 24781 C C . LEU A 1 34 ? 0.021 1.185 -4.099 1.00 0.00 34 LEU A C 19
ATOM 24782 O O . LEU A 1 34 ? -0.154 2.277 -3.530 1.00 0.00 34 LEU A O 19
ATOM 24798 N N . LYS A 1 35 ? 1.214 0.682 -4.344 1.00 0.00 35 LYS A N 19
ATOM 24799 C CA . LYS A 1 35 ? 2.426 1.333 -3.902 1.00 0.00 35 LYS A CA 19
ATOM 24800 C C . LYS A 1 35 ? 2.616 2.652 -4.611 1.00 0.00 35 LYS A C 19
ATOM 24801 O O . LYS A 1 35 ? 3.008 3.629 -3.994 1.00 0.00 35 LYS A O 19
ATOM 24820 N N . LYS A 1 36 ? 2.297 2.685 -5.900 1.00 0.00 36 LYS A N 19
ATOM 24821 C CA . LYS A 1 36 ? 2.422 3.906 -6.690 1.00 0.00 36 LYS A CA 19
ATOM 24822 C C . LYS A 1 36 ? 1.528 5.010 -6.153 1.00 0.00 36 LYS A C 19
ATOM 24823 O O . LYS A 1 36 ? 1.949 6.176 -6.089 1.00 0.00 36 LYS A O 19
ATOM 24842 N N . GLN A 1 37 ? 0.324 4.651 -5.730 1.00 0.00 37 GLN A N 19
ATOM 24843 C CA . GLN A 1 37 ? -0.574 5.627 -5.152 1.00 0.00 37 GLN A CA 19
ATOM 24844 C C . GLN A 1 37 ? -0.041 6.151 -3.828 1.00 0.00 37 GLN A C 19
ATOM 24845 O O . GLN A 1 37 ? 0.019 7.357 -3.614 1.00 0.00 37 GLN A O 19
ATOM 24859 N N . ILE A 1 38 ? 0.382 5.249 -2.964 1.00 0.00 38 ILE A N 19
ATOM 24860 C CA . ILE A 1 38 ? 0.858 5.625 -1.638 1.00 0.00 38 ILE A CA 19
ATOM 24861 C C . ILE A 1 38 ? 2.179 6.404 -1.705 1.00 0.00 38 ILE A C 19
ATOM 24862 O O . ILE A 1 38 ? 2.309 7.467 -1.094 1.00 0.00 38 ILE A O 19
ATOM 24878 N N . MET A 1 39 ? 3.129 5.900 -2.476 1.00 0.00 39 MET A N 19
ATOM 24879 C CA . MET A 1 39 ? 4.441 6.539 -2.599 1.00 0.00 39 MET A CA 19
ATOM 24880 C C . MET A 1 39 ? 4.320 7.896 -3.243 1.00 0.00 39 MET A C 19
ATOM 24881 O O . MET A 1 39 ? 4.983 8.839 -2.833 1.00 0.00 39 MET A O 19
ATOM 24895 N N . GLY A 1 40 ? 3.443 8.004 -4.219 1.00 0.00 40 GLY A N 19
ATOM 24896 C CA . GLY A 1 40 ? 3.225 9.270 -4.879 1.00 0.00 40 GLY A CA 19
ATOM 24897 C C . GLY A 1 40 ? 2.500 10.255 -3.987 1.00 0.00 40 GLY A C 19
ATOM 24898 O O . GLY A 1 40 ? 2.736 11.451 -4.056 1.00 0.00 40 GLY A O 19
ATOM 24902 N N . ARG A 1 41 ? 1.641 9.735 -3.130 1.00 0.00 41 ARG A N 19
ATOM 24903 C CA . ARG A 1 41 ? 0.861 10.553 -2.220 1.00 0.00 41 ARG A CA 19
ATOM 24904 C C . ARG A 1 41 ? 1.726 11.130 -1.119 1.00 0.00 41 ARG A C 19
ATOM 24905 O O . ARG A 1 41 ? 1.713 12.335 -0.866 1.00 0.00 41 ARG A O 19
ATOM 24926 N N . GLU A 1 42 ? 2.484 10.278 -0.493 1.00 0.00 42 GLU A N 19
ATOM 24927 C CA . GLU A 1 42 ? 3.263 10.665 0.666 1.00 0.00 42 GLU A CA 19
ATOM 24928 C C . GLU A 1 42 ? 4.579 11.282 0.293 1.00 0.00 42 GLU A C 19
ATOM 24929 O O . GLU A 1 42 ? 5.281 11.824 1.147 1.00 0.00 42 GLU A O 19
ATOM 24941 N N . LYS A 1 43 ? 4.893 11.189 -0.970 1.00 0.00 43 LYS A N 19
ATOM 24942 C CA . LYS A 1 43 ? 6.120 11.693 -1.572 1.00 0.00 43 LYS A CA 19
ATOM 24943 C C . LYS A 1 43 ? 7.306 10.842 -1.157 1.00 0.00 43 LYS A C 19
ATOM 24944 O O . LYS A 1 43 ? 8.201 11.294 -0.444 1.00 0.00 43 LYS A O 19
ATOM 24963 N N . LEU A 1 44 ? 7.254 9.593 -1.536 1.00 0.00 44 LEU A N 19
ATOM 24964 C CA . LEU A 1 44 ? 8.348 8.692 -1.319 1.00 0.00 44 LEU A CA 19
ATOM 24965 C C . LEU A 1 44 ? 9.154 8.595 -2.570 1.00 0.00 44 LEU A C 19
ATOM 24966 O O . LEU A 1 44 ? 8.656 8.885 -3.664 1.00 0.00 44 LEU A O 19
ATOM 24982 N N . LYS A 1 45 ? 10.373 8.193 -2.436 1.00 0.00 45 LYS A N 19
ATOM 24983 C CA . LYS A 1 45 ? 11.207 8.002 -3.577 1.00 0.00 45 LYS A CA 19
ATOM 24984 C C . LYS A 1 45 ? 11.399 6.513 -3.829 1.00 0.00 45 LYS A C 19
ATOM 24985 O O . LYS A 1 45 ? 12.130 5.809 -3.111 1.00 0.00 45 LYS A O 19
ATOM 25004 N N . ALA A 1 46 ? 10.707 6.035 -4.834 1.00 0.00 46 ALA A N 19
ATOM 25005 C CA . ALA A 1 46 ? 10.678 4.627 -5.203 1.00 0.00 46 ALA A CA 19
ATOM 25006 C C . ALA A 1 46 ? 12.013 4.155 -5.785 1.00 0.00 46 ALA A C 19
ATOM 25007 O O . ALA A 1 46 ? 12.257 2.961 -5.923 1.00 0.00 46 ALA A O 19
ATOM 25014 N N . ALA A 1 47 ? 12.877 5.094 -6.108 1.00 0.00 47 ALA A N 19
ATOM 25015 C CA . ALA A 1 47 ? 14.191 4.768 -6.640 1.00 0.00 47 ALA A CA 19
ATOM 25016 C C . ALA A 1 47 ? 15.186 4.499 -5.505 1.00 0.00 47 ALA A C 19
ATOM 25017 O O . ALA A 1 47 ? 16.346 4.158 -5.741 1.00 0.00 47 ALA A O 19
ATOM 25024 N N . ASP A 1 48 ? 14.712 4.655 -4.286 1.00 0.00 48 ASP A N 19
ATOM 25025 C CA . ASP A 1 48 ? 15.509 4.420 -3.076 1.00 0.00 48 ASP A CA 19
ATOM 25026 C C . ASP A 1 48 ? 14.913 3.290 -2.274 1.00 0.00 48 ASP A C 19
ATOM 25027 O O . ASP A 1 48 ? 15.621 2.434 -1.731 1.00 0.00 48 ASP A O 19
ATOM 25036 N N . CYS A 1 49 ? 13.614 3.264 -2.218 1.00 0.00 49 CYS A N 19
ATOM 25037 C CA . CYS A 1 49 ? 12.941 2.320 -1.394 1.00 0.00 49 CYS A CA 19
ATOM 25038 C C . CYS A 1 49 ? 11.726 1.738 -2.082 1.00 0.00 49 CYS A C 19
ATOM 25039 O O . CYS A 1 49 ? 11.213 2.303 -3.049 1.00 0.00 49 CYS A O 19
ATOM 25047 N N . ASP A 1 50 ? 11.291 0.618 -1.584 1.00 0.00 50 ASP A N 19
ATOM 25048 C CA . ASP A 1 50 ? 10.122 -0.053 -2.063 1.00 0.00 50 ASP A CA 19
ATOM 25049 C C . ASP A 1 50 ? 9.117 -0.041 -0.937 1.00 0.00 50 ASP A C 19
ATOM 25050 O O . ASP A 1 50 ? 9.469 0.261 0.219 1.00 0.00 50 ASP A O 19
ATOM 25059 N N . LEU A 1 51 ? 7.915 -0.367 -1.224 1.00 0.00 51 LEU A N 19
ATOM 25060 C CA . LEU A 1 51 ? 6.899 -0.278 -0.259 1.00 0.00 51 LEU A CA 19
ATOM 25061 C C . LEU A 1 51 ? 6.374 -1.680 0.066 1.00 0.00 51 LEU A C 19
ATOM 25062 O O . LEU A 1 51 ? 5.730 -2.321 -0.743 1.00 0.00 51 LEU A O 19
ATOM 25078 N N . GLN A 1 52 ? 6.664 -2.146 1.230 1.00 0.00 52 GLN A N 19
ATOM 25079 C CA . GLN A 1 52 ? 6.294 -3.477 1.616 1.00 0.00 52 GLN A CA 19
ATOM 25080 C C . GLN A 1 52 ? 4.983 -3.407 2.337 1.00 0.00 52 GLN A C 19
ATOM 25081 O O . GLN A 1 52 ? 4.859 -2.722 3.349 1.00 0.00 52 GLN A O 19
ATOM 25095 N N . ILE A 1 53 ? 4.014 -4.075 1.836 1.00 0.00 53 ILE A N 19
ATOM 25096 C CA . ILE A 1 53 ? 2.720 -4.003 2.422 1.00 0.00 53 ILE A CA 19
ATOM 25097 C C . ILE A 1 53 ? 2.427 -5.322 3.101 1.00 0.00 53 ILE A C 19
ATOM 25098 O O . ILE A 1 53 ? 2.671 -6.385 2.536 1.00 0.00 53 ILE A O 19
ATOM 25114 N N . THR A 1 54 ? 1.994 -5.261 4.307 1.00 0.00 54 THR A N 19
ATOM 25115 C CA . THR A 1 54 ? 1.618 -6.434 5.036 1.00 0.00 54 THR A CA 19
ATOM 25116 C C . THR A 1 54 ? 0.158 -6.301 5.431 1.00 0.00 54 THR A C 19
ATOM 25117 O O . THR A 1 54 ? -0.321 -5.209 5.617 1.00 0.00 54 THR A O 19
ATOM 25128 N N . ASN A 1 55 ? -0.550 -7.377 5.499 1.00 0.00 55 ASN A N 19
ATOM 25129 C CA . ASN A 1 55 ? -1.922 -7.326 5.943 1.00 0.00 55 ASN A CA 19
ATOM 25130 C C . ASN A 1 55 ? -1.937 -7.215 7.460 1.00 0.00 55 ASN A C 19
ATOM 25131 O O . ASN A 1 55 ? -1.153 -7.882 8.131 1.00 0.00 55 ASN A O 19
ATOM 25142 N N . ALA A 1 56 ? -2.806 -6.393 8.007 1.00 0.00 56 ALA A N 19
ATOM 25143 C CA . ALA A 1 56 ? -2.861 -6.218 9.457 1.00 0.00 56 ALA A CA 19
ATOM 25144 C C . ALA A 1 56 ? -3.655 -7.337 10.109 1.00 0.00 56 ALA A C 19
ATOM 25145 O O . ALA A 1 56 ? -3.461 -7.664 11.277 1.00 0.00 56 ALA A O 19
ATOM 25152 N N . GLN A 1 57 ? -4.504 -7.943 9.334 1.00 0.00 57 GLN A N 19
ATOM 25153 C CA . GLN A 1 57 ? -5.426 -8.935 9.824 1.00 0.00 57 GLN A CA 19
ATOM 25154 C C . GLN A 1 57 ? -4.857 -10.355 9.616 1.00 0.00 57 GLN A C 19
ATOM 25155 O O . GLN A 1 57 ? -4.753 -11.147 10.568 1.00 0.00 57 GLN A O 19
ATOM 25169 N N . THR A 1 58 ? -4.438 -10.658 8.387 1.00 0.00 58 THR A N 19
ATOM 25170 C CA . THR A 1 58 ? -3.960 -11.988 8.050 1.00 0.00 58 THR A CA 19
ATOM 25171 C C . THR A 1 58 ? -2.461 -12.074 8.295 1.00 0.00 58 THR A C 19
ATOM 25172 O O . THR A 1 58 ? -1.883 -13.165 8.398 1.00 0.00 58 THR A O 19
ATOM 25183 N N . LYS A 1 59 ? -1.843 -10.889 8.378 1.00 0.00 59 LYS A N 19
ATOM 25184 C CA . LYS A 1 59 ? -0.414 -10.718 8.609 1.00 0.00 59 LYS A CA 19
ATOM 25185 C C . LYS A 1 59 ? 0.399 -11.261 7.440 1.00 0.00 59 LYS A C 19
ATOM 25186 O O . LYS A 1 59 ? 1.576 -11.579 7.587 1.00 0.00 59 LYS A O 19
ATOM 25205 N N . GLU A 1 60 ? -0.218 -11.320 6.275 1.00 0.00 60 GLU A N 19
ATOM 25206 C CA . GLU A 1 60 ? 0.466 -11.805 5.098 1.00 0.00 60 GLU A CA 19
ATOM 25207 C C . GLU A 1 60 ? 1.247 -10.649 4.467 1.00 0.00 60 GLU A C 19
ATOM 25208 O O . GLU A 1 60 ? 0.692 -9.553 4.283 1.00 0.00 60 GLU A O 19
ATOM 25220 N N . GLU A 1 61 ? 2.520 -10.866 4.189 1.00 0.00 61 GLU A N 19
ATOM 25221 C CA . GLU A 1 61 ? 3.320 -9.898 3.532 1.00 0.00 61 GLU A CA 19
ATOM 25222 C C . GLU A 1 61 ? 3.163 -10.032 2.066 1.00 0.00 61 GLU A C 19
ATOM 25223 O O . GLU A 1 61 ? 3.328 -11.112 1.494 1.00 0.00 61 GLU A O 19
ATOM 25235 N N . TYR A 1 62 ? 2.854 -8.955 1.463 1.00 0.00 62 TYR A N 19
ATOM 25236 C CA . TYR A 1 62 ? 2.647 -8.922 0.055 1.00 0.00 62 TYR A CA 19
ATOM 25237 C C . TYR A 1 62 ? 3.978 -8.768 -0.635 1.00 0.00 62 TYR A C 19
ATOM 25238 O O . TYR A 1 62 ? 4.529 -7.671 -0.760 1.00 0.00 62 TYR A O 19
ATOM 25256 N N . THR A 1 63 ? 4.527 -9.889 -0.996 1.00 0.00 63 THR A N 19
ATOM 25257 C CA . THR A 1 63 ? 5.829 -9.972 -1.574 1.00 0.00 63 THR A CA 19
ATOM 25258 C C . THR A 1 63 ? 5.829 -9.829 -3.102 1.00 0.00 63 THR A C 19
ATOM 25259 O O . THR A 1 63 ? 6.801 -9.346 -3.695 1.00 0.00 63 THR A O 19
ATOM 25270 N N . ASP A 1 64 ? 4.754 -10.214 -3.735 1.00 0.00 64 ASP A N 19
ATOM 25271 C CA . ASP A 1 64 ? 4.697 -10.134 -5.191 1.00 0.00 64 ASP A CA 19
ATOM 25272 C C . ASP A 1 64 ? 3.937 -8.908 -5.562 1.00 0.00 64 ASP A C 19
ATOM 25273 O O . ASP A 1 64 ? 2.978 -8.572 -4.887 1.00 0.00 64 ASP A O 19
ATOM 25282 N N . ASP A 1 65 ? 4.294 -8.266 -6.649 1.00 0.00 65 ASP A N 19
ATOM 25283 C CA . ASP A 1 65 ? 3.626 -7.015 -7.022 1.00 0.00 65 ASP A CA 19
ATOM 25284 C C . ASP A 1 65 ? 2.221 -7.230 -7.553 1.00 0.00 65 ASP A C 19
ATOM 25285 O O . ASP A 1 65 ? 1.468 -6.264 -7.777 1.00 0.00 65 ASP A O 19
ATOM 25294 N N . ASN A 1 66 ? 1.852 -8.479 -7.718 1.00 0.00 66 ASN A N 19
ATOM 25295 C CA . ASN A 1 66 ? 0.533 -8.822 -8.200 1.00 0.00 66 ASN A CA 19
ATOM 25296 C C . ASN A 1 66 ? -0.449 -8.871 -7.034 1.00 0.00 66 ASN A C 19
ATOM 25297 O O . ASN A 1 66 ? -1.665 -8.887 -7.249 1.00 0.00 66 ASN A O 19
ATOM 25308 N N . ALA A 1 67 ? 0.097 -8.844 -5.810 1.00 0.00 67 ALA A N 19
ATOM 25309 C CA . ALA A 1 67 ? -0.682 -8.957 -4.593 1.00 0.00 67 ALA A CA 19
ATOM 25310 C C . ALA A 1 67 ? -1.684 -7.829 -4.475 1.00 0.00 67 ALA A C 19
ATOM 25311 O O . ALA A 1 67 ? -1.322 -6.688 -4.351 1.00 0.00 67 ALA A O 19
ATOM 25318 N N . LEU A 1 68 ? -2.919 -8.164 -4.532 1.00 0.00 68 LEU A N 19
ATOM 25319 C CA . LEU A 1 68 ? -3.985 -7.200 -4.552 1.00 0.00 68 LEU A CA 19
ATOM 25320 C C . LEU A 1 68 ? -4.479 -6.890 -3.151 1.00 0.00 68 LEU A C 19
ATOM 25321 O O . LEU A 1 68 ? -4.542 -7.782 -2.286 1.00 0.00 68 LEU A O 19
ATOM 25337 N N . ILE A 1 69 ? -4.740 -5.643 -2.885 1.00 0.00 69 ILE A N 19
ATOM 25338 C CA . ILE A 1 69 ? -5.333 -5.287 -1.632 1.00 0.00 69 ILE A CA 19
ATOM 25339 C C . ILE A 1 69 ? -6.742 -4.712 -1.870 1.00 0.00 69 ILE A C 19
ATOM 25340 O O . ILE A 1 69 ? -6.906 -3.702 -2.562 1.00 0.00 69 ILE A O 19
ATOM 25356 N N . PRO A 1 70 ? -7.770 -5.403 -1.375 1.00 0.00 70 PRO A N 19
ATOM 25357 C CA . PRO A 1 70 ? -9.155 -4.952 -1.455 1.00 0.00 70 PRO A CA 19
ATOM 25358 C C . PRO A 1 70 ? -9.506 -3.912 -0.411 1.00 0.00 70 PRO A C 19
ATOM 25359 O O . PRO A 1 70 ? -8.893 -3.848 0.658 1.00 0.00 70 PRO A O 19
ATOM 25370 N N . LYS A 1 71 ? -10.559 -3.155 -0.691 1.00 0.00 71 LYS A N 19
ATOM 25371 C CA . LYS A 1 71 ? -11.067 -2.117 0.224 1.00 0.00 71 LYS A CA 19
ATOM 25372 C C . LYS A 1 71 ? -11.679 -2.730 1.490 1.00 0.00 71 LYS A C 19
ATOM 25373 O O . LYS A 1 71 ? -12.081 -2.029 2.413 1.00 0.00 71 LYS A O 19
ATOM 25392 N N . ASN A 1 72 ? -11.732 -4.032 1.512 1.00 0.00 72 ASN A N 19
ATOM 25393 C CA . ASN A 1 72 ? -12.302 -4.785 2.619 1.00 0.00 72 ASN A CA 19
ATOM 25394 C C . ASN A 1 72 ? -11.242 -5.030 3.692 1.00 0.00 72 ASN A C 19
ATOM 25395 O O . ASN A 1 72 ? -11.551 -5.460 4.812 1.00 0.00 72 ASN A O 19
ATOM 25406 N N . SER A 1 73 ? -10.003 -4.751 3.369 1.00 0.00 73 SER A N 19
ATOM 25407 C CA . SER A 1 73 ? -8.920 -5.061 4.262 1.00 0.00 73 SER A CA 19
ATOM 25408 C C . SER A 1 73 ? -8.148 -3.822 4.708 1.00 0.00 73 SER A C 19
ATOM 25409 O O . SER A 1 73 ? -8.160 -2.787 4.037 1.00 0.00 73 SER A O 19
ATOM 25417 N N . SER A 1 74 ? -7.534 -3.932 5.865 1.00 0.00 74 SER A N 19
ATOM 25418 C CA . SER A 1 74 ? -6.662 -2.922 6.386 1.00 0.00 74 SER A CA 19
ATOM 25419 C C . SER A 1 74 ? -5.240 -3.464 6.324 1.00 0.00 74 SER A C 19
ATOM 25420 O O . SER A 1 74 ? -4.982 -4.624 6.720 1.00 0.00 74 SER A O 19
ATOM 25428 N N . VAL A 1 75 ? -4.334 -2.683 5.810 1.00 0.00 75 VAL A N 19
ATOM 25429 C CA . VAL A 1 75 ? -2.989 -3.143 5.615 1.00 0.00 75 VAL A CA 19
ATOM 25430 C C . VAL A 1 75 ? -1.949 -2.229 6.261 1.00 0.00 75 VAL A C 19
ATOM 25431 O O . VAL A 1 75 ? -2.196 -1.045 6.530 1.00 0.00 75 VAL A O 19
ATOM 25444 N N . ILE A 1 76 ? -0.812 -2.804 6.516 1.00 0.00 76 ILE A N 19
ATOM 25445 C CA . ILE A 1 76 ? 0.316 -2.150 7.118 1.00 0.00 76 ILE A CA 19
ATOM 25446 C C . ILE A 1 76 ? 1.259 -1.777 6.011 1.00 0.00 76 ILE A C 19
ATOM 25447 O O . ILE A 1 76 ? 1.626 -2.623 5.185 1.00 0.00 76 ILE A O 19
ATOM 25463 N N . VAL A 1 77 ? 1.629 -0.551 5.972 1.00 0.00 77 VAL A N 19
ATOM 25464 C CA . VAL A 1 77 ? 2.481 -0.058 4.945 1.00 0.00 77 VAL A CA 19
ATOM 25465 C C . VAL A 1 77 ? 3.863 0.228 5.522 1.00 0.00 77 VAL A C 19
ATOM 25466 O O . VAL A 1 77 ? 4.028 1.094 6.387 1.00 0.00 77 VAL A O 19
ATOM 25479 N N . ARG A 1 78 ? 4.825 -0.518 5.073 1.00 0.00 78 ARG A N 19
ATOM 25480 C CA . ARG A 1 78 ? 6.176 -0.423 5.551 1.00 0.00 78 ARG A CA 19
ATOM 25481 C C . ARG A 1 78 ? 7.101 -0.023 4.398 1.00 0.00 78 ARG A C 19
ATOM 25482 O O . ARG A 1 78 ? 6.950 -0.500 3.293 1.00 0.00 78 ARG A O 19
ATOM 25503 N N . ARG A 1 79 ? 8.029 0.849 4.654 1.00 0.00 79 ARG A N 19
ATOM 25504 C CA . ARG A 1 79 ? 8.994 1.255 3.647 1.00 0.00 79 ARG A CA 19
ATOM 25505 C C . ARG A 1 79 ? 10.240 0.386 3.775 1.00 0.00 79 ARG A C 19
ATOM 25506 O O . ARG A 1 79 ? 10.852 0.336 4.840 1.00 0.00 79 ARG A O 19
ATOM 25527 N N . ILE A 1 80 ? 10.619 -0.291 2.720 1.00 0.00 80 ILE A N 19
ATOM 25528 C CA . ILE A 1 80 ? 11.784 -1.155 2.764 1.00 0.00 80 ILE A CA 19
ATOM 25529 C C . ILE A 1 80 ? 12.776 -0.768 1.685 1.00 0.00 80 ILE A C 19
ATOM 25530 O O . ILE A 1 80 ? 12.394 -0.167 0.701 1.00 0.00 80 ILE A O 19
ATOM 25546 N N . PRO A 1 81 ? 14.058 -1.042 1.865 1.00 0.00 81 PRO A N 19
ATOM 25547 C CA . PRO A 1 81 ? 15.062 -0.718 0.859 1.00 0.00 81 PRO A CA 19
ATOM 25548 C C . PRO A 1 81 ? 14.927 -1.622 -0.369 1.00 0.00 81 PRO A C 19
ATOM 25549 O O . PRO A 1 81 ? 14.727 -2.832 -0.243 1.00 0.00 81 PRO A O 19
ATOM 25560 N N . ILE A 1 82 ? 15.019 -1.042 -1.552 1.00 0.00 82 ILE A N 19
ATOM 25561 C CA . ILE A 1 82 ? 14.973 -1.834 -2.784 1.00 0.00 82 ILE A CA 19
ATOM 25562 C C . ILE A 1 82 ? 16.266 -2.605 -2.949 1.00 0.00 82 ILE A C 19
ATOM 25563 O O . ILE A 1 82 ? 16.332 -3.577 -3.696 1.00 0.00 82 ILE A O 19
ATOM 25579 N N . GLY A 1 83 ? 17.300 -2.110 -2.292 1.00 0.00 83 GLY A N 19
ATOM 25580 C CA . GLY A 1 83 ? 18.597 -2.700 -2.358 1.00 0.00 83 GLY A CA 19
ATOM 25581 C C . GLY A 1 83 ? 19.498 -1.867 -3.218 1.00 0.00 83 GLY A C 19
ATOM 25582 O O . GLY A 1 83 ? 20.686 -1.736 -2.960 1.00 0.00 83 GLY A O 19
ATOM 25586 N N . GLY A 1 84 ? 18.906 -1.282 -4.220 1.00 0.00 84 GLY A N 19
ATOM 25587 C CA . GLY A 1 84 ? 19.610 -0.493 -5.187 1.00 0.00 84 GLY A CA 19
ATOM 25588 C C . GLY A 1 84 ? 19.566 -1.201 -6.488 1.00 0.00 84 GLY A C 19
ATOM 25589 O O . GLY A 1 84 ? 19.046 -0.688 -7.483 1.00 0.00 84 GLY A O 19
ATOM 25593 N N . VAL A 1 85 ? 20.080 -2.387 -6.485 1.00 0.00 85 VAL A N 19
ATOM 25594 C CA . VAL A 1 85 ? 19.972 -3.252 -7.603 1.00 0.00 85 VAL A CA 19
ATOM 25595 C C . VAL A 1 85 ? 19.015 -4.369 -7.230 1.00 0.00 85 VAL A C 19
ATOM 25596 O O . VAL A 1 85 ? 19.161 -5.020 -6.179 1.00 0.00 85 VAL A O 19
ATOM 25609 N N . LYS A 1 86 ? 18.010 -4.533 -8.022 1.00 0.00 86 LYS A N 19
ATOM 25610 C CA . LYS A 1 86 ? 16.978 -5.484 -7.746 1.00 0.00 86 LYS A CA 19
ATOM 25611 C C . LYS A 1 86 ? 17.326 -6.816 -8.372 1.00 0.00 86 LYS A C 19
ATOM 25612 O O . LYS A 1 86 ? 17.067 -7.009 -9.566 1.00 0.00 86 LYS A O 19
ATOM 25632 N N . GLY A 1 1 ? -28.604 1.642 -6.011 1.00 0.00 1 GLY A N 20
ATOM 25633 C CA . GLY A 1 1 ? -27.897 2.186 -4.868 1.00 0.00 1 GLY A CA 20
ATOM 25634 C C . GLY A 1 1 ? -26.414 2.105 -5.083 1.00 0.00 1 GLY A C 20
ATOM 25635 O O . GLY A 1 1 ? -25.970 1.647 -6.146 1.00 0.00 1 GLY A O 20
ATOM 25641 N N . PRO A 1 2 ? -25.605 2.510 -4.111 1.00 0.00 2 PRO A N 20
ATOM 25642 C CA . PRO A 1 2 ? -24.178 2.542 -4.264 1.00 0.00 2 PRO A CA 20
ATOM 25643 C C . PRO A 1 2 ? -23.534 1.177 -4.014 1.00 0.00 2 PRO A C 20
ATOM 25644 O O . PRO A 1 2 ? -24.126 0.288 -3.385 1.00 0.00 2 PRO A O 20
ATOM 25655 N N . LEU A 1 3 ? -22.354 1.010 -4.532 1.00 0.00 3 LEU A N 20
ATOM 25656 C CA . LEU A 1 3 ? -21.589 -0.210 -4.371 1.00 0.00 3 LEU A CA 20
ATOM 25657 C C . LEU A 1 3 ? -20.383 0.103 -3.487 1.00 0.00 3 LEU A C 20
ATOM 25658 O O . LEU A 1 3 ? -19.468 -0.706 -3.318 1.00 0.00 3 LEU A O 20
ATOM 25674 N N . GLY A 1 4 ? -20.415 1.276 -2.892 1.00 0.00 4 GLY A N 20
ATOM 25675 C CA . GLY A 1 4 ? -19.303 1.728 -2.120 1.00 0.00 4 GLY A CA 20
ATOM 25676 C C . GLY A 1 4 ? -18.229 2.207 -3.041 1.00 0.00 4 GLY A C 20
ATOM 25677 O O . GLY A 1 4 ? -17.130 1.623 -3.096 1.00 0.00 4 GLY A O 20
ATOM 25681 N N . SER A 1 5 ? -18.546 3.258 -3.777 1.00 0.00 5 SER A N 20
ATOM 25682 C CA . SER A 1 5 ? -17.673 3.794 -4.785 1.00 0.00 5 SER A CA 20
ATOM 25683 C C . SER A 1 5 ? -16.460 4.445 -4.203 1.00 0.00 5 SER A C 20
ATOM 25684 O O . SER A 1 5 ? -15.409 4.526 -4.838 1.00 0.00 5 SER A O 20
ATOM 25692 N N . MET A 1 6 ? -16.583 4.870 -2.997 1.00 0.00 6 MET A N 20
ATOM 25693 C CA . MET A 1 6 ? -15.447 5.359 -2.307 1.00 0.00 6 MET A CA 20
ATOM 25694 C C . MET A 1 6 ? -14.831 4.233 -1.581 1.00 0.00 6 MET A C 20
ATOM 25695 O O . MET A 1 6 ? -15.152 3.929 -0.425 1.00 0.00 6 MET A O 20
ATOM 25709 N N . SER A 1 7 ? -14.013 3.582 -2.276 1.00 0.00 7 SER A N 20
ATOM 25710 C CA . SER A 1 7 ? -13.343 2.447 -1.801 1.00 0.00 7 SER A CA 20
ATOM 25711 C C . SER A 1 7 ? -12.089 2.934 -1.121 1.00 0.00 7 SER A C 20
ATOM 25712 O O . SER A 1 7 ? -11.303 3.658 -1.724 1.00 0.00 7 SER A O 20
ATOM 25720 N N . CYS A 1 8 ? -11.931 2.615 0.123 1.00 0.00 8 CYS A N 20
ATOM 25721 C CA . CYS A 1 8 ? -10.803 3.094 0.848 1.00 0.00 8 CYS A CA 20
ATOM 25722 C C . CYS A 1 8 ? -10.149 1.995 1.632 1.00 0.00 8 CYS A C 20
ATOM 25723 O O . CYS A 1 8 ? -10.822 1.185 2.258 1.00 0.00 8 CYS A O 20
ATOM 25731 N N . VAL A 1 9 ? -8.859 1.945 1.556 1.00 0.00 9 VAL A N 20
ATOM 25732 C CA . VAL A 1 9 ? -8.092 1.007 2.321 1.00 0.00 9 VAL A CA 20
ATOM 25733 C C . VAL A 1 9 ? -7.394 1.758 3.408 1.00 0.00 9 VAL A C 20
ATOM 25734 O O . VAL A 1 9 ? -6.699 2.755 3.137 1.00 0.00 9 VAL A O 20
ATOM 25747 N N . HIS A 1 10 ? -7.635 1.343 4.616 1.00 0.00 10 HIS A N 20
ATOM 25748 C CA . HIS A 1 10 ? -6.958 1.879 5.742 1.00 0.00 10 HIS A CA 20
ATOM 25749 C C . HIS A 1 10 ? -5.591 1.273 5.820 1.00 0.00 10 HIS A C 20
ATOM 25750 O O . HIS A 1 10 ? -5.438 0.063 5.996 1.00 0.00 10 HIS A O 20
ATOM 25764 N N . TYR A 1 11 ? -4.610 2.086 5.641 1.00 0.00 11 TYR A N 20
ATOM 25765 C CA . TYR A 1 11 ? -3.260 1.640 5.674 1.00 0.00 11 TYR A CA 20
ATOM 25766 C C . TYR A 1 11 ? -2.500 2.455 6.688 1.00 0.00 11 TYR A C 20
ATOM 25767 O O . TYR A 1 11 ? -2.640 3.673 6.730 1.00 0.00 11 TYR A O 20
ATOM 25785 N N . LYS A 1 12 ? -1.761 1.826 7.542 1.00 0.00 12 LYS A N 20
ATOM 25786 C CA . LYS A 1 12 ? -0.962 2.592 8.442 1.00 0.00 12 LYS A CA 20
ATOM 25787 C C . LYS A 1 12 ? 0.472 2.299 8.196 1.00 0.00 12 LYS A C 20
ATOM 25788 O O . LYS A 1 12 ? 0.880 1.144 8.067 1.00 0.00 12 LYS A O 20
ATOM 25807 N N . PHE A 1 13 ? 1.215 3.326 8.081 1.00 0.00 13 PHE A N 20
ATOM 25808 C CA . PHE A 1 13 ? 2.598 3.228 7.793 1.00 0.00 13 PHE A CA 20
ATOM 25809 C C . PHE A 1 13 ? 3.326 3.049 9.102 1.00 0.00 13 PHE A C 20
ATOM 25810 O O . PHE A 1 13 ? 2.811 3.445 10.154 1.00 0.00 13 PHE A O 20
ATOM 25827 N N . SER A 1 14 ? 4.501 2.484 9.045 1.00 0.00 14 SER A N 20
ATOM 25828 C CA . SER A 1 14 ? 5.351 2.343 10.199 1.00 0.00 14 SER A CA 20
ATOM 25829 C C . SER A 1 14 ? 5.698 3.727 10.788 1.00 0.00 14 SER A C 20
ATOM 25830 O O . SER A 1 14 ? 5.919 3.872 11.990 1.00 0.00 14 SER A O 20
ATOM 25838 N N . SER A 1 15 ? 5.700 4.735 9.928 1.00 0.00 15 SER A N 20
ATOM 25839 C CA . SER A 1 15 ? 5.978 6.104 10.311 1.00 0.00 15 SER A CA 20
ATOM 25840 C C . SER A 1 15 ? 4.671 6.911 10.549 1.00 0.00 15 SER A C 20
ATOM 25841 O O . SER A 1 15 ? 4.711 8.116 10.732 1.00 0.00 15 SER A O 20
ATOM 25849 N N . LYS A 1 16 ? 3.532 6.238 10.548 1.00 0.00 16 LYS A N 20
ATOM 25850 C CA . LYS A 1 16 ? 2.249 6.896 10.795 1.00 0.00 16 LYS A CA 20
ATOM 25851 C C . LYS A 1 16 ? 1.726 6.491 12.157 1.00 0.00 16 LYS A C 20
ATOM 25852 O O . LYS A 1 16 ? 2.113 5.450 12.695 1.00 0.00 16 LYS A O 20
ATOM 25871 N N . LEU A 1 17 ? 0.871 7.304 12.717 1.00 0.00 17 LEU A N 20
ATOM 25872 C CA . LEU A 1 17 ? 0.319 7.034 14.028 1.00 0.00 17 LEU A CA 20
ATOM 25873 C C . LEU A 1 17 ? -1.010 6.306 13.907 1.00 0.00 17 LEU A C 20
ATOM 25874 O O . LEU A 1 17 ? -1.349 5.456 14.731 1.00 0.00 17 LEU A O 20
ATOM 25890 N N . ASN A 1 18 ? -1.750 6.630 12.881 1.00 0.00 18 ASN A N 20
ATOM 25891 C CA . ASN A 1 18 ? -3.052 6.027 12.638 1.00 0.00 18 ASN A CA 20
ATOM 25892 C C . ASN A 1 18 ? -3.146 5.619 11.183 1.00 0.00 18 ASN A C 20
ATOM 25893 O O . ASN A 1 18 ? -2.218 5.888 10.405 1.00 0.00 18 ASN A O 20
ATOM 25904 N N . TYR A 1 19 ? -4.235 4.979 10.805 1.00 0.00 19 TYR A N 20
ATOM 25905 C CA . TYR A 1 19 ? -4.404 4.549 9.428 1.00 0.00 19 TYR A CA 20
ATOM 25906 C C . TYR A 1 19 ? -4.789 5.710 8.529 1.00 0.00 19 TYR A C 20
ATOM 25907 O O . TYR A 1 19 ? -5.556 6.595 8.917 1.00 0.00 19 TYR A O 20
ATOM 25925 N N . ASP A 1 20 ? -4.257 5.699 7.358 1.00 0.00 20 ASP A N 20
ATOM 25926 C CA . ASP A 1 20 ? -4.550 6.681 6.346 1.00 0.00 20 ASP A CA 20
ATOM 25927 C C . ASP A 1 20 ? -5.386 5.951 5.307 1.00 0.00 20 ASP A C 20
ATOM 25928 O O . ASP A 1 20 ? -5.588 4.741 5.441 1.00 0.00 20 ASP A O 20
ATOM 25937 N N . THR A 1 21 ? -5.844 6.617 4.289 1.00 0.00 21 THR A N 20
ATOM 25938 C CA . THR A 1 21 ? -6.714 5.981 3.340 1.00 0.00 21 THR A CA 20
ATOM 25939 C C . THR A 1 21 ? -6.391 6.302 1.885 1.00 0.00 21 THR A C 20
ATOM 25940 O O . THR A 1 21 ? -6.074 7.445 1.524 1.00 0.00 21 THR A O 20
ATOM 25951 N N . VAL A 1 22 ? -6.423 5.279 1.072 1.00 0.00 22 VAL A N 20
ATOM 25952 C CA . VAL A 1 22 ? -6.395 5.447 -0.362 1.00 0.00 22 VAL A CA 20
ATOM 25953 C C . VAL A 1 22 ? -7.802 5.347 -0.870 1.00 0.00 22 VAL A C 20
ATOM 25954 O O . VAL A 1 22 ? -8.488 4.366 -0.589 1.00 0.00 22 VAL A O 20
ATOM 25967 N N . THR A 1 23 ? -8.256 6.364 -1.534 1.00 0.00 23 THR A N 20
ATOM 25968 C CA . THR A 1 23 ? -9.540 6.328 -2.136 1.00 0.00 23 THR A CA 20
ATOM 25969 C C . THR A 1 23 ? -9.401 5.880 -3.579 1.00 0.00 23 THR A C 20
ATOM 25970 O O . THR A 1 23 ? -8.609 6.444 -4.354 1.00 0.00 23 THR A O 20
ATOM 25981 N N . PHE A 1 24 ? -10.092 4.841 -3.902 1.00 0.00 24 PHE A N 20
ATOM 25982 C CA . PHE A 1 24 ? -10.060 4.243 -5.209 1.00 0.00 24 PHE A CA 20
ATOM 25983 C C . PHE A 1 24 ? -11.471 3.814 -5.554 1.00 0.00 24 PHE A C 20
ATOM 25984 O O . PHE A 1 24 ? -12.374 4.019 -4.737 1.00 0.00 24 PHE A O 20
ATOM 26001 N N . ASP A 1 25 ? -11.691 3.290 -6.724 1.00 0.00 25 ASP A N 20
ATOM 26002 C CA . ASP A 1 25 ? -13.046 2.958 -7.148 1.00 0.00 25 ASP A CA 20
ATOM 26003 C C . ASP A 1 25 ? -13.207 1.488 -7.459 1.00 0.00 25 ASP A C 20
ATOM 26004 O O . ASP A 1 25 ? -12.524 0.944 -8.340 1.00 0.00 25 ASP A O 20
ATOM 26013 N N . GLY A 1 26 ? -14.071 0.843 -6.724 1.00 0.00 26 GLY A N 20
ATOM 26014 C CA . GLY A 1 26 ? -14.403 -0.527 -7.003 1.00 0.00 26 GLY A CA 20
ATOM 26015 C C . GLY A 1 26 ? -14.428 -1.384 -5.770 1.00 0.00 26 GLY A C 20
ATOM 26016 O O . GLY A 1 26 ? -15.276 -1.208 -4.883 1.00 0.00 26 GLY A O 20
ATOM 26020 N N . LEU A 1 27 ? -13.516 -2.306 -5.705 1.00 0.00 27 LEU A N 20
ATOM 26021 C CA . LEU A 1 27 ? -13.437 -3.205 -4.590 1.00 0.00 27 LEU A CA 20
ATOM 26022 C C . LEU A 1 27 ? -12.005 -3.258 -4.096 1.00 0.00 27 LEU A C 20
ATOM 26023 O O . LEU A 1 27 ? -11.744 -3.164 -2.898 1.00 0.00 27 LEU A O 20
ATOM 26039 N N . HIS A 1 28 ? -11.075 -3.372 -5.014 1.00 0.00 28 HIS A N 20
ATOM 26040 C CA . HIS A 1 28 ? -9.679 -3.514 -4.649 1.00 0.00 28 HIS A CA 20
ATOM 26041 C C . HIS A 1 28 ? -8.734 -2.767 -5.540 1.00 0.00 28 HIS A C 20
ATOM 26042 O O . HIS A 1 28 ? -9.075 -2.365 -6.657 1.00 0.00 28 HIS A O 20
ATOM 26056 N N . ILE A 1 29 ? -7.557 -2.573 -5.029 1.00 0.00 29 ILE A N 20
ATOM 26057 C CA . ILE A 1 29 ? -6.529 -1.879 -5.713 1.00 0.00 29 ILE A CA 20
ATOM 26058 C C . ILE A 1 29 ? -5.272 -2.717 -5.804 1.00 0.00 29 ILE A C 20
ATOM 26059 O O . ILE A 1 29 ? -4.817 -3.293 -4.811 1.00 0.00 29 ILE A O 20
ATOM 26075 N N . SER A 1 30 ? -4.776 -2.849 -7.003 1.00 0.00 30 SER A N 20
ATOM 26076 C CA . SER A 1 30 ? -3.533 -3.503 -7.267 1.00 0.00 30 SER A CA 20
ATOM 26077 C C . SER A 1 30 ? -2.406 -2.792 -6.502 1.00 0.00 30 SER A C 20
ATOM 26078 O O . SER A 1 30 ? -2.349 -1.553 -6.452 1.00 0.00 30 SER A O 20
ATOM 26086 N N . LEU A 1 31 ? -1.534 -3.579 -5.930 1.00 0.00 31 LEU A N 20
ATOM 26087 C CA . LEU A 1 31 ? -0.454 -3.125 -5.090 1.00 0.00 31 LEU A CA 20
ATOM 26088 C C . LEU A 1 31 ? 0.424 -2.092 -5.773 1.00 0.00 31 LEU A C 20
ATOM 26089 O O . LEU A 1 31 ? 0.822 -1.119 -5.152 1.00 0.00 31 LEU A O 20
ATOM 26105 N N . CYS A 1 32 ? 0.724 -2.308 -7.038 1.00 0.00 32 CYS A N 20
ATOM 26106 C CA . CYS A 1 32 ? 1.544 -1.389 -7.800 1.00 0.00 32 CYS A CA 20
ATOM 26107 C C . CYS A 1 32 ? 0.914 0.001 -7.792 1.00 0.00 32 CYS A C 20
ATOM 26108 O O . CYS A 1 32 ? 1.583 0.982 -7.491 1.00 0.00 32 CYS A O 20
ATOM 26116 N N . ASP A 1 33 ? -0.392 0.055 -8.021 1.00 0.00 33 ASP A N 20
ATOM 26117 C CA . ASP A 1 33 ? -1.123 1.321 -8.080 1.00 0.00 33 ASP A CA 20
ATOM 26118 C C . ASP A 1 33 ? -1.114 1.964 -6.707 1.00 0.00 33 ASP A C 20
ATOM 26119 O O . ASP A 1 33 ? -0.823 3.150 -6.559 1.00 0.00 33 ASP A O 20
ATOM 26128 N N . LEU A 1 34 ? -1.326 1.126 -5.703 1.00 0.00 34 LEU A N 20
ATOM 26129 C CA . LEU A 1 34 ? -1.420 1.551 -4.310 1.00 0.00 34 LEU A CA 20
ATOM 26130 C C . LEU A 1 34 ? -0.092 2.121 -3.825 1.00 0.00 34 LEU A C 20
ATOM 26131 O O . LEU A 1 34 ? -0.044 3.214 -3.250 1.00 0.00 34 LEU A O 20
ATOM 26147 N N . LYS A 1 35 ? 0.984 1.415 -4.111 1.00 0.00 35 LYS A N 20
ATOM 26148 C CA . LYS A 1 35 ? 2.299 1.838 -3.682 1.00 0.00 35 LYS A CA 20
ATOM 26149 C C . LYS A 1 35 ? 2.730 3.076 -4.421 1.00 0.00 35 LYS A C 20
ATOM 26150 O O . LYS A 1 35 ? 3.339 3.967 -3.839 1.00 0.00 35 LYS A O 20
ATOM 26169 N N . LYS A 1 36 ? 2.390 3.140 -5.696 1.00 0.00 36 LYS A N 20
ATOM 26170 C CA . LYS A 1 36 ? 2.690 4.302 -6.507 1.00 0.00 36 LYS A CA 20
ATOM 26171 C C . LYS A 1 36 ? 1.993 5.538 -5.966 1.00 0.00 36 LYS A C 20
ATOM 26172 O O . LYS A 1 36 ? 2.589 6.626 -5.942 1.00 0.00 36 LYS A O 20
ATOM 26191 N N . GLN A 1 37 ? 0.745 5.379 -5.508 1.00 0.00 37 GLN A N 20
ATOM 26192 C CA . GLN A 1 37 ? 0.021 6.498 -4.923 1.00 0.00 37 GLN A CA 20
ATOM 26193 C C . GLN A 1 37 ? 0.716 6.962 -3.662 1.00 0.00 37 GLN A C 20
ATOM 26194 O O . GLN A 1 37 ? 1.066 8.124 -3.541 1.00 0.00 37 GLN A O 20
ATOM 26208 N N . ILE A 1 38 ? 1.000 6.022 -2.769 1.00 0.00 38 ILE A N 20
ATOM 26209 C CA . ILE A 1 38 ? 1.611 6.333 -1.477 1.00 0.00 38 ILE A CA 20
ATOM 26210 C C . ILE A 1 38 ? 2.993 6.970 -1.639 1.00 0.00 38 ILE A C 20
ATOM 26211 O O . ILE A 1 38 ? 3.280 8.001 -1.027 1.00 0.00 38 ILE A O 20
ATOM 26227 N N . MET A 1 39 ? 3.827 6.395 -2.491 1.00 0.00 39 MET A N 20
ATOM 26228 C CA . MET A 1 39 ? 5.183 6.900 -2.666 1.00 0.00 39 MET A CA 20
ATOM 26229 C C . MET A 1 39 ? 5.194 8.304 -3.256 1.00 0.00 39 MET A C 20
ATOM 26230 O O . MET A 1 39 ? 5.999 9.143 -2.856 1.00 0.00 39 MET A O 20
ATOM 26244 N N . GLY A 1 40 ? 4.295 8.561 -4.180 1.00 0.00 40 GLY A N 20
ATOM 26245 C CA . GLY A 1 40 ? 4.192 9.885 -4.763 1.00 0.00 40 GLY A CA 20
ATOM 26246 C C . GLY A 1 40 ? 3.562 10.883 -3.809 1.00 0.00 40 GLY A C 20
ATOM 26247 O O . GLY A 1 40 ? 3.913 12.056 -3.793 1.00 0.00 40 GLY A O 20
ATOM 26251 N N . ARG A 1 41 ? 2.652 10.399 -3.008 1.00 0.00 41 ARG A N 20
ATOM 26252 C CA . ARG A 1 41 ? 1.907 11.208 -2.062 1.00 0.00 41 ARG A CA 20
ATOM 26253 C C . ARG A 1 41 ? 2.766 11.638 -0.876 1.00 0.00 41 ARG A C 20
ATOM 26254 O O . ARG A 1 41 ? 2.815 12.817 -0.517 1.00 0.00 41 ARG A O 20
ATOM 26275 N N . GLU A 1 42 ? 3.466 10.694 -0.291 1.00 0.00 42 GLU A N 20
ATOM 26276 C CA . GLU A 1 42 ? 4.215 10.960 0.934 1.00 0.00 42 GLU A CA 20
ATOM 26277 C C . GLU A 1 42 ? 5.658 11.292 0.656 1.00 0.00 42 GLU A C 20
ATOM 26278 O O . GLU A 1 42 ? 6.452 11.525 1.579 1.00 0.00 42 GLU A O 20
ATOM 26290 N N . LYS A 1 43 ? 5.986 11.276 -0.605 1.00 0.00 43 LYS A N 20
ATOM 26291 C CA . LYS A 1 43 ? 7.302 11.619 -1.120 1.00 0.00 43 LYS A CA 20
ATOM 26292 C C . LYS A 1 43 ? 8.336 10.593 -0.691 1.00 0.00 43 LYS A C 20
ATOM 26293 O O . LYS A 1 43 ? 9.192 10.857 0.151 1.00 0.00 43 LYS A O 20
ATOM 26312 N N . LEU A 1 44 ? 8.212 9.410 -1.219 1.00 0.00 44 LEU A N 20
ATOM 26313 C CA . LEU A 1 44 ? 9.150 8.356 -0.922 1.00 0.00 44 LEU A CA 20
ATOM 26314 C C . LEU A 1 44 ? 10.198 8.234 -2.014 1.00 0.00 44 LEU A C 20
ATOM 26315 O O . LEU A 1 44 ? 10.083 8.859 -3.075 1.00 0.00 44 LEU A O 20
ATOM 26331 N N . LYS A 1 45 ? 11.207 7.434 -1.752 1.00 0.00 45 LYS A N 20
ATOM 26332 C CA . LYS A 1 45 ? 12.256 7.169 -2.705 1.00 0.00 45 LYS A CA 20
ATOM 26333 C C . LYS A 1 45 ? 12.152 5.723 -3.217 1.00 0.00 45 LYS A C 20
ATOM 26334 O O . LYS A 1 45 ? 12.561 4.773 -2.549 1.00 0.00 45 LYS A O 20
ATOM 26353 N N . ALA A 1 46 ? 11.613 5.581 -4.407 1.00 0.00 46 ALA A N 20
ATOM 26354 C CA . ALA A 1 46 ? 11.355 4.282 -5.032 1.00 0.00 46 ALA A CA 20
ATOM 26355 C C . ALA A 1 46 ? 12.623 3.714 -5.677 1.00 0.00 46 ALA A C 20
ATOM 26356 O O . ALA A 1 46 ? 12.655 2.568 -6.131 1.00 0.00 46 ALA A O 20
ATOM 26363 N N . ALA A 1 47 ? 13.651 4.538 -5.731 1.00 0.00 47 ALA A N 20
ATOM 26364 C CA . ALA A 1 47 ? 14.936 4.163 -6.309 1.00 0.00 47 ALA A CA 20
ATOM 26365 C C . ALA A 1 47 ? 15.868 3.590 -5.251 1.00 0.00 47 ALA A C 20
ATOM 26366 O O . ALA A 1 47 ? 16.966 3.115 -5.557 1.00 0.00 47 ALA A O 20
ATOM 26373 N N . ASP A 1 48 ? 15.434 3.631 -4.020 1.00 0.00 48 ASP A N 20
ATOM 26374 C CA . ASP A 1 48 ? 16.272 3.178 -2.912 1.00 0.00 48 ASP A CA 20
ATOM 26375 C C . ASP A 1 48 ? 15.510 2.249 -2.012 1.00 0.00 48 ASP A C 20
ATOM 26376 O O . ASP A 1 48 ? 16.066 1.344 -1.382 1.00 0.00 48 ASP A O 20
ATOM 26385 N N . CYS A 1 49 ? 14.248 2.453 -1.952 1.00 0.00 49 CYS A N 20
ATOM 26386 C CA . CYS A 1 49 ? 13.431 1.700 -1.102 1.00 0.00 49 CYS A CA 20
ATOM 26387 C C . CYS A 1 49 ? 12.258 1.182 -1.906 1.00 0.00 49 CYS A C 20
ATOM 26388 O O . CYS A 1 49 ? 11.955 1.710 -2.975 1.00 0.00 49 CYS A O 20
ATOM 26396 N N . ASP A 1 50 ? 11.642 0.162 -1.419 1.00 0.00 50 ASP A N 20
ATOM 26397 C CA . ASP A 1 50 ? 10.460 -0.376 -2.023 1.00 0.00 50 ASP A CA 20
ATOM 26398 C C . ASP A 1 50 ? 9.410 -0.227 -0.989 1.00 0.00 50 ASP A C 20
ATOM 26399 O O . ASP A 1 50 ? 9.716 0.067 0.192 1.00 0.00 50 ASP A O 20
ATOM 26408 N N . LEU A 1 51 ? 8.235 -0.443 -1.351 1.00 0.00 51 LEU A N 20
ATOM 26409 C CA . LEU A 1 51 ? 7.193 -0.318 -0.446 1.00 0.00 51 LEU A CA 20
ATOM 26410 C C . LEU A 1 51 ? 6.609 -1.702 -0.254 1.00 0.00 51 LEU A C 20
ATOM 26411 O O . LEU A 1 51 ? 6.197 -2.349 -1.202 1.00 0.00 51 LEU A O 20
ATOM 26427 N N . GLN A 1 52 ? 6.657 -2.178 0.940 1.00 0.00 52 GLN A N 20
ATOM 26428 C CA . GLN A 1 52 ? 6.235 -3.506 1.231 1.00 0.00 52 GLN A CA 20
ATOM 26429 C C . GLN A 1 52 ? 5.006 -3.440 2.092 1.00 0.00 52 GLN A C 20
ATOM 26430 O O . GLN A 1 52 ? 5.026 -2.905 3.187 1.00 0.00 52 GLN A O 20
ATOM 26444 N N . ILE A 1 53 ? 3.942 -3.934 1.595 1.00 0.00 53 ILE A N 20
ATOM 26445 C CA . ILE A 1 53 ? 2.704 -3.843 2.301 1.00 0.00 53 ILE A CA 20
ATOM 26446 C C . ILE A 1 53 ? 2.439 -5.158 2.996 1.00 0.00 53 ILE A C 20
ATOM 26447 O O . ILE A 1 53 ? 2.680 -6.214 2.434 1.00 0.00 53 ILE A O 20
ATOM 26463 N N . THR A 1 54 ? 2.026 -5.096 4.213 1.00 0.00 54 THR A N 20
ATOM 26464 C CA . THR A 1 54 ? 1.721 -6.267 4.975 1.00 0.00 54 THR A CA 20
ATOM 26465 C C . THR A 1 54 ? 0.281 -6.139 5.460 1.00 0.00 54 THR A C 20
ATOM 26466 O O . THR A 1 54 ? -0.178 -5.050 5.690 1.00 0.00 54 THR A O 20
ATOM 26477 N N . ASN A 1 55 ? -0.440 -7.219 5.548 1.00 0.00 55 ASN A N 20
ATOM 26478 C CA . ASN A 1 55 ? -1.812 -7.162 6.033 1.00 0.00 55 ASN A CA 20
ATOM 26479 C C . ASN A 1 55 ? -1.822 -6.875 7.529 1.00 0.00 55 ASN A C 20
ATOM 26480 O O . ASN A 1 55 ? -1.011 -7.423 8.266 1.00 0.00 55 ASN A O 20
ATOM 26491 N N . ALA A 1 56 ? -2.736 -6.032 7.980 1.00 0.00 56 ALA A N 20
ATOM 26492 C CA . ALA A 1 56 ? -2.806 -5.677 9.395 1.00 0.00 56 ALA A CA 20
ATOM 26493 C C . ALA A 1 56 ? -3.429 -6.791 10.213 1.00 0.00 56 ALA A C 20
ATOM 26494 O O . ALA A 1 56 ? -3.126 -6.954 11.385 1.00 0.00 56 ALA A O 20
ATOM 26501 N N . GLN A 1 57 ? -4.264 -7.570 9.581 1.00 0.00 57 GLN A N 20
ATOM 26502 C CA . GLN A 1 57 ? -4.989 -8.625 10.253 1.00 0.00 57 GLN A CA 20
ATOM 26503 C C . GLN A 1 57 ? -4.273 -9.962 10.136 1.00 0.00 57 GLN A C 20
ATOM 26504 O O . GLN A 1 57 ? -4.078 -10.657 11.121 1.00 0.00 57 GLN A O 20
ATOM 26518 N N . THR A 1 58 ? -3.868 -10.308 8.942 1.00 0.00 58 THR A N 20
ATOM 26519 C CA . THR A 1 58 ? -3.292 -11.609 8.703 1.00 0.00 58 THR A CA 20
ATOM 26520 C C . THR A 1 58 ? -1.777 -11.574 8.768 1.00 0.00 58 THR A C 20
ATOM 26521 O O . THR A 1 58 ? -1.138 -12.607 8.973 1.00 0.00 58 THR A O 20
ATOM 26532 N N . LYS A 1 59 ? -1.208 -10.370 8.627 1.00 0.00 59 LYS A N 20
ATOM 26533 C CA . LYS A 1 59 ? 0.223 -10.185 8.526 1.00 0.00 59 LYS A CA 20
ATOM 26534 C C . LYS A 1 59 ? 0.817 -10.916 7.346 1.00 0.00 59 LYS A C 20
ATOM 26535 O O . LYS A 1 59 ? 1.873 -11.533 7.446 1.00 0.00 59 LYS A O 20
ATOM 26554 N N . GLU A 1 60 ? 0.129 -10.857 6.241 1.00 0.00 60 GLU A N 20
ATOM 26555 C CA . GLU A 1 60 ? 0.639 -11.399 5.012 1.00 0.00 60 GLU A CA 20
ATOM 26556 C C . GLU A 1 60 ? 1.310 -10.275 4.235 1.00 0.00 60 GLU A C 20
ATOM 26557 O O . GLU A 1 60 ? 0.706 -9.214 4.047 1.00 0.00 60 GLU A O 20
ATOM 26569 N N . GLU A 1 61 ? 2.547 -10.469 3.840 1.00 0.00 61 GLU A N 20
ATOM 26570 C CA . GLU A 1 61 ? 3.232 -9.501 3.057 1.00 0.00 61 GLU A CA 20
ATOM 26571 C C . GLU A 1 61 ? 2.835 -9.625 1.613 1.00 0.00 61 GLU A C 20
ATOM 26572 O O . GLU A 1 61 ? 2.758 -10.732 1.070 1.00 0.00 61 GLU A O 20
ATOM 26584 N N . TYR A 1 62 ? 2.585 -8.512 1.007 1.00 0.00 62 TYR A N 20
ATOM 26585 C CA . TYR A 1 62 ? 2.249 -8.457 -0.387 1.00 0.00 62 TYR A CA 20
ATOM 26586 C C . TYR A 1 62 ? 3.523 -8.207 -1.157 1.00 0.00 62 TYR A C 20
ATOM 26587 O O . TYR A 1 62 ? 4.051 -7.079 -1.197 1.00 0.00 62 TYR A O 20
ATOM 26605 N N . THR A 1 63 ? 4.041 -9.261 -1.702 1.00 0.00 63 THR A N 20
ATOM 26606 C CA . THR A 1 63 ? 5.334 -9.262 -2.307 1.00 0.00 63 THR A CA 20
ATOM 26607 C C . THR A 1 63 ? 5.348 -8.752 -3.753 1.00 0.00 63 THR A C 20
ATOM 26608 O O . THR A 1 63 ? 6.187 -7.906 -4.113 1.00 0.00 63 THR A O 20
ATOM 26619 N N . ASP A 1 64 ? 4.438 -9.235 -4.565 1.00 0.00 64 ASP A N 20
ATOM 26620 C CA . ASP A 1 64 ? 4.401 -8.857 -5.977 1.00 0.00 64 ASP A CA 20
ATOM 26621 C C . ASP A 1 64 ? 3.510 -7.657 -6.126 1.00 0.00 64 ASP A C 20
ATOM 26622 O O . ASP A 1 64 ? 2.523 -7.549 -5.425 1.00 0.00 64 ASP A O 20
ATOM 26631 N N . ASP A 1 65 ? 3.798 -6.783 -7.060 1.00 0.00 65 ASP A N 20
ATOM 26632 C CA . ASP A 1 65 ? 3.009 -5.556 -7.217 1.00 0.00 65 ASP A CA 20
ATOM 26633 C C . ASP A 1 65 ? 1.689 -5.806 -7.927 1.00 0.00 65 ASP A C 20
ATOM 26634 O O . ASP A 1 65 ? 0.862 -4.901 -8.082 1.00 0.00 65 ASP A O 20
ATOM 26643 N N . ASN A 1 66 ? 1.474 -7.041 -8.308 1.00 0.00 66 ASN A N 20
ATOM 26644 C CA . ASN A 1 66 ? 0.219 -7.448 -8.913 1.00 0.00 66 ASN A CA 20
ATOM 26645 C C . ASN A 1 66 ? -0.725 -7.964 -7.847 1.00 0.00 66 ASN A C 20
ATOM 26646 O O . ASN A 1 66 ? -1.871 -8.352 -8.141 1.00 0.00 66 ASN A O 20
ATOM 26657 N N . ALA A 1 67 ? -0.233 -7.998 -6.607 1.00 0.00 67 ALA A N 20
ATOM 26658 C CA . ALA A 1 67 ? -1.046 -8.358 -5.461 1.00 0.00 67 ALA A CA 20
ATOM 26659 C C . ALA A 1 67 ? -2.111 -7.284 -5.285 1.00 0.00 67 ALA A C 20
ATOM 26660 O O . ALA A 1 67 ? -1.888 -6.152 -5.650 1.00 0.00 67 ALA A O 20
ATOM 26667 N N . LEU A 1 68 ? -3.248 -7.630 -4.801 1.00 0.00 68 LEU A N 20
ATOM 26668 C CA . LEU A 1 68 ? -4.334 -6.680 -4.719 1.00 0.00 68 LEU A CA 20
ATOM 26669 C C . LEU A 1 68 ? -4.777 -6.456 -3.278 1.00 0.00 68 LEU A C 20
ATOM 26670 O O . LEU A 1 68 ? -4.798 -7.408 -2.477 1.00 0.00 68 LEU A O 20
ATOM 26686 N N . ILE A 1 69 ? -5.055 -5.221 -2.911 1.00 0.00 69 ILE A N 20
ATOM 26687 C CA . ILE A 1 69 ? -5.597 -4.967 -1.594 1.00 0.00 69 ILE A CA 20
ATOM 26688 C C . ILE A 1 69 ? -7.011 -4.353 -1.707 1.00 0.00 69 ILE A C 20
ATOM 26689 O O . ILE A 1 69 ? -7.199 -3.301 -2.318 1.00 0.00 69 ILE A O 20
ATOM 26705 N N . PRO A 1 70 ? -8.022 -5.059 -1.195 1.00 0.00 70 PRO A N 20
ATOM 26706 C CA . PRO A 1 70 ? -9.415 -4.594 -1.175 1.00 0.00 70 PRO A CA 20
ATOM 26707 C C . PRO A 1 70 ? -9.728 -3.576 -0.079 1.00 0.00 70 PRO A C 20
ATOM 26708 O O . PRO A 1 70 ? -9.111 -3.567 0.985 1.00 0.00 70 PRO A O 20
ATOM 26719 N N . LYS A 1 71 ? -10.757 -2.761 -0.341 1.00 0.00 71 LYS A N 20
ATOM 26720 C CA . LYS A 1 71 ? -11.246 -1.706 0.580 1.00 0.00 71 LYS A CA 20
ATOM 26721 C C . LYS A 1 71 ? -11.816 -2.297 1.866 1.00 0.00 71 LYS A C 20
ATOM 26722 O O . LYS A 1 71 ? -12.142 -1.580 2.810 1.00 0.00 71 LYS A O 20
ATOM 26741 N N . ASN A 1 72 ? -11.981 -3.589 1.862 1.00 0.00 72 ASN A N 20
ATOM 26742 C CA . ASN A 1 72 ? -12.511 -4.315 2.992 1.00 0.00 72 ASN A CA 20
ATOM 26743 C C . ASN A 1 72 ? -11.379 -4.698 3.947 1.00 0.00 72 ASN A C 20
ATOM 26744 O O . ASN A 1 72 ? -11.619 -5.146 5.078 1.00 0.00 72 ASN A O 20
ATOM 26755 N N . SER A 1 73 ? -10.146 -4.512 3.500 1.00 0.00 73 SER A N 20
ATOM 26756 C CA . SER A 1 73 ? -8.980 -4.843 4.285 1.00 0.00 73 SER A CA 20
ATOM 26757 C C . SER A 1 73 ? -8.272 -3.583 4.795 1.00 0.00 73 SER A C 20
ATOM 26758 O O . SER A 1 73 ? -8.418 -2.492 4.232 1.00 0.00 73 SER A O 20
ATOM 26766 N N . SER A 1 74 ? -7.556 -3.747 5.873 1.00 0.00 74 SER A N 20
ATOM 26767 C CA . SER A 1 74 ? -6.714 -2.731 6.437 1.00 0.00 74 SER A CA 20
ATOM 26768 C C . SER A 1 74 ? -5.301 -3.295 6.403 1.00 0.00 74 SER A C 20
ATOM 26769 O O . SER A 1 74 ? -5.093 -4.476 6.749 1.00 0.00 74 SER A O 20
ATOM 26777 N N . VAL A 1 75 ? -4.351 -2.525 5.946 1.00 0.00 75 VAL A N 20
ATOM 26778 C CA . VAL A 1 75 ? -3.005 -3.023 5.780 1.00 0.00 75 VAL A CA 20
ATOM 26779 C C . VAL A 1 75 ? -1.940 -2.126 6.444 1.00 0.00 75 VAL A C 20
ATOM 26780 O O . VAL A 1 75 ? -2.194 -0.970 6.784 1.00 0.00 75 VAL A O 20
ATOM 26793 N N . ILE A 1 76 ? -0.779 -2.694 6.638 1.00 0.00 76 ILE A N 20
ATOM 26794 C CA . ILE A 1 76 ? 0.366 -2.046 7.241 1.00 0.00 76 ILE A CA 20
ATOM 26795 C C . ILE A 1 76 ? 1.332 -1.719 6.124 1.00 0.00 76 ILE A C 20
ATOM 26796 O O . ILE A 1 76 ? 1.609 -2.568 5.266 1.00 0.00 76 ILE A O 20
ATOM 26812 N N . VAL A 1 77 ? 1.824 -0.531 6.113 1.00 0.00 77 VAL A N 20
ATOM 26813 C CA . VAL A 1 77 ? 2.716 -0.109 5.084 1.00 0.00 77 VAL A CA 20
ATOM 26814 C C . VAL A 1 77 ? 4.137 -0.024 5.628 1.00 0.00 77 VAL A C 20
ATOM 26815 O O . VAL A 1 77 ? 4.439 0.792 6.514 1.00 0.00 77 VAL A O 20
ATOM 26828 N N . ARG A 1 78 ? 4.980 -0.879 5.121 1.00 0.00 78 ARG A N 20
ATOM 26829 C CA . ARG A 1 78 ? 6.348 -0.990 5.543 1.00 0.00 78 ARG A CA 20
ATOM 26830 C C . ARG A 1 78 ? 7.261 -0.487 4.421 1.00 0.00 78 ARG A C 20
ATOM 26831 O O . ARG A 1 78 ? 7.162 -0.939 3.291 1.00 0.00 78 ARG A O 20
ATOM 26852 N N . ARG A 1 79 ? 8.111 0.451 4.710 1.00 0.00 79 ARG A N 20
ATOM 26853 C CA . ARG A 1 79 ? 9.076 0.880 3.720 1.00 0.00 79 ARG A CA 20
ATOM 26854 C C . ARG A 1 79 ? 10.320 0.029 3.887 1.00 0.00 79 ARG A C 20
ATOM 26855 O O . ARG A 1 79 ? 10.913 0.004 4.967 1.00 0.00 79 ARG A O 20
ATOM 26876 N N . ILE A 1 80 ? 10.695 -0.689 2.859 1.00 0.00 80 ILE A N 20
ATOM 26877 C CA . ILE A 1 80 ? 11.823 -1.592 2.959 1.00 0.00 80 ILE A CA 20
ATOM 26878 C C . ILE A 1 80 ? 12.926 -1.183 1.994 1.00 0.00 80 ILE A C 20
ATOM 26879 O O . ILE A 1 80 ? 12.651 -0.543 0.990 1.00 0.00 80 ILE A O 20
ATOM 26895 N N . PRO A 1 81 ? 14.181 -1.490 2.300 1.00 0.00 81 PRO A N 20
ATOM 26896 C CA . PRO A 1 81 ? 15.297 -1.208 1.394 1.00 0.00 81 PRO A CA 20
ATOM 26897 C C . PRO A 1 81 ? 15.346 -2.225 0.247 1.00 0.00 81 PRO A C 20
ATOM 26898 O O . PRO A 1 81 ? 15.098 -3.429 0.445 1.00 0.00 81 PRO A O 20
ATOM 26909 N N . ILE A 1 82 ? 15.653 -1.770 -0.931 1.00 0.00 82 ILE A N 20
ATOM 26910 C CA . ILE A 1 82 ? 15.726 -2.675 -2.063 1.00 0.00 82 ILE A CA 20
ATOM 26911 C C . ILE A 1 82 ? 17.132 -3.147 -2.301 1.00 0.00 82 ILE A C 20
ATOM 26912 O O . ILE A 1 82 ? 17.352 -4.240 -2.827 1.00 0.00 82 ILE A O 20
ATOM 26928 N N . GLY A 1 83 ? 18.087 -2.280 -2.005 1.00 0.00 83 GLY A N 20
ATOM 26929 C CA . GLY A 1 83 ? 19.483 -2.541 -2.300 1.00 0.00 83 GLY A CA 20
ATOM 26930 C C . GLY A 1 83 ? 19.778 -2.358 -3.785 1.00 0.00 83 GLY A C 20
ATOM 26931 O O . GLY A 1 83 ? 20.898 -2.034 -4.189 1.00 0.00 83 GLY A O 20
ATOM 26935 N N . GLY A 1 84 ? 18.746 -2.517 -4.581 1.00 0.00 84 GLY A N 20
ATOM 26936 C CA . GLY A 1 84 ? 18.840 -2.455 -5.992 1.00 0.00 84 GLY A CA 20
ATOM 26937 C C . GLY A 1 84 ? 18.669 -3.833 -6.577 1.00 0.00 84 GLY A C 20
ATOM 26938 O O . GLY A 1 84 ? 18.784 -4.027 -7.788 1.00 0.00 84 GLY A O 20
ATOM 26942 N N . VAL A 1 85 ? 18.361 -4.795 -5.709 1.00 0.00 85 VAL A N 20
ATOM 26943 C CA . VAL A 1 85 ? 18.242 -6.182 -6.111 1.00 0.00 85 VAL A CA 20
ATOM 26944 C C . VAL A 1 85 ? 16.914 -6.462 -6.772 1.00 0.00 85 VAL A C 20
ATOM 26945 O O . VAL A 1 85 ? 15.910 -6.804 -6.113 1.00 0.00 85 VAL A O 20
ATOM 26958 N N . LYS A 1 86 ? 16.903 -6.234 -8.051 1.00 0.00 86 LYS A N 20
ATOM 26959 C CA . LYS A 1 86 ? 15.784 -6.487 -8.904 1.00 0.00 86 LYS A CA 20
ATOM 26960 C C . LYS A 1 86 ? 16.344 -7.038 -10.190 1.00 0.00 86 LYS A C 20
ATOM 26961 O O . LYS A 1 86 ? 16.674 -6.253 -11.103 1.00 0.00 86 LYS A O 20
ATOM 26981 N N . GLY A 1 1 ? -22.732 1.237 -3.760 1.00 0.00 1 GLY A N 21
ATOM 26982 C CA . GLY A 1 1 ? -23.920 1.661 -4.473 1.00 0.00 1 GLY A CA 21
ATOM 26983 C C . GLY A 1 1 ? -23.545 2.436 -5.704 1.00 0.00 1 GLY A C 21
ATOM 26984 O O . GLY A 1 1 ? -22.431 2.261 -6.211 1.00 0.00 1 GLY A O 21
ATOM 26990 N N . PRO A 1 2 ? -24.431 3.315 -6.204 1.00 0.00 2 PRO A N 21
ATOM 26991 C CA . PRO A 1 2 ? -24.176 4.087 -7.413 1.00 0.00 2 PRO A CA 21
ATOM 26992 C C . PRO A 1 2 ? -23.055 5.103 -7.213 1.00 0.00 2 PRO A C 21
ATOM 26993 O O . PRO A 1 2 ? -21.943 4.931 -7.728 1.00 0.00 2 PRO A O 21
ATOM 27004 N N . LEU A 1 3 ? -23.331 6.127 -6.445 1.00 0.00 3 LEU A N 21
ATOM 27005 C CA . LEU A 1 3 ? -22.361 7.159 -6.167 1.00 0.00 3 LEU A CA 21
ATOM 27006 C C . LEU A 1 3 ? -22.233 7.306 -4.674 1.00 0.00 3 LEU A C 21
ATOM 27007 O O . LEU A 1 3 ? -23.173 6.969 -3.936 1.00 0.00 3 LEU A O 21
ATOM 27023 N N . GLY A 1 4 ? -21.106 7.799 -4.225 1.00 0.00 4 GLY A N 21
ATOM 27024 C CA . GLY A 1 4 ? -20.848 7.888 -2.809 1.00 0.00 4 GLY A CA 21
ATOM 27025 C C . GLY A 1 4 ? -20.572 6.512 -2.278 1.00 0.00 4 GLY A C 21
ATOM 27026 O O . GLY A 1 4 ? -21.176 6.063 -1.310 1.00 0.00 4 GLY A O 21
ATOM 27030 N N . SER A 1 5 ? -19.712 5.814 -2.971 1.00 0.00 5 SER A N 21
ATOM 27031 C CA . SER A 1 5 ? -19.381 4.452 -2.661 1.00 0.00 5 SER A CA 21
ATOM 27032 C C . SER A 1 5 ? -17.916 4.200 -2.960 1.00 0.00 5 SER A C 21
ATOM 27033 O O . SER A 1 5 ? -17.538 3.116 -3.395 1.00 0.00 5 SER A O 21
ATOM 27041 N N . MET A 1 6 ? -17.103 5.205 -2.721 1.00 0.00 6 MET A N 21
ATOM 27042 C CA . MET A 1 6 ? -15.674 5.096 -2.920 1.00 0.00 6 MET A CA 21
ATOM 27043 C C . MET A 1 6 ? -15.047 4.067 -2.008 1.00 0.00 6 MET A C 21
ATOM 27044 O O . MET A 1 6 ? -15.513 3.815 -0.880 1.00 0.00 6 MET A O 21
ATOM 27058 N N . SER A 1 7 ? -14.017 3.484 -2.495 1.00 0.00 7 SER A N 21
ATOM 27059 C CA . SER A 1 7 ? -13.351 2.423 -1.823 1.00 0.00 7 SER A CA 21
ATOM 27060 C C . SER A 1 7 ? -12.072 2.941 -1.172 1.00 0.00 7 SER A C 21
ATOM 27061 O O . SER A 1 7 ? -11.257 3.589 -1.827 1.00 0.00 7 SER A O 21
ATOM 27069 N N . CYS A 1 8 ? -11.909 2.691 0.104 1.00 0.00 8 CYS A N 21
ATOM 27070 C CA . CYS A 1 8 ? -10.737 3.156 0.804 1.00 0.00 8 CYS A CA 21
ATOM 27071 C C . CYS A 1 8 ? -10.184 2.090 1.735 1.00 0.00 8 CYS A C 21
ATOM 27072 O O . CYS A 1 8 ? -10.938 1.384 2.403 1.00 0.00 8 CYS A O 21
ATOM 27080 N N . VAL A 1 9 ? -8.886 1.976 1.761 1.00 0.00 9 VAL A N 21
ATOM 27081 C CA . VAL A 1 9 ? -8.194 1.002 2.592 1.00 0.00 9 VAL A CA 21
ATOM 27082 C C . VAL A 1 9 ? -7.524 1.708 3.740 1.00 0.00 9 VAL A C 21
ATOM 27083 O O . VAL A 1 9 ? -6.914 2.770 3.543 1.00 0.00 9 VAL A O 21
ATOM 27096 N N . HIS A 1 10 ? -7.667 1.151 4.925 1.00 0.00 10 HIS A N 21
ATOM 27097 C CA . HIS A 1 10 ? -6.991 1.664 6.075 1.00 0.00 10 HIS A CA 21
ATOM 27098 C C . HIS A 1 10 ? -5.603 1.102 6.076 1.00 0.00 10 HIS A C 21
ATOM 27099 O O . HIS A 1 10 ? -5.410 -0.099 6.267 1.00 0.00 10 HIS A O 21
ATOM 27113 N N . TYR A 1 11 ? -4.653 1.920 5.825 1.00 0.00 11 TYR A N 21
ATOM 27114 C CA . TYR A 1 11 ? -3.299 1.478 5.814 1.00 0.00 11 TYR A CA 21
ATOM 27115 C C . TYR A 1 11 ? -2.539 2.299 6.812 1.00 0.00 11 TYR A C 21
ATOM 27116 O O . TYR A 1 11 ? -2.731 3.510 6.885 1.00 0.00 11 TYR A O 21
ATOM 27134 N N . LYS A 1 12 ? -1.738 1.688 7.619 1.00 0.00 12 LYS A N 21
ATOM 27135 C CA . LYS A 1 12 ? -0.953 2.482 8.500 1.00 0.00 12 LYS A CA 21
ATOM 27136 C C . LYS A 1 12 ? 0.481 2.306 8.167 1.00 0.00 12 LYS A C 21
ATOM 27137 O O . LYS A 1 12 ? 0.951 1.191 7.942 1.00 0.00 12 LYS A O 21
ATOM 27156 N N . PHE A 1 13 ? 1.148 3.388 8.065 1.00 0.00 13 PHE A N 21
ATOM 27157 C CA . PHE A 1 13 ? 2.531 3.391 7.755 1.00 0.00 13 PHE A CA 21
ATOM 27158 C C . PHE A 1 13 ? 3.236 3.565 9.073 1.00 0.00 13 PHE A C 21
ATOM 27159 O O . PHE A 1 13 ? 2.648 4.106 10.006 1.00 0.00 13 PHE A O 21
ATOM 27176 N N . SER A 1 14 ? 4.451 3.133 9.159 1.00 0.00 14 SER A N 21
ATOM 27177 C CA . SER A 1 14 ? 5.255 3.328 10.339 1.00 0.00 14 SER A CA 21
ATOM 27178 C C . SER A 1 14 ? 5.483 4.832 10.600 1.00 0.00 14 SER A C 21
ATOM 27179 O O . SER A 1 14 ? 5.678 5.269 11.740 1.00 0.00 14 SER A O 21
ATOM 27187 N N . SER A 1 15 ? 5.415 5.607 9.527 1.00 0.00 15 SER A N 21
ATOM 27188 C CA . SER A 1 15 ? 5.565 7.038 9.571 1.00 0.00 15 SER A CA 21
ATOM 27189 C C . SER A 1 15 ? 4.238 7.724 10.003 1.00 0.00 15 SER A C 21
ATOM 27190 O O . SER A 1 15 ? 4.174 8.945 10.157 1.00 0.00 15 SER A O 21
ATOM 27198 N N . LYS A 1 16 ? 3.200 6.925 10.192 1.00 0.00 16 LYS A N 21
ATOM 27199 C CA . LYS A 1 16 ? 1.898 7.398 10.645 1.00 0.00 16 LYS A CA 21
ATOM 27200 C C . LYS A 1 16 ? 1.736 6.970 12.101 1.00 0.00 16 LYS A C 21
ATOM 27201 O O . LYS A 1 16 ? 2.565 6.218 12.623 1.00 0.00 16 LYS A O 21
ATOM 27220 N N . LEU A 1 17 ? 0.694 7.431 12.743 1.00 0.00 17 LEU A N 21
ATOM 27221 C CA . LEU A 1 17 ? 0.414 7.023 14.102 1.00 0.00 17 LEU A CA 21
ATOM 27222 C C . LEU A 1 17 ? -0.696 5.990 14.068 1.00 0.00 17 LEU A C 21
ATOM 27223 O O . LEU A 1 17 ? -0.621 4.935 14.707 1.00 0.00 17 LEU A O 21
ATOM 27239 N N . ASN A 1 18 ? -1.702 6.303 13.297 1.00 0.00 18 ASN A N 21
ATOM 27240 C CA . ASN A 1 18 ? -2.869 5.472 13.109 1.00 0.00 18 ASN A CA 21
ATOM 27241 C C . ASN A 1 18 ? -3.005 5.179 11.637 1.00 0.00 18 ASN A C 21
ATOM 27242 O O . ASN A 1 18 ? -2.102 5.499 10.856 1.00 0.00 18 ASN A O 21
ATOM 27253 N N . TYR A 1 19 ? -4.105 4.589 11.244 1.00 0.00 19 TYR A N 21
ATOM 27254 C CA . TYR A 1 19 ? -4.313 4.261 9.857 1.00 0.00 19 TYR A CA 21
ATOM 27255 C C . TYR A 1 19 ? -4.716 5.475 9.052 1.00 0.00 19 TYR A C 21
ATOM 27256 O O . TYR A 1 19 ? -5.352 6.406 9.561 1.00 0.00 19 TYR A O 21
ATOM 27274 N N . ASP A 1 20 ? -4.315 5.470 7.828 1.00 0.00 20 ASP A N 21
ATOM 27275 C CA . ASP A 1 20 ? -4.642 6.489 6.870 1.00 0.00 20 ASP A CA 21
ATOM 27276 C C . ASP A 1 20 ? -5.499 5.777 5.839 1.00 0.00 20 ASP A C 21
ATOM 27277 O O . ASP A 1 20 ? -5.693 4.560 5.953 1.00 0.00 20 ASP A O 21
ATOM 27286 N N . THR A 1 21 ? -5.976 6.453 4.852 1.00 0.00 21 THR A N 21
ATOM 27287 C CA . THR A 1 21 ? -6.855 5.848 3.924 1.00 0.00 21 THR A CA 21
ATOM 27288 C C . THR A 1 21 ? -6.434 6.150 2.529 1.00 0.00 21 THR A C 21
ATOM 27289 O O . THR A 1 21 ? -6.080 7.293 2.203 1.00 0.00 21 THR A O 21
ATOM 27300 N N . VAL A 1 22 ? -6.383 5.135 1.732 1.00 0.00 22 VAL A N 21
ATOM 27301 C CA . VAL A 1 22 ? -6.070 5.302 0.362 1.00 0.00 22 VAL A CA 21
ATOM 27302 C C . VAL A 1 22 ? -7.331 5.019 -0.438 1.00 0.00 22 VAL A C 21
ATOM 27303 O O . VAL A 1 22 ? -8.029 4.033 -0.173 1.00 0.00 22 VAL A O 21
ATOM 27316 N N . THR A 1 23 ? -7.660 5.895 -1.332 1.00 0.00 23 THR A N 21
ATOM 27317 C CA . THR A 1 23 ? -8.883 5.792 -2.073 1.00 0.00 23 THR A CA 21
ATOM 27318 C C . THR A 1 23 ? -8.682 5.254 -3.493 1.00 0.00 23 THR A C 21
ATOM 27319 O O . THR A 1 23 ? -7.686 5.552 -4.165 1.00 0.00 23 THR A O 21
ATOM 27330 N N . PHE A 1 24 ? -9.623 4.446 -3.906 1.00 0.00 24 PHE A N 21
ATOM 27331 C CA . PHE A 1 24 ? -9.689 3.841 -5.214 1.00 0.00 24 PHE A CA 21
ATOM 27332 C C . PHE A 1 24 ? -11.146 3.515 -5.471 1.00 0.00 24 PHE A C 21
ATOM 27333 O O . PHE A 1 24 ? -11.999 3.808 -4.620 1.00 0.00 24 PHE A O 21
ATOM 27350 N N . ASP A 1 25 ? -11.461 3.007 -6.614 1.00 0.00 25 ASP A N 21
ATOM 27351 C CA . ASP A 1 25 ? -12.788 2.598 -6.893 1.00 0.00 25 ASP A CA 21
ATOM 27352 C C . ASP A 1 25 ? -12.796 1.100 -7.137 1.00 0.00 25 ASP A C 21
ATOM 27353 O O . ASP A 1 25 ? -11.758 0.514 -7.483 1.00 0.00 25 ASP A O 21
ATOM 27362 N N . GLY A 1 26 ? -13.926 0.474 -6.922 1.00 0.00 26 GLY A N 21
ATOM 27363 C CA . GLY A 1 26 ? -14.028 -0.955 -7.099 1.00 0.00 26 GLY A CA 21
ATOM 27364 C C . GLY A 1 26 ? -14.143 -1.651 -5.769 1.00 0.00 26 GLY A C 21
ATOM 27365 O O . GLY A 1 26 ? -14.878 -1.199 -4.888 1.00 0.00 26 GLY A O 21
ATOM 27369 N N . LEU A 1 27 ? -13.426 -2.714 -5.590 1.00 0.00 27 LEU A N 21
ATOM 27370 C CA . LEU A 1 27 ? -13.467 -3.441 -4.334 1.00 0.00 27 LEU A CA 21
ATOM 27371 C C . LEU A 1 27 ? -12.066 -3.515 -3.776 1.00 0.00 27 LEU A C 21
ATOM 27372 O O . LEU A 1 27 ? -11.833 -3.299 -2.571 1.00 0.00 27 LEU A O 21
ATOM 27388 N N . HIS A 1 28 ? -11.138 -3.786 -4.640 1.00 0.00 28 HIS A N 21
ATOM 27389 C CA . HIS A 1 28 ? -9.769 -3.946 -4.253 1.00 0.00 28 HIS A CA 21
ATOM 27390 C C . HIS A 1 28 ? -8.834 -3.262 -5.171 1.00 0.00 28 HIS A C 21
ATOM 27391 O O . HIS A 1 28 ? -9.181 -2.947 -6.311 1.00 0.00 28 HIS A O 21
ATOM 27405 N N . ILE A 1 29 ? -7.671 -3.008 -4.667 1.00 0.00 29 ILE A N 21
ATOM 27406 C CA . ILE A 1 29 ? -6.659 -2.363 -5.403 1.00 0.00 29 ILE A CA 21
ATOM 27407 C C . ILE A 1 29 ? -5.424 -3.235 -5.490 1.00 0.00 29 ILE A C 21
ATOM 27408 O O . ILE A 1 29 ? -4.947 -3.770 -4.484 1.00 0.00 29 ILE A O 21
ATOM 27424 N N . SER A 1 30 ? -4.986 -3.439 -6.698 1.00 0.00 30 SER A N 21
ATOM 27425 C CA . SER A 1 30 ? -3.794 -4.175 -7.011 1.00 0.00 30 SER A CA 21
ATOM 27426 C C . SER A 1 30 ? -2.597 -3.523 -6.301 1.00 0.00 30 SER A C 21
ATOM 27427 O O . SER A 1 30 ? -2.518 -2.299 -6.228 1.00 0.00 30 SER A O 21
ATOM 27435 N N . LEU A 1 31 ? -1.698 -4.330 -5.788 1.00 0.00 31 LEU A N 21
ATOM 27436 C CA . LEU A 1 31 ? -0.558 -3.864 -5.024 1.00 0.00 31 LEU A CA 21
ATOM 27437 C C . LEU A 1 31 ? 0.308 -2.899 -5.806 1.00 0.00 31 LEU A C 21
ATOM 27438 O O . LEU A 1 31 ? 0.798 -1.929 -5.244 1.00 0.00 31 LEU A O 21
ATOM 27454 N N . CYS A 1 32 ? 0.515 -3.176 -7.093 1.00 0.00 32 CYS A N 21
ATOM 27455 C CA . CYS A 1 32 ? 1.279 -2.279 -7.951 1.00 0.00 32 CYS A CA 21
ATOM 27456 C C . CYS A 1 32 ? 0.654 -0.897 -7.885 1.00 0.00 32 CYS A C 21
ATOM 27457 O O . CYS A 1 32 ? 1.322 0.077 -7.593 1.00 0.00 32 CYS A O 21
ATOM 27465 N N . ASP A 1 33 ? -0.653 -0.860 -8.013 1.00 0.00 33 ASP A N 21
ATOM 27466 C CA . ASP A 1 33 ? -1.387 0.378 -7.963 1.00 0.00 33 ASP A CA 21
ATOM 27467 C C . ASP A 1 33 ? -1.299 0.990 -6.605 1.00 0.00 33 ASP A C 21
ATOM 27468 O O . ASP A 1 33 ? -0.945 2.144 -6.479 1.00 0.00 33 ASP A O 21
ATOM 27477 N N . LEU A 1 34 ? -1.532 0.183 -5.587 1.00 0.00 34 LEU A N 21
ATOM 27478 C CA . LEU A 1 34 ? -1.543 0.655 -4.206 1.00 0.00 34 LEU A CA 21
ATOM 27479 C C . LEU A 1 34 ? -0.197 1.243 -3.788 1.00 0.00 34 LEU A C 21
ATOM 27480 O O . LEU A 1 34 ? -0.146 2.346 -3.236 1.00 0.00 34 LEU A O 21
ATOM 27496 N N . LYS A 1 35 ? 0.884 0.546 -4.094 1.00 0.00 35 LYS A N 21
ATOM 27497 C CA . LYS A 1 35 ? 2.202 1.022 -3.738 1.00 0.00 35 LYS A CA 21
ATOM 27498 C C . LYS A 1 35 ? 2.525 2.275 -4.496 1.00 0.00 35 LYS A C 21
ATOM 27499 O O . LYS A 1 35 ? 3.001 3.235 -3.920 1.00 0.00 35 LYS A O 21
ATOM 27518 N N . LYS A 1 36 ? 2.239 2.272 -5.789 1.00 0.00 36 LYS A N 21
ATOM 27519 C CA . LYS A 1 36 ? 2.491 3.433 -6.619 1.00 0.00 36 LYS A CA 21
ATOM 27520 C C . LYS A 1 36 ? 1.669 4.639 -6.146 1.00 0.00 36 LYS A C 21
ATOM 27521 O O . LYS A 1 36 ? 2.153 5.772 -6.183 1.00 0.00 36 LYS A O 21
ATOM 27540 N N . GLN A 1 37 ? 0.443 4.390 -5.668 1.00 0.00 37 GLN A N 21
ATOM 27541 C CA . GLN A 1 37 ? -0.386 5.463 -5.122 1.00 0.00 37 GLN A CA 21
ATOM 27542 C C . GLN A 1 37 ? 0.283 6.043 -3.892 1.00 0.00 37 GLN A C 21
ATOM 27543 O O . GLN A 1 37 ? 0.513 7.231 -3.811 1.00 0.00 37 GLN A O 21
ATOM 27557 N N . ILE A 1 38 ? 0.666 5.168 -2.983 1.00 0.00 38 ILE A N 21
ATOM 27558 C CA . ILE A 1 38 ? 1.252 5.580 -1.706 1.00 0.00 38 ILE A CA 21
ATOM 27559 C C . ILE A 1 38 ? 2.609 6.252 -1.902 1.00 0.00 38 ILE A C 21
ATOM 27560 O O . ILE A 1 38 ? 2.867 7.320 -1.342 1.00 0.00 38 ILE A O 21
ATOM 27576 N N . MET A 1 39 ? 3.446 5.658 -2.725 1.00 0.00 39 MET A N 21
ATOM 27577 C CA . MET A 1 39 ? 4.784 6.178 -2.956 1.00 0.00 39 MET A CA 21
ATOM 27578 C C . MET A 1 39 ? 4.738 7.535 -3.620 1.00 0.00 39 MET A C 21
ATOM 27579 O O . MET A 1 39 ? 5.475 8.438 -3.243 1.00 0.00 39 MET A O 21
ATOM 27593 N N . GLY A 1 40 ? 3.840 7.692 -4.561 1.00 0.00 40 GLY A N 21
ATOM 27594 C CA . GLY A 1 40 ? 3.714 8.953 -5.238 1.00 0.00 40 GLY A CA 21
ATOM 27595 C C . GLY A 1 40 ? 3.080 10.006 -4.368 1.00 0.00 40 GLY A C 21
ATOM 27596 O O . GLY A 1 40 ? 3.533 11.146 -4.329 1.00 0.00 40 GLY A O 21
ATOM 27600 N N . ARG A 1 41 ? 2.067 9.611 -3.644 1.00 0.00 41 ARG A N 21
ATOM 27601 C CA . ARG A 1 41 ? 1.313 10.509 -2.798 1.00 0.00 41 ARG A CA 21
ATOM 27602 C C . ARG A 1 41 ? 2.121 10.988 -1.583 1.00 0.00 41 ARG A C 21
ATOM 27603 O O . ARG A 1 41 ? 2.183 12.180 -1.309 1.00 0.00 41 ARG A O 21
ATOM 27624 N N . GLU A 1 42 ? 2.771 10.076 -0.891 1.00 0.00 42 GLU A N 21
ATOM 27625 C CA . GLU A 1 42 ? 3.457 10.434 0.358 1.00 0.00 42 GLU A CA 21
ATOM 27626 C C . GLU A 1 42 ? 4.889 10.868 0.122 1.00 0.00 42 GLU A C 21
ATOM 27627 O O . GLU A 1 42 ? 5.604 11.222 1.058 1.00 0.00 42 GLU A O 21
ATOM 27639 N N . LYS A 1 43 ? 5.287 10.800 -1.115 1.00 0.00 43 LYS A N 21
ATOM 27640 C CA . LYS A 1 43 ? 6.610 11.185 -1.594 1.00 0.00 43 LYS A CA 21
ATOM 27641 C C . LYS A 1 43 ? 7.669 10.197 -1.141 1.00 0.00 43 LYS A C 21
ATOM 27642 O O . LYS A 1 43 ? 8.528 10.490 -0.292 1.00 0.00 43 LYS A O 21
ATOM 27661 N N . LEU A 1 44 ? 7.562 9.007 -1.643 1.00 0.00 44 LEU A N 21
ATOM 27662 C CA . LEU A 1 44 ? 8.537 7.998 -1.385 1.00 0.00 44 LEU A CA 21
ATOM 27663 C C . LEU A 1 44 ? 9.406 7.854 -2.595 1.00 0.00 44 LEU A C 21
ATOM 27664 O O . LEU A 1 44 ? 8.993 8.212 -3.710 1.00 0.00 44 LEU A O 21
ATOM 27680 N N . LYS A 1 45 ? 10.583 7.352 -2.406 1.00 0.00 45 LYS A N 21
ATOM 27681 C CA . LYS A 1 45 ? 11.460 7.110 -3.511 1.00 0.00 45 LYS A CA 21
ATOM 27682 C C . LYS A 1 45 ? 11.311 5.662 -3.983 1.00 0.00 45 LYS A C 21
ATOM 27683 O O . LYS A 1 45 ? 11.875 4.719 -3.403 1.00 0.00 45 LYS A O 21
ATOM 27702 N N . ALA A 1 46 ? 10.565 5.505 -5.049 1.00 0.00 46 ALA A N 21
ATOM 27703 C CA . ALA A 1 46 ? 10.192 4.206 -5.591 1.00 0.00 46 ALA A CA 21
ATOM 27704 C C . ALA A 1 46 ? 11.351 3.528 -6.298 1.00 0.00 46 ALA A C 21
ATOM 27705 O O . ALA A 1 46 ? 11.316 2.326 -6.563 1.00 0.00 46 ALA A O 21
ATOM 27712 N N . ALA A 1 47 ? 12.359 4.290 -6.626 1.00 0.00 47 ALA A N 21
ATOM 27713 C CA . ALA A 1 47 ? 13.518 3.754 -7.296 1.00 0.00 47 ALA A CA 21
ATOM 27714 C C . ALA A 1 47 ? 14.640 3.477 -6.312 1.00 0.00 47 ALA A C 21
ATOM 27715 O O . ALA A 1 47 ? 15.719 3.037 -6.695 1.00 0.00 47 ALA A O 21
ATOM 27722 N N . ASP A 1 48 ? 14.402 3.716 -5.048 1.00 0.00 48 ASP A N 21
ATOM 27723 C CA . ASP A 1 48 ? 15.467 3.519 -4.074 1.00 0.00 48 ASP A CA 21
ATOM 27724 C C . ASP A 1 48 ? 15.048 2.568 -2.977 1.00 0.00 48 ASP A C 21
ATOM 27725 O O . ASP A 1 48 ? 15.877 1.864 -2.398 1.00 0.00 48 ASP A O 21
ATOM 27734 N N . CYS A 1 49 ? 13.778 2.519 -2.704 1.00 0.00 49 CYS A N 21
ATOM 27735 C CA . CYS A 1 49 ? 13.275 1.631 -1.701 1.00 0.00 49 CYS A CA 21
ATOM 27736 C C . CYS A 1 49 ? 12.028 0.945 -2.222 1.00 0.00 49 CYS A C 21
ATOM 27737 O O . CYS A 1 49 ? 11.397 1.426 -3.180 1.00 0.00 49 CYS A O 21
ATOM 27745 N N . ASP A 1 50 ? 11.686 -0.162 -1.630 1.00 0.00 50 ASP A N 21
ATOM 27746 C CA . ASP A 1 50 ? 10.530 -0.917 -2.029 1.00 0.00 50 ASP A CA 21
ATOM 27747 C C . ASP A 1 50 ? 9.481 -0.772 -0.973 1.00 0.00 50 ASP A C 21
ATOM 27748 O O . ASP A 1 50 ? 9.784 -0.478 0.196 1.00 0.00 50 ASP A O 21
ATOM 27757 N N . LEU A 1 51 ? 8.282 -0.982 -1.343 1.00 0.00 51 LEU A N 21
ATOM 27758 C CA . LEU A 1 51 ? 7.210 -0.835 -0.445 1.00 0.00 51 LEU A CA 21
ATOM 27759 C C . LEU A 1 51 ? 6.610 -2.205 -0.211 1.00 0.00 51 LEU A C 21
ATOM 27760 O O . LEU A 1 51 ? 6.135 -2.854 -1.134 1.00 0.00 51 LEU A O 21
ATOM 27776 N N . GLN A 1 52 ? 6.680 -2.659 0.990 1.00 0.00 52 GLN A N 21
ATOM 27777 C CA . GLN A 1 52 ? 6.214 -3.966 1.312 1.00 0.00 52 GLN A CA 21
ATOM 27778 C C . GLN A 1 52 ? 5.057 -3.869 2.270 1.00 0.00 52 GLN A C 21
ATOM 27779 O O . GLN A 1 52 ? 5.188 -3.403 3.396 1.00 0.00 52 GLN A O 21
ATOM 27793 N N . ILE A 1 53 ? 3.930 -4.285 1.818 1.00 0.00 53 ILE A N 21
ATOM 27794 C CA . ILE A 1 53 ? 2.722 -4.142 2.573 1.00 0.00 53 ILE A CA 21
ATOM 27795 C C . ILE A 1 53 ? 2.449 -5.441 3.296 1.00 0.00 53 ILE A C 21
ATOM 27796 O O . ILE A 1 53 ? 2.623 -6.496 2.734 1.00 0.00 53 ILE A O 21
ATOM 27812 N N . THR A 1 54 ? 2.089 -5.376 4.526 1.00 0.00 54 THR A N 21
ATOM 27813 C CA . THR A 1 54 ? 1.761 -6.558 5.262 1.00 0.00 54 THR A CA 21
ATOM 27814 C C . THR A 1 54 ? 0.336 -6.442 5.767 1.00 0.00 54 THR A C 21
ATOM 27815 O O . THR A 1 54 ? -0.110 -5.367 6.120 1.00 0.00 54 THR A O 21
ATOM 27826 N N . ASN A 1 55 ? -0.380 -7.513 5.745 1.00 0.00 55 ASN A N 21
ATOM 27827 C CA . ASN A 1 55 ? -1.732 -7.509 6.229 1.00 0.00 55 ASN A CA 21
ATOM 27828 C C . ASN A 1 55 ? -1.720 -7.478 7.753 1.00 0.00 55 ASN A C 21
ATOM 27829 O O . ASN A 1 55 ? -0.894 -8.136 8.377 1.00 0.00 55 ASN A O 21
ATOM 27840 N N . ALA A 1 56 ? -2.611 -6.714 8.345 1.00 0.00 56 ALA A N 21
ATOM 27841 C CA . ALA A 1 56 ? -2.675 -6.613 9.799 1.00 0.00 56 ALA A CA 21
ATOM 27842 C C . ALA A 1 56 ? -3.405 -7.802 10.400 1.00 0.00 56 ALA A C 21
ATOM 27843 O O . ALA A 1 56 ? -3.130 -8.220 11.522 1.00 0.00 56 ALA A O 21
ATOM 27850 N N . GLN A 1 57 ? -4.305 -8.351 9.632 1.00 0.00 57 GLN A N 21
ATOM 27851 C CA . GLN A 1 57 ? -5.164 -9.413 10.083 1.00 0.00 57 GLN A CA 21
ATOM 27852 C C . GLN A 1 57 ? -4.564 -10.785 9.776 1.00 0.00 57 GLN A C 21
ATOM 27853 O O . GLN A 1 57 ? -4.491 -11.645 10.647 1.00 0.00 57 GLN A O 21
ATOM 27867 N N . THR A 1 58 ? -4.128 -10.987 8.547 1.00 0.00 58 THR A N 21
ATOM 27868 C CA . THR A 1 58 ? -3.643 -12.289 8.129 1.00 0.00 58 THR A CA 21
ATOM 27869 C C . THR A 1 58 ? -2.138 -12.366 8.303 1.00 0.00 58 THR A C 21
ATOM 27870 O O . THR A 1 58 ? -1.563 -13.451 8.368 1.00 0.00 58 THR A O 21
ATOM 27881 N N . LYS A 1 59 ? -1.517 -11.184 8.384 1.00 0.00 59 LYS A N 21
ATOM 27882 C CA . LYS A 1 59 ? -0.069 -11.014 8.513 1.00 0.00 59 LYS A CA 21
ATOM 27883 C C . LYS A 1 59 ? 0.655 -11.500 7.263 1.00 0.00 59 LYS A C 21
ATOM 27884 O O . LYS A 1 59 ? 1.843 -11.836 7.299 1.00 0.00 59 LYS A O 21
ATOM 27903 N N . GLU A 1 60 ? -0.062 -11.508 6.157 1.00 0.00 60 GLU A N 21
ATOM 27904 C CA . GLU A 1 60 ? 0.499 -11.893 4.885 1.00 0.00 60 GLU A CA 21
ATOM 27905 C C . GLU A 1 60 ? 1.224 -10.692 4.301 1.00 0.00 60 GLU A C 21
ATOM 27906 O O . GLU A 1 60 ? 0.674 -9.580 4.297 1.00 0.00 60 GLU A O 21
ATOM 27918 N N . GLU A 1 61 ? 2.436 -10.882 3.856 1.00 0.00 61 GLU A N 21
ATOM 27919 C CA . GLU A 1 61 ? 3.163 -9.843 3.246 1.00 0.00 61 GLU A CA 21
ATOM 27920 C C . GLU A 1 61 ? 2.912 -9.850 1.779 1.00 0.00 61 GLU A C 21
ATOM 27921 O O . GLU A 1 61 ? 2.913 -10.899 1.132 1.00 0.00 61 GLU A O 21
ATOM 27933 N N . TYR A 1 62 ? 2.693 -8.715 1.271 1.00 0.00 62 TYR A N 21
ATOM 27934 C CA . TYR A 1 62 ? 2.437 -8.544 -0.120 1.00 0.00 62 TYR A CA 21
ATOM 27935 C C . TYR A 1 62 ? 3.702 -8.051 -0.775 1.00 0.00 62 TYR A C 21
ATOM 27936 O O . TYR A 1 62 ? 4.048 -6.866 -0.689 1.00 0.00 62 TYR A O 21
ATOM 27954 N N . THR A 1 63 ? 4.426 -8.970 -1.340 1.00 0.00 63 THR A N 21
ATOM 27955 C CA . THR A 1 63 ? 5.682 -8.688 -1.971 1.00 0.00 63 THR A CA 21
ATOM 27956 C C . THR A 1 63 ? 5.524 -8.597 -3.488 1.00 0.00 63 THR A C 21
ATOM 27957 O O . THR A 1 63 ? 6.304 -7.918 -4.178 1.00 0.00 63 THR A O 21
ATOM 27968 N N . ASP A 1 64 ? 4.511 -9.261 -4.000 1.00 0.00 64 ASP A N 21
ATOM 27969 C CA . ASP A 1 64 ? 4.287 -9.331 -5.431 1.00 0.00 64 ASP A CA 21
ATOM 27970 C C . ASP A 1 64 ? 3.328 -8.239 -5.819 1.00 0.00 64 ASP A C 21
ATOM 27971 O O . ASP A 1 64 ? 2.261 -8.146 -5.238 1.00 0.00 64 ASP A O 21
ATOM 27980 N N . ASP A 1 65 ? 3.665 -7.437 -6.819 1.00 0.00 65 ASP A N 21
ATOM 27981 C CA . ASP A 1 65 ? 2.794 -6.293 -7.248 1.00 0.00 65 ASP A CA 21
ATOM 27982 C C . ASP A 1 65 ? 1.418 -6.730 -7.739 1.00 0.00 65 ASP A C 21
ATOM 27983 O O . ASP A 1 65 ? 0.515 -5.900 -7.916 1.00 0.00 65 ASP A O 21
ATOM 27992 N N . ASN A 1 66 ? 1.255 -8.016 -7.930 1.00 0.00 66 ASN A N 21
ATOM 27993 C CA . ASN A 1 66 ? 0.016 -8.577 -8.427 1.00 0.00 66 ASN A CA 21
ATOM 27994 C C . ASN A 1 66 ? -0.896 -8.960 -7.278 1.00 0.00 66 ASN A C 21
ATOM 27995 O O . ASN A 1 66 ? -2.004 -9.463 -7.500 1.00 0.00 66 ASN A O 21
ATOM 28006 N N . ALA A 1 67 ? -0.417 -8.770 -6.050 1.00 0.00 67 ALA A N 21
ATOM 28007 C CA . ALA A 1 67 ? -1.237 -8.988 -4.862 1.00 0.00 67 ALA A CA 21
ATOM 28008 C C . ALA A 1 67 ? -2.320 -7.922 -4.819 1.00 0.00 67 ALA A C 21
ATOM 28009 O O . ALA A 1 67 ? -2.136 -6.860 -5.368 1.00 0.00 67 ALA A O 21
ATOM 28016 N N . LEU A 1 68 ? -3.442 -8.209 -4.246 1.00 0.00 68 LEU A N 21
ATOM 28017 C CA . LEU A 1 68 ? -4.528 -7.252 -4.219 1.00 0.00 68 LEU A CA 21
ATOM 28018 C C . LEU A 1 68 ? -4.898 -6.886 -2.787 1.00 0.00 68 LEU A C 21
ATOM 28019 O O . LEU A 1 68 ? -4.863 -7.755 -1.900 1.00 0.00 68 LEU A O 21
ATOM 28035 N N . ILE A 1 69 ? -5.166 -5.627 -2.520 1.00 0.00 69 ILE A N 21
ATOM 28036 C CA . ILE A 1 69 ? -5.668 -5.262 -1.210 1.00 0.00 69 ILE A CA 21
ATOM 28037 C C . ILE A 1 69 ? -7.071 -4.632 -1.327 1.00 0.00 69 ILE A C 21
ATOM 28038 O O . ILE A 1 69 ? -7.244 -3.588 -1.952 1.00 0.00 69 ILE A O 21
ATOM 28054 N N . PRO A 1 70 ? -8.093 -5.304 -0.795 1.00 0.00 70 PRO A N 21
ATOM 28055 C CA . PRO A 1 70 ? -9.465 -4.793 -0.779 1.00 0.00 70 PRO A CA 21
ATOM 28056 C C . PRO A 1 70 ? -9.712 -3.773 0.319 1.00 0.00 70 PRO A C 21
ATOM 28057 O O . PRO A 1 70 ? -9.026 -3.768 1.339 1.00 0.00 70 PRO A O 21
ATOM 28068 N N . LYS A 1 71 ? -10.758 -2.946 0.145 1.00 0.00 71 LYS A N 21
ATOM 28069 C CA . LYS A 1 71 ? -11.164 -1.964 1.158 1.00 0.00 71 LYS A CA 21
ATOM 28070 C C . LYS A 1 71 ? -11.779 -2.635 2.390 1.00 0.00 71 LYS A C 21
ATOM 28071 O O . LYS A 1 71 ? -12.314 -1.987 3.266 1.00 0.00 71 LYS A O 21
ATOM 28090 N N . ASN A 1 72 ? -11.745 -3.933 2.386 1.00 0.00 72 ASN A N 21
ATOM 28091 C CA . ASN A 1 72 ? -12.140 -4.754 3.526 1.00 0.00 72 ASN A CA 21
ATOM 28092 C C . ASN A 1 72 ? -10.951 -4.971 4.448 1.00 0.00 72 ASN A C 21
ATOM 28093 O O . ASN A 1 72 ? -11.108 -5.249 5.627 1.00 0.00 72 ASN A O 21
ATOM 28104 N N . SER A 1 73 ? -9.764 -4.793 3.922 1.00 0.00 73 SER A N 21
ATOM 28105 C CA . SER A 1 73 ? -8.567 -5.072 4.664 1.00 0.00 73 SER A CA 21
ATOM 28106 C C . SER A 1 73 ? -7.889 -3.809 5.172 1.00 0.00 73 SER A C 21
ATOM 28107 O O . SER A 1 73 ? -7.903 -2.773 4.512 1.00 0.00 73 SER A O 21
ATOM 28115 N N . SER A 1 74 ? -7.364 -3.893 6.368 1.00 0.00 74 SER A N 21
ATOM 28116 C CA . SER A 1 74 ? -6.507 -2.878 6.883 1.00 0.00 74 SER A CA 21
ATOM 28117 C C . SER A 1 74 ? -5.094 -3.438 6.794 1.00 0.00 74 SER A C 21
ATOM 28118 O O . SER A 1 74 ? -4.840 -4.586 7.212 1.00 0.00 74 SER A O 21
ATOM 28126 N N . VAL A 1 75 ? -4.204 -2.704 6.214 1.00 0.00 75 VAL A N 21
ATOM 28127 C CA . VAL A 1 75 ? -2.873 -3.199 5.986 1.00 0.00 75 VAL A CA 21
ATOM 28128 C C . VAL A 1 75 ? -1.801 -2.310 6.612 1.00 0.00 75 VAL A C 21
ATOM 28129 O O . VAL A 1 75 ? -2.033 -1.129 6.898 1.00 0.00 75 VAL A O 21
ATOM 28142 N N . ILE A 1 76 ? -0.665 -2.896 6.852 1.00 0.00 76 ILE A N 21
ATOM 28143 C CA . ILE A 1 76 ? 0.470 -2.242 7.453 1.00 0.00 76 ILE A CA 21
ATOM 28144 C C . ILE A 1 76 ? 1.458 -1.961 6.347 1.00 0.00 76 ILE A C 21
ATOM 28145 O O . ILE A 1 76 ? 1.834 -2.868 5.598 1.00 0.00 76 ILE A O 21
ATOM 28161 N N . VAL A 1 77 ? 1.857 -0.748 6.223 1.00 0.00 77 VAL A N 21
ATOM 28162 C CA . VAL A 1 77 ? 2.749 -0.372 5.176 1.00 0.00 77 VAL A CA 21
ATOM 28163 C C . VAL A 1 77 ? 4.176 -0.254 5.708 1.00 0.00 77 VAL A C 21
ATOM 28164 O O . VAL A 1 77 ? 4.481 0.598 6.557 1.00 0.00 77 VAL A O 21
ATOM 28177 N N . ARG A 1 78 ? 5.021 -1.130 5.228 1.00 0.00 78 ARG A N 21
ATOM 28178 C CA . ARG A 1 78 ? 6.406 -1.199 5.621 1.00 0.00 78 ARG A CA 21
ATOM 28179 C C . ARG A 1 78 ? 7.279 -0.817 4.426 1.00 0.00 78 ARG A C 21
ATOM 28180 O O . ARG A 1 78 ? 6.996 -1.193 3.296 1.00 0.00 78 ARG A O 21
ATOM 28201 N N . ARG A 1 79 ? 8.298 -0.064 4.662 1.00 0.00 79 ARG A N 21
ATOM 28202 C CA . ARG A 1 79 ? 9.214 0.313 3.621 1.00 0.00 79 ARG A CA 21
ATOM 28203 C C . ARG A 1 79 ? 10.426 -0.595 3.757 1.00 0.00 79 ARG A C 21
ATOM 28204 O O . ARG A 1 79 ? 10.952 -0.755 4.860 1.00 0.00 79 ARG A O 21
ATOM 28225 N N . ILE A 1 80 ? 10.835 -1.235 2.687 1.00 0.00 80 ILE A N 21
ATOM 28226 C CA . ILE A 1 80 ? 11.953 -2.162 2.754 1.00 0.00 80 ILE A CA 21
ATOM 28227 C C . ILE A 1 80 ? 12.987 -1.806 1.677 1.00 0.00 80 ILE A C 21
ATOM 28228 O O . ILE A 1 80 ? 12.643 -1.179 0.680 1.00 0.00 80 ILE A O 21
ATOM 28244 N N . PRO A 1 81 ? 14.263 -2.139 1.878 1.00 0.00 81 PRO A N 21
ATOM 28245 C CA . PRO A 1 81 ? 15.304 -1.853 0.889 1.00 0.00 81 PRO A CA 21
ATOM 28246 C C . PRO A 1 81 ? 15.179 -2.749 -0.354 1.00 0.00 81 PRO A C 21
ATOM 28247 O O . PRO A 1 81 ? 14.986 -3.960 -0.238 1.00 0.00 81 PRO A O 21
ATOM 28258 N N . ILE A 1 82 ? 15.288 -2.152 -1.537 1.00 0.00 82 ILE A N 21
ATOM 28259 C CA . ILE A 1 82 ? 15.207 -2.914 -2.796 1.00 0.00 82 ILE A CA 21
ATOM 28260 C C . ILE A 1 82 ? 16.382 -3.877 -2.948 1.00 0.00 82 ILE A C 21
ATOM 28261 O O . ILE A 1 82 ? 16.264 -4.927 -3.573 1.00 0.00 82 ILE A O 21
ATOM 28277 N N . GLY A 1 83 ? 17.509 -3.504 -2.398 1.00 0.00 83 GLY A N 21
ATOM 28278 C CA . GLY A 1 83 ? 18.670 -4.327 -2.472 1.00 0.00 83 GLY A CA 21
ATOM 28279 C C . GLY A 1 83 ? 19.683 -3.780 -3.438 1.00 0.00 83 GLY A C 21
ATOM 28280 O O . GLY A 1 83 ? 20.803 -3.414 -3.053 1.00 0.00 83 GLY A O 21
ATOM 28284 N N . GLY A 1 84 ? 19.306 -3.693 -4.680 1.00 0.00 84 GLY A N 21
ATOM 28285 C CA . GLY A 1 84 ? 20.211 -3.221 -5.678 1.00 0.00 84 GLY A CA 21
ATOM 28286 C C . GLY A 1 84 ? 20.029 -1.764 -5.955 1.00 0.00 84 GLY A C 21
ATOM 28287 O O . GLY A 1 84 ? 19.356 -1.390 -6.923 1.00 0.00 84 GLY A O 21
ATOM 28291 N N . VAL A 1 85 ? 20.590 -0.927 -5.103 1.00 0.00 85 VAL A N 21
ATOM 28292 C CA . VAL A 1 85 ? 20.522 0.500 -5.317 1.00 0.00 85 VAL A CA 21
ATOM 28293 C C . VAL A 1 85 ? 21.512 0.930 -6.401 1.00 0.00 85 VAL A C 21
ATOM 28294 O O . VAL A 1 85 ? 22.680 1.251 -6.144 1.00 0.00 85 VAL A O 21
ATOM 28307 N N . LYS A 1 86 ? 21.033 0.841 -7.608 1.00 0.00 86 LYS A N 21
ATOM 28308 C CA . LYS A 1 86 ? 21.771 1.155 -8.799 1.00 0.00 86 LYS A CA 21
ATOM 28309 C C . LYS A 1 86 ? 21.964 2.655 -8.973 1.00 0.00 86 LYS A C 21
ATOM 28310 O O . LYS A 1 86 ? 20.997 3.367 -9.291 1.00 0.00 86 LYS A O 21
ATOM 28330 N N . GLY A 1 1 ? -26.483 -3.109 -0.842 1.00 0.00 1 GLY A N 22
ATOM 28331 C CA . GLY A 1 1 ? -25.923 -1.994 -1.603 1.00 0.00 1 GLY A CA 22
ATOM 28332 C C . GLY A 1 1 ? -24.408 -2.037 -1.593 1.00 0.00 1 GLY A C 22
ATOM 28333 O O . GLY A 1 1 ? -23.818 -2.514 -0.623 1.00 0.00 1 GLY A O 22
ATOM 28339 N N . PRO A 1 2 ? -23.737 -1.534 -2.651 1.00 0.00 2 PRO A N 22
ATOM 28340 C CA . PRO A 1 2 ? -22.262 -1.543 -2.756 1.00 0.00 2 PRO A CA 22
ATOM 28341 C C . PRO A 1 2 ? -21.596 -0.424 -1.933 1.00 0.00 2 PRO A C 22
ATOM 28342 O O . PRO A 1 2 ? -20.363 -0.259 -1.972 1.00 0.00 2 PRO A O 22
ATOM 28353 N N . LEU A 1 3 ? -22.428 0.328 -1.205 1.00 0.00 3 LEU A N 22
ATOM 28354 C CA . LEU A 1 3 ? -22.026 1.451 -0.349 1.00 0.00 3 LEU A CA 22
ATOM 28355 C C . LEU A 1 3 ? -21.549 2.638 -1.184 1.00 0.00 3 LEU A C 22
ATOM 28356 O O . LEU A 1 3 ? -22.333 3.543 -1.503 1.00 0.00 3 LEU A O 22
ATOM 28372 N N . GLY A 1 4 ? -20.313 2.602 -1.593 1.00 0.00 4 GLY A N 22
ATOM 28373 C CA . GLY A 1 4 ? -19.772 3.665 -2.371 1.00 0.00 4 GLY A CA 22
ATOM 28374 C C . GLY A 1 4 ? -18.760 3.158 -3.357 1.00 0.00 4 GLY A C 22
ATOM 28375 O O . GLY A 1 4 ? -17.983 2.243 -3.042 1.00 0.00 4 GLY A O 22
ATOM 28379 N N . SER A 1 5 ? -18.766 3.720 -4.546 1.00 0.00 5 SER A N 22
ATOM 28380 C CA . SER A 1 5 ? -17.807 3.341 -5.564 1.00 0.00 5 SER A CA 22
ATOM 28381 C C . SER A 1 5 ? -16.450 3.939 -5.255 1.00 0.00 5 SER A C 22
ATOM 28382 O O . SER A 1 5 ? -15.394 3.427 -5.680 1.00 0.00 5 SER A O 22
ATOM 28390 N N . MET A 1 6 ? -16.488 4.979 -4.470 1.00 0.00 6 MET A N 22
ATOM 28391 C CA . MET A 1 6 ? -15.292 5.579 -3.952 1.00 0.00 6 MET A CA 22
ATOM 28392 C C . MET A 1 6 ? -14.824 4.700 -2.840 1.00 0.00 6 MET A C 22
ATOM 28393 O O . MET A 1 6 ? -15.415 4.656 -1.753 1.00 0.00 6 MET A O 22
ATOM 28407 N N . SER A 1 7 ? -13.814 3.996 -3.119 1.00 0.00 7 SER A N 22
ATOM 28408 C CA . SER A 1 7 ? -13.315 2.989 -2.269 1.00 0.00 7 SER A CA 22
ATOM 28409 C C . SER A 1 7 ? -12.098 3.512 -1.544 1.00 0.00 7 SER A C 22
ATOM 28410 O O . SER A 1 7 ? -11.299 4.248 -2.131 1.00 0.00 7 SER A O 22
ATOM 28418 N N . CYS A 1 8 ? -11.968 3.189 -0.291 1.00 0.00 8 CYS A N 22
ATOM 28419 C CA . CYS A 1 8 ? -10.852 3.662 0.473 1.00 0.00 8 CYS A CA 22
ATOM 28420 C C . CYS A 1 8 ? -10.309 2.587 1.393 1.00 0.00 8 CYS A C 22
ATOM 28421 O O . CYS A 1 8 ? -11.067 1.878 2.044 1.00 0.00 8 CYS A O 22
ATOM 28429 N N . VAL A 1 9 ? -9.005 2.459 1.412 1.00 0.00 9 VAL A N 22
ATOM 28430 C CA . VAL A 1 9 ? -8.326 1.490 2.246 1.00 0.00 9 VAL A CA 22
ATOM 28431 C C . VAL A 1 9 ? -7.644 2.198 3.382 1.00 0.00 9 VAL A C 22
ATOM 28432 O O . VAL A 1 9 ? -7.026 3.263 3.184 1.00 0.00 9 VAL A O 22
ATOM 28445 N N . HIS A 1 10 ? -7.787 1.638 4.555 1.00 0.00 10 HIS A N 22
ATOM 28446 C CA . HIS A 1 10 ? -7.123 2.122 5.726 1.00 0.00 10 HIS A CA 22
ATOM 28447 C C . HIS A 1 10 ? -5.746 1.538 5.751 1.00 0.00 10 HIS A C 22
ATOM 28448 O O . HIS A 1 10 ? -5.585 0.321 5.873 1.00 0.00 10 HIS A O 22
ATOM 28462 N N . TYR A 1 11 ? -4.768 2.360 5.603 1.00 0.00 11 TYR A N 22
ATOM 28463 C CA . TYR A 1 11 ? -3.422 1.890 5.597 1.00 0.00 11 TYR A CA 22
ATOM 28464 C C . TYR A 1 11 ? -2.611 2.707 6.562 1.00 0.00 11 TYR A C 22
ATOM 28465 O O . TYR A 1 11 ? -2.775 3.922 6.634 1.00 0.00 11 TYR A O 22
ATOM 28483 N N . LYS A 1 12 ? -1.788 2.084 7.334 1.00 0.00 12 LYS A N 22
ATOM 28484 C CA . LYS A 1 12 ? -0.911 2.851 8.148 1.00 0.00 12 LYS A CA 22
ATOM 28485 C C . LYS A 1 12 ? 0.487 2.448 7.790 1.00 0.00 12 LYS A C 22
ATOM 28486 O O . LYS A 1 12 ? 0.735 1.300 7.484 1.00 0.00 12 LYS A O 22
ATOM 28505 N N . PHE A 1 13 ? 1.361 3.378 7.746 1.00 0.00 13 PHE A N 22
ATOM 28506 C CA . PHE A 1 13 ? 2.739 3.092 7.475 1.00 0.00 13 PHE A CA 22
ATOM 28507 C C . PHE A 1 13 ? 3.413 2.882 8.826 1.00 0.00 13 PHE A C 22
ATOM 28508 O O . PHE A 1 13 ? 2.767 3.051 9.873 1.00 0.00 13 PHE A O 22
ATOM 28525 N N . SER A 1 14 ? 4.666 2.525 8.828 1.00 0.00 14 SER A N 22
ATOM 28526 C CA . SER A 1 14 ? 5.427 2.490 10.057 1.00 0.00 14 SER A CA 22
ATOM 28527 C C . SER A 1 14 ? 5.514 3.927 10.624 1.00 0.00 14 SER A C 22
ATOM 28528 O O . SER A 1 14 ? 5.517 4.141 11.834 1.00 0.00 14 SER A O 22
ATOM 28536 N N . SER A 1 15 ? 5.507 4.895 9.710 1.00 0.00 15 SER A N 22
ATOM 28537 C CA . SER A 1 15 ? 5.579 6.303 10.029 1.00 0.00 15 SER A CA 22
ATOM 28538 C C . SER A 1 15 ? 4.204 6.859 10.481 1.00 0.00 15 SER A C 22
ATOM 28539 O O . SER A 1 15 ? 4.105 8.000 10.915 1.00 0.00 15 SER A O 22
ATOM 28547 N N . LYS A 1 16 ? 3.165 6.051 10.378 1.00 0.00 16 LYS A N 22
ATOM 28548 C CA . LYS A 1 16 ? 1.824 6.485 10.740 1.00 0.00 16 LYS A CA 22
ATOM 28549 C C . LYS A 1 16 ? 1.422 5.881 12.056 1.00 0.00 16 LYS A C 22
ATOM 28550 O O . LYS A 1 16 ? 1.614 4.675 12.284 1.00 0.00 16 LYS A O 22
ATOM 28569 N N . LEU A 1 17 ? 0.870 6.699 12.909 1.00 0.00 17 LEU A N 22
ATOM 28570 C CA . LEU A 1 17 ? 0.395 6.253 14.202 1.00 0.00 17 LEU A CA 22
ATOM 28571 C C . LEU A 1 17 ? -1.072 5.876 14.093 1.00 0.00 17 LEU A C 22
ATOM 28572 O O . LEU A 1 17 ? -1.617 5.137 14.926 1.00 0.00 17 LEU A O 22
ATOM 28588 N N . ASN A 1 18 ? -1.698 6.376 13.060 1.00 0.00 18 ASN A N 22
ATOM 28589 C CA . ASN A 1 18 ? -3.092 6.112 12.777 1.00 0.00 18 ASN A CA 22
ATOM 28590 C C . ASN A 1 18 ? -3.216 5.679 11.336 1.00 0.00 18 ASN A C 22
ATOM 28591 O O . ASN A 1 18 ? -2.228 5.698 10.597 1.00 0.00 18 ASN A O 22
ATOM 28602 N N . TYR A 1 19 ? -4.388 5.282 10.938 1.00 0.00 19 TYR A N 22
ATOM 28603 C CA . TYR A 1 19 ? -4.599 4.800 9.601 1.00 0.00 19 TYR A CA 22
ATOM 28604 C C . TYR A 1 19 ? -4.997 5.895 8.662 1.00 0.00 19 TYR A C 22
ATOM 28605 O O . TYR A 1 19 ? -5.913 6.670 8.936 1.00 0.00 19 TYR A O 22
ATOM 28623 N N . ASP A 1 20 ? -4.296 5.952 7.573 1.00 0.00 20 ASP A N 22
ATOM 28624 C CA . ASP A 1 20 ? -4.576 6.859 6.495 1.00 0.00 20 ASP A CA 22
ATOM 28625 C C . ASP A 1 20 ? -5.528 6.189 5.544 1.00 0.00 20 ASP A C 22
ATOM 28626 O O . ASP A 1 20 ? -5.859 5.012 5.720 1.00 0.00 20 ASP A O 22
ATOM 28635 N N . THR A 1 21 ? -5.933 6.885 4.525 1.00 0.00 21 THR A N 22
ATOM 28636 C CA . THR A 1 21 ? -6.875 6.359 3.607 1.00 0.00 21 THR A CA 22
ATOM 28637 C C . THR A 1 21 ? -6.465 6.648 2.199 1.00 0.00 21 THR A C 22
ATOM 28638 O O . THR A 1 21 ? -6.049 7.768 1.869 1.00 0.00 21 THR A O 22
ATOM 28649 N N . VAL A 1 22 ? -6.497 5.646 1.390 1.00 0.00 22 VAL A N 22
ATOM 28650 C CA . VAL A 1 22 ? -6.195 5.818 0.016 1.00 0.00 22 VAL A CA 22
ATOM 28651 C C . VAL A 1 22 ? -7.465 5.549 -0.782 1.00 0.00 22 VAL A C 22
ATOM 28652 O O . VAL A 1 22 ? -8.148 4.545 -0.549 1.00 0.00 22 VAL A O 22
ATOM 28665 N N . THR A 1 23 ? -7.827 6.472 -1.629 1.00 0.00 23 THR A N 22
ATOM 28666 C CA . THR A 1 23 ? -9.035 6.365 -2.387 1.00 0.00 23 THR A CA 22
ATOM 28667 C C . THR A 1 23 ? -8.781 5.879 -3.803 1.00 0.00 23 THR A C 22
ATOM 28668 O O . THR A 1 23 ? -7.742 6.184 -4.416 1.00 0.00 23 THR A O 22
ATOM 28679 N N . PHE A 1 24 ? -9.695 5.094 -4.276 1.00 0.00 24 PHE A N 22
ATOM 28680 C CA . PHE A 1 24 ? -9.684 4.551 -5.598 1.00 0.00 24 PHE A CA 22
ATOM 28681 C C . PHE A 1 24 ? -11.105 4.278 -6.004 1.00 0.00 24 PHE A C 22
ATOM 28682 O O . PHE A 1 24 ? -12.015 4.376 -5.170 1.00 0.00 24 PHE A O 22
ATOM 28699 N N . ASP A 1 25 ? -11.308 3.951 -7.234 1.00 0.00 25 ASP A N 22
ATOM 28700 C CA . ASP A 1 25 ? -12.637 3.686 -7.730 1.00 0.00 25 ASP A CA 22
ATOM 28701 C C . ASP A 1 25 ? -12.740 2.209 -8.042 1.00 0.00 25 ASP A C 22
ATOM 28702 O O . ASP A 1 25 ? -11.794 1.619 -8.594 1.00 0.00 25 ASP A O 22
ATOM 28711 N N . GLY A 1 26 ? -13.820 1.602 -7.642 1.00 0.00 26 GLY A N 22
ATOM 28712 C CA . GLY A 1 26 ? -14.007 0.194 -7.883 1.00 0.00 26 GLY A CA 22
ATOM 28713 C C . GLY A 1 26 ? -14.335 -0.523 -6.609 1.00 0.00 26 GLY A C 22
ATOM 28714 O O . GLY A 1 26 ? -15.382 -0.271 -6.008 1.00 0.00 26 GLY A O 22
ATOM 28718 N N . LEU A 1 27 ? -13.454 -1.402 -6.184 1.00 0.00 27 LEU A N 22
ATOM 28719 C CA . LEU A 1 27 ? -13.637 -2.116 -4.933 1.00 0.00 27 LEU A CA 22
ATOM 28720 C C . LEU A 1 27 ? -12.257 -2.412 -4.347 1.00 0.00 27 LEU A C 22
ATOM 28721 O O . LEU A 1 27 ? -12.029 -2.274 -3.138 1.00 0.00 27 LEU A O 22
ATOM 28737 N N . HIS A 1 28 ? -11.333 -2.796 -5.203 1.00 0.00 28 HIS A N 22
ATOM 28738 C CA . HIS A 1 28 ? -9.977 -3.098 -4.775 1.00 0.00 28 HIS A CA 22
ATOM 28739 C C . HIS A 1 28 ? -8.931 -2.500 -5.657 1.00 0.00 28 HIS A C 22
ATOM 28740 O O . HIS A 1 28 ? -9.185 -2.176 -6.823 1.00 0.00 28 HIS A O 22
ATOM 28754 N N . ILE A 1 29 ? -7.762 -2.338 -5.092 1.00 0.00 29 ILE A N 22
ATOM 28755 C CA . ILE A 1 29 ? -6.664 -1.764 -5.784 1.00 0.00 29 ILE A CA 22
ATOM 28756 C C . ILE A 1 29 ? -5.466 -2.700 -5.805 1.00 0.00 29 ILE A C 22
ATOM 28757 O O . ILE A 1 29 ? -5.060 -3.232 -4.773 1.00 0.00 29 ILE A O 22
ATOM 28773 N N . SER A 1 30 ? -4.974 -2.969 -6.991 1.00 0.00 30 SER A N 22
ATOM 28774 C CA . SER A 1 30 ? -3.762 -3.724 -7.176 1.00 0.00 30 SER A CA 22
ATOM 28775 C C . SER A 1 30 ? -2.589 -3.024 -6.449 1.00 0.00 30 SER A C 22
ATOM 28776 O O . SER A 1 30 ? -2.485 -1.786 -6.452 1.00 0.00 30 SER A O 22
ATOM 28784 N N . LEU A 1 31 ? -1.732 -3.822 -5.851 1.00 0.00 31 LEU A N 22
ATOM 28785 C CA . LEU A 1 31 ? -0.591 -3.380 -5.068 1.00 0.00 31 LEU A CA 22
ATOM 28786 C C . LEU A 1 31 ? 0.299 -2.438 -5.866 1.00 0.00 31 LEU A C 22
ATOM 28787 O O . LEU A 1 31 ? 0.760 -1.429 -5.352 1.00 0.00 31 LEU A O 22
ATOM 28803 N N . CYS A 1 32 ? 0.497 -2.772 -7.122 1.00 0.00 32 CYS A N 22
ATOM 28804 C CA . CYS A 1 32 ? 1.289 -1.972 -8.051 1.00 0.00 32 CYS A CA 22
ATOM 28805 C C . CYS A 1 32 ? 0.772 -0.535 -8.093 1.00 0.00 32 CYS A C 22
ATOM 28806 O O . CYS A 1 32 ? 1.530 0.415 -7.970 1.00 0.00 32 CYS A O 22
ATOM 28814 N N . ASP A 1 33 ? -0.528 -0.400 -8.175 1.00 0.00 33 ASP A N 22
ATOM 28815 C CA . ASP A 1 33 ? -1.162 0.896 -8.297 1.00 0.00 33 ASP A CA 22
ATOM 28816 C C . ASP A 1 33 ? -1.068 1.614 -6.963 1.00 0.00 33 ASP A C 22
ATOM 28817 O O . ASP A 1 33 ? -0.683 2.788 -6.897 1.00 0.00 33 ASP A O 22
ATOM 28826 N N . LEU A 1 34 ? -1.323 0.873 -5.891 1.00 0.00 34 LEU A N 22
ATOM 28827 C CA . LEU A 1 34 ? -1.385 1.459 -4.563 1.00 0.00 34 LEU A CA 22
ATOM 28828 C C . LEU A 1 34 ? -0.014 1.966 -4.117 1.00 0.00 34 LEU A C 22
ATOM 28829 O O . LEU A 1 34 ? 0.097 3.048 -3.535 1.00 0.00 34 LEU A O 22
ATOM 28845 N N . LYS A 1 35 ? 1.029 1.193 -4.411 1.00 0.00 35 LYS A N 22
ATOM 28846 C CA . LYS A 1 35 ? 2.382 1.563 -4.028 1.00 0.00 35 LYS A CA 22
ATOM 28847 C C . LYS A 1 35 ? 2.794 2.851 -4.696 1.00 0.00 35 LYS A C 22
ATOM 28848 O O . LYS A 1 35 ? 3.421 3.701 -4.077 1.00 0.00 35 LYS A O 22
ATOM 28867 N N . LYS A 1 36 ? 2.397 3.010 -5.946 1.00 0.00 36 LYS A N 22
ATOM 28868 C CA . LYS A 1 36 ? 2.682 4.224 -6.703 1.00 0.00 36 LYS A CA 22
ATOM 28869 C C . LYS A 1 36 ? 2.032 5.437 -6.040 1.00 0.00 36 LYS A C 22
ATOM 28870 O O . LYS A 1 36 ? 2.655 6.503 -5.928 1.00 0.00 36 LYS A O 22
ATOM 28889 N N . GLN A 1 37 ? 0.806 5.246 -5.556 1.00 0.00 37 GLN A N 22
ATOM 28890 C CA . GLN A 1 37 ? 0.063 6.310 -4.884 1.00 0.00 37 GLN A CA 22
ATOM 28891 C C . GLN A 1 37 ? 0.797 6.730 -3.615 1.00 0.00 37 GLN A C 22
ATOM 28892 O O . GLN A 1 37 ? 1.118 7.899 -3.420 1.00 0.00 37 GLN A O 22
ATOM 28906 N N . ILE A 1 38 ? 1.130 5.745 -2.804 1.00 0.00 38 ILE A N 22
ATOM 28907 C CA . ILE A 1 38 ? 1.741 5.967 -1.503 1.00 0.00 38 ILE A CA 22
ATOM 28908 C C . ILE A 1 38 ? 3.165 6.509 -1.613 1.00 0.00 38 ILE A C 22
ATOM 28909 O O . ILE A 1 38 ? 3.535 7.454 -0.896 1.00 0.00 38 ILE A O 22
ATOM 28925 N N . MET A 1 39 ? 3.953 5.956 -2.527 1.00 0.00 39 MET A N 22
ATOM 28926 C CA . MET A 1 39 ? 5.332 6.408 -2.692 1.00 0.00 39 MET A CA 22
ATOM 28927 C C . MET A 1 39 ? 5.389 7.844 -3.149 1.00 0.00 39 MET A C 22
ATOM 28928 O O . MET A 1 39 ? 6.248 8.592 -2.730 1.00 0.00 39 MET A O 22
ATOM 28942 N N . GLY A 1 40 ? 4.446 8.237 -3.968 1.00 0.00 40 GLY A N 22
ATOM 28943 C CA . GLY A 1 40 ? 4.387 9.611 -4.405 1.00 0.00 40 GLY A CA 22
ATOM 28944 C C . GLY A 1 40 ? 3.899 10.525 -3.301 1.00 0.00 40 GLY A C 22
ATOM 28945 O O . GLY A 1 40 ? 4.423 11.620 -3.104 1.00 0.00 40 GLY A O 22
ATOM 28949 N N . ARG A 1 41 ? 2.933 10.033 -2.556 1.00 0.00 41 ARG A N 22
ATOM 28950 C CA . ARG A 1 41 ? 2.281 10.768 -1.485 1.00 0.00 41 ARG A CA 22
ATOM 28951 C C . ARG A 1 41 ? 3.225 11.057 -0.310 1.00 0.00 41 ARG A C 22
ATOM 28952 O O . ARG A 1 41 ? 3.244 12.169 0.225 1.00 0.00 41 ARG A O 22
ATOM 28973 N N . GLU A 1 42 ? 4.005 10.074 0.081 1.00 0.00 42 GLU A N 22
ATOM 28974 C CA . GLU A 1 42 ? 4.922 10.248 1.215 1.00 0.00 42 GLU A CA 22
ATOM 28975 C C . GLU A 1 42 ? 6.327 10.523 0.737 1.00 0.00 42 GLU A C 22
ATOM 28976 O O . GLU A 1 42 ? 7.264 10.637 1.544 1.00 0.00 42 GLU A O 22
ATOM 28988 N N . LYS A 1 43 ? 6.454 10.629 -0.563 1.00 0.00 43 LYS A N 22
ATOM 28989 C CA . LYS A 1 43 ? 7.699 10.929 -1.237 1.00 0.00 43 LYS A CA 22
ATOM 28990 C C . LYS A 1 43 ? 8.794 9.913 -0.916 1.00 0.00 43 LYS A C 22
ATOM 28991 O O . LYS A 1 43 ? 9.770 10.203 -0.219 1.00 0.00 43 LYS A O 22
ATOM 29010 N N . LEU A 1 44 ? 8.570 8.713 -1.370 1.00 0.00 44 LEU A N 22
ATOM 29011 C CA . LEU A 1 44 ? 9.505 7.632 -1.215 1.00 0.00 44 LEU A CA 22
ATOM 29012 C C . LEU A 1 44 ? 10.294 7.475 -2.486 1.00 0.00 44 LEU A C 22
ATOM 29013 O O . LEU A 1 44 ? 9.811 7.843 -3.563 1.00 0.00 44 LEU A O 22
ATOM 29029 N N . LYS A 1 45 ? 11.483 6.943 -2.398 1.00 0.00 45 LYS A N 22
ATOM 29030 C CA . LYS A 1 45 ? 12.227 6.668 -3.553 1.00 0.00 45 LYS A CA 22
ATOM 29031 C C . LYS A 1 45 ? 12.053 5.219 -3.904 1.00 0.00 45 LYS A C 22
ATOM 29032 O O . LYS A 1 45 ? 12.565 4.324 -3.215 1.00 0.00 45 LYS A O 22
ATOM 29051 N N . ALA A 1 46 ? 11.387 4.994 -4.988 1.00 0.00 46 ALA A N 22
ATOM 29052 C CA . ALA A 1 46 ? 11.090 3.670 -5.466 1.00 0.00 46 ALA A CA 22
ATOM 29053 C C . ALA A 1 46 ? 12.324 3.033 -6.099 1.00 0.00 46 ALA A C 22
ATOM 29054 O O . ALA A 1 46 ? 12.296 1.890 -6.542 1.00 0.00 46 ALA A O 22
ATOM 29061 N N . ALA A 1 47 ? 13.407 3.781 -6.136 1.00 0.00 47 ALA A N 22
ATOM 29062 C CA . ALA A 1 47 ? 14.628 3.319 -6.767 1.00 0.00 47 ALA A CA 22
ATOM 29063 C C . ALA A 1 47 ? 15.634 2.839 -5.739 1.00 0.00 47 ALA A C 22
ATOM 29064 O O . ALA A 1 47 ? 16.627 2.196 -6.080 1.00 0.00 47 ALA A O 22
ATOM 29071 N N . ASP A 1 48 ? 15.364 3.137 -4.490 1.00 0.00 48 ASP A N 22
ATOM 29072 C CA . ASP A 1 48 ? 16.270 2.779 -3.401 1.00 0.00 48 ASP A CA 22
ATOM 29073 C C . ASP A 1 48 ? 15.710 1.626 -2.613 1.00 0.00 48 ASP A C 22
ATOM 29074 O O . ASP A 1 48 ? 16.433 0.733 -2.187 1.00 0.00 48 ASP A O 22
ATOM 29083 N N . CYS A 1 49 ? 14.422 1.632 -2.457 1.00 0.00 49 CYS A N 22
ATOM 29084 C CA . CYS A 1 49 ? 13.725 0.634 -1.710 1.00 0.00 49 CYS A CA 22
ATOM 29085 C C . CYS A 1 49 ? 12.419 0.305 -2.404 1.00 0.00 49 CYS A C 22
ATOM 29086 O O . CYS A 1 49 ? 12.062 0.942 -3.404 1.00 0.00 49 CYS A O 22
ATOM 29094 N N . ASP A 1 50 ? 11.729 -0.672 -1.897 1.00 0.00 50 ASP A N 22
ATOM 29095 C CA . ASP A 1 50 ? 10.472 -1.095 -2.451 1.00 0.00 50 ASP A CA 22
ATOM 29096 C C . ASP A 1 50 ? 9.441 -0.911 -1.377 1.00 0.00 50 ASP A C 22
ATOM 29097 O O . ASP A 1 50 ? 9.790 -0.677 -0.206 1.00 0.00 50 ASP A O 22
ATOM 29106 N N . LEU A 1 51 ? 8.222 -1.039 -1.719 1.00 0.00 51 LEU A N 22
ATOM 29107 C CA . LEU A 1 51 ? 7.180 -0.833 -0.796 1.00 0.00 51 LEU A CA 22
ATOM 29108 C C . LEU A 1 51 ? 6.462 -2.158 -0.577 1.00 0.00 51 LEU A C 22
ATOM 29109 O O . LEU A 1 51 ? 5.992 -2.782 -1.517 1.00 0.00 51 LEU A O 22
ATOM 29125 N N . GLN A 1 52 ? 6.415 -2.596 0.642 1.00 0.00 52 GLN A N 22
ATOM 29126 C CA . GLN A 1 52 ? 5.819 -3.862 0.962 1.00 0.00 52 GLN A CA 22
ATOM 29127 C C . GLN A 1 52 ? 4.590 -3.598 1.783 1.00 0.00 52 GLN A C 22
ATOM 29128 O O . GLN A 1 52 ? 4.653 -2.942 2.818 1.00 0.00 52 GLN A O 22
ATOM 29142 N N . ILE A 1 53 ? 3.492 -4.064 1.345 1.00 0.00 53 ILE A N 22
ATOM 29143 C CA . ILE A 1 53 ? 2.292 -3.864 2.084 1.00 0.00 53 ILE A CA 22
ATOM 29144 C C . ILE A 1 53 ? 1.939 -5.141 2.809 1.00 0.00 53 ILE A C 22
ATOM 29145 O O . ILE A 1 53 ? 2.050 -6.213 2.267 1.00 0.00 53 ILE A O 22
ATOM 29161 N N . THR A 1 54 ? 1.639 -5.021 4.048 1.00 0.00 54 THR A N 22
ATOM 29162 C CA . THR A 1 54 ? 1.272 -6.122 4.866 1.00 0.00 54 THR A CA 22
ATOM 29163 C C . THR A 1 54 ? -0.160 -5.895 5.335 1.00 0.00 54 THR A C 22
ATOM 29164 O O . THR A 1 54 ? -0.580 -4.775 5.471 1.00 0.00 54 THR A O 22
ATOM 29175 N N . ASN A 1 55 ? -0.907 -6.930 5.502 1.00 0.00 55 ASN A N 22
ATOM 29176 C CA . ASN A 1 55 ? -2.272 -6.800 5.947 1.00 0.00 55 ASN A CA 22
ATOM 29177 C C . ASN A 1 55 ? -2.302 -6.466 7.432 1.00 0.00 55 ASN A C 22
ATOM 29178 O O . ASN A 1 55 ? -1.543 -7.036 8.207 1.00 0.00 55 ASN A O 22
ATOM 29189 N N . ALA A 1 56 ? -3.178 -5.560 7.835 1.00 0.00 56 ALA A N 22
ATOM 29190 C CA . ALA A 1 56 ? -3.251 -5.155 9.236 1.00 0.00 56 ALA A CA 22
ATOM 29191 C C . ALA A 1 56 ? -3.958 -6.207 10.050 1.00 0.00 56 ALA A C 22
ATOM 29192 O O . ALA A 1 56 ? -3.725 -6.349 11.234 1.00 0.00 56 ALA A O 22
ATOM 29199 N N . GLN A 1 57 ? -4.794 -6.954 9.395 1.00 0.00 57 GLN A N 22
ATOM 29200 C CA . GLN A 1 57 ? -5.602 -7.954 10.040 1.00 0.00 57 GLN A CA 22
ATOM 29201 C C . GLN A 1 57 ? -4.905 -9.305 10.009 1.00 0.00 57 GLN A C 22
ATOM 29202 O O . GLN A 1 57 ? -4.626 -9.897 11.046 1.00 0.00 57 GLN A O 22
ATOM 29216 N N . THR A 1 58 ? -4.573 -9.753 8.821 1.00 0.00 58 THR A N 22
ATOM 29217 C CA . THR A 1 58 ? -4.064 -11.091 8.630 1.00 0.00 58 THR A CA 22
ATOM 29218 C C . THR A 1 58 ? -2.538 -11.149 8.723 1.00 0.00 58 THR A C 22
ATOM 29219 O O . THR A 1 58 ? -1.963 -12.222 8.894 1.00 0.00 58 THR A O 22
ATOM 29230 N N . LYS A 1 59 ? -1.889 -9.975 8.621 1.00 0.00 59 LYS A N 22
ATOM 29231 C CA . LYS A 1 59 ? -0.429 -9.861 8.565 1.00 0.00 59 LYS A CA 22
ATOM 29232 C C . LYS A 1 59 ? 0.171 -10.512 7.325 1.00 0.00 59 LYS A C 22
ATOM 29233 O O . LYS A 1 59 ? 1.384 -10.761 7.260 1.00 0.00 59 LYS A O 22
ATOM 29252 N N . GLU A 1 60 ? -0.666 -10.731 6.332 1.00 0.00 60 GLU A N 22
ATOM 29253 C CA . GLU A 1 60 ? -0.244 -11.259 5.055 1.00 0.00 60 GLU A CA 22
ATOM 29254 C C . GLU A 1 60 ? 0.568 -10.195 4.329 1.00 0.00 60 GLU A C 22
ATOM 29255 O O . GLU A 1 60 ? 0.126 -9.059 4.193 1.00 0.00 60 GLU A O 22
ATOM 29267 N N . GLU A 1 61 ? 1.741 -10.544 3.928 1.00 0.00 61 GLU A N 22
ATOM 29268 C CA . GLU A 1 61 ? 2.609 -9.666 3.231 1.00 0.00 61 GLU A CA 22
ATOM 29269 C C . GLU A 1 61 ? 2.380 -9.759 1.751 1.00 0.00 61 GLU A C 22
ATOM 29270 O O . GLU A 1 61 ? 2.414 -10.842 1.165 1.00 0.00 61 GLU A O 22
ATOM 29282 N N . TYR A 1 62 ? 2.133 -8.649 1.167 1.00 0.00 62 TYR A N 22
ATOM 29283 C CA . TYR A 1 62 ? 1.898 -8.560 -0.240 1.00 0.00 62 TYR A CA 22
ATOM 29284 C C . TYR A 1 62 ? 3.196 -8.274 -0.921 1.00 0.00 62 TYR A C 22
ATOM 29285 O O . TYR A 1 62 ? 3.707 -7.149 -0.892 1.00 0.00 62 TYR A O 22
ATOM 29303 N N . THR A 1 63 ? 3.756 -9.309 -1.451 1.00 0.00 63 THR A N 22
ATOM 29304 C CA . THR A 1 63 ? 5.030 -9.270 -2.062 1.00 0.00 63 THR A CA 22
ATOM 29305 C C . THR A 1 63 ? 4.925 -9.145 -3.589 1.00 0.00 63 THR A C 22
ATOM 29306 O O . THR A 1 63 ? 5.831 -8.608 -4.240 1.00 0.00 63 THR A O 22
ATOM 29317 N N . ASP A 1 64 ? 3.816 -9.613 -4.160 1.00 0.00 64 ASP A N 22
ATOM 29318 C CA . ASP A 1 64 ? 3.632 -9.518 -5.601 1.00 0.00 64 ASP A CA 22
ATOM 29319 C C . ASP A 1 64 ? 2.835 -8.279 -5.897 1.00 0.00 64 ASP A C 22
ATOM 29320 O O . ASP A 1 64 ? 1.816 -8.046 -5.271 1.00 0.00 64 ASP A O 22
ATOM 29329 N N . ASP A 1 65 ? 3.249 -7.525 -6.893 1.00 0.00 65 ASP A N 22
ATOM 29330 C CA . ASP A 1 65 ? 2.599 -6.258 -7.280 1.00 0.00 65 ASP A CA 22
ATOM 29331 C C . ASP A 1 65 ? 1.178 -6.507 -7.770 1.00 0.00 65 ASP A C 22
ATOM 29332 O O . ASP A 1 65 ? 0.345 -5.593 -7.821 1.00 0.00 65 ASP A O 22
ATOM 29341 N N . ASN A 1 66 ? 0.917 -7.750 -8.110 1.00 0.00 66 ASN A N 22
ATOM 29342 C CA . ASN A 1 66 ? -0.371 -8.187 -8.630 1.00 0.00 66 ASN A CA 22
ATOM 29343 C C . ASN A 1 66 ? -1.370 -8.427 -7.521 1.00 0.00 66 ASN A C 22
ATOM 29344 O O . ASN A 1 66 ? -2.559 -8.652 -7.788 1.00 0.00 66 ASN A O 22
ATOM 29355 N N . ALA A 1 67 ? -0.897 -8.388 -6.278 1.00 0.00 67 ALA A N 22
ATOM 29356 C CA . ALA A 1 67 ? -1.757 -8.551 -5.128 1.00 0.00 67 ALA A CA 22
ATOM 29357 C C . ALA A 1 67 ? -2.761 -7.413 -5.099 1.00 0.00 67 ALA A C 22
ATOM 29358 O O . ALA A 1 67 ? -2.445 -6.311 -5.501 1.00 0.00 67 ALA A O 22
ATOM 29365 N N . LEU A 1 68 ? -3.956 -7.675 -4.678 1.00 0.00 68 LEU A N 22
ATOM 29366 C CA . LEU A 1 68 ? -4.982 -6.660 -4.687 1.00 0.00 68 LEU A CA 22
ATOM 29367 C C . LEU A 1 68 ? -5.445 -6.384 -3.277 1.00 0.00 68 LEU A C 22
ATOM 29368 O O . LEU A 1 68 ? -5.557 -7.317 -2.464 1.00 0.00 68 LEU A O 22
ATOM 29384 N N . ILE A 1 69 ? -5.634 -5.139 -2.946 1.00 0.00 69 ILE A N 22
ATOM 29385 C CA . ILE A 1 69 ? -6.150 -4.804 -1.650 1.00 0.00 69 ILE A CA 22
ATOM 29386 C C . ILE A 1 69 ? -7.478 -4.044 -1.787 1.00 0.00 69 ILE A C 22
ATOM 29387 O O . ILE A 1 69 ? -7.538 -2.983 -2.400 1.00 0.00 69 ILE A O 22
ATOM 29403 N N . PRO A 1 70 ? -8.562 -4.631 -1.287 1.00 0.00 70 PRO A N 22
ATOM 29404 C CA . PRO A 1 70 ? -9.886 -4.015 -1.297 1.00 0.00 70 PRO A CA 22
ATOM 29405 C C . PRO A 1 70 ? -10.103 -3.010 -0.185 1.00 0.00 70 PRO A C 22
ATOM 29406 O O . PRO A 1 70 ? -9.438 -3.043 0.849 1.00 0.00 70 PRO A O 22
ATOM 29417 N N . LYS A 1 71 ? -11.103 -2.159 -0.387 1.00 0.00 71 LYS A N 22
ATOM 29418 C CA . LYS A 1 71 ? -11.551 -1.161 0.605 1.00 0.00 71 LYS A CA 22
ATOM 29419 C C . LYS A 1 71 ? -12.103 -1.852 1.873 1.00 0.00 71 LYS A C 22
ATOM 29420 O O . LYS A 1 71 ? -12.379 -1.223 2.890 1.00 0.00 71 LYS A O 22
ATOM 29439 N N . ASN A 1 72 ? -12.245 -3.158 1.776 1.00 0.00 72 ASN A N 22
ATOM 29440 C CA . ASN A 1 72 ? -12.724 -3.997 2.864 1.00 0.00 72 ASN A CA 22
ATOM 29441 C C . ASN A 1 72 ? -11.582 -4.298 3.817 1.00 0.00 72 ASN A C 22
ATOM 29442 O O . ASN A 1 72 ? -11.798 -4.712 4.951 1.00 0.00 72 ASN A O 22
ATOM 29453 N N . SER A 1 73 ? -10.375 -4.094 3.360 1.00 0.00 73 SER A N 22
ATOM 29454 C CA . SER A 1 73 ? -9.224 -4.439 4.130 1.00 0.00 73 SER A CA 22
ATOM 29455 C C . SER A 1 73 ? -8.542 -3.214 4.705 1.00 0.00 73 SER A C 22
ATOM 29456 O O . SER A 1 73 ? -8.651 -2.105 4.181 1.00 0.00 73 SER A O 22
ATOM 29464 N N . SER A 1 74 ? -7.886 -3.424 5.799 1.00 0.00 74 SER A N 22
ATOM 29465 C CA . SER A 1 74 ? -7.023 -2.456 6.371 1.00 0.00 74 SER A CA 22
ATOM 29466 C C . SER A 1 74 ? -5.635 -3.057 6.279 1.00 0.00 74 SER A C 22
ATOM 29467 O O . SER A 1 74 ? -5.442 -4.236 6.634 1.00 0.00 74 SER A O 22
ATOM 29475 N N . VAL A 1 75 ? -4.700 -2.323 5.769 1.00 0.00 75 VAL A N 22
ATOM 29476 C CA . VAL A 1 75 ? -3.375 -2.834 5.571 1.00 0.00 75 VAL A CA 22
ATOM 29477 C C . VAL A 1 75 ? -2.330 -1.896 6.183 1.00 0.00 75 VAL A C 22
ATOM 29478 O O . VAL A 1 75 ? -2.634 -0.766 6.545 1.00 0.00 75 VAL A O 22
ATOM 29491 N N . ILE A 1 76 ? -1.146 -2.386 6.349 1.00 0.00 76 ILE A N 22
ATOM 29492 C CA . ILE A 1 76 ? -0.060 -1.639 6.913 1.00 0.00 76 ILE A CA 22
ATOM 29493 C C . ILE A 1 76 ? 1.069 -1.631 5.921 1.00 0.00 76 ILE A C 22
ATOM 29494 O O . ILE A 1 76 ? 1.464 -2.669 5.394 1.00 0.00 76 ILE A O 22
ATOM 29510 N N . VAL A 1 77 ? 1.554 -0.478 5.653 1.00 0.00 77 VAL A N 22
ATOM 29511 C CA . VAL A 1 77 ? 2.522 -0.279 4.636 1.00 0.00 77 VAL A CA 22
ATOM 29512 C C . VAL A 1 77 ? 3.910 -0.168 5.250 1.00 0.00 77 VAL A C 22
ATOM 29513 O O . VAL A 1 77 ? 4.120 0.555 6.235 1.00 0.00 77 VAL A O 22
ATOM 29526 N N . ARG A 1 78 ? 4.829 -0.884 4.679 1.00 0.00 78 ARG A N 22
ATOM 29527 C CA . ARG A 1 78 ? 6.175 -0.977 5.158 1.00 0.00 78 ARG A CA 22
ATOM 29528 C C . ARG A 1 78 ? 7.123 -0.724 3.987 1.00 0.00 78 ARG A C 22
ATOM 29529 O O . ARG A 1 78 ? 6.831 -1.109 2.868 1.00 0.00 78 ARG A O 22
ATOM 29550 N N . ARG A 1 79 ? 8.220 -0.063 4.216 1.00 0.00 79 ARG A N 22
ATOM 29551 C CA . ARG A 1 79 ? 9.177 0.107 3.151 1.00 0.00 79 ARG A CA 22
ATOM 29552 C C . ARG A 1 79 ? 10.235 -0.961 3.326 1.00 0.00 79 ARG A C 22
ATOM 29553 O O . ARG A 1 79 ? 10.696 -1.192 4.447 1.00 0.00 79 ARG A O 22
ATOM 29574 N N . ILE A 1 80 ? 10.602 -1.629 2.269 1.00 0.00 80 ILE A N 22
ATOM 29575 C CA . ILE A 1 80 ? 11.572 -2.692 2.383 1.00 0.00 80 ILE A CA 22
ATOM 29576 C C . ILE A 1 80 ? 12.735 -2.462 1.452 1.00 0.00 80 ILE A C 22
ATOM 29577 O O . ILE A 1 80 ? 12.575 -1.848 0.404 1.00 0.00 80 ILE A O 22
ATOM 29593 N N . PRO A 1 81 ? 13.917 -2.907 1.826 1.00 0.00 81 PRO A N 22
ATOM 29594 C CA . PRO A 1 81 ? 15.093 -2.762 0.996 1.00 0.00 81 PRO A CA 22
ATOM 29595 C C . PRO A 1 81 ? 15.055 -3.704 -0.209 1.00 0.00 81 PRO A C 22
ATOM 29596 O O . PRO A 1 81 ? 14.753 -4.909 -0.086 1.00 0.00 81 PRO A O 22
ATOM 29607 N N . ILE A 1 82 ? 15.336 -3.159 -1.360 1.00 0.00 82 ILE A N 22
ATOM 29608 C CA . ILE A 1 82 ? 15.432 -3.959 -2.564 1.00 0.00 82 ILE A CA 22
ATOM 29609 C C . ILE A 1 82 ? 16.829 -4.549 -2.637 1.00 0.00 82 ILE A C 22
ATOM 29610 O O . ILE A 1 82 ? 17.067 -5.544 -3.303 1.00 0.00 82 ILE A O 22
ATOM 29626 N N . GLY A 1 83 ? 17.746 -3.903 -1.948 1.00 0.00 83 GLY A N 22
ATOM 29627 C CA . GLY A 1 83 ? 19.105 -4.345 -1.907 1.00 0.00 83 GLY A CA 22
ATOM 29628 C C . GLY A 1 83 ? 20.033 -3.180 -2.041 1.00 0.00 83 GLY A C 22
ATOM 29629 O O . GLY A 1 83 ? 21.158 -3.197 -1.553 1.00 0.00 83 GLY A O 22
ATOM 29633 N N . GLY A 1 84 ? 19.549 -2.174 -2.702 1.00 0.00 84 GLY A N 22
ATOM 29634 C CA . GLY A 1 84 ? 20.283 -0.990 -2.930 1.00 0.00 84 GLY A CA 22
ATOM 29635 C C . GLY A 1 84 ? 20.072 -0.563 -4.339 1.00 0.00 84 GLY A C 22
ATOM 29636 O O . GLY A 1 84 ? 19.355 -1.244 -5.085 1.00 0.00 84 GLY A O 22
ATOM 29640 N N . VAL A 1 85 ? 20.649 0.531 -4.713 1.00 0.00 85 VAL A N 22
ATOM 29641 C CA . VAL A 1 85 ? 20.549 0.999 -6.072 1.00 0.00 85 VAL A CA 22
ATOM 29642 C C . VAL A 1 85 ? 21.516 0.192 -6.929 1.00 0.00 85 VAL A C 22
ATOM 29643 O O . VAL A 1 85 ? 22.728 0.440 -6.929 1.00 0.00 85 VAL A O 22
ATOM 29656 N N . LYS A 1 86 ? 20.986 -0.803 -7.580 1.00 0.00 86 LYS A N 22
ATOM 29657 C CA . LYS A 1 86 ? 21.749 -1.701 -8.396 1.00 0.00 86 LYS A CA 22
ATOM 29658 C C . LYS A 1 86 ? 20.980 -2.037 -9.668 1.00 0.00 86 LYS A C 22
ATOM 29659 O O . LYS A 1 86 ? 21.477 -1.728 -10.761 1.00 0.00 86 LYS A O 22
ATOM 29679 N N . GLY A 1 1 ? -20.329 4.023 2.202 1.00 0.00 1 GLY A N 23
ATOM 29680 C CA . GLY A 1 1 ? -21.698 4.010 2.712 1.00 0.00 1 GLY A CA 23
ATOM 29681 C C . GLY A 1 1 ? -22.665 3.565 1.640 1.00 0.00 1 GLY A C 23
ATOM 29682 O O . GLY A 1 1 ? -22.239 3.287 0.518 1.00 0.00 1 GLY A O 23
ATOM 29688 N N . PRO A 1 2 ? -23.969 3.479 1.943 1.00 0.00 2 PRO A N 23
ATOM 29689 C CA . PRO A 1 2 ? -24.986 3.017 0.990 1.00 0.00 2 PRO A CA 23
ATOM 29690 C C . PRO A 1 2 ? -25.103 3.908 -0.244 1.00 0.00 2 PRO A C 23
ATOM 29691 O O . PRO A 1 2 ? -24.988 3.429 -1.372 1.00 0.00 2 PRO A O 23
ATOM 29702 N N . LEU A 1 3 ? -25.298 5.202 -0.031 1.00 0.00 3 LEU A N 23
ATOM 29703 C CA . LEU A 1 3 ? -25.456 6.130 -1.151 1.00 0.00 3 LEU A CA 23
ATOM 29704 C C . LEU A 1 3 ? -24.134 6.394 -1.873 1.00 0.00 3 LEU A C 23
ATOM 29705 O O . LEU A 1 3 ? -24.116 6.734 -3.052 1.00 0.00 3 LEU A O 23
ATOM 29721 N N . GLY A 1 4 ? -23.045 6.230 -1.165 1.00 0.00 4 GLY A N 23
ATOM 29722 C CA . GLY A 1 4 ? -21.751 6.423 -1.743 1.00 0.00 4 GLY A CA 23
ATOM 29723 C C . GLY A 1 4 ? -20.833 5.305 -1.355 1.00 0.00 4 GLY A C 23
ATOM 29724 O O . GLY A 1 4 ? -20.111 5.390 -0.343 1.00 0.00 4 GLY A O 23
ATOM 29728 N N . SER A 1 5 ? -20.888 4.237 -2.099 1.00 0.00 5 SER A N 23
ATOM 29729 C CA . SER A 1 5 ? -20.064 3.099 -1.846 1.00 0.00 5 SER A CA 23
ATOM 29730 C C . SER A 1 5 ? -18.704 3.279 -2.514 1.00 0.00 5 SER A C 23
ATOM 29731 O O . SER A 1 5 ? -18.435 2.743 -3.595 1.00 0.00 5 SER A O 23
ATOM 29739 N N . MET A 1 6 ? -17.884 4.106 -1.902 1.00 0.00 6 MET A N 23
ATOM 29740 C CA . MET A 1 6 ? -16.562 4.369 -2.409 1.00 0.00 6 MET A CA 23
ATOM 29741 C C . MET A 1 6 ? -15.635 3.258 -2.000 1.00 0.00 6 MET A C 23
ATOM 29742 O O . MET A 1 6 ? -15.930 2.505 -1.054 1.00 0.00 6 MET A O 23
ATOM 29756 N N . SER A 1 7 ? -14.531 3.171 -2.657 1.00 0.00 7 SER A N 23
ATOM 29757 C CA . SER A 1 7 ? -13.609 2.135 -2.430 1.00 0.00 7 SER A CA 23
ATOM 29758 C C . SER A 1 7 ? -12.368 2.750 -1.889 1.00 0.00 7 SER A C 23
ATOM 29759 O O . SER A 1 7 ? -11.725 3.581 -2.542 1.00 0.00 7 SER A O 23
ATOM 29767 N N . CYS A 1 8 ? -12.063 2.393 -0.699 1.00 0.00 8 CYS A N 23
ATOM 29768 C CA . CYS A 1 8 ? -10.981 2.971 0.001 1.00 0.00 8 CYS A CA 23
ATOM 29769 C C . CYS A 1 8 ? -10.235 1.881 0.737 1.00 0.00 8 CYS A C 23
ATOM 29770 O O . CYS A 1 8 ? -10.854 1.039 1.383 1.00 0.00 8 CYS A O 23
ATOM 29778 N N . VAL A 1 9 ? -8.933 1.885 0.638 1.00 0.00 9 VAL A N 23
ATOM 29779 C CA . VAL A 1 9 ? -8.126 0.917 1.354 1.00 0.00 9 VAL A CA 23
ATOM 29780 C C . VAL A 1 9 ? -7.458 1.628 2.503 1.00 0.00 9 VAL A C 23
ATOM 29781 O O . VAL A 1 9 ? -6.880 2.711 2.325 1.00 0.00 9 VAL A O 23
ATOM 29794 N N . HIS A 1 10 ? -7.574 1.038 3.665 1.00 0.00 10 HIS A N 23
ATOM 29795 C CA . HIS A 1 10 ? -7.009 1.565 4.874 1.00 0.00 10 HIS A CA 23
ATOM 29796 C C . HIS A 1 10 ? -5.624 1.059 5.023 1.00 0.00 10 HIS A C 23
ATOM 29797 O O . HIS A 1 10 ? -5.402 -0.152 5.078 1.00 0.00 10 HIS A O 23
ATOM 29811 N N . TYR A 1 11 ? -4.706 1.947 5.072 1.00 0.00 11 TYR A N 23
ATOM 29812 C CA . TYR A 1 11 ? -3.346 1.580 5.223 1.00 0.00 11 TYR A CA 23
ATOM 29813 C C . TYR A 1 11 ? -2.735 2.442 6.293 1.00 0.00 11 TYR A C 23
ATOM 29814 O O . TYR A 1 11 ? -3.066 3.623 6.393 1.00 0.00 11 TYR A O 23
ATOM 29832 N N . LYS A 1 12 ? -1.911 1.886 7.125 1.00 0.00 12 LYS A N 23
ATOM 29833 C CA . LYS A 1 12 ? -1.157 2.717 8.004 1.00 0.00 12 LYS A CA 23
ATOM 29834 C C . LYS A 1 12 ? 0.281 2.456 7.707 1.00 0.00 12 LYS A C 23
ATOM 29835 O O . LYS A 1 12 ? 0.628 1.365 7.283 1.00 0.00 12 LYS A O 23
ATOM 29854 N N . PHE A 1 13 ? 1.106 3.427 7.864 1.00 0.00 13 PHE A N 23
ATOM 29855 C CA . PHE A 1 13 ? 2.501 3.229 7.593 1.00 0.00 13 PHE A CA 23
ATOM 29856 C C . PHE A 1 13 ? 3.121 2.674 8.848 1.00 0.00 13 PHE A C 23
ATOM 29857 O O . PHE A 1 13 ? 2.500 2.703 9.887 1.00 0.00 13 PHE A O 23
ATOM 29874 N N . SER A 1 14 ? 4.303 2.149 8.757 1.00 0.00 14 SER A N 23
ATOM 29875 C CA . SER A 1 14 ? 4.985 1.693 9.937 1.00 0.00 14 SER A CA 23
ATOM 29876 C C . SER A 1 14 ? 5.311 2.918 10.834 1.00 0.00 14 SER A C 23
ATOM 29877 O O . SER A 1 14 ? 5.323 2.824 12.069 1.00 0.00 14 SER A O 23
ATOM 29885 N N . SER A 1 15 ? 5.531 4.062 10.194 1.00 0.00 15 SER A N 23
ATOM 29886 C CA . SER A 1 15 ? 5.772 5.308 10.882 1.00 0.00 15 SER A CA 23
ATOM 29887 C C . SER A 1 15 ? 4.445 5.845 11.481 1.00 0.00 15 SER A C 23
ATOM 29888 O O . SER A 1 15 ? 4.340 6.049 12.694 1.00 0.00 15 SER A O 23
ATOM 29896 N N . LYS A 1 16 ? 3.438 6.040 10.616 1.00 0.00 16 LYS A N 23
ATOM 29897 C CA . LYS A 1 16 ? 2.139 6.568 11.013 1.00 0.00 16 LYS A CA 23
ATOM 29898 C C . LYS A 1 16 ? 1.376 5.583 11.911 1.00 0.00 16 LYS A C 23
ATOM 29899 O O . LYS A 1 16 ? 1.443 4.377 11.726 1.00 0.00 16 LYS A O 23
ATOM 29918 N N . LEU A 1 17 ? 0.670 6.109 12.868 1.00 0.00 17 LEU A N 23
ATOM 29919 C CA . LEU A 1 17 ? -0.017 5.294 13.852 1.00 0.00 17 LEU A CA 23
ATOM 29920 C C . LEU A 1 17 ? -1.422 4.957 13.398 1.00 0.00 17 LEU A C 23
ATOM 29921 O O . LEU A 1 17 ? -1.915 3.844 13.619 1.00 0.00 17 LEU A O 23
ATOM 29937 N N . ASN A 1 18 ? -2.058 5.903 12.763 1.00 0.00 18 ASN A N 23
ATOM 29938 C CA . ASN A 1 18 ? -3.423 5.722 12.313 1.00 0.00 18 ASN A CA 23
ATOM 29939 C C . ASN A 1 18 ? -3.456 5.401 10.840 1.00 0.00 18 ASN A C 23
ATOM 29940 O O . ASN A 1 18 ? -2.467 5.617 10.117 1.00 0.00 18 ASN A O 23
ATOM 29951 N N . TYR A 1 19 ? -4.574 4.887 10.392 1.00 0.00 19 TYR A N 23
ATOM 29952 C CA . TYR A 1 19 ? -4.734 4.490 9.014 1.00 0.00 19 TYR A CA 23
ATOM 29953 C C . TYR A 1 19 ? -5.211 5.634 8.161 1.00 0.00 19 TYR A C 23
ATOM 29954 O O . TYR A 1 19 ? -5.888 6.556 8.638 1.00 0.00 19 TYR A O 23
ATOM 29972 N N . ASP A 1 20 ? -4.860 5.573 6.921 1.00 0.00 20 ASP A N 23
ATOM 29973 C CA . ASP A 1 20 ? -5.278 6.530 5.931 1.00 0.00 20 ASP A CA 23
ATOM 29974 C C . ASP A 1 20 ? -6.003 5.730 4.858 1.00 0.00 20 ASP A C 23
ATOM 29975 O O . ASP A 1 20 ? -6.027 4.497 4.940 1.00 0.00 20 ASP A O 23
ATOM 29984 N N . THR A 1 21 ? -6.542 6.373 3.871 1.00 0.00 21 THR A N 23
ATOM 29985 C CA . THR A 1 21 ? -7.319 5.709 2.869 1.00 0.00 21 THR A CA 23
ATOM 29986 C C . THR A 1 21 ? -6.950 6.123 1.455 1.00 0.00 21 THR A C 23
ATOM 29987 O O . THR A 1 21 ? -6.823 7.316 1.148 1.00 0.00 21 THR A O 23
ATOM 29998 N N . VAL A 1 22 ? -6.749 5.146 0.607 1.00 0.00 22 VAL A N 23
ATOM 29999 C CA . VAL A 1 22 ? -6.601 5.403 -0.806 1.00 0.00 22 VAL A CA 23
ATOM 30000 C C . VAL A 1 22 ? -7.934 5.217 -1.474 1.00 0.00 22 VAL A C 23
ATOM 30001 O O . VAL A 1 22 ? -8.525 4.136 -1.407 1.00 0.00 22 VAL A O 23
ATOM 30014 N N . THR A 1 23 ? -8.434 6.269 -2.038 1.00 0.00 23 THR A N 23
ATOM 30015 C CA . THR A 1 23 ? -9.663 6.223 -2.753 1.00 0.00 23 THR A CA 23
ATOM 30016 C C . THR A 1 23 ? -9.371 5.803 -4.176 1.00 0.00 23 THR A C 23
ATOM 30017 O O . THR A 1 23 ? -8.548 6.434 -4.874 1.00 0.00 23 THR A O 23
ATOM 30028 N N . PHE A 1 24 ? -9.960 4.737 -4.585 1.00 0.00 24 PHE A N 23
ATOM 30029 C CA . PHE A 1 24 ? -9.741 4.208 -5.894 1.00 0.00 24 PHE A CA 23
ATOM 30030 C C . PHE A 1 24 ? -11.064 3.658 -6.373 1.00 0.00 24 PHE A C 23
ATOM 30031 O O . PHE A 1 24 ? -11.965 3.446 -5.562 1.00 0.00 24 PHE A O 23
ATOM 30048 N N . ASP A 1 25 ? -11.209 3.461 -7.637 1.00 0.00 25 ASP A N 23
ATOM 30049 C CA . ASP A 1 25 ? -12.414 2.894 -8.151 1.00 0.00 25 ASP A CA 23
ATOM 30050 C C . ASP A 1 25 ? -12.192 1.445 -8.446 1.00 0.00 25 ASP A C 23
ATOM 30051 O O . ASP A 1 25 ? -11.173 1.068 -9.043 1.00 0.00 25 ASP A O 23
ATOM 30060 N N . GLY A 1 26 ? -13.107 0.632 -8.001 1.00 0.00 26 GLY A N 23
ATOM 30061 C CA . GLY A 1 26 ? -12.990 -0.783 -8.169 1.00 0.00 26 GLY A CA 23
ATOM 30062 C C . GLY A 1 26 ? -13.240 -1.488 -6.871 1.00 0.00 26 GLY A C 23
ATOM 30063 O O . GLY A 1 26 ? -13.819 -0.912 -5.955 1.00 0.00 26 GLY A O 23
ATOM 30067 N N . LEU A 1 27 ? -12.854 -2.718 -6.781 1.00 0.00 27 LEU A N 23
ATOM 30068 C CA . LEU A 1 27 ? -12.992 -3.461 -5.548 1.00 0.00 27 LEU A CA 23
ATOM 30069 C C . LEU A 1 27 ? -11.622 -3.632 -4.915 1.00 0.00 27 LEU A C 23
ATOM 30070 O O . LEU A 1 27 ? -11.466 -3.586 -3.683 1.00 0.00 27 LEU A O 23
ATOM 30086 N N . HIS A 1 28 ? -10.635 -3.797 -5.756 1.00 0.00 28 HIS A N 23
ATOM 30087 C CA . HIS A 1 28 ? -9.271 -3.990 -5.328 1.00 0.00 28 HIS A CA 23
ATOM 30088 C C . HIS A 1 28 ? -8.293 -3.341 -6.248 1.00 0.00 28 HIS A C 23
ATOM 30089 O O . HIS A 1 28 ? -8.602 -3.071 -7.412 1.00 0.00 28 HIS A O 23
ATOM 30103 N N . ILE A 1 29 ? -7.141 -3.065 -5.715 1.00 0.00 29 ILE A N 23
ATOM 30104 C CA . ILE A 1 29 ? -6.087 -2.441 -6.435 1.00 0.00 29 ILE A CA 23
ATOM 30105 C C . ILE A 1 29 ? -4.807 -3.272 -6.335 1.00 0.00 29 ILE A C 23
ATOM 30106 O O . ILE A 1 29 ? -4.433 -3.733 -5.252 1.00 0.00 29 ILE A O 23
ATOM 30122 N N . SER A 1 30 ? -4.193 -3.507 -7.472 1.00 0.00 30 SER A N 23
ATOM 30123 C CA . SER A 1 30 ? -2.972 -4.262 -7.571 1.00 0.00 30 SER A CA 23
ATOM 30124 C C . SER A 1 30 ? -1.835 -3.522 -6.858 1.00 0.00 30 SER A C 23
ATOM 30125 O O . SER A 1 30 ? -1.786 -2.293 -6.858 1.00 0.00 30 SER A O 23
ATOM 30133 N N . LEU A 1 31 ? -0.946 -4.278 -6.261 1.00 0.00 31 LEU A N 23
ATOM 30134 C CA . LEU A 1 31 ? 0.104 -3.772 -5.416 1.00 0.00 31 LEU A CA 23
ATOM 30135 C C . LEU A 1 31 ? 0.983 -2.722 -6.062 1.00 0.00 31 LEU A C 23
ATOM 30136 O O . LEU A 1 31 ? 1.249 -1.714 -5.438 1.00 0.00 31 LEU A O 23
ATOM 30152 N N . CYS A 1 32 ? 1.441 -2.933 -7.292 1.00 0.00 32 CYS A N 23
ATOM 30153 C CA . CYS A 1 32 ? 2.280 -1.924 -7.935 1.00 0.00 32 CYS A CA 23
ATOM 30154 C C . CYS A 1 32 ? 1.525 -0.596 -8.018 1.00 0.00 32 CYS A C 23
ATOM 30155 O O . CYS A 1 32 ? 2.057 0.449 -7.660 1.00 0.00 32 CYS A O 23
ATOM 30163 N N . ASP A 1 33 ? 0.259 -0.678 -8.377 1.00 0.00 33 ASP A N 23
ATOM 30164 C CA . ASP A 1 33 ? -0.619 0.484 -8.492 1.00 0.00 33 ASP A CA 23
ATOM 30165 C C . ASP A 1 33 ? -0.822 1.121 -7.132 1.00 0.00 33 ASP A C 23
ATOM 30166 O O . ASP A 1 33 ? -0.726 2.333 -6.972 1.00 0.00 33 ASP A O 23
ATOM 30175 N N . LEU A 1 34 ? -1.037 0.270 -6.158 1.00 0.00 34 LEU A N 23
ATOM 30176 C CA . LEU A 1 34 ? -1.266 0.650 -4.766 1.00 0.00 34 LEU A CA 23
ATOM 30177 C C . LEU A 1 34 ? -0.055 1.412 -4.229 1.00 0.00 34 LEU A C 23
ATOM 30178 O O . LEU A 1 34 ? -0.189 2.481 -3.625 1.00 0.00 34 LEU A O 23
ATOM 30194 N N . LYS A 1 35 ? 1.117 0.878 -4.495 1.00 0.00 35 LYS A N 23
ATOM 30195 C CA . LYS A 1 35 ? 2.350 1.473 -4.058 1.00 0.00 35 LYS A CA 23
ATOM 30196 C C . LYS A 1 35 ? 2.576 2.785 -4.759 1.00 0.00 35 LYS A C 23
ATOM 30197 O O . LYS A 1 35 ? 2.992 3.742 -4.147 1.00 0.00 35 LYS A O 23
ATOM 30216 N N . LYS A 1 36 ? 2.268 2.828 -6.045 1.00 0.00 36 LYS A N 23
ATOM 30217 C CA . LYS A 1 36 ? 2.402 4.049 -6.828 1.00 0.00 36 LYS A CA 23
ATOM 30218 C C . LYS A 1 36 ? 1.499 5.163 -6.296 1.00 0.00 36 LYS A C 23
ATOM 30219 O O . LYS A 1 36 ? 1.875 6.345 -6.325 1.00 0.00 36 LYS A O 23
ATOM 30238 N N . GLN A 1 37 ? 0.327 4.795 -5.792 1.00 0.00 37 GLN A N 23
ATOM 30239 C CA . GLN A 1 37 ? -0.569 5.764 -5.185 1.00 0.00 37 GLN A CA 23
ATOM 30240 C C . GLN A 1 37 ? 0.058 6.339 -3.931 1.00 0.00 37 GLN A C 23
ATOM 30241 O O . GLN A 1 37 ? 0.156 7.547 -3.775 1.00 0.00 37 GLN A O 23
ATOM 30255 N N . ILE A 1 38 ? 0.527 5.460 -3.074 1.00 0.00 38 ILE A N 23
ATOM 30256 C CA . ILE A 1 38 ? 1.095 5.854 -1.790 1.00 0.00 38 ILE A CA 23
ATOM 30257 C C . ILE A 1 38 ? 2.421 6.599 -1.965 1.00 0.00 38 ILE A C 23
ATOM 30258 O O . ILE A 1 38 ? 2.619 7.674 -1.390 1.00 0.00 38 ILE A O 23
ATOM 30274 N N . MET A 1 39 ? 3.299 6.054 -2.790 1.00 0.00 39 MET A N 23
ATOM 30275 C CA . MET A 1 39 ? 4.614 6.647 -3.010 1.00 0.00 39 MET A CA 23
ATOM 30276 C C . MET A 1 39 ? 4.497 8.016 -3.629 1.00 0.00 39 MET A C 23
ATOM 30277 O O . MET A 1 39 ? 5.148 8.956 -3.179 1.00 0.00 39 MET A O 23
ATOM 30291 N N . GLY A 1 40 ? 3.637 8.139 -4.618 1.00 0.00 40 GLY A N 23
ATOM 30292 C CA . GLY A 1 40 ? 3.434 9.408 -5.263 1.00 0.00 40 GLY A CA 23
ATOM 30293 C C . GLY A 1 40 ? 2.784 10.409 -4.340 1.00 0.00 40 GLY A C 23
ATOM 30294 O O . GLY A 1 40 ? 3.163 11.580 -4.320 1.00 0.00 40 GLY A O 23
ATOM 30298 N N . ARG A 1 41 ? 1.841 9.942 -3.543 1.00 0.00 41 ARG A N 23
ATOM 30299 C CA . ARG A 1 41 ? 1.138 10.790 -2.605 1.00 0.00 41 ARG A CA 23
ATOM 30300 C C . ARG A 1 41 ? 2.091 11.338 -1.556 1.00 0.00 41 ARG A C 23
ATOM 30301 O O . ARG A 1 41 ? 2.172 12.546 -1.341 1.00 0.00 41 ARG A O 23
ATOM 30322 N N . GLU A 1 42 ? 2.838 10.459 -0.940 1.00 0.00 42 GLU A N 23
ATOM 30323 C CA . GLU A 1 42 ? 3.636 10.845 0.193 1.00 0.00 42 GLU A CA 23
ATOM 30324 C C . GLU A 1 42 ? 5.079 11.144 -0.132 1.00 0.00 42 GLU A C 23
ATOM 30325 O O . GLU A 1 42 ? 5.911 11.295 0.773 1.00 0.00 42 GLU A O 23
ATOM 30337 N N . LYS A 1 43 ? 5.363 11.240 -1.407 1.00 0.00 43 LYS A N 23
ATOM 30338 C CA . LYS A 1 43 ? 6.657 11.688 -1.938 1.00 0.00 43 LYS A CA 23
ATOM 30339 C C . LYS A 1 43 ? 7.775 10.690 -1.641 1.00 0.00 43 LYS A C 23
ATOM 30340 O O . LYS A 1 43 ? 8.922 11.078 -1.380 1.00 0.00 43 LYS A O 23
ATOM 30359 N N . LEU A 1 44 ? 7.469 9.417 -1.733 1.00 0.00 44 LEU A N 23
ATOM 30360 C CA . LEU A 1 44 ? 8.471 8.396 -1.504 1.00 0.00 44 LEU A CA 23
ATOM 30361 C C . LEU A 1 44 ? 9.400 8.294 -2.723 1.00 0.00 44 LEU A C 23
ATOM 30362 O O . LEU A 1 44 ? 9.095 8.847 -3.774 1.00 0.00 44 LEU A O 23
ATOM 30378 N N . LYS A 1 45 ? 10.513 7.608 -2.601 1.00 0.00 45 LYS A N 23
ATOM 30379 C CA . LYS A 1 45 ? 11.402 7.470 -3.747 1.00 0.00 45 LYS A CA 23
ATOM 30380 C C . LYS A 1 45 ? 11.324 6.073 -4.356 1.00 0.00 45 LYS A C 23
ATOM 30381 O O . LYS A 1 45 ? 11.912 5.110 -3.842 1.00 0.00 45 LYS A O 23
ATOM 30400 N N . ALA A 1 46 ? 10.618 5.975 -5.459 1.00 0.00 46 ALA A N 23
ATOM 30401 C CA . ALA A 1 46 ? 10.382 4.704 -6.136 1.00 0.00 46 ALA A CA 23
ATOM 30402 C C . ALA A 1 46 ? 11.612 4.248 -6.915 1.00 0.00 46 ALA A C 23
ATOM 30403 O O . ALA A 1 46 ? 11.700 3.097 -7.349 1.00 0.00 46 ALA A O 23
ATOM 30410 N N . ALA A 1 47 ? 12.556 5.147 -7.099 1.00 0.00 47 ALA A N 23
ATOM 30411 C CA . ALA A 1 47 ? 13.761 4.830 -7.842 1.00 0.00 47 ALA A CA 23
ATOM 30412 C C . ALA A 1 47 ? 14.827 4.188 -6.952 1.00 0.00 47 ALA A C 23
ATOM 30413 O O . ALA A 1 47 ? 15.876 3.748 -7.439 1.00 0.00 47 ALA A O 23
ATOM 30420 N N . ASP A 1 48 ? 14.579 4.141 -5.656 1.00 0.00 48 ASP A N 23
ATOM 30421 C CA . ASP A 1 48 ? 15.538 3.518 -4.735 1.00 0.00 48 ASP A CA 23
ATOM 30422 C C . ASP A 1 48 ? 14.874 2.475 -3.889 1.00 0.00 48 ASP A C 23
ATOM 30423 O O . ASP A 1 48 ? 15.477 1.457 -3.525 1.00 0.00 48 ASP A O 23
ATOM 30432 N N . CYS A 1 49 ? 13.649 2.697 -3.575 1.00 0.00 49 CYS A N 23
ATOM 30433 C CA . CYS A 1 49 ? 12.971 1.815 -2.711 1.00 0.00 49 CYS A CA 23
ATOM 30434 C C . CYS A 1 49 ? 11.640 1.381 -3.298 1.00 0.00 49 CYS A C 23
ATOM 30435 O O . CYS A 1 49 ? 11.110 2.008 -4.217 1.00 0.00 49 CYS A O 23
ATOM 30443 N N . ASP A 1 50 ? 11.142 0.312 -2.761 1.00 0.00 50 ASP A N 23
ATOM 30444 C CA . ASP A 1 50 ? 9.882 -0.275 -3.114 1.00 0.00 50 ASP A CA 23
ATOM 30445 C C . ASP A 1 50 ? 9.046 -0.235 -1.862 1.00 0.00 50 ASP A C 23
ATOM 30446 O O . ASP A 1 50 ? 9.557 0.077 -0.770 1.00 0.00 50 ASP A O 23
ATOM 30455 N N . LEU A 1 51 ? 7.827 -0.546 -1.969 1.00 0.00 51 LEU A N 23
ATOM 30456 C CA . LEU A 1 51 ? 6.957 -0.417 -0.886 1.00 0.00 51 LEU A CA 23
ATOM 30457 C C . LEU A 1 51 ? 6.399 -1.806 -0.530 1.00 0.00 51 LEU A C 23
ATOM 30458 O O . LEU A 1 51 ? 5.775 -2.459 -1.325 1.00 0.00 51 LEU A O 23
ATOM 30474 N N . GLN A 1 52 ? 6.672 -2.270 0.636 1.00 0.00 52 GLN A N 23
ATOM 30475 C CA . GLN A 1 52 ? 6.224 -3.580 1.014 1.00 0.00 52 GLN A CA 23
ATOM 30476 C C . GLN A 1 52 ? 5.013 -3.433 1.886 1.00 0.00 52 GLN A C 23
ATOM 30477 O O . GLN A 1 52 ? 5.044 -2.749 2.904 1.00 0.00 52 GLN A O 23
ATOM 30491 N N . ILE A 1 53 ? 3.958 -4.043 1.488 1.00 0.00 53 ILE A N 23
ATOM 30492 C CA . ILE A 1 53 ? 2.706 -3.863 2.154 1.00 0.00 53 ILE A CA 23
ATOM 30493 C C . ILE A 1 53 ? 2.349 -5.144 2.881 1.00 0.00 53 ILE A C 23
ATOM 30494 O O . ILE A 1 53 ? 2.462 -6.219 2.335 1.00 0.00 53 ILE A O 23
ATOM 30510 N N . THR A 1 54 ? 2.000 -5.033 4.107 1.00 0.00 54 THR A N 23
ATOM 30511 C CA . THR A 1 54 ? 1.625 -6.170 4.902 1.00 0.00 54 THR A CA 23
ATOM 30512 C C . THR A 1 54 ? 0.168 -6.026 5.336 1.00 0.00 54 THR A C 23
ATOM 30513 O O . THR A 1 54 ? -0.263 -4.940 5.631 1.00 0.00 54 THR A O 23
ATOM 30524 N N . ASN A 1 55 ? -0.592 -7.100 5.318 1.00 0.00 55 ASN A N 23
ATOM 30525 C CA . ASN A 1 55 ? -1.972 -7.061 5.800 1.00 0.00 55 ASN A CA 23
ATOM 30526 C C . ASN A 1 55 ? -1.952 -6.788 7.288 1.00 0.00 55 ASN A C 23
ATOM 30527 O O . ASN A 1 55 ? -1.146 -7.363 8.005 1.00 0.00 55 ASN A O 23
ATOM 30538 N N . ALA A 1 56 ? -2.812 -5.923 7.748 1.00 0.00 56 ALA A N 23
ATOM 30539 C CA . ALA A 1 56 ? -2.837 -5.550 9.151 1.00 0.00 56 ALA A CA 23
ATOM 30540 C C . ALA A 1 56 ? -3.479 -6.633 10.002 1.00 0.00 56 ALA A C 23
ATOM 30541 O O . ALA A 1 56 ? -3.178 -6.776 11.192 1.00 0.00 56 ALA A O 23
ATOM 30548 N N . GLN A 1 57 ? -4.333 -7.396 9.390 1.00 0.00 57 GLN A N 23
ATOM 30549 C CA . GLN A 1 57 ? -5.074 -8.418 10.081 1.00 0.00 57 GLN A CA 23
ATOM 30550 C C . GLN A 1 57 ? -4.417 -9.782 9.967 1.00 0.00 57 GLN A C 23
ATOM 30551 O O . GLN A 1 57 ? -4.171 -10.441 10.974 1.00 0.00 57 GLN A O 23
ATOM 30565 N N . THR A 1 58 ? -4.119 -10.196 8.758 1.00 0.00 58 THR A N 23
ATOM 30566 C CA . THR A 1 58 ? -3.608 -11.529 8.529 1.00 0.00 58 THR A CA 23
ATOM 30567 C C . THR A 1 58 ? -2.090 -11.530 8.605 1.00 0.00 58 THR A C 23
ATOM 30568 O O . THR A 1 58 ? -1.462 -12.569 8.792 1.00 0.00 58 THR A O 23
ATOM 30579 N N . LYS A 1 59 ? -1.519 -10.332 8.469 1.00 0.00 59 LYS A N 23
ATOM 30580 C CA . LYS A 1 59 ? -0.082 -10.095 8.450 1.00 0.00 59 LYS A CA 23
ATOM 30581 C C . LYS A 1 59 ? 0.585 -10.711 7.229 1.00 0.00 59 LYS A C 23
ATOM 30582 O O . LYS A 1 59 ? 1.802 -10.924 7.211 1.00 0.00 59 LYS A O 23
ATOM 30601 N N . GLU A 1 60 ? -0.209 -10.947 6.190 1.00 0.00 60 GLU A N 23
ATOM 30602 C CA . GLU A 1 60 ? 0.292 -11.420 4.941 1.00 0.00 60 GLU A CA 23
ATOM 30603 C C . GLU A 1 60 ? 1.069 -10.323 4.260 1.00 0.00 60 GLU A C 23
ATOM 30604 O O . GLU A 1 60 ? 0.543 -9.229 4.018 1.00 0.00 60 GLU A O 23
ATOM 30616 N N . GLU A 1 61 ? 2.300 -10.596 3.987 1.00 0.00 61 GLU A N 23
ATOM 30617 C CA . GLU A 1 61 ? 3.169 -9.668 3.390 1.00 0.00 61 GLU A CA 23
ATOM 30618 C C . GLU A 1 61 ? 3.120 -9.775 1.909 1.00 0.00 61 GLU A C 23
ATOM 30619 O O . GLU A 1 61 ? 3.446 -10.809 1.316 1.00 0.00 61 GLU A O 23
ATOM 30631 N N . TYR A 1 62 ? 2.714 -8.720 1.325 1.00 0.00 62 TYR A N 23
ATOM 30632 C CA . TYR A 1 62 ? 2.590 -8.629 -0.087 1.00 0.00 62 TYR A CA 23
ATOM 30633 C C . TYR A 1 62 ? 3.927 -8.182 -0.640 1.00 0.00 62 TYR A C 23
ATOM 30634 O O . TYR A 1 62 ? 4.252 -6.987 -0.650 1.00 0.00 62 TYR A O 23
ATOM 30652 N N . THR A 1 63 ? 4.725 -9.145 -0.997 1.00 0.00 63 THR A N 23
ATOM 30653 C CA . THR A 1 63 ? 6.053 -8.911 -1.482 1.00 0.00 63 THR A CA 23
ATOM 30654 C C . THR A 1 63 ? 6.081 -8.820 -3.008 1.00 0.00 63 THR A C 23
ATOM 30655 O O . THR A 1 63 ? 7.037 -8.301 -3.603 1.00 0.00 63 THR A O 23
ATOM 30666 N N . ASP A 1 64 ? 5.025 -9.318 -3.629 1.00 0.00 64 ASP A N 23
ATOM 30667 C CA . ASP A 1 64 ? 4.913 -9.345 -5.075 1.00 0.00 64 ASP A CA 23
ATOM 30668 C C . ASP A 1 64 ? 4.022 -8.234 -5.524 1.00 0.00 64 ASP A C 23
ATOM 30669 O O . ASP A 1 64 ? 2.895 -8.135 -5.067 1.00 0.00 64 ASP A O 23
ATOM 30678 N N . ASP A 1 65 ? 4.479 -7.441 -6.468 1.00 0.00 65 ASP A N 23
ATOM 30679 C CA . ASP A 1 65 ? 3.728 -6.277 -6.965 1.00 0.00 65 ASP A CA 23
ATOM 30680 C C . ASP A 1 65 ? 2.469 -6.663 -7.726 1.00 0.00 65 ASP A C 23
ATOM 30681 O O . ASP A 1 65 ? 1.652 -5.804 -8.065 1.00 0.00 65 ASP A O 23
ATOM 30690 N N . ASN A 1 66 ? 2.308 -7.944 -7.956 1.00 0.00 66 ASN A N 23
ATOM 30691 C CA . ASN A 1 66 ? 1.117 -8.486 -8.603 1.00 0.00 66 ASN A CA 23
ATOM 30692 C C . ASN A 1 66 ? 0.051 -8.860 -7.583 1.00 0.00 66 ASN A C 23
ATOM 30693 O O . ASN A 1 66 ? -1.037 -9.302 -7.954 1.00 0.00 66 ASN A O 23
ATOM 30704 N N . ALA A 1 67 ? 0.368 -8.703 -6.296 1.00 0.00 67 ALA A N 23
ATOM 30705 C CA . ALA A 1 67 ? -0.601 -8.951 -5.232 1.00 0.00 67 ALA A CA 23
ATOM 30706 C C . ALA A 1 67 ? -1.668 -7.874 -5.287 1.00 0.00 67 ALA A C 23
ATOM 30707 O O . ALA A 1 67 ? -1.398 -6.786 -5.732 1.00 0.00 67 ALA A O 23
ATOM 30714 N N . LEU A 1 68 ? -2.857 -8.175 -4.883 1.00 0.00 68 LEU A N 23
ATOM 30715 C CA . LEU A 1 68 ? -3.935 -7.213 -4.968 1.00 0.00 68 LEU A CA 23
ATOM 30716 C C . LEU A 1 68 ? -4.474 -6.880 -3.584 1.00 0.00 68 LEU A C 23
ATOM 30717 O O . LEU A 1 68 ? -4.565 -7.770 -2.721 1.00 0.00 68 LEU A O 23
ATOM 30733 N N . ILE A 1 69 ? -4.755 -5.623 -3.324 1.00 0.00 69 ILE A N 23
ATOM 30734 C CA . ILE A 1 69 ? -5.348 -5.270 -2.054 1.00 0.00 69 ILE A CA 23
ATOM 30735 C C . ILE A 1 69 ? -6.746 -4.660 -2.261 1.00 0.00 69 ILE A C 23
ATOM 30736 O O . ILE A 1 69 ? -6.895 -3.633 -2.924 1.00 0.00 69 ILE A O 23
ATOM 30752 N N . PRO A 1 70 ? -7.782 -5.336 -1.758 1.00 0.00 70 PRO A N 23
ATOM 30753 C CA . PRO A 1 70 ? -9.155 -4.842 -1.802 1.00 0.00 70 PRO A CA 23
ATOM 30754 C C . PRO A 1 70 ? -9.461 -3.801 -0.725 1.00 0.00 70 PRO A C 23
ATOM 30755 O O . PRO A 1 70 ? -8.807 -3.746 0.323 1.00 0.00 70 PRO A O 23
ATOM 30766 N N . LYS A 1 71 ? -10.503 -3.013 -0.973 1.00 0.00 71 LYS A N 23
ATOM 30767 C CA . LYS A 1 71 ? -10.975 -1.980 -0.041 1.00 0.00 71 LYS A CA 23
ATOM 30768 C C . LYS A 1 71 ? -11.545 -2.568 1.251 1.00 0.00 71 LYS A C 23
ATOM 30769 O O . LYS A 1 71 ? -11.823 -1.863 2.213 1.00 0.00 71 LYS A O 23
ATOM 30788 N N . ASN A 1 72 ? -11.719 -3.858 1.244 1.00 0.00 72 ASN A N 23
ATOM 30789 C CA . ASN A 1 72 ? -12.231 -4.585 2.397 1.00 0.00 72 ASN A CA 23
ATOM 30790 C C . ASN A 1 72 ? -11.112 -4.994 3.334 1.00 0.00 72 ASN A C 23
ATOM 30791 O O . ASN A 1 72 ? -11.359 -5.548 4.400 1.00 0.00 72 ASN A O 23
ATOM 30802 N N . SER A 1 73 ? -9.894 -4.720 2.951 1.00 0.00 73 SER A N 23
ATOM 30803 C CA . SER A 1 73 ? -8.760 -5.098 3.740 1.00 0.00 73 SER A CA 23
ATOM 30804 C C . SER A 1 73 ? -8.044 -3.877 4.310 1.00 0.00 73 SER A C 23
ATOM 30805 O O . SER A 1 73 ? -8.096 -2.777 3.741 1.00 0.00 73 SER A O 23
ATOM 30813 N N . SER A 1 74 ? -7.429 -4.070 5.443 1.00 0.00 74 SER A N 23
ATOM 30814 C CA . SER A 1 74 ? -6.631 -3.077 6.068 1.00 0.00 74 SER A CA 23
ATOM 30815 C C . SER A 1 74 ? -5.175 -3.517 5.968 1.00 0.00 74 SER A C 23
ATOM 30816 O O . SER A 1 74 ? -4.833 -4.667 6.312 1.00 0.00 74 SER A O 23
ATOM 30824 N N . VAL A 1 75 ? -4.333 -2.665 5.452 1.00 0.00 75 VAL A N 23
ATOM 30825 C CA . VAL A 1 75 ? -2.952 -3.007 5.255 1.00 0.00 75 VAL A CA 23
ATOM 30826 C C . VAL A 1 75 ? -2.000 -2.020 5.935 1.00 0.00 75 VAL A C 23
ATOM 30827 O O . VAL A 1 75 ? -2.401 -0.947 6.382 1.00 0.00 75 VAL A O 23
ATOM 30840 N N . ILE A 1 76 ? -0.771 -2.421 6.065 1.00 0.00 76 ILE A N 23
ATOM 30841 C CA . ILE A 1 76 ? 0.273 -1.646 6.676 1.00 0.00 76 ILE A CA 23
ATOM 30842 C C . ILE A 1 76 ? 1.412 -1.511 5.697 1.00 0.00 76 ILE A C 23
ATOM 30843 O O . ILE A 1 76 ? 1.789 -2.470 5.023 1.00 0.00 76 ILE A O 23
ATOM 30859 N N . VAL A 1 77 ? 1.922 -0.335 5.611 1.00 0.00 77 VAL A N 23
ATOM 30860 C CA . VAL A 1 77 ? 2.893 0.029 4.636 1.00 0.00 77 VAL A CA 23
ATOM 30861 C C . VAL A 1 77 ? 4.302 0.123 5.247 1.00 0.00 77 VAL A C 23
ATOM 30862 O O . VAL A 1 77 ? 4.512 0.788 6.272 1.00 0.00 77 VAL A O 23
ATOM 30875 N N . ARG A 1 78 ? 5.237 -0.539 4.612 1.00 0.00 78 ARG A N 23
ATOM 30876 C CA . ARG A 1 78 ? 6.629 -0.575 5.005 1.00 0.00 78 ARG A CA 23
ATOM 30877 C C . ARG A 1 78 ? 7.463 -0.226 3.775 1.00 0.00 78 ARG A C 23
ATOM 30878 O O . ARG A 1 78 ? 7.127 -0.642 2.684 1.00 0.00 78 ARG A O 23
ATOM 30899 N N . ARG A 1 79 ? 8.512 0.531 3.919 1.00 0.00 79 ARG A N 23
ATOM 30900 C CA . ARG A 1 79 ? 9.325 0.846 2.761 1.00 0.00 79 ARG A CA 23
ATOM 30901 C C . ARG A 1 79 ? 10.530 -0.086 2.745 1.00 0.00 79 ARG A C 23
ATOM 30902 O O . ARG A 1 79 ? 11.183 -0.266 3.775 1.00 0.00 79 ARG A O 23
ATOM 30923 N N . ILE A 1 80 ? 10.813 -0.690 1.613 1.00 0.00 80 ILE A N 23
ATOM 30924 C CA . ILE A 1 80 ? 11.931 -1.614 1.505 1.00 0.00 80 ILE A CA 23
ATOM 30925 C C . ILE A 1 80 ? 12.804 -1.234 0.315 1.00 0.00 80 ILE A C 23
ATOM 30926 O O . ILE A 1 80 ? 12.330 -0.628 -0.614 1.00 0.00 80 ILE A O 23
ATOM 30942 N N . PRO A 1 81 ? 14.083 -1.550 0.340 1.00 0.00 81 PRO A N 23
ATOM 30943 C CA . PRO A 1 81 ? 14.986 -1.260 -0.783 1.00 0.00 81 PRO A CA 23
ATOM 30944 C C . PRO A 1 81 ? 14.741 -2.216 -1.970 1.00 0.00 81 PRO A C 23
ATOM 30945 O O . PRO A 1 81 ? 14.606 -3.437 -1.777 1.00 0.00 81 PRO A O 23
ATOM 30956 N N . ILE A 1 82 ? 14.681 -1.676 -3.185 1.00 0.00 82 ILE A N 23
ATOM 30957 C CA . ILE A 1 82 ? 14.488 -2.515 -4.375 1.00 0.00 82 ILE A CA 23
ATOM 30958 C C . ILE A 1 82 ? 15.696 -3.414 -4.612 1.00 0.00 82 ILE A C 23
ATOM 30959 O O . ILE A 1 82 ? 15.550 -4.593 -4.922 1.00 0.00 82 ILE A O 23
ATOM 30975 N N . GLY A 1 83 ? 16.878 -2.862 -4.424 1.00 0.00 83 GLY A N 23
ATOM 30976 C CA . GLY A 1 83 ? 18.091 -3.616 -4.604 1.00 0.00 83 GLY A CA 23
ATOM 30977 C C . GLY A 1 83 ? 18.306 -4.569 -3.467 1.00 0.00 83 GLY A C 23
ATOM 30978 O O . GLY A 1 83 ? 18.621 -5.746 -3.673 1.00 0.00 83 GLY A O 23
ATOM 30982 N N . GLY A 1 84 ? 18.112 -4.080 -2.274 1.00 0.00 84 GLY A N 23
ATOM 30983 C CA . GLY A 1 84 ? 18.280 -4.896 -1.101 1.00 0.00 84 GLY A CA 23
ATOM 30984 C C . GLY A 1 84 ? 19.508 -4.498 -0.326 1.00 0.00 84 GLY A C 23
ATOM 30985 O O . GLY A 1 84 ? 19.441 -3.640 0.569 1.00 0.00 84 GLY A O 23
ATOM 30989 N N . VAL A 1 85 ? 20.635 -5.075 -0.686 1.00 0.00 85 VAL A N 23
ATOM 30990 C CA . VAL A 1 85 ? 21.885 -4.799 -0.011 1.00 0.00 85 VAL A CA 23
ATOM 30991 C C . VAL A 1 85 ? 22.418 -3.434 -0.419 1.00 0.00 85 VAL A C 23
ATOM 30992 O O . VAL A 1 85 ? 22.805 -3.209 -1.573 1.00 0.00 85 VAL A O 23
ATOM 31005 N N . LYS A 1 86 ? 22.376 -2.531 0.506 1.00 0.00 86 LYS A N 23
ATOM 31006 C CA . LYS A 1 86 ? 22.867 -1.208 0.311 1.00 0.00 86 LYS A CA 23
ATOM 31007 C C . LYS A 1 86 ? 23.904 -0.959 1.372 1.00 0.00 86 LYS A C 23
ATOM 31008 O O . LYS A 1 86 ? 25.090 -1.080 1.088 1.00 0.00 86 LYS A O 23
ATOM 31028 N N . GLY A 1 1 ? -18.440 11.108 -8.812 1.00 0.00 1 GLY A N 24
ATOM 31029 C CA . GLY A 1 1 ? -19.527 10.150 -8.637 1.00 0.00 1 GLY A CA 24
ATOM 31030 C C . GLY A 1 1 ? -20.326 10.448 -7.382 1.00 0.00 1 GLY A C 24
ATOM 31031 O O . GLY A 1 1 ? -19.734 10.569 -6.307 1.00 0.00 1 GLY A O 24
ATOM 31037 N N . PRO A 1 2 ? -21.675 10.599 -7.477 1.00 0.00 2 PRO A N 24
ATOM 31038 C CA . PRO A 1 2 ? -22.528 10.918 -6.317 1.00 0.00 2 PRO A CA 24
ATOM 31039 C C . PRO A 1 2 ? -22.518 9.816 -5.255 1.00 0.00 2 PRO A C 24
ATOM 31040 O O . PRO A 1 2 ? -22.467 10.093 -4.056 1.00 0.00 2 PRO A O 24
ATOM 31051 N N . LEU A 1 3 ? -22.554 8.582 -5.700 1.00 0.00 3 LEU A N 24
ATOM 31052 C CA . LEU A 1 3 ? -22.591 7.439 -4.810 1.00 0.00 3 LEU A CA 24
ATOM 31053 C C . LEU A 1 3 ? -22.106 6.215 -5.551 1.00 0.00 3 LEU A C 24
ATOM 31054 O O . LEU A 1 3 ? -22.845 5.633 -6.361 1.00 0.00 3 LEU A O 24
ATOM 31070 N N . GLY A 1 4 ? -20.871 5.864 -5.338 1.00 0.00 4 GLY A N 24
ATOM 31071 C CA . GLY A 1 4 ? -20.323 4.710 -5.998 1.00 0.00 4 GLY A CA 24
ATOM 31072 C C . GLY A 1 4 ? -19.583 3.813 -5.060 1.00 0.00 4 GLY A C 24
ATOM 31073 O O . GLY A 1 4 ? -18.930 2.870 -5.498 1.00 0.00 4 GLY A O 24
ATOM 31077 N N . SER A 1 5 ? -19.715 4.098 -3.772 1.00 0.00 5 SER A N 24
ATOM 31078 C CA . SER A 1 5 ? -19.037 3.386 -2.704 1.00 0.00 5 SER A CA 24
ATOM 31079 C C . SER A 1 5 ? -17.521 3.535 -2.826 1.00 0.00 5 SER A C 24
ATOM 31080 O O . SER A 1 5 ? -16.847 2.731 -3.483 1.00 0.00 5 SER A O 24
ATOM 31088 N N . MET A 1 6 ? -17.005 4.623 -2.274 1.00 0.00 6 MET A N 24
ATOM 31089 C CA . MET A 1 6 ? -15.569 4.861 -2.268 1.00 0.00 6 MET A CA 24
ATOM 31090 C C . MET A 1 6 ? -14.886 3.822 -1.418 1.00 0.00 6 MET A C 24
ATOM 31091 O O . MET A 1 6 ? -15.129 3.719 -0.209 1.00 0.00 6 MET A O 24
ATOM 31105 N N . SER A 1 7 ? -14.083 3.042 -2.043 1.00 0.00 7 SER A N 24
ATOM 31106 C CA . SER A 1 7 ? -13.379 1.994 -1.411 1.00 0.00 7 SER A CA 24
ATOM 31107 C C . SER A 1 7 ? -12.063 2.506 -0.911 1.00 0.00 7 SER A C 24
ATOM 31108 O O . SER A 1 7 ? -11.379 3.253 -1.616 1.00 0.00 7 SER A O 24
ATOM 31116 N N . CYS A 1 8 ? -11.718 2.147 0.290 1.00 0.00 8 CYS A N 24
ATOM 31117 C CA . CYS A 1 8 ? -10.491 2.583 0.864 1.00 0.00 8 CYS A CA 24
ATOM 31118 C C . CYS A 1 8 ? -9.911 1.485 1.724 1.00 0.00 8 CYS A C 24
ATOM 31119 O O . CYS A 1 8 ? -10.653 0.755 2.373 1.00 0.00 8 CYS A O 24
ATOM 31127 N N . VAL A 1 9 ? -8.610 1.372 1.736 1.00 0.00 9 VAL A N 24
ATOM 31128 C CA . VAL A 1 9 ? -7.948 0.363 2.537 1.00 0.00 9 VAL A CA 24
ATOM 31129 C C . VAL A 1 9 ? -7.336 1.055 3.714 1.00 0.00 9 VAL A C 24
ATOM 31130 O O . VAL A 1 9 ? -6.709 2.122 3.554 1.00 0.00 9 VAL A O 24
ATOM 31143 N N . HIS A 1 10 ? -7.555 0.503 4.884 1.00 0.00 10 HIS A N 24
ATOM 31144 C CA . HIS A 1 10 ? -6.969 1.029 6.073 1.00 0.00 10 HIS A CA 24
ATOM 31145 C C . HIS A 1 10 ? -5.585 0.492 6.175 1.00 0.00 10 HIS A C 24
ATOM 31146 O O . HIS A 1 10 ? -5.374 -0.690 6.473 1.00 0.00 10 HIS A O 24
ATOM 31160 N N . TYR A 1 11 ? -4.652 1.319 5.886 1.00 0.00 11 TYR A N 24
ATOM 31161 C CA . TYR A 1 11 ? -3.297 0.916 5.892 1.00 0.00 11 TYR A CA 24
ATOM 31162 C C . TYR A 1 11 ? -2.559 1.763 6.877 1.00 0.00 11 TYR A C 24
ATOM 31163 O O . TYR A 1 11 ? -2.851 2.950 7.006 1.00 0.00 11 TYR A O 24
ATOM 31181 N N . LYS A 1 12 ? -1.653 1.197 7.598 1.00 0.00 12 LYS A N 24
ATOM 31182 C CA . LYS A 1 12 ? -0.884 2.014 8.469 1.00 0.00 12 LYS A CA 24
ATOM 31183 C C . LYS A 1 12 ? 0.569 1.839 8.188 1.00 0.00 12 LYS A C 24
ATOM 31184 O O . LYS A 1 12 ? 1.081 0.720 8.115 1.00 0.00 12 LYS A O 24
ATOM 31203 N N . PHE A 1 13 ? 1.206 2.932 7.956 1.00 0.00 13 PHE A N 24
ATOM 31204 C CA . PHE A 1 13 ? 2.608 2.958 7.706 1.00 0.00 13 PHE A CA 24
ATOM 31205 C C . PHE A 1 13 ? 3.287 3.027 9.055 1.00 0.00 13 PHE A C 24
ATOM 31206 O O . PHE A 1 13 ? 2.672 3.489 10.034 1.00 0.00 13 PHE A O 24
ATOM 31223 N N . SER A 1 14 ? 4.519 2.612 9.124 1.00 0.00 14 SER A N 24
ATOM 31224 C CA . SER A 1 14 ? 5.291 2.679 10.350 1.00 0.00 14 SER A CA 24
ATOM 31225 C C . SER A 1 14 ? 5.431 4.140 10.856 1.00 0.00 14 SER A C 24
ATOM 31226 O O . SER A 1 14 ? 5.599 4.379 12.048 1.00 0.00 14 SER A O 24
ATOM 31234 N N . SER A 1 15 ? 5.330 5.101 9.946 1.00 0.00 15 SER A N 24
ATOM 31235 C CA . SER A 1 15 ? 5.419 6.499 10.314 1.00 0.00 15 SER A CA 24
ATOM 31236 C C . SER A 1 15 ? 3.991 7.104 10.531 1.00 0.00 15 SER A C 24
ATOM 31237 O O . SER A 1 15 ? 3.833 8.261 10.950 1.00 0.00 15 SER A O 24
ATOM 31245 N N . LYS A 1 16 ? 2.957 6.311 10.259 1.00 0.00 16 LYS A N 24
ATOM 31246 C CA . LYS A 1 16 ? 1.578 6.760 10.439 1.00 0.00 16 LYS A CA 24
ATOM 31247 C C . LYS A 1 16 ? 1.099 6.461 11.841 1.00 0.00 16 LYS A C 24
ATOM 31248 O O . LYS A 1 16 ? 0.447 7.300 12.470 1.00 0.00 16 LYS A O 24
ATOM 31267 N N . LEU A 1 17 ? 1.425 5.246 12.320 1.00 0.00 17 LEU A N 24
ATOM 31268 C CA . LEU A 1 17 ? 1.008 4.699 13.631 1.00 0.00 17 LEU A CA 24
ATOM 31269 C C . LEU A 1 17 ? -0.476 4.342 13.648 1.00 0.00 17 LEU A C 24
ATOM 31270 O O . LEU A 1 17 ? -0.866 3.250 14.069 1.00 0.00 17 LEU A O 24
ATOM 31286 N N . ASN A 1 18 ? -1.276 5.247 13.173 1.00 0.00 18 ASN A N 24
ATOM 31287 C CA . ASN A 1 18 ? -2.699 5.041 13.023 1.00 0.00 18 ASN A CA 24
ATOM 31288 C C . ASN A 1 18 ? -2.957 4.730 11.573 1.00 0.00 18 ASN A C 24
ATOM 31289 O O . ASN A 1 18 ? -2.052 4.882 10.744 1.00 0.00 18 ASN A O 24
ATOM 31300 N N . TYR A 1 19 ? -4.143 4.303 11.247 1.00 0.00 19 TYR A N 24
ATOM 31301 C CA . TYR A 1 19 ? -4.424 3.928 9.885 1.00 0.00 19 TYR A CA 24
ATOM 31302 C C . TYR A 1 19 ? -4.773 5.112 9.036 1.00 0.00 19 TYR A C 24
ATOM 31303 O O . TYR A 1 19 ? -5.394 6.075 9.495 1.00 0.00 19 TYR A O 24
ATOM 31321 N N . ASP A 1 20 ? -4.360 5.038 7.820 1.00 0.00 20 ASP A N 24
ATOM 31322 C CA . ASP A 1 20 ? -4.648 6.013 6.811 1.00 0.00 20 ASP A CA 24
ATOM 31323 C C . ASP A 1 20 ? -5.522 5.275 5.815 1.00 0.00 20 ASP A C 24
ATOM 31324 O O . ASP A 1 20 ? -5.750 4.062 5.980 1.00 0.00 20 ASP A O 24
ATOM 31333 N N . THR A 1 21 ? -5.976 5.920 4.802 1.00 0.00 21 THR A N 24
ATOM 31334 C CA . THR A 1 21 ? -6.900 5.317 3.906 1.00 0.00 21 THR A CA 24
ATOM 31335 C C . THR A 1 21 ? -6.584 5.680 2.491 1.00 0.00 21 THR A C 24
ATOM 31336 O O . THR A 1 21 ? -6.472 6.864 2.141 1.00 0.00 21 THR A O 24
ATOM 31347 N N . VAL A 1 22 ? -6.378 4.687 1.690 1.00 0.00 22 VAL A N 24
ATOM 31348 C CA . VAL A 1 22 ? -6.140 4.920 0.312 1.00 0.00 22 VAL A CA 24
ATOM 31349 C C . VAL A 1 22 ? -7.415 4.613 -0.460 1.00 0.00 22 VAL A C 24
ATOM 31350 O O . VAL A 1 22 ? -7.963 3.513 -0.353 1.00 0.00 22 VAL A O 24
ATOM 31363 N N . THR A 1 23 ? -7.932 5.597 -1.135 1.00 0.00 23 THR A N 24
ATOM 31364 C CA . THR A 1 23 ? -9.147 5.443 -1.882 1.00 0.00 23 THR A CA 24
ATOM 31365 C C . THR A 1 23 ? -8.866 4.940 -3.287 1.00 0.00 23 THR A C 24
ATOM 31366 O O . THR A 1 23 ? -7.943 5.411 -3.954 1.00 0.00 23 THR A O 24
ATOM 31377 N N . PHE A 1 24 ? -9.630 3.973 -3.713 1.00 0.00 24 PHE A N 24
ATOM 31378 C CA . PHE A 1 24 ? -9.450 3.353 -4.999 1.00 0.00 24 PHE A CA 24
ATOM 31379 C C . PHE A 1 24 ? -10.798 2.979 -5.579 1.00 0.00 24 PHE A C 24
ATOM 31380 O O . PHE A 1 24 ? -11.842 3.162 -4.918 1.00 0.00 24 PHE A O 24
ATOM 31397 N N . ASP A 1 25 ? -10.782 2.479 -6.785 1.00 0.00 25 ASP A N 24
ATOM 31398 C CA . ASP A 1 25 ? -11.981 2.034 -7.455 1.00 0.00 25 ASP A CA 24
ATOM 31399 C C . ASP A 1 25 ? -12.033 0.525 -7.432 1.00 0.00 25 ASP A C 24
ATOM 31400 O O . ASP A 1 25 ? -11.033 -0.138 -7.746 1.00 0.00 25 ASP A O 24
ATOM 31409 N N . GLY A 1 26 ? -13.155 -0.014 -7.043 1.00 0.00 26 GLY A N 24
ATOM 31410 C CA . GLY A 1 26 ? -13.318 -1.442 -6.997 1.00 0.00 26 GLY A CA 24
ATOM 31411 C C . GLY A 1 26 ? -13.384 -1.913 -5.578 1.00 0.00 26 GLY A C 24
ATOM 31412 O O . GLY A 1 26 ? -13.305 -1.110 -4.677 1.00 0.00 26 GLY A O 24
ATOM 31416 N N . LEU A 1 27 ? -13.535 -3.192 -5.364 1.00 0.00 27 LEU A N 24
ATOM 31417 C CA . LEU A 1 27 ? -13.608 -3.721 -4.012 1.00 0.00 27 LEU A CA 24
ATOM 31418 C C . LEU A 1 27 ? -12.174 -3.903 -3.513 1.00 0.00 27 LEU A C 24
ATOM 31419 O O . LEU A 1 27 ? -11.866 -3.734 -2.320 1.00 0.00 27 LEU A O 24
ATOM 31435 N N . HIS A 1 28 ? -11.302 -4.200 -4.440 1.00 0.00 28 HIS A N 24
ATOM 31436 C CA . HIS A 1 28 ? -9.915 -4.452 -4.153 1.00 0.00 28 HIS A CA 24
ATOM 31437 C C . HIS A 1 28 ? -8.997 -3.795 -5.134 1.00 0.00 28 HIS A C 24
ATOM 31438 O O . HIS A 1 28 ? -9.402 -3.436 -6.250 1.00 0.00 28 HIS A O 24
ATOM 31452 N N . ILE A 1 29 ? -7.788 -3.590 -4.695 1.00 0.00 29 ILE A N 24
ATOM 31453 C CA . ILE A 1 29 ? -6.777 -2.970 -5.482 1.00 0.00 29 ILE A CA 24
ATOM 31454 C C . ILE A 1 29 ? -5.505 -3.814 -5.483 1.00 0.00 29 ILE A C 24
ATOM 31455 O O . ILE A 1 29 ? -5.080 -4.315 -4.441 1.00 0.00 29 ILE A O 24
ATOM 31471 N N . SER A 1 30 ? -4.960 -4.020 -6.658 1.00 0.00 30 SER A N 24
ATOM 31472 C CA . SER A 1 30 ? -3.727 -4.741 -6.845 1.00 0.00 30 SER A CA 24
ATOM 31473 C C . SER A 1 30 ? -2.586 -4.028 -6.108 1.00 0.00 30 SER A C 24
ATOM 31474 O O . SER A 1 30 ? -2.563 -2.799 -6.024 1.00 0.00 30 SER A O 24
ATOM 31482 N N . LEU A 1 31 ? -1.669 -4.798 -5.591 1.00 0.00 31 LEU A N 24
ATOM 31483 C CA . LEU A 1 31 ? -0.564 -4.320 -4.799 1.00 0.00 31 LEU A CA 24
ATOM 31484 C C . LEU A 1 31 ? 0.290 -3.307 -5.536 1.00 0.00 31 LEU A C 24
ATOM 31485 O O . LEU A 1 31 ? 0.678 -2.300 -4.950 1.00 0.00 31 LEU A O 24
ATOM 31501 N N . CYS A 1 32 ? 0.583 -3.565 -6.808 1.00 0.00 32 CYS A N 24
ATOM 31502 C CA . CYS A 1 32 ? 1.384 -2.635 -7.592 1.00 0.00 32 CYS A CA 24
ATOM 31503 C C . CYS A 1 32 ? 0.683 -1.295 -7.627 1.00 0.00 32 CYS A C 24
ATOM 31504 O O . CYS A 1 32 ? 1.285 -0.265 -7.351 1.00 0.00 32 CYS A O 24
ATOM 31512 N N . ASP A 1 33 ? -0.611 -1.343 -7.877 1.00 0.00 33 ASP A N 24
ATOM 31513 C CA . ASP A 1 33 ? -1.439 -0.160 -7.950 1.00 0.00 33 ASP A CA 24
ATOM 31514 C C . ASP A 1 33 ? -1.448 0.540 -6.617 1.00 0.00 33 ASP A C 24
ATOM 31515 O O . ASP A 1 33 ? -1.157 1.723 -6.537 1.00 0.00 33 ASP A O 24
ATOM 31524 N N . LEU A 1 34 ? -1.688 -0.231 -5.568 1.00 0.00 34 LEU A N 24
ATOM 31525 C CA . LEU A 1 34 ? -1.805 0.279 -4.200 1.00 0.00 34 LEU A CA 24
ATOM 31526 C C . LEU A 1 34 ? -0.528 0.970 -3.755 1.00 0.00 34 LEU A C 24
ATOM 31527 O O . LEU A 1 34 ? -0.571 2.090 -3.228 1.00 0.00 34 LEU A O 24
ATOM 31543 N N . LYS A 1 35 ? 0.599 0.333 -4.002 1.00 0.00 35 LYS A N 24
ATOM 31544 C CA . LYS A 1 35 ? 1.865 0.888 -3.607 1.00 0.00 35 LYS A CA 24
ATOM 31545 C C . LYS A 1 35 ? 2.148 2.158 -4.368 1.00 0.00 35 LYS A C 24
ATOM 31546 O O . LYS A 1 35 ? 2.509 3.160 -3.775 1.00 0.00 35 LYS A O 24
ATOM 31565 N N . LYS A 1 36 ? 1.901 2.140 -5.672 1.00 0.00 36 LYS A N 24
ATOM 31566 C CA . LYS A 1 36 ? 2.100 3.322 -6.509 1.00 0.00 36 LYS A CA 24
ATOM 31567 C C . LYS A 1 36 ? 1.192 4.473 -6.069 1.00 0.00 36 LYS A C 24
ATOM 31568 O O . LYS A 1 36 ? 1.586 5.649 -6.147 1.00 0.00 36 LYS A O 24
ATOM 31587 N N . GLN A 1 37 ? -0.008 4.139 -5.584 1.00 0.00 37 GLN A N 24
ATOM 31588 C CA . GLN A 1 37 ? -0.922 5.155 -5.094 1.00 0.00 37 GLN A CA 24
ATOM 31589 C C . GLN A 1 37 ? -0.308 5.843 -3.890 1.00 0.00 37 GLN A C 24
ATOM 31590 O O . GLN A 1 37 ? -0.196 7.061 -3.862 1.00 0.00 37 GLN A O 24
ATOM 31604 N N . ILE A 1 38 ? 0.157 5.041 -2.948 1.00 0.00 38 ILE A N 24
ATOM 31605 C CA . ILE A 1 38 ? 0.730 5.536 -1.694 1.00 0.00 38 ILE A CA 24
ATOM 31606 C C . ILE A 1 38 ? 2.050 6.276 -1.935 1.00 0.00 38 ILE A C 24
ATOM 31607 O O . ILE A 1 38 ? 2.231 7.409 -1.482 1.00 0.00 38 ILE A O 24
ATOM 31623 N N . MET A 1 39 ? 2.934 5.646 -2.684 1.00 0.00 39 MET A N 24
ATOM 31624 C CA . MET A 1 39 ? 4.284 6.166 -2.930 1.00 0.00 39 MET A CA 24
ATOM 31625 C C . MET A 1 39 ? 4.243 7.499 -3.642 1.00 0.00 39 MET A C 24
ATOM 31626 O O . MET A 1 39 ? 4.919 8.449 -3.234 1.00 0.00 39 MET A O 24
ATOM 31640 N N . GLY A 1 40 ? 3.409 7.593 -4.656 1.00 0.00 40 GLY A N 24
ATOM 31641 C CA . GLY A 1 40 ? 3.293 8.824 -5.392 1.00 0.00 40 GLY A CA 24
ATOM 31642 C C . GLY A 1 40 ? 2.562 9.893 -4.611 1.00 0.00 40 GLY A C 24
ATOM 31643 O O . GLY A 1 40 ? 2.852 11.084 -4.744 1.00 0.00 40 GLY A O 24
ATOM 31647 N N . ARG A 1 41 ? 1.629 9.471 -3.781 1.00 0.00 41 ARG A N 24
ATOM 31648 C CA . ARG A 1 41 ? 0.825 10.396 -3.006 1.00 0.00 41 ARG A CA 24
ATOM 31649 C C . ARG A 1 41 ? 1.628 11.030 -1.881 1.00 0.00 41 ARG A C 24
ATOM 31650 O O . ARG A 1 41 ? 1.686 12.247 -1.747 1.00 0.00 41 ARG A O 24
ATOM 31671 N N . GLU A 1 42 ? 2.278 10.198 -1.112 1.00 0.00 42 GLU A N 24
ATOM 31672 C CA . GLU A 1 42 ? 2.924 10.641 0.117 1.00 0.00 42 GLU A CA 24
ATOM 31673 C C . GLU A 1 42 ? 4.316 11.142 -0.096 1.00 0.00 42 GLU A C 24
ATOM 31674 O O . GLU A 1 42 ? 4.936 11.672 0.833 1.00 0.00 42 GLU A O 24
ATOM 31686 N N . LYS A 1 43 ? 4.805 10.934 -1.277 1.00 0.00 43 LYS A N 24
ATOM 31687 C CA . LYS A 1 43 ? 6.129 11.329 -1.700 1.00 0.00 43 LYS A CA 24
ATOM 31688 C C . LYS A 1 43 ? 7.180 10.409 -1.158 1.00 0.00 43 LYS A C 24
ATOM 31689 O O . LYS A 1 43 ? 7.942 10.748 -0.254 1.00 0.00 43 LYS A O 24
ATOM 31708 N N . LEU A 1 44 ? 7.132 9.204 -1.639 1.00 0.00 44 LEU A N 24
ATOM 31709 C CA . LEU A 1 44 ? 8.129 8.240 -1.338 1.00 0.00 44 LEU A CA 24
ATOM 31710 C C . LEU A 1 44 ? 9.003 8.116 -2.542 1.00 0.00 44 LEU A C 24
ATOM 31711 O O . LEU A 1 44 ? 8.490 7.982 -3.660 1.00 0.00 44 LEU A O 24
ATOM 31727 N N . LYS A 1 45 ? 10.284 8.207 -2.365 1.00 0.00 45 LYS A N 24
ATOM 31728 C CA . LYS A 1 45 ? 11.169 8.063 -3.450 1.00 0.00 45 LYS A CA 24
ATOM 31729 C C . LYS A 1 45 ? 11.305 6.596 -3.779 1.00 0.00 45 LYS A C 24
ATOM 31730 O O . LYS A 1 45 ? 11.887 5.812 -3.006 1.00 0.00 45 LYS A O 24
ATOM 31749 N N . ALA A 1 46 ? 10.810 6.229 -4.927 1.00 0.00 46 ALA A N 24
ATOM 31750 C CA . ALA A 1 46 ? 10.834 4.858 -5.382 1.00 0.00 46 ALA A CA 24
ATOM 31751 C C . ALA A 1 46 ? 12.221 4.505 -5.907 1.00 0.00 46 ALA A C 24
ATOM 31752 O O . ALA A 1 46 ? 12.473 3.386 -6.345 1.00 0.00 46 ALA A O 24
ATOM 31759 N N . ALA A 1 47 ? 13.111 5.476 -5.873 1.00 0.00 47 ALA A N 24
ATOM 31760 C CA . ALA A 1 47 ? 14.477 5.284 -6.315 1.00 0.00 47 ALA A CA 24
ATOM 31761 C C . ALA A 1 47 ? 15.379 5.146 -5.107 1.00 0.00 47 ALA A C 24
ATOM 31762 O O . ALA A 1 47 ? 16.593 5.025 -5.225 1.00 0.00 47 ALA A O 24
ATOM 31769 N N . ASP A 1 48 ? 14.768 5.157 -3.948 1.00 0.00 48 ASP A N 24
ATOM 31770 C CA . ASP A 1 48 ? 15.477 5.054 -2.682 1.00 0.00 48 ASP A CA 24
ATOM 31771 C C . ASP A 1 48 ? 15.031 3.827 -1.963 1.00 0.00 48 ASP A C 24
ATOM 31772 O O . ASP A 1 48 ? 15.845 3.003 -1.537 1.00 0.00 48 ASP A O 24
ATOM 31781 N N . CYS A 1 49 ? 13.742 3.693 -1.841 1.00 0.00 49 CYS A N 24
ATOM 31782 C CA . CYS A 1 49 ? 13.171 2.554 -1.170 1.00 0.00 49 CYS A CA 24
ATOM 31783 C C . CYS A 1 49 ? 12.020 1.954 -1.948 1.00 0.00 49 CYS A C 24
ATOM 31784 O O . CYS A 1 49 ? 11.514 2.546 -2.908 1.00 0.00 49 CYS A O 24
ATOM 31792 N N . ASP A 1 50 ? 11.627 0.787 -1.518 1.00 0.00 50 ASP A N 24
ATOM 31793 C CA . ASP A 1 50 ? 10.556 0.026 -2.103 1.00 0.00 50 ASP A CA 24
ATOM 31794 C C . ASP A 1 50 ? 9.465 -0.020 -1.063 1.00 0.00 50 ASP A C 24
ATOM 31795 O O . ASP A 1 50 ? 9.693 0.346 0.112 1.00 0.00 50 ASP A O 24
ATOM 31804 N N . LEU A 1 51 ? 8.335 -0.467 -1.435 1.00 0.00 51 LEU A N 24
ATOM 31805 C CA . LEU A 1 51 ? 7.257 -0.524 -0.536 1.00 0.00 51 LEU A CA 24
ATOM 31806 C C . LEU A 1 51 ? 6.855 -1.969 -0.335 1.00 0.00 51 LEU A C 24
ATOM 31807 O O . LEU A 1 51 ? 6.634 -2.706 -1.299 1.00 0.00 51 LEU A O 24
ATOM 31823 N N . GLN A 1 52 ? 6.832 -2.376 0.900 1.00 0.00 52 GLN A N 24
ATOM 31824 C CA . GLN A 1 52 ? 6.484 -3.713 1.278 1.00 0.00 52 GLN A CA 24
ATOM 31825 C C . GLN A 1 52 ? 5.208 -3.672 2.107 1.00 0.00 52 GLN A C 24
ATOM 31826 O O . GLN A 1 52 ? 5.049 -2.806 2.967 1.00 0.00 52 GLN A O 24
ATOM 31840 N N . ILE A 1 53 ? 4.298 -4.571 1.842 1.00 0.00 53 ILE A N 24
ATOM 31841 C CA . ILE A 1 53 ? 3.021 -4.566 2.523 1.00 0.00 53 ILE A CA 24
ATOM 31842 C C . ILE A 1 53 ? 2.814 -5.900 3.240 1.00 0.00 53 ILE A C 24
ATOM 31843 O O . ILE A 1 53 ? 3.135 -6.963 2.705 1.00 0.00 53 ILE A O 24
ATOM 31859 N N . THR A 1 54 ? 2.354 -5.839 4.452 1.00 0.00 54 THR A N 24
ATOM 31860 C CA . THR A 1 54 ? 2.044 -7.010 5.224 1.00 0.00 54 THR A CA 24
ATOM 31861 C C . THR A 1 54 ? 0.630 -6.853 5.769 1.00 0.00 54 THR A C 24
ATOM 31862 O O . THR A 1 54 ? 0.216 -5.764 6.039 1.00 0.00 54 THR A O 24
ATOM 31873 N N . ASN A 1 55 ? -0.117 -7.911 5.865 1.00 0.00 55 ASN A N 24
ATOM 31874 C CA . ASN A 1 55 ? -1.473 -7.821 6.385 1.00 0.00 55 ASN A CA 24
ATOM 31875 C C . ASN A 1 55 ? -1.436 -7.593 7.891 1.00 0.00 55 ASN A C 24
ATOM 31876 O O . ASN A 1 55 ? -0.638 -8.210 8.585 1.00 0.00 55 ASN A O 24
ATOM 31887 N N . ALA A 1 56 ? -2.294 -6.721 8.393 1.00 0.00 56 ALA A N 24
ATOM 31888 C CA . ALA A 1 56 ? -2.322 -6.417 9.824 1.00 0.00 56 ALA A CA 24
ATOM 31889 C C . ALA A 1 56 ? -3.027 -7.513 10.599 1.00 0.00 56 ALA A C 24
ATOM 31890 O O . ALA A 1 56 ? -2.751 -7.741 11.768 1.00 0.00 56 ALA A O 24
ATOM 31897 N N . GLN A 1 57 ? -3.909 -8.204 9.932 1.00 0.00 57 GLN A N 24
ATOM 31898 C CA . GLN A 1 57 ? -4.706 -9.219 10.567 1.00 0.00 57 GLN A CA 24
ATOM 31899 C C . GLN A 1 57 ? -4.082 -10.598 10.408 1.00 0.00 57 GLN A C 24
ATOM 31900 O O . GLN A 1 57 ? -3.865 -11.292 11.390 1.00 0.00 57 GLN A O 24
ATOM 31914 N N . THR A 1 58 ? -3.768 -10.972 9.171 1.00 0.00 58 THR A N 24
ATOM 31915 C CA . THR A 1 58 ? -3.308 -12.323 8.882 1.00 0.00 58 THR A CA 24
ATOM 31916 C C . THR A 1 58 ? -1.798 -12.399 8.972 1.00 0.00 58 THR A C 24
ATOM 31917 O O . THR A 1 58 ? -1.212 -13.490 9.026 1.00 0.00 58 THR A O 24
ATOM 31928 N N . LYS A 1 59 ? -1.175 -11.215 8.948 1.00 0.00 59 LYS A N 24
ATOM 31929 C CA . LYS A 1 59 ? 0.272 -11.046 9.012 1.00 0.00 59 LYS A CA 24
ATOM 31930 C C . LYS A 1 59 ? 0.967 -11.610 7.778 1.00 0.00 59 LYS A C 24
ATOM 31931 O O . LYS A 1 59 ? 2.169 -11.867 7.794 1.00 0.00 59 LYS A O 24
ATOM 31950 N N . GLU A 1 60 ? 0.224 -11.739 6.691 1.00 0.00 60 GLU A N 24
ATOM 31951 C CA . GLU A 1 60 ? 0.785 -12.253 5.457 1.00 0.00 60 GLU A CA 24
ATOM 31952 C C . GLU A 1 60 ? 1.470 -11.129 4.700 1.00 0.00 60 GLU A C 24
ATOM 31953 O O . GLU A 1 60 ? 0.892 -10.049 4.543 1.00 0.00 60 GLU A O 24
ATOM 31965 N N . GLU A 1 61 ? 2.688 -11.352 4.263 1.00 0.00 61 GLU A N 24
ATOM 31966 C CA . GLU A 1 61 ? 3.358 -10.409 3.446 1.00 0.00 61 GLU A CA 24
ATOM 31967 C C . GLU A 1 61 ? 2.898 -10.533 2.038 1.00 0.00 61 GLU A C 24
ATOM 31968 O O . GLU A 1 61 ? 2.615 -11.631 1.557 1.00 0.00 61 GLU A O 24
ATOM 31980 N N . TYR A 1 62 ? 2.813 -9.440 1.391 1.00 0.00 62 TYR A N 24
ATOM 31981 C CA . TYR A 1 62 ? 2.444 -9.422 0.011 1.00 0.00 62 TYR A CA 24
ATOM 31982 C C . TYR A 1 62 ? 3.688 -9.181 -0.808 1.00 0.00 62 TYR A C 24
ATOM 31983 O O . TYR A 1 62 ? 4.185 -8.053 -0.906 1.00 0.00 62 TYR A O 24
ATOM 32001 N N . THR A 1 63 ? 4.221 -10.254 -1.326 1.00 0.00 63 THR A N 24
ATOM 32002 C CA . THR A 1 63 ? 5.473 -10.233 -2.024 1.00 0.00 63 THR A CA 24
ATOM 32003 C C . THR A 1 63 ? 5.310 -10.010 -3.523 1.00 0.00 63 THR A C 24
ATOM 32004 O O . THR A 1 63 ? 6.203 -9.477 -4.175 1.00 0.00 63 THR A O 24
ATOM 32015 N N . ASP A 1 64 ? 4.180 -10.404 -4.070 1.00 0.00 64 ASP A N 24
ATOM 32016 C CA . ASP A 1 64 ? 3.974 -10.250 -5.502 1.00 0.00 64 ASP A CA 24
ATOM 32017 C C . ASP A 1 64 ? 3.111 -9.052 -5.719 1.00 0.00 64 ASP A C 24
ATOM 32018 O O . ASP A 1 64 ? 2.182 -8.834 -4.959 1.00 0.00 64 ASP A O 24
ATOM 32027 N N . ASP A 1 65 ? 3.358 -8.307 -6.768 1.00 0.00 65 ASP A N 24
ATOM 32028 C CA . ASP A 1 65 ? 2.597 -7.090 -7.021 1.00 0.00 65 ASP A CA 24
ATOM 32029 C C . ASP A 1 65 ? 1.197 -7.395 -7.523 1.00 0.00 65 ASP A C 24
ATOM 32030 O O . ASP A 1 65 ? 0.332 -6.505 -7.571 1.00 0.00 65 ASP A O 24
ATOM 32039 N N . ASN A 1 66 ? 0.969 -8.649 -7.864 1.00 0.00 66 ASN A N 24
ATOM 32040 C CA . ASN A 1 66 ? -0.332 -9.104 -8.328 1.00 0.00 66 ASN A CA 24
ATOM 32041 C C . ASN A 1 66 ? -1.220 -9.455 -7.163 1.00 0.00 66 ASN A C 24
ATOM 32042 O O . ASN A 1 66 ? -2.393 -9.822 -7.351 1.00 0.00 66 ASN A O 24
ATOM 32053 N N . ALA A 1 67 ? -0.668 -9.366 -5.957 1.00 0.00 67 ALA A N 24
ATOM 32054 C CA . ALA A 1 67 ? -1.438 -9.561 -4.756 1.00 0.00 67 ALA A CA 24
ATOM 32055 C C . ALA A 1 67 ? -2.453 -8.436 -4.671 1.00 0.00 67 ALA A C 24
ATOM 32056 O O . ALA A 1 67 ? -2.155 -7.325 -5.046 1.00 0.00 67 ALA A O 24
ATOM 32063 N N . LEU A 1 68 ? -3.636 -8.722 -4.247 1.00 0.00 68 LEU A N 24
ATOM 32064 C CA . LEU A 1 68 ? -4.683 -7.721 -4.250 1.00 0.00 68 LEU A CA 24
ATOM 32065 C C . LEU A 1 68 ? -5.149 -7.445 -2.841 1.00 0.00 68 LEU A C 24
ATOM 32066 O O . LEU A 1 68 ? -5.264 -8.378 -2.029 1.00 0.00 68 LEU A O 24
ATOM 32082 N N . ILE A 1 69 ? -5.361 -6.199 -2.512 1.00 0.00 69 ILE A N 24
ATOM 32083 C CA . ILE A 1 69 ? -5.839 -5.884 -1.194 1.00 0.00 69 ILE A CA 24
ATOM 32084 C C . ILE A 1 69 ? -7.215 -5.196 -1.268 1.00 0.00 69 ILE A C 24
ATOM 32085 O O . ILE A 1 69 ? -7.369 -4.151 -1.899 1.00 0.00 69 ILE A O 24
ATOM 32101 N N . PRO A 1 70 ? -8.234 -5.835 -0.698 1.00 0.00 70 PRO A N 24
ATOM 32102 C CA . PRO A 1 70 ? -9.578 -5.280 -0.607 1.00 0.00 70 PRO A CA 24
ATOM 32103 C C . PRO A 1 70 ? -9.720 -4.214 0.487 1.00 0.00 70 PRO A C 24
ATOM 32104 O O . PRO A 1 70 ? -9.020 -4.238 1.502 1.00 0.00 70 PRO A O 24
ATOM 32115 N N . LYS A 1 71 ? -10.663 -3.306 0.278 1.00 0.00 71 LYS A N 24
ATOM 32116 C CA . LYS A 1 71 ? -10.958 -2.181 1.204 1.00 0.00 71 LYS A CA 24
ATOM 32117 C C . LYS A 1 71 ? -11.319 -2.623 2.623 1.00 0.00 71 LYS A C 24
ATOM 32118 O O . LYS A 1 71 ? -11.193 -1.863 3.570 1.00 0.00 71 LYS A O 24
ATOM 32137 N N . ASN A 1 72 ? -11.759 -3.836 2.762 1.00 0.00 72 ASN A N 24
ATOM 32138 C CA . ASN A 1 72 ? -12.195 -4.349 4.054 1.00 0.00 72 ASN A CA 24
ATOM 32139 C C . ASN A 1 72 ? -11.041 -4.924 4.848 1.00 0.00 72 ASN A C 24
ATOM 32140 O O . ASN A 1 72 ? -11.215 -5.380 5.981 1.00 0.00 72 ASN A O 24
ATOM 32151 N N . SER A 1 73 ? -9.883 -4.909 4.268 1.00 0.00 73 SER A N 24
ATOM 32152 C CA . SER A 1 73 ? -8.735 -5.450 4.900 1.00 0.00 73 SER A CA 24
ATOM 32153 C C . SER A 1 73 ? -7.805 -4.339 5.370 1.00 0.00 73 SER A C 24
ATOM 32154 O O . SER A 1 73 ? -7.742 -3.261 4.770 1.00 0.00 73 SER A O 24
ATOM 32162 N N . SER A 1 74 ? -7.137 -4.589 6.457 1.00 0.00 74 SER A N 24
ATOM 32163 C CA . SER A 1 74 ? -6.230 -3.655 7.035 1.00 0.00 74 SER A CA 24
ATOM 32164 C C . SER A 1 74 ? -4.815 -4.167 6.835 1.00 0.00 74 SER A C 24
ATOM 32165 O O . SER A 1 74 ? -4.497 -5.317 7.220 1.00 0.00 74 SER A O 24
ATOM 32173 N N . VAL A 1 75 ? -3.980 -3.372 6.233 1.00 0.00 75 VAL A N 24
ATOM 32174 C CA . VAL A 1 75 ? -2.632 -3.787 5.948 1.00 0.00 75 VAL A CA 24
ATOM 32175 C C . VAL A 1 75 ? -1.582 -2.841 6.550 1.00 0.00 75 VAL A C 24
ATOM 32176 O O . VAL A 1 75 ? -1.825 -1.646 6.746 1.00 0.00 75 VAL A O 24
ATOM 32189 N N . ILE A 1 76 ? -0.453 -3.405 6.875 1.00 0.00 76 ILE A N 24
ATOM 32190 C CA . ILE A 1 76 ? 0.683 -2.715 7.433 1.00 0.00 76 ILE A CA 24
ATOM 32191 C C . ILE A 1 76 ? 1.585 -2.352 6.282 1.00 0.00 76 ILE A C 24
ATOM 32192 O O . ILE A 1 76 ? 1.967 -3.218 5.475 1.00 0.00 76 ILE A O 24
ATOM 32208 N N . VAL A 1 77 ? 1.911 -1.116 6.189 1.00 0.00 77 VAL A N 24
ATOM 32209 C CA . VAL A 1 77 ? 2.707 -0.625 5.119 1.00 0.00 77 VAL A CA 24
ATOM 32210 C C . VAL A 1 77 ? 4.105 -0.323 5.642 1.00 0.00 77 VAL A C 24
ATOM 32211 O O . VAL A 1 77 ? 4.276 0.459 6.588 1.00 0.00 77 VAL A O 24
ATOM 32224 N N . ARG A 1 78 ? 5.080 -0.955 5.051 1.00 0.00 78 ARG A N 24
ATOM 32225 C CA . ARG A 1 78 ? 6.441 -0.881 5.509 1.00 0.00 78 ARG A CA 24
ATOM 32226 C C . ARG A 1 78 ? 7.381 -0.450 4.384 1.00 0.00 78 ARG A C 24
ATOM 32227 O O . ARG A 1 78 ? 7.303 -0.948 3.260 1.00 0.00 78 ARG A O 24
ATOM 32248 N N . ARG A 1 79 ? 8.253 0.468 4.692 1.00 0.00 79 ARG A N 24
ATOM 32249 C CA . ARG A 1 79 ? 9.226 0.953 3.752 1.00 0.00 79 ARG A CA 24
ATOM 32250 C C . ARG A 1 79 ? 10.482 0.105 3.863 1.00 0.00 79 ARG A C 24
ATOM 32251 O O . ARG A 1 79 ? 11.119 0.064 4.919 1.00 0.00 79 ARG A O 24
ATOM 32272 N N . ILE A 1 80 ? 10.822 -0.586 2.806 1.00 0.00 80 ILE A N 24
ATOM 32273 C CA . ILE A 1 80 ? 11.988 -1.433 2.816 1.00 0.00 80 ILE A CA 24
ATOM 32274 C C . ILE A 1 80 ? 12.976 -0.949 1.760 1.00 0.00 80 ILE A C 24
ATOM 32275 O O . ILE A 1 80 ? 12.567 -0.347 0.770 1.00 0.00 80 ILE A O 24
ATOM 32291 N N . PRO A 1 81 ? 14.270 -1.150 1.964 1.00 0.00 81 PRO A N 24
ATOM 32292 C CA . PRO A 1 81 ? 15.286 -0.702 1.015 1.00 0.00 81 PRO A CA 24
ATOM 32293 C C . PRO A 1 81 ? 15.227 -1.490 -0.300 1.00 0.00 81 PRO A C 24
ATOM 32294 O O . PRO A 1 81 ? 15.032 -2.710 -0.301 1.00 0.00 81 PRO A O 24
ATOM 32305 N N . ILE A 1 82 ? 15.376 -0.798 -1.415 1.00 0.00 82 ILE A N 24
ATOM 32306 C CA . ILE A 1 82 ? 15.412 -1.461 -2.717 1.00 0.00 82 ILE A CA 24
ATOM 32307 C C . ILE A 1 82 ? 16.736 -2.168 -2.884 1.00 0.00 82 ILE A C 24
ATOM 32308 O O . ILE A 1 82 ? 16.839 -3.168 -3.578 1.00 0.00 82 ILE A O 24
ATOM 32324 N N . GLY A 1 83 ? 17.736 -1.624 -2.238 1.00 0.00 83 GLY A N 24
ATOM 32325 C CA . GLY A 1 83 ? 19.055 -2.106 -2.370 1.00 0.00 83 GLY A CA 24
ATOM 32326 C C . GLY A 1 83 ? 19.802 -1.218 -3.314 1.00 0.00 83 GLY A C 24
ATOM 32327 O O . GLY A 1 83 ? 20.428 -0.232 -2.897 1.00 0.00 83 GLY A O 24
ATOM 32331 N N . GLY A 1 84 ? 19.694 -1.514 -4.576 1.00 0.00 84 GLY A N 24
ATOM 32332 C CA . GLY A 1 84 ? 20.353 -0.731 -5.568 1.00 0.00 84 GLY A CA 24
ATOM 32333 C C . GLY A 1 84 ? 19.599 -0.645 -6.876 1.00 0.00 84 GLY A C 24
ATOM 32334 O O . GLY A 1 84 ? 20.093 -0.035 -7.825 1.00 0.00 84 GLY A O 24
ATOM 32338 N N . VAL A 1 85 ? 18.424 -1.257 -6.962 1.00 0.00 85 VAL A N 24
ATOM 32339 C CA . VAL A 1 85 ? 17.642 -1.186 -8.194 1.00 0.00 85 VAL A CA 24
ATOM 32340 C C . VAL A 1 85 ? 16.913 0.145 -8.352 1.00 0.00 85 VAL A C 24
ATOM 32341 O O . VAL A 1 85 ? 15.759 0.321 -7.943 1.00 0.00 85 VAL A O 24
ATOM 32354 N N . LYS A 1 86 ? 17.616 1.076 -8.909 1.00 0.00 86 LYS A N 24
ATOM 32355 C CA . LYS A 1 86 ? 17.106 2.381 -9.174 1.00 0.00 86 LYS A CA 24
ATOM 32356 C C . LYS A 1 86 ? 16.723 2.426 -10.623 1.00 0.00 86 LYS A C 24
ATOM 32357 O O . LYS A 1 86 ? 17.628 2.405 -11.481 1.00 0.00 86 LYS A O 24
ATOM 32377 N N . GLY A 1 1 ? -14.727 9.783 -7.642 1.00 0.00 1 GLY A N 25
ATOM 32378 C CA . GLY A 1 1 ? -15.756 10.535 -6.940 1.00 0.00 1 GLY A CA 25
ATOM 32379 C C . GLY A 1 1 ? -16.530 9.632 -6.016 1.00 0.00 1 GLY A C 25
ATOM 32380 O O . GLY A 1 1 ? -16.486 8.406 -6.188 1.00 0.00 1 GLY A O 25
ATOM 32386 N N . PRO A 1 2 ? -17.238 10.174 -5.016 1.00 0.00 2 PRO A N 25
ATOM 32387 C CA . PRO A 1 2 ? -18.034 9.376 -4.124 1.00 0.00 2 PRO A CA 25
ATOM 32388 C C . PRO A 1 2 ? -19.404 9.074 -4.726 1.00 0.00 2 PRO A C 25
ATOM 32389 O O . PRO A 1 2 ? -20.313 9.911 -4.721 1.00 0.00 2 PRO A O 25
ATOM 32400 N N . LEU A 1 3 ? -19.536 7.909 -5.277 1.00 0.00 3 LEU A N 25
ATOM 32401 C CA . LEU A 1 3 ? -20.775 7.499 -5.901 1.00 0.00 3 LEU A CA 25
ATOM 32402 C C . LEU A 1 3 ? -21.616 6.670 -4.931 1.00 0.00 3 LEU A C 25
ATOM 32403 O O . LEU A 1 3 ? -22.660 6.112 -5.281 1.00 0.00 3 LEU A O 25
ATOM 32419 N N . GLY A 1 4 ? -21.147 6.627 -3.704 1.00 0.00 4 GLY A N 25
ATOM 32420 C CA . GLY A 1 4 ? -21.829 5.960 -2.649 1.00 0.00 4 GLY A CA 25
ATOM 32421 C C . GLY A 1 4 ? -20.930 5.782 -1.463 1.00 0.00 4 GLY A C 25
ATOM 32422 O O . GLY A 1 4 ? -20.737 6.708 -0.665 1.00 0.00 4 GLY A O 25
ATOM 32426 N N . SER A 1 5 ? -20.334 4.639 -1.386 1.00 0.00 5 SER A N 25
ATOM 32427 C CA . SER A 1 5 ? -19.460 4.289 -0.317 1.00 0.00 5 SER A CA 25
ATOM 32428 C C . SER A 1 5 ? -18.141 3.850 -0.915 1.00 0.00 5 SER A C 25
ATOM 32429 O O . SER A 1 5 ? -18.006 2.730 -1.413 1.00 0.00 5 SER A O 25
ATOM 32437 N N . MET A 1 6 ? -17.209 4.759 -0.924 1.00 0.00 6 MET A N 25
ATOM 32438 C CA . MET A 1 6 ? -15.906 4.556 -1.539 1.00 0.00 6 MET A CA 25
ATOM 32439 C C . MET A 1 6 ? -15.120 3.456 -0.845 1.00 0.00 6 MET A C 25
ATOM 32440 O O . MET A 1 6 ? -15.095 3.373 0.401 1.00 0.00 6 MET A O 25
ATOM 32454 N N . SER A 1 7 ? -14.494 2.632 -1.643 1.00 0.00 7 SER A N 25
ATOM 32455 C CA . SER A 1 7 ? -13.716 1.523 -1.186 1.00 0.00 7 SER A CA 25
ATOM 32456 C C . SER A 1 7 ? -12.409 2.041 -0.662 1.00 0.00 7 SER A C 25
ATOM 32457 O O . SER A 1 7 ? -11.783 2.906 -1.298 1.00 0.00 7 SER A O 25
ATOM 32465 N N . CYS A 1 8 ? -11.989 1.558 0.471 1.00 0.00 8 CYS A N 25
ATOM 32466 C CA . CYS A 1 8 ? -10.779 2.046 1.040 1.00 0.00 8 CYS A CA 25
ATOM 32467 C C . CYS A 1 8 ? -10.096 0.978 1.842 1.00 0.00 8 CYS A C 25
ATOM 32468 O O . CYS A 1 8 ? -10.751 0.154 2.468 1.00 0.00 8 CYS A O 25
ATOM 32476 N N . VAL A 1 9 ? -8.799 0.991 1.820 1.00 0.00 9 VAL A N 25
ATOM 32477 C CA . VAL A 1 9 ? -8.018 0.031 2.557 1.00 0.00 9 VAL A CA 25
ATOM 32478 C C . VAL A 1 9 ? -7.401 0.726 3.735 1.00 0.00 9 VAL A C 25
ATOM 32479 O O . VAL A 1 9 ? -6.811 1.811 3.582 1.00 0.00 9 VAL A O 25
ATOM 32492 N N . HIS A 1 10 ? -7.584 0.148 4.894 1.00 0.00 10 HIS A N 25
ATOM 32493 C CA . HIS A 1 10 ? -6.950 0.621 6.087 1.00 0.00 10 HIS A CA 25
ATOM 32494 C C . HIS A 1 10 ? -5.528 0.166 6.078 1.00 0.00 10 HIS A C 25
ATOM 32495 O O . HIS A 1 10 ? -5.232 -1.021 6.253 1.00 0.00 10 HIS A O 25
ATOM 32509 N N . TYR A 1 11 ? -4.665 1.076 5.819 1.00 0.00 11 TYR A N 25
ATOM 32510 C CA . TYR A 1 11 ? -3.281 0.786 5.741 1.00 0.00 11 TYR A CA 25
ATOM 32511 C C . TYR A 1 11 ? -2.570 1.673 6.722 1.00 0.00 11 TYR A C 25
ATOM 32512 O O . TYR A 1 11 ? -2.960 2.820 6.899 1.00 0.00 11 TYR A O 25
ATOM 32530 N N . LYS A 1 12 ? -1.590 1.179 7.392 1.00 0.00 12 LYS A N 25
ATOM 32531 C CA . LYS A 1 12 ? -0.809 2.069 8.196 1.00 0.00 12 LYS A CA 25
ATOM 32532 C C . LYS A 1 12 ? 0.581 2.048 7.641 1.00 0.00 12 LYS A C 25
ATOM 32533 O O . LYS A 1 12 ? 1.072 0.999 7.241 1.00 0.00 12 LYS A O 25
ATOM 32552 N N . PHE A 1 13 ? 1.185 3.180 7.549 1.00 0.00 13 PHE A N 25
ATOM 32553 C CA . PHE A 1 13 ? 2.509 3.259 7.002 1.00 0.00 13 PHE A CA 25
ATOM 32554 C C . PHE A 1 13 ? 3.490 3.091 8.154 1.00 0.00 13 PHE A C 25
ATOM 32555 O O . PHE A 1 13 ? 3.089 3.163 9.301 1.00 0.00 13 PHE A O 25
ATOM 32572 N N . SER A 1 14 ? 4.745 2.864 7.856 1.00 0.00 14 SER A N 25
ATOM 32573 C CA . SER A 1 14 ? 5.785 2.802 8.876 1.00 0.00 14 SER A CA 25
ATOM 32574 C C . SER A 1 14 ? 5.835 4.141 9.650 1.00 0.00 14 SER A C 25
ATOM 32575 O O . SER A 1 14 ? 6.119 4.171 10.853 1.00 0.00 14 SER A O 25
ATOM 32583 N N . SER A 1 15 ? 5.510 5.219 8.955 1.00 0.00 15 SER A N 25
ATOM 32584 C CA . SER A 1 15 ? 5.503 6.547 9.517 1.00 0.00 15 SER A CA 25
ATOM 32585 C C . SER A 1 15 ? 4.166 6.846 10.237 1.00 0.00 15 SER A C 25
ATOM 32586 O O . SER A 1 15 ? 4.016 7.882 10.877 1.00 0.00 15 SER A O 25
ATOM 32594 N N . LYS A 1 16 ? 3.195 5.947 10.120 1.00 0.00 16 LYS A N 25
ATOM 32595 C CA . LYS A 1 16 ? 1.896 6.170 10.705 1.00 0.00 16 LYS A CA 25
ATOM 32596 C C . LYS A 1 16 ? 1.602 5.130 11.767 1.00 0.00 16 LYS A C 25
ATOM 32597 O O . LYS A 1 16 ? 1.653 3.924 11.517 1.00 0.00 16 LYS A O 25
ATOM 32616 N N . LEU A 1 17 ? 1.304 5.597 12.944 1.00 0.00 17 LEU A N 25
ATOM 32617 C CA . LEU A 1 17 ? 1.007 4.726 14.060 1.00 0.00 17 LEU A CA 25
ATOM 32618 C C . LEU A 1 17 ? -0.448 4.271 13.983 1.00 0.00 17 LEU A C 25
ATOM 32619 O O . LEU A 1 17 ? -0.832 3.252 14.560 1.00 0.00 17 LEU A O 25
ATOM 32635 N N . ASN A 1 18 ? -1.234 5.024 13.253 1.00 0.00 18 ASN A N 25
ATOM 32636 C CA . ASN A 1 18 ? -2.644 4.739 13.067 1.00 0.00 18 ASN A CA 25
ATOM 32637 C C . ASN A 1 18 ? -2.882 4.395 11.625 1.00 0.00 18 ASN A C 25
ATOM 32638 O O . ASN A 1 18 ? -2.026 4.664 10.768 1.00 0.00 18 ASN A O 25
ATOM 32649 N N . TYR A 1 19 ? -4.021 3.816 11.338 1.00 0.00 19 TYR A N 25
ATOM 32650 C CA . TYR A 1 19 ? -4.344 3.438 9.993 1.00 0.00 19 TYR A CA 25
ATOM 32651 C C . TYR A 1 19 ? -4.918 4.589 9.218 1.00 0.00 19 TYR A C 25
ATOM 32652 O O . TYR A 1 19 ? -5.580 5.485 9.768 1.00 0.00 19 TYR A O 25
ATOM 32670 N N . ASP A 1 20 ? -4.646 4.573 7.968 1.00 0.00 20 ASP A N 25
ATOM 32671 C CA . ASP A 1 20 ? -5.084 5.562 7.030 1.00 0.00 20 ASP A CA 25
ATOM 32672 C C . ASP A 1 20 ? -5.916 4.807 6.007 1.00 0.00 20 ASP A C 25
ATOM 32673 O O . ASP A 1 20 ? -6.007 3.585 6.085 1.00 0.00 20 ASP A O 25
ATOM 32682 N N . THR A 1 21 ? -6.469 5.477 5.060 1.00 0.00 21 THR A N 25
ATOM 32683 C CA . THR A 1 21 ? -7.335 4.865 4.121 1.00 0.00 21 THR A CA 25
ATOM 32684 C C . THR A 1 21 ? -6.999 5.320 2.744 1.00 0.00 21 THR A C 25
ATOM 32685 O O . THR A 1 21 ? -6.827 6.520 2.499 1.00 0.00 21 THR A O 25
ATOM 32696 N N . VAL A 1 22 ? -6.820 4.390 1.872 1.00 0.00 22 VAL A N 25
ATOM 32697 C CA . VAL A 1 22 ? -6.587 4.717 0.514 1.00 0.00 22 VAL A CA 25
ATOM 32698 C C . VAL A 1 22 ? -7.848 4.380 -0.272 1.00 0.00 22 VAL A C 25
ATOM 32699 O O . VAL A 1 22 ? -8.366 3.266 -0.175 1.00 0.00 22 VAL A O 25
ATOM 32712 N N . THR A 1 23 ? -8.393 5.360 -0.932 1.00 0.00 23 THR A N 25
ATOM 32713 C CA . THR A 1 23 ? -9.614 5.189 -1.673 1.00 0.00 23 THR A CA 25
ATOM 32714 C C . THR A 1 23 ? -9.327 4.753 -3.095 1.00 0.00 23 THR A C 25
ATOM 32715 O O . THR A 1 23 ? -8.444 5.311 -3.748 1.00 0.00 23 THR A O 25
ATOM 32726 N N . PHE A 1 24 ? -10.063 3.781 -3.575 1.00 0.00 24 PHE A N 25
ATOM 32727 C CA . PHE A 1 24 ? -9.827 3.247 -4.894 1.00 0.00 24 PHE A CA 25
ATOM 32728 C C . PHE A 1 24 ? -11.129 2.811 -5.527 1.00 0.00 24 PHE A C 25
ATOM 32729 O O . PHE A 1 24 ? -12.148 2.679 -4.839 1.00 0.00 24 PHE A O 25
ATOM 32746 N N . ASP A 1 25 ? -11.083 2.587 -6.817 1.00 0.00 25 ASP A N 25
ATOM 32747 C CA . ASP A 1 25 ? -12.223 2.166 -7.583 1.00 0.00 25 ASP A CA 25
ATOM 32748 C C . ASP A 1 25 ? -12.210 0.657 -7.718 1.00 0.00 25 ASP A C 25
ATOM 32749 O O . ASP A 1 25 ? -11.334 0.088 -8.398 1.00 0.00 25 ASP A O 25
ATOM 32758 N N . GLY A 1 26 ? -13.138 0.010 -7.081 1.00 0.00 26 GLY A N 25
ATOM 32759 C CA . GLY A 1 26 ? -13.229 -1.428 -7.135 1.00 0.00 26 GLY A CA 25
ATOM 32760 C C . GLY A 1 26 ? -13.385 -1.992 -5.760 1.00 0.00 26 GLY A C 25
ATOM 32761 O O . GLY A 1 26 ? -13.543 -1.240 -4.815 1.00 0.00 26 GLY A O 25
ATOM 32765 N N . LEU A 1 27 ? -13.365 -3.289 -5.626 1.00 0.00 27 LEU A N 25
ATOM 32766 C CA . LEU A 1 27 ? -13.456 -3.890 -4.311 1.00 0.00 27 LEU A CA 25
ATOM 32767 C C . LEU A 1 27 ? -12.026 -4.167 -3.836 1.00 0.00 27 LEU A C 25
ATOM 32768 O O . LEU A 1 27 ? -11.720 -4.156 -2.636 1.00 0.00 27 LEU A O 25
ATOM 32784 N N . HIS A 1 28 ? -11.145 -4.355 -4.792 1.00 0.00 28 HIS A N 25
ATOM 32785 C CA . HIS A 1 28 ? -9.748 -4.600 -4.518 1.00 0.00 28 HIS A CA 25
ATOM 32786 C C . HIS A 1 28 ? -8.849 -3.955 -5.519 1.00 0.00 28 HIS A C 25
ATOM 32787 O O . HIS A 1 28 ? -9.231 -3.734 -6.674 1.00 0.00 28 HIS A O 25
ATOM 32801 N N . ILE A 1 29 ? -7.675 -3.635 -5.072 1.00 0.00 29 ILE A N 25
ATOM 32802 C CA . ILE A 1 29 ? -6.705 -2.974 -5.872 1.00 0.00 29 ILE A CA 25
ATOM 32803 C C . ILE A 1 29 ? -5.395 -3.750 -5.877 1.00 0.00 29 ILE A C 25
ATOM 32804 O O . ILE A 1 29 ? -4.965 -4.260 -4.845 1.00 0.00 29 ILE A O 25
ATOM 32820 N N . SER A 1 30 ? -4.823 -3.895 -7.043 1.00 0.00 30 SER A N 25
ATOM 32821 C CA . SER A 1 30 ? -3.547 -4.534 -7.216 1.00 0.00 30 SER A CA 25
ATOM 32822 C C . SER A 1 30 ? -2.472 -3.737 -6.464 1.00 0.00 30 SER A C 25
ATOM 32823 O O . SER A 1 30 ? -2.507 -2.510 -6.442 1.00 0.00 30 SER A O 25
ATOM 32831 N N . LEU A 1 31 ? -1.546 -4.438 -5.862 1.00 0.00 31 LEU A N 25
ATOM 32832 C CA . LEU A 1 31 ? -0.518 -3.856 -5.038 1.00 0.00 31 LEU A CA 25
ATOM 32833 C C . LEU A 1 31 ? 0.301 -2.824 -5.781 1.00 0.00 31 LEU A C 25
ATOM 32834 O O . LEU A 1 31 ? 0.575 -1.773 -5.240 1.00 0.00 31 LEU A O 25
ATOM 32850 N N . CYS A 1 32 ? 0.673 -3.114 -7.013 1.00 0.00 32 CYS A N 25
ATOM 32851 C CA . CYS A 1 32 ? 1.408 -2.157 -7.825 1.00 0.00 32 CYS A CA 25
ATOM 32852 C C . CYS A 1 32 ? 0.619 -0.855 -7.931 1.00 0.00 32 CYS A C 25
ATOM 32853 O O . CYS A 1 32 ? 1.152 0.221 -7.687 1.00 0.00 32 CYS A O 25
ATOM 32861 N N . ASP A 1 33 ? -0.672 -0.977 -8.189 1.00 0.00 33 ASP A N 25
ATOM 32862 C CA . ASP A 1 33 ? -1.556 0.172 -8.311 1.00 0.00 33 ASP A CA 25
ATOM 32863 C C . ASP A 1 33 ? -1.667 0.895 -6.985 1.00 0.00 33 ASP A C 25
ATOM 32864 O O . ASP A 1 33 ? -1.587 2.117 -6.927 1.00 0.00 33 ASP A O 25
ATOM 32873 N N . LEU A 1 34 ? -1.782 0.119 -5.925 1.00 0.00 34 LEU A N 25
ATOM 32874 C CA . LEU A 1 34 ? -1.912 0.632 -4.559 1.00 0.00 34 LEU A CA 25
ATOM 32875 C C . LEU A 1 34 ? -0.666 1.422 -4.159 1.00 0.00 34 LEU A C 25
ATOM 32876 O O . LEU A 1 34 ? -0.761 2.546 -3.650 1.00 0.00 34 LEU A O 25
ATOM 32892 N N . LYS A 1 35 ? 0.492 0.855 -4.435 1.00 0.00 35 LYS A N 25
ATOM 32893 C CA . LYS A 1 35 ? 1.754 1.485 -4.107 1.00 0.00 35 LYS A CA 25
ATOM 32894 C C . LYS A 1 35 ? 1.937 2.746 -4.922 1.00 0.00 35 LYS A C 25
ATOM 32895 O O . LYS A 1 35 ? 2.381 3.767 -4.405 1.00 0.00 35 LYS A O 25
ATOM 32914 N N . LYS A 1 36 ? 1.554 2.681 -6.191 1.00 0.00 36 LYS A N 25
ATOM 32915 C CA . LYS A 1 36 ? 1.601 3.838 -7.070 1.00 0.00 36 LYS A CA 25
ATOM 32916 C C . LYS A 1 36 ? 0.692 4.954 -6.566 1.00 0.00 36 LYS A C 25
ATOM 32917 O O . LYS A 1 36 ? 1.051 6.134 -6.644 1.00 0.00 36 LYS A O 25
ATOM 32936 N N . GLN A 1 37 ? -0.485 4.599 -6.056 1.00 0.00 37 GLN A N 25
ATOM 32937 C CA . GLN A 1 37 ? -1.383 5.601 -5.512 1.00 0.00 37 GLN A CA 25
ATOM 32938 C C . GLN A 1 37 ? -0.780 6.248 -4.292 1.00 0.00 37 GLN A C 25
ATOM 32939 O O . GLN A 1 37 ? -0.670 7.465 -4.234 1.00 0.00 37 GLN A O 25
ATOM 32953 N N . ILE A 1 38 ? -0.326 5.426 -3.357 1.00 0.00 38 ILE A N 25
ATOM 32954 C CA . ILE A 1 38 ? 0.238 5.903 -2.095 1.00 0.00 38 ILE A CA 25
ATOM 32955 C C . ILE A 1 38 ? 1.503 6.740 -2.312 1.00 0.00 38 ILE A C 25
ATOM 32956 O O . ILE A 1 38 ? 1.613 7.857 -1.785 1.00 0.00 38 ILE A O 25
ATOM 32972 N N . MET A 1 39 ? 2.428 6.235 -3.119 1.00 0.00 39 MET A N 25
ATOM 32973 C CA . MET A 1 39 ? 3.677 6.951 -3.369 1.00 0.00 39 MET A CA 25
ATOM 32974 C C . MET A 1 39 ? 3.436 8.256 -4.086 1.00 0.00 39 MET A C 25
ATOM 32975 O O . MET A 1 39 ? 4.075 9.239 -3.787 1.00 0.00 39 MET A O 25
ATOM 32989 N N . GLY A 1 40 ? 2.492 8.275 -4.998 1.00 0.00 40 GLY A N 25
ATOM 32990 C CA . GLY A 1 40 ? 2.165 9.510 -5.683 1.00 0.00 40 GLY A CA 25
ATOM 32991 C C . GLY A 1 40 ? 1.454 10.487 -4.756 1.00 0.00 40 GLY A C 25
ATOM 32992 O O . GLY A 1 40 ? 1.707 11.693 -4.783 1.00 0.00 40 GLY A O 25
ATOM 32996 N N . ARG A 1 41 ? 0.614 9.939 -3.895 1.00 0.00 41 ARG A N 25
ATOM 32997 C CA . ARG A 1 41 ? -0.199 10.694 -2.952 1.00 0.00 41 ARG A CA 25
ATOM 32998 C C . ARG A 1 41 ? 0.658 11.448 -1.952 1.00 0.00 41 ARG A C 25
ATOM 32999 O O . ARG A 1 41 ? 0.419 12.624 -1.684 1.00 0.00 41 ARG A O 25
ATOM 33020 N N . GLU A 1 42 ? 1.656 10.792 -1.412 1.00 0.00 42 GLU A N 25
ATOM 33021 C CA . GLU A 1 42 ? 2.476 11.432 -0.399 1.00 0.00 42 GLU A CA 25
ATOM 33022 C C . GLU A 1 42 ? 3.804 11.879 -0.951 1.00 0.00 42 GLU A C 25
ATOM 33023 O O . GLU A 1 42 ? 4.644 12.424 -0.222 1.00 0.00 42 GLU A O 25
ATOM 33035 N N . LYS A 1 43 ? 3.962 11.682 -2.237 1.00 0.00 43 LYS A N 25
ATOM 33036 C CA . LYS A 1 43 ? 5.137 12.068 -2.990 1.00 0.00 43 LYS A CA 25
ATOM 33037 C C . LYS A 1 43 ? 6.387 11.361 -2.483 1.00 0.00 43 LYS A C 25
ATOM 33038 O O . LYS A 1 43 ? 7.281 11.965 -1.861 1.00 0.00 43 LYS A O 25
ATOM 33057 N N . LEU A 1 44 ? 6.387 10.067 -2.668 1.00 0.00 44 LEU A N 25
ATOM 33058 C CA . LEU A 1 44 ? 7.491 9.224 -2.309 1.00 0.00 44 LEU A CA 25
ATOM 33059 C C . LEU A 1 44 ? 8.310 8.953 -3.544 1.00 0.00 44 LEU A C 25
ATOM 33060 O O . LEU A 1 44 ? 7.746 8.655 -4.605 1.00 0.00 44 LEU A O 25
ATOM 33076 N N . LYS A 1 45 ? 9.610 9.048 -3.437 1.00 0.00 45 LYS A N 25
ATOM 33077 C CA . LYS A 1 45 ? 10.456 8.793 -4.541 1.00 0.00 45 LYS A CA 25
ATOM 33078 C C . LYS A 1 45 ? 10.593 7.295 -4.754 1.00 0.00 45 LYS A C 25
ATOM 33079 O O . LYS A 1 45 ? 11.278 6.589 -3.988 1.00 0.00 45 LYS A O 25
ATOM 33098 N N . ALA A 1 46 ? 9.986 6.824 -5.796 1.00 0.00 46 ALA A N 25
ATOM 33099 C CA . ALA A 1 46 ? 10.021 5.431 -6.161 1.00 0.00 46 ALA A CA 25
ATOM 33100 C C . ALA A 1 46 ? 11.345 5.102 -6.869 1.00 0.00 46 ALA A C 25
ATOM 33101 O O . ALA A 1 46 ? 11.586 3.971 -7.285 1.00 0.00 46 ALA A O 25
ATOM 33108 N N . ALA A 1 47 ? 12.209 6.108 -6.986 1.00 0.00 47 ALA A N 25
ATOM 33109 C CA . ALA A 1 47 ? 13.515 5.935 -7.624 1.00 0.00 47 ALA A CA 25
ATOM 33110 C C . ALA A 1 47 ? 14.595 5.803 -6.562 1.00 0.00 47 ALA A C 25
ATOM 33111 O O . ALA A 1 47 ? 15.776 5.644 -6.860 1.00 0.00 47 ALA A O 25
ATOM 33118 N N . ASP A 1 48 ? 14.169 5.885 -5.326 1.00 0.00 48 ASP A N 25
ATOM 33119 C CA . ASP A 1 48 ? 15.058 5.775 -4.172 1.00 0.00 48 ASP A CA 25
ATOM 33120 C C . ASP A 1 48 ? 14.679 4.540 -3.395 1.00 0.00 48 ASP A C 25
ATOM 33121 O O . ASP A 1 48 ? 15.527 3.807 -2.883 1.00 0.00 48 ASP A O 25
ATOM 33130 N N . CYS A 1 49 ? 13.399 4.277 -3.355 1.00 0.00 49 CYS A N 25
ATOM 33131 C CA . CYS A 1 49 ? 12.889 3.197 -2.564 1.00 0.00 49 CYS A CA 25
ATOM 33132 C C . CYS A 1 49 ? 11.719 2.494 -3.245 1.00 0.00 49 CYS A C 25
ATOM 33133 O O . CYS A 1 49 ? 11.183 2.978 -4.248 1.00 0.00 49 CYS A O 25
ATOM 33141 N N . ASP A 1 50 ? 11.356 1.364 -2.695 1.00 0.00 50 ASP A N 25
ATOM 33142 C CA . ASP A 1 50 ? 10.247 0.553 -3.138 1.00 0.00 50 ASP A CA 25
ATOM 33143 C C . ASP A 1 50 ? 9.272 0.557 -1.987 1.00 0.00 50 ASP A C 25
ATOM 33144 O O . ASP A 1 50 ? 9.615 0.987 -0.868 1.00 0.00 50 ASP A O 25
ATOM 33153 N N . LEU A 1 51 ? 8.126 0.084 -2.207 1.00 0.00 51 LEU A N 25
ATOM 33154 C CA . LEU A 1 51 ? 7.145 0.075 -1.213 1.00 0.00 51 LEU A CA 25
ATOM 33155 C C . LEU A 1 51 ? 6.747 -1.385 -0.974 1.00 0.00 51 LEU A C 25
ATOM 33156 O O . LEU A 1 51 ? 6.408 -2.105 -1.903 1.00 0.00 51 LEU A O 25
ATOM 33172 N N . GLN A 1 52 ? 6.875 -1.829 0.245 1.00 0.00 52 GLN A N 25
ATOM 33173 C CA . GLN A 1 52 ? 6.632 -3.209 0.595 1.00 0.00 52 GLN A CA 25
ATOM 33174 C C . GLN A 1 52 ? 5.438 -3.288 1.542 1.00 0.00 52 GLN A C 25
ATOM 33175 O O . GLN A 1 52 ? 5.458 -2.719 2.629 1.00 0.00 52 GLN A O 25
ATOM 33189 N N . ILE A 1 53 ? 4.408 -3.968 1.147 1.00 0.00 53 ILE A N 25
ATOM 33190 C CA . ILE A 1 53 ? 3.208 -4.018 1.955 1.00 0.00 53 ILE A CA 25
ATOM 33191 C C . ILE A 1 53 ? 3.067 -5.373 2.643 1.00 0.00 53 ILE A C 25
ATOM 33192 O O . ILE A 1 53 ? 3.270 -6.414 2.043 1.00 0.00 53 ILE A O 25
ATOM 33208 N N . THR A 1 54 ? 2.785 -5.337 3.903 1.00 0.00 54 THR A N 25
ATOM 33209 C CA . THR A 1 54 ? 2.584 -6.514 4.693 1.00 0.00 54 THR A CA 25
ATOM 33210 C C . THR A 1 54 ? 1.126 -6.529 5.129 1.00 0.00 54 THR A C 25
ATOM 33211 O O . THR A 1 54 ? 0.534 -5.490 5.257 1.00 0.00 54 THR A O 25
ATOM 33222 N N . ASN A 1 55 ? 0.542 -7.673 5.292 1.00 0.00 55 ASN A N 25
ATOM 33223 C CA . ASN A 1 55 ? -0.817 -7.740 5.792 1.00 0.00 55 ASN A CA 25
ATOM 33224 C C . ASN A 1 55 ? -0.794 -7.460 7.280 1.00 0.00 55 ASN A C 25
ATOM 33225 O O . ASN A 1 55 ? 0.125 -7.887 7.965 1.00 0.00 55 ASN A O 25
ATOM 33236 N N . ALA A 1 56 ? -1.775 -6.746 7.782 1.00 0.00 56 ALA A N 25
ATOM 33237 C CA . ALA A 1 56 ? -1.809 -6.413 9.202 1.00 0.00 56 ALA A CA 25
ATOM 33238 C C . ALA A 1 56 ? -2.315 -7.586 10.024 1.00 0.00 56 ALA A C 25
ATOM 33239 O O . ALA A 1 56 ? -1.933 -7.766 11.174 1.00 0.00 56 ALA A O 25
ATOM 33246 N N . GLN A 1 57 ? -3.132 -8.394 9.408 1.00 0.00 57 GLN A N 25
ATOM 33247 C CA . GLN A 1 57 ? -3.774 -9.506 10.074 1.00 0.00 57 GLN A CA 25
ATOM 33248 C C . GLN A 1 57 ? -2.977 -10.792 9.901 1.00 0.00 57 GLN A C 25
ATOM 33249 O O . GLN A 1 57 ? -2.623 -11.464 10.880 1.00 0.00 57 GLN A O 25
ATOM 33263 N N . THR A 1 58 ? -2.671 -11.137 8.667 1.00 0.00 58 THR A N 25
ATOM 33264 C CA . THR A 1 58 ? -2.013 -12.397 8.401 1.00 0.00 58 THR A CA 25
ATOM 33265 C C . THR A 1 58 ? -0.520 -12.223 8.570 1.00 0.00 58 THR A C 25
ATOM 33266 O O . THR A 1 58 ? 0.208 -13.175 8.863 1.00 0.00 58 THR A O 25
ATOM 33277 N N . LYS A 1 59 ? -0.093 -10.968 8.446 1.00 0.00 59 LYS A N 25
ATOM 33278 C CA . LYS A 1 59 ? 1.296 -10.568 8.481 1.00 0.00 59 LYS A CA 25
ATOM 33279 C C . LYS A 1 59 ? 2.060 -11.122 7.299 1.00 0.00 59 LYS A C 25
ATOM 33280 O O . LYS A 1 59 ? 3.290 -11.220 7.332 1.00 0.00 59 LYS A O 25
ATOM 33299 N N . GLU A 1 60 ? 1.336 -11.437 6.230 1.00 0.00 60 GLU A N 25
ATOM 33300 C CA . GLU A 1 60 ? 1.974 -11.914 5.037 1.00 0.00 60 GLU A CA 25
ATOM 33301 C C . GLU A 1 60 ? 2.537 -10.731 4.284 1.00 0.00 60 GLU A C 25
ATOM 33302 O O . GLU A 1 60 ? 1.856 -9.717 4.109 1.00 0.00 60 GLU A O 25
ATOM 33314 N N . GLU A 1 61 ? 3.757 -10.846 3.877 1.00 0.00 61 GLU A N 25
ATOM 33315 C CA . GLU A 1 61 ? 4.426 -9.818 3.199 1.00 0.00 61 GLU A CA 25
ATOM 33316 C C . GLU A 1 61 ? 4.248 -9.953 1.730 1.00 0.00 61 GLU A C 25
ATOM 33317 O O . GLU A 1 61 ? 4.673 -10.937 1.116 1.00 0.00 61 GLU A O 25
ATOM 33329 N N . TYR A 1 62 ? 3.627 -8.981 1.174 1.00 0.00 62 TYR A N 25
ATOM 33330 C CA . TYR A 1 62 ? 3.365 -8.952 -0.228 1.00 0.00 62 TYR A CA 25
ATOM 33331 C C . TYR A 1 62 ? 4.559 -8.345 -0.910 1.00 0.00 62 TYR A C 25
ATOM 33332 O O . TYR A 1 62 ? 4.712 -7.116 -0.984 1.00 0.00 62 TYR A O 25
ATOM 33350 N N . THR A 1 63 ? 5.434 -9.186 -1.336 1.00 0.00 63 THR A N 25
ATOM 33351 C CA . THR A 1 63 ? 6.634 -8.760 -1.949 1.00 0.00 63 THR A CA 25
ATOM 33352 C C . THR A 1 63 ? 6.462 -8.680 -3.456 1.00 0.00 63 THR A C 25
ATOM 33353 O O . THR A 1 63 ? 7.301 -8.138 -4.166 1.00 0.00 63 THR A O 25
ATOM 33364 N N . ASP A 1 64 ? 5.349 -9.201 -3.919 1.00 0.00 64 ASP A N 25
ATOM 33365 C CA . ASP A 1 64 ? 4.981 -9.142 -5.310 1.00 0.00 64 ASP A CA 25
ATOM 33366 C C . ASP A 1 64 ? 3.971 -8.077 -5.492 1.00 0.00 64 ASP A C 25
ATOM 33367 O O . ASP A 1 64 ? 2.965 -8.050 -4.792 1.00 0.00 64 ASP A O 25
ATOM 33376 N N . ASP A 1 65 ? 4.177 -7.248 -6.466 1.00 0.00 65 ASP A N 25
ATOM 33377 C CA . ASP A 1 65 ? 3.274 -6.144 -6.733 1.00 0.00 65 ASP A CA 25
ATOM 33378 C C . ASP A 1 65 ? 2.037 -6.601 -7.484 1.00 0.00 65 ASP A C 25
ATOM 33379 O O . ASP A 1 65 ? 1.122 -5.815 -7.751 1.00 0.00 65 ASP A O 25
ATOM 33388 N N . ASN A 1 66 ? 1.988 -7.879 -7.755 1.00 0.00 66 ASN A N 25
ATOM 33389 C CA . ASN A 1 66 ? 0.867 -8.492 -8.433 1.00 0.00 66 ASN A CA 25
ATOM 33390 C C . ASN A 1 66 ? -0.176 -8.980 -7.426 1.00 0.00 66 ASN A C 25
ATOM 33391 O O . ASN A 1 66 ? -1.196 -9.562 -7.799 1.00 0.00 66 ASN A O 25
ATOM 33402 N N . ALA A 1 67 ? 0.090 -8.736 -6.147 1.00 0.00 67 ALA A N 25
ATOM 33403 C CA . ALA A 1 67 ? -0.849 -9.058 -5.088 1.00 0.00 67 ALA A CA 25
ATOM 33404 C C . ALA A 1 67 ? -2.014 -8.074 -5.148 1.00 0.00 67 ALA A C 25
ATOM 33405 O O . ALA A 1 67 ? -1.861 -6.999 -5.678 1.00 0.00 67 ALA A O 25
ATOM 33412 N N . LEU A 1 68 ? -3.160 -8.448 -4.669 1.00 0.00 68 LEU A N 25
ATOM 33413 C CA . LEU A 1 68 ? -4.300 -7.552 -4.669 1.00 0.00 68 LEU A CA 25
ATOM 33414 C C . LEU A 1 68 ? -4.737 -7.301 -3.237 1.00 0.00 68 LEU A C 25
ATOM 33415 O O . LEU A 1 68 ? -4.724 -8.225 -2.418 1.00 0.00 68 LEU A O 25
ATOM 33431 N N . ILE A 1 69 ? -5.052 -6.083 -2.900 1.00 0.00 69 ILE A N 25
ATOM 33432 C CA . ILE A 1 69 ? -5.535 -5.805 -1.569 1.00 0.00 69 ILE A CA 25
ATOM 33433 C C . ILE A 1 69 ? -6.948 -5.216 -1.626 1.00 0.00 69 ILE A C 25
ATOM 33434 O O . ILE A 1 69 ? -7.179 -4.174 -2.246 1.00 0.00 69 ILE A O 25
ATOM 33450 N N . PRO A 1 70 ? -7.915 -5.930 -1.061 1.00 0.00 70 PRO A N 25
ATOM 33451 C CA . PRO A 1 70 ? -9.293 -5.475 -0.968 1.00 0.00 70 PRO A CA 25
ATOM 33452 C C . PRO A 1 70 ? -9.541 -4.490 0.177 1.00 0.00 70 PRO A C 25
ATOM 33453 O O . PRO A 1 70 ? -8.834 -4.488 1.192 1.00 0.00 70 PRO A O 25
ATOM 33464 N N . LYS A 1 71 ? -10.588 -3.692 0.009 1.00 0.00 71 LYS A N 25
ATOM 33465 C CA . LYS A 1 71 ? -11.044 -2.689 1.002 1.00 0.00 71 LYS A CA 25
ATOM 33466 C C . LYS A 1 71 ? -11.384 -3.310 2.361 1.00 0.00 71 LYS A C 25
ATOM 33467 O O . LYS A 1 71 ? -11.385 -2.638 3.382 1.00 0.00 71 LYS A O 25
ATOM 33486 N N . ASN A 1 72 ? -11.655 -4.585 2.366 1.00 0.00 72 ASN A N 25
ATOM 33487 C CA . ASN A 1 72 ? -12.045 -5.293 3.584 1.00 0.00 72 ASN A CA 25
ATOM 33488 C C . ASN A 1 72 ? -10.829 -5.792 4.357 1.00 0.00 72 ASN A C 25
ATOM 33489 O O . ASN A 1 72 ? -10.964 -6.423 5.411 1.00 0.00 72 ASN A O 25
ATOM 33500 N N . SER A 1 73 ? -9.660 -5.547 3.826 1.00 0.00 73 SER A N 25
ATOM 33501 C CA . SER A 1 73 ? -8.447 -5.995 4.444 1.00 0.00 73 SER A CA 25
ATOM 33502 C C . SER A 1 73 ? -7.615 -4.825 4.948 1.00 0.00 73 SER A C 25
ATOM 33503 O O . SER A 1 73 ? -7.675 -3.725 4.394 1.00 0.00 73 SER A O 25
ATOM 33511 N N . SER A 1 74 ? -6.884 -5.054 6.007 1.00 0.00 74 SER A N 25
ATOM 33512 C CA . SER A 1 74 ? -6.015 -4.070 6.578 1.00 0.00 74 SER A CA 25
ATOM 33513 C C . SER A 1 74 ? -4.561 -4.469 6.324 1.00 0.00 74 SER A C 25
ATOM 33514 O O . SER A 1 74 ? -4.177 -5.645 6.519 1.00 0.00 74 SER A O 25
ATOM 33522 N N . VAL A 1 75 ? -3.764 -3.538 5.864 1.00 0.00 75 VAL A N 25
ATOM 33523 C CA . VAL A 1 75 ? -2.384 -3.826 5.541 1.00 0.00 75 VAL A CA 25
ATOM 33524 C C . VAL A 1 75 ? -1.409 -2.790 6.135 1.00 0.00 75 VAL A C 25
ATOM 33525 O O . VAL A 1 75 ? -1.801 -1.689 6.524 1.00 0.00 75 VAL A O 25
ATOM 33538 N N . ILE A 1 76 ? -0.167 -3.176 6.227 1.00 0.00 76 ILE A N 25
ATOM 33539 C CA . ILE A 1 76 ? 0.903 -2.358 6.748 1.00 0.00 76 ILE A CA 25
ATOM 33540 C C . ILE A 1 76 ? 1.773 -1.966 5.570 1.00 0.00 76 ILE A C 25
ATOM 33541 O O . ILE A 1 76 ? 2.236 -2.828 4.823 1.00 0.00 76 ILE A O 25
ATOM 33557 N N . VAL A 1 77 ? 1.987 -0.708 5.397 1.00 0.00 77 VAL A N 25
ATOM 33558 C CA . VAL A 1 77 ? 2.744 -0.212 4.287 1.00 0.00 77 VAL A CA 25
ATOM 33559 C C . VAL A 1 77 ? 4.132 0.217 4.759 1.00 0.00 77 VAL A C 25
ATOM 33560 O O . VAL A 1 77 ? 4.292 1.211 5.482 1.00 0.00 77 VAL A O 25
ATOM 33573 N N . ARG A 1 78 ? 5.112 -0.536 4.368 1.00 0.00 78 ARG A N 25
ATOM 33574 C CA . ARG A 1 78 ? 6.465 -0.335 4.796 1.00 0.00 78 ARG A CA 25
ATOM 33575 C C . ARG A 1 78 ? 7.313 0.087 3.601 1.00 0.00 78 ARG A C 25
ATOM 33576 O O . ARG A 1 78 ? 7.271 -0.534 2.560 1.00 0.00 78 ARG A O 25
ATOM 33597 N N . ARG A 1 79 ? 8.048 1.146 3.736 1.00 0.00 79 ARG A N 25
ATOM 33598 C CA . ARG A 1 79 ? 8.868 1.619 2.639 1.00 0.00 79 ARG A CA 25
ATOM 33599 C C . ARG A 1 79 ? 10.237 0.988 2.768 1.00 0.00 79 ARG A C 25
ATOM 33600 O O . ARG A 1 79 ? 10.830 1.014 3.860 1.00 0.00 79 ARG A O 25
ATOM 33621 N N . ILE A 1 80 ? 10.732 0.407 1.705 1.00 0.00 80 ILE A N 25
ATOM 33622 C CA . ILE A 1 80 ? 11.990 -0.302 1.759 1.00 0.00 80 ILE A CA 25
ATOM 33623 C C . ILE A 1 80 ? 12.905 0.149 0.622 1.00 0.00 80 ILE A C 25
ATOM 33624 O O . ILE A 1 80 ? 12.429 0.624 -0.385 1.00 0.00 80 ILE A O 25
ATOM 33640 N N . PRO A 1 81 ? 14.220 0.055 0.779 1.00 0.00 81 PRO A N 25
ATOM 33641 C CA . PRO A 1 81 ? 15.158 0.431 -0.286 1.00 0.00 81 PRO A CA 25
ATOM 33642 C C . PRO A 1 81 ? 15.052 -0.530 -1.483 1.00 0.00 81 PRO A C 25
ATOM 33643 O O . PRO A 1 81 ? 14.977 -1.740 -1.307 1.00 0.00 81 PRO A O 25
ATOM 33654 N N . ILE A 1 82 ? 15.057 0.011 -2.693 1.00 0.00 82 ILE A N 25
ATOM 33655 C CA . ILE A 1 82 ? 14.937 -0.807 -3.918 1.00 0.00 82 ILE A CA 25
ATOM 33656 C C . ILE A 1 82 ? 16.076 -1.807 -4.056 1.00 0.00 82 ILE A C 25
ATOM 33657 O O . ILE A 1 82 ? 15.897 -2.895 -4.585 1.00 0.00 82 ILE A O 25
ATOM 33673 N N . GLY A 1 83 ? 17.229 -1.437 -3.563 1.00 0.00 83 GLY A N 25
ATOM 33674 C CA . GLY A 1 83 ? 18.368 -2.316 -3.597 1.00 0.00 83 GLY A CA 25
ATOM 33675 C C . GLY A 1 83 ? 18.471 -3.160 -2.343 1.00 0.00 83 GLY A C 25
ATOM 33676 O O . GLY A 1 83 ? 19.519 -3.756 -2.065 1.00 0.00 83 GLY A O 25
ATOM 33680 N N . GLY A 1 84 ? 17.403 -3.188 -1.584 1.00 0.00 84 GLY A N 25
ATOM 33681 C CA . GLY A 1 84 ? 17.346 -3.961 -0.379 1.00 0.00 84 GLY A CA 25
ATOM 33682 C C . GLY A 1 84 ? 15.965 -4.529 -0.183 1.00 0.00 84 GLY A C 25
ATOM 33683 O O . GLY A 1 84 ? 15.253 -4.159 0.765 1.00 0.00 84 GLY A O 25
ATOM 33687 N N . VAL A 1 85 ? 15.576 -5.417 -1.074 1.00 0.00 85 VAL A N 25
ATOM 33688 C CA . VAL A 1 85 ? 14.250 -6.002 -1.039 1.00 0.00 85 VAL A CA 25
ATOM 33689 C C . VAL A 1 85 ? 14.208 -7.129 -0.028 1.00 0.00 85 VAL A C 25
ATOM 33690 O O . VAL A 1 85 ? 14.489 -8.295 -0.341 1.00 0.00 85 VAL A O 25
ATOM 33703 N N . LYS A 1 86 ? 13.933 -6.753 1.185 1.00 0.00 86 LYS A N 25
ATOM 33704 C CA . LYS A 1 86 ? 13.857 -7.642 2.296 1.00 0.00 86 LYS A CA 25
ATOM 33705 C C . LYS A 1 86 ? 13.034 -7.002 3.396 1.00 0.00 86 LYS A C 25
ATOM 33706 O O . LYS A 1 86 ? 13.539 -6.095 4.104 1.00 0.00 86 LYS A O 25
#

Secondary structure (DSSP, 8-state):
--BTTBEEEEEEETT-SSEEEEEESSSEEEHHHHHHHHHHHHT--TTTEEEEEEESSS--EE-STT-EEETT--EEEEEEE-SS--

Nearest PDB structures (foldseek):
  2c7h-assembly1_A  TM=9.434E-01  e=8.650E-16  Homo sapiens
  6i1d-assembly1_B  TM=8.800E-01  e=6.988E-07  Saccharomyces cerevisiae S288C
  1wy8-assembly1_A  TM=6.441E-01  e=8.605E-03  Homo sapiens
  1we6-assembly1_A  TM=6.839E-01  e=1.810E-02  Arabidopsis thaliana
  4b6w-assembly1_A  TM=5.315E-01  e=2.793E-02  Trypanosoma brucei brucei TREU927

Sequence (86 aa):
GPLGSMSCVHYKFSSKLNYDTVTFDGLHISLCDLKKQIMGREKLKAADCDLQITNAQTKEEYTDDNALIPKNSSVIVRRIPIGGVKGPLGSMSCVHYKFSSKLNYDTVTFDGLHISLCDLKKQIMGREKLKAADCDLQITNAQTKEEYTDDNALIPKNSSVIVRRIPIGGVKGPLGSMSCVHYKFSSKLNYDTVTFDGLHISLCDLKKQIMGREKLKAADCDLQITNAQTKEEYTDDNALIPKNSSVIVRRIPIGGVKGPLGSMSCVHYKFSSKLNYDTVTFDGLHISLCDLKKQIMGREKLKAADCDLQITNAQTKEEYTDDNALIPKNSSVIVRRIPIGGVKGPLGSMSCVHYKFSSKLNYDTVTFDGLHISLCDLKKQIMGREKLKAADCDLQITNAQTKEEYTDDNALIPKNSSVIVRRIPIGGVKGPLGSMSCVHYKFSSKLNYDTVTFDGLHISLCDLKKQIMGREKLKAADCDLQITNAQTKEEYTDDNALIPKNSSVIVRRIPIGGVKGPLGSMSCVHYKFSSKLNYDTVTFDGLHISLCDLKKQIMGREKLKAADCDLQITNAQTKEEYTDDNALIPKNSSVIVRRIPIGGVKGPLGSMSCVHYKFSSKLNYDTVTFDGLHISLCDLKKQIMGREKLKAADCDLQITNAQTKEEYTDDNALIPKNSSVIVRRIPIGGVKGPLGSMSCVHYKFSSKLNYDTVTFDGLHISLCDLKKQIMGREKLKAADCDLQITNAQTKEEYTDDNALIPKNSSVIVRRIPIGGVKGPLGSMSCVHYKFSSKLNYDTVTFDGLHISLCDLKKQIMGREKLKAADCDLQITNAQTKEEYTDDNALIPKNSSVIVRRIPIGGVKGPLGSMSCVHYKFSSKLNYDTVTFDGLHISLCDLKKQIMGREKLKAADCDLQITNAQTKEEYTDDNALIPKNSSVIVRRIPIGGVKGPLGSMSCVHYKFSSKLNYDTVTFDGLHISLCDLKKQIMGREKLKAADCDLQITNAQTKEEYTDDNALIPKNSSVIVRRIPIGGVKGPLGSMSCVHYKFSSKLNYDTVTFDGLHISLCDLKKQIMGREKLKAADCDLQITNAQTKEEYTDDNALIPKNSSVIVRRIPIGGVKGPLGSMSCVHYKFSSKLNYDTVTFDGLHISLCDLKKQIMGREKLKAADCDLQITNAQTKEEYTDDNALIPKNSSVIVRRIPIGGVKGPLGSMSCVHYKFSSKLNYDTVTFDGLHISLCDLKKQIMGREKLKAADCDLQITNAQTKEEYTDDNALIPKNSSVIVRRIPIGGVKGPLGSMSCVHYKFSSKLNYDTVTFDGLHISLCDLKKQIMGREKLKAADCDLQITNAQTKEEYTDDNALIPKNSSVIVRRIPIGGVKGPLGSMSCVHYKFSSKLNYDTVTFDGLHISLCDLKKQIMGREKLKAADCDLQITNAQTKEEYTDDNALIPKNSSVIVRRIPIGGVKGPLGSMSCVHYKFSSKLNYDTVTFDGLHISLCDLKKQIMGREKLKAADCDLQITNAQTKEEYTDDNALIPKNSSVIVRRIPIGGVKGPLGSMSCVHYKFSSKLNYDTVTFDGLHISLCDLKKQIMGREKLKAADCDLQITNAQTKEEYTDDNALIPKNSSVIVRRIPIGGVKGPLGSMSCVHYKFSSKLNYDTVTFDGLHISLCDLKKQIMGREKLKAADCDLQITNAQTKEEYTDDNALIPKNSSVIVRRIPIGGVKGPLGSMSCVHYKFSSKLNYDTVTFDGLHISLCDLKKQIMGREKLKAADCDLQITNAQTKEEYTDDNALIPKNSSVIVRRIPIGGVKGPLGSMSCVHYKFSSKLNYDTVTFDGLHISLCDLKKQIMGREKLKAADCDLQITNAQTKEEYTDDNALIPKNSSVIVRRIPIGGVKGPLGSMSCVHYKFSSKLNYDTVTFDGLHISLCDLKKQIMGREKLKAADCDLQITNAQTKEEYTDDNALIPKNSSVIVRRIPIGGVKGPLGSMSCVHYKFSSKLNYDTVTFDGLHISLCDLKKQIMGREKLKAADCDLQITNAQTKEEYTDDNALIPKNSSVIVRRIPIGGVKGPLGSMSCVHYKFSSKLNYDTVTFDGLHISLCDLKKQIMGREKLKAADCDLQITNAQTKEEYTDDNALIPKNSSVIVRRIPIGGVK

Radius of gyration: 12.37 Å; Cα contacts (8 Å, |Δi|>4): 170; chains: 1; bounding box: 42×23×22 Å

CATH classification: 3.10.20.90

InterPro domains:
  IPR001841 Zinc finger, RING-type [PS50089] (259-300)
  IPR001841 Zinc finger, RING-type [SM00184] (259-299)
  IPR001878 Zinc finger, CCHC-type [PS50158] (161-175)
  IPR001878 Zinc finger, CCHC-type [SM00343] (160-176)
  IPR003613 U-box domain [PF04564] (253-325)
  IPR013083 Zinc finger, RING/FYVE/PHD-type [G3DSA:3.30.40.10] (245-335)
  IPR014891 DWNN domain [PF08783] (4-76)
  IPR014891 DWNN domain [PS51282] (4-76)
  IPR014891 DWNN domain [SM01180] (4-76)
  IPR025829 Zinc knuckle CX2CX3GHX4C [PF13696] (156-176)
  IPR033489 E3 ubiquitin-protein ligase RBBP6 family [PTHR15439] (6-1262)
  IPR036875 Zinc finger, CCHC-type superfamily [SSF57756] (153-179)

Foldseek 3Di:
DCPDDFQWEFEAEPPGPGTDIDTDPDQKAQQLVVQVSVCVVVVNPCVFWPKWKAFPVVRHICLDSRDMGGSVGYIYIYIGGPVDSD